Protein 2LV5 (pdb70)

Nearest PDB structures (foldseek):
  2lv5-assembly1_A  TM=8.540E-01  e=2.352E-18  Pseudomonas aeruginosa PAO1
  3u58-assembly4_D  TM=3.804E-01  e=7.235E+00  Tetrahymena thermophila
  2lv5-assembly1_A  TM=8.568E-01  e=4.673E-18  Pseudomonas aeruginosa PAO1
  3tr5-assembly1_B  TM=3.108E-01  e=8.267E+00  Coxiella burnetii
  2lv5-assembly1_A  TM=8.728E-01  e=1.788E-17  Pseudomonas aeruginosa PAO1

Foldseek 3Di:
DDDDDPPPCVLLVCLVPPWDFDFLVVCVVQLVVQLEKEAEPVDDRSRLLVCVQVVVVPVVVCCPVVVRIGTCHPVNSVCCNPQVVTWTWDAHPRGIYIYRPNVVPVVD

Structure (mmCIF, N/CA/C/O backbone):
data_2LV5
#
_entry.id   2LV5
#
loop_
_atom_site.group_PDB
_atom_site.id
_atom_site.type_symbol
_atom_site.label_atom_id
_atom_site.label_alt_id
_atom_site.label_comp_id
_atom_site.label_asym_id
_atom_site.label_entity_id
_atom_site.label_seq_id
_atom_site.pdbx_PDB_ins_code
_atom_site.Cartn_x
_atom_site.Cartn_y
_atom_site.Cartn_z
_atom_site.occupancy
_atom_site.B_iso_or_equiv
_atom_site.auth_seq_id
_atom_site.auth_comp_id
_atom_site.auth_asym_id
_atom_site.auth_atom_id
_atom_site.pdbx_PDB_model_num
ATOM 1 N N . GLY A 1 1 ? -27.354 15.755 -14.659 1.00 0.00 1 GLY A N 1
ATOM 2 C CA . GLY A 1 1 ? -27.159 14.769 -15.747 1.00 0.00 1 GLY A CA 1
ATOM 3 C C . GLY A 1 1 ? -25.723 14.723 -16.250 1.00 0.00 1 GLY A C 1
ATOM 4 O O . GLY A 1 1 ? -25.489 14.642 -17.464 1.00 0.00 1 GLY A O 1
ATOM 10 N N . SER A 1 2 ? -24.754 14.770 -15.316 1.00 0.00 2 SER A N 1
ATOM 11 C CA . SER A 1 2 ? -23.317 14.700 -15.643 1.00 0.00 2 SER A CA 1
ATOM 12 C C . SER A 1 2 ? -22.940 13.271 -16.069 1.00 0.00 2 SER A C 1
ATOM 13 O O . SER A 1 2 ? -23.093 12.326 -15.280 1.00 0.00 2 SER A O 1
ATOM 21 N N . HIS A 1 3 ? -22.472 13.126 -17.323 1.00 0.00 3 HIS A N 1
ATOM 22 C CA . HIS A 1 3 ? -22.109 11.825 -17.909 1.00 0.00 3 HIS A CA 1
ATOM 23 C C . HIS A 1 3 ? -20.927 11.202 -17.143 1.00 0.00 3 HIS A C 1
ATOM 24 O O . HIS A 1 3 ? -19.821 11.763 -17.124 1.00 0.00 3 HIS A O 1
ATOM 38 N N . MET A 1 4 ? -21.211 10.064 -16.482 1.00 0.00 4 MET A N 1
ATOM 39 C CA . MET A 1 4 ? -20.232 9.284 -15.713 1.00 0.00 4 MET A CA 1
ATOM 40 C C . MET A 1 4 ? -19.110 8.790 -16.642 1.00 0.00 4 MET A C 1
ATOM 41 O O . MET A 1 4 ? -19.362 7.975 -17.545 1.00 0.00 4 MET A O 1
ATOM 55 N N . THR A 1 5 ? -17.897 9.332 -16.449 1.00 0.00 5 THR A N 1
ATOM 56 C CA . THR A 1 5 ? -16.698 8.882 -17.160 1.00 0.00 5 THR A CA 1
ATOM 57 C C . THR A 1 5 ? -16.389 7.424 -16.761 1.00 0.00 5 THR A C 1
ATOM 58 O O . THR A 1 5 ? -15.935 7.155 -15.643 1.00 0.00 5 THR A O 1
ATOM 69 N N . GLU A 1 6 ? -16.715 6.498 -17.678 1.00 0.00 6 GLU A N 1
ATOM 70 C CA . GLU A 1 6 ? -16.661 5.041 -17.449 1.00 0.00 6 GLU A CA 1
ATOM 71 C C . GLU A 1 6 ? -15.200 4.528 -17.405 1.00 0.00 6 GLU A C 1
ATOM 72 O O . GLU A 1 6 ? -14.680 3.941 -18.357 1.00 0.00 6 GLU A O 1
ATOM 84 N N . GLN A 1 7 ? -14.545 4.795 -16.269 1.00 0.00 7 GLN A N 1
ATOM 85 C CA . GLN A 1 7 ? -13.136 4.429 -16.017 1.00 0.00 7 GLN A CA 1
ATOM 86 C C . GLN A 1 7 ? -13.040 3.035 -15.363 1.00 0.00 7 GLN A C 1
ATOM 87 O O . GLN A 1 7 ? -11.946 2.470 -15.241 1.00 0.00 7 GLN A O 1
ATOM 101 N N . THR A 1 8 ? -14.198 2.510 -14.929 1.00 0.00 8 THR A N 1
ATOM 102 C CA . THR A 1 8 ? -14.330 1.146 -14.403 1.00 0.00 8 THR A CA 1
ATOM 103 C C . THR A 1 8 ? -14.181 0.105 -15.535 1.00 0.00 8 THR A C 1
ATOM 104 O O . THR A 1 8 ? -14.541 0.367 -16.695 1.00 0.00 8 THR A O 1
ATOM 115 N N . SER A 1 9 ? -13.682 -1.087 -15.168 1.00 0.00 9 SER A N 1
ATOM 116 C CA . SER A 1 9 ? -13.437 -2.199 -16.104 1.00 0.00 9 SER A CA 1
ATOM 117 C C . SER A 1 9 ? -14.683 -3.120 -16.186 1.00 0.00 9 SER A C 1
ATOM 118 O O . SER A 1 9 ? -14.581 -4.356 -16.232 1.00 0.00 9 SER A O 1
ATOM 126 N N . THR A 1 10 ? -15.869 -2.481 -16.253 1.00 0.00 10 THR A N 1
ATOM 127 C CA . THR A 1 10 ? -17.165 -3.167 -16.378 1.00 0.00 10 THR A CA 1
ATOM 128 C C . THR A 1 10 ? -17.305 -3.861 -17.755 1.00 0.00 10 THR A C 1
ATOM 129 O O . THR A 1 10 ? -18.034 -4.851 -17.890 1.00 0.00 10 THR A O 1
ATOM 140 N N . LEU A 1 11 ? -16.585 -3.324 -18.766 1.00 0.00 11 LEU A N 1
ATOM 141 C CA . LEU A 1 11 ? -16.576 -3.860 -20.141 1.00 0.00 11 LEU A CA 1
ATOM 142 C C . LEU A 1 11 ? -15.914 -5.254 -20.145 1.00 0.00 11 LEU A C 1
ATOM 143 O O . LEU A 1 11 ? -16.390 -6.168 -20.817 1.00 0.00 11 LEU A O 1
ATOM 159 N N . TYR A 1 12 ? -14.815 -5.387 -19.384 1.00 0.00 12 TYR A N 1
ATOM 160 C CA . TYR A 1 12 ? -14.102 -6.670 -19.185 1.00 0.00 12 TYR A CA 1
ATOM 161 C C . TYR A 1 12 ? -15.036 -7.716 -18.544 1.00 0.00 12 TYR A C 1
ATOM 162 O O . TYR A 1 12 ? -15.117 -8.864 -19.000 1.00 0.00 12 TYR A O 1
ATOM 180 N N . ALA A 1 13 ? -15.748 -7.275 -17.496 1.00 0.00 13 ALA A N 1
ATOM 181 C CA . ALA A 1 13 ? -16.693 -8.114 -16.735 1.00 0.00 13 ALA A CA 1
ATOM 182 C C . ALA A 1 13 ? -17.907 -8.532 -17.595 1.00 0.00 13 ALA A C 1
ATOM 183 O O . ALA A 1 13 ? -18.522 -9.565 -17.342 1.00 0.00 13 ALA A O 1
ATOM 190 N N . LYS A 1 14 ? -18.247 -7.696 -18.590 1.00 0.00 14 LYS A N 1
ATOM 191 C CA . LYS A 1 14 ? -19.352 -7.952 -19.538 1.00 0.00 14 LYS A CA 1
ATOM 192 C C . LYS A 1 14 ? -18.931 -8.975 -20.614 1.00 0.00 14 LYS A C 1
ATOM 193 O O . LYS A 1 14 ? -19.606 -9.987 -20.828 1.00 0.00 14 LYS A O 1
ATOM 212 N N . LEU A 1 15 ? -17.782 -8.685 -21.252 1.00 0.00 15 LEU A N 1
ATOM 213 C CA . LEU A 1 15 ? -17.275 -9.413 -22.432 1.00 0.00 15 LEU A CA 1
ATOM 214 C C . LEU A 1 15 ? -16.936 -10.864 -22.043 1.00 0.00 15 LEU A C 1
ATOM 215 O O . LEU A 1 15 ? -17.391 -11.819 -22.685 1.00 0.00 15 LEU A O 1
ATOM 231 N N . LEU A 1 16 ? -16.142 -11.010 -20.969 1.00 0.00 16 LEU A N 1
ATOM 232 C CA . LEU A 1 16 ? -15.718 -12.330 -20.456 1.00 0.00 16 LEU A CA 1
ATOM 233 C C . LEU A 1 16 ? -16.747 -12.882 -19.444 1.00 0.00 16 LEU A C 1
ATOM 234 O O . LEU A 1 16 ? -16.588 -14.000 -18.935 1.00 0.00 16 LEU A O 1
ATOM 250 N N . GLY A 1 17 ? -17.805 -12.094 -19.167 1.00 0.00 17 GLY A N 1
ATOM 251 C CA . GLY A 1 17 ? -18.910 -12.532 -18.315 1.00 0.00 17 GLY A CA 1
ATOM 252 C C . GLY A 1 17 ? -19.835 -13.487 -19.051 1.00 0.00 17 GLY A C 1
ATOM 253 O O . GLY A 1 17 ? -19.997 -14.643 -18.640 1.00 0.00 17 GLY A O 1
ATOM 257 N N . GLU A 1 18 ? -20.396 -13.010 -20.177 1.00 0.00 18 GLU A N 1
ATOM 258 C CA . GLU A 1 18 ? -21.340 -13.780 -21.012 1.00 0.00 18 GLU A CA 1
ATOM 259 C C . GLU A 1 18 ? -21.579 -13.062 -22.356 1.00 0.00 18 GLU A C 1
ATOM 260 O O . GLU A 1 18 ? -21.118 -11.932 -22.561 1.00 0.00 18 GLU A O 1
ATOM 272 N N . THR A 1 19 ? -22.299 -13.741 -23.267 1.00 0.00 19 THR A N 1
ATOM 273 C CA . THR A 1 19 ? -22.808 -13.134 -24.510 1.00 0.00 19 THR A CA 1
ATOM 274 C C . THR A 1 19 ? -24.134 -12.391 -24.220 1.00 0.00 19 THR A C 1
ATOM 275 O O . THR A 1 19 ? -24.756 -12.618 -23.173 1.00 0.00 19 THR A O 1
ATOM 286 N N . ALA A 1 20 ? -24.545 -11.487 -25.127 1.00 0.00 20 ALA A N 1
ATOM 287 C CA . ALA A 1 20 ? -25.814 -10.728 -25.004 1.00 0.00 20 ALA A CA 1
ATOM 288 C C . ALA A 1 20 ? -26.661 -10.907 -26.271 1.00 0.00 20 ALA A C 1
ATOM 289 O O . ALA A 1 20 ? -26.116 -11.046 -27.359 1.00 0.00 20 ALA A O 1
ATOM 296 N N . VAL A 1 21 ? -27.999 -10.910 -26.110 1.00 0.00 21 VAL A N 1
ATOM 297 C CA . VAL A 1 21 ? -28.962 -11.088 -27.223 1.00 0.00 21 VAL A CA 1
ATOM 298 C C . VAL A 1 21 ? -29.815 -9.810 -27.361 1.00 0.00 21 VAL A C 1
ATOM 299 O O . VAL A 1 21 ? -30.405 -9.351 -26.381 1.00 0.00 21 VAL A O 1
ATOM 312 N N . ILE A 1 22 ? -29.886 -9.255 -28.575 1.00 0.00 22 ILE A N 1
ATOM 313 C CA . ILE A 1 22 ? -30.573 -7.975 -28.842 1.00 0.00 22 ILE A CA 1
ATOM 314 C C . ILE A 1 22 ? -31.186 -8.007 -30.262 1.00 0.00 22 ILE A C 1
ATOM 315 O O . ILE A 1 22 ? -30.879 -8.905 -31.052 1.00 0.00 22 ILE A O 1
ATOM 331 N N . SER A 1 23 ? -32.069 -7.043 -30.572 1.00 0.00 23 SER A N 1
ATOM 332 C CA . SER A 1 23 ? -32.603 -6.859 -31.930 1.00 0.00 23 SER A CA 1
ATOM 333 C C . SER A 1 23 ? -31.564 -6.163 -32.820 1.00 0.00 23 SER A C 1
ATOM 334 O O . SER A 1 23 ? -30.788 -5.314 -32.350 1.00 0.00 23 SER A O 1
ATOM 342 N N . TRP A 1 24 ? -31.573 -6.536 -34.105 1.00 0.00 24 TRP A N 1
ATOM 343 C CA . TRP A 1 24 ? -30.720 -5.939 -35.140 1.00 0.00 24 TRP A CA 1
ATOM 344 C C . TRP A 1 24 ? -31.013 -4.426 -35.335 1.00 0.00 24 TRP A C 1
ATOM 345 O O . TRP A 1 24 ? -30.098 -3.644 -35.613 1.00 0.00 24 TRP A O 1
ATOM 366 N N . ALA A 1 25 ? -32.289 -4.031 -35.188 1.00 0.00 25 ALA A N 1
ATOM 367 C CA . ALA A 1 25 ? -32.732 -2.640 -35.444 1.00 0.00 25 ALA A CA 1
ATOM 368 C C . ALA A 1 25 ? -32.185 -1.647 -34.390 1.00 0.00 25 ALA A C 1
ATOM 369 O O . ALA A 1 25 ? -32.185 -0.431 -34.607 1.00 0.00 25 ALA A O 1
ATOM 376 N N . GLU A 1 26 ? -31.709 -2.184 -33.260 1.00 0.00 26 GLU A N 1
ATOM 377 C CA . GLU A 1 26 ? -31.034 -1.391 -32.211 1.00 0.00 26 GLU A CA 1
ATOM 378 C C . GLU A 1 26 ? -29.577 -1.076 -32.622 1.00 0.00 26 GLU A C 1
ATOM 379 O O . GLU A 1 26 ? -28.963 -0.127 -32.123 1.00 0.00 26 GLU A O 1
ATOM 391 N N . LEU A 1 27 ? -29.046 -1.900 -33.547 1.00 0.00 27 LEU A N 1
ATOM 392 C CA . LEU A 1 27 ? -27.646 -1.853 -34.015 1.00 0.00 27 LEU A CA 1
ATOM 393 C C . LEU A 1 27 ? -27.501 -1.067 -35.337 1.00 0.00 27 LEU A C 1
ATOM 394 O O . LEU A 1 27 ? -26.414 -1.058 -35.942 1.00 0.00 27 LEU A O 1
ATOM 410 N N . GLN A 1 28 ? -28.593 -0.400 -35.765 1.00 0.00 28 GLN A N 1
ATOM 411 C CA . GLN A 1 28 ? -28.602 0.447 -36.980 1.00 0.00 28 GLN A CA 1
ATOM 412 C C . GLN A 1 28 ? -27.560 1.610 -36.918 1.00 0.00 28 GLN A C 1
ATOM 413 O O . GLN A 1 28 ? -26.804 1.766 -37.883 1.00 0.00 28 GLN A O 1
ATOM 427 N N . PRO A 1 29 ? -27.459 2.426 -35.795 1.00 0.00 29 PRO A N 1
ATOM 428 C CA . PRO A 1 29 ? -26.422 3.496 -35.688 1.00 0.00 29 PRO A CA 1
ATOM 429 C C . PRO A 1 29 ? -24.979 2.928 -35.605 1.00 0.00 29 PRO A C 1
ATOM 430 O O . PRO A 1 29 ? -24.011 3.633 -35.897 1.00 0.00 29 PRO A O 1
ATOM 441 N N . PHE A 1 30 ? -24.857 1.641 -35.224 1.00 0.00 30 PHE A N 1
ATOM 442 C CA . PHE A 1 30 ? -23.556 0.971 -35.049 1.00 0.00 30 PHE A CA 1
ATOM 443 C C . PHE A 1 30 ? -22.942 0.577 -36.405 1.00 0.00 30 PHE A C 1
ATOM 444 O O . PHE A 1 30 ? -21.768 0.863 -36.648 1.00 0.00 30 PHE A O 1
ATOM 461 N N . PHE A 1 31 ? -23.729 -0.062 -37.303 1.00 0.00 31 PHE A N 1
ATOM 462 C CA . PHE A 1 31 ? -23.199 -0.468 -38.636 1.00 0.00 31 PHE A CA 1
ATOM 463 C C . PHE A 1 31 ? -23.143 0.733 -39.600 1.00 0.00 31 PHE A C 1
ATOM 464 O O . PHE A 1 31 ? -22.349 0.730 -40.548 1.00 0.00 31 PHE A O 1
ATOM 481 N N . ALA A 1 32 ? -24.012 1.742 -39.351 1.00 0.00 32 ALA A N 1
ATOM 482 C CA . ALA A 1 32 ? -24.084 2.976 -40.163 1.00 0.00 32 ALA A CA 1
ATOM 483 C C . ALA A 1 32 ? -22.733 3.717 -40.175 1.00 0.00 32 ALA A C 1
ATOM 484 O O . ALA A 1 32 ? -22.247 4.132 -41.230 1.00 0.00 32 ALA A O 1
ATOM 491 N N . ARG A 1 33 ? -22.130 3.851 -38.983 1.00 0.00 33 ARG A N 1
ATOM 492 C CA . ARG A 1 33 ? -20.793 4.464 -38.819 1.00 0.00 33 ARG A CA 1
ATOM 493 C C . ARG A 1 33 ? -19.665 3.439 -39.090 1.00 0.00 33 ARG A C 1
ATOM 494 O O . ARG A 1 33 ? -18.495 3.815 -39.249 1.00 0.00 33 ARG A O 1
ATOM 515 N N . GLY A 1 34 ? -20.034 2.142 -39.129 1.00 0.00 34 GLY A N 1
ATOM 516 C CA . GLY A 1 34 ? -19.093 1.050 -39.404 1.00 0.00 34 GLY A CA 1
ATOM 517 C C . GLY A 1 34 ? -18.395 0.515 -38.158 1.00 0.00 34 GLY A C 1
ATOM 518 O O . GLY A 1 34 ? -17.384 -0.184 -38.265 1.00 0.00 34 GLY A O 1
ATOM 522 N N . ALA A 1 35 ? -18.961 0.809 -36.976 1.00 0.00 35 ALA A N 1
ATOM 523 C CA . ALA A 1 35 ? -18.457 0.317 -35.673 1.00 0.00 35 ALA A CA 1
ATOM 524 C C . ALA A 1 35 ? -19.136 -1.018 -35.294 1.00 0.00 35 ALA A C 1
ATOM 525 O O . ALA A 1 35 ? -19.386 -1.297 -34.112 1.00 0.00 35 ALA A O 1
ATOM 532 N N . LEU A 1 36 ? -19.402 -1.851 -36.311 1.00 0.00 36 LEU A N 1
ATOM 533 C CA . LEU A 1 36 ? -20.060 -3.146 -36.135 1.00 0.00 36 LEU A CA 1
ATOM 534 C C . LEU A 1 36 ? -19.284 -4.201 -36.950 1.00 0.00 36 LEU A C 1
ATOM 535 O O . LEU A 1 36 ? -19.110 -4.050 -38.161 1.00 0.00 36 LEU A O 1
ATOM 551 N N . LEU A 1 37 ? -18.803 -5.237 -36.254 1.00 0.00 37 LEU A N 1
ATOM 552 C CA . LEU A 1 37 ? -18.058 -6.362 -36.847 1.00 0.00 37 LEU A CA 1
ATOM 553 C C . LEU A 1 37 ? -18.974 -7.603 -36.889 1.00 0.00 37 LEU A C 1
ATOM 554 O O . LEU A 1 37 ? -19.654 -7.907 -35.915 1.00 0.00 37 LEU A O 1
ATOM 570 N N . GLN A 1 38 ? -19.014 -8.278 -38.041 1.00 0.00 38 GLN A N 1
ATOM 571 C CA . GLN A 1 38 ? -19.753 -9.537 -38.227 1.00 0.00 38 GLN A CA 1
ATOM 572 C C . GLN A 1 38 ? -18.823 -10.725 -37.947 1.00 0.00 38 GLN A C 1
ATOM 573 O O . GLN A 1 38 ? -17.706 -10.765 -38.454 1.00 0.00 38 GLN A O 1
ATOM 587 N N . VAL A 1 39 ? -19.288 -11.684 -37.134 1.00 0.00 39 VAL A N 1
ATOM 588 C CA . VAL A 1 39 ? -18.609 -12.977 -36.943 1.00 0.00 39 VAL A CA 1
ATOM 589 C C . VAL A 1 39 ? -19.506 -14.111 -37.481 1.00 0.00 39 VAL A C 1
ATOM 590 O O . VAL A 1 39 ? -20.741 -14.047 -37.394 1.00 0.00 39 VAL A O 1
ATOM 603 N N . ASP A 1 40 ? -18.851 -15.125 -38.062 1.00 0.00 40 ASP A N 1
ATOM 604 C CA . ASP A 1 40 ? -19.494 -16.297 -38.681 1.00 0.00 40 ASP A CA 1
ATOM 605 C C . ASP A 1 40 ? -20.115 -17.218 -37.604 1.00 0.00 40 ASP A C 1
ATOM 606 O O . ASP A 1 40 ? -19.692 -17.202 -36.438 1.00 0.00 40 ASP A O 1
ATOM 615 N N . ALA A 1 41 ? -21.098 -18.039 -38.023 1.00 0.00 41 ALA A N 1
ATOM 616 C CA . ALA A 1 41 ? -21.778 -19.019 -37.150 1.00 0.00 41 ALA A CA 1
ATOM 617 C C . ALA A 1 41 ? -20.821 -20.139 -36.683 1.00 0.00 41 ALA A C 1
ATOM 618 O O . ALA A 1 41 ? -21.075 -20.796 -35.670 1.00 0.00 41 ALA A O 1
ATOM 625 N N . ALA A 1 42 ? -19.733 -20.354 -37.447 1.00 0.00 42 ALA A N 1
ATOM 626 C CA . ALA A 1 42 ? -18.706 -21.361 -37.139 1.00 0.00 42 ALA A CA 1
ATOM 627 C C . ALA A 1 42 ? -17.882 -20.954 -35.902 1.00 0.00 42 ALA A C 1
ATOM 628 O O . ALA A 1 42 ? -17.538 -21.801 -35.067 1.00 0.00 42 ALA A O 1
ATOM 635 N N . LEU A 1 43 ? -17.576 -19.650 -35.797 1.00 0.00 43 LEU A N 1
ATOM 636 C CA . LEU A 1 43 ? -16.758 -19.096 -34.696 1.00 0.00 43 LEU A CA 1
ATOM 637 C C . LEU A 1 43 ? -17.654 -18.726 -33.498 1.00 0.00 43 LEU A C 1
ATOM 638 O O . LEU A 1 43 ? -18.866 -18.974 -33.517 1.00 0.00 43 LEU A O 1
ATOM 654 N N . ASP A 1 44 ? -17.054 -18.107 -32.471 1.00 0.00 44 ASP A N 1
ATOM 655 C CA . ASP A 1 44 ? -17.779 -17.673 -31.264 1.00 0.00 44 ASP A CA 1
ATOM 656 C C . ASP A 1 44 ? -17.513 -16.176 -31.025 1.00 0.00 44 ASP A C 1
ATOM 657 O O . ASP A 1 44 ? -16.543 -15.613 -31.550 1.00 0.00 44 ASP A O 1
ATOM 666 N N . LEU A 1 45 ? -18.383 -15.548 -30.229 1.00 0.00 45 LEU A N 1
ATOM 667 C CA . LEU A 1 45 ? -18.298 -14.123 -29.892 1.00 0.00 45 LEU A CA 1
ATOM 668 C C . LEU A 1 45 ? -17.132 -13.817 -28.943 1.00 0.00 45 LEU A C 1
ATOM 669 O O . LEU A 1 45 ? -16.437 -12.833 -29.150 1.00 0.00 45 LEU A O 1
ATOM 685 N N . VAL A 1 46 ? -16.913 -14.663 -27.919 1.00 0.00 46 VAL A N 1
ATOM 686 C CA . VAL A 1 46 ? -15.894 -14.394 -26.878 1.00 0.00 46 VAL A CA 1
ATOM 687 C C . VAL A 1 46 ? -14.461 -14.403 -27.469 1.00 0.00 46 VAL A C 1
ATOM 688 O O . VAL A 1 46 ? -13.625 -13.601 -27.069 1.00 0.00 46 VAL A O 1
ATOM 701 N N . GLU A 1 47 ? -14.226 -15.275 -28.472 1.00 0.00 47 GLU A N 1
ATOM 702 C CA . GLU A 1 47 ? -12.886 -15.476 -29.072 1.00 0.00 47 GLU A CA 1
ATOM 703 C C . GLU A 1 47 ? -12.531 -14.363 -30.079 1.00 0.00 47 GLU A C 1
ATOM 704 O O . GLU A 1 47 ? -11.351 -14.020 -30.235 1.00 0.00 47 GLU A O 1
ATOM 716 N N . VAL A 1 48 ? -13.544 -13.809 -30.769 1.00 0.00 48 VAL A N 1
ATOM 717 C CA . VAL A 1 48 ? -13.338 -12.664 -31.684 1.00 0.00 48 VAL A CA 1
ATOM 718 C C . VAL A 1 48 ? -13.295 -11.344 -30.895 1.00 0.00 48 VAL A C 1
ATOM 719 O O . VAL A 1 48 ? -12.557 -10.426 -31.254 1.00 0.00 48 VAL A O 1
ATOM 732 N N . ALA A 1 49 ? -14.064 -11.281 -29.792 1.00 0.00 49 ALA A N 1
ATOM 733 C CA . ALA A 1 49 ? -14.189 -10.070 -28.962 1.00 0.00 49 ALA A CA 1
ATOM 734 C C . ALA A 1 49 ? -12.933 -9.858 -28.102 1.00 0.00 49 ALA A C 1
ATOM 735 O O . ALA A 1 49 ? -12.510 -8.719 -27.901 1.00 0.00 49 ALA A O 1
ATOM 742 N N . GLU A 1 50 ? -12.338 -10.972 -27.606 1.00 0.00 50 GLU A N 1
ATOM 743 C CA . GLU A 1 50 ? -11.069 -10.931 -26.842 1.00 0.00 50 GLU A CA 1
ATOM 744 C C . GLU A 1 50 ? -9.909 -10.527 -27.767 1.00 0.00 50 GLU A C 1
ATOM 745 O O . GLU A 1 50 ? -8.942 -9.915 -27.323 1.00 0.00 50 GLU A O 1
ATOM 757 N N . ALA A 1 51 ? -10.021 -10.896 -29.051 1.00 0.00 51 ALA A N 1
ATOM 758 C CA . ALA A 1 51 ? -9.021 -10.572 -30.071 1.00 0.00 51 ALA A CA 1
ATOM 759 C C . ALA A 1 51 ? -9.041 -9.067 -30.390 1.00 0.00 51 ALA A C 1
ATOM 760 O O . ALA A 1 51 ? -7.996 -8.432 -30.514 1.00 0.00 51 ALA A O 1
ATOM 767 N N . LEU A 1 52 ? -10.257 -8.515 -30.500 1.00 0.00 52 LEU A N 1
ATOM 768 C CA . LEU A 1 52 ? -10.480 -7.101 -30.848 1.00 0.00 52 LEU A CA 1
ATOM 769 C C . LEU A 1 52 ? -10.302 -6.171 -29.622 1.00 0.00 52 LEU A C 1
ATOM 770 O O . LEU A 1 52 ? -10.058 -4.973 -29.791 1.00 0.00 52 LEU A O 1
ATOM 786 N N . ALA A 1 53 ? -10.444 -6.725 -28.400 1.00 0.00 53 ALA A N 1
ATOM 787 C CA . ALA A 1 53 ? -10.162 -5.994 -27.137 1.00 0.00 53 ALA A CA 1
ATOM 788 C C . ALA A 1 53 ? -8.661 -6.031 -26.811 1.00 0.00 53 ALA A C 1
ATOM 789 O O . ALA A 1 53 ? -8.060 -5.015 -26.437 1.00 0.00 53 ALA A O 1
ATOM 796 N N . GLY A 1 54 ? -8.070 -7.220 -26.987 1.00 0.00 54 GLY A N 1
ATOM 797 C CA . GLY A 1 54 ? -6.670 -7.478 -26.647 1.00 0.00 54 GLY A CA 1
ATOM 798 C C . GLY A 1 54 ? -5.706 -7.158 -27.778 1.00 0.00 54 GLY A C 1
ATOM 799 O O . GLY A 1 54 ? -4.495 -7.346 -27.616 1.00 0.00 54 GLY A O 1
ATOM 803 N N . ASP A 1 55 ? -6.258 -6.722 -28.940 1.00 0.00 55 ASP A N 1
ATOM 804 C CA . ASP A 1 55 ? -5.481 -6.298 -30.133 1.00 0.00 55 ASP A CA 1
ATOM 805 C C . ASP A 1 55 ? -4.691 -7.494 -30.750 1.00 0.00 55 ASP A C 1
ATOM 806 O O . ASP A 1 55 ? -3.736 -7.308 -31.501 1.00 0.00 55 ASP A O 1
ATOM 815 N N . ASP A 1 56 ? -5.142 -8.733 -30.442 1.00 0.00 56 ASP A N 1
ATOM 816 C CA . ASP A 1 56 ? -4.515 -9.992 -30.910 1.00 0.00 56 ASP A CA 1
ATOM 817 C C . ASP A 1 56 ? -4.581 -10.086 -32.441 1.00 0.00 56 ASP A C 1
ATOM 818 O O . ASP A 1 56 ? -5.569 -10.563 -33.000 1.00 0.00 56 ASP A O 1
ATOM 827 N N . ARG A 1 57 ? -3.505 -9.624 -33.099 1.00 0.00 57 ARG A N 1
ATOM 828 C CA . ARG A 1 57 ? -3.501 -9.338 -34.544 1.00 0.00 57 ARG A CA 1
ATOM 829 C C . ARG A 1 57 ? -3.555 -10.619 -35.386 1.00 0.00 57 ARG A C 1
ATOM 830 O O . ARG A 1 57 ? -4.248 -10.653 -36.397 1.00 0.00 57 ARG A O 1
ATOM 851 N N . GLU A 1 58 ? -2.812 -11.661 -34.976 1.00 0.00 58 GLU A N 1
ATOM 852 C CA . GLU A 1 58 ? -2.793 -12.953 -35.703 1.00 0.00 58 GLU A CA 1
ATOM 853 C C . GLU A 1 58 ? -4.169 -13.640 -35.634 1.00 0.00 58 GLU A C 1
ATOM 854 O O . GLU A 1 58 ? -4.571 -14.308 -36.580 1.00 0.00 58 GLU A O 1
ATOM 866 N N . LYS A 1 59 ? -4.867 -13.435 -34.506 1.00 0.00 59 LYS A N 1
ATOM 867 C CA . LYS A 1 59 ? -6.209 -13.992 -34.258 1.00 0.00 59 LYS A CA 1
ATOM 868 C C . LYS A 1 59 ? -7.243 -13.330 -35.195 1.00 0.00 59 LYS A C 1
ATOM 869 O O . LYS A 1 59 ? -7.978 -14.017 -35.923 1.00 0.00 59 LYS A O 1
ATOM 888 N N . VAL A 1 60 ? -7.246 -11.985 -35.172 1.00 0.00 60 VAL A N 1
ATOM 889 C CA . VAL A 1 60 ? -8.152 -11.144 -35.968 1.00 0.00 60 VAL A CA 1
ATOM 890 C C . VAL A 1 60 ? -7.926 -11.353 -37.483 1.00 0.00 60 VAL A C 1
ATOM 891 O O . VAL A 1 60 ? -8.848 -11.732 -38.204 1.00 0.00 60 VAL A O 1
ATOM 904 N N . ALA A 1 61 ? -6.673 -11.133 -37.922 1.00 0.00 61 ALA A N 1
ATOM 905 C CA . ALA A 1 61 ? -6.280 -11.126 -39.351 1.00 0.00 61 ALA A CA 1
ATOM 906 C C . ALA A 1 61 ? -6.418 -12.512 -40.004 1.00 0.00 61 ALA A C 1
ATOM 907 O O . ALA A 1 61 ? -6.617 -12.609 -41.223 1.00 0.00 61 ALA A O 1
ATOM 914 N N . ALA A 1 62 ? -6.317 -13.577 -39.182 1.00 0.00 62 ALA A N 1
ATOM 915 C CA . ALA A 1 62 ? -6.567 -14.958 -39.632 1.00 0.00 62 ALA A CA 1
ATOM 916 C C . ALA A 1 62 ? -8.024 -15.109 -40.089 1.00 0.00 62 ALA A C 1
ATOM 917 O O . ALA A 1 62 ? -8.302 -15.695 -41.137 1.00 0.00 62 ALA A O 1
ATOM 924 N N . TRP A 1 63 ? -8.936 -14.542 -39.289 1.00 0.00 63 TRP A N 1
ATOM 925 C CA . TRP A 1 63 ? -10.380 -14.587 -39.547 1.00 0.00 63 TRP A CA 1
ATOM 926 C C . TRP A 1 63 ? -10.814 -13.541 -40.590 1.00 0.00 63 TRP A C 1
ATOM 927 O O . TRP A 1 63 ? -11.833 -13.734 -41.249 1.00 0.00 63 TRP A O 1
ATOM 948 N N . LEU A 1 64 ? -10.044 -12.446 -40.741 1.00 0.00 64 LEU A N 1
ATOM 949 C CA . LEU A 1 64 ? -10.307 -11.436 -41.789 1.00 0.00 64 LEU A CA 1
ATOM 950 C C . LEU A 1 64 ? -10.070 -12.051 -43.181 1.00 0.00 64 LEU A C 1
ATOM 951 O O . LEU A 1 64 ? -10.929 -11.961 -44.066 1.00 0.00 64 LEU A O 1
ATOM 967 N N . SER A 1 65 ? -8.904 -12.700 -43.336 1.00 0.00 65 SER A N 1
ATOM 968 C CA . SER A 1 65 ? -8.516 -13.388 -44.582 1.00 0.00 65 SER A CA 1
ATOM 969 C C . SER A 1 65 ? -9.281 -14.717 -44.741 1.00 0.00 65 SER A C 1
ATOM 970 O O . SER A 1 65 ? -9.529 -15.171 -45.860 1.00 0.00 65 SER A O 1
ATOM 978 N N . GLY A 1 66 ? -9.655 -15.323 -43.602 1.00 0.00 66 GLY A N 1
ATOM 979 C CA . GLY A 1 66 ? -10.411 -16.578 -43.585 1.00 0.00 66 GLY A CA 1
ATOM 980 C C . GLY A 1 66 ? -11.914 -16.377 -43.751 1.00 0.00 66 GLY A C 1
ATOM 981 O O . GLY A 1 66 ? -12.651 -17.355 -43.923 1.00 0.00 66 GLY A O 1
ATOM 985 N N . GLY A 1 67 ? -12.368 -15.108 -43.669 1.00 0.00 67 GLY A N 1
ATOM 986 C CA . GLY A 1 67 ? -13.775 -14.751 -43.888 1.00 0.00 67 GLY A CA 1
ATOM 987 C C . GLY A 1 67 ? -14.690 -15.075 -42.707 1.00 0.00 67 GLY A C 1
ATOM 988 O O . GLY A 1 67 ? -15.912 -15.051 -42.856 1.00 0.00 67 GLY A O 1
ATOM 992 N N . GLY A 1 68 ? -14.097 -15.386 -41.536 1.00 0.00 68 GLY A N 1
ATOM 993 C CA . GLY A 1 68 ? -14.857 -15.643 -40.318 1.00 0.00 68 GLY A CA 1
ATOM 994 C C . GLY A 1 68 ? -15.202 -14.361 -39.570 1.00 0.00 68 GLY A C 1
ATOM 995 O O . GLY A 1 68 ? -16.176 -14.315 -38.823 1.00 0.00 68 GLY A O 1
ATOM 999 N N . LEU A 1 69 ? -14.384 -13.321 -39.767 1.00 0.00 69 LEU A N 1
ATOM 1000 C CA . LEU A 1 69 ? -14.591 -11.992 -39.175 1.00 0.00 69 LEU A CA 1
ATOM 1001 C C . LEU A 1 69 ? -14.577 -10.959 -40.305 1.00 0.00 69 LEU A C 1
ATOM 1002 O O . LEU A 1 69 ? -13.700 -10.991 -41.171 1.00 0.00 69 LEU A O 1
ATOM 1018 N N . SER A 1 70 ? -15.572 -10.074 -40.288 1.00 0.00 70 SER A N 1
ATOM 1019 C CA . SER A 1 70 ? -15.799 -9.039 -41.307 1.00 0.00 70 SER A CA 1
ATOM 1020 C C . SER A 1 70 ? -16.435 -7.816 -40.629 1.00 0.00 70 SER A C 1
ATOM 1021 O O . SER A 1 70 ? -16.611 -7.817 -39.413 1.00 0.00 70 SER A O 1
ATOM 1029 N N . LYS A 1 71 ? -16.785 -6.781 -41.410 1.00 0.00 71 LYS A N 1
ATOM 1030 C CA . LYS A 1 71 ? -17.536 -5.606 -40.907 1.00 0.00 71 LYS A CA 1
ATOM 1031 C C . LYS A 1 71 ? -18.910 -5.558 -41.594 1.00 0.00 71 LYS A C 1
ATOM 1032 O O . LYS A 1 71 ? -19.066 -6.016 -42.736 1.00 0.00 71 LYS A O 1
ATOM 1051 N N . VAL A 1 72 ? -19.901 -5.001 -40.890 1.00 0.00 72 VAL A N 1
ATOM 1052 C CA . VAL A 1 72 ? -21.304 -5.008 -41.328 1.00 0.00 72 VAL A CA 1
ATOM 1053 C C . VAL A 1 72 ? -21.599 -3.784 -42.213 1.00 0.00 72 VAL A C 1
ATOM 1054 O O . VAL A 1 72 ? -21.661 -2.646 -41.726 1.00 0.00 72 VAL A O 1
ATOM 1067 N N . GLY A 1 73 ? -21.722 -4.039 -43.524 1.00 0.00 73 GLY A N 1
ATOM 1068 C CA . GLY A 1 73 ? -22.196 -3.048 -44.492 1.00 0.00 73 GLY A CA 1
ATOM 1069 C C . GLY A 1 73 ? -23.627 -3.336 -44.900 1.00 0.00 73 GLY A C 1
ATOM 1070 O O . GLY A 1 73 ? -24.359 -3.950 -44.126 1.00 0.00 73 GLY A O 1
ATOM 1074 N N . GLU A 1 74 ? -24.024 -2.919 -46.119 1.00 0.00 74 GLU A N 1
ATOM 1075 C CA . GLU A 1 74 ? -25.410 -3.085 -46.612 1.00 0.00 74 GLU A CA 1
ATOM 1076 C C . GLU A 1 74 ? -25.753 -4.559 -46.903 1.00 0.00 74 GLU A C 1
ATOM 1077 O O . GLU A 1 74 ? -26.911 -4.969 -46.748 1.00 0.00 74 GLU A O 1
ATOM 1089 N N . ASP A 1 75 ? -24.747 -5.337 -47.340 1.00 0.00 75 ASP A N 1
ATOM 1090 C CA . ASP A 1 75 ? -24.918 -6.769 -47.665 1.00 0.00 75 ASP A CA 1
ATOM 1091 C C . ASP A 1 75 ? -25.260 -7.561 -46.392 1.00 0.00 75 ASP A C 1
ATOM 1092 O O . ASP A 1 75 ? -26.247 -8.299 -46.355 1.00 0.00 75 ASP A O 1
ATOM 1101 N N . ALA A 1 76 ? -24.450 -7.359 -45.346 1.00 0.00 76 ALA A N 1
ATOM 1102 C CA . ALA A 1 76 ? -24.661 -7.993 -44.031 1.00 0.00 76 ALA A CA 1
ATOM 1103 C C . ALA A 1 76 ? -25.889 -7.396 -43.322 1.00 0.00 76 ALA A C 1
ATOM 1104 O O . ALA A 1 76 ? -26.543 -8.082 -42.539 1.00 0.00 76 ALA A O 1
ATOM 1111 N N . ALA A 1 77 ? -26.191 -6.116 -43.611 1.00 0.00 77 ALA A N 1
ATOM 1112 C CA . ALA A 1 77 ? -27.331 -5.405 -43.008 1.00 0.00 77 ALA A CA 1
ATOM 1113 C C . ALA A 1 77 ? -28.662 -6.078 -43.346 1.00 0.00 77 ALA A C 1
ATOM 1114 O O . ALA A 1 77 ? -29.400 -6.497 -42.451 1.00 0.00 77 ALA A O 1
ATOM 1121 N N . LYS A 1 78 ? -28.930 -6.196 -44.656 1.00 0.00 78 LYS A N 1
ATOM 1122 C CA . LYS A 1 78 ? -30.174 -6.796 -45.176 1.00 0.00 78 LYS A CA 1
ATOM 1123 C C . LYS A 1 78 ? -30.211 -8.302 -44.878 1.00 0.00 78 LYS A C 1
ATOM 1124 O O . LYS A 1 78 ? -31.287 -8.895 -44.771 1.00 0.00 78 LYS A O 1
ATOM 1143 N N . ASP A 1 79 ? -29.010 -8.903 -44.742 1.00 0.00 79 ASP A N 1
ATOM 1144 C CA . ASP A 1 79 ? -28.851 -10.327 -44.424 1.00 0.00 79 ASP A CA 1
ATOM 1145 C C . ASP A 1 79 ? -29.428 -10.632 -43.037 1.00 0.00 79 ASP A C 1
ATOM 1146 O O . ASP A 1 79 ? -30.362 -11.418 -42.922 1.00 0.00 79 ASP A O 1
ATOM 1155 N N . PHE A 1 80 ? -28.881 -9.949 -42.011 1.00 0.00 80 PHE A N 1
ATOM 1156 C CA . PHE A 1 80 ? -29.299 -10.121 -40.600 1.00 0.00 80 PHE A CA 1
ATOM 1157 C C . PHE A 1 80 ? -30.749 -9.684 -40.395 1.00 0.00 80 PHE A C 1
ATOM 1158 O O . PHE A 1 80 ? -31.499 -10.365 -39.692 1.00 0.00 80 PHE A O 1
ATOM 1175 N N . LEU A 1 81 ? -31.115 -8.561 -41.038 1.00 0.00 81 LEU A N 1
ATOM 1176 C CA . LEU A 1 81 ? -32.480 -7.993 -41.009 1.00 0.00 81 LEU A CA 1
ATOM 1177 C C . LEU A 1 81 ? -33.524 -9.072 -41.388 1.00 0.00 81 LEU A C 1
ATOM 1178 O O . LEU A 1 81 ? -34.482 -9.314 -40.650 1.00 0.00 81 LEU A O 1
ATOM 1194 N N . GLU A 1 82 ? -33.297 -9.723 -42.532 1.00 0.00 82 GLU A N 1
ATOM 1195 C CA . GLU A 1 82 ? -34.226 -10.723 -43.088 1.00 0.00 82 GLU A CA 1
ATOM 1196 C C . GLU A 1 82 ? -33.941 -12.139 -42.551 1.00 0.00 82 GLU A C 1
ATOM 1197 O O . GLU A 1 82 ? -34.723 -13.064 -42.806 1.00 0.00 82 GLU A O 1
ATOM 1209 N N . ARG A 1 83 ? -32.827 -12.309 -41.815 1.00 0.00 83 ARG A N 1
ATOM 1210 C CA . ARG A 1 83 ? -32.457 -13.602 -41.216 1.00 0.00 83 ARG A CA 1
ATOM 1211 C C . ARG A 1 83 ? -33.290 -13.847 -39.947 1.00 0.00 83 ARG A C 1
ATOM 1212 O O . ARG A 1 83 ? -34.310 -14.543 -40.003 1.00 0.00 83 ARG A O 1
ATOM 1233 N N . ASP A 1 84 ? -32.856 -13.277 -38.807 1.00 0.00 84 ASP A N 1
ATOM 1234 C CA . ASP A 1 84 ? -33.510 -13.497 -37.507 1.00 0.00 84 ASP A CA 1
ATOM 1235 C C . ASP A 1 84 ? -34.708 -12.516 -37.243 1.00 0.00 84 ASP A C 1
ATOM 1236 O O . ASP A 1 84 ? -35.845 -13.006 -37.186 1.00 0.00 84 ASP A O 1
ATOM 1245 N N . PRO A 1 85 ? -34.553 -11.130 -37.079 1.00 0.00 85 PRO A N 1
ATOM 1246 C CA . PRO A 1 85 ? -33.267 -10.349 -37.047 1.00 0.00 85 PRO A CA 1
ATOM 1247 C C . PRO A 1 85 ? -32.563 -10.310 -35.654 1.00 0.00 85 PRO A C 1
ATOM 1248 O O . PRO A 1 85 ? -31.432 -9.832 -35.540 1.00 0.00 85 PRO A O 1
ATOM 1259 N N . THR A 1 86 ? -33.278 -10.791 -34.629 1.00 0.00 86 THR A N 1
ATOM 1260 C CA . THR A 1 86 ? -32.768 -10.976 -33.249 1.00 0.00 86 THR A CA 1
ATOM 1261 C C . THR A 1 86 ? -31.485 -11.829 -33.225 1.00 0.00 86 THR A C 1
ATOM 1262 O O . THR A 1 86 ? -31.530 -13.006 -33.552 1.00 0.00 86 THR A O 1
ATOM 1273 N N . LEU A 1 87 ? -30.371 -11.244 -32.801 1.00 0.00 87 LEU A N 1
ATOM 1274 C CA . LEU A 1 87 ? -29.040 -11.859 -32.915 1.00 0.00 87 LEU A CA 1
ATOM 1275 C C . LEU A 1 87 ? -28.215 -11.564 -31.661 1.00 0.00 87 LEU A C 1
ATOM 1276 O O . LEU A 1 87 ? -28.592 -10.725 -30.835 1.00 0.00 87 LEU A O 1
ATOM 1292 N N . TRP A 1 88 ? -27.087 -12.254 -31.525 1.00 0.00 88 TRP A N 1
ATOM 1293 C CA . TRP A 1 88 ? -26.227 -12.140 -30.346 1.00 0.00 88 TRP A CA 1
ATOM 1294 C C . TRP A 1 88 ? -25.177 -11.030 -30.560 1.00 0.00 88 TRP A C 1
ATOM 1295 O O . TRP A 1 88 ? -24.266 -11.198 -31.368 1.00 0.00 88 TRP A O 1
ATOM 1316 N N . ALA A 1 89 ? -25.311 -9.904 -29.840 1.00 0.00 89 ALA A N 1
ATOM 1317 C CA . ALA A 1 89 ? -24.370 -8.767 -29.925 1.00 0.00 89 ALA A CA 1
ATOM 1318 C C . ALA A 1 89 ? -23.595 -8.606 -28.605 1.00 0.00 89 ALA A C 1
ATOM 1319 O O . ALA A 1 89 ? -24.203 -8.470 -27.547 1.00 0.00 89 ALA A O 1
ATOM 1326 N N . VAL A 1 90 ? -22.253 -8.617 -28.681 1.00 0.00 90 VAL A N 1
ATOM 1327 C CA . VAL A 1 90 ? -21.360 -8.370 -27.532 1.00 0.00 90 VAL A CA 1
ATOM 1328 C C . VAL A 1 90 ? -20.549 -7.105 -27.815 1.00 0.00 90 VAL A C 1
ATOM 1329 O O . VAL A 1 90 ? -19.802 -7.042 -28.804 1.00 0.00 90 VAL A O 1
ATOM 1342 N N . VAL A 1 91 ? -20.725 -6.097 -26.955 1.00 0.00 91 VAL A N 1
ATOM 1343 C CA . VAL A 1 91 ? -20.038 -4.810 -27.078 1.00 0.00 91 VAL A CA 1
ATOM 1344 C C . VAL A 1 91 ? -18.603 -4.939 -26.540 1.00 0.00 91 VAL A C 1
ATOM 1345 O O . VAL A 1 91 ? -18.392 -5.239 -25.360 1.00 0.00 91 VAL A O 1
ATOM 1358 N N . VAL A 1 92 ? -17.634 -4.773 -27.447 1.00 0.00 92 VAL A N 1
ATOM 1359 C CA . VAL A 1 92 ? -16.199 -4.674 -27.125 1.00 0.00 92 VAL A CA 1
ATOM 1360 C C . VAL A 1 92 ? -15.880 -3.175 -26.874 1.00 0.00 92 VAL A C 1
ATOM 1361 O O . VAL A 1 92 ? -16.691 -2.308 -27.236 1.00 0.00 92 VAL A O 1
ATOM 1374 N N . ALA A 1 93 ? -14.714 -2.874 -26.261 1.00 0.00 93 ALA A N 1
ATOM 1375 C CA . ALA A 1 93 ? -14.323 -1.489 -25.894 1.00 0.00 93 ALA A CA 1
ATOM 1376 C C . ALA A 1 93 ? -14.345 -0.494 -27.110 1.00 0.00 93 ALA A C 1
ATOM 1377 O O . ALA A 1 93 ? -14.961 0.568 -26.987 1.00 0.00 93 ALA A O 1
ATOM 1384 N N . PRO A 1 94 ? -13.700 -0.799 -28.304 1.00 0.00 94 PRO A N 1
ATOM 1385 C CA . PRO A 1 94 ? -13.803 0.091 -29.491 1.00 0.00 94 PRO A CA 1
ATOM 1386 C C . PRO A 1 94 ? -15.179 0.004 -30.218 1.00 0.00 94 PRO A C 1
ATOM 1387 O O . PRO A 1 94 ? -15.768 1.031 -30.562 1.00 0.00 94 PRO A O 1
ATOM 1398 N N . TRP A 1 95 ? -15.687 -1.225 -30.422 1.00 0.00 95 TRP A N 1
ATOM 1399 C CA . TRP A 1 95 ? -16.866 -1.491 -31.292 1.00 0.00 95 TRP A CA 1
ATOM 1400 C C . TRP A 1 95 ? -17.660 -2.709 -30.795 1.00 0.00 95 TRP A C 1
ATOM 1401 O O . TRP A 1 95 ? -17.209 -3.416 -29.916 1.00 0.00 95 TRP A O 1
ATOM 1422 N N . VAL A 1 96 ? -18.832 -2.958 -31.397 1.00 0.00 96 VAL A N 1
ATOM 1423 C CA . VAL A 1 96 ? -19.671 -4.143 -31.080 1.00 0.00 96 VAL A CA 1
ATOM 1424 C C . VAL A 1 96 ? -19.491 -5.221 -32.176 1.00 0.00 96 VAL A C 1
ATOM 1425 O O . VAL A 1 96 ? -19.251 -4.887 -33.339 1.00 0.00 96 VAL A O 1
ATOM 1438 N N . VAL A 1 97 ? -19.565 -6.511 -31.783 1.00 0.00 97 VAL A N 1
ATOM 1439 C CA . VAL A 1 97 ? -19.494 -7.669 -32.708 1.00 0.00 97 VAL A CA 1
ATOM 1440 C C . VAL A 1 97 ? -20.796 -8.486 -32.595 1.00 0.00 97 VAL A C 1
ATOM 1441 O O . VAL A 1 97 ? -21.338 -8.625 -31.495 1.00 0.00 97 VAL A O 1
ATOM 1454 N N . ILE A 1 98 ? -21.290 -9.034 -33.727 1.00 0.00 98 ILE A N 1
ATOM 1455 C CA . ILE A 1 98 ? -22.569 -9.779 -33.779 1.00 0.00 98 ILE A CA 1
ATOM 1456 C C . ILE A 1 98 ? -22.415 -11.139 -34.463 1.00 0.00 98 ILE A C 1
ATOM 1457 O O . ILE A 1 98 ? -21.703 -11.275 -35.462 1.00 0.00 98 ILE A O 1
ATOM 1473 N N . GLN A 1 99 ? -23.119 -12.125 -33.910 1.00 0.00 99 GLN A N 1
ATOM 1474 C CA . GLN A 1 99 ? -23.294 -13.449 -34.500 1.00 0.00 99 GLN A CA 1
ATOM 1475 C C . GLN A 1 99 ? -24.798 -13.685 -34.680 1.00 0.00 99 GLN A C 1
ATOM 1476 O O . GLN A 1 99 ? -25.599 -13.235 -33.854 1.00 0.00 99 GLN A O 1
ATOM 1490 N N . GLU A 1 100 ? -25.157 -14.372 -35.768 1.00 0.00 100 GLU A N 1
ATOM 1491 C CA . GLU A 1 100 ? -26.538 -14.778 -36.056 1.00 0.00 100 GLU A CA 1
ATOM 1492 C C . GLU A 1 100 ? -27.057 -15.729 -34.955 1.00 0.00 100 GLU A C 1
ATOM 1493 O O . GLU A 1 100 ? -26.299 -16.577 -34.448 1.00 0.00 100 GLU A O 1
ATOM 1505 N N . ARG A 1 101 ? -28.326 -15.544 -34.556 1.00 0.00 101 ARG A N 1
ATOM 1506 C CA . ARG A 1 101 ? -28.964 -16.398 -33.540 1.00 0.00 101 ARG A CA 1
ATOM 1507 C C . ARG A 1 101 ? -29.265 -17.761 -34.186 1.00 0.00 101 ARG A C 1
ATOM 1508 O O . ARG A 1 101 ? -28.906 -18.804 -33.640 1.00 0.00 101 ARG A O 1
ATOM 1529 N N . ALA A 1 102 ? -29.951 -17.709 -35.345 1.00 0.00 102 ALA A N 1
ATOM 1530 C CA . ALA A 1 102 ? -30.304 -18.899 -36.140 1.00 0.00 102 ALA A CA 1
ATOM 1531 C C . ALA A 1 102 ? -29.058 -19.698 -36.553 1.00 0.00 102 ALA A C 1
ATOM 1532 O O . ALA A 1 102 ? -28.356 -19.337 -37.500 1.00 0.00 102 ALA A O 1
ATOM 1539 N N . GLU A 1 103 ? -28.766 -20.743 -35.779 1.00 0.00 103 GLU A N 1
ATOM 1540 C CA . GLU A 1 103 ? -27.749 -21.742 -36.111 1.00 0.00 103 GLU A CA 1
ATOM 1541 C C . GLU A 1 103 ? -28.451 -22.879 -36.863 1.00 0.00 103 GLU A C 1
ATOM 1542 O O . GLU A 1 103 ? -29.159 -23.689 -36.252 1.00 0.00 103 GLU A O 1
ATOM 1554 N N . LYS A 1 104 ? -28.293 -22.897 -38.192 1.00 0.00 104 LYS A N 1
ATOM 1555 C CA . LYS A 1 104 ? -28.975 -23.861 -39.076 1.00 0.00 104 LYS A CA 1
ATOM 1556 C C . LYS A 1 104 ? -28.493 -25.310 -38.821 1.00 0.00 104 LYS A C 1
ATOM 1557 O O . LYS A 1 104 ? -29.223 -26.273 -39.082 1.00 0.00 104 LYS A O 1
ATOM 1576 N N . ALA A 1 105 ? -27.264 -25.439 -38.307 1.00 0.00 105 ALA A N 1
ATOM 1577 C CA . ALA A 1 105 ? -26.647 -26.725 -37.961 1.00 0.00 105 ALA A CA 1
ATOM 1578 C C . ALA A 1 105 ? -26.173 -26.685 -36.499 1.00 0.00 105 ALA A C 1
ATOM 1579 O O . ALA A 1 105 ? -25.232 -25.951 -36.166 1.00 0.00 105 ALA A O 1
ATOM 1586 N N . THR A 1 106 ? -26.857 -27.450 -35.629 1.00 0.00 106 THR A N 1
ATOM 1587 C CA . THR A 1 106 ? -26.527 -27.569 -34.199 1.00 0.00 106 THR A CA 1
ATOM 1588 C C . THR A 1 106 ? -26.516 -29.065 -33.822 1.00 0.00 106 THR A C 1
ATOM 1589 O O . THR A 1 106 ? -27.527 -29.626 -33.376 1.00 0.00 106 THR A O 1
ATOM 1600 N N . LEU A 1 107 ? -25.381 -29.724 -34.105 1.00 0.00 107 LEU A N 1
ATOM 1601 C CA . LEU A 1 107 ? -25.176 -31.153 -33.825 1.00 0.00 107 LEU A CA 1
ATOM 1602 C C . LEU A 1 107 ? -24.233 -31.313 -32.623 1.00 0.00 107 LEU A C 1
ATOM 1603 O O . LEU A 1 107 ? -23.030 -31.027 -32.720 1.00 0.00 107 LEU A O 1
ATOM 1619 N N . HIS A 1 108 ? -24.804 -31.734 -31.490 1.00 0.00 108 HIS A N 1
ATOM 1620 C CA . HIS A 1 108 ? -24.060 -32.035 -30.259 1.00 0.00 108 HIS A CA 1
ATOM 1621 C C . HIS A 1 108 ? -24.662 -33.322 -29.642 1.00 0.00 108 HIS A C 1
ATOM 1622 O O . HIS A 1 108 ? -25.743 -33.250 -29.025 1.00 0.00 108 HIS A O 1
ATOM 1637 N N . GLY A 1 1 ? 0.478 1.826 -0.187 1.00 0.00 1 GLY A N 2
ATOM 1638 C CA . GLY A 1 1 ? 1.580 0.846 -0.095 1.00 0.00 1 GLY A CA 2
ATOM 1639 C C . GLY A 1 1 ? 1.725 0.047 -1.380 1.00 0.00 1 GLY A C 2
ATOM 1640 O O . GLY A 1 1 ? 0.938 0.234 -2.323 1.00 0.00 1 GLY A O 2
ATOM 1646 N N . SER A 1 2 ? 2.741 -0.834 -1.433 1.00 0.00 2 SER A N 2
ATOM 1647 C CA . SER A 1 2 ? 2.944 -1.763 -2.559 1.00 0.00 2 SER A CA 2
ATOM 1648 C C . SER A 1 2 ? 1.995 -2.968 -2.399 1.00 0.00 2 SER A C 2
ATOM 1649 O O . SER A 1 2 ? 2.326 -3.954 -1.736 1.00 0.00 2 SER A O 2
ATOM 1657 N N . HIS A 1 3 ? 0.783 -2.841 -2.972 1.00 0.00 3 HIS A N 2
ATOM 1658 C CA . HIS A 1 3 ? -0.308 -3.828 -2.813 1.00 0.00 3 HIS A CA 2
ATOM 1659 C C . HIS A 1 3 ? -0.366 -4.812 -3.993 1.00 0.00 3 HIS A C 2
ATOM 1660 O O . HIS A 1 3 ? 0.278 -4.615 -5.028 1.00 0.00 3 HIS A O 2
ATOM 1674 N N . MET A 1 4 ? -1.165 -5.877 -3.799 1.00 0.00 4 MET A N 2
ATOM 1675 C CA . MET A 1 4 ? -1.396 -6.955 -4.784 1.00 0.00 4 MET A CA 2
ATOM 1676 C C . MET A 1 4 ? -2.731 -6.729 -5.532 1.00 0.00 4 MET A C 2
ATOM 1677 O O . MET A 1 4 ? -3.265 -7.647 -6.165 1.00 0.00 4 MET A O 2
ATOM 1691 N N . THR A 1 5 ? -3.238 -5.484 -5.471 1.00 0.00 5 THR A N 2
ATOM 1692 C CA . THR A 1 5 ? -4.538 -5.096 -6.030 1.00 0.00 5 THR A CA 2
ATOM 1693 C C . THR A 1 5 ? -4.495 -5.058 -7.573 1.00 0.00 5 THR A C 2
ATOM 1694 O O . THR A 1 5 ? -3.522 -4.570 -8.154 1.00 0.00 5 THR A O 2
ATOM 1705 N N . GLU A 1 6 ? -5.544 -5.592 -8.208 1.00 0.00 6 GLU A N 2
ATOM 1706 C CA . GLU A 1 6 ? -5.761 -5.500 -9.661 1.00 0.00 6 GLU A CA 2
ATOM 1707 C C . GLU A 1 6 ? -7.227 -5.848 -9.944 1.00 0.00 6 GLU A C 2
ATOM 1708 O O . GLU A 1 6 ? -7.565 -6.980 -10.331 1.00 0.00 6 GLU A O 2
ATOM 1720 N N . GLN A 1 7 ? -8.099 -4.882 -9.651 1.00 0.00 7 GLN A N 2
ATOM 1721 C CA . GLN A 1 7 ? -9.540 -4.996 -9.881 1.00 0.00 7 GLN A CA 2
ATOM 1722 C C . GLN A 1 7 ? -9.825 -4.842 -11.387 1.00 0.00 7 GLN A C 2
ATOM 1723 O O . GLN A 1 7 ? -9.419 -3.848 -12.013 1.00 0.00 7 GLN A O 2
ATOM 1737 N N . THR A 1 8 ? -10.489 -5.859 -11.959 1.00 0.00 8 THR A N 2
ATOM 1738 C CA . THR A 1 8 ? -10.870 -5.892 -13.370 1.00 0.00 8 THR A CA 2
ATOM 1739 C C . THR A 1 8 ? -11.844 -4.742 -13.700 1.00 0.00 8 THR A C 2
ATOM 1740 O O . THR A 1 8 ? -12.911 -4.627 -13.077 1.00 0.00 8 THR A O 2
ATOM 1751 N N . SER A 1 9 ? -11.439 -3.877 -14.648 1.00 0.00 9 SER A N 2
ATOM 1752 C CA . SER A 1 9 ? -12.246 -2.730 -15.087 1.00 0.00 9 SER A CA 2
ATOM 1753 C C . SER A 1 9 ? -13.589 -3.195 -15.684 1.00 0.00 9 SER A C 2
ATOM 1754 O O . SER A 1 9 ? -13.684 -4.321 -16.199 1.00 0.00 9 SER A O 2
ATOM 1762 N N . THR A 1 10 ? -14.604 -2.309 -15.622 1.00 0.00 10 THR A N 2
ATOM 1763 C CA . THR A 1 10 ? -16.000 -2.639 -15.975 1.00 0.00 10 THR A CA 2
ATOM 1764 C C . THR A 1 10 ? -16.107 -3.261 -17.383 1.00 0.00 10 THR A C 2
ATOM 1765 O O . THR A 1 10 ? -16.738 -4.298 -17.534 1.00 0.00 10 THR A O 2
ATOM 1776 N N . LEU A 1 11 ? -15.422 -2.651 -18.382 1.00 0.00 11 LEU A N 2
ATOM 1777 C CA . LEU A 1 11 ? -15.441 -3.128 -19.790 1.00 0.00 11 LEU A CA 2
ATOM 1778 C C . LEU A 1 11 ? -14.945 -4.588 -19.871 1.00 0.00 11 LEU A C 2
ATOM 1779 O O . LEU A 1 11 ? -15.554 -5.421 -20.551 1.00 0.00 11 LEU A O 2
ATOM 1795 N N . TYR A 1 12 ? -13.839 -4.878 -19.162 1.00 0.00 12 TYR A N 2
ATOM 1796 C CA . TYR A 1 12 ? -13.219 -6.218 -19.150 1.00 0.00 12 TYR A CA 2
ATOM 1797 C C . TYR A 1 12 ? -14.150 -7.243 -18.479 1.00 0.00 12 TYR A C 2
ATOM 1798 O O . TYR A 1 12 ? -14.231 -8.386 -18.911 1.00 0.00 12 TYR A O 2
ATOM 1816 N N . ALA A 1 13 ? -14.880 -6.795 -17.450 1.00 0.00 13 ALA A N 2
ATOM 1817 C CA . ALA A 1 13 ? -15.851 -7.635 -16.726 1.00 0.00 13 ALA A CA 2
ATOM 1818 C C . ALA A 1 13 ? -17.114 -7.897 -17.583 1.00 0.00 13 ALA A C 2
ATOM 1819 O O . ALA A 1 13 ? -17.743 -8.957 -17.470 1.00 0.00 13 ALA A O 2
ATOM 1826 N N . LYS A 1 14 ? -17.475 -6.917 -18.441 1.00 0.00 14 LYS A N 2
ATOM 1827 C CA . LYS A 1 14 ? -18.596 -7.046 -19.409 1.00 0.00 14 LYS A CA 2
ATOM 1828 C C . LYS A 1 14 ? -18.199 -7.991 -20.556 1.00 0.00 14 LYS A C 2
ATOM 1829 O O . LYS A 1 14 ? -19.046 -8.682 -21.131 1.00 0.00 14 LYS A O 2
ATOM 1848 N N . LEU A 1 15 ? -16.893 -7.998 -20.864 1.00 0.00 15 LEU A N 2
ATOM 1849 C CA . LEU A 1 15 ? -16.285 -8.869 -21.884 1.00 0.00 15 LEU A CA 2
ATOM 1850 C C . LEU A 1 15 ? -16.308 -10.329 -21.376 1.00 0.00 15 LEU A C 2
ATOM 1851 O O . LEU A 1 15 ? -16.533 -11.265 -22.146 1.00 0.00 15 LEU A O 2
ATOM 1867 N N . LEU A 1 16 ? -16.077 -10.487 -20.058 1.00 0.00 16 LEU A N 2
ATOM 1868 C CA . LEU A 1 16 ? -16.138 -11.789 -19.367 1.00 0.00 16 LEU A CA 2
ATOM 1869 C C . LEU A 1 16 ? -17.602 -12.220 -19.094 1.00 0.00 16 LEU A C 2
ATOM 1870 O O . LEU A 1 16 ? -17.853 -13.371 -18.700 1.00 0.00 16 LEU A O 2
ATOM 1886 N N . GLY A 1 17 ? -18.551 -11.284 -19.306 1.00 0.00 17 GLY A N 2
ATOM 1887 C CA . GLY A 1 17 ? -19.985 -11.578 -19.231 1.00 0.00 17 GLY A CA 2
ATOM 1888 C C . GLY A 1 17 ? -20.484 -12.355 -20.452 1.00 0.00 17 GLY A C 2
ATOM 1889 O O . GLY A 1 17 ? -19.767 -12.475 -21.455 1.00 0.00 17 GLY A O 2
ATOM 1893 N N . GLU A 1 18 ? -21.721 -12.873 -20.365 1.00 0.00 18 GLU A N 2
ATOM 1894 C CA . GLU A 1 18 ? -22.326 -13.731 -21.410 1.00 0.00 18 GLU A CA 2
ATOM 1895 C C . GLU A 1 18 ? -22.687 -12.932 -22.679 1.00 0.00 18 GLU A C 2
ATOM 1896 O O . GLU A 1 18 ? -22.728 -11.689 -22.671 1.00 0.00 18 GLU A O 2
ATOM 1908 N N . THR A 1 19 ? -22.952 -13.679 -23.765 1.00 0.00 19 THR A N 2
ATOM 1909 C CA . THR A 1 19 ? -23.339 -13.117 -25.063 1.00 0.00 19 THR A CA 2
ATOM 1910 C C . THR A 1 19 ? -24.732 -12.457 -24.970 1.00 0.00 19 THR A C 2
ATOM 1911 O O . THR A 1 19 ? -25.739 -13.145 -24.767 1.00 0.00 19 THR A O 2
ATOM 1922 N N . ALA A 1 20 ? -24.771 -11.124 -25.118 1.00 0.00 20 ALA A N 2
ATOM 1923 C CA . ALA A 1 20 ? -25.990 -10.325 -24.915 1.00 0.00 20 ALA A CA 2
ATOM 1924 C C . ALA A 1 20 ? -26.859 -10.337 -26.182 1.00 0.00 20 ALA A C 2
ATOM 1925 O O . ALA A 1 20 ? -26.383 -9.997 -27.266 1.00 0.00 20 ALA A O 2
ATOM 1932 N N . VAL A 1 21 ? -28.124 -10.762 -26.035 1.00 0.00 21 VAL A N 2
ATOM 1933 C CA . VAL A 1 21 ? -29.088 -10.818 -27.142 1.00 0.00 21 VAL A CA 2
ATOM 1934 C C . VAL A 1 21 ? -29.786 -9.453 -27.262 1.00 0.00 21 VAL A C 2
ATOM 1935 O O . VAL A 1 21 ? -30.302 -8.930 -26.265 1.00 0.00 21 VAL A O 2
ATOM 1948 N N . ILE A 1 22 ? -29.816 -8.894 -28.475 1.00 0.00 22 ILE A N 2
ATOM 1949 C CA . ILE A 1 22 ? -30.378 -7.559 -28.743 1.00 0.00 22 ILE A CA 2
ATOM 1950 C C . ILE A 1 22 ? -31.213 -7.583 -30.046 1.00 0.00 22 ILE A C 2
ATOM 1951 O O . ILE A 1 22 ? -31.122 -8.533 -30.841 1.00 0.00 22 ILE A O 2
ATOM 1967 N N . SER A 1 23 ? -32.051 -6.552 -30.238 1.00 0.00 23 SER A N 2
ATOM 1968 C CA . SER A 1 23 ? -32.757 -6.312 -31.498 1.00 0.00 23 SER A CA 2
ATOM 1969 C C . SER A 1 23 ? -31.779 -5.751 -32.544 1.00 0.00 23 SER A C 2
ATOM 1970 O O . SER A 1 23 ? -30.943 -4.899 -32.214 1.00 0.00 23 SER A O 2
ATOM 1978 N N . TRP A 1 24 ? -31.887 -6.231 -33.794 1.00 0.00 24 TRP A N 2
ATOM 1979 C CA . TRP A 1 24 ? -31.049 -5.752 -34.908 1.00 0.00 24 TRP A CA 2
ATOM 1980 C C . TRP A 1 24 ? -31.233 -4.231 -35.157 1.00 0.00 24 TRP A C 2
ATOM 1981 O O . TRP A 1 24 ? -30.272 -3.536 -35.500 1.00 0.00 24 TRP A O 2
ATOM 2002 N N . ALA A 1 25 ? -32.474 -3.739 -35.009 1.00 0.00 25 ALA A N 2
ATOM 2003 C CA . ALA A 1 25 ? -32.830 -2.338 -35.333 1.00 0.00 25 ALA A CA 2
ATOM 2004 C C . ALA A 1 25 ? -32.062 -1.327 -34.454 1.00 0.00 25 ALA A C 2
ATOM 2005 O O . ALA A 1 25 ? -31.775 -0.200 -34.881 1.00 0.00 25 ALA A O 2
ATOM 2012 N N . GLU A 1 26 ? -31.691 -1.770 -33.242 1.00 0.00 26 GLU A N 2
ATOM 2013 C CA . GLU A 1 26 ? -30.842 -0.996 -32.311 1.00 0.00 26 GLU A CA 2
ATOM 2014 C C . GLU A 1 26 ? -29.402 -0.858 -32.851 1.00 0.00 26 GLU A C 2
ATOM 2015 O O . GLU A 1 26 ? -28.705 0.117 -32.566 1.00 0.00 26 GLU A O 2
ATOM 2027 N N . LEU A 1 27 ? -28.984 -1.865 -33.627 1.00 0.00 27 LEU A N 2
ATOM 2028 C CA . LEU A 1 27 ? -27.630 -1.976 -34.200 1.00 0.00 27 LEU A CA 2
ATOM 2029 C C . LEU A 1 27 ? -27.504 -1.289 -35.570 1.00 0.00 27 LEU A C 2
ATOM 2030 O O . LEU A 1 27 ? -26.403 -1.240 -36.122 1.00 0.00 27 LEU A O 2
ATOM 2046 N N . GLN A 1 28 ? -28.619 -0.780 -36.123 1.00 0.00 28 GLN A N 2
ATOM 2047 C CA . GLN A 1 28 ? -28.609 -0.077 -37.428 1.00 0.00 28 GLN A CA 2
ATOM 2048 C C . GLN A 1 28 ? -27.706 1.201 -37.441 1.00 0.00 28 GLN A C 2
ATOM 2049 O O . GLN A 1 28 ? -26.961 1.383 -38.407 1.00 0.00 28 GLN A O 2
ATOM 2063 N N . PRO A 1 29 ? -27.722 2.110 -36.398 1.00 0.00 29 PRO A N 2
ATOM 2064 C CA . PRO A 1 29 ? -26.753 3.239 -36.334 1.00 0.00 29 PRO A CA 2
ATOM 2065 C C . PRO A 1 29 ? -25.293 2.742 -36.191 1.00 0.00 29 PRO A C 2
ATOM 2066 O O . PRO A 1 29 ? -24.367 3.355 -36.735 1.00 0.00 29 PRO A O 2
ATOM 2077 N N . PHE A 1 30 ? -25.116 1.592 -35.503 1.00 0.00 30 PHE A N 2
ATOM 2078 C CA . PHE A 1 30 ? -23.797 0.970 -35.282 1.00 0.00 30 PHE A CA 2
ATOM 2079 C C . PHE A 1 30 ? -23.227 0.420 -36.603 1.00 0.00 30 PHE A C 2
ATOM 2080 O O . PHE A 1 30 ? -22.035 0.537 -36.858 1.00 0.00 30 PHE A O 2
ATOM 2097 N N . PHE A 1 31 ? -24.090 -0.178 -37.443 1.00 0.00 31 PHE A N 2
ATOM 2098 C CA . PHE A 1 31 ? -23.675 -0.697 -38.764 1.00 0.00 31 PHE A CA 2
ATOM 2099 C C . PHE A 1 31 ? -23.365 0.483 -39.712 1.00 0.00 31 PHE A C 2
ATOM 2100 O O . PHE A 1 31 ? -22.398 0.426 -40.475 1.00 0.00 31 PHE A O 2
ATOM 2117 N N . ALA A 1 32 ? -24.193 1.546 -39.630 1.00 0.00 32 ALA A N 2
ATOM 2118 C CA . ALA A 1 32 ? -24.124 2.716 -40.541 1.00 0.00 32 ALA A CA 2
ATOM 2119 C C . ALA A 1 32 ? -22.752 3.416 -40.482 1.00 0.00 32 ALA A C 2
ATOM 2120 O O . ALA A 1 32 ? -22.213 3.841 -41.508 1.00 0.00 32 ALA A O 2
ATOM 2127 N N . ARG A 1 33 ? -22.208 3.520 -39.262 1.00 0.00 33 ARG A N 2
ATOM 2128 C CA . ARG A 1 33 ? -20.887 4.129 -39.003 1.00 0.00 33 ARG A CA 2
ATOM 2129 C C . ARG A 1 33 ? -19.740 3.105 -39.183 1.00 0.00 33 ARG A C 2
ATOM 2130 O O . ARG A 1 33 ? -18.566 3.490 -39.258 1.00 0.00 33 ARG A O 2
ATOM 2151 N N . GLY A 1 34 ? -20.100 1.806 -39.246 1.00 0.00 34 GLY A N 2
ATOM 2152 C CA . GLY A 1 34 ? -19.132 0.716 -39.422 1.00 0.00 34 GLY A CA 2
ATOM 2153 C C . GLY A 1 34 ? -18.494 0.256 -38.112 1.00 0.00 34 GLY A C 2
ATOM 2154 O O . GLY A 1 34 ? -17.356 -0.214 -38.101 1.00 0.00 34 GLY A O 2
ATOM 2158 N N . ALA A 1 35 ? -19.236 0.407 -37.009 1.00 0.00 35 ALA A N 2
ATOM 2159 C CA . ALA A 1 35 ? -18.824 -0.070 -35.671 1.00 0.00 35 ALA A CA 2
ATOM 2160 C C . ALA A 1 35 ? -19.308 -1.514 -35.409 1.00 0.00 35 ALA A C 2
ATOM 2161 O O . ALA A 1 35 ? -19.190 -2.009 -34.283 1.00 0.00 35 ALA A O 2
ATOM 2168 N N . LEU A 1 36 ? -19.873 -2.181 -36.439 1.00 0.00 36 LEU A N 2
ATOM 2169 C CA . LEU A 1 36 ? -20.290 -3.595 -36.347 1.00 0.00 36 LEU A CA 2
ATOM 2170 C C . LEU A 1 36 ? -19.356 -4.504 -37.143 1.00 0.00 36 LEU A C 2
ATOM 2171 O O . LEU A 1 36 ? -19.057 -4.245 -38.314 1.00 0.00 36 LEU A O 2
ATOM 2187 N N . LEU A 1 37 ? -18.912 -5.574 -36.478 1.00 0.00 37 LEU A N 2
ATOM 2188 C CA . LEU A 1 37 ? -18.137 -6.670 -37.077 1.00 0.00 37 LEU A CA 2
ATOM 2189 C C . LEU A 1 37 ? -19.033 -7.926 -37.124 1.00 0.00 37 LEU A C 2
ATOM 2190 O O . LEU A 1 37 ? -19.613 -8.312 -36.117 1.00 0.00 37 LEU A O 2
ATOM 2206 N N . GLN A 1 38 ? -19.145 -8.529 -38.307 1.00 0.00 38 GLN A N 2
ATOM 2207 C CA . GLN A 1 38 ? -19.937 -9.738 -38.553 1.00 0.00 38 GLN A CA 2
ATOM 2208 C C . GLN A 1 38 ? -19.084 -10.979 -38.275 1.00 0.00 38 GLN A C 2
ATOM 2209 O O . GLN A 1 38 ? -18.151 -11.272 -39.033 1.00 0.00 38 GLN A O 2
ATOM 2223 N N . VAL A 1 39 ? -19.371 -11.678 -37.168 1.00 0.00 39 VAL A N 2
ATOM 2224 C CA . VAL A 1 39 ? -18.770 -12.994 -36.900 1.00 0.00 39 VAL A CA 2
ATOM 2225 C C . VAL A 1 39 ? -19.727 -14.103 -37.372 1.00 0.00 39 VAL A C 2
ATOM 2226 O O . VAL A 1 39 ? -20.940 -14.044 -37.143 1.00 0.00 39 VAL A O 2
ATOM 2239 N N . ASP A 1 40 ? -19.145 -15.089 -38.056 1.00 0.00 40 ASP A N 2
ATOM 2240 C CA . ASP A 1 40 ? -19.848 -16.250 -38.618 1.00 0.00 40 ASP A CA 2
ATOM 2241 C C . ASP A 1 40 ? -20.007 -17.322 -37.525 1.00 0.00 40 ASP A C 2
ATOM 2242 O O . ASP A 1 40 ? -19.202 -17.375 -36.581 1.00 0.00 40 ASP A O 2
ATOM 2251 N N . ALA A 1 41 ? -21.039 -18.172 -37.664 1.00 0.00 41 ALA A N 2
ATOM 2252 C CA . ALA A 1 41 ? -21.338 -19.258 -36.703 1.00 0.00 41 ALA A CA 2
ATOM 2253 C C . ALA A 1 41 ? -20.171 -20.278 -36.561 1.00 0.00 41 ALA A C 2
ATOM 2254 O O . ALA A 1 41 ? -20.112 -21.020 -35.572 1.00 0.00 41 ALA A O 2
ATOM 2261 N N . ALA A 1 42 ? -19.259 -20.307 -37.559 1.00 0.00 42 ALA A N 2
ATOM 2262 C CA . ALA A 1 42 ? -18.031 -21.135 -37.519 1.00 0.00 42 ALA A CA 2
ATOM 2263 C C . ALA A 1 42 ? -17.102 -20.703 -36.363 1.00 0.00 42 ALA A C 2
ATOM 2264 O O . ALA A 1 42 ? -16.444 -21.542 -35.730 1.00 0.00 42 ALA A O 2
ATOM 2271 N N . LEU A 1 43 ? -17.056 -19.382 -36.108 1.00 0.00 43 LEU A N 2
ATOM 2272 C CA . LEU A 1 43 ? -16.317 -18.794 -34.969 1.00 0.00 43 LEU A CA 2
ATOM 2273 C C . LEU A 1 43 ? -17.291 -18.577 -33.787 1.00 0.00 43 LEU A C 2
ATOM 2274 O O . LEU A 1 43 ? -18.335 -19.242 -33.718 1.00 0.00 43 LEU A O 2
ATOM 2290 N N . ASP A 1 44 ? -16.936 -17.686 -32.840 1.00 0.00 44 ASP A N 2
ATOM 2291 C CA . ASP A 1 44 ? -17.781 -17.408 -31.659 1.00 0.00 44 ASP A CA 2
ATOM 2292 C C . ASP A 1 44 ? -17.541 -15.967 -31.192 1.00 0.00 44 ASP A C 2
ATOM 2293 O O . ASP A 1 44 ? -16.472 -15.406 -31.446 1.00 0.00 44 ASP A O 2
ATOM 2302 N N . LEU A 1 45 ? -18.530 -15.383 -30.488 1.00 0.00 45 LEU A N 2
ATOM 2303 C CA . LEU A 1 45 ? -18.402 -14.042 -29.889 1.00 0.00 45 LEU A CA 2
ATOM 2304 C C . LEU A 1 45 ? -17.288 -13.993 -28.836 1.00 0.00 45 LEU A C 2
ATOM 2305 O O . LEU A 1 45 ? -16.560 -13.008 -28.777 1.00 0.00 45 LEU A O 2
ATOM 2321 N N . VAL A 1 46 ? -17.159 -15.057 -28.023 1.00 0.00 46 VAL A N 2
ATOM 2322 C CA . VAL A 1 46 ? -16.189 -15.075 -26.910 1.00 0.00 46 VAL A CA 2
ATOM 2323 C C . VAL A 1 46 ? -14.729 -15.030 -27.430 1.00 0.00 46 VAL A C 2
ATOM 2324 O O . VAL A 1 46 ? -13.901 -14.318 -26.865 1.00 0.00 46 VAL A O 2
ATOM 2337 N N . GLU A 1 47 ? -14.447 -15.747 -28.543 1.00 0.00 47 GLU A N 2
ATOM 2338 C CA . GLU A 1 47 ? -13.079 -15.852 -29.096 1.00 0.00 47 GLU A CA 2
ATOM 2339 C C . GLU A 1 47 ? -12.699 -14.586 -29.889 1.00 0.00 47 GLU A C 2
ATOM 2340 O O . GLU A 1 47 ? -11.545 -14.144 -29.832 1.00 0.00 47 GLU A O 2
ATOM 2352 N N . VAL A 1 48 ? -13.673 -13.987 -30.614 1.00 0.00 48 VAL A N 2
ATOM 2353 C CA . VAL A 1 48 ? -13.417 -12.766 -31.409 1.00 0.00 48 VAL A CA 2
ATOM 2354 C C . VAL A 1 48 ? -13.270 -11.537 -30.491 1.00 0.00 48 VAL A C 2
ATOM 2355 O O . VAL A 1 48 ? -12.387 -10.703 -30.700 1.00 0.00 48 VAL A O 2
ATOM 2368 N N . ALA A 1 49 ? -14.111 -11.479 -29.444 1.00 0.00 49 ALA A N 2
ATOM 2369 C CA . ALA A 1 49 ? -14.110 -10.380 -28.463 1.00 0.00 49 ALA A CA 2
ATOM 2370 C C . ALA A 1 49 ? -12.870 -10.451 -27.560 1.00 0.00 49 ALA A C 2
ATOM 2371 O O . ALA A 1 49 ? -12.368 -9.424 -27.102 1.00 0.00 49 ALA A O 2
ATOM 2378 N N . GLU A 1 50 ? -12.394 -11.686 -27.308 1.00 0.00 50 GLU A N 2
ATOM 2379 C CA . GLU A 1 50 ? -11.144 -11.943 -26.567 1.00 0.00 50 GLU A CA 2
ATOM 2380 C C . GLU A 1 50 ? -9.937 -11.389 -27.342 1.00 0.00 50 GLU A C 2
ATOM 2381 O O . GLU A 1 50 ? -9.049 -10.763 -26.761 1.00 0.00 50 GLU A O 2
ATOM 2393 N N . ALA A 1 51 ? -9.931 -11.644 -28.663 1.00 0.00 51 ALA A N 2
ATOM 2394 C CA . ALA A 1 51 ? -8.836 -11.238 -29.562 1.00 0.00 51 ALA A CA 2
ATOM 2395 C C . ALA A 1 51 ? -8.747 -9.702 -29.691 1.00 0.00 51 ALA A C 2
ATOM 2396 O O . ALA A 1 51 ? -7.658 -9.142 -29.843 1.00 0.00 51 ALA A O 2
ATOM 2403 N N . LEU A 1 52 ? -9.912 -9.034 -29.608 1.00 0.00 52 LEU A N 2
ATOM 2404 C CA . LEU A 1 52 ? -10.007 -7.561 -29.654 1.00 0.00 52 LEU A CA 2
ATOM 2405 C C . LEU A 1 52 ? -9.586 -6.947 -28.307 1.00 0.00 52 LEU A C 2
ATOM 2406 O O . LEU A 1 52 ? -8.801 -5.994 -28.271 1.00 0.00 52 LEU A O 2
ATOM 2422 N N . ALA A 1 53 ? -10.103 -7.529 -27.205 1.00 0.00 53 ALA A N 2
ATOM 2423 C CA . ALA A 1 53 ? -9.801 -7.077 -25.823 1.00 0.00 53 ALA A CA 2
ATOM 2424 C C . ALA A 1 53 ? -8.360 -7.447 -25.407 1.00 0.00 53 ALA A C 2
ATOM 2425 O O . ALA A 1 53 ? -7.815 -6.898 -24.440 1.00 0.00 53 ALA A O 2
ATOM 2432 N N . GLY A 1 54 ? -7.771 -8.399 -26.146 1.00 0.00 54 GLY A N 2
ATOM 2433 C CA . GLY A 1 54 ? -6.380 -8.806 -25.965 1.00 0.00 54 GLY A CA 2
ATOM 2434 C C . GLY A 1 54 ? -5.446 -8.162 -26.971 1.00 0.00 54 GLY A C 2
ATOM 2435 O O . GLY A 1 54 ? -4.251 -8.497 -27.004 1.00 0.00 54 GLY A O 2
ATOM 2439 N N . ASP A 1 55 ? -6.021 -7.278 -27.830 1.00 0.00 55 ASP A N 2
ATOM 2440 C CA . ASP A 1 55 ? -5.278 -6.401 -28.761 1.00 0.00 55 ASP A CA 2
ATOM 2441 C C . ASP A 1 55 ? -4.543 -7.208 -29.878 1.00 0.00 55 ASP A C 2
ATOM 2442 O O . ASP A 1 55 ? -3.701 -6.672 -30.611 1.00 0.00 55 ASP A O 2
ATOM 2451 N N . ASP A 1 56 ? -4.912 -8.495 -30.027 1.00 0.00 56 ASP A N 2
ATOM 2452 C CA . ASP A 1 56 ? -4.265 -9.425 -30.976 1.00 0.00 56 ASP A CA 2
ATOM 2453 C C . ASP A 1 56 ? -4.810 -9.196 -32.397 1.00 0.00 56 ASP A C 2
ATOM 2454 O O . ASP A 1 56 ? -5.900 -9.673 -32.739 1.00 0.00 56 ASP A O 2
ATOM 2463 N N . ARG A 1 57 ? -4.058 -8.428 -33.196 1.00 0.00 57 ARG A N 2
ATOM 2464 C CA . ARG A 1 57 ? -4.415 -8.117 -34.587 1.00 0.00 57 ARG A CA 2
ATOM 2465 C C . ARG A 1 57 ? -4.176 -9.315 -35.522 1.00 0.00 57 ARG A C 2
ATOM 2466 O O . ARG A 1 57 ? -4.841 -9.415 -36.546 1.00 0.00 57 ARG A O 2
ATOM 2487 N N . GLU A 1 58 ? -3.236 -10.216 -35.157 1.00 0.00 58 GLU A N 2
ATOM 2488 C CA . GLU A 1 58 ? -2.858 -11.379 -36.003 1.00 0.00 58 GLU A CA 2
ATOM 2489 C C . GLU A 1 58 ? -4.067 -12.302 -36.264 1.00 0.00 58 GLU A C 2
ATOM 2490 O O . GLU A 1 58 ? -4.339 -12.683 -37.406 1.00 0.00 58 GLU A O 2
ATOM 2502 N N . LYS A 1 59 ? -4.797 -12.600 -35.187 1.00 0.00 59 LYS A N 2
ATOM 2503 C CA . LYS A 1 59 ? -5.916 -13.547 -35.193 1.00 0.00 59 LYS A CA 2
ATOM 2504 C C . LYS A 1 59 ? -7.106 -12.994 -35.977 1.00 0.00 59 LYS A C 2
ATOM 2505 O O . LYS A 1 59 ? -7.648 -13.666 -36.863 1.00 0.00 59 LYS A O 2
ATOM 2524 N N . VAL A 1 60 ? -7.500 -11.756 -35.639 1.00 0.00 60 VAL A N 2
ATOM 2525 C CA . VAL A 1 60 ? -8.635 -11.082 -36.298 1.00 0.00 60 VAL A CA 2
ATOM 2526 C C . VAL A 1 60 ? -8.331 -10.765 -37.777 1.00 0.00 60 VAL A C 2
ATOM 2527 O O . VAL A 1 60 ? -9.240 -10.774 -38.597 1.00 0.00 60 VAL A O 2
ATOM 2540 N N . ALA A 1 61 ? -7.040 -10.520 -38.113 1.00 0.00 61 ALA A N 2
ATOM 2541 C CA . ALA A 1 61 ? -6.607 -10.277 -39.512 1.00 0.00 61 ALA A CA 2
ATOM 2542 C C . ALA A 1 61 ? -6.717 -11.566 -40.331 1.00 0.00 61 ALA A C 2
ATOM 2543 O O . ALA A 1 61 ? -7.128 -11.540 -41.491 1.00 0.00 61 ALA A O 2
ATOM 2550 N N . ALA A 1 62 ? -6.349 -12.698 -39.699 1.00 0.00 62 ALA A N 2
ATOM 2551 C CA . ALA A 1 62 ? -6.475 -14.040 -40.303 1.00 0.00 62 ALA A CA 2
ATOM 2552 C C . ALA A 1 62 ? -7.953 -14.366 -40.592 1.00 0.00 62 ALA A C 2
ATOM 2553 O O . ALA A 1 62 ? -8.293 -14.945 -41.633 1.00 0.00 62 ALA A O 2
ATOM 2560 N N . TRP A 1 63 ? -8.821 -13.950 -39.655 1.00 0.00 63 TRP A N 2
ATOM 2561 C CA . TRP A 1 63 ? -10.277 -14.115 -39.756 1.00 0.00 63 TRP A CA 2
ATOM 2562 C C . TRP A 1 63 ? -10.891 -13.191 -40.828 1.00 0.00 63 TRP A C 2
ATOM 2563 O O . TRP A 1 63 ? -11.869 -13.567 -41.485 1.00 0.00 63 TRP A O 2
ATOM 2584 N N . LEU A 1 64 ? -10.311 -11.986 -40.985 1.00 0.00 64 LEU A N 2
ATOM 2585 C CA . LEU A 1 64 ? -10.710 -11.017 -42.032 1.00 0.00 64 LEU A CA 2
ATOM 2586 C C . LEU A 1 64 ? -10.246 -11.503 -43.422 1.00 0.00 64 LEU A C 2
ATOM 2587 O O . LEU A 1 64 ? -10.924 -11.266 -44.426 1.00 0.00 64 LEU A O 2
ATOM 2603 N N . SER A 1 65 ? -9.094 -12.194 -43.460 1.00 0.00 65 SER A N 2
ATOM 2604 C CA . SER A 1 65 ? -8.491 -12.706 -44.710 1.00 0.00 65 SER A CA 2
ATOM 2605 C C . SER A 1 65 ? -9.115 -14.045 -45.148 1.00 0.00 65 SER A C 2
ATOM 2606 O O . SER A 1 65 ? -9.038 -14.414 -46.328 1.00 0.00 65 SER A O 2
ATOM 2614 N N . GLY A 1 66 ? -9.719 -14.771 -44.191 1.00 0.00 66 GLY A N 2
ATOM 2615 C CA . GLY A 1 66 ? -10.346 -16.066 -44.473 1.00 0.00 66 GLY A CA 2
ATOM 2616 C C . GLY A 1 66 ? -10.476 -16.910 -43.215 1.00 0.00 66 GLY A C 2
ATOM 2617 O O . GLY A 1 66 ? -9.730 -17.876 -43.025 1.00 0.00 66 GLY A O 2
ATOM 2621 N N . GLY A 1 67 ? -11.412 -16.520 -42.335 1.00 0.00 67 GLY A N 2
ATOM 2622 C CA . GLY A 1 67 ? -11.660 -17.240 -41.076 1.00 0.00 67 GLY A CA 2
ATOM 2623 C C . GLY A 1 67 ? -13.124 -17.248 -40.688 1.00 0.00 67 GLY A C 2
ATOM 2624 O O . GLY A 1 67 ? -13.630 -18.237 -40.147 1.00 0.00 67 GLY A O 2
ATOM 2628 N N . GLY A 1 68 ? -13.812 -16.135 -40.954 1.00 0.00 68 GLY A N 2
ATOM 2629 C CA . GLY A 1 68 ? -15.243 -16.014 -40.665 1.00 0.00 68 GLY A CA 2
ATOM 2630 C C . GLY A 1 68 ? -15.581 -14.741 -39.906 1.00 0.00 68 GLY A C 2
ATOM 2631 O O . GLY A 1 68 ? -16.527 -14.719 -39.126 1.00 0.00 68 GLY A O 2
ATOM 2635 N N . LEU A 1 69 ? -14.793 -13.681 -40.114 1.00 0.00 69 LEU A N 2
ATOM 2636 C CA . LEU A 1 69 ? -15.020 -12.373 -39.479 1.00 0.00 69 LEU A CA 2
ATOM 2637 C C . LEU A 1 69 ? -14.800 -11.286 -40.535 1.00 0.00 69 LEU A C 2
ATOM 2638 O O . LEU A 1 69 ? -13.763 -11.250 -41.190 1.00 0.00 69 LEU A O 2
ATOM 2654 N N . SER A 1 70 ? -15.818 -10.459 -40.738 1.00 0.00 70 SER A N 2
ATOM 2655 C CA . SER A 1 70 ? -15.792 -9.309 -41.653 1.00 0.00 70 SER A CA 2
ATOM 2656 C C . SER A 1 70 ? -16.520 -8.144 -40.974 1.00 0.00 70 SER A C 2
ATOM 2657 O O . SER A 1 70 ? -16.879 -8.249 -39.808 1.00 0.00 70 SER A O 2
ATOM 2665 N N . LYS A 1 71 ? -16.705 -7.027 -41.685 1.00 0.00 71 LYS A N 2
ATOM 2666 C CA . LYS A 1 71 ? -17.493 -5.882 -41.179 1.00 0.00 71 LYS A CA 2
ATOM 2667 C C . LYS A 1 71 ? -18.891 -5.883 -41.814 1.00 0.00 71 LYS A C 2
ATOM 2668 O O . LYS A 1 71 ? -19.071 -6.352 -42.950 1.00 0.00 71 LYS A O 2
ATOM 2687 N N . VAL A 1 72 ? -19.882 -5.384 -41.061 1.00 0.00 72 VAL A N 2
ATOM 2688 C CA . VAL A 1 72 ? -21.285 -5.354 -41.494 1.00 0.00 72 VAL A CA 2
ATOM 2689 C C . VAL A 1 72 ? -21.531 -4.134 -42.389 1.00 0.00 72 VAL A C 2
ATOM 2690 O O . VAL A 1 72 ? -21.699 -3.006 -41.900 1.00 0.00 72 VAL A O 2
ATOM 2703 N N . GLY A 1 73 ? -21.483 -4.371 -43.706 1.00 0.00 73 GLY A N 2
ATOM 2704 C CA . GLY A 1 73 ? -21.849 -3.360 -44.688 1.00 0.00 73 GLY A CA 2
ATOM 2705 C C . GLY A 1 73 ? -23.342 -3.360 -44.967 1.00 0.00 73 GLY A C 2
ATOM 2706 O O . GLY A 1 73 ? -24.104 -4.116 -44.345 1.00 0.00 73 GLY A O 2
ATOM 2710 N N . GLU A 1 74 ? -23.744 -2.499 -45.904 1.00 0.00 74 GLU A N 2
ATOM 2711 C CA . GLU A 1 74 ? -25.141 -2.347 -46.367 1.00 0.00 74 GLU A CA 2
ATOM 2712 C C . GLU A 1 74 ? -25.766 -3.676 -46.833 1.00 0.00 74 GLU A C 2
ATOM 2713 O O . GLU A 1 74 ? -26.957 -3.930 -46.586 1.00 0.00 74 GLU A O 2
ATOM 2725 N N . ASP A 1 75 ? -24.961 -4.506 -47.515 1.00 0.00 75 ASP A N 2
ATOM 2726 C CA . ASP A 1 75 ? -25.416 -5.805 -48.047 1.00 0.00 75 ASP A CA 2
ATOM 2727 C C . ASP A 1 75 ? -25.596 -6.819 -46.901 1.00 0.00 75 ASP A C 2
ATOM 2728 O O . ASP A 1 75 ? -26.624 -7.500 -46.817 1.00 0.00 75 ASP A O 2
ATOM 2737 N N . ALA A 1 76 ? -24.598 -6.867 -46.002 1.00 0.00 76 ALA A N 2
ATOM 2738 C CA . ALA A 1 76 ? -24.605 -7.744 -44.807 1.00 0.00 76 ALA A CA 2
ATOM 2739 C C . ALA A 1 76 ? -25.750 -7.382 -43.838 1.00 0.00 76 ALA A C 2
ATOM 2740 O O . ALA A 1 76 ? -26.270 -8.244 -43.119 1.00 0.00 76 ALA A O 2
ATOM 2747 N N . ALA A 1 77 ? -26.134 -6.099 -43.842 1.00 0.00 77 ALA A N 2
ATOM 2748 C CA . ALA A 1 77 ? -27.202 -5.562 -42.983 1.00 0.00 77 ALA A CA 2
ATOM 2749 C C . ALA A 1 77 ? -28.579 -6.145 -43.336 1.00 0.00 77 ALA A C 2
ATOM 2750 O O . ALA A 1 77 ? -29.377 -6.462 -42.442 1.00 0.00 77 ALA A O 2
ATOM 2757 N N . LYS A 1 78 ? -28.837 -6.276 -44.659 1.00 0.00 78 LYS A N 2
ATOM 2758 C CA . LYS A 1 78 ? -30.091 -6.861 -45.186 1.00 0.00 78 LYS A CA 2
ATOM 2759 C C . LYS A 1 78 ? -30.246 -8.301 -44.689 1.00 0.00 78 LYS A C 2
ATOM 2760 O O . LYS A 1 78 ? -31.332 -8.709 -44.284 1.00 0.00 78 LYS A O 2
ATOM 2779 N N . ASP A 1 79 ? -29.112 -9.038 -44.707 1.00 0.00 79 ASP A N 2
ATOM 2780 C CA . ASP A 1 79 ? -29.063 -10.468 -44.349 1.00 0.00 79 ASP A CA 2
ATOM 2781 C C . ASP A 1 79 ? -29.633 -10.703 -42.943 1.00 0.00 79 ASP A C 2
ATOM 2782 O O . ASP A 1 79 ? -30.606 -11.445 -42.780 1.00 0.00 79 ASP A O 2
ATOM 2791 N N . PHE A 1 80 ? -29.037 -10.008 -41.956 1.00 0.00 80 PHE A N 2
ATOM 2792 C CA . PHE A 1 80 ? -29.438 -10.098 -40.533 1.00 0.00 80 PHE A CA 2
ATOM 2793 C C . PHE A 1 80 ? -30.878 -9.612 -40.302 1.00 0.00 80 PHE A C 2
ATOM 2794 O O . PHE A 1 80 ? -31.621 -10.235 -39.538 1.00 0.00 80 PHE A O 2
ATOM 2811 N N . LEU A 1 81 ? -31.265 -8.526 -40.991 1.00 0.00 81 LEU A N 2
ATOM 2812 C CA . LEU A 1 81 ? -32.609 -7.917 -40.864 1.00 0.00 81 LEU A CA 2
ATOM 2813 C C . LEU A 1 81 ? -33.702 -8.917 -41.322 1.00 0.00 81 LEU A C 2
ATOM 2814 O O . LEU A 1 81 ? -34.783 -9.003 -40.730 1.00 0.00 81 LEU A O 2
ATOM 2830 N N . GLU A 1 82 ? -33.387 -9.689 -42.365 1.00 0.00 82 GLU A N 2
ATOM 2831 C CA . GLU A 1 82 ? -34.317 -10.672 -42.954 1.00 0.00 82 GLU A CA 2
ATOM 2832 C C . GLU A 1 82 ? -34.132 -12.077 -42.341 1.00 0.00 82 GLU A C 2
ATOM 2833 O O . GLU A 1 82 ? -34.931 -12.982 -42.613 1.00 0.00 82 GLU A O 2
ATOM 2845 N N . ARG A 1 83 ? -33.079 -12.260 -41.520 1.00 0.00 83 ARG A N 2
ATOM 2846 C CA . ARG A 1 83 ? -32.735 -13.571 -40.942 1.00 0.00 83 ARG A CA 2
ATOM 2847 C C . ARG A 1 83 ? -33.605 -13.897 -39.704 1.00 0.00 83 ARG A C 2
ATOM 2848 O O . ARG A 1 83 ? -34.666 -14.515 -39.855 1.00 0.00 83 ARG A O 2
ATOM 2869 N N . ASP A 1 84 ? -33.166 -13.498 -38.489 1.00 0.00 84 ASP A N 2
ATOM 2870 C CA . ASP A 1 84 ? -33.862 -13.881 -37.241 1.00 0.00 84 ASP A CA 2
ATOM 2871 C C . ASP A 1 84 ? -35.053 -12.927 -36.908 1.00 0.00 84 ASP A C 2
ATOM 2872 O O . ASP A 1 84 ? -36.134 -13.436 -36.563 1.00 0.00 84 ASP A O 2
ATOM 2881 N N . PRO A 1 85 ? -34.924 -11.533 -36.954 1.00 0.00 85 PRO A N 2
ATOM 2882 C CA . PRO A 1 85 ? -33.644 -10.752 -37.052 1.00 0.00 85 PRO A CA 2
ATOM 2883 C C . PRO A 1 85 ? -32.900 -10.603 -35.699 1.00 0.00 85 PRO A C 2
ATOM 2884 O O . PRO A 1 85 ? -31.783 -10.085 -35.656 1.00 0.00 85 PRO A O 2
ATOM 2895 N N . THR A 1 86 ? -33.584 -11.009 -34.621 1.00 0.00 86 THR A N 2
ATOM 2896 C CA . THR A 1 86 ? -33.057 -11.049 -33.243 1.00 0.00 86 THR A CA 2
ATOM 2897 C C . THR A 1 86 ? -31.736 -11.833 -33.175 1.00 0.00 86 THR A C 2
ATOM 2898 O O . THR A 1 86 ? -31.727 -13.046 -33.348 1.00 0.00 86 THR A O 2
ATOM 2909 N N . LEU A 1 87 ? -30.645 -11.128 -32.910 1.00 0.00 87 LEU A N 2
ATOM 2910 C CA . LEU A 1 87 ? -29.289 -11.694 -32.946 1.00 0.00 87 LEU A CA 2
ATOM 2911 C C . LEU A 1 87 ? -28.526 -11.259 -31.692 1.00 0.00 87 LEU A C 2
ATOM 2912 O O . LEU A 1 87 ? -29.036 -10.492 -30.871 1.00 0.00 87 LEU A O 2
ATOM 2928 N N . TRP A 1 88 ? -27.304 -11.755 -31.553 1.00 0.00 88 TRP A N 2
ATOM 2929 C CA . TRP A 1 88 ? -26.422 -11.405 -30.442 1.00 0.00 88 TRP A CA 2
ATOM 2930 C C . TRP A 1 88 ? -25.509 -10.243 -30.850 1.00 0.00 88 TRP A C 2
ATOM 2931 O O . TRP A 1 88 ? -25.221 -10.061 -32.034 1.00 0.00 88 TRP A O 2
ATOM 2952 N N . ALA A 1 89 ? -25.087 -9.462 -29.856 1.00 0.00 89 ALA A N 2
ATOM 2953 C CA . ALA A 1 89 ? -24.148 -8.355 -30.025 1.00 0.00 89 ALA A CA 2
ATOM 2954 C C . ALA A 1 89 ? -23.458 -8.094 -28.682 1.00 0.00 89 ALA A C 2
ATOM 2955 O O . ALA A 1 89 ? -24.134 -7.906 -27.661 1.00 0.00 89 ALA A O 2
ATOM 2962 N N . VAL A 1 90 ? -22.120 -8.103 -28.683 1.00 0.00 90 VAL A N 2
ATOM 2963 C CA . VAL A 1 90 ? -21.303 -7.830 -27.493 1.00 0.00 90 VAL A CA 2
ATOM 2964 C C . VAL A 1 90 ? -20.446 -6.579 -27.753 1.00 0.00 90 VAL A C 2
ATOM 2965 O O . VAL A 1 90 ? -19.701 -6.499 -28.743 1.00 0.00 90 VAL A O 2
ATOM 2978 N N . VAL A 1 91 ? -20.628 -5.570 -26.892 1.00 0.00 91 VAL A N 2
ATOM 2979 C CA . VAL A 1 91 ? -19.909 -4.295 -26.977 1.00 0.00 91 VAL A CA 2
ATOM 2980 C C . VAL A 1 91 ? -18.491 -4.441 -26.374 1.00 0.00 91 VAL A C 2
ATOM 2981 O O . VAL A 1 91 ? -18.304 -4.483 -25.152 1.00 0.00 91 VAL A O 2
ATOM 2994 N N . VAL A 1 92 ? -17.504 -4.586 -27.274 1.00 0.00 92 VAL A N 2
ATOM 2995 C CA . VAL A 1 92 ? -16.072 -4.672 -26.920 1.00 0.00 92 VAL A CA 2
ATOM 2996 C C . VAL A 1 92 ? -15.495 -3.229 -26.892 1.00 0.00 92 VAL A C 2
ATOM 2997 O O . VAL A 1 92 ? -16.158 -2.293 -27.355 1.00 0.00 92 VAL A O 2
ATOM 3010 N N . ALA A 1 93 ? -14.272 -3.056 -26.342 1.00 0.00 93 ALA A N 2
ATOM 3011 C CA . ALA A 1 93 ? -13.597 -1.738 -26.253 1.00 0.00 93 ALA A CA 2
ATOM 3012 C C . ALA A 1 93 ? -13.511 -0.979 -27.626 1.00 0.00 93 ALA A C 2
ATOM 3013 O O . ALA A 1 93 ? -13.909 0.194 -27.670 1.00 0.00 93 ALA A O 2
ATOM 3020 N N . PRO A 1 94 ? -13.008 -1.603 -28.772 1.00 0.00 94 PRO A N 2
ATOM 3021 C CA . PRO A 1 94 ? -12.941 -0.904 -30.078 1.00 0.00 94 PRO A CA 2
ATOM 3022 C C . PRO A 1 94 ? -14.335 -0.748 -30.742 1.00 0.00 94 PRO A C 2
ATOM 3023 O O . PRO A 1 94 ? -14.745 0.368 -31.077 1.00 0.00 94 PRO A O 2
ATOM 3034 N N . TRP A 1 95 ? -15.060 -1.870 -30.902 1.00 0.00 95 TRP A N 2
ATOM 3035 C CA . TRP A 1 95 ? -16.351 -1.916 -31.622 1.00 0.00 95 TRP A CA 2
ATOM 3036 C C . TRP A 1 95 ? -17.264 -3.026 -31.068 1.00 0.00 95 TRP A C 2
ATOM 3037 O O . TRP A 1 95 ? -16.830 -3.856 -30.263 1.00 0.00 95 TRP A O 2
ATOM 3058 N N . VAL A 1 96 ? -18.526 -3.024 -31.525 1.00 0.00 96 VAL A N 2
ATOM 3059 C CA . VAL A 1 96 ? -19.531 -4.045 -31.173 1.00 0.00 96 VAL A CA 2
ATOM 3060 C C . VAL A 1 96 ? -19.483 -5.166 -32.229 1.00 0.00 96 VAL A C 2
ATOM 3061 O O . VAL A 1 96 ? -19.519 -4.882 -33.430 1.00 0.00 96 VAL A O 2
ATOM 3074 N N . VAL A 1 97 ? -19.382 -6.430 -31.791 1.00 0.00 97 VAL A N 2
ATOM 3075 C CA . VAL A 1 97 ? -19.374 -7.597 -32.706 1.00 0.00 97 VAL A CA 2
ATOM 3076 C C . VAL A 1 97 ? -20.706 -8.348 -32.591 1.00 0.00 97 VAL A C 2
ATOM 3077 O O . VAL A 1 97 ? -21.164 -8.620 -31.480 1.00 0.00 97 VAL A O 2
ATOM 3090 N N . ILE A 1 98 ? -21.314 -8.693 -33.741 1.00 0.00 98 ILE A N 2
ATOM 3091 C CA . ILE A 1 98 ? -22.638 -9.335 -33.800 1.00 0.00 98 ILE A CA 2
ATOM 3092 C C . ILE A 1 98 ? -22.540 -10.770 -34.339 1.00 0.00 98 ILE A C 2
ATOM 3093 O O . ILE A 1 98 ? -21.742 -11.055 -35.236 1.00 0.00 98 ILE A O 2
ATOM 3109 N N . GLN A 1 99 ? -23.384 -11.643 -33.789 1.00 0.00 99 GLN A N 2
ATOM 3110 C CA . GLN A 1 99 ? -23.482 -13.062 -34.157 1.00 0.00 99 GLN A CA 2
ATOM 3111 C C . GLN A 1 99 ? -24.941 -13.356 -34.498 1.00 0.00 99 GLN A C 2
ATOM 3112 O O . GLN A 1 99 ? -25.833 -12.934 -33.755 1.00 0.00 99 GLN A O 2
ATOM 3126 N N . GLU A 1 100 ? -25.185 -14.066 -35.606 1.00 0.00 100 GLU A N 2
ATOM 3127 C CA . GLU A 1 100 ? -26.534 -14.528 -35.973 1.00 0.00 100 GLU A CA 2
ATOM 3128 C C . GLU A 1 100 ? -27.022 -15.552 -34.916 1.00 0.00 100 GLU A C 2
ATOM 3129 O O . GLU A 1 100 ? -26.235 -16.396 -34.470 1.00 0.00 100 GLU A O 2
ATOM 3141 N N . ARG A 1 101 ? -28.298 -15.457 -34.488 1.00 0.00 101 ARG A N 2
ATOM 3142 C CA . ARG A 1 101 ? -28.838 -16.329 -33.427 1.00 0.00 101 ARG A CA 2
ATOM 3143 C C . ARG A 1 101 ? -29.102 -17.760 -33.964 1.00 0.00 101 ARG A C 2
ATOM 3144 O O . ARG A 1 101 ? -28.437 -18.713 -33.519 1.00 0.00 101 ARG A O 2
ATOM 3165 N N . ALA A 1 102 ? -30.081 -17.898 -34.891 1.00 0.00 102 ALA A N 2
ATOM 3166 C CA . ALA A 1 102 ? -30.404 -19.194 -35.554 1.00 0.00 102 ALA A CA 2
ATOM 3167 C C . ALA A 1 102 ? -30.859 -20.268 -34.543 1.00 0.00 102 ALA A C 2
ATOM 3168 O O . ALA A 1 102 ? -30.498 -21.448 -34.668 1.00 0.00 102 ALA A O 2
ATOM 3175 N N . GLU A 1 103 ? -31.687 -19.860 -33.563 1.00 0.00 103 GLU A N 2
ATOM 3176 C CA . GLU A 1 103 ? -32.176 -20.772 -32.500 1.00 0.00 103 GLU A CA 2
ATOM 3177 C C . GLU A 1 103 ? -33.142 -21.839 -33.080 1.00 0.00 103 GLU A C 2
ATOM 3178 O O . GLU A 1 103 ? -33.337 -22.898 -32.463 1.00 0.00 103 GLU A O 2
ATOM 3190 N N . LYS A 1 104 ? -33.733 -21.530 -34.277 1.00 0.00 104 LYS A N 2
ATOM 3191 C CA . LYS A 1 104 ? -34.659 -22.422 -35.021 1.00 0.00 104 LYS A CA 2
ATOM 3192 C C . LYS A 1 104 ? -35.902 -22.740 -34.144 1.00 0.00 104 LYS A C 2
ATOM 3193 O O . LYS A 1 104 ? -36.551 -23.799 -34.255 1.00 0.00 104 LYS A O 2
ATOM 3212 N N . ALA A 1 105 ? -36.238 -21.751 -33.294 1.00 0.00 105 ALA A N 2
ATOM 3213 C CA . ALA A 1 105 ? -37.276 -21.851 -32.264 1.00 0.00 105 ALA A CA 2
ATOM 3214 C C . ALA A 1 105 ? -37.883 -20.453 -31.997 1.00 0.00 105 ALA A C 2
ATOM 3215 O O . ALA A 1 105 ? -38.190 -20.099 -30.850 1.00 0.00 105 ALA A O 2
ATOM 3222 N N . THR A 1 106 ? -38.088 -19.690 -33.098 1.00 0.00 106 THR A N 2
ATOM 3223 C CA . THR A 1 106 ? -38.687 -18.326 -33.080 1.00 0.00 106 THR A CA 2
ATOM 3224 C C . THR A 1 106 ? -40.117 -18.345 -32.486 1.00 0.00 106 THR A C 2
ATOM 3225 O O . THR A 1 106 ? -40.628 -17.317 -32.010 1.00 0.00 106 THR A O 2
ATOM 3236 N N . LEU A 1 107 ? -40.748 -19.533 -32.528 1.00 0.00 107 LEU A N 2
ATOM 3237 C CA . LEU A 1 107 ? -42.058 -19.790 -31.912 1.00 0.00 107 LEU A CA 2
ATOM 3238 C C . LEU A 1 107 ? -42.033 -19.502 -30.390 1.00 0.00 107 LEU A C 2
ATOM 3239 O O . LEU A 1 107 ? -42.982 -18.909 -29.852 1.00 0.00 107 LEU A O 2
ATOM 3255 N N . HIS A 1 108 ? -40.920 -19.909 -29.732 1.00 0.00 108 HIS A N 2
ATOM 3256 C CA . HIS A 1 108 ? -40.687 -19.736 -28.278 1.00 0.00 108 HIS A CA 2
ATOM 3257 C C . HIS A 1 108 ? -41.733 -20.521 -27.434 1.00 0.00 108 HIS A C 2
ATOM 3258 O O . HIS A 1 108 ? -41.487 -21.710 -27.142 1.00 0.00 108 HIS A O 2
ATOM 3273 N N . GLY A 1 1 ? -10.608 -12.915 7.253 1.00 0.00 1 GLY A N 3
ATOM 3274 C CA . GLY A 1 1 ? -11.114 -13.441 5.968 1.00 0.00 1 GLY A CA 3
ATOM 3275 C C . GLY A 1 1 ? -11.003 -12.402 4.857 1.00 0.00 1 GLY A C 3
ATOM 3276 O O . GLY A 1 1 ? -11.886 -11.558 4.720 1.00 0.00 1 GLY A O 3
ATOM 3282 N N . SER A 1 2 ? -9.903 -12.449 4.083 1.00 0.00 2 SER A N 3
ATOM 3283 C CA . SER A 1 2 ? -9.656 -11.540 2.943 1.00 0.00 2 SER A CA 3
ATOM 3284 C C . SER A 1 2 ? -9.835 -12.316 1.621 1.00 0.00 2 SER A C 3
ATOM 3285 O O . SER A 1 2 ? -9.158 -13.324 1.397 1.00 0.00 2 SER A O 3
ATOM 3293 N N . HIS A 1 3 ? -10.757 -11.850 0.761 1.00 0.00 3 HIS A N 3
ATOM 3294 C CA . HIS A 1 3 ? -11.112 -12.531 -0.502 1.00 0.00 3 HIS A CA 3
ATOM 3295 C C . HIS A 1 3 ? -10.420 -11.846 -1.703 1.00 0.00 3 HIS A C 3
ATOM 3296 O O . HIS A 1 3 ? -10.145 -10.640 -1.668 1.00 0.00 3 HIS A O 3
ATOM 3310 N N . MET A 1 4 ? -10.159 -12.642 -2.758 1.00 0.00 4 MET A N 3
ATOM 3311 C CA . MET A 1 4 ? -9.522 -12.175 -4.016 1.00 0.00 4 MET A CA 3
ATOM 3312 C C . MET A 1 4 ? -10.545 -11.493 -4.949 1.00 0.00 4 MET A C 3
ATOM 3313 O O . MET A 1 4 ? -11.760 -11.570 -4.716 1.00 0.00 4 MET A O 3
ATOM 3327 N N . THR A 1 5 ? -10.033 -10.838 -6.013 1.00 0.00 5 THR A N 3
ATOM 3328 C CA . THR A 1 5 ? -10.853 -10.115 -7.006 1.00 0.00 5 THR A CA 3
ATOM 3329 C C . THR A 1 5 ? -11.578 -11.102 -7.963 1.00 0.00 5 THR A C 3
ATOM 3330 O O . THR A 1 5 ? -11.152 -11.345 -9.097 1.00 0.00 5 THR A O 3
ATOM 3341 N N . GLU A 1 6 ? -12.668 -11.700 -7.457 1.00 0.00 6 GLU A N 3
ATOM 3342 C CA . GLU A 1 6 ? -13.448 -12.714 -8.180 1.00 0.00 6 GLU A CA 3
ATOM 3343 C C . GLU A 1 6 ? -14.475 -12.052 -9.114 1.00 0.00 6 GLU A C 3
ATOM 3344 O O . GLU A 1 6 ? -15.563 -11.654 -8.670 1.00 0.00 6 GLU A O 3
ATOM 3356 N N . GLN A 1 7 ? -14.063 -11.860 -10.386 1.00 0.00 7 GLN A N 3
ATOM 3357 C CA . GLN A 1 7 ? -14.934 -11.409 -11.502 1.00 0.00 7 GLN A CA 3
ATOM 3358 C C . GLN A 1 7 ? -15.656 -10.069 -11.212 1.00 0.00 7 GLN A C 3
ATOM 3359 O O . GLN A 1 7 ? -16.654 -9.741 -11.862 1.00 0.00 7 GLN A O 3
ATOM 3373 N N . THR A 1 8 ? -15.112 -9.288 -10.255 1.00 0.00 8 THR A N 3
ATOM 3374 C CA . THR A 1 8 ? -15.631 -7.957 -9.902 1.00 0.00 8 THR A CA 3
ATOM 3375 C C . THR A 1 8 ? -15.294 -6.933 -11.004 1.00 0.00 8 THR A C 3
ATOM 3376 O O . THR A 1 8 ? -15.846 -5.827 -11.032 1.00 0.00 8 THR A O 3
ATOM 3387 N N . SER A 1 9 ? -14.369 -7.321 -11.906 1.00 0.00 9 SER A N 3
ATOM 3388 C CA . SER A 1 9 ? -14.162 -6.637 -13.180 1.00 0.00 9 SER A CA 3
ATOM 3389 C C . SER A 1 9 ? -15.400 -6.903 -14.061 1.00 0.00 9 SER A C 3
ATOM 3390 O O . SER A 1 9 ? -15.490 -7.940 -14.729 1.00 0.00 9 SER A O 3
ATOM 3398 N N . THR A 1 10 ? -16.363 -5.969 -13.988 1.00 0.00 10 THR A N 3
ATOM 3399 C CA . THR A 1 10 ? -17.724 -6.140 -14.516 1.00 0.00 10 THR A CA 3
ATOM 3400 C C . THR A 1 10 ? -17.734 -6.410 -16.028 1.00 0.00 10 THR A C 3
ATOM 3401 O O . THR A 1 10 ? -18.285 -7.415 -16.464 1.00 0.00 10 THR A O 3
ATOM 3412 N N . LEU A 1 11 ? -17.070 -5.529 -16.805 1.00 0.00 11 LEU A N 3
ATOM 3413 C CA . LEU A 1 11 ? -17.048 -5.600 -18.284 1.00 0.00 11 LEU A CA 3
ATOM 3414 C C . LEU A 1 11 ? -16.375 -6.911 -18.747 1.00 0.00 11 LEU A C 3
ATOM 3415 O O . LEU A 1 11 ? -16.842 -7.557 -19.686 1.00 0.00 11 LEU A O 3
ATOM 3431 N N . TYR A 1 12 ? -15.296 -7.291 -18.044 1.00 0.00 12 TYR A N 3
ATOM 3432 C CA . TYR A 1 12 ? -14.522 -8.519 -18.321 1.00 0.00 12 TYR A CA 3
ATOM 3433 C C . TYR A 1 12 ? -15.383 -9.777 -18.070 1.00 0.00 12 TYR A C 3
ATOM 3434 O O . TYR A 1 12 ? -15.378 -10.719 -18.864 1.00 0.00 12 TYR A O 3
ATOM 3452 N N . ALA A 1 13 ? -16.146 -9.746 -16.966 1.00 0.00 13 ALA A N 3
ATOM 3453 C CA . ALA A 1 13 ? -17.042 -10.847 -16.570 1.00 0.00 13 ALA A CA 3
ATOM 3454 C C . ALA A 1 13 ? -18.222 -11.003 -17.558 1.00 0.00 13 ALA A C 3
ATOM 3455 O O . ALA A 1 13 ? -18.711 -12.113 -17.792 1.00 0.00 13 ALA A O 3
ATOM 3462 N N . LYS A 1 14 ? -18.661 -9.866 -18.127 1.00 0.00 14 LYS A N 3
ATOM 3463 C CA . LYS A 1 14 ? -19.771 -9.817 -19.100 1.00 0.00 14 LYS A CA 3
ATOM 3464 C C . LYS A 1 14 ? -19.297 -10.217 -20.505 1.00 0.00 14 LYS A C 3
ATOM 3465 O O . LYS A 1 14 ? -20.053 -10.814 -21.268 1.00 0.00 14 LYS A O 3
ATOM 3484 N N . LEU A 1 15 ? -18.037 -9.895 -20.829 1.00 0.00 15 LEU A N 3
ATOM 3485 C CA . LEU A 1 15 ? -17.454 -10.167 -22.162 1.00 0.00 15 LEU A CA 3
ATOM 3486 C C . LEU A 1 15 ? -17.266 -11.694 -22.332 1.00 0.00 15 LEU A C 3
ATOM 3487 O O . LEU A 1 15 ? -17.519 -12.251 -23.409 1.00 0.00 15 LEU A O 3
ATOM 3503 N N . LEU A 1 16 ? -16.846 -12.360 -21.238 1.00 0.00 16 LEU A N 3
ATOM 3504 C CA . LEU A 1 16 ? -16.589 -13.817 -21.211 1.00 0.00 16 LEU A CA 3
ATOM 3505 C C . LEU A 1 16 ? -17.744 -14.586 -20.530 1.00 0.00 16 LEU A C 3
ATOM 3506 O O . LEU A 1 16 ? -17.558 -15.725 -20.082 1.00 0.00 16 LEU A O 3
ATOM 3522 N N . GLY A 1 17 ? -18.956 -13.989 -20.511 1.00 0.00 17 GLY A N 3
ATOM 3523 C CA . GLY A 1 17 ? -20.110 -14.618 -19.859 1.00 0.00 17 GLY A CA 3
ATOM 3524 C C . GLY A 1 17 ? -21.446 -14.147 -20.425 1.00 0.00 17 GLY A C 3
ATOM 3525 O O . GLY A 1 17 ? -22.206 -14.937 -20.997 1.00 0.00 17 GLY A O 3
ATOM 3529 N N . GLU A 1 18 ? -21.722 -12.845 -20.270 1.00 0.00 18 GLU A N 3
ATOM 3530 C CA . GLU A 1 18 ? -23.008 -12.231 -20.654 1.00 0.00 18 GLU A CA 3
ATOM 3531 C C . GLU A 1 18 ? -23.004 -11.762 -22.129 1.00 0.00 18 GLU A C 3
ATOM 3532 O O . GLU A 1 18 ? -22.678 -10.605 -22.420 1.00 0.00 18 GLU A O 3
ATOM 3544 N N . THR A 1 19 ? -23.318 -12.684 -23.060 1.00 0.00 19 THR A N 3
ATOM 3545 C CA . THR A 1 19 ? -23.579 -12.328 -24.467 1.00 0.00 19 THR A CA 3
ATOM 3546 C C . THR A 1 19 ? -24.944 -11.618 -24.550 1.00 0.00 19 THR A C 3
ATOM 3547 O O . THR A 1 19 ? -25.981 -12.236 -24.290 1.00 0.00 19 THR A O 3
ATOM 3558 N N . ALA A 1 20 ? -24.931 -10.319 -24.900 1.00 0.00 20 ALA A N 3
ATOM 3559 C CA . ALA A 1 20 ? -26.117 -9.457 -24.781 1.00 0.00 20 ALA A CA 3
ATOM 3560 C C . ALA A 1 20 ? -27.047 -9.644 -25.989 1.00 0.00 20 ALA A C 3
ATOM 3561 O O . ALA A 1 20 ? -26.703 -9.294 -27.123 1.00 0.00 20 ALA A O 3
ATOM 3568 N N . VAL A 1 21 ? -28.232 -10.210 -25.719 1.00 0.00 21 VAL A N 3
ATOM 3569 C CA . VAL A 1 21 ? -29.264 -10.450 -26.730 1.00 0.00 21 VAL A CA 3
ATOM 3570 C C . VAL A 1 21 ? -30.027 -9.141 -26.974 1.00 0.00 21 VAL A C 3
ATOM 3571 O O . VAL A 1 21 ? -30.800 -8.695 -26.119 1.00 0.00 21 VAL A O 3
ATOM 3584 N N . ILE A 1 22 ? -29.786 -8.519 -28.133 1.00 0.00 22 ILE A N 3
ATOM 3585 C CA . ILE A 1 22 ? -30.316 -7.183 -28.447 1.00 0.00 22 ILE A CA 3
ATOM 3586 C C . ILE A 1 22 ? -31.135 -7.232 -29.754 1.00 0.00 22 ILE A C 3
ATOM 3587 O O . ILE A 1 22 ? -30.988 -8.171 -30.558 1.00 0.00 22 ILE A O 3
ATOM 3603 N N . SER A 1 23 ? -32.028 -6.245 -29.937 1.00 0.00 23 SER A N 3
ATOM 3604 C CA . SER A 1 23 ? -32.719 -6.025 -31.212 1.00 0.00 23 SER A CA 3
ATOM 3605 C C . SER A 1 23 ? -31.712 -5.567 -32.281 1.00 0.00 23 SER A C 3
ATOM 3606 O O . SER A 1 23 ? -30.858 -4.708 -32.004 1.00 0.00 23 SER A O 3
ATOM 3614 N N . TRP A 1 24 ? -31.811 -6.144 -33.488 1.00 0.00 24 TRP A N 3
ATOM 3615 C CA . TRP A 1 24 ? -30.991 -5.730 -34.638 1.00 0.00 24 TRP A CA 3
ATOM 3616 C C . TRP A 1 24 ? -31.184 -4.223 -34.951 1.00 0.00 24 TRP A C 3
ATOM 3617 O O . TRP A 1 24 ? -30.236 -3.539 -35.350 1.00 0.00 24 TRP A O 3
ATOM 3638 N N . ALA A 1 25 ? -32.419 -3.731 -34.771 1.00 0.00 25 ALA A N 3
ATOM 3639 C CA . ALA A 1 25 ? -32.796 -2.346 -35.107 1.00 0.00 25 ALA A CA 3
ATOM 3640 C C . ALA A 1 25 ? -31.972 -1.306 -34.310 1.00 0.00 25 ALA A C 3
ATOM 3641 O O . ALA A 1 25 ? -31.729 -0.196 -34.798 1.00 0.00 25 ALA A O 3
ATOM 3648 N N . GLU A 1 26 ? -31.494 -1.689 -33.111 1.00 0.00 26 GLU A N 3
ATOM 3649 C CA . GLU A 1 26 ? -30.632 -0.824 -32.272 1.00 0.00 26 GLU A CA 3
ATOM 3650 C C . GLU A 1 26 ? -29.229 -0.652 -32.908 1.00 0.00 26 GLU A C 3
ATOM 3651 O O . GLU A 1 26 ? -28.555 0.358 -32.697 1.00 0.00 26 GLU A O 3
ATOM 3663 N N . LEU A 1 27 ? -28.832 -1.652 -33.707 1.00 0.00 27 LEU A N 3
ATOM 3664 C CA . LEU A 1 27 ? -27.498 -1.743 -34.336 1.00 0.00 27 LEU A CA 3
ATOM 3665 C C . LEU A 1 27 ? -27.436 -1.021 -35.698 1.00 0.00 27 LEU A C 3
ATOM 3666 O O . LEU A 1 27 ? -26.385 -1.037 -36.359 1.00 0.00 27 LEU A O 3
ATOM 3682 N N . GLN A 1 28 ? -28.557 -0.387 -36.104 1.00 0.00 28 GLN A N 3
ATOM 3683 C CA . GLN A 1 28 ? -28.639 0.368 -37.376 1.00 0.00 28 GLN A CA 3
ATOM 3684 C C . GLN A 1 28 ? -27.617 1.551 -37.466 1.00 0.00 28 GLN A C 3
ATOM 3685 O O . GLN A 1 28 ? -26.918 1.653 -38.484 1.00 0.00 28 GLN A O 3
ATOM 3699 N N . PRO A 1 29 ? -27.463 2.442 -36.421 1.00 0.00 29 PRO A N 3
ATOM 3700 C CA . PRO A 1 29 ? -26.416 3.502 -36.447 1.00 0.00 29 PRO A CA 3
ATOM 3701 C C . PRO A 1 29 ? -24.981 2.924 -36.390 1.00 0.00 29 PRO A C 3
ATOM 3702 O O . PRO A 1 29 ? -24.036 3.546 -36.890 1.00 0.00 29 PRO A O 3
ATOM 3713 N N . PHE A 1 30 ? -24.846 1.713 -35.811 1.00 0.00 30 PHE A N 3
ATOM 3714 C CA . PHE A 1 30 ? -23.546 1.060 -35.587 1.00 0.00 30 PHE A CA 3
ATOM 3715 C C . PHE A 1 30 ? -22.954 0.506 -36.894 1.00 0.00 30 PHE A C 3
ATOM 3716 O O . PHE A 1 30 ? -21.754 0.681 -37.142 1.00 0.00 30 PHE A O 3
ATOM 3733 N N . PHE A 1 31 ? -23.776 -0.162 -37.746 1.00 0.00 31 PHE A N 3
ATOM 3734 C CA . PHE A 1 31 ? -23.275 -0.641 -39.062 1.00 0.00 31 PHE A CA 3
ATOM 3735 C C . PHE A 1 31 ? -23.094 0.544 -40.025 1.00 0.00 31 PHE A C 3
ATOM 3736 O O . PHE A 1 31 ? -22.224 0.510 -40.897 1.00 0.00 31 PHE A O 3
ATOM 3753 N N . ALA A 1 32 ? -23.922 1.590 -39.837 1.00 0.00 32 ALA A N 3
ATOM 3754 C CA . ALA A 1 32 ? -23.896 2.808 -40.673 1.00 0.00 32 ALA A CA 3
ATOM 3755 C C . ALA A 1 32 ? -22.537 3.543 -40.582 1.00 0.00 32 ALA A C 3
ATOM 3756 O O . ALA A 1 32 ? -22.017 4.031 -41.591 1.00 0.00 32 ALA A O 3
ATOM 3763 N N . ARG A 1 33 ? -21.968 3.613 -39.358 1.00 0.00 33 ARG A N 3
ATOM 3764 C CA . ARG A 1 33 ? -20.636 4.231 -39.128 1.00 0.00 33 ARG A CA 3
ATOM 3765 C C . ARG A 1 33 ? -19.489 3.229 -39.378 1.00 0.00 33 ARG A C 3
ATOM 3766 O O . ARG A 1 33 ? -18.352 3.642 -39.637 1.00 0.00 33 ARG A O 3
ATOM 3787 N N . GLY A 1 34 ? -19.803 1.919 -39.307 1.00 0.00 34 GLY A N 3
ATOM 3788 C CA . GLY A 1 34 ? -18.808 0.851 -39.510 1.00 0.00 34 GLY A CA 3
ATOM 3789 C C . GLY A 1 34 ? -18.197 0.325 -38.218 1.00 0.00 34 GLY A C 3
ATOM 3790 O O . GLY A 1 34 ? -17.130 -0.297 -38.235 1.00 0.00 34 GLY A O 3
ATOM 3794 N N . ALA A 1 35 ? -18.889 0.555 -37.096 1.00 0.00 35 ALA A N 3
ATOM 3795 C CA . ALA A 1 35 ? -18.473 0.043 -35.778 1.00 0.00 35 ALA A CA 3
ATOM 3796 C C . ALA A 1 35 ? -19.107 -1.334 -35.487 1.00 0.00 35 ALA A C 3
ATOM 3797 O O . ALA A 1 35 ? -18.965 -1.851 -34.384 1.00 0.00 35 ALA A O 3
ATOM 3804 N N . LEU A 1 36 ? -19.801 -1.924 -36.483 1.00 0.00 36 LEU A N 3
ATOM 3805 C CA . LEU A 1 36 ? -20.493 -3.217 -36.326 1.00 0.00 36 LEU A CA 3
ATOM 3806 C C . LEU A 1 36 ? -19.726 -4.303 -37.097 1.00 0.00 36 LEU A C 3
ATOM 3807 O O . LEU A 1 36 ? -19.597 -4.222 -38.326 1.00 0.00 36 LEU A O 3
ATOM 3823 N N . LEU A 1 37 ? -19.188 -5.289 -36.365 1.00 0.00 37 LEU A N 3
ATOM 3824 C CA . LEU A 1 37 ? -18.376 -6.384 -36.942 1.00 0.00 37 LEU A CA 3
ATOM 3825 C C . LEU A 1 37 ? -19.214 -7.680 -37.063 1.00 0.00 37 LEU A C 3
ATOM 3826 O O . LEU A 1 37 ? -19.844 -8.106 -36.103 1.00 0.00 37 LEU A O 3
ATOM 3842 N N . GLN A 1 38 ? -19.183 -8.284 -38.259 1.00 0.00 38 GLN A N 3
ATOM 3843 C CA . GLN A 1 38 ? -19.921 -9.507 -38.611 1.00 0.00 38 GLN A CA 3
ATOM 3844 C C . GLN A 1 38 ? -19.087 -10.751 -38.278 1.00 0.00 38 GLN A C 3
ATOM 3845 O O . GLN A 1 38 ? -17.997 -10.931 -38.831 1.00 0.00 38 GLN A O 3
ATOM 3859 N N . VAL A 1 39 ? -19.587 -11.579 -37.350 1.00 0.00 39 VAL A N 3
ATOM 3860 C CA . VAL A 1 39 ? -19.037 -12.918 -37.075 1.00 0.00 39 VAL A CA 3
ATOM 3861 C C . VAL A 1 39 ? -19.859 -13.956 -37.849 1.00 0.00 39 VAL A C 3
ATOM 3862 O O . VAL A 1 39 ? -21.095 -13.993 -37.731 1.00 0.00 39 VAL A O 3
ATOM 3875 N N . ASP A 1 40 ? -19.163 -14.757 -38.666 1.00 0.00 40 ASP A N 3
ATOM 3876 C CA . ASP A 1 40 ? -19.744 -15.924 -39.341 1.00 0.00 40 ASP A CA 3
ATOM 3877 C C . ASP A 1 40 ? -19.939 -17.047 -38.317 1.00 0.00 40 ASP A C 3
ATOM 3878 O O . ASP A 1 40 ? -19.171 -17.156 -37.350 1.00 0.00 40 ASP A O 3
ATOM 3887 N N . ALA A 1 41 ? -20.946 -17.892 -38.558 1.00 0.00 41 ALA A N 3
ATOM 3888 C CA . ALA A 1 41 ? -21.299 -19.013 -37.671 1.00 0.00 41 ALA A CA 3
ATOM 3889 C C . ALA A 1 41 ? -20.136 -20.031 -37.516 1.00 0.00 41 ALA A C 3
ATOM 3890 O O . ALA A 1 41 ? -20.143 -20.849 -36.587 1.00 0.00 41 ALA A O 3
ATOM 3897 N N . ALA A 1 42 ? -19.163 -19.988 -38.454 1.00 0.00 42 ALA A N 3
ATOM 3898 C CA . ALA A 1 42 ? -17.906 -20.755 -38.360 1.00 0.00 42 ALA A CA 3
ATOM 3899 C C . ALA A 1 42 ? -17.125 -20.406 -37.072 1.00 0.00 42 ALA A C 3
ATOM 3900 O O . ALA A 1 42 ? -16.630 -21.301 -36.367 1.00 0.00 42 ALA A O 3
ATOM 3907 N N . LEU A 1 43 ? -17.032 -19.095 -36.773 1.00 0.00 43 LEU A N 3
ATOM 3908 C CA . LEU A 1 43 ? -16.296 -18.581 -35.597 1.00 0.00 43 LEU A CA 3
ATOM 3909 C C . LEU A 1 43 ? -17.184 -18.633 -34.338 1.00 0.00 43 LEU A C 3
ATOM 3910 O O . LEU A 1 43 ? -18.244 -19.274 -34.333 1.00 0.00 43 LEU A O 3
ATOM 3926 N N . ASP A 1 44 ? -16.741 -17.945 -33.271 1.00 0.00 44 ASP A N 3
ATOM 3927 C CA . ASP A 1 44 ? -17.475 -17.898 -31.994 1.00 0.00 44 ASP A CA 3
ATOM 3928 C C . ASP A 1 44 ? -17.423 -16.469 -31.463 1.00 0.00 44 ASP A C 3
ATOM 3929 O O . ASP A 1 44 ? -16.334 -15.913 -31.331 1.00 0.00 44 ASP A O 3
ATOM 3938 N N . LEU A 1 45 ? -18.597 -15.911 -31.125 1.00 0.00 45 LEU A N 3
ATOM 3939 C CA . LEU A 1 45 ? -18.741 -14.497 -30.719 1.00 0.00 45 LEU A CA 3
ATOM 3940 C C . LEU A 1 45 ? -17.819 -14.117 -29.535 1.00 0.00 45 LEU A C 3
ATOM 3941 O O . LEU A 1 45 ? -17.193 -13.056 -29.560 1.00 0.00 45 LEU A O 3
ATOM 3957 N N . VAL A 1 46 ? -17.740 -15.005 -28.526 1.00 0.00 46 VAL A N 3
ATOM 3958 C CA . VAL A 1 46 ? -16.986 -14.741 -27.284 1.00 0.00 46 VAL A CA 3
ATOM 3959 C C . VAL A 1 46 ? -15.473 -14.646 -27.559 1.00 0.00 46 VAL A C 3
ATOM 3960 O O . VAL A 1 46 ? -14.819 -13.720 -27.075 1.00 0.00 46 VAL A O 3
ATOM 3973 N N . GLU A 1 47 ? -14.929 -15.585 -28.369 1.00 0.00 47 GLU A N 3
ATOM 3974 C CA . GLU A 1 47 ? -13.479 -15.611 -28.664 1.00 0.00 47 GLU A CA 3
ATOM 3975 C C . GLU A 1 47 ? -13.079 -14.486 -29.643 1.00 0.00 47 GLU A C 3
ATOM 3976 O O . GLU A 1 47 ? -11.937 -14.026 -29.613 1.00 0.00 47 GLU A O 3
ATOM 3988 N N . VAL A 1 48 ? -14.017 -14.052 -30.512 1.00 0.00 48 VAL A N 3
ATOM 3989 C CA . VAL A 1 48 ? -13.782 -12.917 -31.433 1.00 0.00 48 VAL A CA 3
ATOM 3990 C C . VAL A 1 48 ? -13.746 -11.593 -30.643 1.00 0.00 48 VAL A C 3
ATOM 3991 O O . VAL A 1 48 ? -12.907 -10.716 -30.895 1.00 0.00 48 VAL A O 3
ATOM 4004 N N . ALA A 1 49 ? -14.651 -11.490 -29.665 1.00 0.00 49 ALA A N 3
ATOM 4005 C CA . ALA A 1 49 ? -14.737 -10.340 -28.752 1.00 0.00 49 ALA A CA 3
ATOM 4006 C C . ALA A 1 49 ? -13.494 -10.268 -27.850 1.00 0.00 49 ALA A C 3
ATOM 4007 O O . ALA A 1 49 ? -12.950 -9.189 -27.600 1.00 0.00 49 ALA A O 3
ATOM 4014 N N . GLU A 1 50 ? -13.059 -11.449 -27.381 1.00 0.00 50 GLU A N 3
ATOM 4015 C CA . GLU A 1 50 ? -11.863 -11.622 -26.534 1.00 0.00 50 GLU A CA 3
ATOM 4016 C C . GLU A 1 50 ? -10.576 -11.346 -27.333 1.00 0.00 50 GLU A C 3
ATOM 4017 O O . GLU A 1 50 ? -9.558 -10.938 -26.768 1.00 0.00 50 GLU A O 3
ATOM 4029 N N . ALA A 1 51 ? -10.636 -11.582 -28.656 1.00 0.00 51 ALA A N 3
ATOM 4030 C CA . ALA A 1 51 ? -9.518 -11.306 -29.576 1.00 0.00 51 ALA A CA 3
ATOM 4031 C C . ALA A 1 51 ? -9.266 -9.791 -29.694 1.00 0.00 51 ALA A C 3
ATOM 4032 O O . ALA A 1 51 ? -8.124 -9.341 -29.787 1.00 0.00 51 ALA A O 3
ATOM 4039 N N . LEU A 1 52 ? -10.358 -9.014 -29.679 1.00 0.00 52 LEU A N 3
ATOM 4040 C CA . LEU A 1 52 ? -10.310 -7.542 -29.757 1.00 0.00 52 LEU A CA 3
ATOM 4041 C C . LEU A 1 52 ? -10.032 -6.925 -28.372 1.00 0.00 52 LEU A C 3
ATOM 4042 O O . LEU A 1 52 ? -9.419 -5.858 -28.273 1.00 0.00 52 LEU A O 3
ATOM 4058 N N . ALA A 1 53 ? -10.496 -7.612 -27.312 1.00 0.00 53 ALA A N 3
ATOM 4059 C CA . ALA A 1 53 ? -10.266 -7.198 -25.908 1.00 0.00 53 ALA A CA 3
ATOM 4060 C C . ALA A 1 53 ? -8.840 -7.566 -25.452 1.00 0.00 53 ALA A C 3
ATOM 4061 O O . ALA A 1 53 ? -8.271 -6.924 -24.556 1.00 0.00 53 ALA A O 3
ATOM 4068 N N . GLY A 1 54 ? -8.279 -8.607 -26.089 1.00 0.00 54 GLY A N 3
ATOM 4069 C CA . GLY A 1 54 ? -6.945 -9.125 -25.760 1.00 0.00 54 GLY A CA 3
ATOM 4070 C C . GLY A 1 54 ? -5.873 -8.697 -26.753 1.00 0.00 54 GLY A C 3
ATOM 4071 O O . GLY A 1 54 ? -4.717 -9.128 -26.628 1.00 0.00 54 GLY A O 3
ATOM 4075 N N . ASP A 1 55 ? -6.269 -7.870 -27.758 1.00 0.00 55 ASP A N 3
ATOM 4076 C CA . ASP A 1 55 ? -5.345 -7.277 -28.767 1.00 0.00 55 ASP A CA 3
ATOM 4077 C C . ASP A 1 55 ? -4.667 -8.379 -29.648 1.00 0.00 55 ASP A C 3
ATOM 4078 O O . ASP A 1 55 ? -3.579 -8.191 -30.201 1.00 0.00 55 ASP A O 3
ATOM 4087 N N . ASP A 1 56 ? -5.355 -9.530 -29.797 1.00 0.00 56 ASP A N 3
ATOM 4088 C CA . ASP A 1 56 ? -4.926 -10.638 -30.680 1.00 0.00 56 ASP A CA 3
ATOM 4089 C C . ASP A 1 56 ? -5.054 -10.207 -32.159 1.00 0.00 56 ASP A C 3
ATOM 4090 O O . ASP A 1 56 ? -6.012 -10.557 -32.858 1.00 0.00 56 ASP A O 3
ATOM 4099 N N . ARG A 1 57 ? -4.059 -9.429 -32.596 1.00 0.00 57 ARG A N 3
ATOM 4100 C CA . ARG A 1 57 ? -4.068 -8.695 -33.875 1.00 0.00 57 ARG A CA 3
ATOM 4101 C C . ARG A 1 57 ? -3.929 -9.633 -35.093 1.00 0.00 57 ARG A C 3
ATOM 4102 O O . ARG A 1 57 ? -4.589 -9.424 -36.113 1.00 0.00 57 ARG A O 3
ATOM 4123 N N . GLU A 1 58 ? -3.081 -10.669 -34.964 1.00 0.00 58 GLU A N 3
ATOM 4124 C CA . GLU A 1 58 ? -2.828 -11.655 -36.036 1.00 0.00 58 GLU A CA 3
ATOM 4125 C C . GLU A 1 58 ? -3.989 -12.658 -36.139 1.00 0.00 58 GLU A C 3
ATOM 4126 O O . GLU A 1 58 ? -4.244 -13.205 -37.212 1.00 0.00 58 GLU A O 3
ATOM 4138 N N . LYS A 1 59 ? -4.680 -12.879 -35.008 1.00 0.00 59 LYS A N 3
ATOM 4139 C CA . LYS A 1 59 ? -5.870 -13.752 -34.937 1.00 0.00 59 LYS A CA 3
ATOM 4140 C C . LYS A 1 59 ? -7.028 -13.133 -35.741 1.00 0.00 59 LYS A C 3
ATOM 4141 O O . LYS A 1 59 ? -7.636 -13.786 -36.598 1.00 0.00 59 LYS A O 3
ATOM 4160 N N . VAL A 1 60 ? -7.300 -11.853 -35.440 1.00 0.00 60 VAL A N 3
ATOM 4161 C CA . VAL A 1 60 ? -8.310 -11.047 -36.129 1.00 0.00 60 VAL A CA 3
ATOM 4162 C C . VAL A 1 60 ? -7.952 -10.879 -37.622 1.00 0.00 60 VAL A C 3
ATOM 4163 O O . VAL A 1 60 ? -8.810 -11.033 -38.494 1.00 0.00 60 VAL A O 3
ATOM 4176 N N . ALA A 1 61 ? -6.658 -10.617 -37.894 1.00 0.00 61 ALA A N 3
ATOM 4177 C CA . ALA A 1 61 ? -6.135 -10.437 -39.267 1.00 0.00 61 ALA A CA 3
ATOM 4178 C C . ALA A 1 61 ? -6.279 -11.725 -40.093 1.00 0.00 61 ALA A C 3
ATOM 4179 O O . ALA A 1 61 ? -6.513 -11.667 -41.302 1.00 0.00 61 ALA A O 3
ATOM 4186 N N . ALA A 1 62 ? -6.139 -12.888 -39.422 1.00 0.00 62 ALA A N 3
ATOM 4187 C CA . ALA A 1 62 ? -6.327 -14.214 -40.051 1.00 0.00 62 ALA A CA 3
ATOM 4188 C C . ALA A 1 62 ? -7.803 -14.445 -40.415 1.00 0.00 62 ALA A C 3
ATOM 4189 O O . ALA A 1 62 ? -8.124 -15.022 -41.462 1.00 0.00 62 ALA A O 3
ATOM 4196 N N . TRP A 1 63 ? -8.693 -13.979 -39.526 1.00 0.00 63 TRP A N 3
ATOM 4197 C CA . TRP A 1 63 ? -10.147 -14.059 -39.717 1.00 0.00 63 TRP A CA 3
ATOM 4198 C C . TRP A 1 63 ? -10.641 -13.098 -40.817 1.00 0.00 63 TRP A C 3
ATOM 4199 O O . TRP A 1 63 ? -11.657 -13.369 -41.469 1.00 0.00 63 TRP A O 3
ATOM 4220 N N . LEU A 1 64 ? -9.923 -11.981 -41.003 1.00 0.00 64 LEU A N 3
ATOM 4221 C CA . LEU A 1 64 ? -10.177 -11.018 -42.094 1.00 0.00 64 LEU A CA 3
ATOM 4222 C C . LEU A 1 64 ? -9.561 -11.522 -43.418 1.00 0.00 64 LEU A C 3
ATOM 4223 O O . LEU A 1 64 ? -10.095 -11.248 -44.501 1.00 0.00 64 LEU A O 3
ATOM 4239 N N . SER A 1 65 ? -8.446 -12.265 -43.313 1.00 0.00 65 SER A N 3
ATOM 4240 C CA . SER A 1 65 ? -7.726 -12.823 -44.479 1.00 0.00 65 SER A CA 3
ATOM 4241 C C . SER A 1 65 ? -8.498 -14.004 -45.095 1.00 0.00 65 SER A C 3
ATOM 4242 O O . SER A 1 65 ? -8.604 -14.122 -46.326 1.00 0.00 65 SER A O 3
ATOM 4250 N N . GLY A 1 66 ? -9.032 -14.868 -44.219 1.00 0.00 66 GLY A N 3
ATOM 4251 C CA . GLY A 1 66 ? -9.723 -16.085 -44.649 1.00 0.00 66 GLY A CA 3
ATOM 4252 C C . GLY A 1 66 ? -10.155 -16.945 -43.470 1.00 0.00 66 GLY A C 3
ATOM 4253 O O . GLY A 1 66 ? -9.776 -18.123 -43.371 1.00 0.00 66 GLY A O 3
ATOM 4257 N N . GLY A 1 67 ? -10.945 -16.346 -42.562 1.00 0.00 67 GLY A N 3
ATOM 4258 C CA . GLY A 1 67 ? -11.474 -17.051 -41.388 1.00 0.00 67 GLY A CA 3
ATOM 4259 C C . GLY A 1 67 ? -12.990 -16.981 -41.335 1.00 0.00 67 GLY A C 3
ATOM 4260 O O . GLY A 1 67 ? -13.679 -17.979 -41.600 1.00 0.00 67 GLY A O 3
ATOM 4264 N N . GLY A 1 68 ? -13.521 -15.792 -40.995 1.00 0.00 68 GLY A N 3
ATOM 4265 C CA . GLY A 1 68 ? -14.968 -15.580 -40.960 1.00 0.00 68 GLY A CA 3
ATOM 4266 C C . GLY A 1 68 ? -15.397 -14.269 -40.304 1.00 0.00 68 GLY A C 3
ATOM 4267 O O . GLY A 1 68 ? -16.542 -14.145 -39.875 1.00 0.00 68 GLY A O 3
ATOM 4271 N N . LEU A 1 69 ? -14.486 -13.285 -40.214 1.00 0.00 69 LEU A N 3
ATOM 4272 C CA . LEU A 1 69 ? -14.771 -11.987 -39.566 1.00 0.00 69 LEU A CA 3
ATOM 4273 C C . LEU A 1 69 ? -14.679 -10.876 -40.617 1.00 0.00 69 LEU A C 3
ATOM 4274 O O . LEU A 1 69 ? -13.699 -10.799 -41.370 1.00 0.00 69 LEU A O 3
ATOM 4290 N N . SER A 1 70 ? -15.728 -10.052 -40.685 1.00 0.00 70 SER A N 3
ATOM 4291 C CA . SER A 1 70 ? -15.861 -8.947 -41.642 1.00 0.00 70 SER A CA 3
ATOM 4292 C C . SER A 1 70 ? -16.591 -7.771 -40.972 1.00 0.00 70 SER A C 3
ATOM 4293 O O . SER A 1 70 ? -16.879 -7.820 -39.781 1.00 0.00 70 SER A O 3
ATOM 4301 N N . LYS A 1 71 ? -16.835 -6.699 -41.735 1.00 0.00 71 LYS A N 3
ATOM 4302 C CA . LYS A 1 71 ? -17.708 -5.576 -41.309 1.00 0.00 71 LYS A CA 3
ATOM 4303 C C . LYS A 1 71 ? -19.150 -5.827 -41.811 1.00 0.00 71 LYS A C 3
ATOM 4304 O O . LYS A 1 71 ? -19.375 -6.724 -42.635 1.00 0.00 71 LYS A O 3
ATOM 4323 N N . VAL A 1 72 ? -20.130 -5.064 -41.292 1.00 0.00 72 VAL A N 3
ATOM 4324 C CA . VAL A 1 72 ? -21.548 -5.188 -41.704 1.00 0.00 72 VAL A CA 3
ATOM 4325 C C . VAL A 1 72 ? -21.931 -4.045 -42.668 1.00 0.00 72 VAL A C 3
ATOM 4326 O O . VAL A 1 72 ? -22.167 -2.908 -42.239 1.00 0.00 72 VAL A O 3
ATOM 4339 N N . GLY A 1 73 ? -21.956 -4.359 -43.978 1.00 0.00 73 GLY A N 3
ATOM 4340 C CA . GLY A 1 73 ? -22.418 -3.418 -45.007 1.00 0.00 73 GLY A CA 3
ATOM 4341 C C . GLY A 1 73 ? -23.938 -3.430 -45.153 1.00 0.00 73 GLY A C 3
ATOM 4342 O O . GLY A 1 73 ? -24.638 -3.981 -44.296 1.00 0.00 73 GLY A O 3
ATOM 4346 N N . GLU A 1 74 ? -24.444 -2.840 -46.252 1.00 0.00 74 GLU A N 3
ATOM 4347 C CA . GLU A 1 74 ? -25.897 -2.726 -46.517 1.00 0.00 74 GLU A CA 3
ATOM 4348 C C . GLU A 1 74 ? -26.519 -4.100 -46.812 1.00 0.00 74 GLU A C 3
ATOM 4349 O O . GLU A 1 74 ? -27.620 -4.407 -46.342 1.00 0.00 74 GLU A O 3
ATOM 4361 N N . ASP A 1 75 ? -25.791 -4.926 -47.578 1.00 0.00 75 ASP A N 3
ATOM 4362 C CA . ASP A 1 75 ? -26.259 -6.262 -47.982 1.00 0.00 75 ASP A CA 3
ATOM 4363 C C . ASP A 1 75 ? -26.312 -7.205 -46.769 1.00 0.00 75 ASP A C 3
ATOM 4364 O O . ASP A 1 75 ? -27.272 -7.972 -46.596 1.00 0.00 75 ASP A O 3
ATOM 4373 N N . ALA A 1 76 ? -25.280 -7.097 -45.916 1.00 0.00 76 ALA A N 3
ATOM 4374 C CA . ALA A 1 76 ? -25.190 -7.860 -44.660 1.00 0.00 76 ALA A CA 3
ATOM 4375 C C . ALA A 1 76 ? -26.242 -7.384 -43.649 1.00 0.00 76 ALA A C 3
ATOM 4376 O O . ALA A 1 76 ? -26.719 -8.168 -42.827 1.00 0.00 76 ALA A O 3
ATOM 4383 N N . ALA A 1 77 ? -26.595 -6.092 -43.731 1.00 0.00 77 ALA A N 3
ATOM 4384 C CA . ALA A 1 77 ? -27.593 -5.475 -42.845 1.00 0.00 77 ALA A CA 3
ATOM 4385 C C . ALA A 1 77 ? -29.004 -6.011 -43.118 1.00 0.00 77 ALA A C 3
ATOM 4386 O O . ALA A 1 77 ? -29.744 -6.346 -42.181 1.00 0.00 77 ALA A O 3
ATOM 4393 N N . LYS A 1 78 ? -29.362 -6.089 -44.417 1.00 0.00 78 LYS A N 3
ATOM 4394 C CA . LYS A 1 78 ? -30.630 -6.703 -44.871 1.00 0.00 78 LYS A CA 3
ATOM 4395 C C . LYS A 1 78 ? -30.674 -8.167 -44.421 1.00 0.00 78 LYS A C 3
ATOM 4396 O O . LYS A 1 78 ? -31.671 -8.641 -43.880 1.00 0.00 78 LYS A O 3
ATOM 4415 N N . ASP A 1 79 ? -29.527 -8.836 -44.610 1.00 0.00 79 ASP A N 3
ATOM 4416 C CA . ASP A 1 79 ? -29.379 -10.279 -44.399 1.00 0.00 79 ASP A CA 3
ATOM 4417 C C . ASP A 1 79 ? -29.622 -10.655 -42.932 1.00 0.00 79 ASP A C 3
ATOM 4418 O O . ASP A 1 79 ? -30.409 -11.547 -42.654 1.00 0.00 79 ASP A O 3
ATOM 4427 N N . PHE A 1 80 ? -28.955 -9.933 -42.008 1.00 0.00 80 PHE A N 3
ATOM 4428 C CA . PHE A 1 80 ? -29.136 -10.105 -40.537 1.00 0.00 80 PHE A CA 3
ATOM 4429 C C . PHE A 1 80 ? -30.600 -9.863 -40.108 1.00 0.00 80 PHE A C 3
ATOM 4430 O O . PHE A 1 80 ? -31.109 -10.574 -39.238 1.00 0.00 80 PHE A O 3
ATOM 4447 N N . LEU A 1 81 ? -31.264 -8.884 -40.750 1.00 0.00 81 LEU A N 3
ATOM 4448 C CA . LEU A 1 81 ? -32.686 -8.566 -40.495 1.00 0.00 81 LEU A CA 3
ATOM 4449 C C . LEU A 1 81 ? -33.588 -9.731 -40.995 1.00 0.00 81 LEU A C 3
ATOM 4450 O O . LEU A 1 81 ? -34.681 -9.965 -40.474 1.00 0.00 81 LEU A O 3
ATOM 4466 N N . GLU A 1 82 ? -33.108 -10.470 -42.001 1.00 0.00 82 GLU A N 3
ATOM 4467 C CA . GLU A 1 82 ? -33.825 -11.625 -42.575 1.00 0.00 82 GLU A CA 3
ATOM 4468 C C . GLU A 1 82 ? -33.388 -12.967 -41.948 1.00 0.00 82 GLU A C 3
ATOM 4469 O O . GLU A 1 82 ? -34.064 -13.984 -42.161 1.00 0.00 82 GLU A O 3
ATOM 4481 N N . ARG A 1 83 ? -32.269 -12.983 -41.179 1.00 0.00 83 ARG A N 3
ATOM 4482 C CA . ARG A 1 83 ? -31.748 -14.234 -40.570 1.00 0.00 83 ARG A CA 3
ATOM 4483 C C . ARG A 1 83 ? -32.681 -14.713 -39.438 1.00 0.00 83 ARG A C 3
ATOM 4484 O O . ARG A 1 83 ? -33.604 -15.498 -39.686 1.00 0.00 83 ARG A O 3
ATOM 4505 N N . ASP A 1 84 ? -32.445 -14.247 -38.187 1.00 0.00 84 ASP A N 3
ATOM 4506 C CA . ASP A 1 84 ? -33.258 -14.662 -37.032 1.00 0.00 84 ASP A CA 3
ATOM 4507 C C . ASP A 1 84 ? -34.542 -13.787 -36.846 1.00 0.00 84 ASP A C 3
ATOM 4508 O O . ASP A 1 84 ? -35.624 -14.367 -36.694 1.00 0.00 84 ASP A O 3
ATOM 4517 N N . PRO A 1 85 ? -34.507 -12.384 -36.824 1.00 0.00 85 PRO A N 3
ATOM 4518 C CA . PRO A 1 85 ? -33.292 -11.500 -36.919 1.00 0.00 85 PRO A CA 3
ATOM 4519 C C . PRO A 1 85 ? -32.509 -11.290 -35.596 1.00 0.00 85 PRO A C 3
ATOM 4520 O O . PRO A 1 85 ? -31.381 -10.781 -35.634 1.00 0.00 85 PRO A O 3
ATOM 4531 N N . THR A 1 86 ? -33.137 -11.640 -34.463 1.00 0.00 86 THR A N 3
ATOM 4532 C CA . THR A 1 86 ? -32.560 -11.491 -33.107 1.00 0.00 86 THR A CA 3
ATOM 4533 C C . THR A 1 86 ? -31.146 -12.097 -33.031 1.00 0.00 86 THR A C 3
ATOM 4534 O O . THR A 1 86 ? -30.922 -13.216 -33.489 1.00 0.00 86 THR A O 3
ATOM 4545 N N . LEU A 1 87 ? -30.204 -11.354 -32.457 1.00 0.00 87 LEU A N 3
ATOM 4546 C CA . LEU A 1 87 ? -28.782 -11.712 -32.506 1.00 0.00 87 LEU A CA 3
ATOM 4547 C C . LEU A 1 87 ? -28.061 -11.251 -31.239 1.00 0.00 87 LEU A C 3
ATOM 4548 O O . LEU A 1 87 ? -28.530 -10.355 -30.521 1.00 0.00 87 LEU A O 3
ATOM 4564 N N . TRP A 1 88 ? -26.925 -11.891 -30.971 1.00 0.00 88 TRP A N 3
ATOM 4565 C CA . TRP A 1 88 ? -26.112 -11.628 -29.789 1.00 0.00 88 TRP A CA 3
ATOM 4566 C C . TRP A 1 88 ? -25.042 -10.590 -30.163 1.00 0.00 88 TRP A C 3
ATOM 4567 O O . TRP A 1 88 ? -24.166 -10.873 -30.990 1.00 0.00 88 TRP A O 3
ATOM 4588 N N . ALA A 1 89 ? -25.157 -9.385 -29.598 1.00 0.00 89 ALA A N 3
ATOM 4589 C CA . ALA A 1 89 ? -24.184 -8.305 -29.798 1.00 0.00 89 ALA A CA 3
ATOM 4590 C C . ALA A 1 89 ? -23.421 -8.058 -28.492 1.00 0.00 89 ALA A C 3
ATOM 4591 O O . ALA A 1 89 ? -24.035 -7.828 -27.450 1.00 0.00 89 ALA A O 3
ATOM 4598 N N . VAL A 1 90 ? -22.088 -8.114 -28.560 1.00 0.00 90 VAL A N 3
ATOM 4599 C CA . VAL A 1 90 ? -21.201 -7.796 -27.431 1.00 0.00 90 VAL A CA 3
ATOM 4600 C C . VAL A 1 90 ? -20.351 -6.579 -27.820 1.00 0.00 90 VAL A C 3
ATOM 4601 O O . VAL A 1 90 ? -19.614 -6.596 -28.815 1.00 0.00 90 VAL A O 3
ATOM 4614 N N . VAL A 1 91 ? -20.510 -5.495 -27.053 1.00 0.00 91 VAL A N 3
ATOM 4615 C CA . VAL A 1 91 ? -19.814 -4.237 -27.316 1.00 0.00 91 VAL A CA 3
ATOM 4616 C C . VAL A 1 91 ? -18.419 -4.295 -26.683 1.00 0.00 91 VAL A C 3
ATOM 4617 O O . VAL A 1 91 ? -18.284 -4.251 -25.456 1.00 0.00 91 VAL A O 3
ATOM 4630 N N . VAL A 1 92 ? -17.400 -4.449 -27.534 1.00 0.00 92 VAL A N 3
ATOM 4631 C CA . VAL A 1 92 ? -15.992 -4.481 -27.111 1.00 0.00 92 VAL A CA 3
ATOM 4632 C C . VAL A 1 92 ? -15.461 -3.024 -27.093 1.00 0.00 92 VAL A C 3
ATOM 4633 O O . VAL A 1 92 ? -16.078 -2.130 -27.692 1.00 0.00 92 VAL A O 3
ATOM 4646 N N . ALA A 1 93 ? -14.325 -2.804 -26.403 1.00 0.00 93 ALA A N 3
ATOM 4647 C CA . ALA A 1 93 ? -13.737 -1.465 -26.199 1.00 0.00 93 ALA A CA 3
ATOM 4648 C C . ALA A 1 93 ? -13.517 -0.640 -27.514 1.00 0.00 93 ALA A C 3
ATOM 4649 O O . ALA A 1 93 ? -13.862 0.550 -27.523 1.00 0.00 93 ALA A O 3
ATOM 4656 N N . PRO A 1 94 ? -12.962 -1.219 -28.653 1.00 0.00 94 PRO A N 3
ATOM 4657 C CA . PRO A 1 94 ? -12.889 -0.488 -29.946 1.00 0.00 94 PRO A CA 3
ATOM 4658 C C . PRO A 1 94 ? -14.284 -0.323 -30.611 1.00 0.00 94 PRO A C 3
ATOM 4659 O O . PRO A 1 94 ? -14.710 0.798 -30.917 1.00 0.00 94 PRO A O 3
ATOM 4670 N N . TRP A 1 95 ? -14.986 -1.459 -30.823 1.00 0.00 95 TRP A N 3
ATOM 4671 C CA . TRP A 1 95 ? -16.269 -1.508 -31.559 1.00 0.00 95 TRP A CA 3
ATOM 4672 C C . TRP A 1 95 ? -17.164 -2.665 -31.072 1.00 0.00 95 TRP A C 3
ATOM 4673 O O . TRP A 1 95 ? -16.708 -3.547 -30.336 1.00 0.00 95 TRP A O 3
ATOM 4694 N N . VAL A 1 96 ? -18.432 -2.671 -31.525 1.00 0.00 96 VAL A N 3
ATOM 4695 C CA . VAL A 1 96 ? -19.424 -3.718 -31.183 1.00 0.00 96 VAL A CA 3
ATOM 4696 C C . VAL A 1 96 ? -19.395 -4.839 -32.246 1.00 0.00 96 VAL A C 3
ATOM 4697 O O . VAL A 1 96 ? -19.244 -4.573 -33.443 1.00 0.00 96 VAL A O 3
ATOM 4710 N N . VAL A 1 97 ? -19.528 -6.090 -31.782 1.00 0.00 97 VAL A N 3
ATOM 4711 C CA . VAL A 1 97 ? -19.415 -7.306 -32.604 1.00 0.00 97 VAL A CA 3
ATOM 4712 C C . VAL A 1 97 ? -20.704 -8.135 -32.455 1.00 0.00 97 VAL A C 3
ATOM 4713 O O . VAL A 1 97 ? -21.218 -8.271 -31.345 1.00 0.00 97 VAL A O 3
ATOM 4726 N N . ILE A 1 98 ? -21.212 -8.697 -33.568 1.00 0.00 98 ILE A N 3
ATOM 4727 C CA . ILE A 1 98 ? -22.509 -9.415 -33.611 1.00 0.00 98 ILE A CA 3
ATOM 4728 C C . ILE A 1 98 ? -22.368 -10.813 -34.220 1.00 0.00 98 ILE A C 3
ATOM 4729 O O . ILE A 1 98 ? -21.423 -11.093 -34.962 1.00 0.00 98 ILE A O 3
ATOM 4745 N N . GLN A 1 99 ? -23.344 -11.662 -33.888 1.00 0.00 99 GLN A N 3
ATOM 4746 C CA . GLN A 1 99 ? -23.505 -13.013 -34.437 1.00 0.00 99 GLN A CA 3
ATOM 4747 C C . GLN A 1 99 ? -24.985 -13.409 -34.297 1.00 0.00 99 GLN A C 3
ATOM 4748 O O . GLN A 1 99 ? -25.571 -13.202 -33.220 1.00 0.00 99 GLN A O 3
ATOM 4762 N N . GLU A 1 100 ? -25.580 -13.954 -35.372 1.00 0.00 100 GLU A N 3
ATOM 4763 C CA . GLU A 1 100 ? -27.019 -14.313 -35.401 1.00 0.00 100 GLU A CA 3
ATOM 4764 C C . GLU A 1 100 ? -27.345 -15.471 -34.428 1.00 0.00 100 GLU A C 3
ATOM 4765 O O . GLU A 1 100 ? -26.489 -16.311 -34.135 1.00 0.00 100 GLU A O 3
ATOM 4777 N N . ARG A 1 101 ? -28.589 -15.478 -33.918 1.00 0.00 101 ARG A N 3
ATOM 4778 C CA . ARG A 1 101 ? -29.115 -16.577 -33.084 1.00 0.00 101 ARG A CA 3
ATOM 4779 C C . ARG A 1 101 ? -29.628 -17.726 -34.000 1.00 0.00 101 ARG A C 3
ATOM 4780 O O . ARG A 1 101 ? -29.825 -18.858 -33.544 1.00 0.00 101 ARG A O 3
ATOM 4801 N N . ALA A 1 102 ? -29.770 -17.436 -35.316 1.00 0.00 102 ALA A N 3
ATOM 4802 C CA . ALA A 1 102 ? -30.312 -18.384 -36.333 1.00 0.00 102 ALA A CA 3
ATOM 4803 C C . ALA A 1 102 ? -29.359 -19.555 -36.711 1.00 0.00 102 ALA A C 3
ATOM 4804 O O . ALA A 1 102 ? -29.458 -20.119 -37.807 1.00 0.00 102 ALA A O 3
ATOM 4811 N N . GLU A 1 103 ? -28.489 -19.943 -35.783 1.00 0.00 103 GLU A N 3
ATOM 4812 C CA . GLU A 1 103 ? -27.664 -21.156 -35.902 1.00 0.00 103 GLU A CA 3
ATOM 4813 C C . GLU A 1 103 ? -28.421 -22.345 -35.281 1.00 0.00 103 GLU A C 3
ATOM 4814 O O . GLU A 1 103 ? -28.501 -22.475 -34.050 1.00 0.00 103 GLU A O 3
ATOM 4826 N N . LYS A 1 104 ? -29.001 -23.192 -36.156 1.00 0.00 104 LYS A N 3
ATOM 4827 C CA . LYS A 1 104 ? -29.787 -24.372 -35.749 1.00 0.00 104 LYS A CA 3
ATOM 4828 C C . LYS A 1 104 ? -28.841 -25.423 -35.126 1.00 0.00 104 LYS A C 3
ATOM 4829 O O . LYS A 1 104 ? -29.139 -25.985 -34.067 1.00 0.00 104 LYS A O 3
ATOM 4848 N N . ALA A 1 105 ? -27.700 -25.665 -35.800 1.00 0.00 105 ALA A N 3
ATOM 4849 C CA . ALA A 1 105 ? -26.712 -26.672 -35.378 1.00 0.00 105 ALA A CA 3
ATOM 4850 C C . ALA A 1 105 ? -26.048 -26.257 -34.053 1.00 0.00 105 ALA A C 3
ATOM 4851 O O . ALA A 1 105 ? -25.062 -25.511 -34.033 1.00 0.00 105 ALA A O 3
ATOM 4858 N N . THR A 1 106 ? -26.643 -26.712 -32.945 1.00 0.00 106 THR A N 3
ATOM 4859 C CA . THR A 1 106 ? -26.168 -26.437 -31.579 1.00 0.00 106 THR A CA 3
ATOM 4860 C C . THR A 1 106 ? -25.848 -27.789 -30.872 1.00 0.00 106 THR A C 3
ATOM 4861 O O . THR A 1 106 ? -25.683 -27.849 -29.640 1.00 0.00 106 THR A O 3
ATOM 4872 N N . LEU A 1 107 ? -25.740 -28.865 -31.700 1.00 0.00 107 LEU A N 3
ATOM 4873 C CA . LEU A 1 107 ? -25.520 -30.258 -31.255 1.00 0.00 107 LEU A CA 3
ATOM 4874 C C . LEU A 1 107 ? -26.725 -30.737 -30.415 1.00 0.00 107 LEU A C 3
ATOM 4875 O O . LEU A 1 107 ? -26.658 -30.834 -29.181 1.00 0.00 107 LEU A O 3
ATOM 4891 N N . HIS A 1 108 ? -27.852 -30.950 -31.112 1.00 0.00 108 HIS A N 3
ATOM 4892 C CA . HIS A 1 108 ? -29.114 -31.413 -30.508 1.00 0.00 108 HIS A CA 3
ATOM 4893 C C . HIS A 1 108 ? -29.123 -32.961 -30.417 1.00 0.00 108 HIS A C 3
ATOM 4894 O O . HIS A 1 108 ? -29.117 -33.625 -31.476 1.00 0.00 108 HIS A O 3
ATOM 4909 N N . GLY A 1 1 ? -4.972 5.534 0.712 1.00 0.00 1 GLY A N 4
ATOM 4910 C CA . GLY A 1 1 ? -5.271 6.649 -0.220 1.00 0.00 1 GLY A CA 4
ATOM 4911 C C . GLY A 1 1 ? -6.230 6.226 -1.327 1.00 0.00 1 GLY A C 4
ATOM 4912 O O . GLY A 1 1 ? -7.334 5.749 -1.033 1.00 0.00 1 GLY A O 4
ATOM 4918 N N . SER A 1 2 ? -5.804 6.392 -2.594 1.00 0.00 2 SER A N 4
ATOM 4919 C CA . SER A 1 2 ? -6.593 6.011 -3.779 1.00 0.00 2 SER A CA 4
ATOM 4920 C C . SER A 1 2 ? -6.699 4.481 -3.885 1.00 0.00 2 SER A C 4
ATOM 4921 O O . SER A 1 2 ? -5.678 3.787 -3.972 1.00 0.00 2 SER A O 4
ATOM 4929 N N . HIS A 1 3 ? -7.940 3.966 -3.846 1.00 0.00 3 HIS A N 4
ATOM 4930 C CA . HIS A 1 3 ? -8.228 2.520 -3.962 1.00 0.00 3 HIS A CA 4
ATOM 4931 C C . HIS A 1 3 ? -9.293 2.308 -5.047 1.00 0.00 3 HIS A C 4
ATOM 4932 O O . HIS A 1 3 ? -10.381 2.894 -4.971 1.00 0.00 3 HIS A O 4
ATOM 4946 N N . MET A 1 4 ? -8.967 1.484 -6.060 1.00 0.00 4 MET A N 4
ATOM 4947 C CA . MET A 1 4 ? -9.889 1.152 -7.164 1.00 0.00 4 MET A CA 4
ATOM 4948 C C . MET A 1 4 ? -11.102 0.364 -6.635 1.00 0.00 4 MET A C 4
ATOM 4949 O O . MET A 1 4 ? -10.959 -0.452 -5.712 1.00 0.00 4 MET A O 4
ATOM 4963 N N . THR A 1 5 ? -12.293 0.634 -7.204 1.00 0.00 5 THR A N 4
ATOM 4964 C CA . THR A 1 5 ? -13.529 -0.069 -6.837 1.00 0.00 5 THR A CA 4
ATOM 4965 C C . THR A 1 5 ? -13.391 -1.587 -7.098 1.00 0.00 5 THR A C 4
ATOM 4966 O O . THR A 1 5 ? -12.880 -1.994 -8.150 1.00 0.00 5 THR A O 4
ATOM 4977 N N . GLU A 1 6 ? -13.824 -2.399 -6.111 1.00 0.00 6 GLU A N 4
ATOM 4978 C CA . GLU A 1 6 ? -13.805 -3.872 -6.196 1.00 0.00 6 GLU A CA 4
ATOM 4979 C C . GLU A 1 6 ? -14.583 -4.352 -7.434 1.00 0.00 6 GLU A C 4
ATOM 4980 O O . GLU A 1 6 ? -14.154 -5.272 -8.143 1.00 0.00 6 GLU A O 4
ATOM 4992 N N . GLN A 1 7 ? -15.730 -3.698 -7.683 1.00 0.00 7 GLN A N 4
ATOM 4993 C CA . GLN A 1 7 ? -16.514 -3.893 -8.901 1.00 0.00 7 GLN A CA 4
ATOM 4994 C C . GLN A 1 7 ? -15.944 -2.995 -10.011 1.00 0.00 7 GLN A C 4
ATOM 4995 O O . GLN A 1 7 ? -16.335 -1.831 -10.161 1.00 0.00 7 GLN A O 4
ATOM 5009 N N . THR A 1 8 ? -14.946 -3.534 -10.715 1.00 0.00 8 THR A N 4
ATOM 5010 C CA . THR A 1 8 ? -14.340 -2.917 -11.899 1.00 0.00 8 THR A CA 4
ATOM 5011 C C . THR A 1 8 ? -14.268 -3.975 -13.020 1.00 0.00 8 THR A C 4
ATOM 5012 O O . THR A 1 8 ? -14.472 -5.173 -12.759 1.00 0.00 8 THR A O 4
ATOM 5023 N N . SER A 1 9 ? -13.984 -3.509 -14.255 1.00 0.00 9 SER A N 4
ATOM 5024 C CA . SER A 1 9 ? -13.893 -4.355 -15.464 1.00 0.00 9 SER A CA 4
ATOM 5025 C C . SER A 1 9 ? -15.249 -5.048 -15.755 1.00 0.00 9 SER A C 4
ATOM 5026 O O . SER A 1 9 ? -15.291 -6.198 -16.194 1.00 0.00 9 SER A O 4
ATOM 5034 N N . THR A 1 10 ? -16.346 -4.305 -15.516 1.00 0.00 10 THR A N 4
ATOM 5035 C CA . THR A 1 10 ? -17.733 -4.810 -15.635 1.00 0.00 10 THR A CA 4
ATOM 5036 C C . THR A 1 10 ? -18.081 -5.188 -17.093 1.00 0.00 10 THR A C 4
ATOM 5037 O O . THR A 1 10 ? -18.774 -6.185 -17.335 1.00 0.00 10 THR A O 4
ATOM 5048 N N . LEU A 1 11 ? -17.578 -4.384 -18.051 1.00 0.00 11 LEU A N 4
ATOM 5049 C CA . LEU A 1 11 ? -17.764 -4.632 -19.498 1.00 0.00 11 LEU A CA 4
ATOM 5050 C C . LEU A 1 11 ? -17.001 -5.912 -19.894 1.00 0.00 11 LEU A C 4
ATOM 5051 O O . LEU A 1 11 ? -17.521 -6.736 -20.645 1.00 0.00 11 LEU A O 4
ATOM 5067 N N . TYR A 1 12 ? -15.774 -6.058 -19.354 1.00 0.00 12 TYR A N 4
ATOM 5068 C CA . TYR A 1 12 ? -14.891 -7.220 -19.615 1.00 0.00 12 TYR A CA 4
ATOM 5069 C C . TYR A 1 12 ? -15.504 -8.506 -19.016 1.00 0.00 12 TYR A C 4
ATOM 5070 O O . TYR A 1 12 ? -15.403 -9.591 -19.601 1.00 0.00 12 TYR A O 4
ATOM 5088 N N . ALA A 1 13 ? -16.147 -8.345 -17.848 1.00 0.00 13 ALA A N 4
ATOM 5089 C CA . ALA A 1 13 ? -16.795 -9.442 -17.114 1.00 0.00 13 ALA A CA 4
ATOM 5090 C C . ALA A 1 13 ? -18.030 -9.946 -17.877 1.00 0.00 13 ALA A C 4
ATOM 5091 O O . ALA A 1 13 ? -18.260 -11.153 -17.993 1.00 0.00 13 ALA A O 4
ATOM 5098 N N . LYS A 1 14 ? -18.811 -8.990 -18.398 1.00 0.00 14 LYS A N 4
ATOM 5099 C CA . LYS A 1 14 ? -20.015 -9.267 -19.195 1.00 0.00 14 LYS A CA 4
ATOM 5100 C C . LYS A 1 14 ? -19.626 -9.865 -20.560 1.00 0.00 14 LYS A C 4
ATOM 5101 O O . LYS A 1 14 ? -20.302 -10.755 -21.074 1.00 0.00 14 LYS A O 4
ATOM 5120 N N . LEU A 1 15 ? -18.495 -9.391 -21.104 1.00 0.00 15 LEU A N 4
ATOM 5121 C CA . LEU A 1 15 ? -17.938 -9.876 -22.381 1.00 0.00 15 LEU A CA 4
ATOM 5122 C C . LEU A 1 15 ? -17.491 -11.349 -22.251 1.00 0.00 15 LEU A C 4
ATOM 5123 O O . LEU A 1 15 ? -17.574 -12.132 -23.205 1.00 0.00 15 LEU A O 4
ATOM 5139 N N . LEU A 1 16 ? -17.042 -11.705 -21.039 1.00 0.00 16 LEU A N 4
ATOM 5140 C CA . LEU A 1 16 ? -16.583 -13.060 -20.694 1.00 0.00 16 LEU A CA 4
ATOM 5141 C C . LEU A 1 16 ? -17.725 -13.853 -19.993 1.00 0.00 16 LEU A C 4
ATOM 5142 O O . LEU A 1 16 ? -17.480 -14.824 -19.266 1.00 0.00 16 LEU A O 4
ATOM 5158 N N . GLY A 1 17 ? -18.987 -13.440 -20.232 1.00 0.00 17 GLY A N 4
ATOM 5159 C CA . GLY A 1 17 ? -20.147 -14.108 -19.636 1.00 0.00 17 GLY A CA 4
ATOM 5160 C C . GLY A 1 17 ? -21.423 -13.878 -20.432 1.00 0.00 17 GLY A C 4
ATOM 5161 O O . GLY A 1 17 ? -21.796 -14.707 -21.273 1.00 0.00 17 GLY A O 4
ATOM 5165 N N . GLU A 1 18 ? -22.072 -12.727 -20.192 1.00 0.00 18 GLU A N 4
ATOM 5166 C CA . GLU A 1 18 ? -23.388 -12.400 -20.763 1.00 0.00 18 GLU A CA 4
ATOM 5167 C C . GLU A 1 18 ? -23.256 -11.920 -22.220 1.00 0.00 18 GLU A C 4
ATOM 5168 O O . GLU A 1 18 ? -22.780 -10.805 -22.469 1.00 0.00 18 GLU A O 4
ATOM 5180 N N . THR A 1 19 ? -23.638 -12.772 -23.181 1.00 0.00 19 THR A N 4
ATOM 5181 C CA . THR A 1 19 ? -23.876 -12.330 -24.555 1.00 0.00 19 THR A CA 4
ATOM 5182 C C . THR A 1 19 ? -25.211 -11.559 -24.574 1.00 0.00 19 THR A C 4
ATOM 5183 O O . THR A 1 19 ? -26.269 -12.141 -24.298 1.00 0.00 19 THR A O 4
ATOM 5194 N N . ALA A 1 20 ? -25.157 -10.251 -24.877 1.00 0.00 20 ALA A N 4
ATOM 5195 C CA . ALA A 1 20 ? -26.313 -9.363 -24.714 1.00 0.00 20 ALA A CA 4
ATOM 5196 C C . ALA A 1 20 ? -27.247 -9.493 -25.923 1.00 0.00 20 ALA A C 4
ATOM 5197 O O . ALA A 1 20 ? -26.894 -9.106 -27.042 1.00 0.00 20 ALA A O 4
ATOM 5204 N N . VAL A 1 21 ? -28.437 -10.065 -25.679 1.00 0.00 21 VAL A N 4
ATOM 5205 C CA . VAL A 1 21 ? -29.477 -10.189 -26.702 1.00 0.00 21 VAL A CA 4
ATOM 5206 C C . VAL A 1 21 ? -30.081 -8.798 -26.921 1.00 0.00 21 VAL A C 4
ATOM 5207 O O . VAL A 1 21 ? -30.489 -8.147 -25.954 1.00 0.00 21 VAL A O 4
ATOM 5220 N N . ILE A 1 22 ? -30.112 -8.346 -28.174 1.00 0.00 22 ILE A N 4
ATOM 5221 C CA . ILE A 1 22 ? -30.548 -6.988 -28.527 1.00 0.00 22 ILE A CA 4
ATOM 5222 C C . ILE A 1 22 ? -31.342 -7.017 -29.851 1.00 0.00 22 ILE A C 4
ATOM 5223 O O . ILE A 1 22 ? -31.265 -7.994 -30.616 1.00 0.00 22 ILE A O 4
ATOM 5239 N N . SER A 1 23 ? -32.130 -5.958 -30.098 1.00 0.00 23 SER A N 4
ATOM 5240 C CA . SER A 1 23 ? -32.781 -5.742 -31.390 1.00 0.00 23 SER A CA 4
ATOM 5241 C C . SER A 1 23 ? -31.730 -5.352 -32.439 1.00 0.00 23 SER A C 4
ATOM 5242 O O . SER A 1 23 ? -30.814 -4.566 -32.142 1.00 0.00 23 SER A O 4
ATOM 5250 N N . TRP A 1 24 ? -31.866 -5.899 -33.651 1.00 0.00 24 TRP A N 4
ATOM 5251 C CA . TRP A 1 24 ? -31.015 -5.538 -34.787 1.00 0.00 24 TRP A CA 4
ATOM 5252 C C . TRP A 1 24 ? -31.110 -4.015 -35.096 1.00 0.00 24 TRP A C 4
ATOM 5253 O O . TRP A 1 24 ? -30.119 -3.383 -35.477 1.00 0.00 24 TRP A O 4
ATOM 5274 N N . ALA A 1 25 ? -32.312 -3.449 -34.924 1.00 0.00 25 ALA A N 4
ATOM 5275 C CA . ALA A 1 25 ? -32.600 -2.038 -35.261 1.00 0.00 25 ALA A CA 4
ATOM 5276 C C . ALA A 1 25 ? -31.839 -1.034 -34.356 1.00 0.00 25 ALA A C 4
ATOM 5277 O O . ALA A 1 25 ? -31.739 0.153 -34.689 1.00 0.00 25 ALA A O 4
ATOM 5284 N N . GLU A 1 26 ? -31.304 -1.516 -33.222 1.00 0.00 26 GLU A N 4
ATOM 5285 C CA . GLU A 1 26 ? -30.418 -0.711 -32.346 1.00 0.00 26 GLU A CA 4
ATOM 5286 C C . GLU A 1 26 ? -28.992 -0.608 -32.939 1.00 0.00 26 GLU A C 4
ATOM 5287 O O . GLU A 1 26 ? -28.256 0.342 -32.659 1.00 0.00 26 GLU A O 4
ATOM 5299 N N . LEU A 1 27 ? -28.633 -1.603 -33.767 1.00 0.00 27 LEU A N 4
ATOM 5300 C CA . LEU A 1 27 ? -27.281 -1.762 -34.350 1.00 0.00 27 LEU A CA 4
ATOM 5301 C C . LEU A 1 27 ? -27.136 -1.049 -35.714 1.00 0.00 27 LEU A C 4
ATOM 5302 O O . LEU A 1 27 ? -26.094 -1.181 -36.378 1.00 0.00 27 LEU A O 4
ATOM 5318 N N . GLN A 1 28 ? -28.171 -0.282 -36.115 1.00 0.00 28 GLN A N 4
ATOM 5319 C CA . GLN A 1 28 ? -28.174 0.455 -37.398 1.00 0.00 28 GLN A CA 4
ATOM 5320 C C . GLN A 1 28 ? -27.036 1.522 -37.501 1.00 0.00 28 GLN A C 4
ATOM 5321 O O . GLN A 1 28 ? -26.329 1.531 -38.517 1.00 0.00 28 GLN A O 4
ATOM 5335 N N . PRO A 1 29 ? -26.801 2.423 -36.472 1.00 0.00 29 PRO A N 4
ATOM 5336 C CA . PRO A 1 29 ? -25.674 3.396 -36.518 1.00 0.00 29 PRO A CA 4
ATOM 5337 C C . PRO A 1 29 ? -24.291 2.700 -36.487 1.00 0.00 29 PRO A C 4
ATOM 5338 O O . PRO A 1 29 ? -23.302 3.251 -36.985 1.00 0.00 29 PRO A O 4
ATOM 5349 N N . PHE A 1 30 ? -24.246 1.478 -35.919 1.00 0.00 30 PHE A N 4
ATOM 5350 C CA . PHE A 1 30 ? -23.004 0.700 -35.767 1.00 0.00 30 PHE A CA 4
ATOM 5351 C C . PHE A 1 30 ? -22.519 0.153 -37.122 1.00 0.00 30 PHE A C 4
ATOM 5352 O O . PHE A 1 30 ? -21.344 0.325 -37.469 1.00 0.00 30 PHE A O 4
ATOM 5369 N N . PHE A 1 31 ? -23.422 -0.488 -37.906 1.00 0.00 31 PHE A N 4
ATOM 5370 C CA . PHE A 1 31 ? -23.041 -1.018 -39.242 1.00 0.00 31 PHE A CA 4
ATOM 5371 C C . PHE A 1 31 ? -22.861 0.138 -40.255 1.00 0.00 31 PHE A C 4
ATOM 5372 O O . PHE A 1 31 ? -22.095 0.008 -41.215 1.00 0.00 31 PHE A O 4
ATOM 5389 N N . ALA A 1 32 ? -23.581 1.262 -40.022 1.00 0.00 32 ALA A N 4
ATOM 5390 C CA . ALA A 1 32 ? -23.569 2.445 -40.915 1.00 0.00 32 ALA A CA 4
ATOM 5391 C C . ALA A 1 32 ? -22.159 3.055 -41.048 1.00 0.00 32 ALA A C 4
ATOM 5392 O O . ALA A 1 32 ? -21.761 3.493 -42.133 1.00 0.00 32 ALA A O 4
ATOM 5399 N N . ARG A 1 33 ? -21.413 3.079 -39.932 1.00 0.00 33 ARG A N 4
ATOM 5400 C CA . ARG A 1 33 ? -20.007 3.554 -39.913 1.00 0.00 33 ARG A CA 4
ATOM 5401 C C . ARG A 1 33 ? -19.005 2.393 -40.121 1.00 0.00 33 ARG A C 4
ATOM 5402 O O . ARG A 1 33 ? -17.801 2.629 -40.290 1.00 0.00 33 ARG A O 4
ATOM 5423 N N . GLY A 1 34 ? -19.516 1.146 -40.097 1.00 0.00 34 GLY A N 4
ATOM 5424 C CA . GLY A 1 34 ? -18.687 -0.056 -40.287 1.00 0.00 34 GLY A CA 4
ATOM 5425 C C . GLY A 1 34 ? -18.050 -0.571 -38.996 1.00 0.00 34 GLY A C 4
ATOM 5426 O O . GLY A 1 34 ? -17.146 -1.416 -39.040 1.00 0.00 34 GLY A O 4
ATOM 5430 N N . ALA A 1 35 ? -18.548 -0.083 -37.840 1.00 0.00 35 ALA A N 4
ATOM 5431 C CA . ALA A 1 35 ? -18.075 -0.500 -36.495 1.00 0.00 35 ALA A CA 4
ATOM 5432 C C . ALA A 1 35 ? -18.906 -1.686 -35.954 1.00 0.00 35 ALA A C 4
ATOM 5433 O O . ALA A 1 35 ? -19.037 -1.870 -34.737 1.00 0.00 35 ALA A O 4
ATOM 5440 N N . LEU A 1 36 ? -19.464 -2.482 -36.873 1.00 0.00 36 LEU A N 4
ATOM 5441 C CA . LEU A 1 36 ? -20.171 -3.727 -36.553 1.00 0.00 36 LEU A CA 4
ATOM 5442 C C . LEU A 1 36 ? -19.448 -4.873 -37.278 1.00 0.00 36 LEU A C 4
ATOM 5443 O O . LEU A 1 36 ? -19.187 -4.772 -38.478 1.00 0.00 36 LEU A O 4
ATOM 5459 N N . LEU A 1 37 ? -19.109 -5.934 -36.541 1.00 0.00 37 LEU A N 4
ATOM 5460 C CA . LEU A 1 37 ? -18.414 -7.118 -37.080 1.00 0.00 37 LEU A CA 4
ATOM 5461 C C . LEU A 1 37 ? -19.351 -8.344 -37.013 1.00 0.00 37 LEU A C 4
ATOM 5462 O O . LEU A 1 37 ? -19.949 -8.626 -35.981 1.00 0.00 37 LEU A O 4
ATOM 5478 N N . GLN A 1 38 ? -19.495 -9.019 -38.152 1.00 0.00 38 GLN A N 4
ATOM 5479 C CA . GLN A 1 38 ? -20.214 -10.294 -38.296 1.00 0.00 38 GLN A CA 4
ATOM 5480 C C . GLN A 1 38 ? -19.236 -11.449 -38.057 1.00 0.00 38 GLN A C 4
ATOM 5481 O O . GLN A 1 38 ? -18.212 -11.543 -38.753 1.00 0.00 38 GLN A O 4
ATOM 5495 N N . VAL A 1 39 ? -19.531 -12.313 -37.070 1.00 0.00 39 VAL A N 4
ATOM 5496 C CA . VAL A 1 39 ? -18.777 -13.561 -36.864 1.00 0.00 39 VAL A CA 4
ATOM 5497 C C . VAL A 1 39 ? -19.502 -14.710 -37.588 1.00 0.00 39 VAL A C 4
ATOM 5498 O O . VAL A 1 39 ? -20.731 -14.839 -37.495 1.00 0.00 39 VAL A O 4
ATOM 5511 N N . ASP A 1 40 ? -18.735 -15.501 -38.349 1.00 0.00 40 ASP A N 4
ATOM 5512 C CA . ASP A 1 40 ? -19.268 -16.616 -39.161 1.00 0.00 40 ASP A CA 4
ATOM 5513 C C . ASP A 1 40 ? -19.431 -17.891 -38.304 1.00 0.00 40 ASP A C 4
ATOM 5514 O O . ASP A 1 40 ? -18.870 -17.991 -37.203 1.00 0.00 40 ASP A O 4
ATOM 5523 N N . ALA A 1 41 ? -20.194 -18.866 -38.842 1.00 0.00 41 ALA A N 4
ATOM 5524 C CA . ALA A 1 41 ? -20.411 -20.192 -38.225 1.00 0.00 41 ALA A CA 4
ATOM 5525 C C . ALA A 1 41 ? -19.080 -20.953 -37.999 1.00 0.00 41 ALA A C 4
ATOM 5526 O O . ALA A 1 41 ? -18.978 -21.791 -37.091 1.00 0.00 41 ALA A O 4
ATOM 5533 N N . ALA A 1 42 ? -18.073 -20.646 -38.837 1.00 0.00 42 ALA A N 4
ATOM 5534 C CA . ALA A 1 42 ? -16.720 -21.227 -38.739 1.00 0.00 42 ALA A CA 4
ATOM 5535 C C . ALA A 1 42 ? -16.009 -20.798 -37.438 1.00 0.00 42 ALA A C 4
ATOM 5536 O O . ALA A 1 42 ? -15.308 -21.603 -36.802 1.00 0.00 42 ALA A O 4
ATOM 5543 N N . LEU A 1 43 ? -16.210 -19.528 -37.053 1.00 0.00 43 LEU A N 4
ATOM 5544 C CA . LEU A 1 43 ? -15.556 -18.928 -35.871 1.00 0.00 43 LEU A CA 4
ATOM 5545 C C . LEU A 1 43 ? -16.488 -19.020 -34.642 1.00 0.00 43 LEU A C 4
ATOM 5546 O O . LEU A 1 43 ? -17.430 -19.828 -34.630 1.00 0.00 43 LEU A O 4
ATOM 5562 N N . ASP A 1 44 ? -16.206 -18.208 -33.599 1.00 0.00 44 ASP A N 4
ATOM 5563 C CA . ASP A 1 44 ? -17.052 -18.143 -32.387 1.00 0.00 44 ASP A CA 4
ATOM 5564 C C . ASP A 1 44 ? -17.002 -16.723 -31.795 1.00 0.00 44 ASP A C 4
ATOM 5565 O O . ASP A 1 44 ? -15.978 -16.042 -31.897 1.00 0.00 44 ASP A O 4
ATOM 5574 N N . LEU A 1 45 ? -18.110 -16.308 -31.150 1.00 0.00 45 LEU A N 4
ATOM 5575 C CA . LEU A 1 45 ? -18.301 -14.929 -30.659 1.00 0.00 45 LEU A CA 4
ATOM 5576 C C . LEU A 1 45 ? -17.266 -14.572 -29.554 1.00 0.00 45 LEU A C 4
ATOM 5577 O O . LEU A 1 45 ? -16.624 -13.518 -29.634 1.00 0.00 45 LEU A O 4
ATOM 5593 N N . VAL A 1 46 ? -17.102 -15.447 -28.533 1.00 0.00 46 VAL A N 4
ATOM 5594 C CA . VAL A 1 46 ? -16.298 -15.097 -27.341 1.00 0.00 46 VAL A CA 4
ATOM 5595 C C . VAL A 1 46 ? -14.805 -14.946 -27.698 1.00 0.00 46 VAL A C 4
ATOM 5596 O O . VAL A 1 46 ? -14.132 -14.102 -27.122 1.00 0.00 46 VAL A O 4
ATOM 5609 N N . GLU A 1 47 ? -14.313 -15.736 -28.684 1.00 0.00 47 GLU A N 4
ATOM 5610 C CA . GLU A 1 47 ? -12.885 -15.723 -29.078 1.00 0.00 47 GLU A CA 4
ATOM 5611 C C . GLU A 1 47 ? -12.547 -14.547 -30.021 1.00 0.00 47 GLU A C 4
ATOM 5612 O O . GLU A 1 47 ? -11.417 -14.041 -29.986 1.00 0.00 47 GLU A O 4
ATOM 5624 N N . VAL A 1 48 ? -13.516 -14.118 -30.871 1.00 0.00 48 VAL A N 4
ATOM 5625 C CA . VAL A 1 48 ? -13.303 -12.957 -31.773 1.00 0.00 48 VAL A CA 4
ATOM 5626 C C . VAL A 1 48 ? -13.357 -11.650 -30.968 1.00 0.00 48 VAL A C 4
ATOM 5627 O O . VAL A 1 48 ? -12.620 -10.701 -31.256 1.00 0.00 48 VAL A O 4
ATOM 5640 N N . ALA A 1 49 ? -14.206 -11.643 -29.929 1.00 0.00 49 ALA A N 4
ATOM 5641 C CA . ALA A 1 49 ? -14.346 -10.514 -28.998 1.00 0.00 49 ALA A CA 4
ATOM 5642 C C . ALA A 1 49 ? -13.169 -10.485 -27.996 1.00 0.00 49 ALA A C 4
ATOM 5643 O O . ALA A 1 49 ? -12.734 -9.413 -27.559 1.00 0.00 49 ALA A O 4
ATOM 5650 N N . GLU A 1 50 ? -12.671 -11.690 -27.644 1.00 0.00 50 GLU A N 4
ATOM 5651 C CA . GLU A 1 50 ? -11.460 -11.876 -26.803 1.00 0.00 50 GLU A CA 4
ATOM 5652 C C . GLU A 1 50 ? -10.223 -11.324 -27.520 1.00 0.00 50 GLU A C 4
ATOM 5653 O O . GLU A 1 50 ? -9.327 -10.765 -26.896 1.00 0.00 50 GLU A O 4
ATOM 5665 N N . ALA A 1 51 ? -10.191 -11.518 -28.843 1.00 0.00 51 ALA A N 4
ATOM 5666 C CA . ALA A 1 51 ? -9.082 -11.061 -29.688 1.00 0.00 51 ALA A CA 4
ATOM 5667 C C . ALA A 1 51 ? -9.034 -9.520 -29.784 1.00 0.00 51 ALA A C 4
ATOM 5668 O O . ALA A 1 51 ? -7.978 -8.940 -30.019 1.00 0.00 51 ALA A O 4
ATOM 5675 N N . LEU A 1 52 ? -10.193 -8.871 -29.606 1.00 0.00 52 LEU A N 4
ATOM 5676 C CA . LEU A 1 52 ? -10.316 -7.404 -29.647 1.00 0.00 52 LEU A CA 4
ATOM 5677 C C . LEU A 1 52 ? -9.928 -6.783 -28.289 1.00 0.00 52 LEU A C 4
ATOM 5678 O O . LEU A 1 52 ? -9.080 -5.887 -28.232 1.00 0.00 52 LEU A O 4
ATOM 5694 N N . ALA A 1 53 ? -10.563 -7.275 -27.206 1.00 0.00 53 ALA A N 4
ATOM 5695 C CA . ALA A 1 53 ? -10.324 -6.786 -25.823 1.00 0.00 53 ALA A CA 4
ATOM 5696 C C . ALA A 1 53 ? -8.930 -7.192 -25.307 1.00 0.00 53 ALA A C 4
ATOM 5697 O O . ALA A 1 53 ? -8.268 -6.442 -24.573 1.00 0.00 53 ALA A O 4
ATOM 5704 N N . GLY A 1 54 ? -8.510 -8.387 -25.722 1.00 0.00 54 GLY A N 4
ATOM 5705 C CA . GLY A 1 54 ? -7.202 -8.944 -25.380 1.00 0.00 54 GLY A CA 4
ATOM 5706 C C . GLY A 1 54 ? -6.098 -8.478 -26.326 1.00 0.00 54 GLY A C 4
ATOM 5707 O O . GLY A 1 54 ? -4.937 -8.856 -26.146 1.00 0.00 54 GLY A O 4
ATOM 5711 N N . ASP A 1 55 ? -6.487 -7.687 -27.360 1.00 0.00 55 ASP A N 4
ATOM 5712 C CA . ASP A 1 55 ? -5.559 -6.980 -28.285 1.00 0.00 55 ASP A CA 4
ATOM 5713 C C . ASP A 1 55 ? -4.750 -7.965 -29.176 1.00 0.00 55 ASP A C 4
ATOM 5714 O O . ASP A 1 55 ? -3.657 -7.650 -29.673 1.00 0.00 55 ASP A O 4
ATOM 5723 N N . ASP A 1 56 ? -5.325 -9.167 -29.392 1.00 0.00 56 ASP A N 4
ATOM 5724 C CA . ASP A 1 56 ? -4.802 -10.158 -30.350 1.00 0.00 56 ASP A CA 4
ATOM 5725 C C . ASP A 1 56 ? -5.182 -9.742 -31.779 1.00 0.00 56 ASP A C 4
ATOM 5726 O O . ASP A 1 56 ? -6.148 -10.251 -32.373 1.00 0.00 56 ASP A O 4
ATOM 5735 N N . ARG A 1 57 ? -4.419 -8.772 -32.296 1.00 0.00 57 ARG A N 4
ATOM 5736 C CA . ARG A 1 57 ? -4.558 -8.256 -33.662 1.00 0.00 57 ARG A CA 4
ATOM 5737 C C . ARG A 1 57 ? -4.218 -9.358 -34.680 1.00 0.00 57 ARG A C 4
ATOM 5738 O O . ARG A 1 57 ? -4.751 -9.376 -35.782 1.00 0.00 57 ARG A O 4
ATOM 5759 N N . GLU A 1 58 ? -3.315 -10.269 -34.261 1.00 0.00 58 GLU A N 4
ATOM 5760 C CA . GLU A 1 58 ? -2.872 -11.432 -35.050 1.00 0.00 58 GLU A CA 4
ATOM 5761 C C . GLU A 1 58 ? -4.056 -12.336 -35.471 1.00 0.00 58 GLU A C 4
ATOM 5762 O O . GLU A 1 58 ? -4.079 -12.855 -36.593 1.00 0.00 58 GLU A O 4
ATOM 5774 N N . LYS A 1 59 ? -5.036 -12.511 -34.563 1.00 0.00 59 LYS A N 4
ATOM 5775 C CA . LYS A 1 59 ? -6.204 -13.376 -34.805 1.00 0.00 59 LYS A CA 4
ATOM 5776 C C . LYS A 1 59 ? -7.240 -12.672 -35.697 1.00 0.00 59 LYS A C 4
ATOM 5777 O O . LYS A 1 59 ? -7.651 -13.225 -36.725 1.00 0.00 59 LYS A O 4
ATOM 5796 N N . VAL A 1 60 ? -7.630 -11.437 -35.324 1.00 0.00 60 VAL A N 4
ATOM 5797 C CA . VAL A 1 60 ? -8.685 -10.689 -36.051 1.00 0.00 60 VAL A CA 4
ATOM 5798 C C . VAL A 1 60 ? -8.240 -10.268 -37.460 1.00 0.00 60 VAL A C 4
ATOM 5799 O O . VAL A 1 60 ? -9.065 -10.220 -38.363 1.00 0.00 60 VAL A O 4
ATOM 5812 N N . ALA A 1 61 ? -6.934 -9.979 -37.644 1.00 0.00 61 ALA A N 4
ATOM 5813 C CA . ALA A 1 61 ? -6.382 -9.602 -38.967 1.00 0.00 61 ALA A CA 4
ATOM 5814 C C . ALA A 1 61 ? -6.430 -10.799 -39.924 1.00 0.00 61 ALA A C 4
ATOM 5815 O O . ALA A 1 61 ? -6.746 -10.642 -41.102 1.00 0.00 61 ALA A O 4
ATOM 5822 N N . ALA A 1 62 ? -6.139 -11.998 -39.383 1.00 0.00 62 ALA A N 4
ATOM 5823 C CA . ALA A 1 62 ? -6.209 -13.266 -40.134 1.00 0.00 62 ALA A CA 4
ATOM 5824 C C . ALA A 1 62 ? -7.658 -13.573 -40.566 1.00 0.00 62 ALA A C 4
ATOM 5825 O O . ALA A 1 62 ? -7.902 -14.060 -41.678 1.00 0.00 62 ALA A O 4
ATOM 5832 N N . TRP A 1 63 ? -8.607 -13.259 -39.670 1.00 0.00 63 TRP A N 4
ATOM 5833 C CA . TRP A 1 63 ? -10.044 -13.493 -39.888 1.00 0.00 63 TRP A CA 4
ATOM 5834 C C . TRP A 1 63 ? -10.662 -12.474 -40.876 1.00 0.00 63 TRP A C 4
ATOM 5835 O O . TRP A 1 63 ? -11.542 -12.838 -41.671 1.00 0.00 63 TRP A O 4
ATOM 5856 N N . LEU A 1 64 ? -10.189 -11.213 -40.813 1.00 0.00 64 LEU A N 4
ATOM 5857 C CA . LEU A 1 64 ? -10.615 -10.126 -41.732 1.00 0.00 64 LEU A CA 4
ATOM 5858 C C . LEU A 1 64 ? -9.968 -10.300 -43.118 1.00 0.00 64 LEU A C 4
ATOM 5859 O O . LEU A 1 64 ? -10.508 -9.830 -44.125 1.00 0.00 64 LEU A O 4
ATOM 5875 N N . SER A 1 65 ? -8.790 -10.938 -43.148 1.00 0.00 65 SER A N 4
ATOM 5876 C CA . SER A 1 65 ? -8.082 -11.269 -44.397 1.00 0.00 65 SER A CA 4
ATOM 5877 C C . SER A 1 65 ? -8.736 -12.477 -45.087 1.00 0.00 65 SER A C 4
ATOM 5878 O O . SER A 1 65 ? -8.797 -12.544 -46.317 1.00 0.00 65 SER A O 4
ATOM 5886 N N . GLY A 1 66 ? -9.208 -13.432 -44.276 1.00 0.00 66 GLY A N 4
ATOM 5887 C CA . GLY A 1 66 ? -9.850 -14.637 -44.786 1.00 0.00 66 GLY A CA 4
ATOM 5888 C C . GLY A 1 66 ? -9.935 -15.700 -43.707 1.00 0.00 66 GLY A C 4
ATOM 5889 O O . GLY A 1 66 ? -9.052 -16.566 -43.610 1.00 0.00 66 GLY A O 4
ATOM 5893 N N . GLY A 1 67 ? -10.979 -15.604 -42.867 1.00 0.00 67 GLY A N 4
ATOM 5894 C CA . GLY A 1 67 ? -11.185 -16.546 -41.762 1.00 0.00 67 GLY A CA 4
ATOM 5895 C C . GLY A 1 67 ? -12.655 -16.748 -41.437 1.00 0.00 67 GLY A C 4
ATOM 5896 O O . GLY A 1 67 ? -13.104 -17.883 -41.215 1.00 0.00 67 GLY A O 4
ATOM 5900 N N . GLY A 1 68 ? -13.405 -15.634 -41.390 1.00 0.00 68 GLY A N 4
ATOM 5901 C CA . GLY A 1 68 ? -14.843 -15.685 -41.118 1.00 0.00 68 GLY A CA 4
ATOM 5902 C C . GLY A 1 68 ? -15.386 -14.416 -40.464 1.00 0.00 68 GLY A C 4
ATOM 5903 O O . GLY A 1 68 ? -16.603 -14.241 -40.363 1.00 0.00 68 GLY A O 4
ATOM 5907 N N . LEU A 1 69 ? -14.490 -13.515 -40.028 1.00 0.00 69 LEU A N 4
ATOM 5908 C CA . LEU A 1 69 ? -14.888 -12.270 -39.351 1.00 0.00 69 LEU A CA 4
ATOM 5909 C C . LEU A 1 69 ? -14.746 -11.131 -40.364 1.00 0.00 69 LEU A C 4
ATOM 5910 O O . LEU A 1 69 ? -13.652 -10.866 -40.855 1.00 0.00 69 LEU A O 4
ATOM 5926 N N . SER A 1 70 ? -15.876 -10.509 -40.702 1.00 0.00 70 SER A N 4
ATOM 5927 C CA . SER A 1 70 ? -15.952 -9.401 -41.667 1.00 0.00 70 SER A CA 4
ATOM 5928 C C . SER A 1 70 ? -16.957 -8.376 -41.153 1.00 0.00 70 SER A C 4
ATOM 5929 O O . SER A 1 70 ? -17.819 -8.718 -40.353 1.00 0.00 70 SER A O 4
ATOM 5937 N N . LYS A 1 71 ? -16.838 -7.127 -41.607 1.00 0.00 71 LYS A N 4
ATOM 5938 C CA . LYS A 1 71 ? -17.746 -6.044 -41.192 1.00 0.00 71 LYS A CA 4
ATOM 5939 C C . LYS A 1 71 ? -19.151 -6.273 -41.773 1.00 0.00 71 LYS A C 4
ATOM 5940 O O . LYS A 1 71 ? -19.292 -6.768 -42.904 1.00 0.00 71 LYS A O 4
ATOM 5959 N N . VAL A 1 72 ? -20.176 -5.925 -40.987 1.00 0.00 72 VAL A N 4
ATOM 5960 C CA . VAL A 1 72 ? -21.570 -5.979 -41.428 1.00 0.00 72 VAL A CA 4
ATOM 5961 C C . VAL A 1 72 ? -21.827 -4.828 -42.409 1.00 0.00 72 VAL A C 4
ATOM 5962 O O . VAL A 1 72 ? -21.994 -3.670 -42.004 1.00 0.00 72 VAL A O 4
ATOM 5975 N N . GLY A 1 73 ? -21.775 -5.157 -43.705 1.00 0.00 73 GLY A N 4
ATOM 5976 C CA . GLY A 1 73 ? -22.067 -4.201 -44.761 1.00 0.00 73 GLY A CA 4
ATOM 5977 C C . GLY A 1 73 ? -23.557 -3.941 -44.912 1.00 0.00 73 GLY A C 4
ATOM 5978 O O . GLY A 1 73 ? -24.376 -4.526 -44.200 1.00 0.00 73 GLY A O 4
ATOM 5982 N N . GLU A 1 74 ? -23.893 -3.063 -45.858 1.00 0.00 74 GLU A N 4
ATOM 5983 C CA . GLU A 1 74 ? -25.280 -2.643 -46.131 1.00 0.00 74 GLU A CA 4
ATOM 5984 C C . GLU A 1 74 ? -26.164 -3.813 -46.623 1.00 0.00 74 GLU A C 4
ATOM 5985 O O . GLU A 1 74 ? -27.374 -3.829 -46.372 1.00 0.00 74 GLU A O 4
ATOM 5997 N N . ASP A 1 75 ? -25.539 -4.794 -47.306 1.00 0.00 75 ASP A N 4
ATOM 5998 C CA . ASP A 1 75 ? -26.238 -6.000 -47.805 1.00 0.00 75 ASP A CA 4
ATOM 5999 C C . ASP A 1 75 ? -26.412 -7.040 -46.681 1.00 0.00 75 ASP A C 4
ATOM 6000 O O . ASP A 1 75 ? -27.512 -7.575 -46.486 1.00 0.00 75 ASP A O 4
ATOM 6009 N N . ALA A 1 76 ? -25.318 -7.302 -45.938 1.00 0.00 76 ALA A N 4
ATOM 6010 C CA . ALA A 1 76 ? -25.317 -8.235 -44.784 1.00 0.00 76 ALA A CA 4
ATOM 6011 C C . ALA A 1 76 ? -26.270 -7.744 -43.680 1.00 0.00 76 ALA A C 4
ATOM 6012 O O . ALA A 1 76 ? -26.809 -8.536 -42.904 1.00 0.00 76 ALA A O 4
ATOM 6019 N N . ALA A 1 77 ? -26.446 -6.419 -43.634 1.00 0.00 77 ALA A N 4
ATOM 6020 C CA . ALA A 1 77 ? -27.380 -5.747 -42.730 1.00 0.00 77 ALA A CA 4
ATOM 6021 C C . ALA A 1 77 ? -28.828 -6.192 -42.976 1.00 0.00 77 ALA A C 4
ATOM 6022 O O . ALA A 1 77 ? -29.566 -6.486 -42.032 1.00 0.00 77 ALA A O 4
ATOM 6029 N N . LYS A 1 78 ? -29.211 -6.226 -44.266 1.00 0.00 78 LYS A N 4
ATOM 6030 C CA . LYS A 1 78 ? -30.552 -6.662 -44.700 1.00 0.00 78 LYS A CA 4
ATOM 6031 C C . LYS A 1 78 ? -30.760 -8.148 -44.379 1.00 0.00 78 LYS A C 4
ATOM 6032 O O . LYS A 1 78 ? -31.864 -8.561 -44.053 1.00 0.00 78 LYS A O 4
ATOM 6051 N N . ASP A 1 79 ? -29.668 -8.931 -44.468 1.00 0.00 79 ASP A N 4
ATOM 6052 C CA . ASP A 1 79 ? -29.684 -10.378 -44.184 1.00 0.00 79 ASP A CA 4
ATOM 6053 C C . ASP A 1 79 ? -30.096 -10.628 -42.723 1.00 0.00 79 ASP A C 4
ATOM 6054 O O . ASP A 1 79 ? -31.024 -11.388 -42.463 1.00 0.00 79 ASP A O 4
ATOM 6063 N N . PHE A 1 80 ? -29.394 -9.947 -41.793 1.00 0.00 80 PHE A N 4
ATOM 6064 C CA . PHE A 1 80 ? -29.688 -10.004 -40.335 1.00 0.00 80 PHE A CA 4
ATOM 6065 C C . PHE A 1 80 ? -31.077 -9.423 -40.001 1.00 0.00 80 PHE A C 4
ATOM 6066 O O . PHE A 1 80 ? -31.746 -9.908 -39.085 1.00 0.00 80 PHE A O 4
ATOM 6083 N N . LEU A 1 81 ? -31.503 -8.411 -40.771 1.00 0.00 81 LEU A N 4
ATOM 6084 C CA . LEU A 1 81 ? -32.842 -7.785 -40.647 1.00 0.00 81 LEU A CA 4
ATOM 6085 C C . LEU A 1 81 ? -33.935 -8.831 -40.991 1.00 0.00 81 LEU A C 4
ATOM 6086 O O . LEU A 1 81 ? -34.984 -8.897 -40.345 1.00 0.00 81 LEU A O 4
ATOM 6102 N N . GLU A 1 82 ? -33.647 -9.661 -41.997 1.00 0.00 82 GLU A N 4
ATOM 6103 C CA . GLU A 1 82 ? -34.558 -10.718 -42.473 1.00 0.00 82 GLU A CA 4
ATOM 6104 C C . GLU A 1 82 ? -34.307 -12.063 -41.756 1.00 0.00 82 GLU A C 4
ATOM 6105 O O . GLU A 1 82 ? -35.066 -13.017 -41.965 1.00 0.00 82 GLU A O 4
ATOM 6117 N N . ARG A 1 83 ? -33.240 -12.146 -40.936 1.00 0.00 83 ARG A N 4
ATOM 6118 C CA . ARG A 1 83 ? -32.801 -13.416 -40.327 1.00 0.00 83 ARG A CA 4
ATOM 6119 C C . ARG A 1 83 ? -33.667 -13.774 -39.107 1.00 0.00 83 ARG A C 4
ATOM 6120 O O . ARG A 1 83 ? -34.626 -14.551 -39.222 1.00 0.00 83 ARG A O 4
ATOM 6141 N N . ASP A 1 84 ? -33.302 -13.244 -37.928 1.00 0.00 84 ASP A N 4
ATOM 6142 C CA . ASP A 1 84 ? -34.014 -13.525 -36.677 1.00 0.00 84 ASP A CA 4
ATOM 6143 C C . ASP A 1 84 ? -35.231 -12.577 -36.461 1.00 0.00 84 ASP A C 4
ATOM 6144 O O . ASP A 1 84 ? -36.335 -13.087 -36.255 1.00 0.00 84 ASP A O 4
ATOM 6153 N N . PRO A 1 85 ? -35.109 -11.185 -36.492 1.00 0.00 85 PRO A N 4
ATOM 6154 C CA . PRO A 1 85 ? -33.834 -10.393 -36.562 1.00 0.00 85 PRO A CA 4
ATOM 6155 C C . PRO A 1 85 ? -33.135 -10.195 -35.189 1.00 0.00 85 PRO A C 4
ATOM 6156 O O . PRO A 1 85 ? -31.980 -9.769 -35.143 1.00 0.00 85 PRO A O 4
ATOM 6167 N N . THR A 1 86 ? -33.867 -10.477 -34.098 1.00 0.00 86 THR A N 4
ATOM 6168 C CA . THR A 1 86 ? -33.346 -10.415 -32.715 1.00 0.00 86 THR A CA 4
ATOM 6169 C C . THR A 1 86 ? -32.164 -11.388 -32.521 1.00 0.00 86 THR A C 4
ATOM 6170 O O . THR A 1 86 ? -32.348 -12.611 -32.532 1.00 0.00 86 THR A O 4
ATOM 6181 N N . LEU A 1 87 ? -30.982 -10.826 -32.308 1.00 0.00 87 LEU A N 4
ATOM 6182 C CA . LEU A 1 87 ? -29.719 -11.570 -32.306 1.00 0.00 87 LEU A CA 4
ATOM 6183 C C . LEU A 1 87 ? -28.867 -11.158 -31.102 1.00 0.00 87 LEU A C 4
ATOM 6184 O O . LEU A 1 87 ? -29.295 -10.351 -30.272 1.00 0.00 87 LEU A O 4
ATOM 6200 N N . TRP A 1 88 ? -27.663 -11.731 -31.003 1.00 0.00 88 TRP A N 4
ATOM 6201 C CA . TRP A 1 88 ? -26.720 -11.429 -29.915 1.00 0.00 88 TRP A CA 4
ATOM 6202 C C . TRP A 1 88 ? -25.697 -10.408 -30.406 1.00 0.00 88 TRP A C 4
ATOM 6203 O O . TRP A 1 88 ? -25.232 -10.498 -31.540 1.00 0.00 88 TRP A O 4
ATOM 6224 N N . ALA A 1 89 ? -25.372 -9.440 -29.545 1.00 0.00 89 ALA A N 4
ATOM 6225 C CA . ALA A 1 89 ? -24.395 -8.386 -29.830 1.00 0.00 89 ALA A CA 4
ATOM 6226 C C . ALA A 1 89 ? -23.654 -8.025 -28.542 1.00 0.00 89 ALA A C 4
ATOM 6227 O O . ALA A 1 89 ? -24.285 -7.747 -27.518 1.00 0.00 89 ALA A O 4
ATOM 6234 N N . VAL A 1 90 ? -22.318 -8.036 -28.596 1.00 0.00 90 VAL A N 4
ATOM 6235 C CA . VAL A 1 90 ? -21.463 -7.670 -27.457 1.00 0.00 90 VAL A CA 4
ATOM 6236 C C . VAL A 1 90 ? -20.620 -6.444 -27.846 1.00 0.00 90 VAL A C 4
ATOM 6237 O O . VAL A 1 90 ? -19.866 -6.472 -28.831 1.00 0.00 90 VAL A O 4
ATOM 6250 N N . VAL A 1 91 ? -20.811 -5.339 -27.107 1.00 0.00 91 VAL A N 4
ATOM 6251 C CA . VAL A 1 91 ? -20.105 -4.080 -27.369 1.00 0.00 91 VAL A CA 4
ATOM 6252 C C . VAL A 1 91 ? -18.707 -4.158 -26.744 1.00 0.00 91 VAL A C 4
ATOM 6253 O O . VAL A 1 91 ? -18.541 -3.971 -25.535 1.00 0.00 91 VAL A O 4
ATOM 6266 N N . VAL A 1 92 ? -17.723 -4.509 -27.579 1.00 0.00 92 VAL A N 4
ATOM 6267 C CA . VAL A 1 92 ? -16.311 -4.617 -27.175 1.00 0.00 92 VAL A CA 4
ATOM 6268 C C . VAL A 1 92 ? -15.670 -3.206 -27.236 1.00 0.00 92 VAL A C 4
ATOM 6269 O O . VAL A 1 92 ? -16.220 -2.305 -27.892 1.00 0.00 92 VAL A O 4
ATOM 6282 N N . ALA A 1 93 ? -14.518 -3.028 -26.552 1.00 0.00 93 ALA A N 4
ATOM 6283 C CA . ALA A 1 93 ? -13.819 -1.723 -26.427 1.00 0.00 93 ALA A CA 4
ATOM 6284 C C . ALA A 1 93 ? -13.602 -0.983 -27.793 1.00 0.00 93 ALA A C 4
ATOM 6285 O O . ALA A 1 93 ? -13.919 0.212 -27.871 1.00 0.00 93 ALA A O 4
ATOM 6292 N N . PRO A 1 94 ? -13.073 -1.649 -28.899 1.00 0.00 94 PRO A N 4
ATOM 6293 C CA . PRO A 1 94 ? -13.022 -1.006 -30.237 1.00 0.00 94 PRO A CA 4
ATOM 6294 C C . PRO A 1 94 ? -14.424 -0.897 -30.898 1.00 0.00 94 PRO A C 4
ATOM 6295 O O . PRO A 1 94 ? -14.879 0.205 -31.210 1.00 0.00 94 PRO A O 4
ATOM 6306 N N . TRP A 1 95 ? -15.099 -2.049 -31.096 1.00 0.00 95 TRP A N 4
ATOM 6307 C CA . TRP A 1 95 ? -16.395 -2.121 -31.813 1.00 0.00 95 TRP A CA 4
ATOM 6308 C C . TRP A 1 95 ? -17.257 -3.297 -31.309 1.00 0.00 95 TRP A C 4
ATOM 6309 O O . TRP A 1 95 ? -16.779 -4.154 -30.565 1.00 0.00 95 TRP A O 4
ATOM 6330 N N . VAL A 1 96 ? -18.522 -3.340 -31.766 1.00 0.00 96 VAL A N 4
ATOM 6331 C CA . VAL A 1 96 ? -19.493 -4.401 -31.413 1.00 0.00 96 VAL A CA 4
ATOM 6332 C C . VAL A 1 96 ? -19.410 -5.564 -32.436 1.00 0.00 96 VAL A C 4
ATOM 6333 O O . VAL A 1 96 ? -19.163 -5.334 -33.627 1.00 0.00 96 VAL A O 4
ATOM 6346 N N . VAL A 1 97 ? -19.582 -6.812 -31.948 1.00 0.00 97 VAL A N 4
ATOM 6347 C CA . VAL A 1 97 ? -19.633 -8.036 -32.783 1.00 0.00 97 VAL A CA 4
ATOM 6348 C C . VAL A 1 97 ? -20.975 -8.757 -32.542 1.00 0.00 97 VAL A C 4
ATOM 6349 O O . VAL A 1 97 ? -21.455 -8.802 -31.405 1.00 0.00 97 VAL A O 4
ATOM 6362 N N . ILE A 1 98 ? -21.566 -9.326 -33.617 1.00 0.00 98 ILE A N 4
ATOM 6363 C CA . ILE A 1 98 ? -22.874 -10.015 -33.564 1.00 0.00 98 ILE A CA 4
ATOM 6364 C C . ILE A 1 98 ? -22.774 -11.483 -33.995 1.00 0.00 98 ILE A C 4
ATOM 6365 O O . ILE A 1 98 ? -21.930 -11.847 -34.820 1.00 0.00 98 ILE A O 4
ATOM 6381 N N . GLN A 1 99 ? -23.699 -12.280 -33.445 1.00 0.00 99 GLN A N 4
ATOM 6382 C CA . GLN A 1 99 ? -23.866 -13.714 -33.724 1.00 0.00 99 GLN A CA 4
ATOM 6383 C C . GLN A 1 99 ? -25.375 -13.985 -33.635 1.00 0.00 99 GLN A C 4
ATOM 6384 O O . GLN A 1 99 ? -25.989 -13.660 -32.609 1.00 0.00 99 GLN A O 4
ATOM 6398 N N . GLU A 1 100 ? -25.971 -14.545 -34.702 1.00 0.00 100 GLU A N 4
ATOM 6399 C CA . GLU A 1 100 ? -27.434 -14.724 -34.782 1.00 0.00 100 GLU A CA 4
ATOM 6400 C C . GLU A 1 100 ? -27.922 -15.782 -33.760 1.00 0.00 100 GLU A C 4
ATOM 6401 O O . GLU A 1 100 ? -27.311 -16.846 -33.598 1.00 0.00 100 GLU A O 4
ATOM 6413 N N . ARG A 1 101 ? -29.006 -15.439 -33.041 1.00 0.00 101 ARG A N 4
ATOM 6414 C CA . ARG A 1 101 ? -29.638 -16.302 -32.032 1.00 0.00 101 ARG A CA 4
ATOM 6415 C C . ARG A 1 101 ? -30.167 -17.594 -32.705 1.00 0.00 101 ARG A C 4
ATOM 6416 O O . ARG A 1 101 ? -29.735 -18.700 -32.358 1.00 0.00 101 ARG A O 4
ATOM 6437 N N . ALA A 1 102 ? -31.095 -17.416 -33.673 1.00 0.00 102 ALA A N 4
ATOM 6438 C CA . ALA A 1 102 ? -31.588 -18.491 -34.568 1.00 0.00 102 ALA A CA 4
ATOM 6439 C C . ALA A 1 102 ? -32.199 -19.703 -33.833 1.00 0.00 102 ALA A C 4
ATOM 6440 O O . ALA A 1 102 ? -32.092 -20.846 -34.301 1.00 0.00 102 ALA A O 4
ATOM 6447 N N . GLU A 1 103 ? -32.903 -19.444 -32.720 1.00 0.00 103 GLU A N 4
ATOM 6448 C CA . GLU A 1 103 ? -33.656 -20.504 -32.004 1.00 0.00 103 GLU A CA 4
ATOM 6449 C C . GLU A 1 103 ? -34.906 -20.882 -32.830 1.00 0.00 103 GLU A C 4
ATOM 6450 O O . GLU A 1 103 ? -35.323 -22.040 -32.857 1.00 0.00 103 GLU A O 4
ATOM 6462 N N . LYS A 1 104 ? -35.474 -19.871 -33.532 1.00 0.00 104 LYS A N 4
ATOM 6463 C CA . LYS A 1 104 ? -36.630 -20.048 -34.453 1.00 0.00 104 LYS A CA 4
ATOM 6464 C C . LYS A 1 104 ? -36.216 -20.678 -35.804 1.00 0.00 104 LYS A C 4
ATOM 6465 O O . LYS A 1 104 ? -37.042 -20.852 -36.704 1.00 0.00 104 LYS A O 4
ATOM 6484 N N . ALA A 1 105 ? -34.921 -21.031 -35.912 1.00 0.00 105 ALA A N 4
ATOM 6485 C CA . ALA A 1 105 ? -34.385 -21.892 -36.988 1.00 0.00 105 ALA A CA 4
ATOM 6486 C C . ALA A 1 105 ? -34.256 -23.347 -36.479 1.00 0.00 105 ALA A C 4
ATOM 6487 O O . ALA A 1 105 ? -33.560 -24.169 -37.085 1.00 0.00 105 ALA A O 4
ATOM 6494 N N . THR A 1 106 ? -34.958 -23.630 -35.348 1.00 0.00 106 THR A N 4
ATOM 6495 C CA . THR A 1 106 ? -34.963 -24.923 -34.614 1.00 0.00 106 THR A CA 4
ATOM 6496 C C . THR A 1 106 ? -33.533 -25.388 -34.231 1.00 0.00 106 THR A C 4
ATOM 6497 O O . THR A 1 106 ? -33.281 -26.581 -34.030 1.00 0.00 106 THR A O 4
ATOM 6508 N N . LEU A 1 107 ? -32.619 -24.408 -34.087 1.00 0.00 107 LEU A N 4
ATOM 6509 C CA . LEU A 1 107 ? -31.228 -24.642 -33.671 1.00 0.00 107 LEU A CA 4
ATOM 6510 C C . LEU A 1 107 ? -31.190 -24.510 -32.135 1.00 0.00 107 LEU A C 4
ATOM 6511 O O . LEU A 1 107 ? -31.485 -23.435 -31.600 1.00 0.00 107 LEU A O 4
ATOM 6527 N N . HIS A 1 108 ? -30.871 -25.612 -31.439 1.00 0.00 108 HIS A N 4
ATOM 6528 C CA . HIS A 1 108 ? -30.817 -25.661 -29.967 1.00 0.00 108 HIS A CA 4
ATOM 6529 C C . HIS A 1 108 ? -29.924 -26.845 -29.542 1.00 0.00 108 HIS A C 4
ATOM 6530 O O . HIS A 1 108 ? -30.314 -28.002 -29.795 1.00 0.00 108 HIS A O 4
ATOM 6545 N N . GLY A 1 1 ? 1.721 0.426 -12.397 1.00 0.00 1 GLY A N 5
ATOM 6546 C CA . GLY A 1 1 ? 2.625 -0.081 -11.338 1.00 0.00 1 GLY A CA 5
ATOM 6547 C C . GLY A 1 1 ? 2.093 -1.357 -10.699 1.00 0.00 1 GLY A C 5
ATOM 6548 O O . GLY A 1 1 ? 0.896 -1.663 -10.821 1.00 0.00 1 GLY A O 5
ATOM 6554 N N . SER A 1 2 ? 2.984 -2.094 -10.010 1.00 0.00 2 SER A N 5
ATOM 6555 C CA . SER A 1 2 ? 2.651 -3.359 -9.323 1.00 0.00 2 SER A CA 5
ATOM 6556 C C . SER A 1 2 ? 1.762 -3.099 -8.092 1.00 0.00 2 SER A C 5
ATOM 6557 O O . SER A 1 2 ? 0.775 -3.807 -7.857 1.00 0.00 2 SER A O 5
ATOM 6565 N N . HIS A 1 3 ? 2.114 -2.051 -7.327 1.00 0.00 3 HIS A N 5
ATOM 6566 C CA . HIS A 1 3 ? 1.401 -1.669 -6.092 1.00 0.00 3 HIS A CA 5
ATOM 6567 C C . HIS A 1 3 ? 0.319 -0.606 -6.414 1.00 0.00 3 HIS A C 5
ATOM 6568 O O . HIS A 1 3 ? 0.138 0.374 -5.684 1.00 0.00 3 HIS A O 5
ATOM 6582 N N . MET A 1 4 ? -0.408 -0.840 -7.519 1.00 0.00 4 MET A N 5
ATOM 6583 C CA . MET A 1 4 ? -1.531 0.006 -7.969 1.00 0.00 4 MET A CA 5
ATOM 6584 C C . MET A 1 4 ? -2.770 -0.880 -8.184 1.00 0.00 4 MET A C 5
ATOM 6585 O O . MET A 1 4 ? -2.641 -2.049 -8.581 1.00 0.00 4 MET A O 5
ATOM 6599 N N . THR A 1 5 ? -3.962 -0.329 -7.906 1.00 0.00 5 THR A N 5
ATOM 6600 C CA . THR A 1 5 ? -5.245 -1.035 -8.053 1.00 0.00 5 THR A CA 5
ATOM 6601 C C . THR A 1 5 ? -6.338 -0.004 -8.370 1.00 0.00 5 THR A C 5
ATOM 6602 O O . THR A 1 5 ? -6.811 0.712 -7.482 1.00 0.00 5 THR A O 5
ATOM 6613 N N . GLU A 1 6 ? -6.683 0.095 -9.660 1.00 0.00 6 GLU A N 5
ATOM 6614 C CA . GLU A 1 6 ? -7.658 1.070 -10.179 1.00 0.00 6 GLU A CA 5
ATOM 6615 C C . GLU A 1 6 ? -8.995 0.368 -10.490 1.00 0.00 6 GLU A C 5
ATOM 6616 O O . GLU A 1 6 ? -9.157 -0.834 -10.235 1.00 0.00 6 GLU A O 5
ATOM 6628 N N . GLN A 1 7 ? -9.952 1.149 -11.016 1.00 0.00 7 GLN A N 5
ATOM 6629 C CA . GLN A 1 7 ? -11.280 0.658 -11.410 1.00 0.00 7 GLN A CA 5
ATOM 6630 C C . GLN A 1 7 ? -11.166 -0.394 -12.537 1.00 0.00 7 GLN A C 5
ATOM 6631 O O . GLN A 1 7 ? -10.560 -0.140 -13.589 1.00 0.00 7 GLN A O 5
ATOM 6645 N N . THR A 1 8 ? -11.712 -1.591 -12.279 1.00 0.00 8 THR A N 5
ATOM 6646 C CA . THR A 1 8 ? -11.748 -2.684 -13.257 1.00 0.00 8 THR A CA 5
ATOM 6647 C C . THR A 1 8 ? -12.679 -2.303 -14.423 1.00 0.00 8 THR A C 5
ATOM 6648 O O . THR A 1 8 ? -13.780 -1.769 -14.193 1.00 0.00 8 THR A O 5
ATOM 6659 N N . SER A 1 9 ? -12.200 -2.543 -15.662 1.00 0.00 9 SER A N 5
ATOM 6660 C CA . SER A 1 9 ? -12.944 -2.251 -16.897 1.00 0.00 9 SER A CA 5
ATOM 6661 C C . SER A 1 9 ? -14.308 -2.970 -16.892 1.00 0.00 9 SER A C 5
ATOM 6662 O O . SER A 1 9 ? -14.386 -4.187 -17.099 1.00 0.00 9 SER A O 5
ATOM 6670 N N . THR A 1 10 ? -15.368 -2.190 -16.605 1.00 0.00 10 THR A N 5
ATOM 6671 C CA . THR A 1 10 ? -16.751 -2.682 -16.540 1.00 0.00 10 THR A CA 5
ATOM 6672 C C . THR A 1 10 ? -17.255 -3.057 -17.944 1.00 0.00 10 THR A C 5
ATOM 6673 O O . THR A 1 10 ? -18.087 -3.950 -18.095 1.00 0.00 10 THR A O 5
ATOM 6684 N N . LEU A 1 11 ? -16.699 -2.387 -18.971 1.00 0.00 11 LEU A N 5
ATOM 6685 C CA . LEU A 1 11 ? -16.979 -2.700 -20.383 1.00 0.00 11 LEU A CA 5
ATOM 6686 C C . LEU A 1 11 ? -16.461 -4.120 -20.696 1.00 0.00 11 LEU A C 5
ATOM 6687 O O . LEU A 1 11 ? -17.172 -4.927 -21.310 1.00 0.00 11 LEU A O 5
ATOM 6703 N N . TYR A 1 12 ? -15.227 -4.425 -20.234 1.00 0.00 12 TYR A N 5
ATOM 6704 C CA . TYR A 1 12 ? -14.627 -5.765 -20.398 1.00 0.00 12 TYR A CA 5
ATOM 6705 C C . TYR A 1 12 ? -15.317 -6.794 -19.482 1.00 0.00 12 TYR A C 5
ATOM 6706 O O . TYR A 1 12 ? -15.323 -7.982 -19.789 1.00 0.00 12 TYR A O 5
ATOM 6724 N N . ALA A 1 13 ? -15.894 -6.335 -18.361 1.00 0.00 13 ALA A N 5
ATOM 6725 C CA . ALA A 1 13 ? -16.649 -7.209 -17.440 1.00 0.00 13 ALA A CA 5
ATOM 6726 C C . ALA A 1 13 ? -17.958 -7.700 -18.090 1.00 0.00 13 ALA A C 5
ATOM 6727 O O . ALA A 1 13 ? -18.365 -8.855 -17.906 1.00 0.00 13 ALA A O 5
ATOM 6734 N N . LYS A 1 14 ? -18.601 -6.809 -18.860 1.00 0.00 14 LYS A N 5
ATOM 6735 C CA . LYS A 1 14 ? -19.826 -7.130 -19.625 1.00 0.00 14 LYS A CA 5
ATOM 6736 C C . LYS A 1 14 ? -19.488 -7.984 -20.861 1.00 0.00 14 LYS A C 5
ATOM 6737 O O . LYS A 1 14 ? -20.297 -8.808 -21.299 1.00 0.00 14 LYS A O 5
ATOM 6756 N N . LEU A 1 15 ? -18.277 -7.769 -21.402 1.00 0.00 15 LEU A N 5
ATOM 6757 C CA . LEU A 1 15 ? -17.707 -8.575 -22.500 1.00 0.00 15 LEU A CA 5
ATOM 6758 C C . LEU A 1 15 ? -17.381 -10.002 -22.001 1.00 0.00 15 LEU A C 5
ATOM 6759 O O . LEU A 1 15 ? -17.572 -10.992 -22.718 1.00 0.00 15 LEU A O 5
ATOM 6775 N N . LEU A 1 16 ? -16.911 -10.072 -20.743 1.00 0.00 16 LEU A N 5
ATOM 6776 C CA . LEU A 1 16 ? -16.613 -11.333 -20.038 1.00 0.00 16 LEU A CA 5
ATOM 6777 C C . LEU A 1 16 ? -17.926 -12.039 -19.633 1.00 0.00 16 LEU A C 5
ATOM 6778 O O . LEU A 1 16 ? -17.963 -13.263 -19.435 1.00 0.00 16 LEU A O 5
ATOM 6794 N N . GLY A 1 17 ? -19.017 -11.243 -19.559 1.00 0.00 17 GLY A N 5
ATOM 6795 C CA . GLY A 1 17 ? -20.368 -11.743 -19.282 1.00 0.00 17 GLY A CA 5
ATOM 6796 C C . GLY A 1 17 ? -21.072 -12.344 -20.511 1.00 0.00 17 GLY A C 5
ATOM 6797 O O . GLY A 1 17 ? -22.304 -12.238 -20.637 1.00 0.00 17 GLY A O 5
ATOM 6801 N N . GLU A 1 18 ? -20.267 -12.946 -21.424 1.00 0.00 18 GLU A N 5
ATOM 6802 C CA . GLU A 1 18 ? -20.738 -13.752 -22.566 1.00 0.00 18 GLU A CA 5
ATOM 6803 C C . GLU A 1 18 ? -21.482 -12.849 -23.599 1.00 0.00 18 GLU A C 5
ATOM 6804 O O . GLU A 1 18 ? -21.026 -11.724 -23.859 1.00 0.00 18 GLU A O 5
ATOM 6816 N N . THR A 1 19 ? -22.611 -13.321 -24.183 1.00 0.00 19 THR A N 5
ATOM 6817 C CA . THR A 1 19 ? -23.306 -12.622 -25.279 1.00 0.00 19 THR A CA 5
ATOM 6818 C C . THR A 1 19 ? -24.632 -11.997 -24.807 1.00 0.00 19 THR A C 5
ATOM 6819 O O . THR A 1 19 ? -25.400 -12.634 -24.076 1.00 0.00 19 THR A O 5
ATOM 6830 N N . ALA A 1 20 ? -24.878 -10.736 -25.225 1.00 0.00 20 ALA A N 5
ATOM 6831 C CA . ALA A 1 20 ? -26.102 -9.981 -24.893 1.00 0.00 20 ALA A CA 5
ATOM 6832 C C . ALA A 1 20 ? -27.081 -10.010 -26.075 1.00 0.00 20 ALA A C 5
ATOM 6833 O O . ALA A 1 20 ? -26.718 -9.664 -27.193 1.00 0.00 20 ALA A O 5
ATOM 6840 N N . VAL A 1 21 ? -28.329 -10.409 -25.802 1.00 0.00 21 VAL A N 5
ATOM 6841 C CA . VAL A 1 21 ? -29.394 -10.493 -26.819 1.00 0.00 21 VAL A CA 5
ATOM 6842 C C . VAL A 1 21 ? -30.044 -9.106 -27.008 1.00 0.00 21 VAL A C 5
ATOM 6843 O O . VAL A 1 21 ? -30.445 -8.471 -26.026 1.00 0.00 21 VAL A O 5
ATOM 6856 N N . ILE A 1 22 ? -30.142 -8.654 -28.268 1.00 0.00 22 ILE A N 5
ATOM 6857 C CA . ILE A 1 22 ? -30.747 -7.353 -28.624 1.00 0.00 22 ILE A CA 5
ATOM 6858 C C . ILE A 1 22 ? -31.374 -7.442 -30.041 1.00 0.00 22 ILE A C 5
ATOM 6859 O O . ILE A 1 22 ? -31.087 -8.385 -30.796 1.00 0.00 22 ILE A O 5
ATOM 6875 N N . SER A 1 23 ? -32.248 -6.478 -30.390 1.00 0.00 23 SER A N 5
ATOM 6876 C CA . SER A 1 23 ? -32.799 -6.355 -31.752 1.00 0.00 23 SER A CA 5
ATOM 6877 C C . SER A 1 23 ? -31.770 -5.742 -32.716 1.00 0.00 23 SER A C 5
ATOM 6878 O O . SER A 1 23 ? -30.902 -4.961 -32.302 1.00 0.00 23 SER A O 5
ATOM 6886 N N . TRP A 1 24 ? -31.899 -6.093 -34.003 1.00 0.00 24 TRP A N 5
ATOM 6887 C CA . TRP A 1 24 ? -31.034 -5.582 -35.073 1.00 0.00 24 TRP A CA 5
ATOM 6888 C C . TRP A 1 24 ? -31.223 -4.056 -35.281 1.00 0.00 24 TRP A C 5
ATOM 6889 O O . TRP A 1 24 ? -30.258 -3.344 -35.576 1.00 0.00 24 TRP A O 5
ATOM 6910 N N . ALA A 1 25 ? -32.472 -3.577 -35.147 1.00 0.00 25 ALA A N 5
ATOM 6911 C CA . ALA A 1 25 ? -32.845 -2.181 -35.482 1.00 0.00 25 ALA A CA 5
ATOM 6912 C C . ALA A 1 25 ? -32.118 -1.144 -34.594 1.00 0.00 25 ALA A C 5
ATOM 6913 O O . ALA A 1 25 ? -31.970 0.029 -34.974 1.00 0.00 25 ALA A O 5
ATOM 6920 N N . GLU A 1 26 ? -31.631 -1.608 -33.435 1.00 0.00 26 GLU A N 5
ATOM 6921 C CA . GLU A 1 26 ? -30.833 -0.795 -32.500 1.00 0.00 26 GLU A CA 5
ATOM 6922 C C . GLU A 1 26 ? -29.389 -0.624 -33.004 1.00 0.00 26 GLU A C 5
ATOM 6923 O O . GLU A 1 26 ? -28.722 0.370 -32.712 1.00 0.00 26 GLU A O 5
ATOM 6935 N N . LEU A 1 27 ? -28.934 -1.626 -33.758 1.00 0.00 27 LEU A N 5
ATOM 6936 C CA . LEU A 1 27 ? -27.557 -1.740 -34.251 1.00 0.00 27 LEU A CA 5
ATOM 6937 C C . LEU A 1 27 ? -27.360 -1.058 -35.616 1.00 0.00 27 LEU A C 5
ATOM 6938 O O . LEU A 1 27 ? -26.229 -0.926 -36.073 1.00 0.00 27 LEU A O 5
ATOM 6954 N N . GLN A 1 28 ? -28.461 -0.620 -36.255 1.00 0.00 28 GLN A N 5
ATOM 6955 C CA . GLN A 1 28 ? -28.408 0.017 -37.594 1.00 0.00 28 GLN A CA 5
ATOM 6956 C C . GLN A 1 28 ? -27.527 1.319 -37.639 1.00 0.00 28 GLN A C 5
ATOM 6957 O O . GLN A 1 28 ? -26.784 1.494 -38.609 1.00 0.00 28 GLN A O 5
ATOM 6971 N N . PRO A 1 29 ? -27.559 2.249 -36.608 1.00 0.00 29 PRO A N 5
ATOM 6972 C CA . PRO A 1 29 ? -26.579 3.382 -36.519 1.00 0.00 29 PRO A CA 5
ATOM 6973 C C . PRO A 1 29 ? -25.107 2.900 -36.383 1.00 0.00 29 PRO A C 5
ATOM 6974 O O . PRO A 1 29 ? -24.176 3.580 -36.835 1.00 0.00 29 PRO A O 5
ATOM 6985 N N . PHE A 1 30 ? -24.920 1.711 -35.779 1.00 0.00 30 PHE A N 5
ATOM 6986 C CA . PHE A 1 30 ? -23.591 1.110 -35.559 1.00 0.00 30 PHE A CA 5
ATOM 6987 C C . PHE A 1 30 ? -23.060 0.470 -36.856 1.00 0.00 30 PHE A C 5
ATOM 6988 O O . PHE A 1 30 ? -21.858 0.483 -37.102 1.00 0.00 30 PHE A O 5
ATOM 7005 N N . PHE A 1 31 ? -23.963 -0.083 -37.693 1.00 0.00 31 PHE A N 5
ATOM 7006 C CA . PHE A 1 31 ? -23.592 -0.590 -39.036 1.00 0.00 31 PHE A CA 5
ATOM 7007 C C . PHE A 1 31 ? -23.268 0.599 -39.963 1.00 0.00 31 PHE A C 5
ATOM 7008 O O . PHE A 1 31 ? -22.364 0.502 -40.803 1.00 0.00 31 PHE A O 5
ATOM 7025 N N . ALA A 1 32 ? -24.016 1.709 -39.784 1.00 0.00 32 ALA A N 5
ATOM 7026 C CA . ALA A 1 32 ? -23.868 2.935 -40.594 1.00 0.00 32 ALA A CA 5
ATOM 7027 C C . ALA A 1 32 ? -22.431 3.487 -40.505 1.00 0.00 32 ALA A C 5
ATOM 7028 O O . ALA A 1 32 ? -21.797 3.770 -41.529 1.00 0.00 32 ALA A O 5
ATOM 7035 N N . ARG A 1 33 ? -21.922 3.597 -39.267 1.00 0.00 33 ARG A N 5
ATOM 7036 C CA . ARG A 1 33 ? -20.537 4.044 -39.002 1.00 0.00 33 ARG A CA 5
ATOM 7037 C C . ARG A 1 33 ? -19.516 2.903 -39.242 1.00 0.00 33 ARG A C 5
ATOM 7038 O O . ARG A 1 33 ? -18.330 3.167 -39.484 1.00 0.00 33 ARG A O 5
ATOM 7059 N N . GLY A 1 34 ? -19.991 1.642 -39.156 1.00 0.00 34 GLY A N 5
ATOM 7060 C CA . GLY A 1 34 ? -19.144 0.456 -39.374 1.00 0.00 34 GLY A CA 5
ATOM 7061 C C . GLY A 1 34 ? -18.599 -0.162 -38.085 1.00 0.00 34 GLY A C 5
ATOM 7062 O O . GLY A 1 34 ? -17.716 -1.023 -38.136 1.00 0.00 34 GLY A O 5
ATOM 7066 N N . ALA A 1 35 ? -19.146 0.257 -36.932 1.00 0.00 35 ALA A N 5
ATOM 7067 C CA . ALA A 1 35 ? -18.759 -0.269 -35.603 1.00 0.00 35 ALA A CA 5
ATOM 7068 C C . ALA A 1 35 ? -19.277 -1.700 -35.356 1.00 0.00 35 ALA A C 5
ATOM 7069 O O . ALA A 1 35 ? -18.955 -2.297 -34.333 1.00 0.00 35 ALA A O 5
ATOM 7076 N N . LEU A 1 36 ? -20.079 -2.238 -36.288 1.00 0.00 36 LEU A N 5
ATOM 7077 C CA . LEU A 1 36 ? -20.567 -3.620 -36.205 1.00 0.00 36 LEU A CA 5
ATOM 7078 C C . LEU A 1 36 ? -19.606 -4.553 -36.936 1.00 0.00 36 LEU A C 5
ATOM 7079 O O . LEU A 1 36 ? -19.237 -4.303 -38.087 1.00 0.00 36 LEU A O 5
ATOM 7095 N N . LEU A 1 37 ? -19.196 -5.610 -36.236 1.00 0.00 37 LEU A N 5
ATOM 7096 C CA . LEU A 1 37 ? -18.378 -6.698 -36.805 1.00 0.00 37 LEU A CA 5
ATOM 7097 C C . LEU A 1 37 ? -19.221 -7.983 -36.887 1.00 0.00 37 LEU A C 5
ATOM 7098 O O . LEU A 1 37 ? -19.722 -8.464 -35.884 1.00 0.00 37 LEU A O 5
ATOM 7114 N N . GLN A 1 38 ? -19.344 -8.522 -38.100 1.00 0.00 38 GLN A N 5
ATOM 7115 C CA . GLN A 1 38 ? -20.030 -9.790 -38.373 1.00 0.00 38 GLN A CA 5
ATOM 7116 C C . GLN A 1 38 ? -19.036 -10.932 -38.167 1.00 0.00 38 GLN A C 5
ATOM 7117 O O . GLN A 1 38 ? -18.074 -11.071 -38.923 1.00 0.00 38 GLN A O 5
ATOM 7131 N N . VAL A 1 39 ? -19.238 -11.694 -37.092 1.00 0.00 39 VAL A N 5
ATOM 7132 C CA . VAL A 1 39 ? -18.502 -12.944 -36.860 1.00 0.00 39 VAL A CA 5
ATOM 7133 C C . VAL A 1 39 ? -19.358 -14.109 -37.365 1.00 0.00 39 VAL A C 5
ATOM 7134 O O . VAL A 1 39 ? -20.506 -14.272 -36.938 1.00 0.00 39 VAL A O 5
ATOM 7147 N N . ASP A 1 40 ? -18.793 -14.892 -38.303 1.00 0.00 40 ASP A N 5
ATOM 7148 C CA . ASP A 1 40 ? -19.488 -16.029 -38.937 1.00 0.00 40 ASP A CA 5
ATOM 7149 C C . ASP A 1 40 ? -19.920 -17.064 -37.893 1.00 0.00 40 ASP A C 5
ATOM 7150 O O . ASP A 1 40 ? -19.235 -17.248 -36.883 1.00 0.00 40 ASP A O 5
ATOM 7159 N N . ALA A 1 41 ? -21.045 -17.736 -38.159 1.00 0.00 41 ALA A N 5
ATOM 7160 C CA . ALA A 1 41 ? -21.649 -18.708 -37.240 1.00 0.00 41 ALA A CA 5
ATOM 7161 C C . ALA A 1 41 ? -20.728 -19.933 -36.990 1.00 0.00 41 ALA A C 5
ATOM 7162 O O . ALA A 1 41 ? -20.846 -20.599 -35.959 1.00 0.00 41 ALA A O 5
ATOM 7169 N N . ALA A 1 42 ? -19.793 -20.206 -37.936 1.00 0.00 42 ALA A N 5
ATOM 7170 C CA . ALA A 1 42 ? -18.773 -21.280 -37.784 1.00 0.00 42 ALA A CA 5
ATOM 7171 C C . ALA A 1 42 ? -17.643 -20.854 -36.819 1.00 0.00 42 ALA A C 5
ATOM 7172 O O . ALA A 1 42 ? -16.940 -21.706 -36.256 1.00 0.00 42 ALA A O 5
ATOM 7179 N N . LEU A 1 43 ? -17.452 -19.529 -36.664 1.00 0.00 43 LEU A N 5
ATOM 7180 C CA . LEU A 1 43 ? -16.621 -18.955 -35.577 1.00 0.00 43 LEU A CA 5
ATOM 7181 C C . LEU A 1 43 ? -17.518 -18.768 -34.330 1.00 0.00 43 LEU A C 5
ATOM 7182 O O . LEU A 1 43 ? -18.653 -19.265 -34.295 1.00 0.00 43 LEU A O 5
ATOM 7198 N N . ASP A 1 44 ? -17.026 -18.054 -33.314 1.00 0.00 44 ASP A N 5
ATOM 7199 C CA . ASP A 1 44 ? -17.811 -17.749 -32.098 1.00 0.00 44 ASP A CA 5
ATOM 7200 C C . ASP A 1 44 ? -17.615 -16.276 -31.729 1.00 0.00 44 ASP A C 5
ATOM 7201 O O . ASP A 1 44 ? -16.557 -15.715 -31.989 1.00 0.00 44 ASP A O 5
ATOM 7210 N N . LEU A 1 45 ? -18.637 -15.657 -31.116 1.00 0.00 45 LEU A N 5
ATOM 7211 C CA . LEU A 1 45 ? -18.623 -14.213 -30.834 1.00 0.00 45 LEU A CA 5
ATOM 7212 C C . LEU A 1 45 ? -17.580 -13.877 -29.747 1.00 0.00 45 LEU A C 5
ATOM 7213 O O . LEU A 1 45 ? -16.712 -13.031 -29.969 1.00 0.00 45 LEU A O 5
ATOM 7229 N N . VAL A 1 46 ? -17.654 -14.555 -28.589 1.00 0.00 46 VAL A N 5
ATOM 7230 C CA . VAL A 1 46 ? -16.848 -14.167 -27.413 1.00 0.00 46 VAL A CA 5
ATOM 7231 C C . VAL A 1 46 ? -15.347 -14.504 -27.620 1.00 0.00 46 VAL A C 5
ATOM 7232 O O . VAL A 1 46 ? -14.495 -13.848 -27.020 1.00 0.00 46 VAL A O 5
ATOM 7245 N N . GLU A 1 47 ? -15.027 -15.509 -28.484 1.00 0.00 47 GLU A N 5
ATOM 7246 C CA . GLU A 1 47 ? -13.615 -15.853 -28.803 1.00 0.00 47 GLU A CA 5
ATOM 7247 C C . GLU A 1 47 ? -12.947 -14.745 -29.657 1.00 0.00 47 GLU A C 5
ATOM 7248 O O . GLU A 1 47 ? -11.799 -14.363 -29.399 1.00 0.00 47 GLU A O 5
ATOM 7260 N N . VAL A 1 48 ? -13.683 -14.217 -30.674 1.00 0.00 48 VAL A N 5
ATOM 7261 C CA . VAL A 1 48 ? -13.145 -13.180 -31.584 1.00 0.00 48 VAL A CA 5
ATOM 7262 C C . VAL A 1 48 ? -13.071 -11.837 -30.846 1.00 0.00 48 VAL A C 5
ATOM 7263 O O . VAL A 1 48 ? -12.178 -11.023 -31.089 1.00 0.00 48 VAL A O 5
ATOM 7276 N N . ALA A 1 49 ? -14.014 -11.661 -29.909 1.00 0.00 49 ALA A N 5
ATOM 7277 C CA . ALA A 1 49 ? -14.125 -10.465 -29.073 1.00 0.00 49 ALA A CA 5
ATOM 7278 C C . ALA A 1 49 ? -13.046 -10.461 -27.976 1.00 0.00 49 ALA A C 5
ATOM 7279 O O . ALA A 1 49 ? -12.631 -9.398 -27.509 1.00 0.00 49 ALA A O 5
ATOM 7286 N N . GLU A 1 50 ? -12.605 -11.671 -27.572 1.00 0.00 50 GLU A N 5
ATOM 7287 C CA . GLU A 1 50 ? -11.496 -11.852 -26.614 1.00 0.00 50 GLU A CA 5
ATOM 7288 C C . GLU A 1 50 ? -10.154 -11.516 -27.281 1.00 0.00 50 GLU A C 5
ATOM 7289 O O . GLU A 1 50 ? -9.260 -10.933 -26.647 1.00 0.00 50 GLU A O 5
ATOM 7301 N N . ALA A 1 51 ? -10.022 -11.895 -28.568 1.00 0.00 51 ALA A N 5
ATOM 7302 C CA . ALA A 1 51 ? -8.861 -11.526 -29.394 1.00 0.00 51 ALA A CA 5
ATOM 7303 C C . ALA A 1 51 ? -8.754 -9.989 -29.484 1.00 0.00 51 ALA A C 5
ATOM 7304 O O . ALA A 1 51 ? -7.694 -9.414 -29.241 1.00 0.00 51 ALA A O 5
ATOM 7311 N N . LEU A 1 52 ? -9.898 -9.341 -29.760 1.00 0.00 52 LEU A N 5
ATOM 7312 C CA . LEU A 1 52 ? -10.017 -7.868 -29.788 1.00 0.00 52 LEU A CA 5
ATOM 7313 C C . LEU A 1 52 ? -9.707 -7.240 -28.409 1.00 0.00 52 LEU A C 5
ATOM 7314 O O . LEU A 1 52 ? -9.105 -6.162 -28.335 1.00 0.00 52 LEU A O 5
ATOM 7330 N N . ALA A 1 53 ? -10.121 -7.937 -27.333 1.00 0.00 53 ALA A N 5
ATOM 7331 C CA . ALA A 1 53 ? -9.925 -7.480 -25.935 1.00 0.00 53 ALA A CA 5
ATOM 7332 C C . ALA A 1 53 ? -8.438 -7.499 -25.538 1.00 0.00 53 ALA A C 5
ATOM 7333 O O . ALA A 1 53 ? -7.973 -6.648 -24.762 1.00 0.00 53 ALA A O 5
ATOM 7340 N N . GLY A 1 54 ? -7.707 -8.478 -26.085 1.00 0.00 54 GLY A N 5
ATOM 7341 C CA . GLY A 1 54 ? -6.268 -8.609 -25.857 1.00 0.00 54 GLY A CA 5
ATOM 7342 C C . GLY A 1 54 ? -5.423 -7.837 -26.861 1.00 0.00 54 GLY A C 5
ATOM 7343 O O . GLY A 1 54 ? -4.189 -7.948 -26.841 1.00 0.00 54 GLY A O 5
ATOM 7347 N N . ASP A 1 55 ? -6.104 -7.087 -27.764 1.00 0.00 55 ASP A N 5
ATOM 7348 C CA . ASP A 1 55 ? -5.483 -6.323 -28.877 1.00 0.00 55 ASP A CA 5
ATOM 7349 C C . ASP A 1 55 ? -4.728 -7.274 -29.853 1.00 0.00 55 ASP A C 5
ATOM 7350 O O . ASP A 1 55 ? -3.849 -6.859 -30.625 1.00 0.00 55 ASP A O 5
ATOM 7359 N N . ASP A 1 56 ? -5.118 -8.560 -29.805 1.00 0.00 56 ASP A N 5
ATOM 7360 C CA . ASP A 1 56 ? -4.589 -9.623 -30.664 1.00 0.00 56 ASP A CA 5
ATOM 7361 C C . ASP A 1 56 ? -5.198 -9.479 -32.061 1.00 0.00 56 ASP A C 5
ATOM 7362 O O . ASP A 1 56 ? -6.319 -9.939 -32.307 1.00 0.00 56 ASP A O 5
ATOM 7371 N N . ARG A 1 57 ? -4.470 -8.801 -32.948 1.00 0.00 57 ARG A N 5
ATOM 7372 C CA . ARG A 1 57 ? -4.869 -8.623 -34.353 1.00 0.00 57 ARG A CA 5
ATOM 7373 C C . ARG A 1 57 ? -4.627 -9.920 -35.161 1.00 0.00 57 ARG A C 5
ATOM 7374 O O . ARG A 1 57 ? -5.129 -10.052 -36.269 1.00 0.00 57 ARG A O 5
ATOM 7395 N N . GLU A 1 58 ? -3.832 -10.857 -34.603 1.00 0.00 58 GLU A N 5
ATOM 7396 C CA . GLU A 1 58 ? -3.365 -12.060 -35.322 1.00 0.00 58 GLU A CA 5
ATOM 7397 C C . GLU A 1 58 ? -4.547 -12.973 -35.712 1.00 0.00 58 GLU A C 5
ATOM 7398 O O . GLU A 1 58 ? -4.612 -13.475 -36.842 1.00 0.00 58 GLU A O 5
ATOM 7410 N N . LYS A 1 59 ? -5.487 -13.168 -34.771 1.00 0.00 59 LYS A N 5
ATOM 7411 C CA . LYS A 1 59 ? -6.714 -13.955 -35.011 1.00 0.00 59 LYS A CA 5
ATOM 7412 C C . LYS A 1 59 ? -7.668 -13.189 -35.942 1.00 0.00 59 LYS A C 5
ATOM 7413 O O . LYS A 1 59 ? -8.131 -13.719 -36.959 1.00 0.00 59 LYS A O 5
ATOM 7432 N N . VAL A 1 60 ? -7.910 -11.922 -35.566 1.00 0.00 60 VAL A N 5
ATOM 7433 C CA . VAL A 1 60 ? -8.890 -11.032 -36.198 1.00 0.00 60 VAL A CA 5
ATOM 7434 C C . VAL A 1 60 ? -8.601 -10.844 -37.698 1.00 0.00 60 VAL A C 5
ATOM 7435 O O . VAL A 1 60 ? -9.430 -11.166 -38.532 1.00 0.00 60 VAL A O 5
ATOM 7448 N N . ALA A 1 61 ? -7.383 -10.380 -37.999 1.00 0.00 61 ALA A N 5
ATOM 7449 C CA . ALA A 1 61 ? -6.920 -10.065 -39.365 1.00 0.00 61 ALA A CA 5
ATOM 7450 C C . ALA A 1 61 ? -6.810 -11.323 -40.249 1.00 0.00 61 ALA A C 5
ATOM 7451 O O . ALA A 1 61 ? -6.910 -11.224 -41.473 1.00 0.00 61 ALA A O 5
ATOM 7458 N N . ALA A 1 62 ? -6.612 -12.503 -39.624 1.00 0.00 62 ALA A N 5
ATOM 7459 C CA . ALA A 1 62 ? -6.617 -13.797 -40.342 1.00 0.00 62 ALA A CA 5
ATOM 7460 C C . ALA A 1 62 ? -8.037 -14.112 -40.851 1.00 0.00 62 ALA A C 5
ATOM 7461 O O . ALA A 1 62 ? -8.225 -14.571 -41.986 1.00 0.00 62 ALA A O 5
ATOM 7468 N N . TRP A 1 63 ? -9.028 -13.838 -39.984 1.00 0.00 63 TRP A N 5
ATOM 7469 C CA . TRP A 1 63 ? -10.452 -14.005 -40.299 1.00 0.00 63 TRP A CA 5
ATOM 7470 C C . TRP A 1 63 ? -10.967 -12.888 -41.234 1.00 0.00 63 TRP A C 5
ATOM 7471 O O . TRP A 1 63 ? -11.906 -13.116 -42.002 1.00 0.00 63 TRP A O 5
ATOM 7492 N N . LEU A 1 64 ? -10.355 -11.687 -41.149 1.00 0.00 64 LEU A N 5
ATOM 7493 C CA . LEU A 1 64 ? -10.677 -10.534 -42.029 1.00 0.00 64 LEU A CA 5
ATOM 7494 C C . LEU A 1 64 ? -10.110 -10.764 -43.437 1.00 0.00 64 LEU A C 5
ATOM 7495 O O . LEU A 1 64 ? -10.694 -10.307 -44.426 1.00 0.00 64 LEU A O 5
ATOM 7511 N N . SER A 1 65 ? -8.967 -11.466 -43.512 1.00 0.00 65 SER A N 5
ATOM 7512 C CA . SER A 1 65 ? -8.340 -11.853 -44.786 1.00 0.00 65 SER A CA 5
ATOM 7513 C C . SER A 1 65 ? -9.172 -12.965 -45.447 1.00 0.00 65 SER A C 5
ATOM 7514 O O . SER A 1 65 ? -9.423 -12.945 -46.661 1.00 0.00 65 SER A O 5
ATOM 7522 N N . GLY A 1 66 ? -9.617 -13.922 -44.617 1.00 0.00 66 GLY A N 5
ATOM 7523 C CA . GLY A 1 66 ? -10.455 -15.025 -45.072 1.00 0.00 66 GLY A CA 5
ATOM 7524 C C . GLY A 1 66 ? -10.642 -16.058 -43.982 1.00 0.00 66 GLY A C 5
ATOM 7525 O O . GLY A 1 66 ? -9.844 -16.997 -43.869 1.00 0.00 66 GLY A O 5
ATOM 7529 N N . GLY A 1 67 ? -11.683 -15.877 -43.155 1.00 0.00 67 GLY A N 5
ATOM 7530 C CA . GLY A 1 67 ? -11.983 -16.813 -42.069 1.00 0.00 67 GLY A CA 5
ATOM 7531 C C . GLY A 1 67 ? -13.418 -16.739 -41.584 1.00 0.00 67 GLY A C 5
ATOM 7532 O O . GLY A 1 67 ? -13.923 -17.712 -41.009 1.00 0.00 67 GLY A O 5
ATOM 7536 N N . GLY A 1 68 ? -14.077 -15.581 -41.764 1.00 0.00 68 GLY A N 5
ATOM 7537 C CA . GLY A 1 68 ? -15.502 -15.449 -41.439 1.00 0.00 68 GLY A CA 5
ATOM 7538 C C . GLY A 1 68 ? -15.844 -14.202 -40.635 1.00 0.00 68 GLY A C 5
ATOM 7539 O O . GLY A 1 68 ? -17.024 -13.906 -40.437 1.00 0.00 68 GLY A O 5
ATOM 7543 N N . LEU A 1 69 ? -14.826 -13.464 -40.175 1.00 0.00 69 LEU A N 5
ATOM 7544 C CA . LEU A 1 69 ? -15.025 -12.209 -39.427 1.00 0.00 69 LEU A CA 5
ATOM 7545 C C . LEU A 1 69 ? -14.744 -11.055 -40.390 1.00 0.00 69 LEU A C 5
ATOM 7546 O O . LEU A 1 69 ? -13.702 -11.017 -41.040 1.00 0.00 69 LEU A O 5
ATOM 7562 N N . SER A 1 70 ? -15.720 -10.167 -40.511 1.00 0.00 70 SER A N 5
ATOM 7563 C CA . SER A 1 70 ? -15.681 -9.002 -41.395 1.00 0.00 70 SER A CA 5
ATOM 7564 C C . SER A 1 70 ? -16.601 -7.936 -40.804 1.00 0.00 70 SER A C 5
ATOM 7565 O O . SER A 1 70 ? -17.378 -8.224 -39.907 1.00 0.00 70 SER A O 5
ATOM 7573 N N . LYS A 1 71 ? -16.481 -6.699 -41.279 1.00 0.00 71 LYS A N 5
ATOM 7574 C CA . LYS A 1 71 ? -17.356 -5.593 -40.859 1.00 0.00 71 LYS A CA 5
ATOM 7575 C C . LYS A 1 71 ? -18.740 -5.741 -41.521 1.00 0.00 71 LYS A C 5
ATOM 7576 O O . LYS A 1 71 ? -18.860 -6.319 -42.616 1.00 0.00 71 LYS A O 5
ATOM 7595 N N . VAL A 1 72 ? -19.784 -5.235 -40.848 1.00 0.00 72 VAL A N 5
ATOM 7596 C CA . VAL A 1 72 ? -21.171 -5.325 -41.337 1.00 0.00 72 VAL A CA 5
ATOM 7597 C C . VAL A 1 72 ? -21.443 -4.209 -42.349 1.00 0.00 72 VAL A C 5
ATOM 7598 O O . VAL A 1 72 ? -21.620 -3.038 -41.980 1.00 0.00 72 VAL A O 5
ATOM 7611 N N . GLY A 1 73 ? -21.405 -4.584 -43.634 1.00 0.00 73 GLY A N 5
ATOM 7612 C CA . GLY A 1 73 ? -21.780 -3.694 -44.721 1.00 0.00 73 GLY A CA 5
ATOM 7613 C C . GLY A 1 73 ? -23.278 -3.724 -44.996 1.00 0.00 73 GLY A C 5
ATOM 7614 O O . GLY A 1 73 ? -24.059 -4.209 -44.168 1.00 0.00 73 GLY A O 5
ATOM 7618 N N . GLU A 1 74 ? -23.676 -3.217 -46.165 1.00 0.00 74 GLU A N 5
ATOM 7619 C CA . GLU A 1 74 ? -25.092 -3.103 -46.568 1.00 0.00 74 GLU A CA 5
ATOM 7620 C C . GLU A 1 74 ? -25.708 -4.491 -46.843 1.00 0.00 74 GLU A C 5
ATOM 7621 O O . GLU A 1 74 ? -26.894 -4.724 -46.575 1.00 0.00 74 GLU A O 5
ATOM 7633 N N . ASP A 1 75 ? -24.884 -5.402 -47.384 1.00 0.00 75 ASP A N 5
ATOM 7634 C CA . ASP A 1 75 ? -25.274 -6.807 -47.611 1.00 0.00 75 ASP A CA 5
ATOM 7635 C C . ASP A 1 75 ? -25.465 -7.530 -46.270 1.00 0.00 75 ASP A C 5
ATOM 7636 O O . ASP A 1 75 ? -26.507 -8.152 -46.025 1.00 0.00 75 ASP A O 5
ATOM 7645 N N . ALA A 1 76 ? -24.449 -7.399 -45.398 1.00 0.00 76 ALA A N 5
ATOM 7646 C CA . ALA A 1 76 ? -24.437 -8.011 -44.056 1.00 0.00 76 ALA A CA 5
ATOM 7647 C C . ALA A 1 76 ? -25.572 -7.460 -43.172 1.00 0.00 76 ALA A C 5
ATOM 7648 O O . ALA A 1 76 ? -26.056 -8.145 -42.259 1.00 0.00 76 ALA A O 5
ATOM 7655 N N . ALA A 1 77 ? -25.974 -6.210 -43.454 1.00 0.00 77 ALA A N 5
ATOM 7656 C CA . ALA A 1 77 ? -27.088 -5.545 -42.773 1.00 0.00 77 ALA A CA 5
ATOM 7657 C C . ALA A 1 77 ? -28.414 -6.287 -43.013 1.00 0.00 77 ALA A C 5
ATOM 7658 O O . ALA A 1 77 ? -29.107 -6.671 -42.061 1.00 0.00 77 ALA A O 5
ATOM 7665 N N . LYS A 1 78 ? -28.731 -6.504 -44.303 1.00 0.00 78 LYS A N 5
ATOM 7666 C CA . LYS A 1 78 ? -29.945 -7.230 -44.737 1.00 0.00 78 LYS A CA 5
ATOM 7667 C C . LYS A 1 78 ? -29.855 -8.722 -44.374 1.00 0.00 78 LYS A C 5
ATOM 7668 O O . LYS A 1 78 ? -30.875 -9.374 -44.169 1.00 0.00 78 LYS A O 5
ATOM 7687 N N . ASP A 1 79 ? -28.614 -9.237 -44.304 1.00 0.00 79 ASP A N 5
ATOM 7688 C CA . ASP A 1 79 ? -28.327 -10.652 -43.982 1.00 0.00 79 ASP A CA 5
ATOM 7689 C C . ASP A 1 79 ? -28.904 -11.013 -42.602 1.00 0.00 79 ASP A C 5
ATOM 7690 O O . ASP A 1 79 ? -29.725 -11.926 -42.485 1.00 0.00 79 ASP A O 5
ATOM 7699 N N . PHE A 1 80 ? -28.482 -10.246 -41.576 1.00 0.00 80 PHE A N 5
ATOM 7700 C CA . PHE A 1 80 ? -28.966 -10.402 -40.184 1.00 0.00 80 PHE A CA 5
ATOM 7701 C C . PHE A 1 80 ? -30.455 -10.042 -40.049 1.00 0.00 80 PHE A C 5
ATOM 7702 O O . PHE A 1 80 ? -31.190 -10.714 -39.321 1.00 0.00 80 PHE A O 5
ATOM 7719 N N . LEU A 1 81 ? -30.883 -9.006 -40.782 1.00 0.00 81 LEU A N 5
ATOM 7720 C CA . LEU A 1 81 ? -32.275 -8.499 -40.753 1.00 0.00 81 LEU A CA 5
ATOM 7721 C C . LEU A 1 81 ? -33.265 -9.585 -41.246 1.00 0.00 81 LEU A C 5
ATOM 7722 O O . LEU A 1 81 ? -34.378 -9.706 -40.729 1.00 0.00 81 LEU A O 5
ATOM 7738 N N . GLU A 1 82 ? -32.840 -10.388 -42.234 1.00 0.00 82 GLU A N 5
ATOM 7739 C CA . GLU A 1 82 ? -33.657 -11.495 -42.773 1.00 0.00 82 GLU A CA 5
ATOM 7740 C C . GLU A 1 82 ? -33.312 -12.838 -42.096 1.00 0.00 82 GLU A C 5
ATOM 7741 O O . GLU A 1 82 ? -34.012 -13.832 -42.323 1.00 0.00 82 GLU A O 5
ATOM 7753 N N . ARG A 1 83 ? -32.238 -12.867 -41.279 1.00 0.00 83 ARG A N 5
ATOM 7754 C CA . ARG A 1 83 ? -31.764 -14.100 -40.623 1.00 0.00 83 ARG A CA 5
ATOM 7755 C C . ARG A 1 83 ? -32.689 -14.489 -39.448 1.00 0.00 83 ARG A C 5
ATOM 7756 O O . ARG A 1 83 ? -33.637 -15.252 -39.647 1.00 0.00 83 ARG A O 5
ATOM 7777 N N . ASP A 1 84 ? -32.428 -13.966 -38.222 1.00 0.00 84 ASP A N 5
ATOM 7778 C CA . ASP A 1 84 ? -33.224 -14.333 -37.034 1.00 0.00 84 ASP A CA 5
ATOM 7779 C C . ASP A 1 84 ? -34.519 -13.461 -36.892 1.00 0.00 84 ASP A C 5
ATOM 7780 O O . ASP A 1 84 ? -35.602 -14.047 -36.792 1.00 0.00 84 ASP A O 5
ATOM 7789 N N . PRO A 1 85 ? -34.491 -12.058 -36.871 1.00 0.00 85 PRO A N 5
ATOM 7790 C CA . PRO A 1 85 ? -33.280 -11.176 -36.939 1.00 0.00 85 PRO A CA 5
ATOM 7791 C C . PRO A 1 85 ? -32.587 -10.900 -35.572 1.00 0.00 85 PRO A C 5
ATOM 7792 O O . PRO A 1 85 ? -31.456 -10.398 -35.552 1.00 0.00 85 PRO A O 5
ATOM 7803 N N . THR A 1 86 ? -33.291 -11.201 -34.465 1.00 0.00 86 THR A N 5
ATOM 7804 C CA . THR A 1 86 ? -32.800 -10.987 -33.085 1.00 0.00 86 THR A CA 5
ATOM 7805 C C . THR A 1 86 ? -31.463 -11.716 -32.859 1.00 0.00 86 THR A C 5
ATOM 7806 O O . THR A 1 86 ? -31.376 -12.935 -33.003 1.00 0.00 86 THR A O 5
ATOM 7817 N N . LEU A 1 87 ? -30.439 -10.962 -32.489 1.00 0.00 87 LEU A N 5
ATOM 7818 C CA . LEU A 1 87 ? -29.057 -11.453 -32.507 1.00 0.00 87 LEU A CA 5
ATOM 7819 C C . LEU A 1 87 ? -28.297 -10.996 -31.267 1.00 0.00 87 LEU A C 5
ATOM 7820 O O . LEU A 1 87 ? -28.737 -10.111 -30.530 1.00 0.00 87 LEU A O 5
ATOM 7836 N N . TRP A 1 88 ? -27.150 -11.622 -31.060 1.00 0.00 88 TRP A N 5
ATOM 7837 C CA . TRP A 1 88 ? -26.273 -11.345 -29.936 1.00 0.00 88 TRP A CA 5
ATOM 7838 C C . TRP A 1 88 ? -25.300 -10.226 -30.334 1.00 0.00 88 TRP A C 5
ATOM 7839 O O . TRP A 1 88 ? -24.552 -10.383 -31.293 1.00 0.00 88 TRP A O 5
ATOM 7860 N N . ALA A 1 89 ? -25.372 -9.087 -29.635 1.00 0.00 89 ALA A N 5
ATOM 7861 C CA . ALA A 1 89 ? -24.449 -7.956 -29.816 1.00 0.00 89 ALA A CA 5
ATOM 7862 C C . ALA A 1 89 ? -23.708 -7.695 -28.503 1.00 0.00 89 ALA A C 5
ATOM 7863 O O . ALA A 1 89 ? -24.343 -7.473 -27.466 1.00 0.00 89 ALA A O 5
ATOM 7870 N N . VAL A 1 90 ? -22.369 -7.742 -28.546 1.00 0.00 90 VAL A N 5
ATOM 7871 C CA . VAL A 1 90 ? -21.516 -7.533 -27.366 1.00 0.00 90 VAL A CA 5
ATOM 7872 C C . VAL A 1 90 ? -20.507 -6.432 -27.694 1.00 0.00 90 VAL A C 5
ATOM 7873 O O . VAL A 1 90 ? -19.744 -6.546 -28.665 1.00 0.00 90 VAL A O 5
ATOM 7886 N N . VAL A 1 91 ? -20.518 -5.367 -26.890 1.00 0.00 91 VAL A N 5
ATOM 7887 C CA . VAL A 1 91 ? -19.678 -4.188 -27.116 1.00 0.00 91 VAL A CA 5
ATOM 7888 C C . VAL A 1 91 ? -18.258 -4.439 -26.578 1.00 0.00 91 VAL A C 5
ATOM 7889 O O . VAL A 1 91 ? -18.054 -4.560 -25.370 1.00 0.00 91 VAL A O 5
ATOM 7902 N N . VAL A 1 92 ? -17.301 -4.574 -27.506 1.00 0.00 92 VAL A N 5
ATOM 7903 C CA . VAL A 1 92 ? -15.861 -4.647 -27.191 1.00 0.00 92 VAL A CA 5
ATOM 7904 C C . VAL A 1 92 ? -15.319 -3.195 -27.145 1.00 0.00 92 VAL A C 5
ATOM 7905 O O . VAL A 1 92 ? -15.962 -2.281 -27.686 1.00 0.00 92 VAL A O 5
ATOM 7918 N N . ALA A 1 93 ? -14.142 -2.994 -26.511 1.00 0.00 93 ALA A N 5
ATOM 7919 C CA . ALA A 1 93 ? -13.559 -1.647 -26.303 1.00 0.00 93 ALA A CA 5
ATOM 7920 C C . ALA A 1 93 ? -13.414 -0.806 -27.619 1.00 0.00 93 ALA A C 5
ATOM 7921 O O . ALA A 1 93 ? -13.800 0.372 -27.606 1.00 0.00 93 ALA A O 5
ATOM 7928 N N . PRO A 1 94 ? -12.888 -1.366 -28.787 1.00 0.00 94 PRO A N 5
ATOM 7929 C CA . PRO A 1 94 ? -12.858 -0.620 -30.067 1.00 0.00 94 PRO A CA 5
ATOM 7930 C C . PRO A 1 94 ? -14.259 -0.522 -30.729 1.00 0.00 94 PRO A C 5
ATOM 7931 O O . PRO A 1 94 ? -14.704 0.573 -31.086 1.00 0.00 94 PRO A O 5
ATOM 7942 N N . TRP A 1 95 ? -14.944 -1.676 -30.875 1.00 0.00 95 TRP A N 5
ATOM 7943 C CA . TRP A 1 95 ? -16.225 -1.777 -31.610 1.00 0.00 95 TRP A CA 5
ATOM 7944 C C . TRP A 1 95 ? -17.113 -2.901 -31.051 1.00 0.00 95 TRP A C 5
ATOM 7945 O O . TRP A 1 95 ? -16.657 -3.713 -30.256 1.00 0.00 95 TRP A O 5
ATOM 7966 N N . VAL A 1 96 ? -18.369 -2.959 -31.515 1.00 0.00 96 VAL A N 5
ATOM 7967 C CA . VAL A 1 96 ? -19.359 -3.982 -31.095 1.00 0.00 96 VAL A CA 5
ATOM 7968 C C . VAL A 1 96 ? -19.435 -5.118 -32.143 1.00 0.00 96 VAL A C 5
ATOM 7969 O O . VAL A 1 96 ? -19.599 -4.867 -33.334 1.00 0.00 96 VAL A O 5
ATOM 7982 N N . VAL A 1 97 ? -19.295 -6.372 -31.672 1.00 0.00 97 VAL A N 5
ATOM 7983 C CA . VAL A 1 97 ? -19.323 -7.583 -32.523 1.00 0.00 97 VAL A CA 5
ATOM 7984 C C . VAL A 1 97 ? -20.671 -8.301 -32.355 1.00 0.00 97 VAL A C 5
ATOM 7985 O O . VAL A 1 97 ? -21.192 -8.396 -31.237 1.00 0.00 97 VAL A O 5
ATOM 7998 N N . ILE A 1 98 ? -21.218 -8.818 -33.471 1.00 0.00 98 ILE A N 5
ATOM 7999 C CA . ILE A 1 98 ? -22.554 -9.424 -33.527 1.00 0.00 98 ILE A CA 5
ATOM 8000 C C . ILE A 1 98 ? -22.526 -10.789 -34.242 1.00 0.00 98 ILE A C 5
ATOM 8001 O O . ILE A 1 98 ? -21.724 -11.018 -35.156 1.00 0.00 98 ILE A O 5
ATOM 8017 N N . GLN A 1 99 ? -23.417 -11.680 -33.794 1.00 0.00 99 GLN A N 5
ATOM 8018 C CA . GLN A 1 99 ? -23.642 -13.005 -34.388 1.00 0.00 99 GLN A CA 5
ATOM 8019 C C . GLN A 1 99 ? -25.114 -13.367 -34.179 1.00 0.00 99 GLN A C 5
ATOM 8020 O O . GLN A 1 99 ? -25.664 -13.107 -33.100 1.00 0.00 99 GLN A O 5
ATOM 8034 N N . GLU A 1 100 ? -25.743 -13.945 -35.208 1.00 0.00 100 GLU A N 5
ATOM 8035 C CA . GLU A 1 100 ? -27.169 -14.297 -35.176 1.00 0.00 100 GLU A CA 5
ATOM 8036 C C . GLU A 1 100 ? -27.457 -15.419 -34.167 1.00 0.00 100 GLU A C 5
ATOM 8037 O O . GLU A 1 100 ? -26.594 -16.262 -33.884 1.00 0.00 100 GLU A O 5
ATOM 8049 N N . ARG A 1 101 ? -28.680 -15.401 -33.623 1.00 0.00 101 ARG A N 5
ATOM 8050 C CA . ARG A 1 101 ? -29.209 -16.504 -32.802 1.00 0.00 101 ARG A CA 5
ATOM 8051 C C . ARG A 1 101 ? -29.606 -17.696 -33.703 1.00 0.00 101 ARG A C 5
ATOM 8052 O O . ARG A 1 101 ? -29.453 -18.861 -33.308 1.00 0.00 101 ARG A O 5
ATOM 8073 N N . ALA A 1 102 ? -30.124 -17.386 -34.908 1.00 0.00 102 ALA A N 5
ATOM 8074 C CA . ALA A 1 102 ? -30.533 -18.395 -35.902 1.00 0.00 102 ALA A CA 5
ATOM 8075 C C . ALA A 1 102 ? -29.337 -19.221 -36.444 1.00 0.00 102 ALA A C 5
ATOM 8076 O O . ALA A 1 102 ? -28.744 -18.874 -37.470 1.00 0.00 102 ALA A O 5
ATOM 8083 N N . GLU A 1 103 ? -28.965 -20.294 -35.720 1.00 0.00 103 GLU A N 5
ATOM 8084 C CA . GLU A 1 103 ? -27.988 -21.299 -36.202 1.00 0.00 103 GLU A CA 5
ATOM 8085 C C . GLU A 1 103 ? -28.546 -22.727 -35.997 1.00 0.00 103 GLU A C 5
ATOM 8086 O O . GLU A 1 103 ? -28.576 -23.240 -34.875 1.00 0.00 103 GLU A O 5
ATOM 8098 N N . LYS A 1 104 ? -29.026 -23.325 -37.109 1.00 0.00 104 LYS A N 5
ATOM 8099 C CA . LYS A 1 104 ? -29.508 -24.726 -37.194 1.00 0.00 104 LYS A CA 5
ATOM 8100 C C . LYS A 1 104 ? -30.602 -25.037 -36.137 1.00 0.00 104 LYS A C 5
ATOM 8101 O O . LYS A 1 104 ? -30.788 -26.187 -35.714 1.00 0.00 104 LYS A O 5
ATOM 8120 N N . ALA A 1 105 ? -31.370 -23.987 -35.806 1.00 0.00 105 ALA A N 5
ATOM 8121 C CA . ALA A 1 105 ? -32.351 -23.976 -34.702 1.00 0.00 105 ALA A CA 5
ATOM 8122 C C . ALA A 1 105 ? -31.679 -24.366 -33.360 1.00 0.00 105 ALA A C 5
ATOM 8123 O O . ALA A 1 105 ? -31.847 -25.492 -32.872 1.00 0.00 105 ALA A O 5
ATOM 8130 N N . THR A 1 106 ? -30.879 -23.428 -32.810 1.00 0.00 106 THR A N 5
ATOM 8131 C CA . THR A 1 106 ? -30.161 -23.602 -31.526 1.00 0.00 106 THR A CA 5
ATOM 8132 C C . THR A 1 106 ? -31.140 -23.943 -30.380 1.00 0.00 106 THR A C 5
ATOM 8133 O O . THR A 1 106 ? -30.905 -24.868 -29.590 1.00 0.00 106 THR A O 5
ATOM 8144 N N . LEU A 1 107 ? -32.227 -23.162 -30.307 1.00 0.00 107 LEU A N 5
ATOM 8145 C CA . LEU A 1 107 ? -33.305 -23.366 -29.324 1.00 0.00 107 LEU A CA 5
ATOM 8146 C C . LEU A 1 107 ? -34.215 -24.526 -29.775 1.00 0.00 107 LEU A C 5
ATOM 8147 O O . LEU A 1 107 ? -34.645 -25.344 -28.955 1.00 0.00 107 LEU A O 5
ATOM 8163 N N . HIS A 1 108 ? -34.492 -24.555 -31.097 1.00 0.00 108 HIS A N 5
ATOM 8164 C CA . HIS A 1 108 ? -35.314 -25.581 -31.766 1.00 0.00 108 HIS A CA 5
ATOM 8165 C C . HIS A 1 108 ? -36.749 -25.603 -31.163 1.00 0.00 108 HIS A C 5
ATOM 8166 O O . HIS A 1 108 ? -37.118 -26.562 -30.452 1.00 0.00 108 HIS A O 5
ATOM 8181 N N . GLY A 1 1 ? -11.408 -18.727 -18.955 1.00 0.00 1 GLY A N 6
ATOM 8182 C CA . GLY A 1 1 ? -11.387 -19.146 -17.538 1.00 0.00 1 GLY A CA 6
ATOM 8183 C C . GLY A 1 1 ? -12.483 -20.161 -17.218 1.00 0.00 1 GLY A C 6
ATOM 8184 O O . GLY A 1 1 ? -13.160 -20.053 -16.191 1.00 0.00 1 GLY A O 6
ATOM 8190 N N . SER A 1 2 ? -12.654 -21.156 -18.116 1.00 0.00 2 SER A N 6
ATOM 8191 C CA . SER A 1 2 ? -13.678 -22.213 -17.974 1.00 0.00 2 SER A CA 6
ATOM 8192 C C . SER A 1 2 ? -13.174 -23.382 -17.101 1.00 0.00 2 SER A C 6
ATOM 8193 O O . SER A 1 2 ? -13.980 -24.145 -16.549 1.00 0.00 2 SER A O 6
ATOM 8201 N N . HIS A 1 3 ? -11.835 -23.532 -17.018 1.00 0.00 3 HIS A N 6
ATOM 8202 C CA . HIS A 1 3 ? -11.179 -24.593 -16.218 1.00 0.00 3 HIS A CA 6
ATOM 8203 C C . HIS A 1 3 ? -11.346 -24.310 -14.716 1.00 0.00 3 HIS A C 6
ATOM 8204 O O . HIS A 1 3 ? -11.480 -25.236 -13.907 1.00 0.00 3 HIS A O 6
ATOM 8218 N N . MET A 1 4 ? -11.341 -23.012 -14.371 1.00 0.00 4 MET A N 6
ATOM 8219 C CA . MET A 1 4 ? -11.473 -22.527 -12.996 1.00 0.00 4 MET A CA 6
ATOM 8220 C C . MET A 1 4 ? -11.928 -21.056 -13.026 1.00 0.00 4 MET A C 6
ATOM 8221 O O . MET A 1 4 ? -11.161 -20.165 -13.418 1.00 0.00 4 MET A O 6
ATOM 8235 N N . THR A 1 5 ? -13.184 -20.816 -12.616 1.00 0.00 5 THR A N 6
ATOM 8236 C CA . THR A 1 5 ? -13.783 -19.471 -12.557 1.00 0.00 5 THR A CA 6
ATOM 8237 C C . THR A 1 5 ? -13.615 -18.868 -11.133 1.00 0.00 5 THR A C 6
ATOM 8238 O O . THR A 1 5 ? -14.540 -18.261 -10.567 1.00 0.00 5 THR A O 6
ATOM 8249 N N . GLU A 1 6 ? -12.387 -19.001 -10.586 1.00 0.00 6 GLU A N 6
ATOM 8250 C CA . GLU A 1 6 ? -12.028 -18.461 -9.265 1.00 0.00 6 GLU A CA 6
ATOM 8251 C C . GLU A 1 6 ? -11.955 -16.927 -9.371 1.00 0.00 6 GLU A C 6
ATOM 8252 O O . GLU A 1 6 ? -10.925 -16.382 -9.786 1.00 0.00 6 GLU A O 6
ATOM 8264 N N . GLN A 1 7 ? -13.103 -16.279 -9.085 1.00 0.00 7 GLN A N 6
ATOM 8265 C CA . GLN A 1 7 ? -13.260 -14.814 -9.038 1.00 0.00 7 GLN A CA 6
ATOM 8266 C C . GLN A 1 7 ? -12.665 -14.126 -10.285 1.00 0.00 7 GLN A C 6
ATOM 8267 O O . GLN A 1 7 ? -11.662 -13.402 -10.205 1.00 0.00 7 GLN A O 6
ATOM 8281 N N . THR A 1 8 ? -13.274 -14.428 -11.441 1.00 0.00 8 THR A N 6
ATOM 8282 C CA . THR A 1 8 ? -12.899 -13.841 -12.740 1.00 0.00 8 THR A CA 6
ATOM 8283 C C . THR A 1 8 ? -13.333 -12.363 -12.810 1.00 0.00 8 THR A C 6
ATOM 8284 O O . THR A 1 8 ? -14.170 -11.922 -12.008 1.00 0.00 8 THR A O 6
ATOM 8295 N N . SER A 1 9 ? -12.756 -11.602 -13.764 1.00 0.00 9 SER A N 6
ATOM 8296 C CA . SER A 1 9 ? -13.057 -10.165 -13.930 1.00 0.00 9 SER A CA 6
ATOM 8297 C C . SER A 1 9 ? -14.536 -9.940 -14.314 1.00 0.00 9 SER A C 6
ATOM 8298 O O . SER A 1 9 ? -15.184 -10.833 -14.864 1.00 0.00 9 SER A O 6
ATOM 8306 N N . THR A 1 10 ? -15.032 -8.730 -14.012 1.00 0.00 10 THR A N 6
ATOM 8307 C CA . THR A 1 10 ? -16.453 -8.344 -14.152 1.00 0.00 10 THR A CA 6
ATOM 8308 C C . THR A 1 10 ? -17.022 -8.634 -15.560 1.00 0.00 10 THR A C 6
ATOM 8309 O O . THR A 1 10 ? -18.002 -9.377 -15.697 1.00 0.00 10 THR A O 6
ATOM 8320 N N . LEU A 1 11 ? -16.390 -8.060 -16.593 1.00 0.00 11 LEU A N 6
ATOM 8321 C CA . LEU A 1 11 ? -16.806 -8.272 -17.990 1.00 0.00 11 LEU A CA 6
ATOM 8322 C C . LEU A 1 11 ? -16.325 -9.641 -18.503 1.00 0.00 11 LEU A C 6
ATOM 8323 O O . LEU A 1 11 ? -16.959 -10.214 -19.368 1.00 0.00 11 LEU A O 6
ATOM 8339 N N . TYR A 1 12 ? -15.205 -10.152 -17.962 1.00 0.00 12 TYR A N 6
ATOM 8340 C CA . TYR A 1 12 ? -14.612 -11.444 -18.398 1.00 0.00 12 TYR A CA 6
ATOM 8341 C C . TYR A 1 12 ? -15.574 -12.616 -18.130 1.00 0.00 12 TYR A C 6
ATOM 8342 O O . TYR A 1 12 ? -15.738 -13.500 -18.972 1.00 0.00 12 TYR A O 6
ATOM 8360 N N . ALA A 1 13 ? -16.208 -12.585 -16.955 1.00 0.00 13 ALA A N 6
ATOM 8361 C CA . ALA A 1 13 ? -17.158 -13.620 -16.520 1.00 0.00 13 ALA A CA 6
ATOM 8362 C C . ALA A 1 13 ? -18.381 -13.683 -17.448 1.00 0.00 13 ALA A C 6
ATOM 8363 O O . ALA A 1 13 ? -18.845 -14.768 -17.826 1.00 0.00 13 ALA A O 6
ATOM 8370 N N . LYS A 1 14 ? -18.881 -12.492 -17.807 1.00 0.00 14 LYS A N 6
ATOM 8371 C CA . LYS A 1 14 ? -20.095 -12.332 -18.618 1.00 0.00 14 LYS A CA 6
ATOM 8372 C C . LYS A 1 14 ? -19.818 -12.582 -20.119 1.00 0.00 14 LYS A C 6
ATOM 8373 O O . LYS A 1 14 ? -20.571 -13.294 -20.762 1.00 0.00 14 LYS A O 6
ATOM 8392 N N . LEU A 1 15 ? -18.727 -12.004 -20.663 1.00 0.00 15 LEU A N 6
ATOM 8393 C CA . LEU A 1 15 ? -18.344 -12.172 -22.086 1.00 0.00 15 LEU A CA 6
ATOM 8394 C C . LEU A 1 15 ? -18.092 -13.660 -22.389 1.00 0.00 15 LEU A C 6
ATOM 8395 O O . LEU A 1 15 ? -18.596 -14.188 -23.381 1.00 0.00 15 LEU A O 6
ATOM 8411 N N . LEU A 1 16 ? -17.360 -14.335 -21.474 1.00 0.00 16 LEU A N 6
ATOM 8412 C CA . LEU A 1 16 ? -17.068 -15.781 -21.576 1.00 0.00 16 LEU A CA 6
ATOM 8413 C C . LEU A 1 16 ? -18.177 -16.606 -20.886 1.00 0.00 16 LEU A C 6
ATOM 8414 O O . LEU A 1 16 ? -17.901 -17.566 -20.158 1.00 0.00 16 LEU A O 6
ATOM 8430 N N . GLY A 1 17 ? -19.435 -16.232 -21.165 1.00 0.00 17 GLY A N 6
ATOM 8431 C CA . GLY A 1 17 ? -20.601 -16.953 -20.679 1.00 0.00 17 GLY A CA 6
ATOM 8432 C C . GLY A 1 17 ? -21.870 -16.421 -21.332 1.00 0.00 17 GLY A C 6
ATOM 8433 O O . GLY A 1 17 ? -22.351 -16.975 -22.325 1.00 0.00 17 GLY A O 6
ATOM 8437 N N . GLU A 1 18 ? -22.373 -15.306 -20.793 1.00 0.00 18 GLU A N 6
ATOM 8438 C CA . GLU A 1 18 ? -23.634 -14.667 -21.214 1.00 0.00 18 GLU A CA 6
ATOM 8439 C C . GLU A 1 18 ? -23.369 -13.582 -22.282 1.00 0.00 18 GLU A C 6
ATOM 8440 O O . GLU A 1 18 ? -23.020 -12.443 -21.940 1.00 0.00 18 GLU A O 6
ATOM 8452 N N . THR A 1 19 ? -23.485 -13.950 -23.568 1.00 0.00 19 THR A N 6
ATOM 8453 C CA . THR A 1 19 ? -23.456 -12.977 -24.677 1.00 0.00 19 THR A CA 6
ATOM 8454 C C . THR A 1 19 ? -24.784 -12.199 -24.693 1.00 0.00 19 THR A C 6
ATOM 8455 O O . THR A 1 19 ? -25.838 -12.791 -24.429 1.00 0.00 19 THR A O 6
ATOM 8466 N N . ALA A 1 20 ? -24.747 -10.899 -25.028 1.00 0.00 20 ALA A N 6
ATOM 8467 C CA . ALA A 1 20 ? -25.944 -10.044 -24.964 1.00 0.00 20 ALA A CA 6
ATOM 8468 C C . ALA A 1 20 ? -26.779 -10.244 -26.241 1.00 0.00 20 ALA A C 6
ATOM 8469 O O . ALA A 1 20 ? -26.361 -9.877 -27.335 1.00 0.00 20 ALA A O 6
ATOM 8476 N N . VAL A 1 21 ? -27.955 -10.864 -26.078 1.00 0.00 21 VAL A N 6
ATOM 8477 C CA . VAL A 1 21 ? -28.893 -11.131 -27.173 1.00 0.00 21 VAL A CA 6
ATOM 8478 C C . VAL A 1 21 ? -29.793 -9.897 -27.334 1.00 0.00 21 VAL A C 6
ATOM 8479 O O . VAL A 1 21 ? -30.543 -9.566 -26.410 1.00 0.00 21 VAL A O 6
ATOM 8492 N N . ILE A 1 22 ? -29.693 -9.208 -28.480 1.00 0.00 22 ILE A N 6
ATOM 8493 C CA . ILE A 1 22 ? -30.390 -7.931 -28.726 1.00 0.00 22 ILE A CA 6
ATOM 8494 C C . ILE A 1 22 ? -31.005 -7.935 -30.148 1.00 0.00 22 ILE A C 6
ATOM 8495 O O . ILE A 1 22 ? -30.672 -8.792 -30.973 1.00 0.00 22 ILE A O 6
ATOM 8511 N N . SER A 1 23 ? -31.914 -6.986 -30.415 1.00 0.00 23 SER A N 6
ATOM 8512 C CA . SER A 1 23 ? -32.520 -6.794 -31.743 1.00 0.00 23 SER A CA 6
ATOM 8513 C C . SER A 1 23 ? -31.543 -6.071 -32.694 1.00 0.00 23 SER A C 6
ATOM 8514 O O . SER A 1 23 ? -30.749 -5.226 -32.247 1.00 0.00 23 SER A O 6
ATOM 8522 N N . TRP A 1 24 ? -31.626 -6.404 -34.001 1.00 0.00 24 TRP A N 6
ATOM 8523 C CA . TRP A 1 24 ? -30.813 -5.772 -35.064 1.00 0.00 24 TRP A CA 6
ATOM 8524 C C . TRP A 1 24 ? -31.027 -4.240 -35.129 1.00 0.00 24 TRP A C 6
ATOM 8525 O O . TRP A 1 24 ? -30.100 -3.500 -35.459 1.00 0.00 24 TRP A O 6
ATOM 8546 N N . ALA A 1 25 ? -32.256 -3.785 -34.844 1.00 0.00 25 ALA A N 6
ATOM 8547 C CA . ALA A 1 25 ? -32.654 -2.376 -35.022 1.00 0.00 25 ALA A CA 6
ATOM 8548 C C . ALA A 1 25 ? -31.803 -1.423 -34.163 1.00 0.00 25 ALA A C 6
ATOM 8549 O O . ALA A 1 25 ? -31.593 -0.263 -34.527 1.00 0.00 25 ALA A O 6
ATOM 8556 N N . GLU A 1 26 ? -31.285 -1.957 -33.054 1.00 0.00 26 GLU A N 6
ATOM 8557 C CA . GLU A 1 26 ? -30.408 -1.217 -32.135 1.00 0.00 26 GLU A CA 6
ATOM 8558 C C . GLU A 1 26 ? -28.966 -1.121 -32.687 1.00 0.00 26 GLU A C 6
ATOM 8559 O O . GLU A 1 26 ? -28.204 -0.244 -32.294 1.00 0.00 26 GLU A O 6
ATOM 8571 N N . LEU A 1 27 ? -28.620 -2.044 -33.607 1.00 0.00 27 LEU A N 6
ATOM 8572 C CA . LEU A 1 27 ? -27.289 -2.130 -34.257 1.00 0.00 27 LEU A CA 6
ATOM 8573 C C . LEU A 1 27 ? -27.209 -1.299 -35.548 1.00 0.00 27 LEU A C 6
ATOM 8574 O O . LEU A 1 27 ? -26.143 -1.238 -36.170 1.00 0.00 27 LEU A O 6
ATOM 8590 N N . GLN A 1 28 ? -28.333 -0.691 -35.956 1.00 0.00 28 GLN A N 6
ATOM 8591 C CA . GLN A 1 28 ? -28.401 0.159 -37.166 1.00 0.00 28 GLN A CA 6
ATOM 8592 C C . GLN A 1 28 ? -27.480 1.417 -37.088 1.00 0.00 28 GLN A C 6
ATOM 8593 O O . GLN A 1 28 ? -26.825 1.718 -38.089 1.00 0.00 28 GLN A O 6
ATOM 8607 N N . PRO A 1 29 ? -27.395 2.185 -35.933 1.00 0.00 29 PRO A N 6
ATOM 8608 C CA . PRO A 1 29 ? -26.423 3.315 -35.797 1.00 0.00 29 PRO A CA 6
ATOM 8609 C C . PRO A 1 29 ? -24.948 2.837 -35.819 1.00 0.00 29 PRO A C 6
ATOM 8610 O O . PRO A 1 29 ? -24.045 3.603 -36.178 1.00 0.00 29 PRO A O 6
ATOM 8621 N N . PHE A 1 30 ? -24.725 1.559 -35.445 1.00 0.00 30 PHE A N 6
ATOM 8622 C CA . PHE A 1 30 ? -23.386 0.940 -35.429 1.00 0.00 30 PHE A CA 6
ATOM 8623 C C . PHE A 1 30 ? -22.964 0.587 -36.867 1.00 0.00 30 PHE A C 6
ATOM 8624 O O . PHE A 1 30 ? -21.832 0.842 -37.272 1.00 0.00 30 PHE A O 6
ATOM 8641 N N . PHE A 1 31 ? -23.907 0.002 -37.628 1.00 0.00 31 PHE A N 6
ATOM 8642 C CA . PHE A 1 31 ? -23.722 -0.331 -39.057 1.00 0.00 31 PHE A CA 6
ATOM 8643 C C . PHE A 1 31 ? -23.599 0.950 -39.908 1.00 0.00 31 PHE A C 6
ATOM 8644 O O . PHE A 1 31 ? -22.861 0.966 -40.899 1.00 0.00 31 PHE A O 6
ATOM 8661 N N . ALA A 1 32 ? -24.305 2.019 -39.490 1.00 0.00 32 ALA A N 6
ATOM 8662 C CA . ALA A 1 32 ? -24.323 3.309 -40.210 1.00 0.00 32 ALA A CA 6
ATOM 8663 C C . ALA A 1 32 ? -22.906 3.903 -40.327 1.00 0.00 32 ALA A C 6
ATOM 8664 O O . ALA A 1 32 ? -22.511 4.396 -41.388 1.00 0.00 32 ALA A O 6
ATOM 8671 N N . ARG A 1 33 ? -22.148 3.826 -39.220 1.00 0.00 33 ARG A N 6
ATOM 8672 C CA . ARG A 1 33 ? -20.732 4.255 -39.170 1.00 0.00 33 ARG A CA 6
ATOM 8673 C C . ARG A 1 33 ? -19.769 3.108 -39.557 1.00 0.00 33 ARG A C 6
ATOM 8674 O O . ARG A 1 33 ? -18.576 3.344 -39.794 1.00 0.00 33 ARG A O 6
ATOM 8695 N N . GLY A 1 34 ? -20.293 1.873 -39.622 1.00 0.00 34 GLY A N 6
ATOM 8696 C CA . GLY A 1 34 ? -19.502 0.701 -40.019 1.00 0.00 34 GLY A CA 6
ATOM 8697 C C . GLY A 1 34 ? -18.657 0.121 -38.885 1.00 0.00 34 GLY A C 6
ATOM 8698 O O . GLY A 1 34 ? -17.704 -0.624 -39.133 1.00 0.00 34 GLY A O 6
ATOM 8702 N N . ALA A 1 35 ? -19.042 0.437 -37.634 1.00 0.00 35 ALA A N 6
ATOM 8703 C CA . ALA A 1 35 ? -18.392 -0.084 -36.409 1.00 0.00 35 ALA A CA 6
ATOM 8704 C C . ALA A 1 35 ? -19.002 -1.440 -35.989 1.00 0.00 35 ALA A C 6
ATOM 8705 O O . ALA A 1 35 ? -18.852 -1.870 -34.843 1.00 0.00 35 ALA A O 6
ATOM 8712 N N . LEU A 1 36 ? -19.676 -2.109 -36.934 1.00 0.00 36 LEU A N 6
ATOM 8713 C CA . LEU A 1 36 ? -20.417 -3.346 -36.685 1.00 0.00 36 LEU A CA 6
ATOM 8714 C C . LEU A 1 36 ? -19.731 -4.498 -37.437 1.00 0.00 36 LEU A C 6
ATOM 8715 O O . LEU A 1 36 ? -19.797 -4.571 -38.664 1.00 0.00 36 LEU A O 6
ATOM 8731 N N . LEU A 1 37 ? -19.029 -5.353 -36.690 1.00 0.00 37 LEU A N 6
ATOM 8732 C CA . LEU A 1 37 ? -18.272 -6.498 -37.231 1.00 0.00 37 LEU A CA 6
ATOM 8733 C C . LEU A 1 37 ? -19.107 -7.776 -37.079 1.00 0.00 37 LEU A C 6
ATOM 8734 O O . LEU A 1 37 ? -19.620 -8.042 -36.002 1.00 0.00 37 LEU A O 6
ATOM 8750 N N . GLN A 1 38 ? -19.262 -8.543 -38.165 1.00 0.00 38 GLN A N 6
ATOM 8751 C CA . GLN A 1 38 ? -19.886 -9.876 -38.130 1.00 0.00 38 GLN A CA 6
ATOM 8752 C C . GLN A 1 38 ? -18.806 -10.952 -37.964 1.00 0.00 38 GLN A C 6
ATOM 8753 O O . GLN A 1 38 ? -17.846 -10.993 -38.735 1.00 0.00 38 GLN A O 6
ATOM 8767 N N . VAL A 1 39 ? -18.963 -11.807 -36.951 1.00 0.00 39 VAL A N 6
ATOM 8768 C CA . VAL A 1 39 ? -18.193 -13.049 -36.836 1.00 0.00 39 VAL A CA 6
ATOM 8769 C C . VAL A 1 39 ? -19.009 -14.202 -37.449 1.00 0.00 39 VAL A C 6
ATOM 8770 O O . VAL A 1 39 ? -20.249 -14.196 -37.405 1.00 0.00 39 VAL A O 6
ATOM 8783 N N . ASP A 1 40 ? -18.298 -15.175 -38.030 1.00 0.00 40 ASP A N 6
ATOM 8784 C CA . ASP A 1 40 ? -18.903 -16.332 -38.695 1.00 0.00 40 ASP A CA 6
ATOM 8785 C C . ASP A 1 40 ? -19.455 -17.321 -37.655 1.00 0.00 40 ASP A C 6
ATOM 8786 O O . ASP A 1 40 ? -18.941 -17.412 -36.535 1.00 0.00 40 ASP A O 6
ATOM 8795 N N . ALA A 1 41 ? -20.494 -18.064 -38.055 1.00 0.00 41 ALA A N 6
ATOM 8796 C CA . ALA A 1 41 ? -21.209 -19.003 -37.180 1.00 0.00 41 ALA A CA 6
ATOM 8797 C C . ALA A 1 41 ? -20.344 -20.233 -36.807 1.00 0.00 41 ALA A C 6
ATOM 8798 O O . ALA A 1 41 ? -20.570 -20.859 -35.766 1.00 0.00 41 ALA A O 6
ATOM 8805 N N . ALA A 1 42 ? -19.349 -20.566 -37.657 1.00 0.00 42 ALA A N 6
ATOM 8806 C CA . ALA A 1 42 ? -18.376 -21.649 -37.379 1.00 0.00 42 ALA A CA 6
ATOM 8807 C C . ALA A 1 42 ? -17.272 -21.175 -36.413 1.00 0.00 42 ALA A C 6
ATOM 8808 O O . ALA A 1 42 ? -16.632 -21.998 -35.746 1.00 0.00 42 ALA A O 6
ATOM 8815 N N . LEU A 1 43 ? -17.034 -19.850 -36.369 1.00 0.00 43 LEU A N 6
ATOM 8816 C CA . LEU A 1 43 ? -16.186 -19.234 -35.329 1.00 0.00 43 LEU A CA 6
ATOM 8817 C C . LEU A 1 43 ? -17.042 -18.982 -34.071 1.00 0.00 43 LEU A C 6
ATOM 8818 O O . LEU A 1 43 ? -18.215 -19.392 -34.013 1.00 0.00 43 LEU A O 6
ATOM 8834 N N . ASP A 1 44 ? -16.482 -18.284 -33.071 1.00 0.00 44 ASP A N 6
ATOM 8835 C CA . ASP A 1 44 ? -17.166 -18.087 -31.785 1.00 0.00 44 ASP A CA 6
ATOM 8836 C C . ASP A 1 44 ? -17.096 -16.615 -31.387 1.00 0.00 44 ASP A C 6
ATOM 8837 O O . ASP A 1 44 ? -16.005 -16.062 -31.275 1.00 0.00 44 ASP A O 6
ATOM 8846 N N . LEU A 1 45 ? -18.274 -16.012 -31.157 1.00 0.00 45 LEU A N 6
ATOM 8847 C CA . LEU A 1 45 ? -18.425 -14.582 -30.823 1.00 0.00 45 LEU A CA 6
ATOM 8848 C C . LEU A 1 45 ? -17.526 -14.163 -29.641 1.00 0.00 45 LEU A C 6
ATOM 8849 O O . LEU A 1 45 ? -16.922 -13.089 -29.664 1.00 0.00 45 LEU A O 6
ATOM 8865 N N . VAL A 1 46 ? -17.424 -15.053 -28.643 1.00 0.00 46 VAL A N 6
ATOM 8866 C CA . VAL A 1 46 ? -16.705 -14.790 -27.394 1.00 0.00 46 VAL A CA 6
ATOM 8867 C C . VAL A 1 46 ? -15.185 -14.666 -27.627 1.00 0.00 46 VAL A C 6
ATOM 8868 O O . VAL A 1 46 ? -14.593 -13.660 -27.249 1.00 0.00 46 VAL A O 6
ATOM 8881 N N . GLU A 1 47 ? -14.574 -15.688 -28.267 1.00 0.00 47 GLU A N 6
ATOM 8882 C CA . GLU A 1 47 ? -13.104 -15.754 -28.446 1.00 0.00 47 GLU A CA 6
ATOM 8883 C C . GLU A 1 47 ? -12.601 -14.647 -29.392 1.00 0.00 47 GLU A C 6
ATOM 8884 O O . GLU A 1 47 ? -11.479 -14.165 -29.244 1.00 0.00 47 GLU A O 6
ATOM 8896 N N . VAL A 1 48 ? -13.452 -14.259 -30.352 1.00 0.00 48 VAL A N 6
ATOM 8897 C CA . VAL A 1 48 ? -13.147 -13.211 -31.330 1.00 0.00 48 VAL A CA 6
ATOM 8898 C C . VAL A 1 48 ? -13.229 -11.822 -30.666 1.00 0.00 48 VAL A C 6
ATOM 8899 O O . VAL A 1 48 ? -12.357 -10.970 -30.873 1.00 0.00 48 VAL A O 6
ATOM 8912 N N . ALA A 1 49 ? -14.268 -11.632 -29.837 1.00 0.00 49 ALA A N 6
ATOM 8913 C CA . ALA A 1 49 ? -14.450 -10.408 -29.037 1.00 0.00 49 ALA A CA 6
ATOM 8914 C C . ALA A 1 49 ? -13.346 -10.287 -27.968 1.00 0.00 49 ALA A C 6
ATOM 8915 O O . ALA A 1 49 ? -12.954 -9.185 -27.600 1.00 0.00 49 ALA A O 6
ATOM 8922 N N . GLU A 1 50 ? -12.860 -11.448 -27.495 1.00 0.00 50 GLU A N 6
ATOM 8923 C CA . GLU A 1 50 ? -11.780 -11.540 -26.494 1.00 0.00 50 GLU A CA 6
ATOM 8924 C C . GLU A 1 50 ? -10.412 -11.270 -27.147 1.00 0.00 50 GLU A C 6
ATOM 8925 O O . GLU A 1 50 ? -9.505 -10.750 -26.499 1.00 0.00 50 GLU A O 6
ATOM 8937 N N . ALA A 1 51 ? -10.273 -11.631 -28.431 1.00 0.00 51 ALA A N 6
ATOM 8938 C CA . ALA A 1 51 ? -9.056 -11.332 -29.212 1.00 0.00 51 ALA A CA 6
ATOM 8939 C C . ALA A 1 51 ? -8.958 -9.817 -29.501 1.00 0.00 51 ALA A C 6
ATOM 8940 O O . ALA A 1 51 ? -7.870 -9.242 -29.489 1.00 0.00 51 ALA A O 6
ATOM 8947 N N . LEU A 1 52 ? -10.126 -9.184 -29.728 1.00 0.00 52 LEU A N 6
ATOM 8948 C CA . LEU A 1 52 ? -10.241 -7.731 -29.974 1.00 0.00 52 LEU A CA 6
ATOM 8949 C C . LEU A 1 52 ? -10.094 -6.930 -28.665 1.00 0.00 52 LEU A C 6
ATOM 8950 O O . LEU A 1 52 ? -9.487 -5.855 -28.661 1.00 0.00 52 LEU A O 6
ATOM 8966 N N . ALA A 1 53 ? -10.638 -7.470 -27.561 1.00 0.00 53 ALA A N 6
ATOM 8967 C CA . ALA A 1 53 ? -10.512 -6.858 -26.216 1.00 0.00 53 ALA A CA 6
ATOM 8968 C C . ALA A 1 53 ? -9.081 -7.024 -25.682 1.00 0.00 53 ALA A C 6
ATOM 8969 O O . ALA A 1 53 ? -8.537 -6.137 -25.013 1.00 0.00 53 ALA A O 6
ATOM 8976 N N . GLY A 1 54 ? -8.487 -8.181 -26.019 1.00 0.00 54 GLY A N 6
ATOM 8977 C CA . GLY A 1 54 ? -7.129 -8.541 -25.618 1.00 0.00 54 GLY A CA 6
ATOM 8978 C C . GLY A 1 54 ? -6.062 -7.989 -26.554 1.00 0.00 54 GLY A C 6
ATOM 8979 O O . GLY A 1 54 ? -4.876 -8.299 -26.385 1.00 0.00 54 GLY A O 6
ATOM 8983 N N . ASP A 1 55 ? -6.510 -7.227 -27.581 1.00 0.00 55 ASP A N 6
ATOM 8984 C CA . ASP A 1 55 ? -5.643 -6.454 -28.503 1.00 0.00 55 ASP A CA 6
ATOM 8985 C C . ASP A 1 55 ? -4.810 -7.376 -29.435 1.00 0.00 55 ASP A C 6
ATOM 8986 O O . ASP A 1 55 ? -3.920 -6.912 -30.157 1.00 0.00 55 ASP A O 6
ATOM 8995 N N . ASP A 1 56 ? -5.123 -8.689 -29.442 1.00 0.00 56 ASP A N 6
ATOM 8996 C CA . ASP A 1 56 ? -4.398 -9.661 -30.267 1.00 0.00 56 ASP A CA 6
ATOM 8997 C C . ASP A 1 56 ? -4.823 -9.522 -31.737 1.00 0.00 56 ASP A C 6
ATOM 8998 O O . ASP A 1 56 ? -5.918 -9.942 -32.136 1.00 0.00 56 ASP A O 6
ATOM 9007 N N . ARG A 1 57 ? -3.937 -8.903 -32.519 1.00 0.00 57 ARG A N 6
ATOM 9008 C CA . ARG A 1 57 ? -4.142 -8.635 -33.945 1.00 0.00 57 ARG A CA 6
ATOM 9009 C C . ARG A 1 57 ? -3.961 -9.908 -34.790 1.00 0.00 57 ARG A C 6
ATOM 9010 O O . ARG A 1 57 ? -4.497 -9.987 -35.885 1.00 0.00 57 ARG A O 6
ATOM 9031 N N . GLU A 1 58 ? -3.214 -10.895 -34.260 1.00 0.00 58 GLU A N 6
ATOM 9032 C CA . GLU A 1 58 ? -2.830 -12.121 -35.001 1.00 0.00 58 GLU A CA 6
ATOM 9033 C C . GLU A 1 58 ? -4.055 -12.989 -35.360 1.00 0.00 58 GLU A C 6
ATOM 9034 O O . GLU A 1 58 ? -4.184 -13.436 -36.507 1.00 0.00 58 GLU A O 6
ATOM 9046 N N . LYS A 1 59 ? -4.952 -13.207 -34.380 1.00 0.00 59 LYS A N 6
ATOM 9047 C CA . LYS A 1 59 ? -6.185 -14.000 -34.575 1.00 0.00 59 LYS A CA 6
ATOM 9048 C C . LYS A 1 59 ? -7.121 -13.307 -35.569 1.00 0.00 59 LYS A C 6
ATOM 9049 O O . LYS A 1 59 ? -7.535 -13.894 -36.574 1.00 0.00 59 LYS A O 6
ATOM 9068 N N . VAL A 1 60 ? -7.411 -12.035 -35.278 1.00 0.00 60 VAL A N 6
ATOM 9069 C CA . VAL A 1 60 ? -8.444 -11.271 -35.984 1.00 0.00 60 VAL A CA 6
ATOM 9070 C C . VAL A 1 60 ? -8.013 -10.887 -37.413 1.00 0.00 60 VAL A C 6
ATOM 9071 O O . VAL A 1 60 ? -8.860 -10.817 -38.296 1.00 0.00 60 VAL A O 6
ATOM 9084 N N . ALA A 1 61 ? -6.695 -10.678 -37.641 1.00 0.00 61 ALA A N 6
ATOM 9085 C CA . ALA A 1 61 ? -6.151 -10.379 -38.988 1.00 0.00 61 ALA A CA 6
ATOM 9086 C C . ALA A 1 61 ? -6.186 -11.635 -39.862 1.00 0.00 61 ALA A C 6
ATOM 9087 O O . ALA A 1 61 ? -6.403 -11.546 -41.070 1.00 0.00 61 ALA A O 6
ATOM 9094 N N . ALA A 1 62 ? -5.989 -12.809 -39.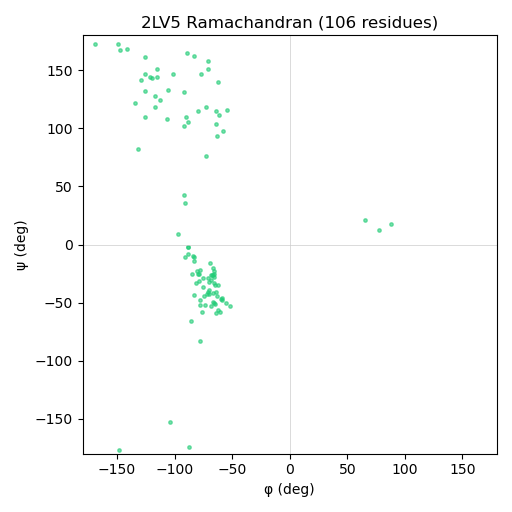231 1.00 0.00 62 ALA A N 6
ATOM 9095 C CA . ALA A 1 62 ? -6.128 -14.110 -39.909 1.00 0.00 62 ALA A CA 6
ATOM 9096 C C . ALA A 1 62 ? -7.588 -14.322 -40.351 1.00 0.00 62 ALA A C 6
ATOM 9097 O O . ALA A 1 62 ? -7.853 -14.787 -41.462 1.00 0.00 62 ALA A O 6
ATOM 9104 N N . TRP A 1 63 ? -8.523 -13.935 -39.471 1.00 0.00 63 TRP A N 6
ATOM 9105 C CA . TRP A 1 63 ? -9.965 -14.034 -39.734 1.00 0.00 63 TRP A CA 6
ATOM 9106 C C . TRP A 1 63 ? -10.450 -12.931 -40.708 1.00 0.00 63 TRP A C 6
ATOM 9107 O O . TRP A 1 63 ? -11.469 -13.111 -41.376 1.00 0.00 63 TRP A O 6
ATOM 9128 N N . LEU A 1 64 ? -9.717 -11.800 -40.784 1.00 0.00 64 LEU A N 6
ATOM 9129 C CA . LEU A 1 64 ? -10.005 -10.693 -41.741 1.00 0.00 64 LEU A CA 6
ATOM 9130 C C . LEU A 1 64 ? -9.499 -11.038 -43.156 1.00 0.00 64 LEU A C 6
ATOM 9131 O O . LEU A 1 64 ? -10.116 -10.658 -44.154 1.00 0.00 64 LEU A O 6
ATOM 9147 N N . SER A 1 65 ? -8.359 -11.735 -43.224 1.00 0.00 65 SER A N 6
ATOM 9148 C CA . SER A 1 65 ? -7.721 -12.113 -44.502 1.00 0.00 65 SER A CA 6
ATOM 9149 C C . SER A 1 65 ? -8.369 -13.380 -45.097 1.00 0.00 65 SER A C 6
ATOM 9150 O O . SER A 1 65 ? -8.264 -13.630 -46.303 1.00 0.00 65 SER A O 6
ATOM 9158 N N . GLY A 1 66 ? -9.027 -14.174 -44.236 1.00 0.00 66 GLY A N 6
ATOM 9159 C CA . GLY A 1 66 ? -9.706 -15.394 -44.659 1.00 0.00 66 GLY A CA 6
ATOM 9160 C C . GLY A 1 66 ? -9.864 -16.366 -43.500 1.00 0.00 66 GLY A C 6
ATOM 9161 O O . GLY A 1 66 ? -9.024 -17.251 -43.300 1.00 0.00 66 GLY A O 6
ATOM 9165 N N . GLY A 1 67 ? -10.930 -16.165 -42.710 1.00 0.00 67 GLY A N 6
ATOM 9166 C CA . GLY A 1 67 ? -11.204 -17.008 -41.547 1.00 0.00 67 GLY A CA 6
ATOM 9167 C C . GLY A 1 67 ? -12.656 -16.931 -41.102 1.00 0.00 67 GLY A C 6
ATOM 9168 O O . GLY A 1 67 ? -13.215 -17.923 -40.617 1.00 0.00 67 GLY A O 6
ATOM 9172 N N . GLY A 1 68 ? -13.253 -15.737 -41.231 1.00 0.00 68 GLY A N 6
ATOM 9173 C CA . GLY A 1 68 ? -14.678 -15.551 -40.960 1.00 0.00 68 GLY A CA 6
ATOM 9174 C C . GLY A 1 68 ? -14.979 -14.372 -40.041 1.00 0.00 68 GLY A C 6
ATOM 9175 O O . GLY A 1 68 ? -15.878 -14.447 -39.207 1.00 0.00 68 GLY A O 6
ATOM 9179 N N . LEU A 1 69 ? -14.222 -13.281 -40.178 1.00 0.00 69 LEU A N 6
ATOM 9180 C CA . LEU A 1 69 ? -14.507 -12.025 -39.457 1.00 0.00 69 LEU A CA 6
ATOM 9181 C C . LEU A 1 69 ? -14.494 -10.892 -40.482 1.00 0.00 69 LEU A C 6
ATOM 9182 O O . LEU A 1 69 ? -13.476 -10.648 -41.149 1.00 0.00 69 LEU A O 6
ATOM 9198 N N . SER A 1 70 ? -15.648 -10.240 -40.630 1.00 0.00 70 SER A N 6
ATOM 9199 C CA . SER A 1 70 ? -15.891 -9.206 -41.635 1.00 0.00 70 SER A CA 6
ATOM 9200 C C . SER A 1 70 ? -16.755 -8.101 -41.022 1.00 0.00 70 SER A C 6
ATOM 9201 O O . SER A 1 70 ? -17.074 -8.145 -39.837 1.00 0.00 70 SER A O 6
ATOM 9209 N N . LYS A 1 71 ? -17.140 -7.124 -41.842 1.00 0.00 71 LYS A N 6
ATOM 9210 C CA . LYS A 1 71 ? -17.943 -5.965 -41.420 1.00 0.00 71 LYS A CA 6
ATOM 9211 C C . LYS A 1 71 ? -19.307 -6.032 -42.123 1.00 0.00 71 LYS A C 6
ATOM 9212 O O . LYS A 1 71 ? -19.421 -6.574 -43.231 1.00 0.00 71 LYS A O 6
ATOM 9231 N N . VAL A 1 72 ? -20.330 -5.488 -41.463 1.00 0.00 72 VAL A N 6
ATOM 9232 C CA . VAL A 1 72 ? -21.713 -5.533 -41.937 1.00 0.00 72 VAL A CA 6
ATOM 9233 C C . VAL A 1 72 ? -21.976 -4.380 -42.929 1.00 0.00 72 VAL A C 6
ATOM 9234 O O . VAL A 1 72 ? -22.148 -3.219 -42.532 1.00 0.00 72 VAL A O 6
ATOM 9247 N N . GLY A 1 73 ? -21.915 -4.719 -44.231 1.00 0.00 73 GLY A N 6
ATOM 9248 C CA . GLY A 1 73 ? -22.363 -3.826 -45.306 1.00 0.00 73 GLY A CA 6
ATOM 9249 C C . GLY A 1 73 ? -23.873 -3.898 -45.489 1.00 0.00 73 GLY A C 6
ATOM 9250 O O . GLY A 1 73 ? -24.568 -4.454 -44.631 1.00 0.00 73 GLY A O 6
ATOM 9254 N N . GLU A 1 74 ? -24.390 -3.362 -46.609 1.00 0.00 74 GLU A N 6
ATOM 9255 C CA . GLU A 1 74 ? -25.843 -3.269 -46.829 1.00 0.00 74 GLU A CA 6
ATOM 9256 C C . GLU A 1 74 ? -26.462 -4.658 -47.087 1.00 0.00 74 GLU A C 6
ATOM 9257 O O . GLU A 1 74 ? -27.536 -4.946 -46.581 1.00 0.00 74 GLU A O 6
ATOM 9269 N N . ASP A 1 75 ? -25.771 -5.527 -47.847 1.00 0.00 75 ASP A N 6
ATOM 9270 C CA . ASP A 1 75 ? -26.265 -6.890 -48.147 1.00 0.00 75 ASP A CA 6
ATOM 9271 C C . ASP A 1 75 ? -26.417 -7.713 -46.854 1.00 0.00 75 ASP A C 6
ATOM 9272 O O . ASP A 1 75 ? -27.414 -8.423 -46.664 1.00 0.00 75 ASP A O 6
ATOM 9281 N N . ALA A 1 76 ? -25.432 -7.557 -45.959 1.00 0.00 76 ALA A N 6
ATOM 9282 C CA . ALA A 1 76 ? -25.429 -8.211 -44.643 1.00 0.00 76 ALA A CA 6
ATOM 9283 C C . ALA A 1 76 ? -26.453 -7.552 -43.700 1.00 0.00 76 ALA A C 6
ATOM 9284 O O . ALA A 1 76 ? -27.057 -8.228 -42.878 1.00 0.00 76 ALA A O 6
ATOM 9291 N N . ALA A 1 77 ? -26.658 -6.234 -43.854 1.00 0.00 77 ALA A N 6
ATOM 9292 C CA . ALA A 1 77 ? -27.576 -5.450 -43.001 1.00 0.00 77 ALA A CA 6
ATOM 9293 C C . ALA A 1 77 ? -29.038 -5.839 -43.226 1.00 0.00 77 ALA A C 6
ATOM 9294 O O . ALA A 1 77 ? -29.780 -6.102 -42.276 1.00 0.00 77 ALA A O 6
ATOM 9301 N N . LYS A 1 78 ? -29.422 -5.856 -44.507 1.00 0.00 78 LYS A N 6
ATOM 9302 C CA . LYS A 1 78 ? -30.777 -6.223 -44.952 1.00 0.00 78 LYS A CA 6
ATOM 9303 C C . LYS A 1 78 ? -31.042 -7.705 -44.652 1.00 0.00 78 LYS A C 6
ATOM 9304 O O . LYS A 1 78 ? -32.190 -8.107 -44.423 1.00 0.00 78 LYS A O 6
ATOM 9323 N N . ASP A 1 79 ? -29.951 -8.505 -44.674 1.00 0.00 79 ASP A N 6
ATOM 9324 C CA . ASP A 1 79 ? -30.001 -9.935 -44.311 1.00 0.00 79 ASP A CA 6
ATOM 9325 C C . ASP A 1 79 ? -30.419 -10.074 -42.840 1.00 0.00 79 ASP A C 6
ATOM 9326 O O . ASP A 1 79 ? -31.443 -10.672 -42.556 1.00 0.00 79 ASP A O 6
ATOM 9335 N N . PHE A 1 80 ? -29.628 -9.443 -41.939 1.00 0.00 80 PHE A N 6
ATOM 9336 C CA . PHE A 1 80 ? -29.844 -9.479 -40.467 1.00 0.00 80 PHE A CA 6
ATOM 9337 C C . PHE A 1 80 ? -31.215 -8.905 -40.056 1.00 0.00 80 PHE A C 6
ATOM 9338 O O . PHE A 1 80 ? -31.834 -9.411 -39.122 1.00 0.00 80 PHE A O 6
ATOM 9355 N N . LEU A 1 81 ? -31.672 -7.861 -40.770 1.00 0.00 81 LEU A N 6
ATOM 9356 C CA . LEU A 1 81 ? -32.964 -7.180 -40.508 1.00 0.00 81 LEU A CA 6
ATOM 9357 C C . LEU A 1 81 ? -34.134 -8.176 -40.668 1.00 0.00 81 LEU A C 6
ATOM 9358 O O . LEU A 1 81 ? -35.066 -8.207 -39.854 1.00 0.00 81 LEU A O 6
ATOM 9374 N N . GLU A 1 82 ? -34.057 -8.987 -41.721 1.00 0.00 82 GLU A N 6
ATOM 9375 C CA . GLU A 1 82 ? -35.081 -9.988 -42.053 1.00 0.00 82 GLU A CA 6
ATOM 9376 C C . GLU A 1 82 ? -34.691 -11.403 -41.571 1.00 0.00 82 GLU A C 6
ATOM 9377 O O . GLU A 1 82 ? -35.492 -12.326 -41.716 1.00 0.00 82 GLU A O 6
ATOM 9389 N N . ARG A 1 83 ? -33.464 -11.568 -41.021 1.00 0.00 83 ARG A N 6
ATOM 9390 C CA . ARG A 1 83 ? -32.935 -12.883 -40.597 1.00 0.00 83 ARG A CA 6
ATOM 9391 C C . ARG A 1 83 ? -33.732 -13.410 -39.387 1.00 0.00 83 ARG A C 6
ATOM 9392 O O . ARG A 1 83 ? -34.735 -14.103 -39.573 1.00 0.00 83 ARG A O 6
ATOM 9413 N N . ASP A 1 84 ? -33.310 -13.062 -38.157 1.00 0.00 84 ASP A N 6
ATOM 9414 C CA . ASP A 1 84 ? -34.051 -13.430 -36.939 1.00 0.00 84 ASP A CA 6
ATOM 9415 C C . ASP A 1 84 ? -35.172 -12.403 -36.616 1.00 0.00 84 ASP A C 6
ATOM 9416 O O . ASP A 1 84 ? -36.327 -12.834 -36.505 1.00 0.00 84 ASP A O 6
ATOM 9425 N N . PRO A 1 85 ? -34.927 -11.030 -36.467 1.00 0.00 85 PRO A N 6
ATOM 9426 C CA . PRO A 1 85 ? -33.588 -10.312 -36.521 1.00 0.00 85 PRO A CA 6
ATOM 9427 C C . PRO A 1 85 ? -32.749 -10.363 -35.205 1.00 0.00 85 PRO A C 6
ATOM 9428 O O . PRO A 1 85 ? -31.613 -9.895 -35.175 1.00 0.00 85 PRO A O 6
ATOM 9439 N N . THR A 1 86 ? -33.371 -10.888 -34.148 1.00 0.00 86 THR A N 6
ATOM 9440 C CA . THR A 1 86 ? -32.757 -11.152 -32.819 1.00 0.00 86 THR A CA 6
ATOM 9441 C C . THR A 1 86 ? -31.420 -11.943 -32.913 1.00 0.00 86 THR A C 6
ATOM 9442 O O . THR A 1 86 ? -31.423 -13.126 -33.245 1.00 0.00 86 THR A O 6
ATOM 9453 N N . LEU A 1 87 ? -30.296 -11.306 -32.581 1.00 0.00 87 LEU A N 6
ATOM 9454 C CA . LEU A 1 87 ? -28.957 -11.920 -32.714 1.00 0.00 87 LEU A CA 6
ATOM 9455 C C . LEU A 1 87 ? -28.091 -11.584 -31.495 1.00 0.00 87 LEU A C 6
ATOM 9456 O O . LEU A 1 87 ? -28.473 -10.772 -30.652 1.00 0.00 87 LEU A O 6
ATOM 9472 N N . TRP A 1 88 ? -26.918 -12.214 -31.416 1.00 0.00 88 TRP A N 6
ATOM 9473 C CA . TRP A 1 88 ? -25.988 -12.041 -30.290 1.00 0.00 88 TRP A CA 6
ATOM 9474 C C . TRP A 1 88 ? -24.993 -10.908 -30.603 1.00 0.00 88 TRP A C 6
ATOM 9475 O O . TRP A 1 88 ? -24.132 -11.070 -31.466 1.00 0.00 88 TRP A O 6
ATOM 9496 N N . ALA A 1 89 ? -25.115 -9.769 -29.912 1.00 0.00 89 ALA A N 6
ATOM 9497 C CA . ALA A 1 89 ? -24.232 -8.606 -30.102 1.00 0.00 89 ALA A CA 6
ATOM 9498 C C . ALA A 1 89 ? -23.513 -8.251 -28.796 1.00 0.00 89 ALA A C 6
ATOM 9499 O O . ALA A 1 89 ? -24.165 -8.002 -27.779 1.00 0.00 89 ALA A O 6
ATOM 9506 N N . VAL A 1 90 ? -22.174 -8.222 -28.826 1.00 0.00 90 VAL A N 6
ATOM 9507 C CA . VAL A 1 90 ? -21.343 -7.805 -27.688 1.00 0.00 90 VAL A CA 6
ATOM 9508 C C . VAL A 1 90 ? -20.513 -6.571 -28.090 1.00 0.00 90 VAL A C 6
ATOM 9509 O O . VAL A 1 90 ? -19.735 -6.614 -29.052 1.00 0.00 90 VAL A O 6
ATOM 9522 N N . VAL A 1 91 ? -20.723 -5.449 -27.388 1.00 0.00 91 VAL A N 6
ATOM 9523 C CA . VAL A 1 91 ? -20.017 -4.191 -27.676 1.00 0.00 91 VAL A CA 6
ATOM 9524 C C . VAL A 1 91 ? -18.637 -4.220 -27.001 1.00 0.00 91 VAL A C 6
ATOM 9525 O O . VAL A 1 91 ? -18.540 -4.077 -25.778 1.00 0.00 91 VAL A O 6
ATOM 9538 N N . VAL A 1 92 ? -17.590 -4.452 -27.810 1.00 0.00 92 VAL A N 6
ATOM 9539 C CA . VAL A 1 92 ? -16.181 -4.501 -27.359 1.00 0.00 92 VAL A CA 6
ATOM 9540 C C . VAL A 1 92 ? -15.616 -3.052 -27.341 1.00 0.00 92 VAL A C 6
ATOM 9541 O O . VAL A 1 92 ? -16.218 -2.151 -27.945 1.00 0.00 92 VAL A O 6
ATOM 9554 N N . ALA A 1 93 ? -14.469 -2.842 -26.654 1.00 0.00 93 ALA A N 6
ATOM 9555 C CA . ALA A 1 93 ? -13.839 -1.509 -26.464 1.00 0.00 93 ALA A CA 6
ATOM 9556 C C . ALA A 1 93 ? -13.636 -0.692 -27.791 1.00 0.00 93 ALA A C 6
ATOM 9557 O O . ALA A 1 93 ? -14.019 0.486 -27.824 1.00 0.00 93 ALA A O 6
ATOM 9564 N N . PRO A 1 94 ? -13.029 -1.262 -28.898 1.00 0.00 94 PRO A N 6
ATOM 9565 C CA . PRO A 1 94 ? -12.949 -0.539 -30.195 1.00 0.00 94 PRO A CA 6
ATOM 9566 C C . PRO A 1 94 ? -14.320 -0.450 -30.923 1.00 0.00 94 PRO A C 6
ATOM 9567 O O . PRO A 1 94 ? -14.760 0.641 -31.308 1.00 0.00 94 PRO A O 6
ATOM 9578 N N . TRP A 1 95 ? -14.973 -1.609 -31.121 1.00 0.00 95 TRP A N 6
ATOM 9579 C CA . TRP A 1 95 ? -16.234 -1.726 -31.882 1.00 0.00 95 TRP A CA 6
ATOM 9580 C C . TRP A 1 95 ? -17.080 -2.898 -31.364 1.00 0.00 95 TRP A C 6
ATOM 9581 O O . TRP A 1 95 ? -16.603 -3.713 -30.581 1.00 0.00 95 TRP A O 6
ATOM 9602 N N . VAL A 1 96 ? -18.320 -2.995 -31.854 1.00 0.00 96 VAL A N 6
ATOM 9603 C CA . VAL A 1 96 ? -19.242 -4.103 -31.510 1.00 0.00 96 VAL A CA 6
ATOM 9604 C C . VAL A 1 96 ? -19.068 -5.262 -32.518 1.00 0.00 96 VAL A C 6
ATOM 9605 O O . VAL A 1 96 ? -18.862 -5.029 -33.713 1.00 0.00 96 VAL A O 6
ATOM 9618 N N . VAL A 1 97 ? -19.115 -6.507 -32.012 1.00 0.00 97 VAL A N 6
ATOM 9619 C CA . VAL A 1 97 ? -19.070 -7.734 -32.831 1.00 0.00 97 VAL A CA 6
ATOM 9620 C C . VAL A 1 97 ? -20.390 -8.496 -32.629 1.00 0.00 97 VAL A C 6
ATOM 9621 O O . VAL A 1 97 ? -20.906 -8.548 -31.507 1.00 0.00 97 VAL A O 6
ATOM 9634 N N . ILE A 1 98 ? -20.928 -9.090 -33.715 1.00 0.00 98 ILE A N 6
ATOM 9635 C CA . ILE A 1 98 ? -22.258 -9.738 -33.724 1.00 0.00 98 ILE A CA 6
ATOM 9636 C C . ILE A 1 98 ? -22.195 -11.114 -34.385 1.00 0.00 98 ILE A C 6
ATOM 9637 O O . ILE A 1 98 ? -21.297 -11.388 -35.181 1.00 0.00 98 ILE A O 6
ATOM 9653 N N . GLN A 1 99 ? -23.186 -11.949 -34.068 1.00 0.00 99 GLN A N 6
ATOM 9654 C CA . GLN A 1 99 ? -23.330 -13.299 -34.622 1.00 0.00 99 GLN A CA 6
ATOM 9655 C C . GLN A 1 99 ? -24.828 -13.631 -34.665 1.00 0.00 99 GLN A C 6
ATOM 9656 O O . GLN A 1 99 ? -25.517 -13.471 -33.652 1.00 0.00 99 GLN A O 6
ATOM 9670 N N . GLU A 1 100 ? -25.319 -14.065 -35.838 1.00 0.00 100 GLU A N 6
ATOM 9671 C CA . GLU A 1 100 ? -26.735 -14.437 -36.043 1.00 0.00 100 GLU A CA 6
ATOM 9672 C C . GLU A 1 100 ? -27.148 -15.594 -35.121 1.00 0.00 100 GLU A C 6
ATOM 9673 O O . GLU A 1 100 ? -26.347 -16.495 -34.835 1.00 0.00 100 GLU A O 6
ATOM 9685 N N . ARG A 1 101 ? -28.402 -15.545 -34.654 1.00 0.00 101 ARG A N 6
ATOM 9686 C CA . ARG A 1 101 ? -28.993 -16.619 -33.848 1.00 0.00 101 ARG A CA 6
ATOM 9687 C C . ARG A 1 101 ? -29.556 -17.714 -34.774 1.00 0.00 101 ARG A C 6
ATOM 9688 O O . ARG A 1 101 ? -29.622 -18.882 -34.376 1.00 0.00 101 ARG A O 6
ATOM 9709 N N . ALA A 1 102 ? -29.987 -17.308 -35.989 1.00 0.00 102 ALA A N 6
ATOM 9710 C CA . ALA A 1 102 ? -30.500 -18.218 -37.043 1.00 0.00 102 ALA A CA 6
ATOM 9711 C C . ALA A 1 102 ? -29.522 -19.363 -37.363 1.00 0.00 102 ALA A C 6
ATOM 9712 O O . ALA A 1 102 ? -28.679 -19.260 -38.270 1.00 0.00 102 ALA A O 6
ATOM 9719 N N . GLU A 1 103 ? -29.628 -20.423 -36.548 1.00 0.00 103 GLU A N 6
ATOM 9720 C CA . GLU A 1 103 ? -28.838 -21.643 -36.677 1.00 0.00 103 GLU A CA 6
ATOM 9721 C C . GLU A 1 103 ? -29.520 -22.777 -35.877 1.00 0.00 103 GLU A C 6
ATOM 9722 O O . GLU A 1 103 ? -29.951 -22.570 -34.739 1.00 0.00 103 GLU A O 6
ATOM 9734 N N . LYS A 1 104 ? -29.624 -23.959 -36.498 1.00 0.00 104 LYS A N 6
ATOM 9735 C CA . LYS A 1 104 ? -30.229 -25.170 -35.901 1.00 0.00 104 LYS A CA 6
ATOM 9736 C C . LYS A 1 104 ? -29.106 -26.108 -35.361 1.00 0.00 104 LYS A C 6
ATOM 9737 O O . LYS A 1 104 ? -29.380 -27.142 -34.753 1.00 0.00 104 LYS A O 6
ATOM 9756 N N . ALA A 1 105 ? -27.830 -25.684 -35.519 1.00 0.00 105 ALA A N 6
ATOM 9757 C CA . ALA A 1 105 ? -26.645 -26.505 -35.160 1.00 0.00 105 ALA A CA 6
ATOM 9758 C C . ALA A 1 105 ? -26.307 -26.456 -33.650 1.00 0.00 105 ALA A C 6
ATOM 9759 O O . ALA A 1 105 ? -25.148 -26.672 -33.259 1.00 0.00 105 ALA A O 6
ATOM 9766 N N . THR A 1 106 ? -27.332 -26.230 -32.803 1.00 0.00 106 THR A N 6
ATOM 9767 C CA . THR A 1 106 ? -27.215 -26.341 -31.332 1.00 0.00 106 THR A CA 6
ATOM 9768 C C . THR A 1 106 ? -26.943 -27.813 -30.913 1.00 0.00 106 THR A C 6
ATOM 9769 O O . THR A 1 106 ? -26.435 -28.066 -29.813 1.00 0.00 106 THR A O 6
ATOM 9780 N N . LEU A 1 107 ? -27.289 -28.761 -31.841 1.00 0.00 107 LEU A N 6
ATOM 9781 C CA . LEU A 1 107 ? -27.055 -30.236 -31.746 1.00 0.00 107 LEU A CA 6
ATOM 9782 C C . LEU A 1 107 ? -27.583 -30.872 -30.440 1.00 0.00 107 LEU A C 6
ATOM 9783 O O . LEU A 1 107 ? -27.206 -31.989 -30.072 1.00 0.00 107 LEU A O 6
ATOM 9799 N N . HIS A 1 108 ? -28.540 -30.184 -29.805 1.00 0.00 108 HIS A N 6
ATOM 9800 C CA . HIS A 1 108 ? -29.163 -30.604 -28.544 1.00 0.00 108 HIS A CA 6
ATOM 9801 C C . HIS A 1 108 ? -30.697 -30.466 -28.704 1.00 0.00 108 HIS A C 6
ATOM 9802 O O . HIS A 1 108 ? -31.384 -31.492 -28.894 1.00 0.00 108 HIS A O 6
ATOM 9817 N N . GLY A 1 1 ? -6.433 -21.826 -18.693 1.00 0.00 1 GLY A N 7
ATOM 9818 C CA . GLY A 1 1 ? -6.702 -22.954 -17.780 1.00 0.00 1 GLY A CA 7
ATOM 9819 C C . GLY A 1 1 ? -6.884 -22.482 -16.348 1.00 0.00 1 GLY A C 7
ATOM 9820 O O . GLY A 1 1 ? -8.013 -22.428 -15.841 1.00 0.00 1 GLY A O 7
ATOM 9826 N N . SER A 1 2 ? -5.765 -22.129 -15.694 1.00 0.00 2 SER A N 7
ATOM 9827 C CA . SER A 1 2 ? -5.771 -21.568 -14.338 1.00 0.00 2 SER A CA 7
ATOM 9828 C C . SER A 1 2 ? -6.299 -20.116 -14.388 1.00 0.00 2 SER A C 7
ATOM 9829 O O . SER A 1 2 ? -5.661 -19.239 -14.989 1.00 0.00 2 SER A O 7
ATOM 9837 N N . HIS A 1 3 ? -7.487 -19.897 -13.793 1.00 0.00 3 HIS A N 7
ATOM 9838 C CA . HIS A 1 3 ? -8.164 -18.587 -13.777 1.00 0.00 3 HIS A CA 7
ATOM 9839 C C . HIS A 1 3 ? -7.342 -17.554 -12.989 1.00 0.00 3 HIS A C 7
ATOM 9840 O O . HIS A 1 3 ? -7.286 -17.601 -11.751 1.00 0.00 3 HIS A O 7
ATOM 9854 N N . MET A 1 4 ? -6.667 -16.662 -13.732 1.00 0.00 4 MET A N 7
ATOM 9855 C CA . MET A 1 4 ? -5.979 -15.491 -13.172 1.00 0.00 4 MET A CA 7
ATOM 9856 C C . MET A 1 4 ? -7.043 -14.531 -12.602 1.00 0.00 4 MET A C 7
ATOM 9857 O O . MET A 1 4 ? -7.822 -13.931 -13.353 1.00 0.00 4 MET A O 7
ATOM 9871 N N . THR A 1 5 ? -7.103 -14.456 -11.261 1.00 0.00 5 THR A N 7
ATOM 9872 C CA . THR A 1 5 ? -8.136 -13.708 -10.521 1.00 0.00 5 THR A CA 7
ATOM 9873 C C . THR A 1 5 ? -7.630 -12.326 -10.058 1.00 0.00 5 THR A C 7
ATOM 9874 O O . THR A 1 5 ? -8.323 -11.634 -9.303 1.00 0.00 5 THR A O 7
ATOM 9885 N N . GLU A 1 6 ? -6.429 -11.929 -10.524 1.00 0.00 6 GLU A N 7
ATOM 9886 C CA . GLU A 1 6 ? -5.824 -10.632 -10.171 1.00 0.00 6 GLU A CA 7
ATOM 9887 C C . GLU A 1 6 ? -6.655 -9.484 -10.778 1.00 0.00 6 GLU A C 7
ATOM 9888 O O . GLU A 1 6 ? -7.111 -9.589 -11.929 1.00 0.00 6 GLU A O 7
ATOM 9900 N N . GLN A 1 7 ? -6.849 -8.403 -9.994 1.00 0.00 7 GLN A N 7
ATOM 9901 C CA . GLN A 1 7 ? -7.690 -7.260 -10.383 1.00 0.00 7 GLN A CA 7
ATOM 9902 C C . GLN A 1 7 ? -7.025 -6.459 -11.518 1.00 0.00 7 GLN A C 7
ATOM 9903 O O . GLN A 1 7 ? -6.280 -5.501 -11.284 1.00 0.00 7 GLN A O 7
ATOM 9917 N N . THR A 1 8 ? -7.264 -6.928 -12.750 1.00 0.00 8 THR A N 7
ATOM 9918 C CA . THR A 1 8 ? -6.782 -6.301 -13.986 1.00 0.00 8 THR A CA 7
ATOM 9919 C C . THR A 1 8 ? -7.868 -5.359 -14.554 1.00 0.00 8 THR A C 7
ATOM 9920 O O . THR A 1 8 ? -8.875 -5.112 -13.876 1.00 0.00 8 THR A O 7
ATOM 9931 N N . SER A 1 9 ? -7.657 -4.843 -15.786 1.00 0.00 9 SER A N 7
ATOM 9932 C CA . SER A 1 9 ? -8.568 -3.874 -16.430 1.00 0.00 9 SER A CA 7
ATOM 9933 C C . SER A 1 9 ? -10.042 -4.370 -16.432 1.00 0.00 9 SER A C 7
ATOM 9934 O O . SER A 1 9 ? -10.316 -5.551 -16.704 1.00 0.00 9 SER A O 7
ATOM 9942 N N . THR A 1 10 ? -10.966 -3.444 -16.098 1.00 0.00 10 THR A N 7
ATOM 9943 C CA . THR A 1 10 ? -12.425 -3.698 -16.005 1.00 0.00 10 THR A CA 7
ATOM 9944 C C . THR A 1 10 ? -13.007 -4.190 -17.344 1.00 0.00 10 THR A C 7
ATOM 9945 O O . THR A 1 10 ? -14.032 -4.883 -17.371 1.00 0.00 10 THR A O 7
ATOM 9956 N N . LEU A 1 11 ? -12.329 -3.812 -18.445 1.00 0.00 11 LEU A N 7
ATOM 9957 C CA . LEU A 1 11 ? -12.684 -4.227 -19.806 1.00 0.00 11 LEU A CA 7
ATOM 9958 C C . LEU A 1 11 ? -12.566 -5.757 -19.938 1.00 0.00 11 LEU A C 7
ATOM 9959 O O . LEU A 1 11 ? -13.406 -6.379 -20.576 1.00 0.00 11 LEU A O 7
ATOM 9975 N N . TYR A 1 12 ? -11.518 -6.349 -19.325 1.00 0.00 12 TYR A N 7
ATOM 9976 C CA . TYR A 1 12 ? -11.313 -7.814 -19.341 1.00 0.00 12 TYR A CA 7
ATOM 9977 C C . TYR A 1 12 ? -12.423 -8.524 -18.541 1.00 0.00 12 TYR A C 7
ATOM 9978 O O . TYR A 1 12 ? -12.885 -9.600 -18.932 1.00 0.00 12 TYR A O 7
ATOM 9996 N N . ALA A 1 13 ? -12.852 -7.888 -17.436 1.00 0.00 13 ALA A N 7
ATOM 9997 C CA . ALA A 1 13 ? -13.917 -8.414 -16.566 1.00 0.00 13 ALA A CA 7
ATOM 9998 C C . ALA A 1 13 ? -15.263 -8.506 -17.319 1.00 0.00 13 ALA A C 7
ATOM 9999 O O . ALA A 1 13 ? -15.973 -9.515 -17.213 1.00 0.00 13 ALA A O 7
ATOM 10006 N N . LYS A 1 14 ? -15.592 -7.450 -18.096 1.00 0.00 14 LYS A N 7
ATOM 10007 C CA . LYS A 1 14 ? -16.831 -7.410 -18.905 1.00 0.00 14 LYS A CA 7
ATOM 10008 C C . LYS A 1 14 ? -16.676 -8.208 -20.220 1.00 0.00 14 LYS A C 7
ATOM 10009 O O . LYS A 1 14 ? -17.678 -8.595 -20.836 1.00 0.00 14 LYS A O 7
ATOM 10028 N N . LEU A 1 15 ? -15.412 -8.394 -20.672 1.00 0.00 15 LEU A N 7
ATOM 10029 C CA . LEU A 1 15 ? -15.073 -9.221 -21.864 1.00 0.00 15 LEU A CA 7
ATOM 10030 C C . LEU A 1 15 ? -15.484 -10.679 -21.576 1.00 0.00 15 LEU A C 7
ATOM 10031 O O . LEU A 1 15 ? -15.989 -11.390 -22.450 1.00 0.00 15 LEU A O 7
ATOM 10047 N N . LEU A 1 16 ? -15.300 -11.076 -20.301 1.00 0.00 16 LEU A N 7
ATOM 10048 C CA . LEU A 1 16 ? -15.727 -12.381 -19.773 1.00 0.00 16 LEU A CA 7
ATOM 10049 C C . LEU A 1 16 ? -17.235 -12.378 -19.398 1.00 0.00 16 LEU A C 7
ATOM 10050 O O . LEU A 1 16 ? -17.691 -13.252 -18.638 1.00 0.00 16 LEU A O 7
ATOM 10066 N N . GLY A 1 17 ? -17.999 -11.407 -19.946 1.00 0.00 17 GLY A N 7
ATOM 10067 C CA . GLY A 1 17 ? -19.437 -11.288 -19.710 1.00 0.00 17 GLY A CA 7
ATOM 10068 C C . GLY A 1 17 ? -20.254 -12.285 -20.529 1.00 0.00 17 GLY A C 7
ATOM 10069 O O . GLY A 1 17 ? -19.788 -13.395 -20.810 1.00 0.00 17 GLY A O 7
ATOM 10073 N N . GLU A 1 18 ? -21.476 -11.894 -20.912 1.00 0.00 18 GLU A N 7
ATOM 10074 C CA . GLU A 1 18 ? -22.417 -12.777 -21.630 1.00 0.00 18 GLU A CA 7
ATOM 10075 C C . GLU A 1 18 ? -22.883 -12.114 -22.941 1.00 0.00 18 GLU A C 7
ATOM 10076 O O . GLU A 1 18 ? -22.942 -10.879 -23.034 1.00 0.00 18 GLU A O 7
ATOM 10088 N N . THR A 1 19 ? -23.193 -12.956 -23.947 1.00 0.00 19 THR A N 7
ATOM 10089 C CA . THR A 1 19 ? -23.699 -12.509 -25.250 1.00 0.00 19 THR A CA 7
ATOM 10090 C C . THR A 1 19 ? -25.085 -11.865 -25.088 1.00 0.00 19 THR A C 7
ATOM 10091 O O . THR A 1 19 ? -26.020 -12.522 -24.602 1.00 0.00 19 THR A O 7
ATOM 10102 N N . ALA A 1 20 ? -25.214 -10.578 -25.465 1.00 0.00 20 ALA A N 7
ATOM 10103 C CA . ALA A 1 20 ? -26.472 -9.835 -25.275 1.00 0.00 20 ALA A CA 7
ATOM 10104 C C . ALA A 1 20 ? -27.417 -10.099 -26.460 1.00 0.00 20 ALA A C 7
ATOM 10105 O O . ALA A 1 20 ? -27.157 -9.667 -27.584 1.00 0.00 20 ALA A O 7
ATOM 10112 N N . VAL A 1 21 ? -28.515 -10.825 -26.188 1.00 0.00 21 VAL A N 7
ATOM 10113 C CA . VAL A 1 21 ? -29.533 -11.162 -27.194 1.00 0.00 21 VAL A CA 7
ATOM 10114 C C . VAL A 1 21 ? -30.401 -9.911 -27.438 1.00 0.00 21 VAL A C 7
ATOM 10115 O O . VAL A 1 21 ? -31.120 -9.469 -26.536 1.00 0.00 21 VAL A O 7
ATOM 10128 N N . ILE A 1 22 ? -30.306 -9.338 -28.642 1.00 0.00 22 ILE A N 7
ATOM 10129 C CA . ILE A 1 22 ? -30.913 -8.039 -28.965 1.00 0.00 22 ILE A CA 7
ATOM 10130 C C . ILE A 1 22 ? -31.541 -8.084 -30.373 1.00 0.00 22 ILE A C 7
ATOM 10131 O O . ILE A 1 22 ? -31.166 -8.929 -31.203 1.00 0.00 22 ILE A O 7
ATOM 10147 N N . SER A 1 23 ? -32.520 -7.198 -30.620 1.00 0.00 23 SER A N 7
ATOM 10148 C CA . SER A 1 23 ? -33.099 -6.996 -31.954 1.00 0.00 23 SER A CA 7
ATOM 10149 C C . SER A 1 23 ? -32.076 -6.293 -32.860 1.00 0.00 23 SER A C 7
ATOM 10150 O O . SER A 1 23 ? -31.384 -5.365 -32.414 1.00 0.00 23 SER A O 7
ATOM 10158 N N . TRP A 1 24 ? -31.988 -6.747 -34.116 1.00 0.00 24 TRP A N 7
ATOM 10159 C CA . TRP A 1 24 ? -31.070 -6.181 -35.120 1.00 0.00 24 TRP A CA 7
ATOM 10160 C C . TRP A 1 24 ? -31.316 -4.665 -35.349 1.00 0.00 24 TRP A C 7
ATOM 10161 O O . TRP A 1 24 ? -30.364 -3.911 -35.567 1.00 0.00 24 TRP A O 7
ATOM 10182 N N . ALA A 1 25 ? -32.592 -4.246 -35.305 1.00 0.00 25 ALA A N 7
ATOM 10183 C CA . ALA A 1 25 ? -33.001 -2.861 -35.645 1.00 0.00 25 ALA A CA 7
ATOM 10184 C C . ALA A 1 25 ? -32.381 -1.810 -34.691 1.00 0.00 25 ALA A C 7
ATOM 10185 O O . ALA A 1 25 ? -32.282 -0.627 -35.038 1.00 0.00 25 ALA A O 7
ATOM 10192 N N . GLU A 1 26 ? -31.938 -2.268 -33.508 1.00 0.00 26 GLU A N 7
ATOM 10193 C CA . GLU A 1 26 ? -31.250 -1.425 -32.507 1.00 0.00 26 GLU A CA 7
ATOM 10194 C C . GLU A 1 26 ? -29.801 -1.114 -32.941 1.00 0.00 26 GLU A C 7
ATOM 10195 O O . GLU A 1 26 ? -29.229 -0.090 -32.567 1.00 0.00 26 GLU A O 7
ATOM 10207 N N . LEU A 1 27 ? -29.230 -2.034 -33.729 1.00 0.00 27 LEU A N 7
ATOM 10208 C CA . LEU A 1 27 ? -27.822 -2.003 -34.171 1.00 0.00 27 LEU A CA 7
ATOM 10209 C C . LEU A 1 27 ? -27.634 -1.245 -35.497 1.00 0.00 27 LEU A C 7
ATOM 10210 O O . LEU A 1 27 ? -26.524 -1.216 -36.036 1.00 0.00 27 LEU A O 7
ATOM 10226 N N . GLN A 1 28 ? -28.719 -0.637 -36.009 1.00 0.00 28 GLN A N 7
ATOM 10227 C CA . GLN A 1 28 ? -28.689 0.195 -37.235 1.00 0.00 28 GLN A CA 7
ATOM 10228 C C . GLN A 1 28 ? -27.730 1.428 -37.113 1.00 0.00 28 GLN A C 7
ATOM 10229 O O . GLN A 1 28 ? -26.941 1.644 -38.036 1.00 0.00 28 GLN A O 7
ATOM 10243 N N . PRO A 1 29 ? -27.755 2.252 -35.986 1.00 0.00 29 PRO A N 7
ATOM 10244 C CA . PRO A 1 29 ? -26.751 3.341 -35.773 1.00 0.00 29 PRO A CA 7
ATOM 10245 C C . PRO A 1 29 ? -25.299 2.810 -35.688 1.00 0.00 29 PRO A C 7
ATOM 10246 O O . PRO A 1 29 ? -24.352 3.478 -36.124 1.00 0.00 29 PRO A O 7
ATOM 10257 N N . PHE A 1 30 ? -25.162 1.588 -35.150 1.00 0.00 30 PHE A N 7
ATOM 10258 C CA . PHE A 1 30 ? -23.861 0.938 -34.910 1.00 0.00 30 PHE A CA 7
ATOM 10259 C C . PHE A 1 30 ? -23.247 0.423 -36.228 1.00 0.00 30 PHE A C 7
ATOM 10260 O O . PHE A 1 30 ? -22.023 0.447 -36.407 1.00 0.00 30 PHE A O 7
ATOM 10277 N N . PHE A 1 31 ? -24.112 -0.036 -37.146 1.00 0.00 31 PHE A N 7
ATOM 10278 C CA . PHE A 1 31 ? -23.709 -0.434 -38.508 1.00 0.00 31 PHE A CA 7
ATOM 10279 C C . PHE A 1 31 ? -23.407 0.828 -39.355 1.00 0.00 31 PHE A C 7
ATOM 10280 O O . PHE A 1 31 ? -22.487 0.823 -40.181 1.00 0.00 31 PHE A O 7
ATOM 10297 N N . ALA A 1 32 ? -24.189 1.904 -39.117 1.00 0.00 32 ALA A N 7
ATOM 10298 C CA . ALA A 1 32 ? -24.106 3.173 -39.880 1.00 0.00 32 ALA A CA 7
ATOM 10299 C C . ALA A 1 32 ? -22.734 3.852 -39.729 1.00 0.00 32 ALA A C 7
ATOM 10300 O O . ALA A 1 32 ? -22.195 4.426 -40.681 1.00 0.00 32 ALA A O 7
ATOM 10307 N N . ARG A 1 33 ? -22.184 3.770 -38.511 1.00 0.00 33 ARG A N 7
ATOM 10308 C CA . ARG A 1 33 ? -20.864 4.339 -38.175 1.00 0.00 33 ARG A CA 7
ATOM 10309 C C . ARG A 1 33 ? -19.715 3.360 -38.516 1.00 0.00 33 ARG A C 7
ATOM 10310 O O . ARG A 1 33 ? -18.541 3.721 -38.392 1.00 0.00 33 ARG A O 7
ATOM 10331 N N . GLY A 1 34 ? -20.071 2.128 -38.939 1.00 0.00 34 GLY A N 7
ATOM 10332 C CA . GLY A 1 34 ? -19.091 1.093 -39.299 1.00 0.00 34 GLY A CA 7
ATOM 10333 C C . GLY A 1 34 ? -18.413 0.438 -38.093 1.00 0.00 34 GLY A C 7
ATOM 10334 O O . GLY A 1 34 ? -17.359 -0.188 -38.237 1.00 0.00 34 GLY A O 7
ATOM 10338 N N . ALA A 1 35 ? -19.032 0.577 -36.903 1.00 0.00 35 ALA A N 7
ATOM 10339 C CA . ALA A 1 35 ? -18.493 0.033 -35.634 1.00 0.00 35 ALA A CA 7
ATOM 10340 C C . ALA A 1 35 ? -19.067 -1.358 -35.331 1.00 0.00 35 ALA A C 7
ATOM 10341 O O . ALA A 1 35 ? -18.762 -1.935 -34.294 1.00 0.00 35 ALA A O 7
ATOM 10348 N N . LEU A 1 36 ? -19.914 -1.876 -36.226 1.00 0.00 36 LEU A N 7
ATOM 10349 C CA . LEU A 1 36 ? -20.561 -3.180 -36.049 1.00 0.00 36 LEU A CA 7
ATOM 10350 C C . LEU A 1 36 ? -19.772 -4.233 -36.840 1.00 0.00 36 LEU A C 7
ATOM 10351 O O . LEU A 1 36 ? -19.567 -4.069 -38.042 1.00 0.00 36 LEU A O 7
ATOM 10367 N N . LEU A 1 37 ? -19.290 -5.280 -36.151 1.00 0.00 37 LEU A N 7
ATOM 10368 C CA . LEU A 1 37 ? -18.457 -6.347 -36.752 1.00 0.00 37 LEU A CA 7
ATOM 10369 C C . LEU A 1 37 ? -19.296 -7.614 -36.956 1.00 0.00 37 LEU A C 7
ATOM 10370 O O . LEU A 1 37 ? -19.940 -8.078 -36.028 1.00 0.00 37 LEU A O 7
ATOM 10386 N N . GLN A 1 38 ? -19.249 -8.171 -38.169 1.00 0.00 38 GLN A N 7
ATOM 10387 C CA . GLN A 1 38 ? -19.924 -9.422 -38.533 1.00 0.00 38 GLN A CA 7
ATOM 10388 C C . GLN A 1 38 ? -19.000 -10.598 -38.207 1.00 0.00 38 GLN A C 7
ATOM 10389 O O . GLN A 1 38 ? -17.845 -10.629 -38.656 1.00 0.00 38 GLN A O 7
ATOM 10403 N N . VAL A 1 39 ? -19.506 -11.540 -37.397 1.00 0.00 39 VAL A N 7
ATOM 10404 C CA . VAL A 1 39 ? -18.827 -12.805 -37.071 1.00 0.00 39 VAL A CA 7
ATOM 10405 C C . VAL A 1 39 ? -19.715 -13.979 -37.483 1.00 0.00 39 VAL A C 7
ATOM 10406 O O . VAL A 1 39 ? -20.921 -13.991 -37.205 1.00 0.00 39 VAL A O 7
ATOM 10419 N N . ASP A 1 40 ? -19.092 -14.947 -38.172 1.00 0.00 40 ASP A N 7
ATOM 10420 C CA . ASP A 1 40 ? -19.747 -16.167 -38.645 1.00 0.00 40 ASP A CA 7
ATOM 10421 C C . ASP A 1 40 ? -20.098 -17.093 -37.462 1.00 0.00 40 ASP A C 7
ATOM 10422 O O . ASP A 1 40 ? -19.366 -17.142 -36.465 1.00 0.00 40 ASP A O 7
ATOM 10431 N N . ALA A 1 41 ? -21.202 -17.847 -37.614 1.00 0.00 41 ALA A N 7
ATOM 10432 C CA . ALA A 1 41 ? -21.757 -18.731 -36.570 1.00 0.00 41 ALA A CA 7
ATOM 10433 C C . ALA A 1 41 ? -20.811 -19.889 -36.174 1.00 0.00 41 ALA A C 7
ATOM 10434 O O . ALA A 1 41 ? -20.972 -20.476 -35.095 1.00 0.00 41 ALA A O 7
ATOM 10441 N N . ALA A 1 42 ? -19.842 -20.218 -37.051 1.00 0.00 42 ALA A N 7
ATOM 10442 C CA . ALA A 1 42 ? -18.829 -21.257 -36.775 1.00 0.00 42 ALA A CA 7
ATOM 10443 C C . ALA A 1 42 ? -17.866 -20.803 -35.663 1.00 0.00 42 ALA A C 7
ATOM 10444 O O . ALA A 1 42 ? -17.399 -21.617 -34.857 1.00 0.00 42 ALA A O 7
ATOM 10451 N N . LEU A 1 43 ? -17.593 -19.487 -35.630 1.00 0.00 43 LEU A N 7
ATOM 10452 C CA . LEU A 1 43 ? -16.698 -18.862 -34.637 1.00 0.00 43 LEU A CA 7
ATOM 10453 C C . LEU A 1 43 ? -17.457 -18.604 -33.319 1.00 0.00 43 LEU A C 7
ATOM 10454 O O . LEU A 1 43 ? -18.617 -19.005 -33.181 1.00 0.00 43 LEU A O 7
ATOM 10470 N N . ASP A 1 44 ? -16.808 -17.922 -32.366 1.00 0.00 44 ASP A N 7
ATOM 10471 C CA . ASP A 1 44 ? -17.388 -17.637 -31.034 1.00 0.00 44 ASP A CA 7
ATOM 10472 C C . ASP A 1 44 ? -17.156 -16.158 -30.674 1.00 0.00 44 ASP A C 7
ATOM 10473 O O . ASP A 1 44 ? -16.110 -15.601 -30.989 1.00 0.00 44 ASP A O 7
ATOM 10482 N N . LEU A 1 45 ? -18.141 -15.527 -30.009 1.00 0.00 45 LEU A N 7
ATOM 10483 C CA . LEU A 1 45 ? -18.103 -14.080 -29.710 1.00 0.00 45 LEU A CA 7
ATOM 10484 C C . LEU A 1 45 ? -17.090 -13.700 -28.619 1.00 0.00 45 LEU A C 7
ATOM 10485 O O . LEU A 1 45 ? -16.617 -12.565 -28.612 1.00 0.00 45 LEU A O 7
ATOM 10501 N N . VAL A 1 46 ? -16.762 -14.629 -27.713 1.00 0.00 46 VAL A N 7
ATOM 10502 C CA . VAL A 1 46 ? -15.814 -14.348 -26.612 1.00 0.00 46 VAL A CA 7
ATOM 10503 C C . VAL A 1 46 ? -14.362 -14.320 -27.145 1.00 0.00 46 VAL A C 7
ATOM 10504 O O . VAL A 1 46 ? -13.584 -13.447 -26.765 1.00 0.00 46 VAL A O 7
ATOM 10517 N N . GLU A 1 47 ? -14.031 -15.252 -28.069 1.00 0.00 47 GLU A N 7
ATOM 10518 C CA . GLU A 1 47 ? -12.669 -15.360 -28.653 1.00 0.00 47 GLU A CA 7
ATOM 10519 C C . GLU A 1 47 ? -12.384 -14.220 -29.653 1.00 0.00 47 GLU A C 7
ATOM 10520 O O . GLU A 1 47 ? -11.255 -13.716 -29.708 1.00 0.00 47 GLU A O 7
ATOM 10532 N N . VAL A 1 48 ? -13.409 -13.813 -30.441 1.00 0.00 48 VAL A N 7
ATOM 10533 C CA . VAL A 1 48 ? -13.266 -12.699 -31.402 1.00 0.00 48 VAL A CA 7
ATOM 10534 C C . VAL A 1 48 ? -13.127 -11.368 -30.640 1.00 0.00 48 VAL A C 7
ATOM 10535 O O . VAL A 1 48 ? -12.344 -10.503 -31.030 1.00 0.00 48 VAL A O 7
ATOM 10548 N N . ALA A 1 49 ? -13.873 -11.244 -29.521 1.00 0.00 49 ALA A N 7
ATOM 10549 C CA . ALA A 1 49 ? -13.850 -10.049 -28.662 1.00 0.00 49 ALA A CA 7
ATOM 10550 C C . ALA A 1 49 ? -12.520 -9.958 -27.908 1.00 0.00 49 ALA A C 7
ATOM 10551 O O . ALA A 1 49 ? -11.996 -8.872 -27.697 1.00 0.00 49 ALA A O 7
ATOM 10558 N N . GLU A 1 50 ? -11.986 -11.129 -27.519 1.00 0.00 50 GLU A N 7
ATOM 10559 C CA . GLU A 1 50 ? -10.681 -11.255 -26.841 1.00 0.00 50 GLU A CA 7
ATOM 10560 C C . GLU A 1 50 ? -9.543 -10.852 -27.788 1.00 0.00 50 GLU A C 7
ATOM 10561 O O . GLU A 1 50 ? -8.562 -10.238 -27.372 1.00 0.00 50 GLU A O 7
ATOM 10573 N N . ALA A 1 51 ? -9.704 -11.204 -29.070 1.00 0.00 51 ALA A N 7
ATOM 10574 C CA . ALA A 1 51 ? -8.733 -10.881 -30.126 1.00 0.00 51 ALA A CA 7
ATOM 10575 C C . ALA A 1 51 ? -8.716 -9.368 -30.429 1.00 0.00 51 ALA A C 7
ATOM 10576 O O . ALA A 1 51 ? -7.652 -8.761 -30.576 1.00 0.00 51 ALA A O 7
ATOM 10583 N N . LEU A 1 52 ? -9.914 -8.775 -30.502 1.00 0.00 52 LEU A N 7
ATOM 10584 C CA . LEU A 1 52 ? -10.097 -7.354 -30.858 1.00 0.00 52 LEU A CA 7
ATOM 10585 C C . LEU A 1 52 ? -9.772 -6.419 -29.673 1.00 0.00 52 LEU A C 7
ATOM 10586 O O . LEU A 1 52 ? -9.281 -5.308 -29.881 1.00 0.00 52 LEU A O 7
ATOM 10602 N N . ALA A 1 53 ? -10.056 -6.874 -28.438 1.00 0.00 53 ALA A N 7
ATOM 10603 C CA . ALA A 1 53 ? -9.776 -6.102 -27.201 1.00 0.00 53 ALA A CA 7
ATOM 10604 C C . ALA A 1 53 ? -8.319 -6.276 -26.758 1.00 0.00 53 ALA A C 7
ATOM 10605 O O . ALA A 1 53 ? -7.638 -5.307 -26.402 1.00 0.00 53 ALA A O 7
ATOM 10612 N N . GLY A 1 54 ? -7.863 -7.534 -26.800 1.00 0.00 54 GLY A N 7
ATOM 10613 C CA . GLY A 1 54 ? -6.521 -7.915 -26.344 1.00 0.00 54 GLY A CA 7
ATOM 10614 C C . GLY A 1 54 ? -5.449 -7.725 -27.408 1.00 0.00 54 GLY A C 7
ATOM 10615 O O . GLY A 1 54 ? -4.292 -8.100 -27.184 1.00 0.00 54 GLY A O 7
ATOM 10619 N N . ASP A 1 55 ? -5.863 -7.191 -28.582 1.00 0.00 55 ASP A N 7
ATOM 10620 C CA . ASP A 1 55 ? -4.967 -6.783 -29.683 1.00 0.00 55 ASP A CA 7
ATOM 10621 C C . ASP A 1 55 ? -4.380 -8.002 -30.447 1.00 0.00 55 ASP A C 7
ATOM 10622 O O . ASP A 1 55 ? -3.535 -7.829 -31.326 1.00 0.00 55 ASP A O 7
ATOM 10631 N N . ASP A 1 56 ? -4.885 -9.230 -30.156 1.00 0.00 56 ASP A N 7
ATOM 10632 C CA . ASP A 1 56 ? -4.418 -10.471 -30.820 1.00 0.00 56 ASP A CA 7
ATOM 10633 C C . ASP A 1 56 ? -4.790 -10.419 -32.315 1.00 0.00 56 ASP A C 7
ATOM 10634 O O . ASP A 1 56 ? -5.908 -10.768 -32.712 1.00 0.00 56 ASP A O 7
ATOM 10643 N N . ARG A 1 57 ? -3.830 -9.955 -33.119 1.00 0.00 57 ARG A N 7
ATOM 10644 C CA . ARG A 1 57 ? -4.002 -9.705 -34.555 1.00 0.00 57 ARG A CA 7
ATOM 10645 C C . ARG A 1 57 ? -3.911 -11.007 -35.368 1.00 0.00 57 ARG A C 7
ATOM 10646 O O . ARG A 1 57 ? -4.284 -11.021 -36.535 1.00 0.00 57 ARG A O 7
ATOM 10667 N N . GLU A 1 58 ? -3.395 -12.090 -34.747 1.00 0.00 58 GLU A N 7
ATOM 10668 C CA . GLU A 1 58 ? -3.276 -13.408 -35.402 1.00 0.00 58 GLU A CA 7
ATOM 10669 C C . GLU A 1 58 ? -4.662 -13.993 -35.695 1.00 0.00 58 GLU A C 7
ATOM 10670 O O . GLU A 1 58 ? -4.905 -14.509 -36.789 1.00 0.00 58 GLU A O 7
ATOM 10682 N N . LYS A 1 59 ? -5.562 -13.880 -34.705 1.00 0.00 59 LYS A N 7
ATOM 10683 C CA . LYS A 1 59 ? -6.961 -14.323 -34.830 1.00 0.00 59 LYS A CA 7
ATOM 10684 C C . LYS A 1 59 ? -7.722 -13.445 -35.837 1.00 0.00 59 LYS A C 7
ATOM 10685 O O . LYS A 1 59 ? -8.373 -13.960 -36.754 1.00 0.00 59 LYS A O 7
ATOM 10704 N N . VAL A 1 60 ? -7.602 -12.120 -35.649 1.00 0.00 60 VAL A N 7
ATOM 10705 C CA . VAL A 1 60 ? -8.312 -11.112 -36.444 1.00 0.00 60 VAL A CA 7
ATOM 10706 C C . VAL A 1 60 ? -7.961 -11.235 -37.939 1.00 0.00 60 VAL A C 7
ATOM 10707 O O . VAL A 1 60 ? -8.842 -11.457 -38.760 1.00 0.00 60 VAL A O 7
ATOM 10720 N N . ALA A 1 61 ? -6.657 -11.152 -38.252 1.00 0.00 61 ALA A N 7
ATOM 10721 C CA . ALA A 1 61 ? -6.137 -11.205 -39.638 1.00 0.00 61 ALA A CA 7
ATOM 10722 C C . ALA A 1 61 ? -6.447 -12.554 -40.312 1.00 0.00 61 ALA A C 7
ATOM 10723 O O . ALA A 1 61 ? -6.643 -12.602 -41.528 1.00 0.00 61 ALA A O 7
ATOM 10730 N N . ALA A 1 62 ? -6.508 -13.637 -39.508 1.00 0.00 62 ALA A N 7
ATOM 10731 C CA . ALA A 1 62 ? -6.879 -14.982 -39.996 1.00 0.00 62 ALA A CA 7
ATOM 10732 C C . ALA A 1 62 ? -8.322 -14.987 -40.528 1.00 0.00 62 ALA A C 7
ATOM 10733 O O . ALA A 1 62 ? -8.589 -15.452 -41.641 1.00 0.00 62 ALA A O 7
ATOM 10740 N N . TRP A 1 63 ? -9.238 -14.423 -39.726 1.00 0.00 63 TRP A N 7
ATOM 10741 C CA . TRP A 1 63 ? -10.678 -14.401 -40.030 1.00 0.00 63 TRP A CA 7
ATOM 10742 C C . TRP A 1 63 ? -11.033 -13.330 -41.083 1.00 0.00 63 TRP A C 7
ATOM 10743 O O . TRP A 1 63 ? -12.045 -13.462 -41.786 1.00 0.00 63 TRP A O 7
ATOM 10764 N N . LEU A 1 64 ? -10.197 -12.281 -41.176 1.00 0.00 64 LEU A N 7
ATOM 10765 C CA . LEU A 1 64 ? -10.309 -11.235 -42.215 1.00 0.00 64 LEU A CA 7
ATOM 10766 C C . LEU A 1 64 ? -9.905 -11.807 -43.590 1.00 0.00 64 LEU A C 7
ATOM 10767 O O . LEU A 1 64 ? -10.566 -11.536 -44.597 1.00 0.00 64 LEU A O 7
ATOM 10783 N N . SER A 1 65 ? -8.819 -12.598 -43.611 1.00 0.00 65 SER A N 7
ATOM 10784 C CA . SER A 1 65 ? -8.260 -13.174 -44.852 1.00 0.00 65 SER A CA 7
ATOM 10785 C C . SER A 1 65 ? -9.014 -14.448 -45.278 1.00 0.00 65 SER A C 7
ATOM 10786 O O . SER A 1 65 ? -8.945 -14.853 -46.445 1.00 0.00 65 SER A O 7
ATOM 10794 N N . GLY A 1 66 ? -9.712 -15.085 -44.324 1.00 0.00 66 GLY A N 7
ATOM 10795 C CA . GLY A 1 66 ? -10.515 -16.269 -44.614 1.00 0.00 66 GLY A CA 7
ATOM 10796 C C . GLY A 1 66 ? -10.856 -17.050 -43.354 1.00 0.00 66 GLY A C 7
ATOM 10797 O O . GLY A 1 66 ? -10.151 -18.000 -42.999 1.00 0.00 66 GLY A O 7
ATOM 10801 N N . GLY A 1 67 ? -11.924 -16.622 -42.663 1.00 0.00 67 GLY A N 7
ATOM 10802 C CA . GLY A 1 67 ? -12.424 -17.316 -41.476 1.00 0.00 67 GLY A CA 7
ATOM 10803 C C . GLY A 1 67 ? -13.870 -16.949 -41.180 1.00 0.00 67 GLY A C 7
ATOM 10804 O O . GLY A 1 67 ? -14.748 -17.823 -41.147 1.00 0.00 67 GLY A O 7
ATOM 10808 N N . GLY A 1 68 ? -14.124 -15.640 -40.960 1.00 0.00 68 GLY A N 7
ATOM 10809 C CA . GLY A 1 68 ? -15.485 -15.146 -40.736 1.00 0.00 68 GLY A CA 7
ATOM 10810 C C . GLY A 1 68 ? -15.546 -13.921 -39.833 1.00 0.00 68 GLY A C 7
ATOM 10811 O O . GLY A 1 68 ? -16.324 -13.895 -38.876 1.00 0.00 68 GLY A O 7
ATOM 10815 N N . LEU A 1 69 ? -14.728 -12.897 -40.129 1.00 0.00 69 LEU A N 7
ATOM 10816 C CA . LEU A 1 69 ? -14.756 -11.609 -39.400 1.00 0.00 69 LEU A CA 7
ATOM 10817 C C . LEU A 1 69 ? -14.493 -10.464 -40.384 1.00 0.00 69 LEU A C 7
ATOM 10818 O O . LEU A 1 69 ? -13.496 -10.475 -41.109 1.00 0.00 69 LEU A O 7
ATOM 10834 N N . SER A 1 70 ? -15.432 -9.511 -40.404 1.00 0.00 70 SER A N 7
ATOM 10835 C CA . SER A 1 70 ? -15.375 -8.266 -41.187 1.00 0.00 70 SER A CA 7
ATOM 10836 C C . SER A 1 70 ? -16.329 -7.257 -40.528 1.00 0.00 70 SER A C 7
ATOM 10837 O O . SER A 1 70 ? -16.872 -7.537 -39.462 1.00 0.00 70 SER A O 7
ATOM 10845 N N . LYS A 1 71 ? -16.503 -6.080 -41.134 1.00 0.00 71 LYS A N 7
ATOM 10846 C CA . LYS A 1 71 ? -17.523 -5.108 -40.704 1.00 0.00 71 LYS A CA 7
ATOM 10847 C C . LYS A 1 71 ? -18.849 -5.411 -41.419 1.00 0.00 71 LYS A C 7
ATOM 10848 O O . LYS A 1 71 ? -18.849 -5.948 -42.537 1.00 0.00 71 LYS A O 7
ATOM 10867 N N . VAL A 1 72 ? -19.965 -5.062 -40.770 1.00 0.00 72 VAL A N 7
ATOM 10868 C CA . VAL A 1 72 ? -21.307 -5.221 -41.336 1.00 0.00 72 VAL A CA 7
ATOM 10869 C C . VAL A 1 72 ? -21.567 -4.098 -42.347 1.00 0.00 72 VAL A C 7
ATOM 10870 O O . VAL A 1 72 ? -21.742 -2.929 -41.964 1.00 0.00 72 VAL A O 7
ATOM 10883 N N . GLY A 1 73 ? -21.527 -4.455 -43.635 1.00 0.00 73 GLY A N 7
ATOM 10884 C CA . GLY A 1 73 ? -21.838 -3.525 -44.712 1.00 0.00 73 GLY A CA 7
ATOM 10885 C C . GLY A 1 73 ? -23.332 -3.402 -44.958 1.00 0.00 73 GLY A C 7
ATOM 10886 O O . GLY A 1 73 ? -24.140 -4.029 -44.266 1.00 0.00 73 GLY A O 7
ATOM 10890 N N . GLU A 1 74 ? -23.688 -2.582 -45.955 1.00 0.00 74 GLU A N 7
ATOM 10891 C CA . GLU A 1 74 ? -25.087 -2.314 -46.350 1.00 0.00 74 GLU A CA 7
ATOM 10892 C C . GLU A 1 74 ? -25.801 -3.586 -46.865 1.00 0.00 74 GLU A C 7
ATOM 10893 O O . GLU A 1 74 ? -27.003 -3.760 -46.642 1.00 0.00 74 GLU A O 7
ATOM 10905 N N . ASP A 1 75 ? -25.048 -4.477 -47.532 1.00 0.00 75 ASP A N 7
ATOM 10906 C CA . ASP A 1 75 ? -25.568 -5.786 -47.992 1.00 0.00 75 ASP A CA 7
ATOM 10907 C C . ASP A 1 75 ? -25.834 -6.706 -46.786 1.00 0.00 75 ASP A C 7
ATOM 10908 O O . ASP A 1 75 ? -26.919 -7.292 -46.661 1.00 0.00 75 ASP A O 7
ATOM 10917 N N . ALA A 1 76 ? -24.825 -6.799 -45.898 1.00 0.00 76 ALA A N 7
ATOM 10918 C CA . ALA A 1 76 ? -24.889 -7.615 -44.664 1.00 0.00 76 ALA A CA 7
ATOM 10919 C C . ALA A 1 76 ? -25.993 -7.116 -43.713 1.00 0.00 76 ALA A C 7
ATOM 10920 O O . ALA A 1 76 ? -26.560 -7.898 -42.949 1.00 0.00 76 ALA A O 7
ATOM 10927 N N . ALA A 1 77 ? -26.284 -5.805 -43.784 1.00 0.00 77 ALA A N 7
ATOM 10928 C CA . ALA A 1 77 ? -27.333 -5.161 -42.979 1.00 0.00 77 ALA A CA 7
ATOM 10929 C C . ALA A 1 77 ? -28.719 -5.714 -43.327 1.00 0.00 77 ALA A C 7
ATOM 10930 O O . ALA A 1 77 ? -29.527 -6.019 -42.438 1.00 0.00 77 ALA A O 7
ATOM 10937 N N . LYS A 1 78 ? -28.971 -5.842 -44.640 1.00 0.00 78 LYS A N 7
ATOM 10938 C CA . LYS A 1 78 ? -30.213 -6.433 -45.158 1.00 0.00 78 LYS A CA 7
ATOM 10939 C C . LYS A 1 78 ? -30.283 -7.919 -44.806 1.00 0.00 78 LYS A C 7
ATOM 10940 O O . LYS A 1 78 ? -31.352 -8.431 -44.464 1.00 0.00 78 LYS A O 7
ATOM 10959 N N . ASP A 1 79 ? -29.115 -8.584 -44.875 1.00 0.00 79 ASP A N 7
ATOM 10960 C CA . ASP A 1 79 ? -29.005 -10.034 -44.677 1.00 0.00 79 ASP A CA 7
ATOM 10961 C C . ASP A 1 79 ? -29.453 -10.421 -43.262 1.00 0.00 79 ASP A C 7
ATOM 10962 O O . ASP A 1 79 ? -30.378 -11.212 -43.110 1.00 0.00 79 ASP A O 7
ATOM 10971 N N . PHE A 1 80 ? -28.813 -9.803 -42.249 1.00 0.00 80 PHE A N 7
ATOM 10972 C CA . PHE A 1 80 ? -29.144 -10.009 -40.811 1.00 0.00 80 PHE A CA 7
ATOM 10973 C C . PHE A 1 80 ? -30.633 -9.751 -40.514 1.00 0.00 80 PHE A C 7
ATOM 10974 O O . PHE A 1 80 ? -31.258 -10.516 -39.772 1.00 0.00 80 PHE A O 7
ATOM 10991 N N . LEU A 1 81 ? -31.189 -8.684 -41.120 1.00 0.00 81 LEU A N 7
ATOM 10992 C CA . LEU A 1 81 ? -32.617 -8.310 -40.963 1.00 0.00 81 LEU A CA 7
ATOM 10993 C C . LEU A 1 81 ? -33.542 -9.407 -41.550 1.00 0.00 81 LEU A C 7
ATOM 10994 O O . LEU A 1 81 ? -34.667 -9.578 -41.096 1.00 0.00 81 LEU A O 7
ATOM 11010 N N . GLU A 1 82 ? -33.072 -10.145 -42.554 1.00 0.00 82 GLU A N 7
ATOM 11011 C CA . GLU A 1 82 ? -33.860 -11.241 -43.163 1.00 0.00 82 GLU A CA 7
ATOM 11012 C C . GLU A 1 82 ? -33.459 -12.624 -42.611 1.00 0.00 82 GLU A C 7
ATOM 11013 O O . GLU A 1 82 ? -34.095 -13.625 -42.960 1.00 0.00 82 GLU A O 7
ATOM 11025 N N . ARG A 1 83 ? -32.387 -12.689 -41.781 1.00 0.00 83 ARG A N 7
ATOM 11026 C CA . ARG A 1 83 ? -31.934 -13.964 -41.185 1.00 0.00 83 ARG A CA 7
ATOM 11027 C C . ARG A 1 83 ? -32.845 -14.404 -40.028 1.00 0.00 83 ARG A C 7
ATOM 11028 O O . ARG A 1 83 ? -33.824 -15.125 -40.252 1.00 0.00 83 ARG A O 7
ATOM 11049 N N . ASP A 1 84 ? -32.523 -13.976 -38.795 1.00 0.00 84 ASP A N 7
ATOM 11050 C CA . ASP A 1 84 ? -33.209 -14.458 -37.587 1.00 0.00 84 ASP A CA 7
ATOM 11051 C C . ASP A 1 84 ? -34.508 -13.656 -37.251 1.00 0.00 84 ASP A C 7
ATOM 11052 O O . ASP A 1 84 ? -35.515 -14.298 -36.916 1.00 0.00 84 ASP A O 7
ATOM 11061 N N . PRO A 1 85 ? -34.575 -12.259 -37.311 1.00 0.00 85 PRO A N 7
ATOM 11062 C CA . PRO A 1 85 ? -33.430 -11.287 -37.432 1.00 0.00 85 PRO A CA 7
ATOM 11063 C C . PRO A 1 85 ? -32.623 -11.030 -36.129 1.00 0.00 85 PRO A C 7
ATOM 11064 O O . PRO A 1 85 ? -31.587 -10.350 -36.180 1.00 0.00 85 PRO A O 7
ATOM 11075 N N . THR A 1 86 ? -33.109 -11.551 -34.985 1.00 0.00 86 THR A N 7
ATOM 11076 C CA . THR A 1 86 ? -32.462 -11.367 -33.661 1.00 0.00 86 THR A CA 7
ATOM 11077 C C . THR A 1 86 ? -31.030 -11.953 -33.661 1.00 0.00 86 THR A C 7
ATOM 11078 O O . THR A 1 86 ? -30.727 -12.868 -34.422 1.00 0.00 86 THR A O 7
ATOM 11089 N N . LEU A 1 87 ? -30.146 -11.419 -32.814 1.00 0.00 87 LEU A N 7
ATOM 11090 C CA . LEU A 1 87 ? -28.726 -11.785 -32.834 1.00 0.00 87 LEU A CA 7
ATOM 11091 C C . LEU A 1 87 ? -28.051 -11.390 -31.529 1.00 0.00 87 LEU A C 7
ATOM 11092 O O . LEU A 1 87 ? -28.580 -10.588 -30.752 1.00 0.00 87 LEU A O 7
ATOM 11108 N N . TRP A 1 88 ? -26.884 -11.977 -31.294 1.00 0.00 88 TRP A N 7
ATOM 11109 C CA . TRP A 1 88 ? -26.092 -11.737 -30.097 1.00 0.00 88 TRP A CA 7
ATOM 11110 C C . TRP A 1 88 ? -25.079 -10.619 -30.380 1.00 0.00 88 TRP A C 7
ATOM 11111 O O . TRP A 1 88 ? -24.158 -10.808 -31.180 1.00 0.00 88 TRP A O 7
ATOM 11132 N N . ALA A 1 89 ? -25.292 -9.447 -29.764 1.00 0.00 89 ALA A N 7
ATOM 11133 C CA . ALA A 1 89 ? -24.384 -8.297 -29.866 1.00 0.00 89 ALA A CA 7
ATOM 11134 C C . ALA A 1 89 ? -23.574 -8.155 -28.566 1.00 0.00 89 ALA A C 7
ATOM 11135 O O . ALA A 1 89 ? -24.147 -8.025 -27.488 1.00 0.00 89 ALA A O 7
ATOM 11142 N N . VAL A 1 90 ? -22.241 -8.209 -28.680 1.00 0.00 90 VAL A N 7
ATOM 11143 C CA . VAL A 1 90 ? -21.304 -8.025 -27.556 1.00 0.00 90 VAL A CA 7
ATOM 11144 C C . VAL A 1 90 ? -20.409 -6.810 -27.861 1.00 0.00 90 VAL A C 7
ATOM 11145 O O . VAL A 1 90 ? -19.661 -6.817 -28.843 1.00 0.00 90 VAL A O 7
ATOM 11158 N N . VAL A 1 91 ? -20.491 -5.776 -27.011 1.00 0.00 91 VAL A N 7
ATOM 11159 C CA . VAL A 1 91 ? -19.733 -4.528 -27.194 1.00 0.00 91 VAL A CA 7
ATOM 11160 C C . VAL A 1 91 ? -18.301 -4.679 -26.630 1.00 0.00 91 VAL A C 7
ATOM 11161 O O . VAL A 1 91 ? -18.113 -4.886 -25.428 1.00 0.00 91 VAL A O 7
ATOM 11174 N N . VAL A 1 92 ? -17.313 -4.593 -27.527 1.00 0.00 92 VAL A N 7
ATOM 11175 C CA . VAL A 1 92 ? -15.871 -4.579 -27.192 1.00 0.00 92 VAL A CA 7
ATOM 11176 C C . VAL A 1 92 ? -15.440 -3.103 -26.932 1.00 0.00 92 VAL A C 7
ATOM 11177 O O . VAL A 1 92 ? -16.226 -2.184 -27.204 1.00 0.00 92 VAL A O 7
ATOM 11190 N N . ALA A 1 93 ? -14.212 -2.883 -26.398 1.00 0.00 93 ALA A N 7
ATOM 11191 C CA . ALA A 1 93 ? -13.703 -1.534 -26.027 1.00 0.00 93 ALA A CA 7
ATOM 11192 C C . ALA A 1 93 ? -13.853 -0.457 -27.152 1.00 0.00 93 ALA A C 7
ATOM 11193 O O . ALA A 1 93 ? -14.385 0.625 -26.868 1.00 0.00 93 ALA A O 7
ATOM 11200 N N . PRO A 1 94 ? -13.387 -0.694 -28.439 1.00 0.00 94 PRO A N 7
ATOM 11201 C CA . PRO A 1 94 ? -13.533 0.305 -29.523 1.00 0.00 94 PRO A CA 7
ATOM 11202 C C . PRO A 1 94 ? -14.902 0.216 -30.247 1.00 0.00 94 PRO A C 7
ATOM 11203 O O . PRO A 1 94 ? -15.521 1.239 -30.555 1.00 0.00 94 PRO A O 7
ATOM 11214 N N . TRP A 1 95 ? -15.380 -1.016 -30.470 1.00 0.00 95 TRP A N 7
ATOM 11215 C CA . TRP A 1 95 ? -16.502 -1.303 -31.380 1.00 0.00 95 TRP A CA 7
ATOM 11216 C C . TRP A 1 95 ? -17.371 -2.444 -30.835 1.00 0.00 95 TRP A C 7
ATOM 11217 O O . TRP A 1 95 ? -16.977 -3.130 -29.902 1.00 0.00 95 TRP A O 7
ATOM 11238 N N . VAL A 1 96 ? -18.536 -2.651 -31.454 1.00 0.00 96 VAL A N 7
ATOM 11239 C CA . VAL A 1 96 ? -19.491 -3.717 -31.080 1.00 0.00 96 VAL A CA 7
ATOM 11240 C C . VAL A 1 96 ? -19.473 -4.828 -32.149 1.00 0.00 96 VAL A C 7
ATOM 11241 O O . VAL A 1 96 ? -19.448 -4.551 -33.342 1.00 0.00 96 VAL A O 7
ATOM 11254 N N . VAL A 1 97 ? -19.470 -6.081 -31.692 1.00 0.00 97 VAL A N 7
ATOM 11255 C CA . VAL A 1 97 ? -19.390 -7.288 -32.535 1.00 0.00 97 VAL A CA 7
ATOM 11256 C C . VAL A 1 97 ? -20.710 -8.072 -32.435 1.00 0.00 97 VAL A C 7
ATOM 11257 O O . VAL A 1 97 ? -21.369 -8.024 -31.402 1.00 0.00 97 VAL A O 7
ATOM 11270 N N . ILE A 1 98 ? -21.099 -8.787 -33.511 1.00 0.00 98 ILE A N 7
ATOM 11271 C CA . ILE A 1 98 ? -22.359 -9.559 -33.568 1.00 0.00 98 ILE A CA 7
ATOM 11272 C C . ILE A 1 98 ? -22.161 -10.928 -34.229 1.00 0.00 98 ILE A C 7
ATOM 11273 O O . ILE A 1 98 ? -21.177 -11.166 -34.935 1.00 0.00 98 ILE A O 7
ATOM 11289 N N . GLN A 1 99 ? -23.139 -11.794 -33.978 1.00 0.00 99 GLN A N 7
ATOM 11290 C CA . GLN A 1 99 ? -23.277 -13.120 -34.585 1.00 0.00 99 GLN A CA 7
ATOM 11291 C C . GLN A 1 99 ? -24.765 -13.475 -34.551 1.00 0.00 99 GLN A C 7
ATOM 11292 O O . GLN A 1 99 ? -25.432 -13.182 -33.543 1.00 0.00 99 GLN A O 7
ATOM 11306 N N . GLU A 1 100 ? -25.286 -14.072 -35.640 1.00 0.00 100 GLU A N 7
ATOM 11307 C CA . GLU A 1 100 ? -26.708 -14.457 -35.743 1.00 0.00 100 GLU A CA 7
ATOM 11308 C C . GLU A 1 100 ? -27.112 -15.396 -34.583 1.00 0.00 100 GLU A C 7
ATOM 11309 O O . GLU A 1 100 ? -26.337 -16.288 -34.195 1.00 0.00 100 GLU A O 7
ATOM 11321 N N . ARG A 1 101 ? -28.309 -15.143 -34.012 1.00 0.00 101 ARG A N 7
ATOM 11322 C CA . ARG A 1 101 ? -28.843 -15.890 -32.853 1.00 0.00 101 ARG A CA 7
ATOM 11323 C C . ARG A 1 101 ? -29.024 -17.370 -33.255 1.00 0.00 101 ARG A C 7
ATOM 11324 O O . ARG A 1 101 ? -28.207 -18.206 -32.857 1.00 0.00 101 ARG A O 7
ATOM 11345 N N . ALA A 1 102 ? -30.085 -17.652 -34.058 1.00 0.00 102 ALA A N 7
ATOM 11346 C CA . ALA A 1 102 ? -30.349 -18.958 -34.727 1.00 0.00 102 ALA A CA 7
ATOM 11347 C C . ALA A 1 102 ? -29.950 -20.195 -33.878 1.00 0.00 102 ALA A C 7
ATOM 11348 O O . ALA A 1 102 ? -29.201 -21.069 -34.329 1.00 0.00 102 ALA A O 7
ATOM 11355 N N . GLU A 1 103 ? -30.464 -20.248 -32.637 1.00 0.00 103 GLU A N 7
ATOM 11356 C CA . GLU A 1 103 ? -30.071 -21.282 -31.653 1.00 0.00 103 GLU A CA 7
ATOM 11357 C C . GLU A 1 103 ? -30.766 -22.624 -31.943 1.00 0.00 103 GLU A C 7
ATOM 11358 O O . GLU A 1 103 ? -30.188 -23.686 -31.681 1.00 0.00 103 GLU A O 7
ATOM 11370 N N . LYS A 1 104 ? -31.995 -22.546 -32.501 1.00 0.00 104 LYS A N 7
ATOM 11371 C CA . LYS A 1 104 ? -32.903 -23.693 -32.680 1.00 0.00 104 LYS A CA 7
ATOM 11372 C C . LYS A 1 104 ? -33.209 -24.316 -31.301 1.00 0.00 104 LYS A C 7
ATOM 11373 O O . LYS A 1 104 ? -32.536 -25.258 -30.874 1.00 0.00 104 LYS A O 7
ATOM 11392 N N . ALA A 1 105 ? -34.180 -23.739 -30.581 1.00 0.00 105 ALA A N 7
ATOM 11393 C CA . ALA A 1 105 ? -34.626 -24.276 -29.285 1.00 0.00 105 ALA A CA 7
ATOM 11394 C C . ALA A 1 105 ? -35.869 -25.160 -29.495 1.00 0.00 105 ALA A C 7
ATOM 11395 O O . ALA A 1 105 ? -35.746 -26.382 -29.661 1.00 0.00 105 ALA A O 7
ATOM 11402 N N . THR A 1 106 ? -37.058 -24.528 -29.530 1.00 0.00 106 THR A N 7
ATOM 11403 C CA . THR A 1 106 ? -38.331 -25.209 -29.815 1.00 0.00 106 THR A CA 7
ATOM 11404 C C . THR A 1 106 ? -39.375 -24.188 -30.346 1.00 0.00 106 THR A C 7
ATOM 11405 O O . THR A 1 106 ? -40.579 -24.448 -30.361 1.00 0.00 106 THR A O 7
ATOM 11416 N N . LEU A 1 107 ? -38.883 -23.023 -30.818 1.00 0.00 107 LEU A N 7
ATOM 11417 C CA . LEU A 1 107 ? -39.709 -21.987 -31.464 1.00 0.00 107 LEU A CA 7
ATOM 11418 C C . LEU A 1 107 ? -39.099 -21.660 -32.832 1.00 0.00 107 LEU A C 7
ATOM 11419 O O . LEU A 1 107 ? -39.733 -21.853 -33.873 1.00 0.00 107 LEU A O 7
ATOM 11435 N N . HIS A 1 108 ? -37.846 -21.188 -32.814 1.00 0.00 108 HIS A N 7
ATOM 11436 C CA . HIS A 1 108 ? -37.085 -20.857 -34.027 1.00 0.00 108 HIS A CA 7
ATOM 11437 C C . HIS A 1 108 ? -35.628 -21.325 -33.828 1.00 0.00 108 HIS A C 7
ATOM 11438 O O . HIS A 1 108 ? -34.936 -20.791 -32.930 1.00 0.00 108 HIS A O 7
ATOM 11453 N N . GLY A 1 1 ? 15.272 -11.982 -17.903 1.00 0.00 1 GLY A N 8
ATOM 11454 C CA . GLY A 1 1 ? 14.554 -11.147 -16.913 1.00 0.00 1 GLY A CA 8
ATOM 11455 C C . GLY A 1 1 ? 13.287 -11.818 -16.408 1.00 0.00 1 GLY A C 8
ATOM 11456 O O . GLY A 1 1 ? 13.271 -13.038 -16.214 1.00 0.00 1 GLY A O 8
ATOM 11462 N N . SER A 1 2 ? 12.224 -11.018 -16.194 1.00 0.00 2 SER A N 8
ATOM 11463 C CA . SER A 1 2 ? 10.924 -11.507 -15.690 1.00 0.00 2 SER A CA 8
ATOM 11464 C C . SER A 1 2 ? 9.792 -10.608 -16.205 1.00 0.00 2 SER A C 8
ATOM 11465 O O . SER A 1 2 ? 9.951 -9.382 -16.281 1.00 0.00 2 SER A O 8
ATOM 11473 N N . HIS A 1 3 ? 8.658 -11.224 -16.572 1.00 0.00 3 HIS A N 8
ATOM 11474 C CA . HIS A 1 3 ? 7.455 -10.509 -17.031 1.00 0.00 3 HIS A CA 8
ATOM 11475 C C . HIS A 1 3 ? 6.258 -10.890 -16.141 1.00 0.00 3 HIS A C 8
ATOM 11476 O O . HIS A 1 3 ? 5.590 -11.906 -16.364 1.00 0.00 3 HIS A O 8
ATOM 11490 N N . MET A 1 4 ? 6.044 -10.095 -15.085 1.00 0.00 4 MET A N 8
ATOM 11491 C CA . MET A 1 4 ? 4.889 -10.221 -14.179 1.00 0.00 4 MET A CA 8
ATOM 11492 C C . MET A 1 4 ? 4.133 -8.884 -14.178 1.00 0.00 4 MET A C 8
ATOM 11493 O O . MET A 1 4 ? 4.600 -7.900 -13.599 1.00 0.00 4 MET A O 8
ATOM 11507 N N . THR A 1 5 ? 2.986 -8.841 -14.868 1.00 0.00 5 THR A N 8
ATOM 11508 C CA . THR A 1 5 ? 2.163 -7.627 -14.990 1.00 0.00 5 THR A CA 8
ATOM 11509 C C . THR A 1 5 ? 0.787 -7.856 -14.322 1.00 0.00 5 THR A C 8
ATOM 11510 O O . THR A 1 5 ? -0.177 -8.315 -14.950 1.00 0.00 5 THR A O 8
ATOM 11521 N N . GLU A 1 6 ? 0.737 -7.580 -13.007 1.00 0.00 6 GLU A N 8
ATOM 11522 C CA . GLU A 1 6 ? -0.507 -7.619 -12.219 1.00 0.00 6 GLU A CA 8
ATOM 11523 C C . GLU A 1 6 ? -1.304 -6.318 -12.425 1.00 0.00 6 GLU A C 8
ATOM 11524 O O . GLU A 1 6 ? -0.881 -5.434 -13.199 1.00 0.00 6 GLU A O 8
ATOM 11536 N N . GLN A 1 7 ? -2.455 -6.217 -11.715 1.00 0.00 7 GLN A N 8
ATOM 11537 C CA . GLN A 1 7 ? -3.409 -5.096 -11.837 1.00 0.00 7 GLN A CA 8
ATOM 11538 C C . GLN A 1 7 ? -3.943 -5.038 -13.278 1.00 0.00 7 GLN A C 8
ATOM 11539 O O . GLN A 1 7 ? -3.882 -3.994 -13.937 1.00 0.00 7 GLN A O 8
ATOM 11553 N N . THR A 1 8 ? -4.424 -6.201 -13.761 1.00 0.00 8 THR A N 8
ATOM 11554 C CA . THR A 1 8 ? -4.933 -6.370 -15.133 1.00 0.00 8 THR A CA 8
ATOM 11555 C C . THR A 1 8 ? -6.085 -5.388 -15.447 1.00 0.00 8 THR A C 8
ATOM 11556 O O . THR A 1 8 ? -6.777 -4.912 -14.534 1.00 0.00 8 THR A O 8
ATOM 11567 N N . SER A 1 9 ? -6.255 -5.091 -16.745 1.00 0.00 9 SER A N 8
ATOM 11568 C CA . SER A 1 9 ? -7.234 -4.115 -17.242 1.00 0.00 9 SER A CA 8
ATOM 11569 C C . SER A 1 9 ? -8.678 -4.497 -16.850 1.00 0.00 9 SER A C 8
ATOM 11570 O O . SER A 1 9 ? -9.205 -5.529 -17.286 1.00 0.00 9 SER A O 8
ATOM 11578 N N . THR A 1 10 ? -9.289 -3.638 -16.011 1.00 0.00 10 THR A N 8
ATOM 11579 C CA . THR A 1 10 ? -10.646 -3.825 -15.460 1.00 0.00 10 THR A CA 8
ATOM 11580 C C . THR A 1 10 ? -11.724 -3.797 -16.573 1.00 0.00 10 THR A C 8
ATOM 11581 O O . THR A 1 10 ? -12.828 -4.323 -16.396 1.00 0.00 10 THR A O 8
ATOM 11592 N N . LEU A 1 11 ? -11.393 -3.146 -17.708 1.00 0.00 11 LEU A N 8
ATOM 11593 C CA . LEU A 1 11 ? -12.216 -3.166 -18.937 1.00 0.00 11 LEU A CA 8
ATOM 11594 C C . LEU A 1 11 ? -12.495 -4.624 -19.380 1.00 0.00 11 LEU A C 8
ATOM 11595 O O . LEU A 1 11 ? -13.624 -4.960 -19.761 1.00 0.00 11 LEU A O 8
ATOM 11611 N N . TYR A 1 12 ? -11.451 -5.472 -19.335 1.00 0.00 12 TYR A N 8
ATOM 11612 C CA . TYR A 1 12 ? -11.576 -6.894 -19.700 1.00 0.00 12 TYR A CA 8
ATOM 11613 C C . TYR A 1 12 ? -12.496 -7.640 -18.719 1.00 0.00 12 TYR A C 8
ATOM 11614 O O . TYR A 1 12 ? -13.169 -8.581 -19.118 1.00 0.00 12 TYR A O 8
ATOM 11632 N N . ALA A 1 13 ? -12.526 -7.198 -17.444 1.00 0.00 13 ALA A N 8
ATOM 11633 C CA . ALA A 1 13 ? -13.414 -7.795 -16.416 1.00 0.00 13 ALA A CA 8
ATOM 11634 C C . ALA A 1 13 ? -14.901 -7.656 -16.814 1.00 0.00 13 ALA A C 8
ATOM 11635 O O . ALA A 1 13 ? -15.706 -8.550 -16.533 1.00 0.00 13 ALA A O 8
ATOM 11642 N N . LYS A 1 14 ? -15.241 -6.526 -17.474 1.00 0.00 14 LYS A N 8
ATOM 11643 C CA . LYS A 1 14 ? -16.584 -6.283 -18.051 1.00 0.00 14 LYS A CA 8
ATOM 11644 C C . LYS A 1 14 ? -16.891 -7.312 -19.161 1.00 0.00 14 LYS A C 8
ATOM 11645 O O . LYS A 1 14 ? -17.973 -7.905 -19.191 1.00 0.00 14 LYS A O 8
ATOM 11664 N N . LEU A 1 15 ? -15.911 -7.504 -20.061 1.00 0.00 15 LEU A N 8
ATOM 11665 C CA . LEU A 1 15 ? -16.025 -8.421 -21.215 1.00 0.00 15 LEU A CA 8
ATOM 11666 C C . LEU A 1 15 ? -16.096 -9.894 -20.744 1.00 0.00 15 LEU A C 8
ATOM 11667 O O . LEU A 1 15 ? -16.773 -10.729 -21.355 1.00 0.00 15 LEU A O 8
ATOM 11683 N N . LEU A 1 16 ? -15.403 -10.177 -19.630 1.00 0.00 16 LEU A N 8
ATOM 11684 C CA . LEU A 1 16 ? -15.317 -11.512 -19.035 1.00 0.00 16 LEU A CA 8
ATOM 11685 C C . LEU A 1 16 ? -16.513 -11.727 -18.098 1.00 0.00 16 LEU A C 8
ATOM 11686 O O . LEU A 1 16 ? -16.506 -11.293 -16.942 1.00 0.00 16 LEU A O 8
ATOM 11702 N N . GLY A 1 17 ? -17.568 -12.341 -18.645 1.00 0.00 17 GLY A N 8
ATOM 11703 C CA . GLY A 1 17 ? -18.770 -12.637 -17.882 1.00 0.00 17 GLY A CA 8
ATOM 11704 C C . GLY A 1 17 ? -19.759 -13.449 -18.694 1.00 0.00 17 GLY A C 8
ATOM 11705 O O . GLY A 1 17 ? -20.030 -14.618 -18.379 1.00 0.00 17 GLY A O 8
ATOM 11709 N N . GLU A 1 18 ? -20.278 -12.823 -19.765 1.00 0.00 18 GLU A N 8
ATOM 11710 C CA . GLU A 1 18 ? -21.279 -13.430 -20.662 1.00 0.00 18 GLU A CA 8
ATOM 11711 C C . GLU A 1 18 ? -21.487 -12.560 -21.915 1.00 0.00 18 GLU A C 8
ATOM 11712 O O . GLU A 1 18 ? -20.855 -11.510 -22.082 1.00 0.00 18 GLU A O 8
ATOM 11724 N N . THR A 1 19 ? -22.384 -13.028 -22.788 1.00 0.00 19 THR A N 8
ATOM 11725 C CA . THR A 1 19 ? -22.842 -12.302 -23.979 1.00 0.00 19 THR A CA 8
ATOM 11726 C C . THR A 1 19 ? -24.139 -11.536 -23.660 1.00 0.00 19 THR A C 8
ATOM 11727 O O . THR A 1 19 ? -24.696 -11.676 -22.564 1.00 0.00 19 THR A O 8
ATOM 11738 N N . ALA A 1 20 ? -24.606 -10.713 -24.615 1.00 0.00 20 ALA A N 8
ATOM 11739 C CA . ALA A 1 20 ? -25.892 -9.991 -24.504 1.00 0.00 20 ALA A CA 8
ATOM 11740 C C . ALA A 1 20 ? -26.746 -10.242 -25.758 1.00 0.00 20 ALA A C 8
ATOM 11741 O O . ALA A 1 20 ? -26.218 -10.286 -26.864 1.00 0.00 20 ALA A O 8
ATOM 11748 N N . VAL A 1 21 ? -28.062 -10.423 -25.564 1.00 0.00 21 VAL A N 8
ATOM 11749 C CA . VAL A 1 21 ? -29.037 -10.616 -26.661 1.00 0.00 21 VAL A CA 8
ATOM 11750 C C . VAL A 1 21 ? -29.743 -9.278 -26.928 1.00 0.00 21 VAL A C 8
ATOM 11751 O O . VAL A 1 21 ? -30.193 -8.628 -25.975 1.00 0.00 21 VAL A O 8
ATOM 11764 N N . ILE A 1 22 ? -29.846 -8.868 -28.204 1.00 0.00 22 ILE A N 8
ATOM 11765 C CA . ILE A 1 22 ? -30.491 -7.592 -28.572 1.00 0.00 22 ILE A CA 8
ATOM 11766 C C . ILE A 1 22 ? -31.085 -7.672 -30.001 1.00 0.00 22 ILE A C 8
ATOM 11767 O O . ILE A 1 22 ? -30.762 -8.589 -30.767 1.00 0.00 22 ILE A O 8
ATOM 11783 N N . SER A 1 23 ? -31.987 -6.729 -30.328 1.00 0.00 23 SER A N 8
ATOM 11784 C CA . SER A 1 23 ? -32.562 -6.590 -31.670 1.00 0.00 23 SER A CA 8
ATOM 11785 C C . SER A 1 23 ? -31.534 -5.992 -32.639 1.00 0.00 23 SER A C 8
ATOM 11786 O O . SER A 1 23 ? -30.701 -5.164 -32.244 1.00 0.00 23 SER A O 8
ATOM 11794 N N . TRP A 1 24 ? -31.616 -6.418 -33.908 1.00 0.00 24 TRP A N 8
ATOM 11795 C CA . TRP A 1 24 ? -30.778 -5.890 -34.993 1.00 0.00 24 TRP A CA 8
ATOM 11796 C C . TRP A 1 24 ? -31.048 -4.381 -35.225 1.00 0.00 24 TRP A C 8
ATOM 11797 O O . TRP A 1 24 ? -30.133 -3.627 -35.578 1.00 0.00 24 TRP A O 8
ATOM 11818 N N . ALA A 1 25 ? -32.308 -3.961 -35.036 1.00 0.00 25 ALA A N 8
ATOM 11819 C CA . ALA A 1 25 ? -32.749 -2.582 -35.333 1.00 0.00 25 ALA A CA 8
ATOM 11820 C C . ALA A 1 25 ? -32.085 -1.533 -34.411 1.00 0.00 25 ALA A C 8
ATOM 11821 O O . ALA A 1 25 ? -31.962 -0.356 -34.775 1.00 0.00 25 ALA A O 8
ATOM 11828 N N . GLU A 1 26 ? -31.629 -1.990 -33.238 1.00 0.00 26 GLU A N 8
ATOM 11829 C CA . GLU A 1 26 ? -30.839 -1.177 -32.290 1.00 0.00 26 GLU A CA 8
ATOM 11830 C C . GLU A 1 26 ? -29.402 -0.953 -32.800 1.00 0.00 26 GLU A C 8
ATOM 11831 O O . GLU A 1 26 ? -28.762 0.053 -32.488 1.00 0.00 26 GLU A O 8
ATOM 11843 N N . LEU A 1 27 ? -28.918 -1.920 -33.586 1.00 0.00 27 LEU A N 8
ATOM 11844 C CA . LEU A 1 27 ? -27.528 -1.981 -34.065 1.00 0.00 27 LEU A CA 8
ATOM 11845 C C . LEU A 1 27 ? -27.335 -1.265 -35.414 1.00 0.00 27 LEU A C 8
ATOM 11846 O O . LEU A 1 27 ? -26.219 -1.236 -35.935 1.00 0.00 27 LEU A O 8
ATOM 11862 N N . GLN A 1 28 ? -28.416 -0.673 -35.960 1.00 0.00 28 GLN A N 8
ATOM 11863 C CA . GLN A 1 28 ? -28.360 0.069 -37.241 1.00 0.00 28 GLN A CA 8
ATOM 11864 C C . GLN A 1 28 ? -27.397 1.305 -37.215 1.00 0.00 28 GLN A C 8
ATOM 11865 O O . GLN A 1 28 ? -26.636 1.475 -38.172 1.00 0.00 28 GLN A O 8
ATOM 11879 N N . PRO A 1 29 ? -27.368 2.186 -36.145 1.00 0.00 29 PRO A N 8
ATOM 11880 C CA . PRO A 1 29 ? -26.374 3.295 -36.075 1.00 0.00 29 PRO A CA 8
ATOM 11881 C C . PRO A 1 29 ? -24.927 2.763 -35.913 1.00 0.00 29 PRO A C 8
ATOM 11882 O O . PRO A 1 29 ? -23.969 3.382 -36.389 1.00 0.00 29 PRO A O 8
ATOM 11893 N N . PHE A 1 30 ? -24.802 1.585 -35.273 1.00 0.00 30 PHE A N 8
ATOM 11894 C CA . PHE A 1 30 ? -23.511 0.931 -35.009 1.00 0.00 30 PHE A CA 8
ATOM 11895 C C . PHE A 1 30 ? -22.937 0.298 -36.287 1.00 0.00 30 PHE A C 8
ATOM 11896 O O . PHE A 1 30 ? -21.725 0.316 -36.491 1.00 0.00 30 PHE A O 8
ATOM 11913 N N . PHE A 1 31 ? -23.807 -0.255 -37.157 1.00 0.00 31 PHE A N 8
ATOM 11914 C CA . PHE A 1 31 ? -23.370 -0.790 -38.464 1.00 0.00 31 PHE A CA 8
ATOM 11915 C C . PHE A 1 31 ? -22.953 0.383 -39.366 1.00 0.00 31 PHE A C 8
ATOM 11916 O O . PHE A 1 31 ? -21.923 0.313 -40.047 1.00 0.00 31 PHE A O 8
ATOM 11933 N N . ALA A 1 32 ? -23.768 1.458 -39.336 1.00 0.00 32 ALA A N 8
ATOM 11934 C CA . ALA A 1 32 ? -23.623 2.622 -40.230 1.00 0.00 32 ALA A CA 8
ATOM 11935 C C . ALA A 1 32 ? -22.276 3.338 -40.027 1.00 0.00 32 ALA A C 8
ATOM 11936 O O . ALA A 1 32 ? -21.654 3.779 -40.990 1.00 0.00 32 ALA A O 8
ATOM 11943 N N . ARG A 1 33 ? -21.832 3.430 -38.761 1.00 0.00 33 ARG A N 8
ATOM 11944 C CA . ARG A 1 33 ? -20.547 4.079 -38.401 1.00 0.00 33 ARG A CA 8
ATOM 11945 C C . ARG A 1 33 ? -19.337 3.140 -38.636 1.00 0.00 33 ARG A C 8
ATOM 11946 O O . ARG A 1 33 ? -18.181 3.583 -38.574 1.00 0.00 33 ARG A O 8
ATOM 11967 N N . GLY A 1 34 ? -19.620 1.847 -38.907 1.00 0.00 34 GLY A N 8
ATOM 11968 C CA . GLY A 1 34 ? -18.576 0.851 -39.173 1.00 0.00 34 GLY A CA 8
ATOM 11969 C C . GLY A 1 34 ? -18.008 0.238 -37.898 1.00 0.00 34 GLY A C 8
ATOM 11970 O O . GLY A 1 34 ? -16.795 0.021 -37.788 1.00 0.00 34 GLY A O 8
ATOM 11974 N N . ALA A 1 35 ? -18.900 -0.052 -36.938 1.00 0.00 35 ALA A N 8
ATOM 11975 C CA . ALA A 1 35 ? -18.527 -0.540 -35.590 1.00 0.00 35 ALA A CA 8
ATOM 11976 C C . ALA A 1 35 ? -19.192 -1.886 -35.254 1.00 0.00 35 ALA A C 8
ATOM 11977 O O . ALA A 1 35 ? -19.238 -2.276 -34.088 1.00 0.00 35 ALA A O 8
ATOM 11984 N N . LEU A 1 36 ? -19.715 -2.591 -36.269 1.00 0.00 36 LEU A N 8
ATOM 11985 C CA . LEU A 1 36 ? -20.253 -3.957 -36.097 1.00 0.00 36 LEU A CA 8
ATOM 11986 C C . LEU A 1 36 ? -19.333 -4.968 -36.770 1.00 0.00 36 LEU A C 8
ATOM 11987 O O . LEU A 1 36 ? -18.895 -4.761 -37.901 1.00 0.00 36 LEU A O 8
ATOM 12003 N N . LEU A 1 37 ? -19.024 -6.046 -36.039 1.00 0.00 37 LEU A N 8
ATOM 12004 C CA . LEU A 1 37 ? -18.204 -7.168 -36.538 1.00 0.00 37 LEU A CA 8
ATOM 12005 C C . LEU A 1 37 ? -19.086 -8.420 -36.663 1.00 0.00 37 LEU A C 8
ATOM 12006 O O . LEU A 1 37 ? -19.689 -8.849 -35.691 1.00 0.00 37 LEU A O 8
ATOM 12022 N N . GLN A 1 38 ? -19.119 -8.995 -37.865 1.00 0.00 38 GLN A N 8
ATOM 12023 C CA . GLN A 1 38 ? -19.944 -10.166 -38.203 1.00 0.00 38 GLN A CA 8
ATOM 12024 C C . GLN A 1 38 ? -19.163 -11.444 -37.895 1.00 0.00 38 GLN A C 8
ATOM 12025 O O . GLN A 1 38 ? -18.116 -11.693 -38.499 1.00 0.00 38 GLN A O 8
ATOM 12039 N N . VAL A 1 39 ? -19.663 -12.221 -36.932 1.00 0.00 39 VAL A N 8
ATOM 12040 C CA . VAL A 1 39 ? -19.053 -13.497 -36.524 1.00 0.00 39 VAL A CA 8
ATOM 12041 C C . VAL A 1 39 ? -19.763 -14.654 -37.245 1.00 0.00 39 VAL A C 8
ATOM 12042 O O . VAL A 1 39 ? -20.997 -14.703 -37.284 1.00 0.00 39 VAL A O 8
ATOM 12055 N N . ASP A 1 40 ? -18.964 -15.569 -37.816 1.00 0.00 40 ASP A N 8
ATOM 12056 C CA . ASP A 1 40 ? -19.467 -16.782 -38.478 1.00 0.00 40 ASP A CA 8
ATOM 12057 C C . ASP A 1 40 ? -19.850 -17.835 -37.423 1.00 0.00 40 ASP A C 8
ATOM 12058 O O . ASP A 1 40 ? -19.334 -17.809 -36.295 1.00 0.00 40 ASP A O 8
ATOM 12067 N N . ALA A 1 41 ? -20.736 -18.768 -37.817 1.00 0.00 41 ALA A N 8
ATOM 12068 C CA . ALA A 1 41 ? -21.221 -19.858 -36.951 1.00 0.00 41 ALA A CA 8
ATOM 12069 C C . ALA A 1 41 ? -20.069 -20.768 -36.460 1.00 0.00 41 ALA A C 8
ATOM 12070 O O . ALA A 1 41 ? -20.156 -21.356 -35.379 1.00 0.00 41 ALA A O 8
ATOM 12077 N N . ALA A 1 42 ? -18.991 -20.865 -37.265 1.00 0.00 42 ALA A N 8
ATOM 12078 C CA . ALA A 1 42 ? -17.796 -21.666 -36.925 1.00 0.00 42 ALA A CA 8
ATOM 12079 C C . ALA A 1 42 ? -16.989 -21.022 -35.785 1.00 0.00 42 ALA A C 8
ATOM 12080 O O . ALA A 1 42 ? -16.390 -21.729 -34.958 1.00 0.00 42 ALA A O 8
ATOM 12087 N N . LEU A 1 43 ? -16.964 -19.675 -35.752 1.00 0.00 43 LEU A N 8
ATOM 12088 C CA . LEU A 1 43 ? -16.240 -18.914 -34.710 1.00 0.00 43 LEU A CA 8
ATOM 12089 C C . LEU A 1 43 ? -17.108 -18.803 -33.444 1.00 0.00 43 LEU A C 8
ATOM 12090 O O . LEU A 1 43 ? -18.150 -19.460 -33.331 1.00 0.00 43 LEU A O 8
ATOM 12106 N N . ASP A 1 44 ? -16.664 -17.980 -32.483 1.00 0.00 44 ASP A N 8
ATOM 12107 C CA . ASP A 1 44 ? -17.421 -17.738 -31.240 1.00 0.00 44 ASP A CA 8
ATOM 12108 C C . ASP A 1 44 ? -17.409 -16.248 -30.919 1.00 0.00 44 ASP A C 8
ATOM 12109 O O . ASP A 1 44 ? -16.357 -15.614 -30.946 1.00 0.00 44 ASP A O 8
ATOM 12118 N N . LEU A 1 45 ? -18.602 -15.725 -30.597 1.00 0.00 45 LEU A N 8
ATOM 12119 C CA . LEU A 1 45 ? -18.835 -14.304 -30.291 1.00 0.00 45 LEU A CA 8
ATOM 12120 C C . LEU A 1 45 ? -17.921 -13.782 -29.156 1.00 0.00 45 LEU A C 8
ATOM 12121 O O . LEU A 1 45 ? -17.502 -12.618 -29.175 1.00 0.00 45 LEU A O 8
ATOM 12137 N N . VAL A 1 46 ? -17.620 -14.651 -28.178 1.00 0.00 46 VAL A N 8
ATOM 12138 C CA . VAL A 1 46 ? -16.800 -14.279 -27.018 1.00 0.00 46 VAL A CA 8
ATOM 12139 C C . VAL A 1 46 ? -15.308 -14.187 -27.420 1.00 0.00 46 VAL A C 8
ATOM 12140 O O . VAL A 1 46 ? -14.673 -13.155 -27.189 1.00 0.00 46 VAL A O 8
ATOM 12153 N N . GLU A 1 47 ? -14.787 -15.251 -28.084 1.00 0.00 47 GLU A N 8
ATOM 12154 C CA . GLU A 1 47 ? -13.338 -15.373 -28.404 1.00 0.00 47 GLU A CA 8
ATOM 12155 C C . GLU A 1 47 ? -12.874 -14.272 -29.369 1.00 0.00 47 GLU A C 8
ATOM 12156 O O . GLU A 1 47 ? -11.751 -13.768 -29.249 1.00 0.00 47 GLU A O 8
ATOM 12168 N N . VAL A 1 48 ? -13.753 -13.908 -30.328 1.00 0.00 48 VAL A N 8
ATOM 12169 C CA . VAL A 1 48 ? -13.459 -12.862 -31.314 1.00 0.00 48 VAL A CA 8
ATOM 12170 C C . VAL A 1 48 ? -13.418 -11.484 -30.625 1.00 0.00 48 VAL A C 8
ATOM 12171 O O . VAL A 1 48 ? -12.574 -10.657 -30.948 1.00 0.00 48 VAL A O 8
ATOM 12184 N N . ALA A 1 49 ? -14.311 -11.289 -29.630 1.00 0.00 49 ALA A N 8
ATOM 12185 C CA . ALA A 1 49 ? -14.414 -10.039 -28.857 1.00 0.00 49 ALA A CA 8
ATOM 12186 C C . ALA A 1 49 ? -13.178 -9.857 -27.952 1.00 0.00 49 ALA A C 8
ATOM 12187 O O . ALA A 1 49 ? -12.726 -8.735 -27.727 1.00 0.00 49 ALA A O 8
ATOM 12194 N N . GLU A 1 50 ? -12.649 -10.991 -27.445 1.00 0.00 50 GLU A N 8
ATOM 12195 C CA . GLU A 1 50 ? -11.421 -11.034 -26.618 1.00 0.00 50 GLU A CA 8
ATOM 12196 C C . GLU A 1 50 ? -10.171 -10.775 -27.474 1.00 0.00 50 GLU A C 8
ATOM 12197 O O . GLU A 1 50 ? -9.194 -10.192 -26.998 1.00 0.00 50 GLU A O 8
ATOM 12209 N N . ALA A 1 51 ? -10.217 -11.224 -28.741 1.00 0.00 51 ALA A N 8
ATOM 12210 C CA . ALA A 1 51 ? -9.131 -11.016 -29.717 1.00 0.00 51 ALA A CA 8
ATOM 12211 C C . ALA A 1 51 ? -9.074 -9.542 -30.169 1.00 0.00 51 ALA A C 8
ATOM 12212 O O . ALA A 1 51 ? -7.992 -8.981 -30.362 1.00 0.00 51 ALA A O 8
ATOM 12219 N N . LEU A 1 52 ? -10.263 -8.930 -30.320 1.00 0.00 52 LEU A N 8
ATOM 12220 C CA . LEU A 1 52 ? -10.415 -7.518 -30.734 1.00 0.00 52 LEU A CA 8
ATOM 12221 C C . LEU A 1 52 ? -10.037 -6.564 -29.584 1.00 0.00 52 LEU A C 8
ATOM 12222 O O . LEU A 1 52 ? -9.324 -5.582 -29.802 1.00 0.00 52 LEU A O 8
ATOM 12238 N N . ALA A 1 53 ? -10.509 -6.877 -28.359 1.00 0.00 53 ALA A N 8
ATOM 12239 C CA . ALA A 1 53 ? -10.130 -6.134 -27.125 1.00 0.00 53 ALA A CA 8
ATOM 12240 C C . ALA A 1 53 ? -8.647 -6.354 -26.782 1.00 0.00 53 ALA A C 8
ATOM 12241 O O . ALA A 1 53 ? -7.992 -5.480 -26.200 1.00 0.00 53 ALA A O 8
ATOM 12248 N N . GLY A 1 54 ? -8.151 -7.552 -27.136 1.00 0.00 54 GLY A N 8
ATOM 12249 C CA . GLY A 1 54 ? -6.743 -7.907 -26.976 1.00 0.00 54 GLY A CA 8
ATOM 12250 C C . GLY A 1 54 ? -5.849 -7.273 -28.037 1.00 0.00 54 GLY A C 8
ATOM 12251 O O . GLY A 1 54 ? -4.622 -7.257 -27.884 1.00 0.00 54 GLY A O 8
ATOM 12255 N N . ASP A 1 55 ? -6.493 -6.781 -29.126 1.00 0.00 55 ASP A N 8
ATOM 12256 C CA . ASP A 1 55 ? -5.838 -6.115 -30.283 1.00 0.00 55 ASP A CA 8
ATOM 12257 C C . ASP A 1 55 ? -4.994 -7.094 -31.120 1.00 0.00 55 ASP A C 8
ATOM 12258 O O . ASP A 1 55 ? -4.245 -6.659 -32.004 1.00 0.00 55 ASP A O 8
ATOM 12267 N N . ASP A 1 56 ? -5.155 -8.410 -30.864 1.00 0.00 56 ASP A N 8
ATOM 12268 C CA . ASP A 1 56 ? -4.365 -9.465 -31.519 1.00 0.00 56 ASP A CA 8
ATOM 12269 C C . ASP A 1 56 ? -4.733 -9.527 -33.008 1.00 0.00 56 ASP A C 8
ATOM 12270 O O . ASP A 1 56 ? -5.786 -10.056 -33.373 1.00 0.00 56 ASP A O 8
ATOM 12279 N N . ARG A 1 57 ? -3.843 -8.971 -33.844 1.00 0.00 57 ARG A N 8
ATOM 12280 C CA . ARG A 1 57 ? -4.066 -8.807 -35.286 1.00 0.00 57 ARG A CA 8
ATOM 12281 C C . ARG A 1 57 ? -4.036 -10.161 -36.026 1.00 0.00 57 ARG A C 8
ATOM 12282 O O . ARG A 1 57 ? -4.615 -10.276 -37.095 1.00 0.00 57 ARG A O 8
ATOM 12303 N N . GLU A 1 58 ? -3.359 -11.180 -35.442 1.00 0.00 58 GLU A N 8
ATOM 12304 C CA . GLU A 1 58 ? -3.189 -12.506 -36.088 1.00 0.00 58 GLU A CA 8
ATOM 12305 C C . GLU A 1 58 ? -4.524 -13.267 -36.137 1.00 0.00 58 GLU A C 8
ATOM 12306 O O . GLU A 1 58 ? -4.871 -13.846 -37.171 1.00 0.00 58 GLU A O 8
ATOM 12318 N N . LYS A 1 59 ? -5.258 -13.242 -35.006 1.00 0.00 59 LYS A N 8
ATOM 12319 C CA . LYS A 1 59 ? -6.602 -13.857 -34.875 1.00 0.00 59 LYS A CA 8
ATOM 12320 C C . LYS A 1 59 ? -7.570 -13.218 -35.868 1.00 0.00 59 LYS A C 8
ATOM 12321 O O . LYS A 1 59 ? -8.172 -13.899 -36.709 1.00 0.00 59 LYS A O 8
ATOM 12340 N N . VAL A 1 60 ? -7.645 -11.886 -35.770 1.00 0.00 60 VAL A N 8
ATOM 12341 C CA . VAL A 1 60 ? -8.593 -11.056 -36.505 1.00 0.00 60 VAL A CA 8
ATOM 12342 C C . VAL A 1 60 ? -8.370 -11.158 -38.024 1.00 0.00 60 VAL A C 8
ATOM 12343 O O . VAL A 1 60 ? -9.280 -11.522 -38.752 1.00 0.00 60 VAL A O 8
ATOM 12356 N N . ALA A 1 61 ? -7.124 -10.895 -38.467 1.00 0.00 61 ALA A N 8
ATOM 12357 C CA . ALA A 1 61 ? -6.750 -10.873 -39.901 1.00 0.00 61 ALA A CA 8
ATOM 12358 C C . ALA A 1 61 ? -6.891 -12.261 -40.556 1.00 0.00 61 ALA A C 8
ATOM 12359 O O . ALA A 1 61 ? -7.190 -12.350 -41.751 1.00 0.00 61 ALA A O 8
ATOM 12366 N N . ALA A 1 62 ? -6.683 -13.340 -39.771 1.00 0.00 62 ALA A N 8
ATOM 12367 C CA . ALA A 1 62 ? -6.878 -14.730 -40.253 1.00 0.00 62 ALA A CA 8
ATOM 12368 C C . ALA A 1 62 ? -8.360 -14.989 -40.578 1.00 0.00 62 ALA A C 8
ATOM 12369 O O . ALA A 1 62 ? -8.693 -15.646 -41.572 1.00 0.00 62 ALA A O 8
ATOM 12376 N N . TRP A 1 63 ? -9.242 -14.445 -39.723 1.00 0.00 63 TRP A N 8
ATOM 12377 C CA . TRP A 1 63 ? -10.700 -14.540 -39.892 1.00 0.00 63 TRP A CA 8
ATOM 12378 C C . TRP A 1 63 ? -11.208 -13.538 -40.947 1.00 0.00 63 TRP A C 8
ATOM 12379 O O . TRP A 1 63 ? -12.258 -13.755 -41.540 1.00 0.00 63 TRP A O 8
ATOM 12400 N N . LEU A 1 64 ? -10.465 -12.437 -41.162 1.00 0.00 64 LEU A N 8
ATOM 12401 C CA . LEU A 1 64 ? -10.754 -11.466 -42.251 1.00 0.00 64 LEU A CA 8
ATOM 12402 C C . LEU A 1 64 ? -10.399 -12.088 -43.614 1.00 0.00 64 LEU A C 8
ATOM 12403 O O . LEU A 1 64 ? -11.044 -11.791 -44.622 1.00 0.00 64 LEU A O 8
ATOM 12419 N N . SER A 1 65 ? -9.364 -12.946 -43.621 1.00 0.00 65 SER A N 8
ATOM 12420 C CA . SER A 1 65 ? -8.917 -13.670 -44.824 1.00 0.00 65 SER A CA 8
ATOM 12421 C C . SER A 1 65 ? -9.867 -14.848 -45.127 1.00 0.00 65 SER A C 8
ATOM 12422 O O . SER A 1 65 ? -10.186 -15.129 -46.295 1.00 0.00 65 SER A O 8
ATOM 12430 N N . GLY A 1 66 ? -10.304 -15.528 -44.052 1.00 0.00 66 GLY A N 8
ATOM 12431 C CA . GLY A 1 66 ? -11.239 -16.649 -44.150 1.00 0.00 66 GLY A CA 8
ATOM 12432 C C . GLY A 1 66 ? -12.687 -16.208 -44.344 1.00 0.00 66 GLY A C 8
ATOM 12433 O O . GLY A 1 66 ? -13.524 -16.999 -44.796 1.00 0.00 66 GLY A O 8
ATOM 12437 N N . GLY A 1 67 ? -12.973 -14.935 -44.009 1.00 0.00 67 GLY A N 8
ATOM 12438 C CA . GLY A 1 67 ? -14.326 -14.376 -44.110 1.00 0.00 67 GLY A CA 8
ATOM 12439 C C . GLY A 1 67 ? -15.222 -14.751 -42.935 1.00 0.00 67 GLY A C 8
ATOM 12440 O O . GLY A 1 67 ? -16.446 -14.585 -43.008 1.00 0.00 67 GLY A O 8
ATOM 12444 N N . GLY A 1 68 ? -14.610 -15.241 -41.843 1.00 0.00 68 GLY A N 8
ATOM 12445 C CA . GLY A 1 68 ? -15.340 -15.615 -40.639 1.00 0.00 68 GLY A CA 8
ATOM 12446 C C . GLY A 1 68 ? -15.706 -14.397 -39.800 1.00 0.00 68 GLY A C 8
ATOM 12447 O O . GLY A 1 68 ? -16.762 -14.361 -39.166 1.00 0.00 68 GLY A O 8
ATOM 12451 N N . LEU A 1 69 ? -14.807 -13.407 -39.795 1.00 0.00 69 LEU A N 8
ATOM 12452 C CA . LEU A 1 69 ? -14.994 -12.134 -39.092 1.00 0.00 69 LEU A CA 8
ATOM 12453 C C . LEU A 1 69 ? -14.753 -11.010 -40.098 1.00 0.00 69 LEU A C 8
ATOM 12454 O O . LEU A 1 69 ? -13.695 -10.979 -40.726 1.00 0.00 69 LEU A O 8
ATOM 12470 N N . SER A 1 70 ? -15.753 -10.139 -40.294 1.00 0.00 70 SER A N 8
ATOM 12471 C CA . SER A 1 70 ? -15.670 -8.977 -41.211 1.00 0.00 70 SER A CA 8
ATOM 12472 C C . SER A 1 70 ? -16.697 -7.915 -40.782 1.00 0.00 70 SER A C 8
ATOM 12473 O O . SER A 1 70 ? -17.757 -8.270 -40.284 1.00 0.00 70 SER A O 8
ATOM 12481 N N . LYS A 1 71 ? -16.380 -6.620 -40.984 1.00 0.00 71 LYS A N 8
ATOM 12482 C CA . LYS A 1 71 ? -17.289 -5.509 -40.615 1.00 0.00 71 LYS A CA 8
ATOM 12483 C C . LYS A 1 71 ? -18.626 -5.575 -41.390 1.00 0.00 71 LYS A C 8
ATOM 12484 O O . LYS A 1 71 ? -18.654 -5.921 -42.578 1.00 0.00 71 LYS A O 8
ATOM 12503 N N . VAL A 1 72 ? -19.725 -5.231 -40.704 1.00 0.00 72 VAL A N 8
ATOM 12504 C CA . VAL A 1 72 ? -21.078 -5.285 -41.274 1.00 0.00 72 VAL A CA 8
ATOM 12505 C C . VAL A 1 72 ? -21.358 -4.010 -42.083 1.00 0.00 72 VAL A C 8
ATOM 12506 O O . VAL A 1 72 ? -21.620 -2.945 -41.517 1.00 0.00 72 VAL A O 8
ATOM 12519 N N . GLY A 1 73 ? -21.235 -4.125 -43.411 1.00 0.00 73 GLY A N 8
ATOM 12520 C CA . GLY A 1 73 ? -21.581 -3.031 -44.323 1.00 0.00 73 GLY A CA 8
ATOM 12521 C C . GLY A 1 73 ? -23.049 -3.058 -44.712 1.00 0.00 73 GLY A C 8
ATOM 12522 O O . GLY A 1 73 ? -23.846 -3.775 -44.094 1.00 0.00 73 GLY A O 8
ATOM 12526 N N . GLU A 1 74 ? -23.406 -2.285 -45.746 1.00 0.00 74 GLU A N 8
ATOM 12527 C CA . GLU A 1 74 ? -24.806 -2.131 -46.201 1.00 0.00 74 GLU A CA 8
ATOM 12528 C C . GLU A 1 74 ? -25.380 -3.450 -46.769 1.00 0.00 74 GLU A C 8
ATOM 12529 O O . GLU A 1 74 ? -26.592 -3.675 -46.728 1.00 0.00 74 GLU A O 8
ATOM 12541 N N . ASP A 1 75 ? -24.489 -4.318 -47.275 1.00 0.00 75 ASP A N 8
ATOM 12542 C CA . ASP A 1 75 ? -24.864 -5.625 -47.850 1.00 0.00 75 ASP A CA 8
ATOM 12543 C C . ASP A 1 75 ? -25.172 -6.643 -46.737 1.00 0.00 75 ASP A C 8
ATOM 12544 O O . ASP A 1 75 ? -26.205 -7.328 -46.766 1.00 0.00 75 ASP A O 8
ATOM 12553 N N . ALA A 1 76 ? -24.256 -6.719 -45.757 1.00 0.00 76 ALA A N 8
ATOM 12554 C CA . ALA A 1 76 ? -24.390 -7.599 -44.578 1.00 0.00 76 ALA A CA 8
ATOM 12555 C C . ALA A 1 76 ? -25.558 -7.151 -43.676 1.00 0.00 76 ALA A C 8
ATOM 12556 O O . ALA A 1 76 ? -26.138 -7.958 -42.946 1.00 0.00 76 ALA A O 8
ATOM 12563 N N . ALA A 1 77 ? -25.871 -5.842 -43.732 1.00 0.00 77 ALA A N 8
ATOM 12564 C CA . ALA A 1 77 ? -27.006 -5.245 -43.006 1.00 0.00 77 ALA A CA 8
ATOM 12565 C C . ALA A 1 77 ? -28.346 -5.852 -43.447 1.00 0.00 77 ALA A C 8
ATOM 12566 O O . ALA A 1 77 ? -29.171 -6.231 -42.605 1.00 0.00 77 ALA A O 8
ATOM 12573 N N . LYS A 1 78 ? -28.536 -5.935 -44.783 1.00 0.00 78 LYS A N 8
ATOM 12574 C CA . LYS A 1 78 ? -29.723 -6.570 -45.397 1.00 0.00 78 LYS A CA 8
ATOM 12575 C C . LYS A 1 78 ? -29.801 -8.037 -44.965 1.00 0.00 78 LYS A C 8
ATOM 12576 O O . LYS A 1 78 ? -30.860 -8.531 -44.590 1.00 0.00 78 LYS A O 8
ATOM 12595 N N . ASP A 1 79 ? -28.626 -8.690 -44.990 1.00 0.00 79 ASP A N 8
ATOM 12596 C CA . ASP A 1 79 ? -28.486 -10.129 -44.737 1.00 0.00 79 ASP A CA 8
ATOM 12597 C C . ASP A 1 79 ? -29.009 -10.495 -43.342 1.00 0.00 79 ASP A C 8
ATOM 12598 O O . ASP A 1 79 ? -29.933 -11.295 -43.227 1.00 0.00 79 ASP A O 8
ATOM 12607 N N . PHE A 1 80 ? -28.441 -9.844 -42.304 1.00 0.00 80 PHE A N 8
ATOM 12608 C CA . PHE A 1 80 ? -28.865 -10.017 -40.888 1.00 0.00 80 PHE A CA 8
ATOM 12609 C C . PHE A 1 80 ? -30.366 -9.742 -40.705 1.00 0.00 80 PHE A C 8
ATOM 12610 O O . PHE A 1 80 ? -31.058 -10.527 -40.054 1.00 0.00 80 PHE A O 8
ATOM 12627 N N . LEU A 1 81 ? -30.848 -8.653 -41.330 1.00 0.00 81 LEU A N 8
ATOM 12628 C CA . LEU A 1 81 ? -32.257 -8.210 -41.252 1.00 0.00 81 LEU A CA 8
ATOM 12629 C C . LEU A 1 81 ? -33.206 -9.311 -41.798 1.00 0.00 81 LEU A C 8
ATOM 12630 O O . LEU A 1 81 ? -34.339 -9.473 -41.329 1.00 0.00 81 LEU A O 8
ATOM 12646 N N . GLU A 1 82 ? -32.711 -10.079 -42.784 1.00 0.00 82 GLU A N 8
ATOM 12647 C CA . GLU A 1 82 ? -33.472 -11.151 -43.449 1.00 0.00 82 GLU A CA 8
ATOM 12648 C C . GLU A 1 82 ? -33.129 -12.557 -42.900 1.00 0.00 82 GLU A C 8
ATOM 12649 O O . GLU A 1 82 ? -33.830 -13.524 -43.241 1.00 0.00 82 GLU A O 8
ATOM 12661 N N . ARG A 1 83 ? -32.058 -12.690 -42.068 1.00 0.00 83 ARG A N 8
ATOM 12662 C CA . ARG A 1 83 ? -31.675 -14.010 -41.500 1.00 0.00 83 ARG A CA 8
ATOM 12663 C C . ARG A 1 83 ? -32.645 -14.426 -40.376 1.00 0.00 83 ARG A C 8
ATOM 12664 O O . ARG A 1 83 ? -33.656 -15.089 -40.643 1.00 0.00 83 ARG A O 8
ATOM 12685 N N . ASP A 1 84 ? -32.345 -14.029 -39.114 1.00 0.00 84 ASP A N 8
ATOM 12686 C CA . ASP A 1 84 ? -33.148 -14.433 -37.954 1.00 0.00 84 ASP A CA 8
ATOM 12687 C C . ASP A 1 84 ? -34.383 -13.496 -37.764 1.00 0.00 84 ASP A C 8
ATOM 12688 O O . ASP A 1 84 ? -35.508 -14.013 -37.766 1.00 0.00 84 ASP A O 8
ATOM 12697 N N . PRO A 1 85 ? -34.267 -12.107 -37.609 1.00 0.00 85 PRO A N 8
ATOM 12698 C CA . PRO A 1 85 ? -33.002 -11.288 -37.597 1.00 0.00 85 PRO A CA 8
ATOM 12699 C C . PRO A 1 85 ? -32.310 -11.118 -36.215 1.00 0.00 85 PRO A C 8
ATOM 12700 O O . PRO A 1 85 ? -31.222 -10.524 -36.143 1.00 0.00 85 PRO A O 8
ATOM 12711 N N . THR A 1 86 ? -32.973 -11.594 -35.152 1.00 0.00 86 THR A N 8
ATOM 12712 C CA . THR A 1 86 ? -32.465 -11.555 -33.759 1.00 0.00 86 THR A CA 8
ATOM 12713 C C . THR A 1 86 ? -31.040 -12.148 -33.660 1.00 0.00 86 THR A C 8
ATOM 12714 O O . THR A 1 86 ? -30.723 -13.155 -34.306 1.00 0.00 86 THR A O 8
ATOM 12725 N N . LEU A 1 87 ? -30.194 -11.510 -32.850 1.00 0.00 87 LEU A N 8
ATOM 12726 C CA . LEU A 1 87 ? -28.769 -11.836 -32.768 1.00 0.00 87 LEU A CA 8
ATOM 12727 C C . LEU A 1 87 ? -28.196 -11.409 -31.411 1.00 0.00 87 LEU A C 8
ATOM 12728 O O . LEU A 1 87 ? -28.772 -10.575 -30.704 1.00 0.00 87 LEU A O 8
ATOM 12744 N N . TRP A 1 88 ? -27.067 -12.013 -31.049 1.00 0.00 88 TRP A N 8
ATOM 12745 C CA . TRP A 1 88 ? -26.352 -11.717 -29.806 1.00 0.00 88 TRP A CA 8
ATOM 12746 C C . TRP A 1 88 ? -25.243 -10.698 -30.104 1.00 0.00 88 TRP A C 8
ATOM 12747 O O . TRP A 1 88 ? -24.384 -10.948 -30.948 1.00 0.00 88 TRP A O 8
ATOM 12768 N N . ALA A 1 89 ? -25.300 -9.543 -29.425 1.00 0.00 89 ALA A N 8
ATOM 12769 C CA . ALA A 1 89 ? -24.337 -8.445 -29.605 1.00 0.00 89 ALA A CA 8
ATOM 12770 C C . ALA A 1 89 ? -23.674 -8.100 -28.263 1.00 0.00 89 ALA A C 8
ATOM 12771 O O . ALA A 1 89 ? -24.360 -7.913 -27.257 1.00 0.00 89 ALA A O 8
ATOM 12778 N N . VAL A 1 90 ? -22.339 -8.009 -28.266 1.00 0.00 90 VAL A N 8
ATOM 12779 C CA . VAL A 1 90 ? -21.537 -7.662 -27.083 1.00 0.00 90 VAL A CA 8
ATOM 12780 C C . VAL A 1 90 ? -20.802 -6.350 -27.377 1.00 0.00 90 VAL A C 8
ATOM 12781 O O . VAL A 1 90 ? -20.019 -6.265 -28.330 1.00 0.00 90 VAL A O 8
ATOM 12794 N N . VAL A 1 91 ? -21.090 -5.322 -26.568 1.00 0.00 91 VAL A N 8
ATOM 12795 C CA . VAL A 1 91 ? -20.478 -3.994 -26.716 1.00 0.00 91 VAL A CA 8
ATOM 12796 C C . VAL A 1 91 ? -19.071 -4.003 -26.082 1.00 0.00 91 VAL A C 8
ATOM 12797 O O . VAL A 1 91 ? -18.921 -3.900 -24.860 1.00 0.00 91 VAL A O 8
ATOM 12810 N N . VAL A 1 92 ? -18.059 -4.195 -26.945 1.00 0.00 92 VAL A N 8
ATOM 12811 C CA . VAL A 1 92 ? -16.626 -4.211 -26.565 1.00 0.00 92 VAL A CA 8
ATOM 12812 C C . VAL A 1 92 ? -16.090 -2.751 -26.581 1.00 0.00 92 VAL A C 8
ATOM 12813 O O . VAL A 1 92 ? -16.747 -1.871 -27.154 1.00 0.00 92 VAL A O 8
ATOM 12826 N N . ALA A 1 93 ? -14.904 -2.505 -25.960 1.00 0.00 93 ALA A N 8
ATOM 12827 C CA . ALA A 1 93 ? -14.362 -1.133 -25.760 1.00 0.00 93 ALA A CA 8
ATOM 12828 C C . ALA A 1 93 ? -14.280 -0.293 -27.071 1.00 0.00 93 ALA A C 8
ATOM 12829 O O . ALA A 1 93 ? -14.771 0.843 -27.074 1.00 0.00 93 ALA A O 8
ATOM 12836 N N . PRO A 1 94 ? -13.673 -0.804 -28.215 1.00 0.00 94 PRO A N 8
ATOM 12837 C CA . PRO A 1 94 ? -13.674 -0.054 -29.492 1.00 0.00 94 PRO A CA 8
ATOM 12838 C C . PRO A 1 94 ? -15.060 -0.051 -30.183 1.00 0.00 94 PRO A C 8
ATOM 12839 O O . PRO A 1 94 ? -15.586 1.009 -30.531 1.00 0.00 94 PRO A O 8
ATOM 12850 N N . TRP A 1 95 ? -15.653 -1.249 -30.3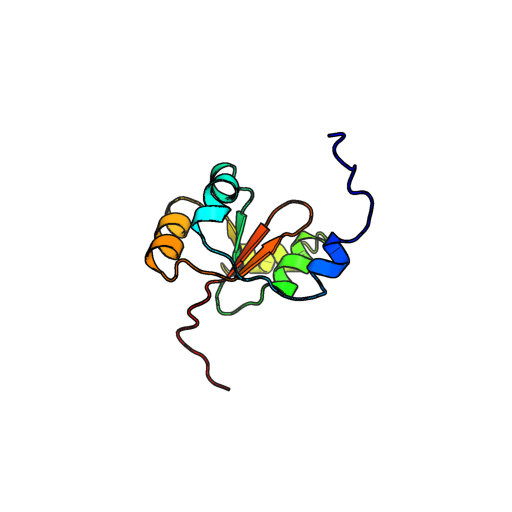26 1.00 0.00 95 TRP A N 8
ATOM 12851 C CA . TRP A 1 95 ? -16.823 -1.485 -31.193 1.00 0.00 95 TRP A CA 8
ATOM 12852 C C . TRP A 1 95 ? -17.723 -2.602 -30.636 1.00 0.00 95 TRP A C 8
ATOM 12853 O O . TRP A 1 95 ? -17.341 -3.312 -29.705 1.00 0.00 95 TRP A O 8
ATOM 12874 N N . VAL A 1 96 ? -18.907 -2.764 -31.244 1.00 0.00 96 VAL A N 8
ATOM 12875 C CA . VAL A 1 96 ? -19.877 -3.807 -30.874 1.00 0.00 96 VAL A CA 8
ATOM 12876 C C . VAL A 1 96 ? -19.708 -5.008 -31.822 1.00 0.00 96 VAL A C 8
ATOM 12877 O O . VAL A 1 96 ? -19.778 -4.857 -33.040 1.00 0.00 96 VAL A O 8
ATOM 12890 N N . VAL A 1 97 ? -19.464 -6.191 -31.260 1.00 0.00 97 VAL A N 8
ATOM 12891 C CA . VAL A 1 97 ? -19.282 -7.433 -32.037 1.00 0.00 97 VAL A CA 8
ATOM 12892 C C . VAL A 1 97 ? -20.583 -8.252 -31.984 1.00 0.00 97 VAL A C 8
ATOM 12893 O O . VAL A 1 97 ? -21.140 -8.450 -30.904 1.00 0.00 97 VAL A O 8
ATOM 12906 N N . ILE A 1 98 ? -21.064 -8.727 -33.151 1.00 0.00 98 ILE A N 8
ATOM 12907 C CA . ILE A 1 98 ? -22.377 -9.403 -33.277 1.00 0.00 98 ILE A CA 8
ATOM 12908 C C . ILE A 1 98 ? -22.242 -10.792 -33.937 1.00 0.00 98 ILE A C 8
ATOM 12909 O O . ILE A 1 98 ? -21.445 -10.981 -34.858 1.00 0.00 98 ILE A O 8
ATOM 12925 N N . GLN A 1 99 ? -23.016 -11.758 -33.437 1.00 0.00 99 GLN A N 8
ATOM 12926 C CA . GLN A 1 99 ? -23.193 -13.076 -34.067 1.00 0.00 99 GLN A CA 8
ATOM 12927 C C . GLN A 1 99 ? -24.692 -13.366 -34.155 1.00 0.00 99 GLN A C 8
ATOM 12928 O O . GLN A 1 99 ? -25.433 -13.092 -33.203 1.00 0.00 99 GLN A O 8
ATOM 12942 N N . GLU A 1 100 ? -25.125 -13.910 -35.300 1.00 0.00 100 GLU A N 8
ATOM 12943 C CA . GLU A 1 100 ? -26.530 -14.275 -35.548 1.00 0.00 100 GLU A CA 8
ATOM 12944 C C . GLU A 1 100 ? -27.024 -15.355 -34.550 1.00 0.00 100 GLU A C 8
ATOM 12945 O O . GLU A 1 100 ? -26.234 -16.174 -34.064 1.00 0.00 100 GLU A O 8
ATOM 12957 N N . ARG A 1 101 ? -28.327 -15.326 -34.227 1.00 0.00 101 ARG A N 8
ATOM 12958 C CA . ARG A 1 101 ? -28.943 -16.310 -33.317 1.00 0.00 101 ARG A CA 8
ATOM 12959 C C . ARG A 1 101 ? -29.695 -17.410 -34.110 1.00 0.00 101 ARG A C 8
ATOM 12960 O O . ARG A 1 101 ? -30.362 -18.273 -33.531 1.00 0.00 101 ARG A O 8
ATOM 12981 N N . ALA A 1 102 ? -29.563 -17.394 -35.444 1.00 0.00 102 ALA A N 8
ATOM 12982 C CA . ALA A 1 102 ? -30.111 -18.456 -36.313 1.00 0.00 102 ALA A CA 8
ATOM 12983 C C . ALA A 1 102 ? -29.247 -19.740 -36.187 1.00 0.00 102 ALA A C 8
ATOM 12984 O O . ALA A 1 102 ? -28.507 -20.106 -37.101 1.00 0.00 102 ALA A O 8
ATOM 12991 N N . GLU A 1 103 ? -29.342 -20.395 -35.011 1.00 0.00 103 GLU A N 8
ATOM 12992 C CA . GLU A 1 103 ? -28.476 -21.521 -34.643 1.00 0.00 103 GLU A CA 8
ATOM 12993 C C . GLU A 1 103 ? -29.029 -22.833 -35.221 1.00 0.00 103 GLU A C 8
ATOM 12994 O O . GLU A 1 103 ? -30.045 -23.351 -34.743 1.00 0.00 103 GLU A O 8
ATOM 13006 N N . LYS A 1 104 ? -28.371 -23.337 -36.269 1.00 0.00 104 LYS A N 8
ATOM 13007 C CA . LYS A 1 104 ? -28.637 -24.677 -36.807 1.00 0.00 104 LYS A CA 8
ATOM 13008 C C . LYS A 1 104 ? -27.798 -25.702 -36.018 1.00 0.00 104 LYS A C 8
ATOM 13009 O O . LYS A 1 104 ? -28.251 -26.827 -35.760 1.00 0.00 104 LYS A O 8
ATOM 13028 N N . ALA A 1 105 ? -26.580 -25.281 -35.628 1.00 0.00 105 ALA A N 8
ATOM 13029 C CA . ALA A 1 105 ? -25.604 -26.143 -34.943 1.00 0.00 105 ALA A CA 8
ATOM 13030 C C . ALA A 1 105 ? -26.055 -26.459 -33.500 1.00 0.00 105 ALA A C 8
ATOM 13031 O O . ALA A 1 105 ? -25.735 -25.726 -32.563 1.00 0.00 105 ALA A O 8
ATOM 13038 N N . THR A 1 106 ? -26.863 -27.525 -33.357 1.00 0.00 106 THR A N 8
ATOM 13039 C CA . THR A 1 106 ? -27.364 -28.008 -32.052 1.00 0.00 106 THR A CA 8
ATOM 13040 C C . THR A 1 106 ? -26.476 -29.147 -31.509 1.00 0.00 106 THR A C 8
ATOM 13041 O O . THR A 1 106 ? -26.420 -29.365 -30.294 1.00 0.00 106 THR A O 8
ATOM 13052 N N . LEU A 1 107 ? -25.814 -29.883 -32.441 1.00 0.00 107 LEU A N 8
ATOM 13053 C CA . LEU A 1 107 ? -24.815 -30.946 -32.130 1.00 0.00 107 LEU A CA 8
ATOM 13054 C C . LEU A 1 107 ? -25.428 -32.186 -31.422 1.00 0.00 107 LEU A C 8
ATOM 13055 O O . LEU A 1 107 ? -24.684 -33.068 -30.967 1.00 0.00 107 LEU A O 8
ATOM 13071 N N . HIS A 1 108 ? -26.773 -32.266 -31.357 1.00 0.00 108 HIS A N 8
ATOM 13072 C CA . HIS A 1 108 ? -27.483 -33.388 -30.704 1.00 0.00 108 HIS A CA 8
ATOM 13073 C C . HIS A 1 108 ? -27.672 -34.547 -31.718 1.00 0.00 108 HIS A C 8
ATOM 13074 O O . HIS A 1 108 ? -28.574 -34.447 -32.577 1.00 0.00 108 HIS A O 8
ATOM 13089 N N . GLY A 1 1 ? -2.842 -16.425 -11.326 1.00 0.00 1 GLY A N 9
ATOM 13090 C CA . GLY A 1 1 ? -2.996 -17.847 -11.725 1.00 0.00 1 GLY A CA 9
ATOM 13091 C C . GLY A 1 1 ? -3.248 -18.002 -13.219 1.00 0.00 1 GLY A C 9
ATOM 13092 O O . GLY A 1 1 ? -3.167 -17.030 -13.971 1.00 0.00 1 GLY A O 9
ATOM 13098 N N . SER A 1 2 ? -3.539 -19.234 -13.655 1.00 0.00 2 SER A N 9
ATOM 13099 C CA . SER A 1 2 ? -3.848 -19.538 -15.068 1.00 0.00 2 SER A CA 9
ATOM 13100 C C . SER A 1 2 ? -5.011 -20.546 -15.127 1.00 0.00 2 SER A C 9
ATOM 13101 O O . SER A 1 2 ? -5.371 -21.136 -14.097 1.00 0.00 2 SER A O 9
ATOM 13109 N N . HIS A 1 3 ? -5.599 -20.706 -16.344 1.00 0.00 3 HIS A N 9
ATOM 13110 C CA . HIS A 1 3 ? -6.881 -21.436 -16.575 1.00 0.00 3 HIS A CA 9
ATOM 13111 C C . HIS A 1 3 ? -8.057 -20.682 -15.880 1.00 0.00 3 HIS A C 9
ATOM 13112 O O . HIS A 1 3 ? -9.170 -21.197 -15.729 1.00 0.00 3 HIS A O 9
ATOM 13126 N N . MET A 1 4 ? -7.798 -19.410 -15.543 1.00 0.00 4 MET A N 9
ATOM 13127 C CA . MET A 1 4 ? -8.691 -18.566 -14.734 1.00 0.00 4 MET A CA 9
ATOM 13128 C C . MET A 1 4 ? -8.396 -17.093 -15.064 1.00 0.00 4 MET A C 9
ATOM 13129 O O . MET A 1 4 ? -7.221 -16.704 -15.134 1.00 0.00 4 MET A O 9
ATOM 13143 N N . THR A 1 5 ? -9.453 -16.284 -15.282 1.00 0.00 5 THR A N 9
ATOM 13144 C CA . THR A 1 5 ? -9.300 -14.827 -15.454 1.00 0.00 5 THR A CA 9
ATOM 13145 C C . THR A 1 5 ? -8.730 -14.213 -14.155 1.00 0.00 5 THR A C 9
ATOM 13146 O O . THR A 1 5 ? -9.184 -14.531 -13.049 1.00 0.00 5 THR A O 9
ATOM 13157 N N . GLU A 1 6 ? -7.690 -13.384 -14.296 1.00 0.00 6 GLU A N 9
ATOM 13158 C CA . GLU A 1 6 ? -7.015 -12.749 -13.152 1.00 0.00 6 GLU A CA 9
ATOM 13159 C C . GLU A 1 6 ? -7.606 -11.362 -12.859 1.00 0.00 6 GLU A C 9
ATOM 13160 O O . GLU A 1 6 ? -7.038 -10.605 -12.062 1.00 0.00 6 GLU A O 9
ATOM 13172 N N . GLN A 1 7 ? -8.751 -11.041 -13.526 1.00 0.00 7 GLN A N 9
ATOM 13173 C CA . GLN A 1 7 ? -9.474 -9.747 -13.390 1.00 0.00 7 GLN A CA 9
ATOM 13174 C C . GLN A 1 7 ? -8.549 -8.544 -13.725 1.00 0.00 7 GLN A C 9
ATOM 13175 O O . GLN A 1 7 ? -8.816 -7.413 -13.310 1.00 0.00 7 GLN A O 9
ATOM 13189 N N . THR A 1 8 ? -7.497 -8.827 -14.525 1.00 0.00 8 THR A N 9
ATOM 13190 C CA . THR A 1 8 ? -6.366 -7.914 -14.800 1.00 0.00 8 THR A CA 9
ATOM 13191 C C . THR A 1 8 ? -6.842 -6.565 -15.363 1.00 0.00 8 THR A C 9
ATOM 13192 O O . THR A 1 8 ? -6.346 -5.504 -14.981 1.00 0.00 8 THR A O 9
ATOM 13203 N N . SER A 1 9 ? -7.836 -6.631 -16.247 1.00 0.00 9 SER A N 9
ATOM 13204 C CA . SER A 1 9 ? -8.418 -5.453 -16.884 1.00 0.00 9 SER A CA 9
ATOM 13205 C C . SER A 1 9 ? -9.936 -5.442 -16.638 1.00 0.00 9 SER A C 9
ATOM 13206 O O . SER A 1 9 ? -10.589 -6.493 -16.702 1.00 0.00 9 SER A O 9
ATOM 13214 N N . THR A 1 10 ? -10.470 -4.246 -16.357 1.00 0.00 10 THR A N 9
ATOM 13215 C CA . THR A 1 10 ? -11.888 -4.023 -16.020 1.00 0.00 10 THR A CA 9
ATOM 13216 C C . THR A 1 10 ? -12.806 -4.356 -17.212 1.00 0.00 10 THR A C 9
ATOM 13217 O O . THR A 1 10 ? -13.805 -5.072 -17.055 1.00 0.00 10 THR A O 9
ATOM 13228 N N . LEU A 1 11 ? -12.436 -3.851 -18.407 1.00 0.00 11 LEU A N 9
ATOM 13229 C CA . LEU A 1 11 ? -13.196 -4.079 -19.653 1.00 0.00 11 LEU A CA 9
ATOM 13230 C C . LEU A 1 11 ? -13.095 -5.565 -20.064 1.00 0.00 11 LEU A C 9
ATOM 13231 O O . LEU A 1 11 ? -14.037 -6.113 -20.624 1.00 0.00 11 LEU A O 9
ATOM 13247 N N . TYR A 1 12 ? -11.948 -6.202 -19.764 1.00 0.00 12 TYR A N 9
ATOM 13248 C CA . TYR A 1 12 ? -11.719 -7.641 -20.050 1.00 0.00 12 TYR A CA 9
ATOM 13249 C C . TYR A 1 12 ? -12.703 -8.515 -19.246 1.00 0.00 12 TYR A C 9
ATOM 13250 O O . TYR A 1 12 ? -13.250 -9.493 -19.765 1.00 0.00 12 TYR A O 9
ATOM 13268 N N . ALA A 1 13 ? -12.931 -8.127 -17.982 1.00 0.00 13 ALA A N 9
ATOM 13269 C CA . ALA A 1 13 ? -13.896 -8.802 -17.092 1.00 0.00 13 ALA A CA 9
ATOM 13270 C C . ALA A 1 13 ? -15.348 -8.492 -17.531 1.00 0.00 13 ALA A C 9
ATOM 13271 O O . ALA A 1 13 ? -16.251 -9.310 -17.340 1.00 0.00 13 ALA A O 9
ATOM 13278 N N . LYS A 1 14 ? -15.549 -7.293 -18.117 1.00 0.00 14 LYS A N 9
ATOM 13279 C CA . LYS A 1 14 ? -16.841 -6.882 -18.722 1.00 0.00 14 LYS A CA 9
ATOM 13280 C C . LYS A 1 14 ? -17.105 -7.669 -20.023 1.00 0.00 14 LYS A C 9
ATOM 13281 O O . LYS A 1 14 ? -18.257 -7.958 -20.360 1.00 0.00 14 LYS A O 9
ATOM 13300 N N . LEU A 1 15 ? -16.016 -8.021 -20.735 1.00 0.00 15 LEU A N 9
ATOM 13301 C CA . LEU A 1 15 ? -16.078 -8.708 -22.037 1.00 0.00 15 LEU A CA 9
ATOM 13302 C C . LEU A 1 15 ? -16.569 -10.149 -21.820 1.00 0.00 15 LEU A C 9
ATOM 13303 O O . LEU A 1 15 ? -17.542 -10.591 -22.447 1.00 0.00 15 LEU A O 9
ATOM 13319 N N . LEU A 1 16 ? -15.875 -10.871 -20.923 1.00 0.00 16 LEU A N 9
ATOM 13320 C CA . LEU A 1 16 ? -16.281 -12.216 -20.500 1.00 0.00 16 LEU A CA 9
ATOM 13321 C C . LEU A 1 16 ? -17.384 -12.075 -19.429 1.00 0.00 16 LEU A C 9
ATOM 13322 O O . LEU A 1 16 ? -17.099 -12.063 -18.225 1.00 0.00 16 LEU A O 9
ATOM 13338 N N . GLY A 1 17 ? -18.639 -11.891 -19.896 1.00 0.00 17 GLY A N 9
ATOM 13339 C CA . GLY A 1 17 ? -19.785 -11.662 -19.011 1.00 0.00 17 GLY A CA 9
ATOM 13340 C C . GLY A 1 17 ? -21.074 -12.256 -19.564 1.00 0.00 17 GLY A C 9
ATOM 13341 O O . GLY A 1 17 ? -21.396 -13.413 -19.286 1.00 0.00 17 GLY A O 9
ATOM 13345 N N . GLU A 1 18 ? -21.807 -11.470 -20.367 1.00 0.00 18 GLU A N 9
ATOM 13346 C CA . GLU A 1 18 ? -23.107 -11.880 -20.927 1.00 0.00 18 GLU A CA 9
ATOM 13347 C C . GLU A 1 18 ? -23.218 -11.457 -22.405 1.00 0.00 18 GLU A C 9
ATOM 13348 O O . GLU A 1 18 ? -22.865 -10.328 -22.771 1.00 0.00 18 GLU A O 9
ATOM 13360 N N . THR A 1 19 ? -23.713 -12.381 -23.233 1.00 0.00 19 THR A N 9
ATOM 13361 C CA . THR A 1 19 ? -24.050 -12.123 -24.631 1.00 0.00 19 THR A CA 9
ATOM 13362 C C . THR A 1 19 ? -25.442 -11.470 -24.678 1.00 0.00 19 THR A C 9
ATOM 13363 O O . THR A 1 19 ? -26.456 -12.141 -24.452 1.00 0.00 19 THR A O 9
ATOM 13374 N N . ALA A 1 20 ? -25.486 -10.151 -24.941 1.00 0.00 20 ALA A N 9
ATOM 13375 C CA . ALA A 1 20 ? -26.744 -9.397 -24.878 1.00 0.00 20 ALA A CA 9
ATOM 13376 C C . ALA A 1 20 ? -27.498 -9.553 -26.204 1.00 0.00 20 ALA A C 9
ATOM 13377 O O . ALA A 1 20 ? -27.096 -9.011 -27.234 1.00 0.00 20 ALA A O 9
ATOM 13384 N N . VAL A 1 21 ? -28.608 -10.304 -26.148 1.00 0.00 21 VAL A N 9
ATOM 13385 C CA . VAL A 1 21 ? -29.492 -10.513 -27.298 1.00 0.00 21 VAL A CA 9
ATOM 13386 C C . VAL A 1 21 ? -30.501 -9.354 -27.362 1.00 0.00 21 VAL A C 9
ATOM 13387 O O . VAL A 1 21 ? -31.262 -9.113 -26.415 1.00 0.00 21 VAL A O 9
ATOM 13400 N N . ILE A 1 22 ? -30.473 -8.630 -28.484 1.00 0.00 22 ILE A N 9
ATOM 13401 C CA . ILE A 1 22 ? -31.198 -7.367 -28.645 1.00 0.00 22 ILE A CA 9
ATOM 13402 C C . ILE A 1 22 ? -31.672 -7.238 -30.111 1.00 0.00 22 ILE A C 9
ATOM 13403 O O . ILE A 1 22 ? -31.286 -8.047 -30.971 1.00 0.00 22 ILE A O 9
ATOM 13419 N N . SER A 1 23 ? -32.559 -6.264 -30.371 1.00 0.00 23 SER A N 9
ATOM 13420 C CA . SER A 1 23 ? -33.027 -5.930 -31.722 1.00 0.00 23 SER A CA 9
ATOM 13421 C C . SER A 1 23 ? -31.863 -5.541 -32.644 1.00 0.00 23 SER A C 9
ATOM 13422 O O . SER A 1 23 ? -30.930 -4.833 -32.228 1.00 0.00 23 SER A O 9
ATOM 13430 N N . TRP A 1 24 ? -31.935 -6.024 -33.890 1.00 0.00 24 TRP A N 9
ATOM 13431 C CA . TRP A 1 24 ? -31.009 -5.642 -34.961 1.00 0.00 24 TRP A CA 9
ATOM 13432 C C . TRP A 1 24 ? -31.067 -4.108 -35.225 1.00 0.00 24 TRP A C 9
ATOM 13433 O O . TRP A 1 24 ? -30.056 -3.497 -35.578 1.00 0.00 24 TRP A O 9
ATOM 13454 N N . ALA A 1 25 ? -32.258 -3.505 -35.053 1.00 0.00 25 ALA A N 9
ATOM 13455 C CA . ALA A 1 25 ? -32.479 -2.064 -35.320 1.00 0.00 25 ALA A CA 9
ATOM 13456 C C . ALA A 1 25 ? -31.683 -1.153 -34.358 1.00 0.00 25 ALA A C 9
ATOM 13457 O O . ALA A 1 25 ? -31.451 0.024 -34.649 1.00 0.00 25 ALA A O 9
ATOM 13464 N N . GLU A 1 26 ? -31.238 -1.711 -33.229 1.00 0.00 26 GLU A N 9
ATOM 13465 C CA . GLU A 1 26 ? -30.372 -0.998 -32.267 1.00 0.00 26 GLU A CA 9
ATOM 13466 C C . GLU A 1 26 ? -28.936 -0.857 -32.814 1.00 0.00 26 GLU A C 9
ATOM 13467 O O . GLU A 1 26 ? -28.185 0.032 -32.409 1.00 0.00 26 GLU A O 9
ATOM 13479 N N . LEU A 1 27 ? -28.588 -1.748 -33.752 1.00 0.00 27 LEU A N 9
ATOM 13480 C CA . LEU A 1 27 ? -27.248 -1.844 -34.356 1.00 0.00 27 LEU A CA 9
ATOM 13481 C C . LEU A 1 27 ? -27.126 -0.987 -35.633 1.00 0.00 27 LEU A C 9
ATOM 13482 O O . LEU A 1 27 ? -26.081 -1.015 -36.302 1.00 0.00 27 LEU A O 9
ATOM 13498 N N . GLN A 1 28 ? -28.191 -0.214 -35.950 1.00 0.00 28 GLN A N 9
ATOM 13499 C CA . GLN A 1 28 ? -28.213 0.695 -37.115 1.00 0.00 28 GLN A CA 9
ATOM 13500 C C . GLN A 1 28 ? -27.083 1.769 -37.079 1.00 0.00 28 GLN A C 9
ATOM 13501 O O . GLN A 1 28 ? -26.344 1.871 -38.063 1.00 0.00 28 GLN A O 9
ATOM 13515 N N . PRO A 1 29 ? -26.877 2.563 -35.955 1.00 0.00 29 PRO A N 9
ATOM 13516 C CA . PRO A 1 29 ? -25.796 3.588 -35.907 1.00 0.00 29 PRO A CA 9
ATOM 13517 C C . PRO A 1 29 ? -24.385 2.955 -35.949 1.00 0.00 29 PRO A C 9
ATOM 13518 O O . PRO A 1 29 ? -23.423 3.602 -36.367 1.00 0.00 29 PRO A O 9
ATOM 13529 N N . PHE A 1 30 ? -24.304 1.678 -35.533 1.00 0.00 30 PHE A N 9
ATOM 13530 C CA . PHE A 1 30 ? -23.047 0.929 -35.445 1.00 0.00 30 PHE A CA 9
ATOM 13531 C C . PHE A 1 30 ? -22.578 0.468 -36.835 1.00 0.00 30 PHE A C 9
ATOM 13532 O O . PHE A 1 30 ? -21.429 0.710 -37.206 1.00 0.00 30 PHE A O 9
ATOM 13549 N N . PHE A 1 31 ? -23.468 -0.171 -37.629 1.00 0.00 31 PHE A N 9
ATOM 13550 C CA . PHE A 1 31 ? -23.096 -0.641 -38.989 1.00 0.00 31 PHE A CA 9
ATOM 13551 C C . PHE A 1 31 ? -22.985 0.552 -39.965 1.00 0.00 31 PHE A C 9
ATOM 13552 O O . PHE A 1 31 ? -22.255 0.477 -40.953 1.00 0.00 31 PHE A O 9
ATOM 13569 N N . ALA A 1 32 ? -23.709 1.655 -39.659 1.00 0.00 32 ALA A N 9
ATOM 13570 C CA . ALA A 1 32 ? -23.673 2.905 -40.458 1.00 0.00 32 ALA A CA 9
ATOM 13571 C C . ALA A 1 32 ? -22.270 3.546 -40.458 1.00 0.00 32 ALA A C 9
ATOM 13572 O O . ALA A 1 32 ? -21.898 4.258 -41.396 1.00 0.00 32 ALA A O 9
ATOM 13579 N N . ARG A 1 33 ? -21.495 3.285 -39.391 1.00 0.00 33 ARG A N 9
ATOM 13580 C CA . ARG A 1 33 ? -20.105 3.776 -39.260 1.00 0.00 33 ARG A CA 9
ATOM 13581 C C . ARG A 1 33 ? -19.090 2.616 -39.327 1.00 0.00 33 ARG A C 9
ATOM 13582 O O . ARG A 1 33 ? -17.903 2.815 -39.061 1.00 0.00 33 ARG A O 9
ATOM 13603 N N . GLY A 1 34 ? -19.576 1.410 -39.673 1.00 0.00 34 GLY A N 9
ATOM 13604 C CA . GLY A 1 34 ? -18.720 0.227 -39.849 1.00 0.00 34 GLY A CA 9
ATOM 13605 C C . GLY A 1 34 ? -18.137 -0.338 -38.551 1.00 0.00 34 GLY A C 9
ATOM 13606 O O . GLY A 1 34 ? -17.220 -1.162 -38.588 1.00 0.00 34 GLY A O 9
ATOM 13610 N N . ALA A 1 35 ? -18.696 0.095 -37.411 1.00 0.00 35 ALA A N 9
ATOM 13611 C CA . ALA A 1 35 ? -18.283 -0.355 -36.064 1.00 0.00 35 ALA A CA 9
ATOM 13612 C C . ALA A 1 35 ? -19.079 -1.598 -35.618 1.00 0.00 35 ALA A C 9
ATOM 13613 O O . ALA A 1 35 ? -19.128 -1.918 -34.430 1.00 0.00 35 ALA A O 9
ATOM 13620 N N . LEU A 1 36 ? -19.706 -2.287 -36.579 1.00 0.00 36 LEU A N 9
ATOM 13621 C CA . LEU A 1 36 ? -20.430 -3.536 -36.344 1.00 0.00 36 LEU A CA 9
ATOM 13622 C C . LEU A 1 36 ? -19.715 -4.653 -37.108 1.00 0.00 36 LEU A C 9
ATOM 13623 O O . LEU A 1 36 ? -19.573 -4.559 -38.319 1.00 0.00 36 LEU A O 9
ATOM 13639 N N . LEU A 1 37 ? -19.223 -5.668 -36.394 1.00 0.00 37 LEU A N 9
ATOM 13640 C CA . LEU A 1 37 ? -18.525 -6.835 -36.991 1.00 0.00 37 LEU A CA 9
ATOM 13641 C C . LEU A 1 37 ? -19.451 -8.068 -36.949 1.00 0.00 37 LEU A C 9
ATOM 13642 O O . LEU A 1 37 ? -20.343 -8.139 -36.108 1.00 0.00 37 LEU A O 9
ATOM 13658 N N . GLN A 1 38 ? -19.226 -9.024 -37.865 1.00 0.00 38 GLN A N 9
ATOM 13659 C CA . GLN A 1 38 ? -20.066 -10.234 -38.034 1.00 0.00 38 GLN A CA 9
ATOM 13660 C C . GLN A 1 38 ? -19.208 -11.486 -37.836 1.00 0.00 38 GLN A C 9
ATOM 13661 O O . GLN A 1 38 ? -18.163 -11.622 -38.473 1.00 0.00 38 GLN A O 9
ATOM 13675 N N . VAL A 1 39 ? -19.665 -12.391 -36.961 1.00 0.00 39 VAL A N 9
ATOM 13676 C CA . VAL A 1 39 ? -19.027 -13.696 -36.721 1.00 0.00 39 VAL A CA 9
ATOM 13677 C C . VAL A 1 39 ? -19.742 -14.775 -37.548 1.00 0.00 39 VAL A C 9
ATOM 13678 O O . VAL A 1 39 ? -20.976 -14.834 -37.568 1.00 0.00 39 VAL A O 9
ATOM 13691 N N . ASP A 1 40 ? -18.955 -15.595 -38.246 1.00 0.00 40 ASP A N 9
ATOM 13692 C CA . ASP A 1 40 ? -19.435 -16.814 -38.910 1.00 0.00 40 ASP A CA 9
ATOM 13693 C C . ASP A 1 40 ? -19.481 -17.957 -37.879 1.00 0.00 40 ASP A C 9
ATOM 13694 O O . ASP A 1 40 ? -18.734 -17.934 -36.895 1.00 0.00 40 ASP A O 9
ATOM 13703 N N . ALA A 1 41 ? -20.335 -18.965 -38.128 1.00 0.00 41 ALA A N 9
ATOM 13704 C CA . ALA A 1 41 ? -20.533 -20.114 -37.217 1.00 0.00 41 ALA A CA 9
ATOM 13705 C C . ALA A 1 41 ? -19.227 -20.928 -36.993 1.00 0.00 41 ALA A C 9
ATOM 13706 O O . ALA A 1 41 ? -19.133 -21.700 -36.032 1.00 0.00 41 ALA A O 9
ATOM 13713 N N . ALA A 1 42 ? -18.240 -20.769 -37.906 1.00 0.00 42 ALA A N 9
ATOM 13714 C CA . ALA A 1 42 ? -16.897 -21.380 -37.769 1.00 0.00 42 ALA A CA 9
ATOM 13715 C C . ALA A 1 42 ? -16.155 -20.849 -36.523 1.00 0.00 42 ALA A C 9
ATOM 13716 O O . ALA A 1 42 ? -15.415 -21.588 -35.856 1.00 0.00 42 ALA A O 9
ATOM 13723 N N . LEU A 1 43 ? -16.360 -19.554 -36.232 1.00 0.00 43 LEU A N 9
ATOM 13724 C CA . LEU A 1 43 ? -15.740 -18.861 -35.084 1.00 0.00 43 LEU A CA 9
ATOM 13725 C C . LEU A 1 43 ? -16.755 -18.788 -33.921 1.00 0.00 43 LEU A C 9
ATOM 13726 O O . LEU A 1 43 ? -17.751 -19.527 -33.915 1.00 0.00 43 LEU A O 9
ATOM 13742 N N . ASP A 1 44 ? -16.492 -17.898 -32.944 1.00 0.00 44 ASP A N 9
ATOM 13743 C CA . ASP A 1 44 ? -17.418 -17.657 -31.815 1.00 0.00 44 ASP A CA 9
ATOM 13744 C C . ASP A 1 44 ? -17.267 -16.209 -31.314 1.00 0.00 44 ASP A C 9
ATOM 13745 O O . ASP A 1 44 ? -16.197 -15.607 -31.470 1.00 0.00 44 ASP A O 9
ATOM 13754 N N . LEU A 1 45 ? -18.351 -15.682 -30.701 1.00 0.00 45 LEU A N 9
ATOM 13755 C CA . LEU A 1 45 ? -18.411 -14.310 -30.157 1.00 0.00 45 LEU A CA 9
ATOM 13756 C C . LEU A 1 45 ? -17.259 -14.021 -29.178 1.00 0.00 45 LEU A C 9
ATOM 13757 O O . LEU A 1 45 ? -16.479 -13.112 -29.419 1.00 0.00 45 LEU A O 9
ATOM 13773 N N . VAL A 1 46 ? -17.136 -14.831 -28.106 1.00 0.00 46 VAL A N 9
ATOM 13774 C CA . VAL A 1 46 ? -16.169 -14.557 -27.017 1.00 0.00 46 VAL A CA 9
ATOM 13775 C C . VAL A 1 46 ? -14.704 -14.705 -27.508 1.00 0.00 46 VAL A C 9
ATOM 13776 O O . VAL A 1 46 ? -13.807 -14.079 -26.961 1.00 0.00 46 VAL A O 9
ATOM 13789 N N . GLU A 1 47 ? -14.485 -15.525 -28.557 1.00 0.00 47 GLU A N 9
ATOM 13790 C CA . GLU A 1 47 ? -13.141 -15.748 -29.144 1.00 0.00 47 GLU A CA 9
ATOM 13791 C C . GLU A 1 47 ? -12.666 -14.510 -29.903 1.00 0.00 47 GLU A C 9
ATOM 13792 O O . GLU A 1 47 ? -11.571 -13.994 -29.650 1.00 0.00 47 GLU A O 9
ATOM 13804 N N . VAL A 1 48 ? -13.520 -14.030 -30.828 1.00 0.00 48 VAL A N 9
ATOM 13805 C CA . VAL A 1 48 ? -13.222 -12.835 -31.629 1.00 0.00 48 VAL A CA 9
ATOM 13806 C C . VAL A 1 48 ? -13.206 -11.581 -30.735 1.00 0.00 48 VAL A C 9
ATOM 13807 O O . VAL A 1 48 ? -12.458 -10.638 -30.983 1.00 0.00 48 VAL A O 9
ATOM 13820 N N . ALA A 1 49 ? -14.020 -11.623 -29.664 1.00 0.00 49 ALA A N 9
ATOM 13821 C CA . ALA A 1 49 ? -14.217 -10.478 -28.759 1.00 0.00 49 ALA A CA 9
ATOM 13822 C C . ALA A 1 49 ? -13.032 -10.334 -27.798 1.00 0.00 49 ALA A C 9
ATOM 13823 O O . ALA A 1 49 ? -12.559 -9.231 -27.547 1.00 0.00 49 ALA A O 9
ATOM 13830 N N . GLU A 1 50 ? -12.555 -11.472 -27.266 1.00 0.00 50 GLU A N 9
ATOM 13831 C CA . GLU A 1 50 ? -11.394 -11.507 -26.350 1.00 0.00 50 GLU A CA 9
ATOM 13832 C C . GLU A 1 50 ? -10.111 -11.165 -27.120 1.00 0.00 50 GLU A C 9
ATOM 13833 O O . GLU A 1 50 ? -9.155 -10.625 -26.555 1.00 0.00 50 GLU A O 9
ATOM 13845 N N . ALA A 1 51 ? -10.111 -11.498 -28.421 1.00 0.00 51 ALA A N 9
ATOM 13846 C CA . ALA A 1 51 ? -9.027 -11.139 -29.333 1.00 0.00 51 ALA A CA 9
ATOM 13847 C C . ALA A 1 51 ? -8.940 -9.598 -29.484 1.00 0.00 51 ALA A C 9
ATOM 13848 O O . ALA A 1 51 ? -7.916 -8.993 -29.155 1.00 0.00 51 ALA A O 9
ATOM 13855 N N . LEU A 1 52 ? -10.056 -8.977 -29.908 1.00 0.00 52 LEU A N 9
ATOM 13856 C CA . LEU A 1 52 ? -10.155 -7.510 -30.135 1.00 0.00 52 LEU A CA 9
ATOM 13857 C C . LEU A 1 52 ? -9.905 -6.695 -28.835 1.00 0.00 52 LEU A C 9
ATOM 13858 O O . LEU A 1 52 ? -9.216 -5.670 -28.860 1.00 0.00 52 LEU A O 9
ATOM 13874 N N . ALA A 1 53 ? -10.471 -7.172 -27.709 1.00 0.00 53 ALA A N 9
ATOM 13875 C CA . ALA A 1 53 ? -10.317 -6.529 -26.378 1.00 0.00 53 ALA A CA 9
ATOM 13876 C C . ALA A 1 53 ? -8.938 -6.829 -25.760 1.00 0.00 53 ALA A C 9
ATOM 13877 O O . ALA A 1 53 ? -8.445 -6.069 -24.914 1.00 0.00 53 ALA A O 9
ATOM 13884 N N . GLY A 1 54 ? -8.325 -7.940 -26.203 1.00 0.00 54 GLY A N 9
ATOM 13885 C CA . GLY A 1 54 ? -7.027 -8.389 -25.692 1.00 0.00 54 GLY A CA 9
ATOM 13886 C C . GLY A 1 54 ? -5.860 -8.035 -26.604 1.00 0.00 54 GLY A C 9
ATOM 13887 O O . GLY A 1 54 ? -4.831 -8.718 -26.569 1.00 0.00 54 GLY A O 9
ATOM 13891 N N . ASP A 1 55 ? -6.061 -7.014 -27.473 1.00 0.00 55 ASP A N 9
ATOM 13892 C CA . ASP A 1 55 ? -4.984 -6.360 -28.263 1.00 0.00 55 ASP A CA 9
ATOM 13893 C C . ASP A 1 55 ? -4.401 -7.284 -29.377 1.00 0.00 55 ASP A C 9
ATOM 13894 O O . ASP A 1 55 ? -3.352 -6.992 -29.961 1.00 0.00 55 ASP A O 9
ATOM 13903 N N . ASP A 1 56 ? -5.108 -8.384 -29.690 1.00 0.00 56 ASP A N 9
ATOM 13904 C CA . ASP A 1 56 ? -4.682 -9.348 -30.727 1.00 0.00 56 ASP A CA 9
ATOM 13905 C C . ASP A 1 56 ? -4.698 -8.709 -32.119 1.00 0.00 56 ASP A C 9
ATOM 13906 O O . ASP A 1 56 ? -5.705 -8.143 -32.540 1.00 0.00 56 ASP A O 9
ATOM 13915 N N . ARG A 1 57 ? -3.545 -8.783 -32.784 1.00 0.00 57 ARG A N 9
ATOM 13916 C CA . ARG A 1 57 ? -3.382 -8.425 -34.191 1.00 0.00 57 ARG A CA 9
ATOM 13917 C C . ARG A 1 57 ? -3.641 -9.657 -35.090 1.00 0.00 57 ARG A C 9
ATOM 13918 O O . ARG A 1 57 ? -4.355 -9.567 -36.088 1.00 0.00 57 ARG A O 9
ATOM 13939 N N . GLU A 1 58 ? -3.083 -10.808 -34.675 1.00 0.00 58 GLU A N 9
ATOM 13940 C CA . GLU A 1 58 ? -2.838 -11.962 -35.566 1.00 0.00 58 GLU A CA 9
ATOM 13941 C C . GLU A 1 58 ? -4.128 -12.659 -36.048 1.00 0.00 58 GLU A C 9
ATOM 13942 O O . GLU A 1 58 ? -4.362 -12.745 -37.262 1.00 0.00 58 GLU A O 9
ATOM 13954 N N . LYS A 1 59 ? -4.962 -13.122 -35.103 1.00 0.00 59 LYS A N 9
ATOM 13955 C CA . LYS A 1 59 ? -6.178 -13.906 -35.426 1.00 0.00 59 LYS A CA 9
ATOM 13956 C C . LYS A 1 59 ? -7.206 -13.049 -36.165 1.00 0.00 59 LYS A C 9
ATOM 13957 O O . LYS A 1 59 ? -7.727 -13.467 -37.198 1.00 0.00 59 LYS A O 9
ATOM 13976 N N . VAL A 1 60 ? -7.478 -11.845 -35.633 1.00 0.00 60 VAL A N 9
ATOM 13977 C CA . VAL A 1 60 ? -8.529 -10.958 -36.169 1.00 0.00 60 VAL A CA 9
ATOM 13978 C C . VAL A 1 60 ? -8.197 -10.459 -37.587 1.00 0.00 60 VAL A C 9
ATOM 13979 O O . VAL A 1 60 ? -9.082 -10.401 -38.435 1.00 0.00 60 VAL A O 9
ATOM 13992 N N . ALA A 1 61 ? -6.912 -10.134 -37.849 1.00 0.00 61 ALA A N 9
ATOM 13993 C CA . ALA A 1 61 ? -6.458 -9.714 -39.192 1.00 0.00 61 ALA A CA 9
ATOM 13994 C C . ALA A 1 61 ? -6.580 -10.887 -40.180 1.00 0.00 61 ALA A C 9
ATOM 13995 O O . ALA A 1 61 ? -6.982 -10.707 -41.335 1.00 0.00 61 ALA A O 9
ATOM 14002 N N . ALA A 1 62 ? -6.266 -12.102 -39.689 1.00 0.00 62 ALA A N 9
ATOM 14003 C CA . ALA A 1 62 ? -6.403 -13.350 -40.463 1.00 0.00 62 ALA A CA 9
ATOM 14004 C C . ALA A 1 62 ? -7.886 -13.695 -40.723 1.00 0.00 62 ALA A C 9
ATOM 14005 O O . ALA A 1 62 ? -8.216 -14.301 -41.746 1.00 0.00 62 ALA A O 9
ATOM 14012 N N . TRP A 1 63 ? -8.770 -13.298 -39.788 1.00 0.00 63 TRP A N 9
ATOM 14013 C CA . TRP A 1 63 ? -10.221 -13.548 -39.882 1.00 0.00 63 TRP A CA 9
ATOM 14014 C C . TRP A 1 63 ? -10.899 -12.578 -40.859 1.00 0.00 63 TRP A C 9
ATOM 14015 O O . TRP A 1 63 ? -11.863 -12.953 -41.540 1.00 0.00 63 TRP A O 9
ATOM 14036 N N . LEU A 1 64 ? -10.401 -11.329 -40.901 1.00 0.00 64 LEU A N 9
ATOM 14037 C CA . LEU A 1 64 ? -10.861 -10.305 -41.864 1.00 0.00 64 LEU A CA 9
ATOM 14038 C C . LEU A 1 64 ? -10.328 -10.621 -43.274 1.00 0.00 64 LEU A C 9
ATOM 14039 O O . LEU A 1 64 ? -11.015 -10.369 -44.266 1.00 0.00 64 LEU A O 9
ATOM 14055 N N . SER A 1 65 ? -9.107 -11.180 -43.342 1.00 0.00 65 SER A N 9
ATOM 14056 C CA . SER A 1 65 ? -8.456 -11.542 -44.613 1.00 0.00 65 SER A CA 9
ATOM 14057 C C . SER A 1 65 ? -9.061 -12.827 -45.213 1.00 0.00 65 SER A C 9
ATOM 14058 O O . SER A 1 65 ? -9.185 -12.959 -46.441 1.00 0.00 65 SER A O 9
ATOM 14066 N N . GLY A 1 66 ? -9.436 -13.770 -44.339 1.00 0.00 66 GLY A N 9
ATOM 14067 C CA . GLY A 1 66 ? -9.991 -15.052 -44.771 1.00 0.00 66 GLY A CA 9
ATOM 14068 C C . GLY A 1 66 ? -10.116 -16.031 -43.613 1.00 0.00 66 GLY A C 9
ATOM 14069 O O . GLY A 1 66 ? -9.312 -16.962 -43.487 1.00 0.00 66 GLY A O 9
ATOM 14073 N N . GLY A 1 67 ? -11.108 -15.786 -42.742 1.00 0.00 67 GLY A N 9
ATOM 14074 C CA . GLY A 1 67 ? -11.393 -16.651 -41.594 1.00 0.00 67 GLY A CA 9
ATOM 14075 C C . GLY A 1 67 ? -12.885 -16.799 -41.358 1.00 0.00 67 GLY A C 9
ATOM 14076 O O . GLY A 1 67 ? -13.416 -17.916 -41.353 1.00 0.00 67 GLY A O 9
ATOM 14080 N N . GLY A 1 68 ? -13.567 -15.660 -41.168 1.00 0.00 68 GLY A N 9
ATOM 14081 C CA . GLY A 1 68 ? -15.017 -15.646 -40.955 1.00 0.00 68 GLY A CA 9
ATOM 14082 C C . GLY A 1 68 ? -15.477 -14.500 -40.063 1.00 0.00 68 GLY A C 9
ATOM 14083 O O . GLY A 1 68 ? -16.464 -14.631 -39.342 1.00 0.00 68 GLY A O 9
ATOM 14087 N N . LEU A 1 69 ? -14.753 -13.377 -40.104 1.00 0.00 69 LEU A N 9
ATOM 14088 C CA . LEU A 1 69 ? -15.078 -12.174 -39.324 1.00 0.00 69 LEU A CA 9
ATOM 14089 C C . LEU A 1 69 ? -14.862 -10.971 -40.235 1.00 0.00 69 LEU A C 9
ATOM 14090 O O . LEU A 1 69 ? -13.748 -10.743 -40.691 1.00 0.00 69 LEU A O 9
ATOM 14106 N N . SER A 1 70 ? -15.935 -10.244 -40.532 1.00 0.00 70 SER A N 9
ATOM 14107 C CA . SER A 1 70 ? -15.892 -9.032 -41.371 1.00 0.00 70 SER A CA 9
ATOM 14108 C C . SER A 1 70 ? -17.004 -8.075 -40.943 1.00 0.00 70 SER A C 9
ATOM 14109 O O . SER A 1 70 ? -18.011 -8.506 -40.372 1.00 0.00 70 SER A O 9
ATOM 14117 N N . LYS A 1 71 ? -16.804 -6.772 -41.211 1.00 0.00 71 LYS A N 9
ATOM 14118 C CA . LYS A 1 71 ? -17.786 -5.727 -40.881 1.00 0.00 71 LYS A CA 9
ATOM 14119 C C . LYS A 1 71 ? -19.125 -5.990 -41.594 1.00 0.00 71 LYS A C 9
ATOM 14120 O O . LYS A 1 71 ? -19.154 -6.537 -42.704 1.00 0.00 71 LYS A O 9
ATOM 14139 N N . VAL A 1 72 ? -20.221 -5.611 -40.944 1.00 0.00 72 VAL A N 9
ATOM 14140 C CA . VAL A 1 72 ? -21.560 -5.769 -41.487 1.00 0.00 72 VAL A CA 9
ATOM 14141 C C . VAL A 1 72 ? -21.823 -4.677 -42.537 1.00 0.00 72 VAL A C 9
ATOM 14142 O O . VAL A 1 72 ? -22.134 -3.527 -42.202 1.00 0.00 72 VAL A O 9
ATOM 14155 N N . GLY A 1 73 ? -21.609 -5.052 -43.811 1.00 0.00 73 GLY A N 9
ATOM 14156 C CA . GLY A 1 73 ? -21.955 -4.202 -44.949 1.00 0.00 73 GLY A CA 9
ATOM 14157 C C . GLY A 1 73 ? -23.457 -4.194 -45.205 1.00 0.00 73 GLY A C 9
ATOM 14158 O O . GLY A 1 73 ? -24.198 -4.861 -44.489 1.00 0.00 73 GLY A O 9
ATOM 14162 N N . GLU A 1 74 ? -23.902 -3.467 -46.242 1.00 0.00 74 GLU A N 9
ATOM 14163 C CA . GLU A 1 74 ? -25.342 -3.289 -46.554 1.00 0.00 74 GLU A CA 9
ATOM 14164 C C . GLU A 1 74 ? -26.026 -4.626 -46.933 1.00 0.00 74 GLU A C 9
ATOM 14165 O O . GLU A 1 74 ? -27.232 -4.800 -46.726 1.00 0.00 74 GLU A O 9
ATOM 14177 N N . ASP A 1 75 ? -25.236 -5.549 -47.496 1.00 0.00 75 ASP A N 9
ATOM 14178 C CA . ASP A 1 75 ? -25.698 -6.904 -47.870 1.00 0.00 75 ASP A CA 9
ATOM 14179 C C . ASP A 1 75 ? -26.007 -7.732 -46.614 1.00 0.00 75 ASP A C 9
ATOM 14180 O O . ASP A 1 75 ? -27.100 -8.299 -46.482 1.00 0.00 75 ASP A O 9
ATOM 14189 N N . ALA A 1 76 ? -25.034 -7.763 -45.692 1.00 0.00 76 ALA A N 9
ATOM 14190 C CA . ALA A 1 76 ? -25.163 -8.447 -44.393 1.00 0.00 76 ALA A CA 9
ATOM 14191 C C . ALA A 1 76 ? -26.209 -7.751 -43.503 1.00 0.00 76 ALA A C 9
ATOM 14192 O O . ALA A 1 76 ? -26.838 -8.384 -42.665 1.00 0.00 76 ALA A O 9
ATOM 14199 N N . ALA A 1 77 ? -26.380 -6.437 -43.710 1.00 0.00 77 ALA A N 9
ATOM 14200 C CA . ALA A 1 77 ? -27.331 -5.611 -42.947 1.00 0.00 77 ALA A CA 9
ATOM 14201 C C . ALA A 1 77 ? -28.780 -6.013 -43.239 1.00 0.00 77 ALA A C 9
ATOM 14202 O O . ALA A 1 77 ? -29.571 -6.249 -42.317 1.00 0.00 77 ALA A O 9
ATOM 14209 N N . LYS A 1 78 ? -29.109 -6.087 -44.544 1.00 0.00 78 LYS A N 9
ATOM 14210 C CA . LYS A 1 78 ? -30.427 -6.545 -45.014 1.00 0.00 78 LYS A CA 9
ATOM 14211 C C . LYS A 1 78 ? -30.662 -7.999 -44.596 1.00 0.00 78 LYS A C 9
ATOM 14212 O O . LYS A 1 78 ? -31.771 -8.371 -44.231 1.00 0.00 78 LYS A O 9
ATOM 14231 N N . ASP A 1 79 ? -29.580 -8.795 -44.632 1.00 0.00 79 ASP A N 9
ATOM 14232 C CA . ASP A 1 79 ? -29.617 -10.228 -44.312 1.00 0.00 79 ASP A CA 9
ATOM 14233 C C . ASP A 1 79 ? -30.072 -10.457 -42.866 1.00 0.00 79 ASP A C 9
ATOM 14234 O O . ASP A 1 79 ? -31.049 -11.159 -42.636 1.00 0.00 79 ASP A O 9
ATOM 14243 N N . PHE A 1 80 ? -29.353 -9.831 -41.913 1.00 0.00 80 PHE A N 9
ATOM 14244 C CA . PHE A 1 80 ? -29.663 -9.906 -40.464 1.00 0.00 80 PHE A CA 9
ATOM 14245 C C . PHE A 1 80 ? -31.062 -9.352 -40.151 1.00 0.00 80 PHE A C 9
ATOM 14246 O O . PHE A 1 80 ? -31.743 -9.881 -39.278 1.00 0.00 80 PHE A O 9
ATOM 14263 N N . LEU A 1 81 ? -31.482 -8.313 -40.896 1.00 0.00 81 LEU A N 9
ATOM 14264 C CA . LEU A 1 81 ? -32.825 -7.709 -40.754 1.00 0.00 81 LEU A CA 9
ATOM 14265 C C . LEU A 1 81 ? -33.904 -8.745 -41.150 1.00 0.00 81 LEU A C 9
ATOM 14266 O O . LEU A 1 81 ? -34.922 -8.897 -40.466 1.00 0.00 81 LEU A O 9
ATOM 14282 N N . GLU A 1 82 ? -33.648 -9.470 -42.245 1.00 0.00 82 GLU A N 9
ATOM 14283 C CA . GLU A 1 82 ? -34.576 -10.488 -42.781 1.00 0.00 82 GLU A CA 9
ATOM 14284 C C . GLU A 1 82 ? -34.356 -11.868 -42.136 1.00 0.00 82 GLU A C 9
ATOM 14285 O O . GLU A 1 82 ? -35.136 -12.792 -42.388 1.00 0.00 82 GLU A O 9
ATOM 14297 N N . ARG A 1 83 ? -33.287 -12.012 -41.323 1.00 0.00 83 ARG A N 9
ATOM 14298 C CA . ARG A 1 83 ? -32.916 -13.302 -40.717 1.00 0.00 83 ARG A CA 9
ATOM 14299 C C . ARG A 1 83 ? -33.861 -13.623 -39.543 1.00 0.00 83 ARG A C 9
ATOM 14300 O O . ARG A 1 83 ? -34.931 -14.201 -39.777 1.00 0.00 83 ARG A O 9
ATOM 14321 N N . ASP A 1 84 ? -33.505 -13.252 -38.303 1.00 0.00 84 ASP A N 9
ATOM 14322 C CA . ASP A 1 84 ? -34.335 -13.568 -37.124 1.00 0.00 84 ASP A CA 9
ATOM 14323 C C . ASP A 1 84 ? -35.420 -12.485 -36.836 1.00 0.00 84 ASP A C 9
ATOM 14324 O O . ASP A 1 84 ? -36.578 -12.867 -36.625 1.00 0.00 84 ASP A O 9
ATOM 14333 N N . PRO A 1 85 ? -35.122 -11.114 -36.795 1.00 0.00 85 PRO A N 9
ATOM 14334 C CA . PRO A 1 85 ? -33.754 -10.480 -36.830 1.00 0.00 85 PRO A CA 9
ATOM 14335 C C . PRO A 1 85 ? -33.001 -10.504 -35.472 1.00 0.00 85 PRO A C 9
ATOM 14336 O O . PRO A 1 85 ? -31.846 -10.079 -35.400 1.00 0.00 85 PRO A O 9
ATOM 14347 N N . THR A 1 86 ? -33.715 -10.938 -34.424 1.00 0.00 86 THR A N 9
ATOM 14348 C CA . THR A 1 86 ? -33.189 -11.224 -33.060 1.00 0.00 86 THR A CA 9
ATOM 14349 C C . THR A 1 86 ? -31.782 -11.886 -33.090 1.00 0.00 86 THR A C 9
ATOM 14350 O O . THR A 1 86 ? -31.632 -12.980 -33.624 1.00 0.00 86 THR A O 9
ATOM 14361 N N . LEU A 1 87 ? -30.771 -11.229 -32.509 1.00 0.00 87 LEU A N 9
ATOM 14362 C CA . LEU A 1 87 ? -29.373 -11.707 -32.601 1.00 0.00 87 LEU A CA 9
ATOM 14363 C C . LEU A 1 87 ? -28.562 -11.311 -31.360 1.00 0.00 87 LEU A C 9
ATOM 14364 O O . LEU A 1 87 ? -28.921 -10.380 -30.630 1.00 0.00 87 LEU A O 9
ATOM 14380 N N . TRP A 1 88 ? -27.471 -12.044 -31.143 1.00 0.00 88 TRP A N 9
ATOM 14381 C CA . TRP A 1 88 ? -26.594 -11.888 -29.979 1.00 0.00 88 TRP A CA 9
ATOM 14382 C C . TRP A 1 88 ? -25.492 -10.854 -30.279 1.00 0.00 88 TRP A C 9
ATOM 14383 O O . TRP A 1 88 ? -24.576 -11.120 -31.065 1.00 0.00 88 TRP A O 9
ATOM 14404 N N . ALA A 1 89 ? -25.624 -9.673 -29.655 1.00 0.00 89 ALA A N 9
ATOM 14405 C CA . ALA A 1 89 ? -24.690 -8.548 -29.809 1.00 0.00 89 ALA A CA 9
ATOM 14406 C C . ALA A 1 89 ? -23.819 -8.397 -28.540 1.00 0.00 89 ALA A C 9
ATOM 14407 O O . ALA A 1 89 ? -24.349 -8.281 -27.431 1.00 0.00 89 ALA A O 9
ATOM 14414 N N . VAL A 1 90 ? -22.487 -8.417 -28.713 1.00 0.00 90 VAL A N 9
ATOM 14415 C CA . VAL A 1 90 ? -21.506 -8.214 -27.623 1.00 0.00 90 VAL A CA 9
ATOM 14416 C C . VAL A 1 90 ? -20.654 -6.961 -27.929 1.00 0.00 90 VAL A C 9
ATOM 14417 O O . VAL A 1 90 ? -19.980 -6.886 -28.963 1.00 0.00 90 VAL A O 9
ATOM 14430 N N . VAL A 1 91 ? -20.729 -5.949 -27.043 1.00 0.00 91 VAL A N 9
ATOM 14431 C CA . VAL A 1 91 ? -19.937 -4.717 -27.190 1.00 0.00 91 VAL A CA 9
ATOM 14432 C C . VAL A 1 91 ? -18.510 -4.967 -26.681 1.00 0.00 91 VAL A C 9
ATOM 14433 O O . VAL A 1 91 ? -18.301 -5.229 -25.493 1.00 0.00 91 VAL A O 9
ATOM 14446 N N . VAL A 1 92 ? -17.550 -4.916 -27.613 1.00 0.00 92 VAL A N 9
ATOM 14447 C CA . VAL A 1 92 ? -16.115 -5.125 -27.342 1.00 0.00 92 VAL A CA 9
ATOM 14448 C C . VAL A 1 92 ? -15.420 -3.741 -27.238 1.00 0.00 92 VAL A C 9
ATOM 14449 O O . VAL A 1 92 ? -16.027 -2.720 -27.593 1.00 0.00 92 VAL A O 9
ATOM 14462 N N . ALA A 1 93 ? -14.155 -3.723 -26.749 1.00 0.00 93 ALA A N 9
ATOM 14463 C CA . ALA A 1 93 ? -13.362 -2.488 -26.548 1.00 0.00 93 ALA A CA 9
ATOM 14464 C C . ALA A 1 93 ? -13.315 -1.553 -27.803 1.00 0.00 93 ALA A C 9
ATOM 14465 O O . ALA A 1 93 ? -13.715 -0.386 -27.680 1.00 0.00 93 ALA A O 9
ATOM 14472 N N . PRO A 1 94 ? -12.872 -2.024 -29.040 1.00 0.00 94 PRO A N 9
ATOM 14473 C CA . PRO A 1 94 ? -12.822 -1.148 -30.238 1.00 0.00 94 PRO A CA 9
ATOM 14474 C C . PRO A 1 94 ? -14.225 -0.890 -30.849 1.00 0.00 94 PRO A C 9
ATOM 14475 O O . PRO A 1 94 ? -14.588 0.255 -31.138 1.00 0.00 94 PRO A O 9
ATOM 14486 N N . TRP A 1 95 ? -14.995 -1.974 -31.042 1.00 0.00 95 TRP A N 9
ATOM 14487 C CA . TRP A 1 95 ? -16.317 -1.948 -31.700 1.00 0.00 95 TRP A CA 9
ATOM 14488 C C . TRP A 1 95 ? -17.208 -3.085 -31.177 1.00 0.00 95 TRP A C 9
ATOM 14489 O O . TRP A 1 95 ? -16.728 -3.974 -30.473 1.00 0.00 95 TRP A O 9
ATOM 14510 N N . VAL A 1 96 ? -18.493 -3.062 -31.552 1.00 0.00 96 VAL A N 9
ATOM 14511 C CA . VAL A 1 96 ? -19.458 -4.130 -31.213 1.00 0.00 96 VAL A CA 9
ATOM 14512 C C . VAL A 1 96 ? -19.429 -5.218 -32.310 1.00 0.00 96 VAL A C 9
ATOM 14513 O O . VAL A 1 96 ? -19.255 -4.912 -33.496 1.00 0.00 96 VAL A O 9
ATOM 14526 N N . VAL A 1 97 ? -19.567 -6.487 -31.893 1.00 0.00 97 VAL A N 9
ATOM 14527 C CA . VAL A 1 97 ? -19.547 -7.668 -32.777 1.00 0.00 97 VAL A CA 9
ATOM 14528 C C . VAL A 1 97 ? -20.828 -8.496 -32.530 1.00 0.00 97 VAL A C 9
ATOM 14529 O O . VAL A 1 97 ? -21.315 -8.553 -31.402 1.00 0.00 97 VAL A O 9
ATOM 14542 N N . ILE A 1 98 ? -21.372 -9.129 -33.589 1.00 0.00 98 ILE A N 9
ATOM 14543 C CA . ILE A 1 98 ? -22.660 -9.863 -33.538 1.00 0.00 98 ILE A CA 9
ATOM 14544 C C . ILE A 1 98 ? -22.553 -11.247 -34.185 1.00 0.00 98 ILE A C 9
ATOM 14545 O O . ILE A 1 98 ? -21.603 -11.540 -34.915 1.00 0.00 98 ILE A O 9
ATOM 14561 N N . GLN A 1 99 ? -23.554 -12.077 -33.883 1.00 0.00 99 GLN A N 9
ATOM 14562 C CA . GLN A 1 99 ? -23.807 -13.358 -34.555 1.00 0.00 99 GLN A CA 9
ATOM 14563 C C . GLN A 1 99 ? -25.321 -13.636 -34.478 1.00 0.00 99 GLN A C 9
ATOM 14564 O O . GLN A 1 99 ? -25.976 -13.230 -33.500 1.00 0.00 99 GLN A O 9
ATOM 14578 N N . GLU A 1 100 ? -25.866 -14.306 -35.513 1.00 0.00 100 GLU A N 9
ATOM 14579 C CA . GLU A 1 100 ? -27.309 -14.604 -35.619 1.00 0.00 100 GLU A CA 9
ATOM 14580 C C . GLU A 1 100 ? -27.762 -15.580 -34.516 1.00 0.00 100 GLU A C 9
ATOM 14581 O O . GLU A 1 100 ? -26.947 -16.329 -33.960 1.00 0.00 100 GLU A O 9
ATOM 14593 N N . ARG A 1 101 ? -29.067 -15.552 -34.197 1.00 0.00 101 ARG A N 9
ATOM 14594 C CA . ARG A 1 101 ? -29.665 -16.498 -33.241 1.00 0.00 101 ARG A CA 9
ATOM 14595 C C . ARG A 1 101 ? -30.044 -17.815 -33.963 1.00 0.00 101 ARG A C 9
ATOM 14596 O O . ARG A 1 101 ? -30.173 -18.862 -33.318 1.00 0.00 101 ARG A O 9
ATOM 14617 N N . ALA A 1 102 ? -30.234 -17.749 -35.298 1.00 0.00 102 ALA A N 9
ATOM 14618 C CA . ALA A 1 102 ? -30.404 -18.949 -36.145 1.00 0.00 102 ALA A CA 9
ATOM 14619 C C . ALA A 1 102 ? -29.127 -19.821 -36.120 1.00 0.00 102 ALA A C 9
ATOM 14620 O O . ALA A 1 102 ? -28.295 -19.783 -37.039 1.00 0.00 102 ALA A O 9
ATOM 14627 N N . GLU A 1 103 ? -28.987 -20.583 -35.030 1.00 0.00 103 GLU A N 9
ATOM 14628 C CA . GLU A 1 103 ? -27.834 -21.432 -34.767 1.00 0.00 103 GLU A CA 9
ATOM 14629 C C . GLU A 1 103 ? -28.027 -22.760 -35.508 1.00 0.00 103 GLU A C 9
ATOM 14630 O O . GLU A 1 103 ? -28.580 -23.724 -34.968 1.00 0.00 103 GLU A O 9
ATOM 14642 N N . LYS A 1 104 ? -27.646 -22.755 -36.789 1.00 0.00 104 LYS A N 9
ATOM 14643 C CA . LYS A 1 104 ? -27.725 -23.933 -37.661 1.00 0.00 104 LYS A CA 9
ATOM 14644 C C . LYS A 1 104 ? -26.570 -24.897 -37.364 1.00 0.00 104 LYS A C 9
ATOM 14645 O O . LYS A 1 104 ? -26.683 -26.107 -37.597 1.00 0.00 104 LYS A O 9
ATOM 14664 N N . ALA A 1 105 ? -25.458 -24.334 -36.860 1.00 0.00 105 ALA A N 9
ATOM 14665 C CA . ALA A 1 105 ? -24.273 -25.101 -36.453 1.00 0.00 105 ALA A CA 9
ATOM 14666 C C . ALA A 1 105 ? -24.578 -25.979 -35.214 1.00 0.00 105 ALA A C 9
ATOM 14667 O O . ALA A 1 105 ? -24.361 -25.564 -34.069 1.00 0.00 105 ALA A O 9
ATOM 14674 N N . THR A 1 106 ? -25.147 -27.173 -35.470 1.00 0.00 106 THR A N 9
ATOM 14675 C CA . THR A 1 106 ? -25.472 -28.174 -34.432 1.00 0.00 106 THR A CA 9
ATOM 14676 C C . THR A 1 106 ? -24.273 -29.111 -34.190 1.00 0.00 106 THR A C 9
ATOM 14677 O O . THR A 1 106 ? -24.097 -29.648 -33.088 1.00 0.00 106 THR A O 9
ATOM 14688 N N . LEU A 1 107 ? -23.433 -29.263 -35.232 1.00 0.00 107 LEU A N 9
ATOM 14689 C CA . LEU A 1 107 ? -22.230 -30.123 -35.209 1.00 0.00 107 LEU A CA 9
ATOM 14690 C C . LEU A 1 107 ? -20.966 -29.311 -34.862 1.00 0.00 107 LEU A C 9
ATOM 14691 O O . LEU A 1 107 ? -19.851 -29.727 -35.199 1.00 0.00 107 LEU A O 9
ATOM 14707 N N . HIS A 1 108 ? -21.173 -28.168 -34.161 1.00 0.00 108 HIS A N 9
ATOM 14708 C CA . HIS A 1 108 ? -20.110 -27.235 -33.722 1.00 0.00 108 HIS A CA 9
ATOM 14709 C C . HIS A 1 108 ? -19.331 -26.671 -34.940 1.00 0.00 108 HIS A C 9
ATOM 14710 O O . HIS A 1 108 ? -18.205 -27.133 -35.223 1.00 0.00 108 HIS A O 9
ATOM 14725 N N . GLY A 1 1 ? -2.303 8.449 -4.054 1.00 0.00 1 GLY A N 10
ATOM 14726 C CA . GLY A 1 1 ? -1.615 7.139 -4.018 1.00 0.00 1 GLY A CA 10
ATOM 14727 C C . GLY A 1 1 ? -2.602 5.993 -3.854 1.00 0.00 1 GLY A C 10
ATOM 14728 O O . GLY A 1 1 ? -3.541 6.103 -3.050 1.00 0.00 1 GLY A O 10
ATOM 14734 N N . SER A 1 2 ? -2.385 4.899 -4.626 1.00 0.00 2 SER A N 10
ATOM 14735 C CA . SER A 1 2 ? -3.242 3.692 -4.633 1.00 0.00 2 SER A CA 10
ATOM 14736 C C . SER A 1 2 ? -4.700 4.052 -5.024 1.00 0.00 2 SER A C 10
ATOM 14737 O O . SER A 1 2 ? -5.658 3.644 -4.351 1.00 0.00 2 SER A O 10
ATOM 14745 N N . HIS A 1 3 ? -4.845 4.816 -6.138 1.00 0.00 3 HIS A N 10
ATOM 14746 C CA . HIS A 1 3 ? -6.166 5.288 -6.638 1.00 0.00 3 HIS A CA 10
ATOM 14747 C C . HIS A 1 3 ? -7.065 4.097 -7.028 1.00 0.00 3 HIS A C 10
ATOM 14748 O O . HIS A 1 3 ? -8.295 4.184 -6.960 1.00 0.00 3 HIS A O 10
ATOM 14762 N N . MET A 1 4 ? -6.406 2.993 -7.447 1.00 0.00 4 MET A N 10
ATOM 14763 C CA . MET A 1 4 ? -7.067 1.749 -7.841 1.00 0.00 4 MET A CA 10
ATOM 14764 C C . MET A 1 4 ? -7.720 1.098 -6.613 1.00 0.00 4 MET A C 10
ATOM 14765 O O . MET A 1 4 ? -7.064 0.371 -5.851 1.00 0.00 4 MET A O 10
ATOM 14779 N N . THR A 1 5 ? -8.997 1.440 -6.402 1.00 0.00 5 THR A N 10
ATOM 14780 C CA . THR A 1 5 ? -9.820 0.905 -5.313 1.00 0.00 5 THR A CA 10
ATOM 14781 C C . THR A 1 5 ? -10.756 -0.172 -5.886 1.00 0.00 5 THR A C 10
ATOM 14782 O O . THR A 1 5 ? -10.562 -1.371 -5.646 1.00 0.00 5 THR A O 10
ATOM 14793 N N . GLU A 1 6 ? -11.752 0.273 -6.675 1.00 0.00 6 GLU A N 10
ATOM 14794 C CA . GLU A 1 6 ? -12.747 -0.602 -7.328 1.00 0.00 6 GLU A CA 10
ATOM 14795 C C . GLU A 1 6 ? -13.044 -0.068 -8.740 1.00 0.00 6 GLU A C 10
ATOM 14796 O O . GLU A 1 6 ? -12.639 1.049 -9.085 1.00 0.00 6 GLU A O 10
ATOM 14808 N N . GLN A 1 7 ? -13.717 -0.906 -9.557 1.00 0.00 7 GLN A N 10
ATOM 14809 C CA . GLN A 1 7 ? -14.227 -0.542 -10.908 1.00 0.00 7 GLN A CA 10
ATOM 14810 C C . GLN A 1 7 ? -13.105 -0.182 -11.919 1.00 0.00 7 GLN A C 10
ATOM 14811 O O . GLN A 1 7 ? -13.386 0.400 -12.973 1.00 0.00 7 GLN A O 10
ATOM 14825 N N . THR A 1 8 ? -11.851 -0.559 -11.612 1.00 0.00 8 THR A N 10
ATOM 14826 C CA . THR A 1 8 ? -10.687 -0.269 -12.481 1.00 0.00 8 THR A CA 10
ATOM 14827 C C . THR A 1 8 ? -10.665 -1.191 -13.707 1.00 0.00 8 THR A C 10
ATOM 14828 O O . THR A 1 8 ? -10.165 -0.815 -14.775 1.00 0.00 8 THR A O 10
ATOM 14839 N N . SER A 1 9 ? -11.201 -2.408 -13.522 1.00 0.00 9 SER A N 10
ATOM 14840 C CA . SER A 1 9 ? -11.338 -3.410 -14.583 1.00 0.00 9 SER A CA 10
ATOM 14841 C C . SER A 1 9 ? -12.476 -3.006 -15.548 1.00 0.00 9 SER A C 10
ATOM 14842 O O . SER A 1 9 ? -13.597 -3.519 -15.462 1.00 0.00 9 SER A O 10
ATOM 14850 N N . THR A 1 10 ? -12.170 -2.044 -16.440 1.00 0.00 10 THR A N 10
ATOM 14851 C CA . THR A 1 10 ? -13.147 -1.451 -17.368 1.00 0.00 10 THR A CA 10
ATOM 14852 C C . THR A 1 10 ? -13.534 -2.448 -18.474 1.00 0.00 10 THR A C 10
ATOM 14853 O O . THR A 1 10 ? -14.702 -2.831 -18.584 1.00 0.00 10 THR A O 10
ATOM 14864 N N . LEU A 1 11 ? -12.528 -2.908 -19.245 1.00 0.00 11 LEU A N 10
ATOM 14865 C CA . LEU A 1 11 ? -12.726 -3.889 -20.331 1.00 0.00 11 LEU A CA 10
ATOM 14866 C C . LEU A 1 11 ? -13.172 -5.235 -19.744 1.00 0.00 11 LEU A C 10
ATOM 14867 O O . LEU A 1 11 ? -14.098 -5.857 -20.264 1.00 0.00 11 LEU A O 10
ATOM 14883 N N . TYR A 1 12 ? -12.495 -5.657 -18.656 1.00 0.00 12 TYR A N 10
ATOM 14884 C CA . TYR A 1 12 ? -12.725 -6.970 -18.016 1.00 0.00 12 TYR A CA 10
ATOM 14885 C C . TYR A 1 12 ? -14.200 -7.149 -17.617 1.00 0.00 12 TYR A C 10
ATOM 14886 O O . TYR A 1 12 ? -14.814 -8.153 -17.972 1.00 0.00 12 TYR A O 10
ATOM 14904 N N . ALA A 1 13 ? -14.762 -6.138 -16.931 1.00 0.00 13 ALA A N 10
ATOM 14905 C CA . ALA A 1 13 ? -16.163 -6.166 -16.465 1.00 0.00 13 ALA A CA 10
ATOM 14906 C C . ALA A 1 13 ? -17.158 -6.199 -17.643 1.00 0.00 13 ALA A C 10
ATOM 14907 O O . ALA A 1 13 ? -18.191 -6.874 -17.576 1.00 0.00 13 ALA A O 10
ATOM 14914 N N . LYS A 1 14 ? -16.825 -5.473 -18.724 1.00 0.00 14 LYS A N 10
ATOM 14915 C CA . LYS A 1 14 ? -17.652 -5.432 -19.950 1.00 0.00 14 LYS A CA 10
ATOM 14916 C C . LYS A 1 14 ? -17.531 -6.731 -20.758 1.00 0.00 14 LYS A C 10
ATOM 14917 O O . LYS A 1 14 ? -18.417 -7.059 -21.553 1.00 0.00 14 LYS A O 10
ATOM 14936 N N . LEU A 1 15 ? -16.413 -7.444 -20.568 1.00 0.00 15 LEU A N 10
ATOM 14937 C CA . LEU A 1 15 ? -16.164 -8.748 -21.207 1.00 0.00 15 LEU A CA 10
ATOM 14938 C C . LEU A 1 15 ? -16.914 -9.854 -20.424 1.00 0.00 15 LEU A C 10
ATOM 14939 O O . LEU A 1 15 ? -17.313 -10.869 -21.007 1.00 0.00 15 LEU A O 10
ATOM 14955 N N . LEU A 1 16 ? -17.098 -9.640 -19.094 1.00 0.00 16 LEU A N 10
ATOM 14956 C CA . LEU A 1 16 ? -17.829 -10.578 -18.216 1.00 0.00 16 LEU A CA 10
ATOM 14957 C C . LEU A 1 16 ? -19.311 -10.637 -18.612 1.00 0.00 16 LEU A C 10
ATOM 14958 O O . LEU A 1 16 ? -20.095 -9.733 -18.292 1.00 0.00 16 LEU A O 10
ATOM 14974 N N . GLY A 1 17 ? -19.646 -11.698 -19.345 1.00 0.00 17 GLY A N 10
ATOM 14975 C CA . GLY A 1 17 ? -20.980 -11.929 -19.871 1.00 0.00 17 GLY A CA 10
ATOM 14976 C C . GLY A 1 17 ? -20.917 -12.943 -20.994 1.00 0.00 17 GLY A C 10
ATOM 14977 O O . GLY A 1 17 ? -19.922 -12.986 -21.734 1.00 0.00 17 GLY A O 10
ATOM 14981 N N . GLU A 1 18 ? -21.951 -13.785 -21.102 1.00 0.00 18 GLU A N 10
ATOM 14982 C CA . GLU A 1 18 ? -22.023 -14.836 -22.124 1.00 0.00 18 GLU A CA 10
ATOM 14983 C C . GLU A 1 18 ? -22.275 -14.199 -23.501 1.00 0.00 18 GLU A C 10
ATOM 14984 O O . GLU A 1 18 ? -21.336 -14.032 -24.291 1.00 0.00 18 GLU A O 10
ATOM 14996 N N . THR A 1 19 ? -23.539 -13.812 -23.757 1.00 0.00 19 THR A N 10
ATOM 14997 C CA . THR A 1 19 ? -23.942 -13.034 -24.940 1.00 0.00 19 THR A CA 10
ATOM 14998 C C . THR A 1 19 ? -25.117 -12.119 -24.560 1.00 0.00 19 THR A C 10
ATOM 14999 O O . THR A 1 19 ? -25.919 -12.468 -23.688 1.00 0.00 19 THR A O 10
ATOM 15010 N N . ALA A 1 20 ? -25.197 -10.937 -25.190 1.00 0.00 20 ALA A N 10
ATOM 15011 C CA . ALA A 1 20 ? -26.311 -9.994 -24.983 1.00 0.00 20 ALA A CA 10
ATOM 15012 C C . ALA A 1 20 ? -27.227 -10.019 -26.215 1.00 0.00 20 ALA A C 10
ATOM 15013 O O . ALA A 1 20 ? -26.829 -9.597 -27.301 1.00 0.00 20 ALA A O 10
ATOM 15020 N N . VAL A 1 21 ? -28.451 -10.532 -26.035 1.00 0.00 21 VAL A N 10
ATOM 15021 C CA . VAL A 1 21 ? -29.446 -10.630 -27.113 1.00 0.00 21 VAL A CA 10
ATOM 15022 C C . VAL A 1 21 ? -30.172 -9.284 -27.245 1.00 0.00 21 VAL A C 10
ATOM 15023 O O . VAL A 1 21 ? -30.966 -8.919 -26.372 1.00 0.00 21 VAL A O 10
ATOM 15036 N N . ILE A 1 22 ? -29.878 -8.546 -28.320 1.00 0.00 22 ILE A N 10
ATOM 15037 C CA . ILE A 1 22 ? -30.461 -7.214 -28.574 1.00 0.00 22 ILE A CA 10
ATOM 15038 C C . ILE A 1 22 ? -31.198 -7.228 -29.931 1.00 0.00 22 ILE A C 10
ATOM 15039 O O . ILE A 1 22 ? -30.949 -8.108 -30.778 1.00 0.00 22 ILE A O 10
ATOM 15055 N N . SER A 1 23 ? -32.127 -6.276 -30.113 1.00 0.00 23 SER A N 10
ATOM 15056 C CA . SER A 1 23 ? -32.796 -6.041 -31.395 1.00 0.00 23 SER A CA 10
ATOM 15057 C C . SER A 1 23 ? -31.788 -5.558 -32.458 1.00 0.00 23 SER A C 10
ATOM 15058 O O . SER A 1 23 ? -30.967 -4.671 -32.180 1.00 0.00 23 SER A O 10
ATOM 15066 N N . TRP A 1 24 ? -31.866 -6.159 -33.659 1.00 0.00 24 TRP A N 10
ATOM 15067 C CA . TRP A 1 24 ? -31.020 -5.802 -34.809 1.00 0.00 24 TRP A CA 10
ATOM 15068 C C . TRP A 1 24 ? -31.156 -4.307 -35.181 1.00 0.00 24 TRP A C 10
ATOM 15069 O O . TRP A 1 24 ? -30.172 -3.656 -35.542 1.00 0.00 24 TRP A O 10
ATOM 15090 N N . ALA A 1 25 ? -32.383 -3.784 -35.097 1.00 0.00 25 ALA A N 10
ATOM 15091 C CA . ALA A 1 25 ? -32.692 -2.408 -35.523 1.00 0.00 25 ALA A CA 10
ATOM 15092 C C . ALA A 1 25 ? -32.000 -1.345 -34.639 1.00 0.00 25 ALA A C 10
ATOM 15093 O O . ALA A 1 25 ? -31.812 -0.210 -35.072 1.00 0.00 25 ALA A O 10
ATOM 15100 N N . GLU A 1 26 ? -31.579 -1.737 -33.426 1.00 0.00 26 GLU A N 10
ATOM 15101 C CA . GLU A 1 26 ? -30.788 -0.866 -32.524 1.00 0.00 26 GLU A CA 10
ATOM 15102 C C . GLU A 1 26 ? -29.321 -0.783 -32.991 1.00 0.00 26 GLU A C 10
ATOM 15103 O O . GLU A 1 26 ? -28.598 0.148 -32.645 1.00 0.00 26 GLU A O 10
ATOM 15115 N N . LEU A 1 27 ? -28.899 -1.779 -33.776 1.00 0.00 27 LEU A N 10
ATOM 15116 C CA . LEU A 1 27 ? -27.525 -1.891 -34.294 1.00 0.00 27 LEU A CA 10
ATOM 15117 C C . LEU A 1 27 ? -27.372 -1.213 -35.671 1.00 0.00 27 LEU A C 10
ATOM 15118 O O . LEU A 1 27 ? -26.270 -1.183 -36.217 1.00 0.00 27 LEU A O 10
ATOM 15134 N N . GLN A 1 28 ? -28.481 -0.661 -36.210 1.00 0.00 28 GLN A N 10
ATOM 15135 C CA . GLN A 1 28 ? -28.483 0.092 -37.490 1.00 0.00 28 GLN A CA 10
ATOM 15136 C C . GLN A 1 28 ? -27.506 1.315 -37.485 1.00 0.00 28 GLN A C 10
ATOM 15137 O O . GLN A 1 28 ? -26.743 1.458 -38.446 1.00 0.00 28 GLN A O 10
ATOM 15151 N N . PRO A 1 29 ? -27.469 2.208 -36.416 1.00 0.00 29 PRO A N 10
ATOM 15152 C CA . PRO A 1 29 ? -26.474 3.314 -36.358 1.00 0.00 29 PRO A CA 10
ATOM 15153 C C . PRO A 1 29 ? -25.026 2.782 -36.247 1.00 0.00 29 PRO A C 10
ATOM 15154 O O . PRO A 1 29 ? -24.091 3.394 -36.769 1.00 0.00 29 PRO A O 10
ATOM 15165 N N . PHE A 1 30 ? -24.872 1.611 -35.603 1.00 0.00 30 PHE A N 10
ATOM 15166 C CA . PHE A 1 30 ? -23.563 0.972 -35.390 1.00 0.00 30 PHE A CA 10
ATOM 15167 C C . PHE A 1 30 ? -23.015 0.383 -36.702 1.00 0.00 30 PHE A C 10
ATOM 15168 O O . PHE A 1 30 ? -21.816 0.455 -36.955 1.00 0.00 30 PHE A O 10
ATOM 15185 N N . PHE A 1 31 ? -23.900 -0.190 -37.537 1.00 0.00 31 PHE A N 10
ATOM 15186 C CA . PHE A 1 31 ? -23.525 -0.690 -38.876 1.00 0.00 31 PHE A CA 10
ATOM 15187 C C . PHE A 1 31 ? -23.196 0.503 -39.800 1.00 0.00 31 PHE A C 10
ATOM 15188 O O . PHE A 1 31 ? -22.233 0.449 -40.569 1.00 0.00 31 PHE A O 10
ATOM 15205 N N . ALA A 1 32 ? -23.998 1.578 -39.676 1.00 0.00 32 ALA A N 10
ATOM 15206 C CA . ALA A 1 32 ? -23.888 2.784 -40.523 1.00 0.00 32 ALA A CA 10
ATOM 15207 C C . ALA A 1 32 ? -22.544 3.513 -40.321 1.00 0.00 32 ALA A C 10
ATOM 15208 O O . ALA A 1 32 ? -21.966 4.043 -41.275 1.00 0.00 32 ALA A O 10
ATOM 15215 N N . ARG A 1 33 ? -22.064 3.540 -39.063 1.00 0.00 33 ARG A N 10
ATOM 15216 C CA . ARG A 1 33 ? -20.758 4.142 -38.719 1.00 0.00 33 ARG A CA 10
ATOM 15217 C C . ARG A 1 33 ? -19.610 3.126 -38.926 1.00 0.00 33 ARG A C 10
ATOM 15218 O O . ARG A 1 33 ? -18.453 3.524 -39.094 1.00 0.00 33 ARG A O 10
ATOM 15239 N N . GLY A 1 34 ? -19.948 1.815 -38.917 1.00 0.00 34 GLY A N 10
ATOM 15240 C CA . GLY A 1 34 ? -18.964 0.735 -39.131 1.00 0.00 34 GLY A CA 10
ATOM 15241 C C . GLY A 1 34 ? -18.481 0.075 -37.839 1.00 0.00 34 GLY A C 10
ATOM 15242 O O . GLY A 1 34 ? -17.588 -0.778 -37.875 1.00 0.00 34 GLY A O 10
ATOM 15246 N N . ALA A 1 35 ? -19.092 0.454 -36.699 1.00 0.00 35 ALA A N 10
ATOM 15247 C CA . ALA A 1 35 ? -18.738 -0.077 -35.361 1.00 0.00 35 ALA A CA 10
ATOM 15248 C C . ALA A 1 35 ? -19.218 -1.530 -35.149 1.00 0.00 35 ALA A C 10
ATOM 15249 O O . ALA A 1 35 ? -18.882 -2.134 -34.131 1.00 0.00 35 ALA A O 10
ATOM 15256 N N . LEU A 1 36 ? -20.000 -2.083 -36.103 1.00 0.00 36 LEU A N 10
ATOM 15257 C CA . LEU A 1 36 ? -20.419 -3.498 -36.057 1.00 0.00 36 LEU A CA 10
ATOM 15258 C C . LEU A 1 36 ? -19.402 -4.357 -36.794 1.00 0.00 36 LEU A C 10
ATOM 15259 O O . LEU A 1 36 ? -19.030 -4.055 -37.933 1.00 0.00 36 LEU A O 10
ATOM 15275 N N . LEU A 1 37 ? -18.955 -5.419 -36.125 1.00 0.00 37 LEU A N 10
ATOM 15276 C CA . LEU A 1 37 ? -18.128 -6.470 -36.748 1.00 0.00 37 LEU A CA 10
ATOM 15277 C C . LEU A 1 37 ? -18.995 -7.730 -36.944 1.00 0.00 37 LEU A C 10
ATOM 15278 O O . LEU A 1 37 ? -19.660 -8.168 -36.013 1.00 0.00 37 LEU A O 10
ATOM 15294 N N . GLN A 1 38 ? -18.967 -8.303 -38.157 1.00 0.00 38 GLN A N 10
ATOM 15295 C CA . GLN A 1 38 ? -19.725 -9.513 -38.509 1.00 0.00 38 GLN A CA 10
ATOM 15296 C C . GLN A 1 38 ? -18.907 -10.751 -38.138 1.00 0.00 38 GLN A C 10
ATOM 15297 O O . GLN A 1 38 ? -17.877 -11.031 -38.755 1.00 0.00 38 GLN A O 10
ATOM 15311 N N . VAL A 1 39 ? -19.357 -11.445 -37.092 1.00 0.00 39 VAL A N 10
ATOM 15312 C CA . VAL A 1 39 ? -18.836 -12.754 -36.695 1.00 0.00 39 VAL A CA 10
ATOM 15313 C C . VAL A 1 39 ? -19.732 -13.826 -37.334 1.00 0.00 39 VAL A C 10
ATOM 15314 O O . VAL A 1 39 ? -20.958 -13.781 -37.184 1.00 0.00 39 VAL A O 10
ATOM 15327 N N . ASP A 1 40 ? -19.110 -14.760 -38.065 1.00 0.00 40 ASP A N 10
ATOM 15328 C CA . ASP A 1 40 ? -19.819 -15.864 -38.739 1.00 0.00 40 ASP A CA 10
ATOM 15329 C C . ASP A 1 40 ? -20.276 -16.918 -37.703 1.00 0.00 40 ASP A C 10
ATOM 15330 O O . ASP A 1 40 ? -19.671 -17.045 -36.627 1.00 0.00 40 ASP A O 10
ATOM 15339 N N . ALA A 1 41 ? -21.321 -17.685 -38.061 1.00 0.00 41 ALA A N 10
ATOM 15340 C CA . ALA A 1 41 ? -21.847 -18.794 -37.235 1.00 0.00 41 ALA A CA 10
ATOM 15341 C C . ALA A 1 41 ? -20.819 -19.941 -37.089 1.00 0.00 41 ALA A C 10
ATOM 15342 O O . ALA A 1 41 ? -20.923 -20.769 -36.176 1.00 0.00 41 ALA A O 10
ATOM 15349 N N . ALA A 1 42 ? -19.835 -19.986 -38.005 1.00 0.00 42 ALA A N 10
ATOM 15350 C CA . ALA A 1 42 ? -18.735 -20.970 -37.974 1.00 0.00 42 ALA A CA 10
ATOM 15351 C C . ALA A 1 42 ? -17.628 -20.557 -36.982 1.00 0.00 42 ALA A C 10
ATOM 15352 O O . ALA A 1 42 ? -16.794 -21.385 -36.591 1.00 0.00 42 ALA A O 10
ATOM 15359 N N . LEU A 1 43 ? -17.607 -19.260 -36.614 1.00 0.00 43 LEU A N 10
ATOM 15360 C CA . LEU A 1 43 ? -16.682 -18.719 -35.596 1.00 0.00 43 LEU A CA 10
ATOM 15361 C C . LEU A 1 43 ? -17.345 -18.817 -34.205 1.00 0.00 43 LEU A C 10
ATOM 15362 O O . LEU A 1 43 ? -18.156 -19.727 -33.971 1.00 0.00 43 LEU A O 10
ATOM 15378 N N . ASP A 1 44 ? -16.979 -17.918 -33.274 1.00 0.00 44 ASP A N 10
ATOM 15379 C CA . ASP A 1 44 ? -17.697 -17.771 -31.999 1.00 0.00 44 ASP A CA 10
ATOM 15380 C C . ASP A 1 44 ? -17.564 -16.328 -31.545 1.00 0.00 44 ASP A C 10
ATOM 15381 O O . ASP A 1 44 ? -16.458 -15.786 -31.529 1.00 0.00 44 ASP A O 10
ATOM 15390 N N . LEU A 1 45 ? -18.699 -15.735 -31.160 1.00 0.00 45 LEU A N 10
ATOM 15391 C CA . LEU A 1 45 ? -18.799 -14.314 -30.806 1.00 0.00 45 LEU A CA 10
ATOM 15392 C C . LEU A 1 45 ? -17.787 -13.915 -29.708 1.00 0.00 45 LEU A C 10
ATOM 15393 O O . LEU A 1 45 ? -17.182 -12.845 -29.776 1.00 0.00 45 LEU A O 10
ATOM 15409 N N . VAL A 1 46 ? -17.592 -14.818 -28.735 1.00 0.00 46 VAL A N 10
ATOM 15410 C CA . VAL A 1 46 ? -16.752 -14.567 -27.555 1.00 0.00 46 VAL A CA 10
ATOM 15411 C C . VAL A 1 46 ? -15.253 -14.637 -27.901 1.00 0.00 46 VAL A C 10
ATOM 15412 O O . VAL A 1 46 ? -14.491 -13.772 -27.478 1.00 0.00 46 VAL A O 10
ATOM 15425 N N . GLU A 1 47 ? -14.836 -15.655 -28.691 1.00 0.00 47 GLU A N 10
ATOM 15426 C CA . GLU A 1 47 ? -13.404 -15.840 -29.055 1.00 0.00 47 GLU A CA 10
ATOM 15427 C C . GLU A 1 47 ? -12.906 -14.709 -29.986 1.00 0.00 47 GLU A C 10
ATOM 15428 O O . GLU A 1 47 ? -11.704 -14.423 -30.049 1.00 0.00 47 GLU A O 10
ATOM 15440 N N . VAL A 1 48 ? -13.855 -14.099 -30.721 1.00 0.00 48 VAL A N 10
ATOM 15441 C CA . VAL A 1 48 ? -13.600 -12.929 -31.566 1.00 0.00 48 VAL A CA 10
ATOM 15442 C C . VAL A 1 48 ? -13.561 -11.646 -30.707 1.00 0.00 48 VAL A C 10
ATOM 15443 O O . VAL A 1 48 ? -12.701 -10.775 -30.906 1.00 0.00 48 VAL A O 10
ATOM 15456 N N . ALA A 1 49 ? -14.489 -11.566 -29.733 1.00 0.00 49 ALA A N 10
ATOM 15457 C CA . ALA A 1 49 ? -14.629 -10.406 -28.830 1.00 0.00 49 ALA A CA 10
ATOM 15458 C C . ALA A 1 49 ? -13.376 -10.229 -27.958 1.00 0.00 49 ALA A C 10
ATOM 15459 O O . ALA A 1 49 ? -12.867 -9.116 -27.822 1.00 0.00 49 ALA A O 10
ATOM 15466 N N . GLU A 1 50 ? -12.878 -11.353 -27.404 1.00 0.00 50 GLU A N 10
ATOM 15467 C CA . GLU A 1 50 ? -11.712 -11.364 -26.499 1.00 0.00 50 GLU A CA 10
ATOM 15468 C C . GLU A 1 50 ? -10.406 -11.098 -27.273 1.00 0.00 50 GLU A C 10
ATOM 15469 O O . GLU A 1 50 ? -9.420 -10.652 -26.691 1.00 0.00 50 GLU A O 10
ATOM 15481 N N . ALA A 1 51 ? -10.402 -11.429 -28.579 1.00 0.00 51 ALA A N 10
ATOM 15482 C CA . ALA A 1 51 ? -9.272 -11.143 -29.486 1.00 0.00 51 ALA A CA 10
ATOM 15483 C C . ALA A 1 51 ? -9.135 -9.627 -29.713 1.00 0.00 51 ALA A C 10
ATOM 15484 O O . ALA A 1 51 ? -8.059 -9.051 -29.529 1.00 0.00 51 ALA A O 10
ATOM 15491 N N . LEU A 1 52 ? -10.262 -8.992 -30.071 1.00 0.00 52 LEU A N 10
ATOM 15492 C CA . LEU A 1 52 ? -10.355 -7.531 -30.287 1.00 0.00 52 LEU A CA 10
ATOM 15493 C C . LEU A 1 52 ? -10.238 -6.755 -28.951 1.00 0.00 52 LEU A C 10
ATOM 15494 O O . LEU A 1 52 ? -9.910 -5.565 -28.938 1.00 0.00 52 LEU A O 10
ATOM 15510 N N . ALA A 1 53 ? -10.525 -7.451 -27.838 1.00 0.00 53 ALA A N 10
ATOM 15511 C CA . ALA A 1 53 ? -10.330 -6.930 -26.467 1.00 0.00 53 ALA A CA 10
ATOM 15512 C C . ALA A 1 53 ? -8.871 -7.094 -26.030 1.00 0.00 53 ALA A C 10
ATOM 15513 O O . ALA A 1 53 ? -8.331 -6.275 -25.275 1.00 0.00 53 ALA A O 10
ATOM 15520 N N . GLY A 1 54 ? -8.250 -8.169 -26.528 1.00 0.00 54 GLY A N 10
ATOM 15521 C CA . GLY A 1 54 ? -6.858 -8.499 -26.234 1.00 0.00 54 GLY A CA 10
ATOM 15522 C C . GLY A 1 54 ? -5.877 -7.866 -27.210 1.00 0.00 54 GLY A C 10
ATOM 15523 O O . GLY A 1 54 ? -4.691 -8.222 -27.215 1.00 0.00 54 GLY A O 10
ATOM 15527 N N . ASP A 1 55 ? -6.403 -6.974 -28.086 1.00 0.00 55 ASP A N 10
ATOM 15528 C CA . ASP A 1 55 ? -5.609 -6.135 -29.019 1.00 0.00 55 ASP A CA 10
ATOM 15529 C C . ASP A 1 55 ? -4.892 -6.986 -30.110 1.00 0.00 55 ASP A C 10
ATOM 15530 O O . ASP A 1 55 ? -4.023 -6.497 -30.843 1.00 0.00 55 ASP A O 10
ATOM 15539 N N . ASP A 1 56 ? -5.307 -8.258 -30.225 1.00 0.00 56 ASP A N 10
ATOM 15540 C CA . ASP A 1 56 ? -4.788 -9.206 -31.222 1.00 0.00 56 ASP A CA 10
ATOM 15541 C C . ASP A 1 56 ? -5.143 -8.742 -32.639 1.00 0.00 56 ASP A C 10
ATOM 15542 O O . ASP A 1 56 ? -6.309 -8.487 -32.940 1.00 0.00 56 ASP A O 10
ATOM 15551 N N . ARG A 1 57 ? -4.109 -8.567 -33.470 1.00 0.00 57 ARG A N 10
ATOM 15552 C CA . ARG A 1 57 ? -4.262 -8.322 -34.906 1.00 0.00 57 ARG A CA 10
ATOM 15553 C C . ARG A 1 57 ? -4.242 -9.633 -35.704 1.00 0.00 57 ARG A C 10
ATOM 15554 O O . ARG A 1 57 ? -4.874 -9.711 -36.734 1.00 0.00 57 ARG A O 10
ATOM 15575 N N . GLU A 1 58 ? -3.528 -10.659 -35.203 1.00 0.00 58 GLU A N 10
ATOM 15576 C CA . GLU A 1 58 ? -3.114 -11.822 -36.025 1.00 0.00 58 GLU A CA 10
ATOM 15577 C C . GLU A 1 58 ? -4.296 -12.762 -36.343 1.00 0.00 58 GLU A C 10
ATOM 15578 O O . GLU A 1 58 ? -4.593 -13.013 -37.515 1.00 0.00 58 GLU A O 10
ATOM 15590 N N . LYS A 1 59 ? -4.968 -13.251 -35.291 1.00 0.00 59 LYS A N 10
ATOM 15591 C CA . LYS A 1 59 ? -6.089 -14.219 -35.419 1.00 0.00 59 LYS A CA 10
ATOM 15592 C C . LYS A 1 59 ? -7.315 -13.538 -36.045 1.00 0.00 59 LYS A C 10
ATOM 15593 O O . LYS A 1 59 ? -8.045 -14.134 -36.855 1.00 0.00 59 LYS A O 10
ATOM 15612 N N . VAL A 1 60 ? -7.514 -12.282 -35.638 1.00 0.00 60 VAL A N 10
ATOM 15613 C CA . VAL A 1 60 ? -8.516 -11.380 -36.209 1.00 0.00 60 VAL A CA 10
ATOM 15614 C C . VAL A 1 60 ? -8.310 -11.222 -37.732 1.00 0.00 60 VAL A C 10
ATOM 15615 O O . VAL A 1 60 ? -9.226 -11.474 -38.511 1.00 0.00 60 VAL A O 10
ATOM 15628 N N . ALA A 1 61 ? -7.075 -10.873 -38.134 1.00 0.00 61 ALA A N 10
ATOM 15629 C CA . ALA A 1 61 ? -6.715 -10.647 -39.553 1.00 0.00 61 ALA A CA 10
ATOM 15630 C C . ALA A 1 61 ? -6.778 -11.949 -40.357 1.00 0.00 61 ALA A C 10
ATOM 15631 O O . ALA A 1 61 ? -7.012 -11.918 -41.565 1.00 0.00 61 ALA A O 10
ATOM 15638 N N . ALA A 1 62 ? -6.568 -13.087 -39.668 1.00 0.00 62 ALA A N 10
ATOM 15639 C CA . ALA A 1 62 ? -6.707 -14.423 -40.262 1.00 0.00 62 ALA A CA 10
ATOM 15640 C C . ALA A 1 62 ? -8.175 -14.696 -40.635 1.00 0.00 62 ALA A C 10
ATOM 15641 O O . ALA A 1 62 ? -8.458 -15.324 -41.655 1.00 0.00 62 ALA A O 10
ATOM 15648 N N . TRP A 1 63 ? -9.100 -14.199 -39.793 1.00 0.00 63 TRP A N 10
ATOM 15649 C CA . TRP A 1 63 ? -10.548 -14.273 -40.054 1.00 0.00 63 TRP A CA 10
ATOM 15650 C C . TRP A 1 63 ? -10.982 -13.273 -41.147 1.00 0.00 63 TRP A C 10
ATOM 15651 O O . TRP A 1 63 ? -11.926 -13.552 -41.888 1.00 0.00 63 TRP A O 10
ATOM 15672 N N . LEU A 1 64 ? -10.303 -12.109 -41.222 1.00 0.00 64 LEU A N 10
ATOM 15673 C CA . LEU A 1 64 ? -10.537 -11.101 -42.290 1.00 0.00 64 LEU A CA 10
ATOM 15674 C C . LEU A 1 64 ? -10.021 -11.618 -43.650 1.00 0.00 64 LEU A C 10
ATOM 15675 O O . LEU A 1 64 ? -10.608 -11.326 -44.695 1.00 0.00 64 LEU A O 10
ATOM 15691 N N . SER A 1 65 ? -8.924 -12.386 -43.609 1.00 0.00 65 SER A N 10
ATOM 15692 C CA . SER A 1 65 ? -8.264 -12.923 -44.810 1.00 0.00 65 SER A CA 10
ATOM 15693 C C . SER A 1 65 ? -8.980 -14.195 -45.302 1.00 0.00 65 SER A C 10
ATOM 15694 O O . SER A 1 65 ? -9.077 -14.428 -46.512 1.00 0.00 65 SER A O 10
ATOM 15702 N N . GLY A 1 66 ? -9.484 -14.999 -44.349 1.00 0.00 66 GLY A N 10
ATOM 15703 C CA . GLY A 1 66 ? -10.148 -16.265 -44.662 1.00 0.00 66 GLY A CA 10
ATOM 15704 C C . GLY A 1 66 ? -10.613 -16.982 -43.406 1.00 0.00 66 GLY A C 10
ATOM 15705 O O . GLY A 1 66 ? -9.938 -17.899 -42.927 1.00 0.00 66 GLY A O 10
ATOM 15709 N N . GLY A 1 67 ? -11.755 -16.537 -42.851 1.00 0.00 67 GLY A N 10
ATOM 15710 C CA . GLY A 1 67 ? -12.328 -17.150 -41.649 1.00 0.00 67 GLY A CA 10
ATOM 15711 C C . GLY A 1 67 ? -13.811 -16.861 -41.506 1.00 0.00 67 GLY A C 10
ATOM 15712 O O . GLY A 1 67 ? -14.625 -17.786 -41.428 1.00 0.00 67 GLY A O 10
ATOM 15716 N N . GLY A 1 68 ? -14.168 -15.566 -41.461 1.00 0.00 68 GLY A N 10
ATOM 15717 C CA . GLY A 1 68 ? -15.579 -15.155 -41.384 1.00 0.00 68 GLY A CA 10
ATOM 15718 C C . GLY A 1 68 ? -15.813 -13.906 -40.543 1.00 0.00 68 GLY A C 10
ATOM 15719 O O . GLY A 1 68 ? -16.901 -13.736 -39.978 1.00 0.00 68 GLY A O 10
ATOM 15723 N N . LEU A 1 69 ? -14.801 -13.026 -40.450 1.00 0.00 69 LEU A N 10
ATOM 15724 C CA . LEU A 1 69 ? -14.901 -11.761 -39.698 1.00 0.00 69 LEU A CA 10
ATOM 15725 C C . LEU A 1 69 ? -14.593 -10.596 -40.639 1.00 0.00 69 LEU A C 10
ATOM 15726 O O . LEU A 1 69 ? -13.621 -10.643 -41.394 1.00 0.00 69 LEU A O 10
ATOM 15742 N N . SER A 1 70 ? -15.451 -9.577 -40.588 1.00 0.00 70 SER A N 10
ATOM 15743 C CA . SER A 1 70 ? -15.335 -8.327 -41.358 1.00 0.00 70 SER A CA 10
ATOM 15744 C C . SER A 1 70 ? -16.158 -7.248 -40.642 1.00 0.00 70 SER A C 10
ATOM 15745 O O . SER A 1 70 ? -16.651 -7.490 -39.545 1.00 0.00 70 SER A O 10
ATOM 15753 N N . LYS A 1 71 ? -16.278 -6.053 -41.234 1.00 0.00 71 LYS A N 10
ATOM 15754 C CA . LYS A 1 71 ? -17.245 -5.045 -40.760 1.00 0.00 71 LYS A CA 10
ATOM 15755 C C . LYS A 1 71 ? -18.600 -5.301 -41.446 1.00 0.00 71 LYS A C 10
ATOM 15756 O O . LYS A 1 71 ? -18.648 -5.831 -42.570 1.00 0.00 71 LYS A O 10
ATOM 15775 N N . VAL A 1 72 ? -19.695 -4.951 -40.762 1.00 0.00 72 VAL A N 10
ATOM 15776 C CA . VAL A 1 72 ? -21.051 -5.102 -41.305 1.00 0.00 72 VAL A CA 10
ATOM 15777 C C . VAL A 1 72 ? -21.333 -3.987 -42.324 1.00 0.00 72 VAL A C 10
ATOM 15778 O O . VAL A 1 72 ? -21.462 -2.808 -41.964 1.00 0.00 72 VAL A O 10
ATOM 15791 N N . GLY A 1 73 ? -21.319 -4.378 -43.608 1.00 0.00 73 GLY A N 10
ATOM 15792 C CA . GLY A 1 73 ? -21.781 -3.526 -44.697 1.00 0.00 73 GLY A CA 10
ATOM 15793 C C . GLY A 1 73 ? -23.268 -3.718 -44.961 1.00 0.00 73 GLY A C 10
ATOM 15794 O O . GLY A 1 73 ? -23.965 -4.348 -44.159 1.00 0.00 73 GLY A O 10
ATOM 15798 N N . GLU A 1 74 ? -23.748 -3.181 -46.093 1.00 0.00 74 GLU A N 10
ATOM 15799 C CA . GLU A 1 74 ? -25.177 -3.226 -46.471 1.00 0.00 74 GLU A CA 10
ATOM 15800 C C . GLU A 1 74 ? -25.636 -4.666 -46.791 1.00 0.00 74 GLU A C 10
ATOM 15801 O O . GLU A 1 74 ? -26.770 -5.037 -46.495 1.00 0.00 74 GLU A O 10
ATOM 15813 N N . ASP A 1 75 ? -24.725 -5.460 -47.377 1.00 0.00 75 ASP A N 10
ATOM 15814 C CA . ASP A 1 75 ? -24.946 -6.891 -47.690 1.00 0.00 75 ASP A CA 10
ATOM 15815 C C . ASP A 1 75 ? -25.152 -7.704 -46.400 1.00 0.00 75 ASP A C 10
ATOM 15816 O O . ASP A 1 75 ? -26.113 -8.479 -46.282 1.00 0.00 75 ASP A O 10
ATOM 15825 N N . ALA A 1 76 ? -24.233 -7.500 -45.444 1.00 0.00 76 ALA A N 10
ATOM 15826 C CA . ALA A 1 76 ? -24.278 -8.149 -44.121 1.00 0.00 76 ALA A CA 10
ATOM 15827 C C . ALA A 1 76 ? -25.532 -7.722 -43.351 1.00 0.00 76 ALA A C 10
ATOM 15828 O O . ALA A 1 76 ? -26.182 -8.536 -42.696 1.00 0.00 76 ALA A O 10
ATOM 15835 N N . ALA A 1 77 ? -25.870 -6.431 -43.486 1.00 0.00 77 ALA A N 10
ATOM 15836 C CA . ALA A 1 77 ? -27.028 -5.829 -42.823 1.00 0.00 77 ALA A CA 10
ATOM 15837 C C . ALA A 1 77 ? -28.343 -6.459 -43.310 1.00 0.00 77 ALA A C 10
ATOM 15838 O O . ALA A 1 77 ? -29.233 -6.714 -42.512 1.00 0.00 77 ALA A O 10
ATOM 15845 N N . LYS A 1 78 ? -28.422 -6.731 -44.629 1.00 0.00 78 LYS A N 10
ATOM 15846 C CA . LYS A 1 78 ? -29.576 -7.415 -45.260 1.00 0.00 78 LYS A CA 10
ATOM 15847 C C . LYS A 1 78 ? -29.743 -8.839 -44.702 1.00 0.00 78 LYS A C 10
ATOM 15848 O O . LYS A 1 78 ? -30.865 -9.308 -44.492 1.00 0.00 78 LYS A O 10
ATOM 15867 N N . ASP A 1 79 ? -28.606 -9.503 -44.448 1.00 0.00 79 ASP A N 10
ATOM 15868 C CA . ASP A 1 79 ? -28.569 -10.922 -44.056 1.00 0.00 79 ASP A CA 10
ATOM 15869 C C . ASP A 1 79 ? -29.088 -11.106 -42.621 1.00 0.00 79 ASP A C 10
ATOM 15870 O O . ASP A 1 79 ? -29.988 -11.919 -42.380 1.00 0.00 79 ASP A O 10
ATOM 15879 N N . PHE A 1 80 ? -28.512 -10.322 -41.692 1.00 0.00 80 PHE A N 10
ATOM 15880 C CA . PHE A 1 80 ? -28.918 -10.309 -40.267 1.00 0.00 80 PHE A CA 10
ATOM 15881 C C . PHE A 1 80 ? -30.370 -9.806 -40.087 1.00 0.00 80 PHE A C 10
ATOM 15882 O O . PHE A 1 80 ? -31.073 -10.276 -39.198 1.00 0.00 80 PHE A O 10
ATOM 15899 N N . LEU A 1 81 ? -30.807 -8.877 -40.963 1.00 0.00 81 LEU A N 10
ATOM 15900 C CA . LEU A 1 81 ? -32.178 -8.292 -40.935 1.00 0.00 81 LEU A CA 10
ATOM 15901 C C . LEU A 1 81 ? -33.230 -9.365 -41.291 1.00 0.00 81 LEU A C 10
ATOM 15902 O O . LEU A 1 81 ? -34.354 -9.346 -40.773 1.00 0.00 81 LEU A O 10
ATOM 15918 N N . GLU A 1 82 ? -32.850 -10.295 -42.171 1.00 0.00 82 GLU A N 10
ATOM 15919 C CA . GLU A 1 82 ? -33.743 -11.360 -42.648 1.00 0.00 82 GLU A CA 10
ATOM 15920 C C . GLU A 1 82 ? -33.537 -12.685 -41.902 1.00 0.00 82 GLU A C 10
ATOM 15921 O O . GLU A 1 82 ? -34.337 -13.610 -42.088 1.00 0.00 82 GLU A O 10
ATOM 15933 N N . ARG A 1 83 ? -32.481 -12.781 -41.067 1.00 0.00 83 ARG A N 10
ATOM 15934 C CA . ARG A 1 83 ? -32.110 -14.049 -40.414 1.00 0.00 83 ARG A CA 10
ATOM 15935 C C . ARG A 1 83 ? -33.125 -14.426 -39.306 1.00 0.00 83 ARG A C 10
ATOM 15936 O O . ARG A 1 83 ? -34.117 -15.109 -39.580 1.00 0.00 83 ARG A O 10
ATOM 15957 N N . ASP A 1 84 ? -32.877 -13.981 -38.058 1.00 0.00 84 ASP A N 10
ATOM 15958 C CA . ASP A 1 84 ? -33.769 -14.248 -36.919 1.00 0.00 84 ASP A CA 10
ATOM 15959 C C . ASP A 1 84 ? -34.919 -13.195 -36.784 1.00 0.00 84 ASP A C 10
ATOM 15960 O O . ASP A 1 84 ? -36.051 -13.611 -36.521 1.00 0.00 84 ASP A O 10
ATOM 15969 N N . PRO A 1 85 ? -34.703 -11.812 -36.910 1.00 0.00 85 PRO A N 10
ATOM 15970 C CA . PRO A 1 85 ? -33.379 -11.096 -37.042 1.00 0.00 85 PRO A CA 10
ATOM 15971 C C . PRO A 1 85 ? -32.618 -10.912 -35.708 1.00 0.00 85 PRO A C 10
ATOM 15972 O O . PRO A 1 85 ? -31.451 -10.496 -35.710 1.00 0.00 85 PRO A O 10
ATOM 15983 N N . THR A 1 86 ? -33.340 -11.156 -34.601 1.00 0.00 86 THR A N 10
ATOM 15984 C CA . THR A 1 86 ? -32.828 -11.134 -33.213 1.00 0.00 86 THR A CA 10
ATOM 15985 C C . THR A 1 86 ? -31.445 -11.815 -33.118 1.00 0.00 86 THR A C 10
ATOM 15986 O O . THR A 1 86 ? -31.302 -12.933 -33.578 1.00 0.00 86 THR A O 10
ATOM 15997 N N . LEU A 1 87 ? -30.438 -11.150 -32.549 1.00 0.00 87 LEU A N 10
ATOM 15998 C CA . LEU A 1 87 ? -29.055 -11.671 -32.589 1.00 0.00 87 LEU A CA 10
ATOM 15999 C C . LEU A 1 87 ? -28.264 -11.278 -31.345 1.00 0.00 87 LEU A C 10
ATOM 16000 O O . LEU A 1 87 ? -28.692 -10.437 -30.541 1.00 0.00 87 LEU A O 10
ATOM 16016 N N . TRP A 1 88 ? -27.100 -11.912 -31.212 1.00 0.00 88 TRP A N 10
ATOM 16017 C CA . TRP A 1 88 ? -26.197 -11.723 -30.087 1.00 0.00 88 TRP A CA 10
ATOM 16018 C C . TRP A 1 88 ? -25.177 -10.636 -30.436 1.00 0.00 88 TRP A C 10
ATOM 16019 O O . TRP A 1 88 ? -24.358 -10.824 -31.335 1.00 0.00 88 TRP A O 10
ATOM 16040 N N . ALA A 1 89 ? -25.249 -9.498 -29.746 1.00 0.00 89 ALA A N 10
ATOM 16041 C CA . ALA A 1 89 ? -24.269 -8.414 -29.869 1.00 0.00 89 ALA A CA 10
ATOM 16042 C C . ALA A 1 89 ? -23.603 -8.187 -28.511 1.00 0.00 89 ALA A C 10
ATOM 16043 O O . ALA A 1 89 ? -24.295 -7.910 -27.530 1.00 0.00 89 ALA A O 10
ATOM 16050 N N . VAL A 1 90 ? -22.268 -8.315 -28.450 1.00 0.00 90 VAL A N 10
ATOM 16051 C CA . VAL A 1 90 ? -21.483 -8.007 -27.239 1.00 0.00 90 VAL A CA 10
ATOM 16052 C C . VAL A 1 90 ? -20.497 -6.877 -27.572 1.00 0.00 90 VAL A C 10
ATOM 16053 O O . VAL A 1 90 ? -19.810 -6.907 -28.608 1.00 0.00 90 VAL A O 10
ATOM 16066 N N . VAL A 1 91 ? -20.476 -5.847 -26.715 1.00 0.00 91 VAL A N 10
ATOM 16067 C CA . VAL A 1 91 ? -19.674 -4.644 -26.943 1.00 0.00 91 VAL A CA 10
ATOM 16068 C C . VAL A 1 91 ? -18.262 -4.816 -26.347 1.00 0.00 91 VAL A C 10
ATOM 16069 O O . VAL A 1 91 ? -18.088 -5.111 -25.158 1.00 0.00 91 VAL A O 10
ATOM 16082 N N . VAL A 1 92 ? -17.265 -4.686 -27.231 1.00 0.00 92 VAL A N 10
ATOM 16083 C CA . VAL A 1 92 ? -15.835 -4.675 -26.883 1.00 0.00 92 VAL A CA 10
ATOM 16084 C C . VAL A 1 92 ? -15.419 -3.194 -26.632 1.00 0.00 92 VAL A C 10
ATOM 16085 O O . VAL A 1 92 ? -16.189 -2.280 -26.969 1.00 0.00 92 VAL A O 10
ATOM 16098 N N . ALA A 1 93 ? -14.222 -2.961 -26.043 1.00 0.00 93 ALA A N 10
ATOM 16099 C CA . ALA A 1 93 ? -13.731 -1.596 -25.706 1.00 0.00 93 ALA A CA 10
ATOM 16100 C C . ALA A 1 93 ? -13.793 -0.582 -26.905 1.00 0.00 93 ALA A C 10
ATOM 16101 O O . ALA A 1 93 ? -14.346 0.509 -26.722 1.00 0.00 93 ALA A O 10
ATOM 16108 N N . PRO A 1 94 ? -13.250 -0.895 -28.151 1.00 0.00 94 PRO A N 10
ATOM 16109 C CA . PRO A 1 94 ? -13.314 0.047 -29.300 1.00 0.00 94 PRO A CA 10
ATOM 16110 C C . PRO A 1 94 ? -14.686 0.020 -30.025 1.00 0.00 94 PRO A C 10
ATOM 16111 O O . PRO A 1 94 ? -15.283 1.065 -30.299 1.00 0.00 94 PRO A O 10
ATOM 16122 N N . TRP A 1 95 ? -15.185 -1.198 -30.284 1.00 0.00 95 TRP A N 10
ATOM 16123 C CA . TRP A 1 95 ? -16.335 -1.449 -31.176 1.00 0.00 95 TRP A CA 10
ATOM 16124 C C . TRP A 1 95 ? -17.169 -2.635 -30.666 1.00 0.00 95 TRP A C 10
ATOM 16125 O O . TRP A 1 95 ? -16.750 -3.341 -29.754 1.00 0.00 95 TRP A O 10
ATOM 16146 N N . VAL A 1 96 ? -18.333 -2.860 -31.288 1.00 0.00 96 VAL A N 10
ATOM 16147 C CA . VAL A 1 96 ? -19.269 -3.941 -30.911 1.00 0.00 96 VAL A CA 10
ATOM 16148 C C . VAL A 1 96 ? -19.302 -5.030 -32.000 1.00 0.00 96 VAL A C 10
ATOM 16149 O O . VAL A 1 96 ? -19.464 -4.737 -33.183 1.00 0.00 96 VAL A O 10
ATOM 16162 N N . VAL A 1 97 ? -19.131 -6.290 -31.579 1.00 0.00 97 VAL A N 10
ATOM 16163 C CA . VAL A 1 97 ? -19.173 -7.460 -32.471 1.00 0.00 97 VAL A CA 10
ATOM 16164 C C . VAL A 1 97 ? -20.553 -8.140 -32.362 1.00 0.00 97 VAL A C 10
ATOM 16165 O O . VAL A 1 97 ? -21.164 -8.154 -31.285 1.00 0.00 97 VAL A O 10
ATOM 16178 N N . ILE A 1 98 ? -21.047 -8.686 -33.488 1.00 0.00 98 ILE A N 10
ATOM 16179 C CA . ILE A 1 98 ? -22.362 -9.359 -33.569 1.00 0.00 98 ILE A CA 10
ATOM 16180 C C . ILE A 1 98 ? -22.229 -10.733 -34.228 1.00 0.00 98 ILE A C 10
ATOM 16181 O O . ILE A 1 98 ? -21.324 -10.965 -35.021 1.00 0.00 98 ILE A O 10
ATOM 16197 N N . GLN A 1 99 ? -23.154 -11.615 -33.883 1.00 0.00 99 GLN A N 10
ATOM 16198 C CA . GLN A 1 99 ? -23.295 -12.947 -34.475 1.00 0.00 99 GLN A CA 10
ATOM 16199 C C . GLN A 1 99 ? -24.782 -13.289 -34.445 1.00 0.00 99 GLN A C 10
ATOM 16200 O O . GLN A 1 99 ? -25.468 -12.961 -33.460 1.00 0.00 99 GLN A O 10
ATOM 16214 N N . GLU A 1 100 ? -25.283 -13.916 -35.520 1.00 0.00 100 GLU A N 10
ATOM 16215 C CA . GLU A 1 100 ? -26.688 -14.335 -35.606 1.00 0.00 100 GLU A CA 10
ATOM 16216 C C . GLU A 1 100 ? -27.035 -15.317 -34.470 1.00 0.00 100 GLU A C 10
ATOM 16217 O O . GLU A 1 100 ? -26.178 -16.101 -34.017 1.00 0.00 100 GLU A O 10
ATOM 16229 N N . ARG A 1 101 ? -28.293 -15.237 -34.006 1.00 0.00 101 ARG A N 10
ATOM 16230 C CA . ARG A 1 101 ? -28.802 -16.041 -32.882 1.00 0.00 101 ARG A CA 10
ATOM 16231 C C . ARG A 1 101 ? -28.771 -17.525 -33.297 1.00 0.00 101 ARG A C 10
ATOM 16232 O O . ARG A 1 101 ? -28.152 -18.348 -32.615 1.00 0.00 101 ARG A O 10
ATOM 16253 N N . ALA A 1 102 ? -29.462 -17.817 -34.426 1.00 0.00 102 ALA A N 10
ATOM 16254 C CA . ALA A 1 102 ? -29.377 -19.095 -35.175 1.00 0.00 102 ALA A CA 10
ATOM 16255 C C . ALA A 1 102 ? -29.472 -20.355 -34.283 1.00 0.00 102 ALA A C 10
ATOM 16256 O O . ALA A 1 102 ? -28.746 -21.337 -34.492 1.00 0.00 102 ALA A O 10
ATOM 16263 N N . GLU A 1 103 ? -30.391 -20.308 -33.307 1.00 0.00 103 GLU A N 10
ATOM 16264 C CA . GLU A 1 103 ? -30.621 -21.407 -32.347 1.00 0.00 103 GLU A CA 10
ATOM 16265 C C . GLU A 1 103 ? -31.078 -22.679 -33.081 1.00 0.00 103 GLU A C 10
ATOM 16266 O O . GLU A 1 103 ? -30.688 -23.790 -32.705 1.00 0.00 103 GLU A O 10
ATOM 16278 N N . LYS A 1 104 ? -31.949 -22.467 -34.104 1.00 0.00 104 LYS A N 10
ATOM 16279 C CA . LYS A 1 104 ? -32.567 -23.528 -34.940 1.00 0.00 104 LYS A CA 10
ATOM 16280 C C . LYS A 1 104 ? -33.708 -24.274 -34.185 1.00 0.00 104 LYS A C 10
ATOM 16281 O O . LYS A 1 104 ? -34.543 -24.941 -34.803 1.00 0.00 104 LYS A O 10
ATOM 16300 N N . ALA A 1 105 ? -33.779 -24.113 -32.850 1.00 0.00 105 ALA A N 10
ATOM 16301 C CA . ALA A 1 105 ? -34.892 -24.622 -32.025 1.00 0.00 105 ALA A CA 10
ATOM 16302 C C . ALA A 1 105 ? -36.084 -23.627 -32.005 1.00 0.00 105 ALA A C 10
ATOM 16303 O O . ALA A 1 105 ? -36.922 -23.670 -31.091 1.00 0.00 105 ALA A O 10
ATOM 16310 N N . THR A 1 106 ? -36.121 -22.722 -33.024 1.00 0.00 106 THR A N 10
ATOM 16311 C CA . THR A 1 106 ? -37.201 -21.725 -33.245 1.00 0.00 106 THR A CA 10
ATOM 16312 C C . THR A 1 106 ? -37.202 -20.625 -32.134 1.00 0.00 106 THR A C 10
ATOM 16313 O O . THR A 1 106 ? -38.089 -19.760 -32.076 1.00 0.00 106 THR A O 10
ATOM 16324 N N . LEU A 1 107 ? -36.150 -20.640 -31.289 1.00 0.00 107 LEU A N 10
ATOM 16325 C CA . LEU A 1 107 ? -35.987 -19.708 -30.162 1.00 0.00 107 LEU A CA 10
ATOM 16326 C C . LEU A 1 107 ? -35.094 -18.544 -30.647 1.00 0.00 107 LEU A C 10
ATOM 16327 O O . LEU A 1 107 ? -33.997 -18.777 -31.149 1.00 0.00 107 LEU A O 10
ATOM 16343 N N . HIS A 1 108 ? -35.586 -17.300 -30.517 1.00 0.00 108 HIS A N 10
ATOM 16344 C CA . HIS A 1 108 ? -34.871 -16.090 -30.972 1.00 0.00 108 HIS A CA 10
ATOM 16345 C C . HIS A 1 108 ? -34.637 -15.165 -29.751 1.00 0.00 108 HIS A C 10
ATOM 16346 O O . HIS A 1 108 ? -33.548 -15.218 -29.148 1.00 0.00 108 HIS A O 10
ATOM 16361 N N . GLY A 1 1 ? -27.364 10.838 -21.934 1.00 0.00 1 GLY A N 11
ATOM 16362 C CA . GLY A 1 1 ? -26.111 10.133 -22.283 1.00 0.00 1 GLY A CA 11
ATOM 16363 C C . GLY A 1 1 ? -26.200 8.650 -21.971 1.00 0.00 1 GLY A C 11
ATOM 16364 O O . GLY A 1 1 ? -26.869 8.261 -21.007 1.00 0.00 1 GLY A O 11
ATOM 16370 N N . SER A 1 2 ? -25.529 7.816 -22.784 1.00 0.00 2 SER A N 11
ATOM 16371 C CA . SER A 1 2 ? -25.514 6.350 -22.602 1.00 0.00 2 SER A CA 11
ATOM 16372 C C . SER A 1 2 ? -24.490 5.949 -21.516 1.00 0.00 2 SER A C 11
ATOM 16373 O O . SER A 1 2 ? -23.663 6.773 -21.086 1.00 0.00 2 SER A O 11
ATOM 16381 N N . HIS A 1 3 ? -24.559 4.672 -21.087 1.00 0.00 3 HIS A N 11
ATOM 16382 C CA . HIS A 1 3 ? -23.644 4.096 -20.089 1.00 0.00 3 HIS A CA 11
ATOM 16383 C C . HIS A 1 3 ? -22.237 3.918 -20.704 1.00 0.00 3 HIS A C 11
ATOM 16384 O O . HIS A 1 3 ? -21.948 2.932 -21.398 1.00 0.00 3 HIS A O 11
ATOM 16398 N N . MET A 1 4 ? -21.388 4.943 -20.501 1.00 0.00 4 MET A N 11
ATOM 16399 C CA . MET A 1 4 ? -19.987 4.936 -20.951 1.00 0.00 4 MET A CA 11
ATOM 16400 C C . MET A 1 4 ? -19.189 3.919 -20.112 1.00 0.00 4 MET A C 11
ATOM 16401 O O . MET A 1 4 ? -18.710 4.234 -19.017 1.00 0.00 4 MET A O 11
ATOM 16415 N N . THR A 1 5 ? -19.124 2.675 -20.615 1.00 0.00 5 THR A N 11
ATOM 16416 C CA . THR A 1 5 ? -18.432 1.570 -19.941 1.00 0.00 5 THR A CA 11
ATOM 16417 C C . THR A 1 5 ? -16.900 1.797 -19.967 1.00 0.00 5 THR A C 11
ATOM 16418 O O . THR A 1 5 ? -16.310 2.021 -21.034 1.00 0.00 5 THR A O 11
ATOM 16429 N N . GLU A 1 6 ? -16.285 1.773 -18.768 1.00 0.00 6 GLU A N 11
ATOM 16430 C CA . GLU A 1 6 ? -14.845 2.007 -18.582 1.00 0.00 6 GLU A CA 11
ATOM 16431 C C . GLU A 1 6 ? -14.077 0.694 -18.794 1.00 0.00 6 GLU A C 11
ATOM 16432 O O . GLU A 1 6 ? -14.419 -0.341 -18.198 1.00 0.00 6 GLU A O 11
ATOM 16444 N N . GLN A 1 7 ? -13.044 0.754 -19.640 1.00 0.00 7 GLN A N 11
ATOM 16445 C 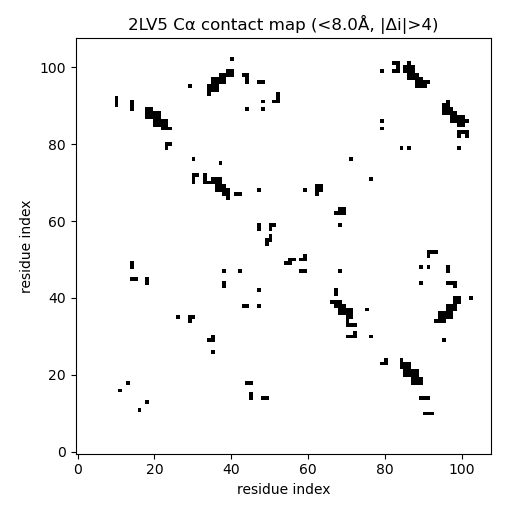CA . GLN A 1 7 ? -12.225 -0.401 -20.023 1.00 0.00 7 GLN A CA 11
ATOM 16446 C C . GLN A 1 7 ? -11.300 -0.796 -18.855 1.00 0.00 7 GLN A C 11
ATOM 16447 O O . GLN A 1 7 ? -10.182 -0.279 -18.721 1.00 0.00 7 GLN A O 11
ATOM 16461 N N . THR A 1 8 ? -11.819 -1.672 -17.979 1.00 0.00 8 THR A N 11
ATOM 16462 C CA . THR A 1 8 ? -11.144 -2.096 -16.732 1.00 0.00 8 THR A CA 11
ATOM 16463 C C . THR A 1 8 ? -11.240 -3.630 -16.560 1.00 0.00 8 THR A C 11
ATOM 16464 O O . THR A 1 8 ? -11.677 -4.338 -17.477 1.00 0.00 8 THR A O 11
ATOM 16475 N N . SER A 1 9 ? -10.835 -4.131 -15.368 1.00 0.00 9 SER A N 11
ATOM 16476 C CA . SER A 1 9 ? -10.933 -5.563 -14.989 1.00 0.00 9 SER A CA 11
ATOM 16477 C C . SER A 1 9 ? -12.386 -6.093 -15.026 1.00 0.00 9 SER A C 11
ATOM 16478 O O . SER A 1 9 ? -12.607 -7.301 -15.173 1.00 0.00 9 SER A O 11
ATOM 16486 N N . THR A 1 10 ? -13.363 -5.175 -14.894 1.00 0.00 10 THR A N 11
ATOM 16487 C CA . THR A 1 10 ? -14.801 -5.510 -14.927 1.00 0.00 10 THR A CA 11
ATOM 16488 C C . THR A 1 10 ? -15.213 -6.112 -16.289 1.00 0.00 10 THR A C 11
ATOM 16489 O O . THR A 1 10 ? -16.133 -6.932 -16.355 1.00 0.00 10 THR A O 11
ATOM 16500 N N . LEU A 1 11 ? -14.495 -5.702 -17.364 1.00 0.00 11 LEU A N 11
ATOM 16501 C CA . LEU A 1 11 ? -14.762 -6.160 -18.744 1.00 0.00 11 LEU A CA 11
ATOM 16502 C C . LEU A 1 11 ? -14.474 -7.671 -18.901 1.00 0.00 11 LEU A C 11
ATOM 16503 O O . LEU A 1 11 ? -15.052 -8.324 -19.778 1.00 0.00 11 LEU A O 11
ATOM 16519 N N . TYR A 1 12 ? -13.571 -8.220 -18.056 1.00 0.00 12 TYR A N 11
ATOM 16520 C CA . TYR A 1 12 ? -13.317 -9.672 -18.012 1.00 0.00 12 TYR A CA 11
ATOM 16521 C C . TYR A 1 12 ? -14.600 -10.407 -17.579 1.00 0.00 12 TYR A C 11
ATOM 16522 O O . TYR A 1 12 ? -15.095 -11.271 -18.293 1.00 0.00 12 TYR A O 11
ATOM 16540 N N . ALA A 1 13 ? -15.139 -10.008 -16.415 1.00 0.00 13 ALA A N 11
ATOM 16541 C CA . ALA A 1 13 ? -16.371 -10.593 -15.840 1.00 0.00 13 ALA A CA 11
ATOM 16542 C C . ALA A 1 13 ? -17.606 -10.338 -16.738 1.00 0.00 13 ALA A C 11
ATOM 16543 O O . ALA A 1 13 ? -18.569 -11.107 -16.720 1.00 0.00 13 ALA A O 11
ATOM 16550 N N . LYS A 1 14 ? -17.547 -9.241 -17.508 1.00 0.00 14 LYS A N 11
ATOM 16551 C CA . LYS A 1 14 ? -18.624 -8.801 -18.409 1.00 0.00 14 LYS A CA 11
ATOM 16552 C C . LYS A 1 14 ? -18.683 -9.683 -19.680 1.00 0.00 14 LYS A C 11
ATOM 16553 O O . LYS A 1 14 ? -19.729 -10.273 -19.982 1.00 0.00 14 LYS A O 11
ATOM 16572 N N . LEU A 1 15 ? -17.539 -9.772 -20.400 1.00 0.00 15 LEU A N 11
ATOM 16573 C CA . LEU A 1 15 ? -17.406 -10.586 -21.632 1.00 0.00 15 LEU A CA 11
ATOM 16574 C C . LEU A 1 15 ? -17.561 -12.097 -21.328 1.00 0.00 15 LEU A C 11
ATOM 16575 O O . LEU A 1 15 ? -18.239 -12.829 -22.061 1.00 0.00 15 LEU A O 11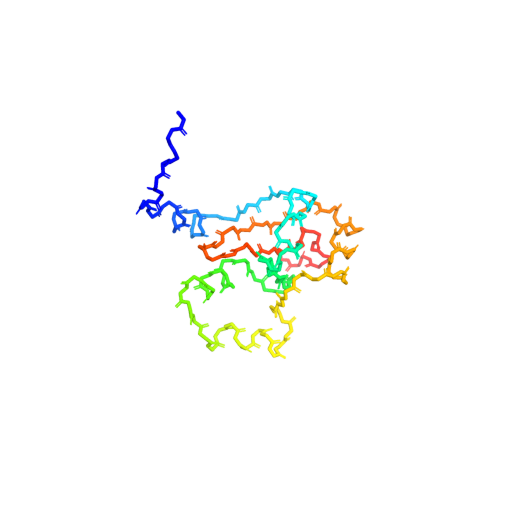
ATOM 16591 N N . LEU A 1 16 ? -16.930 -12.544 -20.224 1.00 0.00 16 LEU A N 11
ATOM 16592 C CA . LEU A 1 16 ? -17.010 -13.949 -19.750 1.00 0.00 16 LEU A CA 11
ATOM 16593 C C . LEU A 1 16 ? -18.344 -14.222 -19.024 1.00 0.00 16 LEU A C 11
ATOM 16594 O O . LEU A 1 16 ? -18.621 -15.369 -18.652 1.00 0.00 16 LEU A O 11
ATOM 16610 N N . GLY A 1 17 ? -19.160 -13.168 -18.841 1.00 0.00 17 GLY A N 11
ATOM 16611 C CA . GLY A 1 17 ? -20.509 -13.305 -18.302 1.00 0.00 17 GLY A CA 11
ATOM 16612 C C . GLY A 1 17 ? -21.428 -14.073 -19.243 1.00 0.00 17 GLY A C 11
ATOM 16613 O O . GLY A 1 17 ? -21.649 -15.278 -19.063 1.00 0.00 17 GLY A O 11
ATOM 16617 N N . GLU A 1 18 ? -21.926 -13.377 -20.277 1.00 0.00 18 GLU A N 11
ATOM 16618 C CA . GLU A 1 18 ? -22.820 -13.966 -21.290 1.00 0.00 18 GLU A CA 11
ATOM 16619 C C . GLU A 1 18 ? -22.908 -13.069 -22.539 1.00 0.00 18 GLU A C 11
ATOM 16620 O O . GLU A 1 18 ? -22.340 -11.969 -22.582 1.00 0.00 18 GLU A O 11
ATOM 16632 N N . THR A 1 19 ? -23.634 -13.568 -23.546 1.00 0.00 19 THR A N 11
ATOM 16633 C CA . THR A 1 19 ? -23.915 -12.855 -24.798 1.00 0.00 19 THR A CA 11
ATOM 16634 C C . THR A 1 19 ? -25.288 -12.166 -24.702 1.00 0.00 19 THR A C 11
ATOM 16635 O O . THR A 1 19 ? -26.272 -12.797 -24.291 1.00 0.00 19 THR A O 11
ATOM 16646 N N . ALA A 1 20 ? -25.346 -10.874 -25.073 1.00 0.00 20 ALA A N 11
ATOM 16647 C CA . ALA A 1 20 ? -26.582 -10.078 -24.996 1.00 0.00 20 ALA A CA 11
ATOM 16648 C C . ALA A 1 20 ? -27.426 -10.295 -26.268 1.00 0.00 20 ALA A C 11
ATOM 16649 O O . ALA A 1 20 ? -27.027 -9.899 -27.366 1.00 0.00 20 ALA A O 11
ATOM 16656 N N . VAL A 1 21 ? -28.588 -10.952 -26.095 1.00 0.00 21 VAL A N 11
ATOM 16657 C CA . VAL A 1 21 ? -29.542 -11.219 -27.183 1.00 0.00 21 VAL A CA 11
ATOM 16658 C C . VAL A 1 21 ? -30.387 -9.948 -27.395 1.00 0.00 21 VAL A C 11
ATOM 16659 O O . VAL A 1 21 ? -31.108 -9.533 -26.480 1.00 0.00 21 VAL A O 11
ATOM 16672 N N . ILE A 1 22 ? -30.284 -9.332 -28.579 1.00 0.00 22 ILE A N 11
ATOM 16673 C CA . ILE A 1 22 ? -30.879 -8.010 -28.851 1.00 0.00 22 ILE A CA 11
ATOM 16674 C C . ILE A 1 22 ? -31.525 -7.991 -30.251 1.00 0.00 22 ILE A C 11
ATOM 16675 O O . ILE A 1 22 ? -31.206 -8.830 -31.110 1.00 0.00 22 ILE A O 11
ATOM 16691 N N . SER A 1 23 ? -32.451 -7.041 -30.457 1.00 0.00 23 SER A N 11
ATOM 16692 C CA . SER A 1 23 ? -33.050 -6.769 -31.766 1.00 0.00 23 SER A CA 11
ATOM 16693 C C . SER A 1 23 ? -32.006 -6.131 -32.696 1.00 0.00 23 SER A C 11
ATOM 16694 O O . SER A 1 23 ? -31.275 -5.221 -32.276 1.00 0.00 23 SER A O 11
ATOM 16702 N N . TRP A 1 24 ? -31.941 -6.616 -33.947 1.00 0.00 24 TRP A N 11
ATOM 16703 C CA . TRP A 1 24 ? -30.997 -6.115 -34.965 1.00 0.00 24 TRP A CA 11
ATOM 16704 C C . TRP A 1 24 ? -31.182 -4.597 -35.227 1.00 0.00 24 TRP A C 11
ATOM 16705 O O . TRP A 1 24 ? -30.206 -3.885 -35.487 1.00 0.00 24 TRP A O 11
ATOM 16726 N N . ALA A 1 25 ? -32.434 -4.124 -35.170 1.00 0.00 25 ALA A N 11
ATOM 16727 C CA . ALA A 1 25 ? -32.777 -2.727 -35.504 1.00 0.00 25 ALA A CA 11
ATOM 16728 C C . ALA A 1 25 ? -32.099 -1.703 -34.567 1.00 0.00 25 ALA A C 11
ATOM 16729 O O . ALA A 1 25 ? -31.943 -0.538 -34.932 1.00 0.00 25 ALA A O 11
ATOM 16736 N N . GLU A 1 26 ? -31.674 -2.162 -33.380 1.00 0.00 26 GLU A N 11
ATOM 16737 C CA . GLU A 1 26 ? -30.905 -1.346 -32.421 1.00 0.00 26 GLU A CA 11
ATOM 16738 C C . GLU A 1 26 ? -29.450 -1.135 -32.885 1.00 0.00 26 GLU A C 11
ATOM 16739 O O . GLU A 1 26 ? -28.802 -0.156 -32.506 1.00 0.00 26 GLU A O 11
ATOM 16751 N N . LEU A 1 27 ? -28.961 -2.076 -33.700 1.00 0.00 27 LEU A N 11
ATOM 16752 C CA . LEU A 1 27 ? -27.584 -2.085 -34.231 1.00 0.00 27 LEU A CA 11
ATOM 16753 C C . LEU A 1 27 ? -27.493 -1.371 -35.594 1.00 0.00 27 LEU A C 11
ATOM 16754 O O . LEU A 1 27 ? -26.423 -1.354 -36.226 1.00 0.00 27 LEU A O 11
ATOM 16770 N N . GLN A 1 28 ? -28.618 -0.776 -36.038 1.00 0.00 28 GLN A N 11
ATOM 16771 C CA . GLN A 1 28 ? -28.670 0.011 -37.282 1.00 0.00 28 GLN A CA 11
ATOM 16772 C C . GLN A 1 28 ? -27.737 1.264 -37.263 1.00 0.00 28 GLN A C 11
ATOM 16773 O O . GLN A 1 28 ? -27.044 1.491 -38.258 1.00 0.00 28 GLN A O 11
ATOM 16787 N N . PRO A 1 29 ? -27.659 2.091 -36.155 1.00 0.00 29 PRO A N 11
ATOM 16788 C CA . PRO A 1 29 ? -26.653 3.188 -36.067 1.00 0.00 29 PRO A CA 11
ATOM 16789 C C . PRO A 1 29 ? -25.197 2.655 -36.025 1.00 0.00 29 PRO A C 11
ATOM 16790 O O . PRO A 1 29 ? -24.273 3.327 -36.487 1.00 0.00 29 PRO A O 11
ATOM 16801 N N . PHE A 1 30 ? -25.023 1.432 -35.487 1.00 0.00 30 PHE A N 11
ATOM 16802 C CA . PHE A 1 30 ? -23.698 0.813 -35.289 1.00 0.00 30 PHE A CA 11
ATOM 16803 C C . PHE A 1 30 ? -23.054 0.408 -36.632 1.00 0.00 30 PHE A C 11
ATOM 16804 O O . PHE A 1 30 ? -21.855 0.654 -36.835 1.00 0.00 30 PHE A O 11
ATOM 16821 N N . PHE A 1 31 ? -23.830 -0.210 -37.556 1.00 0.00 31 PHE A N 11
ATOM 16822 C CA . PHE A 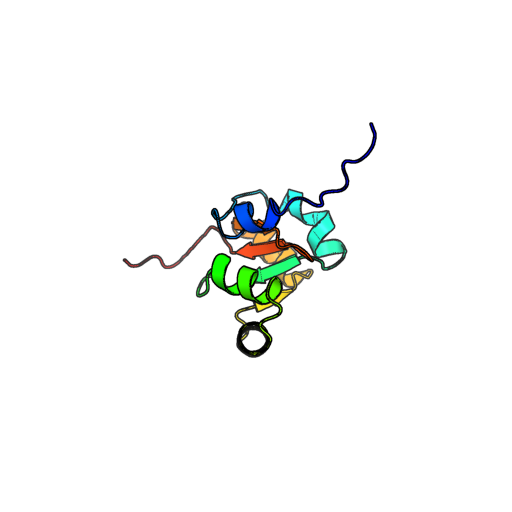1 31 ? -23.293 -0.572 -38.897 1.00 0.00 31 PHE A CA 11
ATOM 16823 C C . PHE A 1 31 ? -23.192 0.675 -39.799 1.00 0.00 31 PHE A C 11
ATOM 16824 O O . PHE A 1 31 ? -22.286 0.773 -40.632 1.00 0.00 31 PHE A O 11
ATOM 16841 N N . ALA A 1 32 ? -24.152 1.613 -39.629 1.00 0.00 32 ALA A N 11
ATOM 16842 C CA . ALA A 1 32 ? -24.267 2.823 -40.476 1.00 0.00 32 ALA A CA 11
ATOM 16843 C C . ALA A 1 32 ? -23.063 3.766 -40.285 1.00 0.00 32 ALA A C 11
ATOM 16844 O O . ALA A 1 32 ? -22.637 4.448 -41.223 1.00 0.00 32 ALA A O 11
ATOM 16851 N N . ARG A 1 33 ? -22.531 3.806 -39.050 1.00 0.00 33 ARG A N 11
ATOM 16852 C CA . ARG A 1 33 ? -21.279 4.529 -38.742 1.00 0.00 33 ARG A CA 11
ATOM 16853 C C . ARG A 1 33 ? -20.043 3.661 -39.083 1.00 0.00 33 ARG A C 11
ATOM 16854 O O . ARG A 1 33 ? -18.947 4.185 -39.320 1.00 0.00 33 ARG A O 11
ATOM 16875 N N . GLY A 1 34 ? -20.241 2.326 -39.101 1.00 0.00 34 GLY A N 11
ATOM 16876 C CA . GLY A 1 34 ? -19.200 1.360 -39.489 1.00 0.00 34 GLY A CA 11
ATOM 16877 C C . GLY A 1 34 ? -18.514 0.676 -38.305 1.00 0.00 34 GLY A C 11
ATOM 16878 O O . GLY A 1 34 ? -17.606 -0.134 -38.506 1.00 0.00 34 GLY A O 11
ATOM 16882 N N . ALA A 1 35 ? -18.993 0.951 -37.074 1.00 0.00 35 ALA A N 11
ATOM 16883 C CA . ALA A 1 35 ? -18.383 0.442 -35.812 1.00 0.00 35 ALA A CA 11
ATOM 16884 C C . ALA A 1 35 ? -18.945 -0.943 -35.417 1.00 0.00 35 ALA A C 11
ATOM 16885 O O . ALA A 1 35 ? -18.899 -1.335 -34.241 1.00 0.00 35 ALA A O 11
ATOM 16892 N N . LEU A 1 36 ? -19.457 -1.684 -36.407 1.00 0.00 36 LEU A N 11
ATOM 16893 C CA . LEU A 1 36 ? -20.042 -3.018 -36.207 1.00 0.00 36 LEU A CA 11
ATOM 16894 C C . LEU A 1 36 ? -19.175 -4.059 -36.939 1.00 0.00 36 LEU A C 11
ATOM 16895 O O . LEU A 1 36 ? -18.827 -3.868 -38.107 1.00 0.00 36 LEU A O 11
ATOM 16911 N N . LEU A 1 37 ? -18.822 -5.137 -36.228 1.00 0.00 37 LEU A N 11
ATOM 16912 C CA . LEU A 1 37 ? -18.062 -6.278 -36.769 1.00 0.00 37 LEU A CA 11
ATOM 16913 C C . LEU A 1 37 ? -18.983 -7.513 -36.813 1.00 0.00 37 LEU A C 11
ATOM 16914 O O . LEU A 1 37 ? -19.678 -7.820 -35.844 1.00 0.00 37 LEU A O 11
ATOM 16930 N N . GLN A 1 38 ? -19.000 -8.185 -37.960 1.00 0.00 38 GLN A N 11
ATOM 16931 C CA . GLN A 1 38 ? -19.697 -9.458 -38.162 1.00 0.00 38 GLN A CA 11
ATOM 16932 C C . GLN A 1 38 ? -18.757 -10.613 -37.814 1.00 0.00 38 GLN A C 11
ATOM 16933 O O . GLN A 1 38 ? -17.569 -10.556 -38.120 1.00 0.00 38 GLN A O 11
ATOM 16947 N N . VAL A 1 39 ? -19.292 -11.647 -37.157 1.00 0.00 39 VAL A N 11
ATOM 16948 C CA . VAL A 1 39 ? -18.599 -12.928 -36.979 1.00 0.00 39 VAL A CA 11
ATOM 16949 C C . VAL A 1 39 ? -19.566 -14.067 -37.330 1.00 0.00 39 VAL A C 11
ATOM 16950 O O . VAL A 1 39 ? -20.785 -13.954 -37.129 1.00 0.00 39 VAL A O 11
ATOM 16963 N N . ASP A 1 40 ? -19.005 -15.146 -37.872 1.00 0.00 40 ASP A N 11
ATOM 16964 C CA . ASP A 1 40 ? -19.750 -16.311 -38.357 1.00 0.00 40 ASP A CA 11
ATOM 16965 C C . ASP A 1 40 ? -20.141 -17.221 -37.177 1.00 0.00 40 ASP A C 11
ATOM 16966 O O . ASP A 1 40 ? -19.458 -17.228 -36.141 1.00 0.00 40 ASP A O 11
ATOM 16975 N N . ALA A 1 41 ? -21.224 -17.999 -37.359 1.00 0.00 41 ALA A N 11
ATOM 16976 C CA . ALA A 1 41 ? -21.791 -18.869 -36.313 1.00 0.00 41 ALA A CA 11
ATOM 16977 C C . ALA A 1 41 ? -20.809 -19.985 -35.882 1.00 0.00 41 ALA A C 11
ATOM 16978 O O . ALA A 1 41 ? -20.844 -20.436 -34.729 1.00 0.00 41 ALA A O 11
ATOM 16985 N N . ALA A 1 42 ? -19.924 -20.409 -36.809 1.00 0.00 42 ALA A N 11
ATOM 16986 C CA . ALA A 1 42 ? -18.932 -21.484 -36.553 1.00 0.00 42 ALA A CA 11
ATOM 16987 C C . ALA A 1 42 ? -17.849 -21.050 -35.536 1.00 0.00 42 ALA A C 11
ATOM 16988 O O . ALA A 1 42 ? -17.283 -21.890 -34.816 1.00 0.00 42 ALA A O 11
ATOM 16995 N N . LEU A 1 43 ? -17.569 -19.735 -35.488 1.00 0.00 43 LEU A N 11
ATOM 16996 C CA . LEU A 1 43 ? -16.605 -19.141 -34.534 1.00 0.00 43 LEU A CA 11
ATOM 16997 C C . LEU A 1 43 ? -17.323 -18.781 -33.212 1.00 0.00 43 LEU A C 11
ATOM 16998 O O . LEU A 1 43 ? -18.491 -19.153 -33.013 1.00 0.00 43 LEU A O 11
ATOM 17014 N N . ASP A 1 44 ? -16.634 -18.058 -32.305 1.00 0.00 44 ASP A N 11
ATOM 17015 C CA . ASP A 1 44 ? -17.174 -17.747 -30.962 1.00 0.00 44 ASP A CA 11
ATOM 17016 C C . ASP A 1 44 ? -17.026 -16.255 -30.634 1.00 0.00 44 ASP A C 11
ATOM 17017 O O . ASP A 1 44 ? -15.967 -15.678 -30.850 1.00 0.00 44 ASP A O 11
ATOM 17026 N N . LEU A 1 45 ? -18.098 -15.665 -30.069 1.00 0.00 45 LEU A N 11
ATOM 17027 C CA . LEU A 1 45 ? -18.151 -14.238 -29.703 1.00 0.00 45 LEU A CA 11
ATOM 17028 C C . LEU A 1 45 ? -17.108 -13.855 -28.643 1.00 0.00 45 LEU A C 11
ATOM 17029 O O . LEU A 1 45 ? -16.502 -12.790 -28.746 1.00 0.00 45 LEU A O 11
ATOM 17045 N N . VAL A 1 46 ? -16.899 -14.726 -27.641 1.00 0.00 46 VAL A N 11
ATOM 17046 C CA . VAL A 1 46 ? -16.031 -14.408 -26.490 1.00 0.00 46 VAL A CA 11
ATOM 17047 C C . VAL A 1 46 ? -14.558 -14.294 -26.940 1.00 0.00 46 VAL A C 11
ATOM 17048 O O . VAL A 1 46 ? -13.872 -13.343 -26.565 1.00 0.00 46 VAL A O 11
ATOM 17061 N N . GLU A 1 47 ? -14.107 -15.240 -27.801 1.00 0.00 47 GLU A N 11
ATOM 17062 C CA . GLU A 1 47 ? -12.698 -15.294 -28.252 1.00 0.00 47 GLU A CA 11
ATOM 17063 C C . GLU A 1 47 ? -12.386 -14.206 -29.303 1.00 0.00 47 GLU A C 11
ATOM 17064 O O . GLU A 1 47 ? -11.270 -13.677 -29.325 1.00 0.00 47 GLU A O 11
ATOM 17076 N N . VAL A 1 48 ? -13.363 -13.890 -30.192 1.00 0.00 48 VAL A N 11
ATOM 17077 C CA . VAL A 1 48 ? -13.168 -12.855 -31.231 1.00 0.00 48 VAL A CA 11
ATOM 17078 C C . VAL A 1 48 ? -13.169 -11.463 -30.587 1.00 0.00 48 VAL A C 11
ATOM 17079 O O . VAL A 1 48 ? -12.413 -10.582 -30.992 1.00 0.00 48 VAL A O 11
ATOM 17092 N N . ALA A 1 49 ? -13.998 -11.307 -29.536 1.00 0.00 49 ALA A N 11
ATOM 17093 C CA . ALA A 1 49 ? -14.102 -10.061 -28.769 1.00 0.00 49 ALA A CA 11
ATOM 17094 C C . ALA A 1 49 ? -12.879 -9.887 -27.859 1.00 0.00 49 ALA A C 11
ATOM 17095 O O . ALA A 1 49 ? -12.445 -8.769 -27.626 1.00 0.00 49 ALA A O 11
ATOM 17102 N N . GLU A 1 50 ? -12.335 -11.014 -27.351 1.00 0.00 50 GLU A N 11
ATOM 17103 C CA . GLU A 1 50 ? -11.120 -11.012 -26.506 1.00 0.00 50 GLU A CA 11
ATOM 17104 C C . GLU A 1 50 ? -9.872 -10.730 -27.363 1.00 0.00 50 GLU A C 11
ATOM 17105 O O . GLU A 1 50 ? -8.885 -10.181 -26.874 1.00 0.00 50 GLU A O 11
ATOM 17117 N N . ALA A 1 51 ? -9.930 -11.122 -28.650 1.00 0.00 51 ALA A N 11
ATOM 17118 C CA . ALA A 1 51 ? -8.862 -10.831 -29.619 1.00 0.00 51 ALA A CA 11
ATOM 17119 C C . ALA A 1 51 ? -8.901 -9.339 -30.024 1.00 0.00 51 ALA A C 11
ATOM 17120 O O . ALA A 1 51 ? -7.860 -8.687 -30.145 1.00 0.00 51 ALA A O 11
ATOM 17127 N N . LEU A 1 52 ? -10.124 -8.799 -30.196 1.00 0.00 52 LEU A N 11
ATOM 17128 C CA . LEU A 1 52 ? -10.348 -7.384 -30.568 1.00 0.00 52 LEU A CA 11
ATOM 17129 C C . LEU A 1 52 ? -10.186 -6.438 -29.351 1.00 0.00 52 LEU A C 11
ATOM 17130 O O . LEU A 1 52 ? -9.944 -5.240 -29.525 1.00 0.00 52 LEU A O 11
ATOM 17146 N N . ALA A 1 53 ? -10.351 -6.981 -28.128 1.00 0.00 53 ALA A N 11
ATOM 17147 C CA . ALA A 1 53 ? -10.059 -6.258 -26.863 1.00 0.00 53 ALA A CA 11
ATOM 17148 C C . ALA A 1 53 ? -8.567 -6.365 -26.505 1.00 0.00 53 ALA A C 11
ATOM 17149 O O . ALA A 1 53 ? -7.959 -5.414 -25.996 1.00 0.00 53 ALA A O 11
ATOM 17156 N N . GLY A 1 54 ? -7.996 -7.545 -26.792 1.00 0.00 54 GLY A N 11
ATOM 17157 C CA . GLY A 1 54 ? -6.613 -7.880 -26.436 1.00 0.00 54 GLY A CA 11
ATOM 17158 C C . GLY A 1 54 ? -5.612 -7.583 -27.543 1.00 0.00 54 GLY A C 11
ATOM 17159 O O . GLY A 1 54 ? -4.515 -8.158 -27.555 1.00 0.00 54 GLY A O 11
ATOM 17163 N N . ASP A 1 55 ? -6.028 -6.736 -28.515 1.00 0.00 55 ASP A N 11
ATOM 17164 C CA . ASP A 1 55 ? -5.145 -6.138 -29.547 1.00 0.00 55 ASP A CA 11
ATOM 17165 C C . ASP A 1 55 ? -4.587 -7.179 -30.562 1.00 0.00 55 ASP A C 11
ATOM 17166 O O . ASP A 1 55 ? -3.763 -6.845 -31.423 1.00 0.00 55 ASP A O 11
ATOM 17175 N N . ASP A 1 56 ? -5.092 -8.425 -30.493 1.00 0.00 56 ASP A N 11
ATOM 17176 C CA . ASP A 1 56 ? -4.643 -9.517 -31.364 1.00 0.00 56 ASP A CA 11
ATOM 17177 C C . ASP A 1 56 ? -5.172 -9.325 -32.796 1.00 0.00 56 ASP A C 11
ATOM 17178 O O . ASP A 1 56 ? -6.369 -9.496 -33.057 1.00 0.00 56 ASP A O 11
ATOM 17187 N N . ARG A 1 57 ? -4.259 -8.938 -33.694 1.00 0.00 57 ARG A N 11
ATOM 17188 C CA . ARG A 1 57 ? -4.542 -8.751 -35.125 1.00 0.00 57 ARG A CA 11
ATOM 17189 C C . ARG A 1 57 ? -4.598 -10.113 -35.840 1.00 0.00 57 ARG A C 11
ATOM 17190 O O . ARG A 1 57 ? -5.402 -10.303 -36.738 1.00 0.00 57 ARG A O 11
ATOM 17211 N N . GLU A 1 58 ? -3.753 -11.059 -35.399 1.00 0.00 58 GLU A N 11
ATOM 17212 C CA . GLU A 1 58 ? -3.423 -12.285 -36.163 1.00 0.00 58 GLU A CA 11
ATOM 17213 C C . GLU A 1 58 ? -4.638 -13.212 -36.393 1.00 0.00 58 GLU A C 11
ATOM 17214 O O . GLU A 1 58 ? -4.855 -13.659 -37.523 1.00 0.00 58 GLU A O 11
ATOM 17226 N N . LYS A 1 59 ? -5.429 -13.489 -35.335 1.00 0.00 59 LYS A N 11
ATOM 17227 C CA . LYS A 1 59 ? -6.649 -14.330 -35.462 1.00 0.00 59 LYS A CA 11
ATOM 17228 C C . LYS A 1 59 ? -7.717 -13.614 -36.294 1.00 0.00 59 LYS A C 11
ATOM 17229 O O . LYS A 1 59 ? -8.241 -14.181 -37.260 1.00 0.00 59 LYS A O 11
ATOM 17248 N N . VAL A 1 60 ? -8.027 -12.363 -35.915 1.00 0.00 60 VAL A N 11
ATOM 17249 C CA . VAL A 1 60 ? -9.159 -11.621 -36.502 1.00 0.00 60 VAL A CA 11
ATOM 17250 C C . VAL A 1 60 ? -8.931 -11.327 -37.992 1.00 0.00 60 VAL A C 11
ATOM 17251 O O . VAL A 1 60 ? -9.857 -11.431 -38.787 1.00 0.00 60 VAL A O 11
ATOM 17264 N N . ALA A 1 61 ? -7.671 -11.023 -38.363 1.00 0.00 61 ALA A N 11
ATOM 17265 C CA . ALA A 1 61 ? -7.276 -10.733 -39.757 1.00 0.00 61 ALA A CA 11
ATOM 17266 C C . ALA A 1 61 ? -7.176 -12.017 -40.588 1.00 0.00 61 ALA A C 11
ATOM 17267 O O . ALA A 1 61 ? -7.343 -11.983 -41.807 1.00 0.00 61 ALA A O 11
ATOM 17274 N N . ALA A 1 62 ? -6.902 -13.151 -39.913 1.00 0.00 62 ALA A N 11
ATOM 17275 C CA . ALA A 1 62 ? -6.966 -14.482 -40.544 1.00 0.00 62 ALA A CA 11
ATOM 17276 C C . ALA A 1 62 ? -8.421 -14.801 -40.935 1.00 0.00 62 ALA A C 11
ATOM 17277 O O . ALA A 1 62 ? -8.683 -15.362 -42.004 1.00 0.00 62 ALA A O 11
ATOM 17284 N N . TRP A 1 63 ? -9.359 -14.408 -40.053 1.00 0.00 63 TRP A N 11
ATOM 17285 C CA . TRP A 1 63 ? -10.802 -14.569 -40.277 1.00 0.00 63 TRP A CA 11
ATOM 17286 C C . TRP A 1 63 ? -11.344 -13.528 -41.291 1.00 0.00 63 TRP A C 11
ATOM 17287 O O . TRP A 1 63 ? -12.320 -13.810 -42.003 1.00 0.00 63 TRP A O 11
ATOM 17308 N N . LEU A 1 64 ? -10.706 -12.335 -41.339 1.00 0.00 64 LEU A N 11
ATOM 17309 C CA . LEU A 1 64 ? -11.031 -11.257 -42.311 1.00 0.00 64 LEU A CA 11
ATOM 17310 C C . LEU A 1 64 ? -10.613 -11.675 -43.737 1.00 0.00 64 LEU A C 11
ATOM 17311 O O . LEU A 1 64 ? -11.344 -11.447 -44.708 1.00 0.00 64 LEU A O 11
ATOM 17327 N N . SER A 1 65 ? -9.432 -12.312 -43.830 1.00 0.00 65 SER A N 11
ATOM 17328 C CA . SER A 1 65 ? -8.852 -12.782 -45.106 1.00 0.00 65 SER A CA 11
ATOM 17329 C C . SER A 1 65 ? -9.501 -14.106 -45.561 1.00 0.00 65 SER A C 11
ATOM 17330 O O . SER A 1 65 ? -9.339 -14.513 -46.715 1.00 0.00 65 SER A O 11
ATOM 17338 N N . GLY A 1 66 ? -10.216 -14.782 -44.641 1.00 0.00 66 GLY A N 11
ATOM 17339 C CA . GLY A 1 66 ? -10.947 -16.002 -44.972 1.00 0.00 66 GLY A CA 11
ATOM 17340 C C . GLY A 1 66 ? -10.994 -16.962 -43.796 1.00 0.00 66 GLY A C 11
ATOM 17341 O O . GLY A 1 66 ? -10.135 -17.841 -43.676 1.00 0.00 66 GLY A O 11
ATOM 17345 N N . GLY A 1 67 ? -11.980 -16.757 -42.903 1.00 0.00 67 GLY A N 11
ATOM 17346 C CA . GLY A 1 67 ? -12.187 -17.633 -41.740 1.00 0.00 67 GLY A CA 11
ATOM 17347 C C . GLY A 1 67 ? -13.591 -17.506 -41.164 1.00 0.00 67 GLY A C 11
ATOM 17348 O O . GLY A 1 67 ? -14.195 -18.503 -40.746 1.00 0.00 67 GLY A O 11
ATOM 17352 N N . GLY A 1 68 ? -14.097 -16.260 -41.114 1.00 0.00 68 GLY A N 11
ATOM 17353 C CA . GLY A 1 68 ? -15.491 -15.994 -40.741 1.00 0.00 68 GLY A CA 11
ATOM 17354 C C . GLY A 1 68 ? -15.660 -14.746 -39.885 1.00 0.00 68 GLY A C 11
ATOM 17355 O O . GLY A 1 68 ? -16.375 -14.771 -38.886 1.00 0.00 68 GLY A O 11
ATOM 17359 N N . LEU A 1 69 ? -14.993 -13.650 -40.264 1.00 0.00 69 LEU A N 11
ATOM 17360 C CA . LEU A 1 69 ? -15.139 -12.345 -39.580 1.00 0.00 69 LEU A CA 11
ATOM 17361 C C . LEU A 1 69 ? -15.019 -11.246 -40.642 1.00 0.00 69 LEU A C 11
ATOM 17362 O O . LEU A 1 69 ? -14.219 -11.358 -41.580 1.00 0.00 69 LEU A O 11
ATOM 17378 N N . SER A 1 70 ? -15.834 -10.206 -40.486 1.00 0.00 70 SER A N 11
ATOM 17379 C CA . SER A 1 70 ? -15.947 -9.077 -41.414 1.00 0.00 70 SER A CA 11
ATOM 17380 C C . SER A 1 70 ? -16.432 -7.855 -40.623 1.00 0.00 70 SER A C 11
ATOM 17381 O O . SER A 1 70 ? -16.660 -7.944 -39.416 1.00 0.00 70 SER A O 11
ATOM 17389 N N . LYS A 1 71 ? -16.542 -6.707 -41.288 1.00 0.00 71 LYS A N 11
ATOM 17390 C CA . LYS A 1 71 ? -17.267 -5.543 -40.754 1.00 0.00 71 LYS A CA 11
ATOM 17391 C C . LYS A 1 71 ? -18.654 -5.508 -41.416 1.00 0.00 71 LYS A C 11
ATOM 17392 O O . LYS A 1 71 ? -18.800 -5.925 -42.570 1.00 0.00 71 LYS A O 11
ATOM 17411 N N . VAL A 1 72 ? -19.673 -5.054 -40.681 1.00 0.00 72 VAL A N 11
ATOM 17412 C CA . VAL A 1 72 ? -21.058 -5.053 -41.170 1.00 0.00 72 VAL A CA 11
ATOM 17413 C C . VAL A 1 72 ? -21.292 -3.833 -42.078 1.00 0.00 72 VAL A C 11
ATOM 17414 O O . VAL A 1 72 ? -21.503 -2.712 -41.602 1.00 0.00 72 VAL A O 11
ATOM 17427 N N . GLY A 1 73 ? -21.168 -4.070 -43.398 1.00 0.00 73 GLY A N 11
ATOM 17428 C CA . GLY A 1 73 ? -21.545 -3.088 -44.418 1.00 0.00 73 GLY A CA 11
ATOM 17429 C C . GLY A 1 73 ? -23.054 -3.080 -44.660 1.00 0.00 73 GLY A C 11
ATOM 17430 O O . GLY A 1 73 ? -23.795 -3.779 -43.962 1.00 0.00 73 GLY A O 11
ATOM 17434 N N . GLU A 1 74 ? -23.505 -2.299 -45.659 1.00 0.00 74 GLU A N 11
ATOM 17435 C CA . GLU A 1 74 ? -24.940 -2.168 -45.997 1.00 0.00 74 GLU A CA 11
ATOM 17436 C C . GLU A 1 74 ? -25.558 -3.528 -46.403 1.00 0.00 74 GLU A C 11
ATOM 17437 O O . GLU A 1 74 ? -26.686 -3.844 -46.018 1.00 0.00 74 GLU A O 11
ATOM 17449 N N . ASP A 1 75 ? -24.791 -4.330 -47.157 1.00 0.00 75 ASP A N 11
ATOM 17450 C CA . ASP A 1 75 ? -25.228 -5.652 -47.645 1.00 0.00 75 ASP A CA 11
ATOM 17451 C C . ASP A 1 75 ? -25.272 -6.682 -46.497 1.00 0.00 75 ASP A C 11
ATOM 17452 O O . ASP A 1 75 ? -26.261 -7.412 -46.341 1.00 0.00 75 ASP A O 11
ATOM 17461 N N . ALA A 1 76 ? -24.199 -6.699 -45.680 1.00 0.00 76 ALA A N 11
ATOM 17462 C CA . ALA A 1 76 ? -24.086 -7.582 -44.493 1.00 0.00 76 ALA A CA 11
ATOM 17463 C C . ALA A 1 76 ? -25.161 -7.240 -43.445 1.00 0.00 76 ALA A C 11
ATOM 17464 O O . ALA A 1 76 ? -25.595 -8.101 -42.675 1.00 0.00 76 ALA A O 11
ATOM 17471 N N . ALA A 1 77 ? -25.571 -5.966 -43.437 1.00 0.00 77 ALA A N 11
ATOM 17472 C CA . ALA A 1 77 ? -26.623 -5.453 -42.555 1.00 0.00 77 ALA A CA 11
ATOM 17473 C C . ALA A 1 77 ? -27.988 -6.043 -42.910 1.00 0.00 77 ALA A C 11
ATOM 17474 O O . ALA A 1 77 ? -28.684 -6.599 -42.056 1.00 0.00 77 ALA A O 11
ATOM 17481 N N . LYS A 1 78 ? -28.347 -5.908 -44.196 1.00 0.00 78 LYS A N 11
ATOM 17482 C CA . LYS A 1 78 ? -29.613 -6.420 -44.751 1.00 0.00 78 LYS A CA 11
ATOM 17483 C C . LYS A 1 78 ? -29.637 -7.957 -44.733 1.00 0.00 78 LYS A C 11
ATOM 17484 O O . LYS A 1 78 ? -30.702 -8.564 -44.770 1.00 0.00 78 LYS A O 11
ATOM 17503 N N . ASP A 1 79 ? -28.443 -8.570 -44.650 1.00 0.00 79 ASP A N 11
ATOM 17504 C CA . ASP A 1 79 ? -28.289 -10.022 -44.488 1.00 0.00 79 ASP A CA 11
ATOM 17505 C C . ASP A 1 79 ? -28.826 -10.456 -43.115 1.00 0.00 79 ASP A C 11
ATOM 17506 O O . ASP A 1 79 ? -29.704 -11.317 -43.032 1.00 0.00 79 ASP A O 11
ATOM 17515 N N . PHE A 1 80 ? -28.299 -9.820 -42.047 1.00 0.00 80 PHE A N 11
ATOM 17516 C CA . PHE A 1 80 ? -28.761 -10.047 -40.653 1.00 0.00 80 PHE A CA 11
ATOM 17517 C C . PHE A 1 80 ? -30.237 -9.652 -40.466 1.00 0.00 80 PHE A C 11
ATOM 17518 O O . PHE A 1 80 ? -30.956 -10.301 -39.704 1.00 0.00 80 PHE A O 11
ATOM 17535 N N . LEU A 1 81 ? -30.668 -8.602 -41.186 1.00 0.00 81 LEU A N 11
ATOM 17536 C CA . LEU A 1 81 ? -32.058 -8.096 -41.144 1.00 0.00 81 LEU A CA 11
ATOM 17537 C C . LEU A 1 81 ? -33.023 -9.172 -41.690 1.00 0.00 81 LEU A C 11
ATOM 17538 O O . LEU A 1 81 ? -34.082 -9.429 -41.109 1.00 0.00 81 LEU A O 11
ATOM 17554 N N . GLU A 1 82 ? -32.628 -9.817 -42.790 1.00 0.00 82 GLU A N 11
ATOM 17555 C CA . GLU A 1 82 ? -33.431 -10.879 -43.427 1.00 0.00 82 GLU A CA 11
ATOM 17556 C C . GLU A 1 82 ? -33.172 -12.259 -42.795 1.00 0.00 82 GLU A C 11
ATOM 17557 O O . GLU A 1 82 ? -33.855 -13.229 -43.141 1.00 0.00 82 GLU A O 11
ATOM 17569 N N . ARG A 1 83 ? -32.174 -12.352 -41.888 1.00 0.00 83 ARG A N 11
ATOM 17570 C CA . ARG A 1 83 ? -31.771 -13.628 -41.281 1.00 0.00 83 ARG A CA 11
ATOM 17571 C C . ARG A 1 83 ? -32.751 -14.042 -40.161 1.00 0.00 83 ARG A C 11
ATOM 17572 O O . ARG A 1 83 ? -33.725 -14.754 -40.433 1.00 0.00 83 ARG A O 11
ATOM 17593 N N . ASP A 1 84 ? -32.500 -13.615 -38.908 1.00 0.00 84 ASP A N 11
ATOM 17594 C CA . ASP A 1 84 ? -33.336 -14.009 -37.756 1.00 0.00 84 ASP A CA 11
ATOM 17595 C C . ASP A 1 84 ? -34.560 -13.053 -37.557 1.00 0.00 84 ASP A C 11
ATOM 17596 O O . ASP A 1 84 ? -35.688 -13.563 -37.474 1.00 0.00 84 ASP A O 11
ATOM 17605 N N . PRO A 1 85 ? -34.425 -11.657 -37.453 1.00 0.00 85 PRO A N 11
ATOM 17606 C CA . PRO A 1 85 ? -33.146 -10.865 -37.420 1.00 0.00 85 PRO A CA 11
ATOM 17607 C C . PRO A 1 85 ? -32.441 -10.766 -36.028 1.00 0.00 85 PRO A C 11
ATOM 17608 O O . PRO A 1 85 ? -31.281 -10.343 -35.962 1.00 0.00 85 PRO A O 11
ATOM 17619 N N . THR A 1 86 ? -33.168 -11.111 -34.944 1.00 0.00 86 THR A N 11
ATOM 17620 C CA . THR A 1 86 ? -32.646 -11.114 -33.544 1.00 0.00 86 THR A CA 11
ATOM 17621 C C . THR A 1 86 ? -31.326 -11.911 -33.420 1.00 0.00 86 THR A C 11
ATOM 17622 O O . THR A 1 86 ? -31.218 -13.024 -33.920 1.00 0.00 86 THR A O 11
ATOM 17633 N N . LEU A 1 87 ? -30.333 -11.336 -32.735 1.00 0.00 87 LEU A N 11
ATOM 17634 C CA . LEU A 1 87 ? -28.967 -11.882 -32.730 1.00 0.00 87 LEU A CA 11
ATOM 17635 C C . LEU A 1 87 ? -28.209 -11.494 -31.461 1.00 0.00 87 LEU A C 11
ATOM 17636 O O . LEU A 1 87 ? -28.641 -10.630 -30.693 1.00 0.00 87 LEU A O 11
ATOM 17652 N N . TRP A 1 88 ? -27.061 -12.144 -31.265 1.00 0.00 88 TRP A N 11
ATOM 17653 C CA . TRP A 1 88 ? -26.210 -11.956 -30.087 1.00 0.00 88 TRP A CA 11
ATOM 17654 C C . TRP A 1 88 ? -25.161 -10.864 -30.362 1.00 0.00 88 TRP A C 11
ATOM 17655 O O . TRP A 1 88 ? -24.215 -11.086 -31.127 1.00 0.00 88 TRP A O 11
ATOM 17676 N N . ALA A 1 89 ? -25.355 -9.691 -29.746 1.00 0.00 89 ALA A N 11
ATOM 17677 C CA . ALA A 1 89 ? -24.421 -8.558 -29.840 1.00 0.00 89 ALA A CA 11
ATOM 17678 C C . ALA A 1 89 ? -23.636 -8.425 -28.524 1.00 0.00 89 ALA A C 11
ATOM 17679 O O . ALA A 1 89 ? -24.233 -8.342 -27.448 1.00 0.00 89 ALA A O 11
ATOM 17686 N N . VAL A 1 90 ? -22.295 -8.427 -28.622 1.00 0.00 90 VAL A N 11
ATOM 17687 C CA . VAL A 1 90 ? -21.391 -8.193 -27.480 1.00 0.00 90 VAL A CA 11
ATOM 17688 C C . VAL A 1 90 ? -20.563 -6.919 -27.761 1.00 0.00 90 VAL A C 11
ATOM 17689 O O . VAL A 1 90 ? -19.838 -6.831 -28.760 1.00 0.00 90 VAL A O 11
ATOM 17702 N N . VAL A 1 91 ? -20.736 -5.903 -26.896 1.00 0.00 91 VAL A N 11
ATOM 17703 C CA . VAL A 1 91 ? -20.058 -4.607 -27.043 1.00 0.00 91 VAL A CA 11
ATOM 17704 C C . VAL A 1 91 ? -18.640 -4.708 -26.457 1.00 0.00 91 VAL A C 11
ATOM 17705 O O . VAL A 1 91 ? -18.461 -4.786 -25.236 1.00 0.00 91 VAL A O 11
ATOM 17718 N N . VAL A 1 92 ? -17.654 -4.762 -27.361 1.00 0.00 92 VAL A N 11
ATOM 17719 C CA . VAL A 1 92 ? -16.219 -4.804 -27.022 1.00 0.00 92 VAL A CA 11
ATOM 17720 C C . VAL A 1 92 ? -15.736 -3.357 -26.728 1.00 0.00 92 VAL A C 11
ATOM 17721 O O . VAL A 1 92 ? -16.457 -2.386 -27.017 1.00 0.00 92 VAL A O 11
ATOM 17734 N N . ALA A 1 93 ? -14.528 -3.227 -26.153 1.00 0.00 93 ALA A N 11
ATOM 17735 C CA . ALA A 1 93 ? -13.934 -1.932 -25.767 1.00 0.00 93 ALA A CA 11
ATOM 17736 C C . ALA A 1 93 ? -13.930 -0.859 -26.920 1.00 0.00 93 ALA A C 11
ATOM 17737 O O . ALA A 1 93 ? -14.397 0.265 -26.683 1.00 0.00 93 ALA A O 11
ATOM 17744 N N . PRO A 1 94 ? -13.421 -1.156 -28.184 1.00 0.00 94 PRO A N 11
ATOM 17745 C CA . PRO A 1 94 ? -13.417 -0.167 -29.296 1.00 0.00 94 PRO A CA 11
ATOM 17746 C C . PRO A 1 94 ? -14.709 -0.176 -30.176 1.00 0.00 94 PRO A C 11
ATOM 17747 O O . PRO A 1 94 ? -15.111 0.868 -30.701 1.00 0.00 94 PRO A O 11
ATOM 17758 N N . TRP A 1 95 ? -15.319 -1.361 -30.354 1.00 0.00 95 TRP A N 11
ATOM 17759 C CA . TRP A 1 95 ? -16.476 -1.570 -31.269 1.00 0.00 95 TRP A CA 11
ATOM 17760 C C . TRP A 1 95 ? -17.365 -2.723 -30.766 1.00 0.00 95 TRP A C 11
ATOM 17761 O O . TRP A 1 95 ? -17.003 -3.397 -29.815 1.00 0.00 95 TRP A O 11
ATOM 17782 N N . VAL A 1 96 ? -18.523 -2.945 -31.414 1.00 0.00 96 VAL A N 11
ATOM 17783 C CA . VAL A 1 96 ? -19.432 -4.079 -31.089 1.00 0.00 96 VAL A CA 11
ATOM 17784 C C . VAL A 1 96 ? -19.267 -5.194 -32.152 1.00 0.00 96 VAL A C 11
ATOM 17785 O O . VAL A 1 96 ? -19.038 -4.899 -33.328 1.00 0.00 96 VAL A O 11
ATOM 17798 N N . VAL A 1 97 ? -19.343 -6.470 -31.717 1.00 0.00 97 VAL A N 11
ATOM 17799 C CA . VAL A 1 97 ? -19.296 -7.662 -32.600 1.00 0.00 97 VAL A CA 11
ATOM 17800 C C . VAL A 1 97 ? -20.607 -8.457 -32.443 1.00 0.00 97 VAL A C 11
ATOM 17801 O O . VAL A 1 97 ? -21.138 -8.557 -31.333 1.00 0.00 97 VAL A O 11
ATOM 17814 N N . ILE A 1 98 ? -21.122 -9.017 -33.557 1.00 0.00 98 ILE A N 11
ATOM 17815 C CA . ILE A 1 98 ? -22.409 -9.743 -33.587 1.00 0.00 98 ILE A CA 11
ATOM 17816 C C . ILE A 1 98 ? -22.273 -11.120 -34.250 1.00 0.00 98 ILE A C 11
ATOM 17817 O O . ILE A 1 98 ? -21.505 -11.299 -35.201 1.00 0.00 98 ILE A O 11
ATOM 17833 N N . GLN A 1 99 ? -23.051 -12.070 -33.731 1.00 0.00 99 GLN A N 11
ATOM 17834 C CA . GLN A 1 99 ? -23.239 -13.405 -34.303 1.00 0.00 99 GLN A CA 11
ATOM 17835 C C . GLN A 1 99 ? -24.749 -13.676 -34.349 1.00 0.00 99 GLN A C 11
ATOM 17836 O O . GLN A 1 99 ? -25.454 -13.406 -33.368 1.00 0.00 99 GLN A O 11
ATOM 17850 N N . GLU A 1 100 ? -25.229 -14.185 -35.490 1.00 0.00 100 GLU A N 11
ATOM 17851 C CA . GLU A 1 100 ? -26.654 -14.477 -35.720 1.00 0.00 100 GLU A CA 11
ATOM 17852 C C . GLU A 1 100 ? -27.162 -15.568 -34.761 1.00 0.00 100 GLU A C 11
ATOM 17853 O O . GLU A 1 100 ? -26.448 -16.534 -34.467 1.00 0.00 100 GLU A O 11
ATOM 17865 N N . ARG A 1 101 ? -28.388 -15.374 -34.250 1.00 0.00 101 ARG A N 11
ATOM 17866 C CA . ARG A 1 101 ? -29.052 -16.345 -33.368 1.00 0.00 101 ARG A CA 11
ATOM 17867 C C . ARG A 1 101 ? -29.727 -17.461 -34.202 1.00 0.00 101 ARG A C 11
ATOM 17868 O O . ARG A 1 101 ? -29.968 -18.561 -33.689 1.00 0.00 101 ARG A O 11
ATOM 17889 N N . ALA A 1 102 ? -30.023 -17.172 -35.487 1.00 0.00 102 ALA A N 11
ATOM 17890 C CA . ALA A 1 102 ? -30.538 -18.176 -36.439 1.00 0.00 102 ALA A CA 11
ATOM 17891 C C . ALA A 1 102 ? -29.458 -19.248 -36.733 1.00 0.00 102 ALA A C 11
ATOM 17892 O O . ALA A 1 102 ? -28.703 -19.151 -37.707 1.00 0.00 102 ALA A O 11
ATOM 17899 N N . GLU A 1 103 ? -29.356 -20.235 -35.824 1.00 0.00 103 GLU A N 11
ATOM 17900 C CA . GLU A 1 103 ? -28.413 -21.359 -35.931 1.00 0.00 103 GLU A CA 11
ATOM 17901 C C . GLU A 1 103 ? -29.210 -22.634 -36.271 1.00 0.00 103 GLU A C 11
ATOM 17902 O O . GLU A 1 103 ? -29.310 -23.571 -35.455 1.00 0.00 103 GLU A O 11
ATOM 17914 N N . LYS A 1 104 ? -29.830 -22.611 -37.470 1.00 0.00 104 LYS A N 11
ATOM 17915 C CA . LYS A 1 104 ? -30.666 -23.705 -38.005 1.00 0.00 104 LYS A CA 11
ATOM 17916 C C . LYS A 1 104 ? -31.875 -23.978 -37.077 1.00 0.00 104 LYS A C 11
ATOM 17917 O O . LYS A 1 104 ? -31.740 -24.622 -36.028 1.00 0.00 104 LYS A O 11
ATOM 17936 N N . ALA A 1 105 ? -33.048 -23.454 -37.459 1.00 0.00 105 ALA A N 11
ATOM 17937 C CA . ALA A 1 105 ? -34.311 -23.707 -36.746 1.00 0.00 105 ALA A CA 11
ATOM 17938 C C . ALA A 1 105 ? -34.997 -24.960 -37.324 1.00 0.00 105 ALA A C 11
ATOM 17939 O O . ALA A 1 105 ? -35.034 -25.137 -38.550 1.00 0.00 105 ALA A O 11
ATOM 17946 N N . THR A 1 106 ? -35.521 -25.824 -36.434 1.00 0.00 106 THR A N 11
ATOM 17947 C CA . THR A 1 106 ? -36.306 -27.015 -36.822 1.00 0.00 106 THR A CA 11
ATOM 17948 C C . THR A 1 106 ? -37.668 -26.597 -37.428 1.00 0.00 106 THR A C 11
ATOM 17949 O O . THR A 1 106 ? -38.254 -27.323 -38.237 1.00 0.00 106 THR A O 11
ATOM 17960 N N . LEU A 1 107 ? -38.152 -25.418 -37.008 1.00 0.00 107 LEU A N 11
ATOM 17961 C CA . LEU A 1 107 ? -39.326 -24.764 -37.594 1.00 0.00 107 LEU A CA 11
ATOM 17962 C C . LEU A 1 107 ? -38.830 -23.688 -38.575 1.00 0.00 107 LEU A C 11
ATOM 17963 O O . LEU A 1 107 ? -38.386 -22.613 -38.154 1.00 0.00 107 LEU A O 11
ATOM 17979 N N . HIS A 1 108 ? -38.856 -24.010 -39.876 1.00 0.00 108 HIS A N 11
ATOM 17980 C CA . HIS A 1 108 ? -38.424 -23.098 -40.951 1.00 0.00 108 HIS A CA 11
ATOM 17981 C C . HIS A 1 108 ? -39.496 -23.097 -42.071 1.00 0.00 108 HIS A C 11
ATOM 17982 O O . HIS A 1 108 ? -40.332 -22.171 -42.108 1.00 0.00 108 HIS A O 11
ATOM 17997 N N . GLY A 1 1 ? -30.918 -6.964 -20.960 1.00 0.00 1 GLY A N 12
ATOM 17998 C CA . GLY A 1 1 ? -29.669 -6.861 -20.170 1.00 0.00 1 GLY A CA 12
ATOM 17999 C C . GLY A 1 1 ? -29.740 -5.743 -19.140 1.00 0.00 1 GLY A C 12
ATOM 18000 O O . GLY A 1 1 ? -30.838 -5.294 -18.786 1.00 0.00 1 GLY A O 12
ATOM 18006 N N . SER A 1 2 ? -28.563 -5.287 -18.660 1.00 0.00 2 SER A N 12
ATOM 18007 C CA . SER A 1 2 ? -28.462 -4.219 -17.645 1.00 0.00 2 SER A CA 12
ATOM 18008 C C . SER A 1 2 ? -27.083 -3.540 -17.724 1.00 0.00 2 SER A C 12
ATOM 18009 O O . SER A 1 2 ? -26.049 -4.220 -17.815 1.00 0.00 2 SER A O 12
ATOM 18017 N N . HIS A 1 3 ? -27.094 -2.193 -17.696 1.00 0.00 3 HIS A N 12
ATOM 18018 C CA . HIS A 1 3 ? -25.885 -1.365 -17.600 1.00 0.00 3 HIS A CA 12
ATOM 18019 C C . HIS A 1 3 ? -25.576 -1.100 -16.122 1.00 0.00 3 HIS A C 12
ATOM 18020 O O . HIS A 1 3 ? -26.438 -0.615 -15.375 1.00 0.00 3 HIS A O 12
ATOM 18034 N N . MET A 1 4 ? -24.346 -1.430 -15.708 1.00 0.00 4 MET A N 12
ATOM 18035 C CA . MET A 1 4 ? -23.848 -1.117 -14.366 1.00 0.00 4 MET A CA 12
ATOM 18036 C C . MET A 1 4 ? -23.433 0.360 -14.325 1.00 0.00 4 MET A C 12
ATOM 18037 O O . MET A 1 4 ? -22.443 0.753 -14.957 1.00 0.00 4 MET A O 12
ATOM 18051 N N . THR A 1 5 ? -24.237 1.174 -13.619 1.00 0.00 5 THR A N 12
ATOM 18052 C CA . THR A 1 5 ? -24.025 2.622 -13.491 1.00 0.00 5 THR A CA 12
ATOM 18053 C C . THR A 1 5 ? -22.850 2.902 -12.526 1.00 0.00 5 THR A C 12
ATOM 18054 O O . THR A 1 5 ? -23.040 3.141 -11.324 1.00 0.00 5 THR A O 12
ATOM 18065 N N . GLU A 1 6 ? -21.634 2.804 -13.087 1.00 0.00 6 GLU A N 12
ATOM 18066 C CA . GLU A 1 6 ? -20.365 2.971 -12.362 1.00 0.00 6 GLU A CA 12
ATOM 18067 C C . GLU A 1 6 ? -19.215 3.165 -13.369 1.00 0.00 6 GLU A C 12
ATOM 18068 O O . GLU A 1 6 ? -19.362 2.862 -14.564 1.00 0.00 6 GLU A O 12
ATOM 18080 N N . GLN A 1 7 ? -18.068 3.666 -12.877 1.00 0.00 7 GLN A N 12
ATOM 18081 C CA . GLN A 1 7 ? -16.925 4.085 -13.728 1.00 0.00 7 GLN A CA 12
ATOM 18082 C C . GLN A 1 7 ? -15.889 2.953 -13.912 1.00 0.00 7 GLN A C 12
ATOM 18083 O O . GLN A 1 7 ? -14.778 3.193 -14.401 1.00 0.00 7 GLN A O 12
ATOM 18097 N N . THR A 1 8 ? -16.259 1.723 -13.528 1.00 0.00 8 THR A N 12
ATOM 18098 C CA . THR A 1 8 ? -15.368 0.548 -13.592 1.00 0.00 8 THR A CA 12
ATOM 18099 C C . THR A 1 8 ? -15.257 -0.010 -15.035 1.00 0.00 8 THR A C 12
ATOM 18100 O O . THR A 1 8 ? -15.691 0.640 -15.995 1.00 0.00 8 THR A O 12
ATOM 18111 N N . SER A 1 9 ? -14.668 -1.220 -15.183 1.00 0.00 9 SER A N 12
ATOM 18112 C CA . SER A 1 9 ? -14.556 -1.921 -16.477 1.00 0.00 9 SER A CA 12
ATOM 18113 C C . SER A 1 9 ? -15.900 -2.602 -16.843 1.00 0.00 9 SER A C 12
ATOM 18114 O O . SER A 1 9 ? -15.945 -3.802 -17.093 1.00 0.00 9 SER A O 12
ATOM 18122 N N . THR A 1 10 ? -16.976 -1.792 -16.909 1.00 0.00 10 THR A N 12
ATOM 18123 C CA . THR A 1 10 ? -18.361 -2.261 -17.114 1.00 0.00 10 THR A CA 12
ATOM 18124 C C . THR A 1 10 ? -18.531 -2.932 -18.484 1.00 0.00 10 THR A C 12
ATOM 18125 O O . THR A 1 10 ? -19.149 -3.992 -18.590 1.00 0.00 10 THR A O 12
ATOM 18136 N N . LEU A 1 11 ? -17.942 -2.309 -19.520 1.00 0.00 11 LEU A N 12
ATOM 18137 C CA . LEU A 1 11 ? -17.983 -2.804 -20.913 1.00 0.00 11 LEU A CA 12
ATOM 18138 C C . LEU A 1 11 ? -17.335 -4.195 -20.992 1.00 0.00 11 LEU A C 12
ATOM 18139 O O . LEU A 1 11 ? -17.907 -5.135 -21.560 1.00 0.00 11 LEU A O 12
ATOM 18155 N N . TYR A 1 12 ? -16.161 -4.316 -20.364 1.00 0.00 12 TYR A N 12
ATOM 18156 C CA . TYR A 1 12 ? -15.375 -5.554 -20.373 1.00 0.00 12 TYR A CA 12
ATOM 18157 C C . TYR A 1 12 ? -16.013 -6.619 -19.464 1.00 0.00 12 TYR A C 12
ATOM 18158 O O . TYR A 1 12 ? -15.889 -7.806 -19.730 1.00 0.00 12 TYR A O 12
ATOM 18176 N N . ALA A 1 13 ? -16.702 -6.176 -18.409 1.00 0.00 13 ALA A N 12
ATOM 18177 C CA . ALA A 1 13 ? -17.308 -7.074 -17.406 1.00 0.00 13 ALA A CA 12
ATOM 18178 C C . ALA A 1 13 ? -18.532 -7.815 -17.974 1.00 0.00 13 ALA A C 12
ATOM 18179 O O . ALA A 1 13 ? -18.785 -8.970 -17.625 1.00 0.00 13 ALA A O 12
ATOM 18186 N N . LYS A 1 14 ? -19.285 -7.123 -18.843 1.00 0.00 14 LYS A N 12
ATOM 18187 C CA . LYS A 1 14 ? -20.456 -7.702 -19.535 1.00 0.00 14 LYS A CA 12
ATOM 18188 C C . LYS A 1 14 ? -20.004 -8.591 -20.711 1.00 0.00 14 LYS A C 12
ATOM 18189 O O . LYS A 1 14 ? -20.642 -9.604 -21.010 1.00 0.00 14 LYS A O 12
ATOM 18208 N N . LEU A 1 15 ? -18.885 -8.195 -21.349 1.00 0.00 15 LEU A N 12
ATOM 18209 C CA . LEU A 1 15 ? -18.219 -8.971 -22.422 1.00 0.00 15 LEU A CA 12
ATOM 18210 C C . LEU A 1 15 ? -17.710 -10.312 -21.844 1.00 0.00 15 LEU A C 12
ATOM 18211 O O . LEU A 1 15 ? -17.914 -11.379 -22.427 1.00 0.00 15 LEU A O 12
ATOM 18227 N N . LEU A 1 16 ? -17.060 -10.218 -20.675 1.00 0.00 16 LEU A N 12
ATOM 18228 C CA . LEU A 1 16 ? -16.466 -11.366 -19.965 1.00 0.00 16 LEU A CA 12
ATOM 18229 C C . LEU A 1 16 ? -17.585 -12.185 -19.290 1.00 0.00 16 LEU A C 12
ATOM 18230 O O . LEU A 1 16 ? -17.439 -13.390 -19.067 1.00 0.00 16 LEU A O 12
ATOM 18246 N N . GLY A 1 17 ? -18.703 -11.500 -18.983 1.00 0.00 17 GLY A N 12
ATOM 18247 C CA . GLY A 1 17 ? -19.877 -12.131 -18.391 1.00 0.00 17 GLY A CA 12
ATOM 18248 C C . GLY A 1 17 ? -20.569 -13.087 -19.356 1.00 0.00 17 GLY A C 12
ATOM 18249 O O . GLY A 1 17 ? -20.237 -14.277 -19.396 1.00 0.00 17 GLY A O 12
ATOM 18253 N N . GLU A 1 18 ? -21.511 -12.563 -20.163 1.00 0.00 18 GLU A N 12
ATOM 18254 C CA . GLU A 1 18 ? -22.318 -13.376 -21.106 1.00 0.00 18 GLU A CA 12
ATOM 18255 C C . GLU A 1 18 ? -22.525 -12.628 -22.435 1.00 0.00 18 GLU A C 12
ATOM 18256 O O . GLU A 1 18 ? -22.521 -11.392 -22.470 1.00 0.00 18 GLU A O 12
ATOM 18268 N N . THR A 1 19 ? -22.706 -13.398 -23.522 1.00 0.00 19 THR A N 12
ATOM 18269 C CA . THR A 1 19 ? -23.007 -12.856 -24.854 1.00 0.00 19 THR A CA 12
ATOM 18270 C C . THR A 1 19 ? -24.475 -12.378 -24.899 1.00 0.00 19 THR A C 12
ATOM 18271 O O . THR A 1 19 ? -25.402 -13.187 -24.734 1.00 0.00 19 THR A O 12
ATOM 18282 N N . ALA A 1 20 ? -24.677 -11.064 -25.100 1.00 0.00 20 ALA A N 12
ATOM 18283 C CA . ALA A 1 20 ? -26.005 -10.431 -25.031 1.00 0.00 20 ALA A CA 12
ATOM 18284 C C . ALA A 1 20 ? -26.743 -10.553 -26.372 1.00 0.00 20 ALA A C 12
ATOM 18285 O O . ALA A 1 20 ? -26.146 -10.373 -27.432 1.00 0.00 20 ALA A O 12
ATOM 18292 N N . VAL A 1 21 ? -28.043 -10.887 -26.301 1.00 0.00 21 VAL A N 12
ATOM 18293 C CA . VAL A 1 21 ? -28.952 -10.879 -27.459 1.00 0.00 21 VAL A CA 12
ATOM 18294 C C . VAL A 1 21 ? -29.809 -9.599 -27.406 1.00 0.00 21 VAL A C 12
ATOM 18295 O O . VAL A 1 21 ? -30.265 -9.189 -26.332 1.00 0.00 21 VAL A O 12
ATOM 18308 N N . ILE A 1 22 ? -30.006 -8.974 -28.569 1.00 0.00 22 ILE A N 12
ATOM 18309 C CA . ILE A 1 22 ? -30.680 -7.679 -28.696 1.00 0.00 22 ILE A CA 12
ATOM 18310 C C . ILE A 1 22 ? -31.422 -7.630 -30.054 1.00 0.00 22 ILE A C 12
ATOM 18311 O O . ILE A 1 22 ? -31.158 -8.461 -30.941 1.00 0.00 22 ILE A O 12
ATOM 18327 N N . SER A 1 23 ? -32.377 -6.698 -30.196 1.00 0.00 23 SER A N 12
ATOM 18328 C CA . SER A 1 23 ? -33.035 -6.414 -31.480 1.00 0.00 23 SER A CA 12
ATOM 18329 C C . SER A 1 23 ? -32.005 -5.862 -32.486 1.00 0.00 23 SER A C 12
ATOM 18330 O O . SER A 1 23 ? -31.189 -4.998 -32.127 1.00 0.00 23 SER A O 12
ATOM 18338 N N . TRP A 1 24 ? -32.036 -6.368 -33.727 1.00 0.00 24 TRP A N 12
ATOM 18339 C CA . TRP A 1 24 ? -31.139 -5.901 -34.801 1.00 0.00 24 TRP A CA 12
ATOM 18340 C C . TRP A 1 24 ? -31.355 -4.395 -35.108 1.00 0.00 24 TRP A C 12
ATOM 18341 O O . TRP A 1 24 ? -30.408 -3.685 -35.471 1.00 0.00 24 TRP A O 12
ATOM 18362 N N . ALA A 1 25 ? -32.602 -3.921 -34.964 1.00 0.00 25 ALA A N 12
ATOM 18363 C CA . ALA A 1 25 ? -32.967 -2.515 -35.237 1.00 0.00 25 ALA A CA 12
ATOM 18364 C C . ALA A 1 25 ? -32.237 -1.520 -34.301 1.00 0.00 25 ALA A C 12
ATOM 18365 O O . ALA A 1 25 ? -32.170 -0.317 -34.587 1.00 0.00 25 ALA A O 12
ATOM 18372 N N . GLU A 1 26 ? -31.669 -2.027 -33.195 1.00 0.00 26 GLU A N 12
ATOM 18373 C CA . GLU A 1 26 ? -30.830 -1.224 -32.285 1.00 0.00 26 GLU A CA 12
ATOM 18374 C C . GLU A 1 26 ? -29.407 -1.033 -32.860 1.00 0.00 26 GLU A C 12
ATOM 18375 O O . GLU A 1 26 ? -28.719 -0.065 -32.528 1.00 0.00 26 GLU A O 12
ATOM 18387 N N . LEU A 1 27 ? -28.986 -1.975 -33.725 1.00 0.00 27 LEU A N 12
ATOM 18388 C CA . LEU A 1 27 ? -27.637 -1.991 -34.343 1.00 0.00 27 LEU A CA 12
ATOM 18389 C C . LEU A 1 27 ? -27.612 -1.299 -35.723 1.00 0.00 27 LEU A C 12
ATOM 18390 O O . LEU A 1 27 ? -26.579 -1.325 -36.419 1.00 0.00 27 LEU A O 12
ATOM 18406 N N . GLN A 1 28 ? -28.744 -0.664 -36.096 1.00 0.00 28 GLN A N 12
ATOM 18407 C CA . GLN A 1 28 ? -28.847 0.165 -37.320 1.00 0.00 28 GLN A CA 12
ATOM 18408 C C . GLN A 1 28 ? -27.791 1.323 -37.329 1.00 0.00 28 GLN A C 12
ATOM 18409 O O . GLN A 1 28 ? -27.052 1.448 -38.308 1.00 0.00 28 GLN A O 12
ATOM 18423 N N . PRO A 1 29 ? -27.640 2.155 -36.225 1.00 0.00 29 PRO A N 12
ATOM 18424 C CA . PRO A 1 29 ? -26.590 3.208 -36.171 1.00 0.00 29 PRO A CA 12
ATOM 18425 C C . PRO A 1 29 ? -25.154 2.634 -36.076 1.00 0.00 29 PRO A C 12
ATOM 18426 O O . PRO A 1 29 ? -24.192 3.324 -36.419 1.00 0.00 29 PRO A O 12
ATOM 18437 N N . PHE A 1 30 ? -25.027 1.369 -35.619 1.00 0.00 30 PHE A N 12
ATOM 18438 C CA . PHE A 1 30 ? -23.720 0.697 -35.432 1.00 0.00 30 PHE A CA 12
ATOM 18439 C C . PHE A 1 30 ? -23.098 0.270 -36.774 1.00 0.00 30 PHE A C 12
ATOM 18440 O O . PHE A 1 30 ? -21.876 0.385 -36.951 1.00 0.00 30 PHE A O 12
ATOM 18457 N N . PHE A 1 31 ? -23.911 -0.247 -37.722 1.00 0.00 31 PHE A N 12
ATOM 18458 C CA . PHE A 1 31 ? -23.396 -0.556 -39.081 1.00 0.00 31 PHE A CA 12
ATOM 18459 C C . PHE A 1 31 ? -23.330 0.727 -39.937 1.00 0.00 31 PHE A C 12
ATOM 18460 O O . PHE A 1 31 ? -22.488 0.836 -40.834 1.00 0.00 31 PHE A O 12
ATOM 18477 N N . ALA A 1 32 ? -24.226 1.698 -39.642 1.00 0.00 32 ALA A N 12
ATOM 18478 C CA . ALA A 1 32 ? -24.297 2.988 -40.374 1.00 0.00 32 ALA A CA 12
ATOM 18479 C C . ALA A 1 32 ? -23.033 3.843 -40.148 1.00 0.00 32 ALA A C 12
ATOM 18480 O O . ALA A 1 32 ? -22.587 4.565 -41.046 1.00 0.00 32 ALA A O 12
ATOM 18487 N N . ARG A 1 33 ? -22.472 3.755 -38.925 1.00 0.00 33 ARG A N 12
ATOM 18488 C CA . ARG A 1 33 ? -21.193 4.413 -38.581 1.00 0.00 33 ARG A CA 12
ATOM 18489 C C . ARG A 1 33 ? -19.996 3.590 -39.102 1.00 0.00 33 ARG A C 12
ATOM 18490 O O . ARG A 1 33 ? -18.878 4.109 -39.200 1.00 0.00 33 ARG A O 12
ATOM 18511 N N . GLY A 1 34 ? -20.249 2.308 -39.436 1.00 0.00 34 GLY A N 12
ATOM 18512 C CA . GLY A 1 34 ? -19.223 1.411 -39.976 1.00 0.00 34 GLY A CA 12
ATOM 18513 C C . GLY A 1 34 ? -18.321 0.798 -38.910 1.00 0.00 34 GLY A C 12
ATOM 18514 O O . GLY A 1 34 ? -17.178 0.429 -39.199 1.00 0.00 34 GLY A O 12
ATOM 18518 N N . ALA A 1 35 ? -18.844 0.666 -37.682 1.00 0.00 35 ALA A N 12
ATOM 18519 C CA . ALA A 1 35 ? -18.097 0.105 -36.531 1.00 0.00 35 ALA A CA 12
ATOM 18520 C C . ALA A 1 35 ? -18.702 -1.243 -36.094 1.00 0.00 35 ALA A C 12
ATOM 18521 O O . ALA A 1 35 ? -18.543 -1.665 -34.948 1.00 0.00 35 ALA A O 12
ATOM 18528 N N . LEU A 1 36 ? -19.382 -1.922 -37.031 1.00 0.00 36 LEU A N 12
ATOM 18529 C CA . LEU A 1 36 ? -20.020 -3.227 -36.778 1.00 0.00 36 LEU A CA 12
ATOM 18530 C C . LEU A 1 36 ? -19.251 -4.320 -37.548 1.00 0.00 36 LEU A C 12
ATOM 18531 O O . LEU A 1 36 ? -18.872 -4.119 -38.704 1.00 0.00 36 LEU A O 12
ATOM 18547 N N . LEU A 1 37 ? -19.007 -5.456 -36.877 1.00 0.00 37 LEU A N 12
ATOM 18548 C CA . LEU A 1 37 ? -18.270 -6.610 -37.427 1.00 0.00 37 LEU A CA 12
ATOM 18549 C C . LEU A 1 37 ? -19.209 -7.837 -37.489 1.00 0.00 37 LEU A C 12
ATOM 18550 O O . LEU A 1 37 ? -19.842 -8.195 -36.502 1.00 0.00 37 LEU A O 12
ATOM 18566 N N . GLN A 1 38 ? -19.295 -8.443 -38.674 1.00 0.00 38 GLN A N 12
ATOM 18567 C CA . GLN A 1 38 ? -20.013 -9.698 -38.921 1.00 0.00 38 GLN A CA 12
ATOM 18568 C C . GLN A 1 38 ? -19.070 -10.873 -38.661 1.00 0.00 38 GLN A C 12
ATOM 18569 O O . GLN A 1 38 ? -18.045 -11.004 -39.338 1.00 0.00 38 GLN A O 12
ATOM 18583 N N . VAL A 1 39 ? -19.396 -11.701 -37.659 1.00 0.00 39 VAL A N 12
ATOM 18584 C CA . VAL A 1 39 ? -18.695 -12.974 -37.432 1.00 0.00 39 VAL A CA 12
ATOM 18585 C C . VAL A 1 39 ? -19.585 -14.124 -37.916 1.00 0.00 39 VAL A C 12
ATOM 18586 O O . VAL A 1 39 ? -20.819 -14.013 -37.907 1.00 0.00 39 VAL A O 12
ATOM 18599 N N . ASP A 1 40 ? -18.953 -15.213 -38.369 1.00 0.00 40 ASP A N 12
ATOM 18600 C CA . ASP A 1 40 ? -19.662 -16.423 -38.796 1.00 0.00 40 ASP A CA 12
ATOM 18601 C C . ASP A 1 40 ? -20.009 -17.270 -37.558 1.00 0.00 40 ASP A C 12
ATOM 18602 O O . ASP A 1 40 ? -19.301 -17.211 -36.542 1.00 0.00 40 ASP A O 12
ATOM 18611 N N . ALA A 1 41 ? -21.088 -18.067 -37.661 1.00 0.00 41 ALA A N 12
ATOM 18612 C CA . ALA A 1 41 ? -21.569 -18.928 -36.563 1.00 0.00 41 ALA A CA 12
ATOM 18613 C C . ALA A 1 41 ? -20.540 -20.024 -36.199 1.00 0.00 41 ALA A C 12
ATOM 18614 O O . ALA A 1 41 ? -20.577 -20.584 -35.097 1.00 0.00 41 ALA A O 12
ATOM 18621 N N . ALA A 1 42 ? -19.628 -20.311 -37.142 1.00 0.00 42 ALA A N 12
ATOM 18622 C CA . ALA A 1 42 ? -18.541 -21.288 -36.966 1.00 0.00 42 ALA A CA 12
ATOM 18623 C C . ALA A 1 42 ? -17.490 -20.814 -35.932 1.00 0.00 42 ALA A C 12
ATOM 18624 O O . ALA A 1 42 ? -16.785 -21.636 -35.319 1.00 0.00 42 ALA A O 12
ATOM 18631 N N . LEU A 1 43 ? -17.376 -19.487 -35.767 1.00 0.00 43 LEU A N 12
ATOM 18632 C CA . LEU A 1 43 ? -16.505 -18.868 -34.748 1.00 0.00 43 LEU A CA 12
ATOM 18633 C C . LEU A 1 43 ? -17.334 -18.519 -33.498 1.00 0.00 43 LEU A C 12
ATOM 18634 O O . LEU A 1 43 ? -18.570 -18.581 -33.524 1.00 0.00 43 LEU A O 12
ATOM 18650 N N . ASP A 1 44 ? -16.653 -18.143 -32.400 1.00 0.00 44 ASP A N 12
ATOM 18651 C CA . ASP A 1 44 ? -17.328 -17.805 -31.123 1.00 0.00 44 ASP A CA 12
ATOM 18652 C C . ASP A 1 44 ? -17.196 -16.307 -30.827 1.00 0.00 44 ASP A C 12
ATOM 18653 O O . ASP A 1 44 ? -16.109 -15.738 -30.967 1.00 0.00 44 ASP A O 12
ATOM 18662 N N . LEU A 1 45 ? -18.315 -15.696 -30.393 1.00 0.00 45 LEU A N 12
ATOM 18663 C CA . LEU A 1 45 ? -18.382 -14.276 -30.006 1.00 0.00 45 LEU A CA 12
ATOM 18664 C C . LEU A 1 45 ? -17.403 -13.965 -28.869 1.00 0.00 45 LEU A C 12
ATOM 18665 O O . LEU A 1 45 ? -16.751 -12.931 -28.886 1.00 0.00 45 LEU A O 12
ATOM 18681 N N . VAL A 1 46 ? -17.304 -14.899 -27.907 1.00 0.00 46 VAL A N 12
ATOM 18682 C CA . VAL A 1 46 ? -16.418 -14.767 -26.737 1.00 0.00 46 VAL A CA 12
ATOM 18683 C C . VAL A 1 46 ? -14.933 -14.677 -27.178 1.00 0.00 46 VAL A C 12
ATOM 18684 O O . VAL A 1 46 ? -14.176 -13.844 -26.676 1.00 0.00 46 VAL A O 12
ATOM 18697 N N . GLU A 1 47 ? -14.569 -15.504 -28.169 1.00 0.00 47 GLU A N 12
ATOM 18698 C CA . GLU A 1 47 ? -13.175 -15.660 -28.642 1.00 0.00 47 GLU A CA 12
ATOM 18699 C C . GLU A 1 47 ? -12.739 -14.483 -29.506 1.00 0.00 47 GLU A C 12
ATOM 18700 O O . GLU A 1 47 ? -11.640 -13.954 -29.329 1.00 0.00 47 GLU A O 12
ATOM 18712 N N . VAL A 1 48 ? -13.614 -14.089 -30.451 1.00 0.00 48 VAL A N 12
ATOM 18713 C CA . VAL A 1 48 ? -13.347 -12.944 -31.335 1.00 0.00 48 VAL A CA 12
ATOM 18714 C C . VAL A 1 48 ? -13.323 -11.638 -30.521 1.00 0.00 48 VAL A C 12
ATOM 18715 O O . VAL A 1 48 ? -12.569 -10.722 -30.835 1.00 0.00 48 VAL A O 12
ATOM 18728 N N . ALA A 1 49 ? -14.124 -11.600 -29.433 1.00 0.00 49 ALA A N 12
ATOM 18729 C CA . ALA A 1 49 ? -14.229 -10.404 -28.569 1.00 0.00 49 ALA A CA 12
ATOM 18730 C C . ALA A 1 49 ? -13.018 -10.306 -27.634 1.00 0.00 49 ALA A C 12
ATOM 18731 O O . ALA A 1 49 ? -12.530 -9.212 -27.354 1.00 0.00 49 ALA A O 12
ATOM 18738 N N . GLU A 1 50 ? -12.542 -11.472 -27.162 1.00 0.00 50 GLU A N 12
ATOM 18739 C CA . GLU A 1 50 ? -11.364 -11.573 -26.285 1.00 0.00 50 GLU A CA 12
ATOM 18740 C C . GLU A 1 50 ? -10.077 -11.312 -27.085 1.00 0.00 50 GLU A C 12
ATOM 18741 O O . GLU A 1 50 ? -9.106 -10.787 -26.543 1.00 0.00 50 GLU A O 12
ATOM 18753 N N . ALA A 1 51 ? -10.083 -11.687 -28.378 1.00 0.00 51 ALA A N 12
ATOM 18754 C CA . ALA A 1 51 ? -8.947 -11.444 -29.286 1.00 0.00 51 ALA A CA 12
ATOM 18755 C C . ALA A 1 51 ? -8.750 -9.930 -29.499 1.00 0.00 51 ALA A C 12
ATOM 18756 O O . ALA A 1 51 ? -7.626 -9.433 -29.522 1.00 0.00 51 ALA A O 12
ATOM 18763 N N . LEU A 1 52 ? -9.876 -9.210 -29.616 1.00 0.00 52 LEU A N 12
ATOM 18764 C CA . LEU A 1 52 ? -9.890 -7.741 -29.743 1.00 0.00 52 LEU A CA 12
ATOM 18765 C C . LEU A 1 52 ? -9.499 -7.074 -28.407 1.00 0.00 52 LEU A C 12
ATOM 18766 O O . LEU A 1 52 ? -8.627 -6.202 -28.373 1.00 0.00 52 LEU A O 12
ATOM 18782 N N . ALA A 1 53 ? -10.139 -7.523 -27.307 1.00 0.00 53 ALA A N 12
ATOM 18783 C CA . ALA A 1 53 ? -9.922 -6.971 -25.942 1.00 0.00 53 ALA A CA 12
ATOM 18784 C C . ALA A 1 53 ? -8.527 -7.323 -25.387 1.00 0.00 53 ALA A C 12
ATOM 18785 O O . ALA A 1 53 ? -8.002 -6.635 -24.503 1.00 0.00 53 ALA A O 12
ATOM 18792 N N . GLY A 1 54 ? -7.947 -8.401 -25.923 1.00 0.00 54 GLY A N 12
ATOM 18793 C CA . GLY A 1 54 ? -6.601 -8.853 -25.560 1.00 0.00 54 GLY A CA 12
ATOM 18794 C C . GLY A 1 54 ? -5.525 -8.296 -26.487 1.00 0.00 54 GLY A C 12
ATOM 18795 O O . GLY A 1 54 ? -4.343 -8.630 -26.332 1.00 0.00 54 GLY A O 12
ATOM 18799 N N . ASP A 1 55 ? -5.964 -7.481 -27.476 1.00 0.00 55 ASP A N 12
ATOM 18800 C CA . ASP A 1 55 ? -5.091 -6.723 -28.408 1.00 0.00 55 ASP A CA 12
ATOM 18801 C C . ASP A 1 55 ? -4.346 -7.655 -29.404 1.00 0.00 55 ASP A C 12
ATOM 18802 O O . ASP A 1 55 ? -3.326 -7.285 -30.002 1.00 0.00 55 ASP A O 12
ATOM 18811 N N . ASP A 1 56 ? -4.891 -8.868 -29.595 1.00 0.00 56 ASP A N 12
ATOM 18812 C CA . ASP A 1 56 ? -4.382 -9.844 -30.577 1.00 0.00 56 ASP A CA 12
ATOM 18813 C C . ASP A 1 56 ? -4.911 -9.465 -31.972 1.00 0.00 56 ASP A C 12
ATOM 18814 O O . ASP A 1 56 ? -6.041 -9.806 -32.330 1.00 0.00 56 ASP A O 12
ATOM 18823 N N . ARG A 1 57 ? -4.084 -8.736 -32.732 1.00 0.00 57 ARG A N 12
ATOM 18824 C CA . ARG A 1 57 ? -4.387 -8.351 -34.115 1.00 0.00 57 ARG A CA 12
ATOM 18825 C C . ARG A 1 57 ? -4.266 -9.566 -35.062 1.00 0.00 57 ARG A C 12
ATOM 18826 O O . ARG A 1 57 ? -5.054 -9.688 -35.985 1.00 0.00 57 ARG A O 12
ATOM 18847 N N . GLU A 1 58 ? -3.292 -10.469 -34.796 1.00 0.00 58 GLU A N 12
ATOM 18848 C CA . GLU A 1 58 ? -2.938 -11.596 -35.708 1.00 0.00 58 GLU A CA 12
ATOM 18849 C C . GLU A 1 58 ? -4.115 -12.571 -35.926 1.00 0.00 58 GLU A C 12
ATOM 18850 O O . GLU A 1 58 ? -4.378 -13.004 -37.056 1.00 0.00 58 GLU A O 12
ATOM 18862 N N . LYS A 1 59 ? -4.816 -12.877 -34.838 1.00 0.00 59 LYS A N 12
ATOM 18863 C CA . LYS A 1 59 ? -5.938 -13.830 -34.837 1.00 0.00 59 LYS A CA 12
ATOM 18864 C C . LYS A 1 59 ? -7.142 -13.258 -35.593 1.00 0.00 59 LYS A C 12
ATOM 18865 O O . LYS A 1 59 ? -7.746 -13.924 -36.446 1.00 0.00 59 LYS A O 12
ATOM 18884 N N . VAL A 1 60 ? -7.449 -11.997 -35.273 1.00 0.00 60 VAL A N 12
ATOM 18885 C CA . VAL A 1 60 ? -8.518 -11.226 -35.909 1.00 0.00 60 VAL A CA 12
ATOM 18886 C C . VAL A 1 60 ? -8.234 -11.024 -37.418 1.00 0.00 60 VAL A C 12
ATOM 18887 O O . VAL A 1 60 ? -9.115 -11.206 -38.249 1.00 0.00 60 VAL A O 12
ATOM 18900 N N . ALA A 1 61 ? -6.966 -10.732 -37.741 1.00 0.00 61 ALA A N 12
ATOM 18901 C CA . ALA A 1 61 ? -6.502 -10.439 -39.115 1.00 0.00 61 ALA A CA 12
ATOM 18902 C C . ALA A 1 61 ? -6.571 -11.689 -39.997 1.00 0.00 61 ALA A C 12
ATOM 18903 O O . ALA A 1 61 ? -6.808 -11.595 -41.202 1.00 0.00 61 ALA A O 12
ATOM 18910 N N . ALA A 1 62 ? -6.360 -12.861 -39.376 1.00 0.00 62 ALA A N 12
ATOM 18911 C CA . ALA A 1 62 ? -6.501 -14.162 -40.048 1.00 0.00 62 ALA A CA 12
ATOM 18912 C C . ALA A 1 62 ? -7.977 -14.426 -40.410 1.00 0.00 62 ALA A C 12
ATOM 18913 O O . ALA A 1 62 ? -8.286 -14.969 -41.482 1.00 0.00 62 ALA A O 12
ATOM 18920 N N . TRP A 1 63 ? -8.883 -14.016 -39.504 1.00 0.00 63 TRP A N 12
ATOM 18921 C CA . TRP A 1 63 ? -10.336 -14.133 -39.704 1.00 0.00 63 TRP A CA 12
ATOM 18922 C C . TRP A 1 63 ? -10.861 -13.098 -40.726 1.00 0.00 63 TRP A C 12
ATOM 18923 O O . TRP A 1 63 ? -11.860 -13.355 -41.414 1.00 0.00 63 TRP A O 12
ATOM 18944 N N . LEU A 1 64 ? -10.178 -11.943 -40.825 1.00 0.00 64 LEU A N 12
ATOM 18945 C CA . LEU A 1 64 ? -10.475 -10.903 -41.839 1.00 0.00 64 LEU A CA 12
ATOM 18946 C C . LEU A 1 64 ? -9.933 -11.317 -43.222 1.00 0.00 64 LEU A C 12
ATOM 18947 O O . LEU A 1 64 ? -10.539 -11.000 -44.255 1.00 0.00 64 LEU A O 12
ATOM 18963 N N . SER A 1 65 ? -8.789 -12.025 -43.226 1.00 0.00 65 SER A N 12
ATOM 18964 C CA . SER A 1 65 ? -8.103 -12.452 -44.463 1.00 0.00 65 SER A CA 12
ATOM 18965 C C . SER A 1 65 ? -8.849 -13.614 -45.139 1.00 0.00 65 SER A C 12
ATOM 18966 O O . SER A 1 65 ? -8.954 -13.663 -46.371 1.00 0.00 65 SER A O 12
ATOM 18974 N N . GLY A 1 66 ? -9.350 -14.540 -44.317 1.00 0.00 66 GLY A N 12
ATOM 18975 C CA . GLY A 1 66 ? -10.079 -15.699 -44.812 1.00 0.00 66 GLY A CA 12
ATOM 18976 C C . GLY A 1 66 ? -10.418 -16.670 -43.697 1.00 0.00 66 GLY A C 12
ATOM 18977 O O . GLY A 1 66 ? -9.984 -17.829 -43.711 1.00 0.00 66 GLY A O 12
ATOM 18981 N N . GLY A 1 67 ? -11.178 -16.179 -42.706 1.00 0.00 67 GLY A N 12
ATOM 18982 C CA . GLY A 1 67 ? -11.659 -17.004 -41.596 1.00 0.00 67 GLY A CA 12
ATOM 18983 C C . GLY A 1 67 ? -13.171 -16.944 -41.490 1.00 0.00 67 GLY A C 12
ATOM 18984 O O . GLY A 1 67 ? -13.866 -17.914 -41.816 1.00 0.00 67 GLY A O 12
ATOM 18988 N N . GLY A 1 68 ? -13.684 -15.787 -41.045 1.00 0.00 68 GLY A N 12
ATOM 18989 C CA . GLY A 1 68 ? -15.122 -15.567 -40.920 1.00 0.00 68 GLY A CA 12
ATOM 18990 C C . GLY A 1 68 ? -15.442 -14.346 -40.072 1.00 0.00 68 GLY A C 12
ATOM 18991 O O . GLY A 1 68 ? -16.281 -14.409 -39.175 1.00 0.00 68 GLY A O 12
ATOM 18995 N N . LEU A 1 69 ? -14.756 -13.229 -40.356 1.00 0.00 69 LEU A N 12
ATOM 18996 C CA . LEU A 1 69 ? -14.955 -11.954 -39.644 1.00 0.00 69 LEU A CA 12
ATOM 18997 C C . LEU A 1 69 ? -14.652 -10.799 -40.613 1.00 0.00 69 LEU A C 12
ATOM 18998 O O . LEU A 1 69 ? -13.549 -10.706 -41.136 1.00 0.00 69 LEU A O 12
ATOM 19014 N N . SER A 1 70 ? -15.663 -9.967 -40.890 1.00 0.00 70 SER A N 12
ATOM 19015 C CA . SER A 1 70 ? -15.565 -8.799 -41.795 1.00 0.00 70 SER A CA 12
ATOM 19016 C C . SER A 1 70 ? -16.498 -7.687 -41.286 1.00 0.00 70 SER A C 12
ATOM 19017 O O . SER A 1 70 ? -17.138 -7.860 -40.262 1.00 0.00 70 SER A O 12
ATOM 19025 N N . LYS A 1 71 ? -16.547 -6.541 -41.978 1.00 0.00 71 LYS A N 12
ATOM 19026 C CA . LYS A 1 71 ? -17.408 -5.397 -41.589 1.00 0.00 71 LYS A CA 12
ATOM 19027 C C . LYS A 1 71 ? -18.858 -5.612 -42.082 1.00 0.00 71 LYS A C 12
ATOM 19028 O O . LYS A 1 71 ? -19.084 -6.272 -43.105 1.00 0.00 71 LYS A O 12
ATOM 19047 N N . VAL A 1 72 ? -19.840 -5.063 -41.336 1.00 0.00 72 VAL A N 12
ATOM 19048 C CA . VAL A 1 72 ? -21.263 -5.097 -41.721 1.00 0.00 72 VAL A CA 12
ATOM 19049 C C . VAL A 1 72 ? -21.593 -3.849 -42.558 1.00 0.00 72 VAL A C 12
ATOM 19050 O O . VAL A 1 72 ? -21.642 -2.729 -42.029 1.00 0.00 72 VAL A O 12
ATOM 19063 N N . GLY A 1 73 ? -21.753 -4.050 -43.877 1.00 0.00 73 GLY A N 12
ATOM 19064 C CA . GLY A 1 73 ? -22.239 -2.999 -44.774 1.00 0.00 73 GLY A CA 12
ATOM 19065 C C . GLY A 1 73 ? -23.760 -2.953 -44.805 1.00 0.00 73 GLY A C 12
ATOM 19066 O O . GLY A 1 73 ? -24.424 -3.600 -43.988 1.00 0.00 73 GLY A O 12
ATOM 19070 N N . GLU A 1 74 ? -24.304 -2.194 -45.763 1.00 0.00 74 GLU A N 12
ATOM 19071 C CA . GLU A 1 74 ? -25.764 -2.032 -45.954 1.00 0.00 74 GLU A CA 12
ATOM 19072 C C . GLU A 1 74 ? -26.430 -3.338 -46.443 1.00 0.00 74 GLU A C 12
ATOM 19073 O O . GLU A 1 74 ? -27.587 -3.617 -46.104 1.00 0.00 74 GLU A O 12
ATOM 19085 N N . ASP A 1 75 ? -25.693 -4.126 -47.249 1.00 0.00 75 ASP A N 12
ATOM 19086 C CA . ASP A 1 75 ? -26.173 -5.433 -47.753 1.00 0.00 75 ASP A CA 12
ATOM 19087 C C . ASP A 1 75 ? -26.084 -6.501 -46.655 1.00 0.00 75 ASP A C 12
ATOM 19088 O O . ASP A 1 75 ? -27.038 -7.262 -46.432 1.00 0.00 75 ASP A O 12
ATOM 19097 N N . ALA A 1 76 ? -24.931 -6.524 -45.960 1.00 0.00 76 ALA A N 12
ATOM 19098 C CA . ALA A 1 76 ? -24.683 -7.422 -44.809 1.00 0.00 76 ALA A CA 12
ATOM 19099 C C . ALA A 1 76 ? -25.669 -7.132 -43.663 1.00 0.00 76 ALA A C 12
ATOM 19100 O O . ALA A 1 76 ? -25.988 -8.013 -42.857 1.00 0.00 76 ALA A O 12
ATOM 19107 N N . ALA A 1 77 ? -26.123 -5.875 -43.601 1.00 0.00 77 ALA A N 12
ATOM 19108 C CA . ALA A 1 77 ? -27.147 -5.425 -42.650 1.00 0.00 77 ALA A CA 12
ATOM 19109 C C . ALA A 1 77 ? -28.475 -6.154 -42.865 1.00 0.00 77 ALA A C 12
ATOM 19110 O O . ALA A 1 77 ? -29.092 -6.652 -41.915 1.00 0.00 77 ALA A O 12
ATOM 19117 N N . LYS A 1 78 ? -28.893 -6.207 -44.142 1.00 0.00 78 LYS A N 12
ATOM 19118 C CA . LYS A 1 78 ? -30.143 -6.862 -44.554 1.00 0.00 78 LYS A CA 12
ATOM 19119 C C . LYS A 1 78 ? -30.080 -8.372 -44.287 1.00 0.00 78 LYS A C 12
ATOM 19120 O O . LYS A 1 78 ? -31.090 -8.980 -43.962 1.00 0.00 78 LYS A O 12
ATOM 19139 N N . ASP A 1 79 ? -28.866 -8.949 -44.392 1.00 0.00 79 ASP A N 12
ATOM 19140 C CA . ASP A 1 79 ? -28.618 -10.387 -44.167 1.00 0.00 79 ASP A CA 12
ATOM 19141 C C . ASP A 1 79 ? -29.113 -10.833 -42.771 1.00 0.00 79 ASP A C 12
ATOM 19142 O O . ASP A 1 79 ? -29.923 -11.766 -42.651 1.00 0.00 79 ASP A O 12
ATOM 19151 N N . PHE A 1 80 ? -28.631 -10.120 -41.741 1.00 0.00 80 PHE A N 12
ATOM 19152 C CA . PHE A 1 80 ? -29.058 -10.312 -40.332 1.00 0.00 80 PHE A CA 12
ATOM 19153 C C . PHE A 1 80 ? -30.520 -9.880 -40.101 1.00 0.00 80 PHE A C 12
ATOM 19154 O O . PHE A 1 80 ? -31.220 -10.479 -39.279 1.00 0.00 80 PHE A O 12
ATOM 19171 N N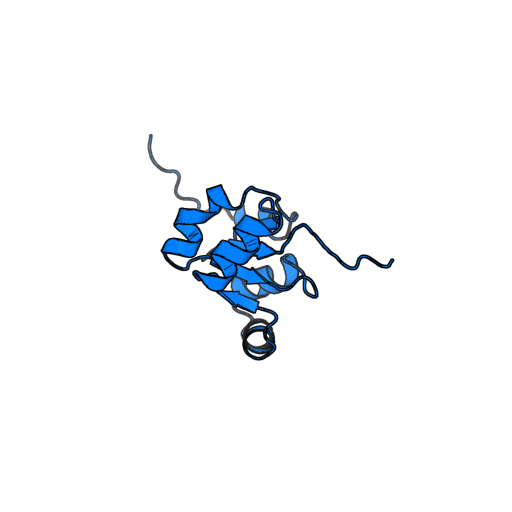 . LEU A 1 81 ? -30.964 -8.849 -40.840 1.00 0.00 81 LEU A N 12
ATOM 19172 C CA . LEU A 1 81 ? -32.352 -8.335 -40.782 1.00 0.00 81 LEU A CA 12
ATOM 19173 C C . LEU A 1 81 ? -33.354 -9.431 -41.244 1.00 0.00 81 LEU A C 12
ATOM 19174 O O . LEU A 1 81 ? -34.479 -9.516 -40.748 1.00 0.00 81 LEU A O 12
ATOM 19190 N N . GLU A 1 82 ? -32.902 -10.292 -42.168 1.00 0.00 82 GLU A N 12
ATOM 19191 C CA . GLU A 1 82 ? -33.716 -11.386 -42.737 1.00 0.00 82 GLU A CA 12
ATOM 19192 C C . GLU A 1 82 ? -33.677 -12.658 -41.870 1.00 0.00 82 GLU A C 12
ATOM 19193 O O . GLU A 1 82 ? -34.482 -13.573 -42.096 1.00 0.00 82 GLU A O 12
ATOM 19205 N N . ARG A 1 83 ? -32.759 -12.722 -40.878 1.00 0.00 83 ARG A N 12
ATOM 19206 C CA . ARG A 1 83 ? -32.593 -13.925 -40.030 1.00 0.00 83 ARG A CA 12
ATOM 19207 C C . ARG A 1 83 ? -33.731 -14.050 -38.992 1.00 0.00 83 ARG A C 12
ATOM 19208 O O . ARG A 1 83 ? -34.788 -14.609 -39.300 1.00 0.00 83 ARG A O 12
ATOM 19229 N N . ASP A 1 84 ? -33.517 -13.521 -37.769 1.00 0.00 84 ASP A N 12
ATOM 19230 C CA . ASP A 1 84 ? -34.500 -13.589 -36.676 1.00 0.00 84 ASP A CA 12
ATOM 19231 C C . ASP A 1 84 ? -35.488 -12.389 -36.664 1.00 0.00 84 ASP A C 12
ATOM 19232 O O . ASP A 1 84 ? -36.689 -12.627 -36.462 1.00 0.00 84 ASP A O 12
ATOM 19241 N N . PRO A 1 85 ? -35.055 -11.057 -36.833 1.00 0.00 85 PRO A N 12
ATOM 19242 C CA . PRO A 1 85 ? -33.625 -10.560 -36.936 1.00 0.00 85 PRO A CA 12
ATOM 19243 C C . PRO A 1 85 ? -32.847 -10.451 -35.586 1.00 0.00 85 PRO A C 12
ATOM 19244 O O . PRO A 1 85 ? -31.648 -10.146 -35.586 1.00 0.00 85 PRO A O 12
ATOM 19255 N N . THR A 1 86 ? -33.574 -10.632 -34.479 1.00 0.00 86 THR A N 12
ATOM 19256 C CA . THR A 1 86 ? -33.045 -10.673 -33.089 1.00 0.00 86 THR A CA 12
ATOM 19257 C C . THR A 1 86 ? -31.756 -11.533 -32.978 1.00 0.00 86 THR A C 12
ATOM 19258 O O . THR A 1 86 ? -31.810 -12.745 -33.128 1.00 0.00 86 THR A O 12
ATOM 19269 N N . LEU A 1 87 ? -30.619 -10.900 -32.692 1.00 0.00 87 LEU A N 12
ATOM 19270 C CA . LEU A 1 87 ? -29.295 -11.551 -32.814 1.00 0.00 87 LEU A CA 12
ATOM 19271 C C . LEU A 1 87 ? -28.391 -11.218 -31.618 1.00 0.00 87 LEU A C 12
ATOM 19272 O O . LEU A 1 87 ? -28.661 -10.291 -30.851 1.00 0.00 87 LEU A O 12
ATOM 19288 N N . TRP A 1 88 ? -27.306 -11.977 -31.501 1.00 0.00 88 TRP A N 12
ATOM 19289 C CA . TRP A 1 88 ? -26.350 -11.867 -30.399 1.00 0.00 88 TRP A CA 12
ATOM 19290 C C . TRP A 1 88 ? -25.253 -10.835 -30.735 1.00 0.00 88 TRP A C 12
ATOM 19291 O O . TRP A 1 88 ? -24.400 -11.081 -31.589 1.00 0.00 88 TRP A O 12
ATOM 19312 N N . ALA A 1 89 ? -25.304 -9.684 -30.048 1.00 0.00 89 ALA A N 12
ATOM 19313 C CA . ALA A 1 89 ? -24.336 -8.589 -30.210 1.00 0.00 89 ALA A CA 12
ATOM 19314 C C . ALA A 1 89 ? -23.453 -8.470 -28.952 1.00 0.00 89 ALA A C 12
ATOM 19315 O O . ALA A 1 89 ? -23.972 -8.372 -27.837 1.00 0.00 89 ALA A O 12
ATOM 19322 N N . VAL A 1 90 ? -22.123 -8.484 -29.149 1.00 0.00 90 VAL A N 12
ATOM 19323 C CA . VAL A 1 90 ? -21.137 -8.244 -28.076 1.00 0.00 90 VAL A CA 12
ATOM 19324 C C . VAL A 1 90 ? -20.317 -6.987 -28.434 1.00 0.00 90 VAL A C 12
ATOM 19325 O O . VAL A 1 90 ? -19.635 -6.939 -29.462 1.00 0.00 90 VAL A O 12
ATOM 19338 N N . VAL A 1 91 ? -20.426 -5.950 -27.592 1.00 0.00 91 VAL A N 12
ATOM 19339 C CA . VAL A 1 91 ? -19.723 -4.679 -27.809 1.00 0.00 91 VAL A CA 12
ATOM 19340 C C . VAL A 1 91 ? -18.342 -4.761 -27.149 1.00 0.00 91 VAL A C 12
ATOM 19341 O O . VAL A 1 91 ? -18.242 -4.955 -25.936 1.00 0.00 91 VAL A O 12
ATOM 19354 N N . VAL A 1 92 ? -17.294 -4.668 -27.974 1.00 0.00 92 VAL A N 12
ATOM 19355 C CA . VAL A 1 92 ? -15.893 -4.635 -27.516 1.00 0.00 92 VAL A CA 12
ATOM 19356 C C . VAL A 1 92 ? -15.426 -3.157 -27.472 1.00 0.00 92 VAL A C 12
ATOM 19357 O O . VAL A 1 92 ? -16.081 -2.282 -28.058 1.00 0.00 92 VAL A O 12
ATOM 19370 N N . ALA A 1 93 ? -14.299 -2.897 -26.771 1.00 0.00 93 ALA A N 12
ATOM 19371 C CA . ALA A 1 93 ? -13.742 -1.540 -26.564 1.00 0.00 93 ALA A CA 12
ATOM 19372 C C . ALA A 1 93 ? -13.552 -0.715 -27.886 1.00 0.00 93 ALA A C 12
ATOM 19373 O O . ALA A 1 93 ? -13.937 0.462 -27.904 1.00 0.00 93 ALA A O 12
ATOM 19380 N N . PRO A 1 94 ? -12.968 -1.285 -29.017 1.00 0.00 94 PRO A N 12
ATOM 19381 C CA . PRO A 1 94 ? -12.898 -0.561 -30.309 1.00 0.00 94 PRO A CA 12
ATOM 19382 C C . PRO A 1 94 ? -14.253 -0.552 -31.072 1.00 0.00 94 PRO A C 12
ATOM 19383 O O . PRO A 1 94 ? -14.742 0.513 -31.465 1.00 0.00 94 PRO A O 12
ATOM 19394 N N . TRP A 1 95 ? -14.852 -1.747 -31.258 1.00 0.00 95 TRP A N 12
ATOM 19395 C CA . TRP A 1 95 ? -16.060 -1.936 -32.093 1.00 0.00 95 TRP A CA 12
ATOM 19396 C C . TRP A 1 95 ? -16.921 -3.110 -31.589 1.00 0.00 95 TRP A C 12
ATOM 19397 O O . TRP A 1 95 ? -16.484 -3.881 -30.736 1.00 0.00 95 TRP A O 12
ATOM 19418 N N . VAL A 1 96 ? -18.125 -3.254 -32.164 1.00 0.00 96 VAL A N 12
ATOM 19419 C CA . VAL A 1 96 ? -19.097 -4.317 -31.804 1.00 0.00 96 VAL A CA 12
ATOM 19420 C C . VAL A 1 96 ? -19.066 -5.449 -32.863 1.00 0.00 96 VAL A C 12
ATOM 19421 O O . VAL A 1 96 ? -18.848 -5.185 -34.048 1.00 0.00 96 VAL A O 12
ATOM 19434 N N . VAL A 1 97 ? -19.254 -6.706 -32.406 1.00 0.00 97 VAL A N 12
ATOM 19435 C CA . VAL A 1 97 ? -19.287 -7.922 -33.254 1.00 0.00 97 VAL A CA 12
ATOM 19436 C C . VAL A 1 97 ? -20.652 -8.633 -33.065 1.00 0.00 97 VAL A C 12
ATOM 19437 O O . VAL A 1 97 ? -21.208 -8.605 -31.963 1.00 0.00 97 VAL A O 12
ATOM 19450 N N . ILE A 1 98 ? -21.188 -9.270 -34.137 1.00 0.00 98 ILE A N 12
ATOM 19451 C CA . ILE A 1 98 ? -22.530 -9.914 -34.113 1.00 0.00 98 ILE A CA 12
ATOM 19452 C C . ILE A 1 98 ? -22.544 -11.297 -34.794 1.00 0.00 98 ILE A C 12
ATOM 19453 O O . ILE A 1 98 ? -21.845 -11.534 -35.785 1.00 0.00 98 ILE A O 12
ATOM 19469 N N . GLN A 1 99 ? -23.371 -12.188 -34.224 1.00 0.00 99 GLN A N 12
ATOM 19470 C CA . GLN A 1 99 ? -23.779 -13.477 -34.815 1.00 0.00 99 GLN A CA 12
ATOM 19471 C C . GLN A 1 99 ? -25.316 -13.560 -34.752 1.00 0.00 99 GLN A C 12
ATOM 19472 O O . GLN A 1 99 ? -25.931 -12.939 -33.879 1.00 0.00 99 GLN A O 12
ATOM 19486 N N . GLU A 1 100 ? -25.915 -14.341 -35.660 1.00 0.00 100 GLU A N 12
ATOM 19487 C CA . GLU A 1 100 ? -27.364 -14.617 -35.670 1.00 0.00 100 GLU A CA 12
ATOM 19488 C C . GLU A 1 100 ? -27.763 -15.479 -34.448 1.00 0.00 100 GLU A C 12
ATOM 19489 O O . GLU A 1 100 ? -26.934 -16.225 -33.913 1.00 0.00 100 GLU A O 12
ATOM 19501 N N . ARG A 1 101 ? -29.033 -15.372 -34.020 1.00 0.00 101 ARG A N 12
ATOM 19502 C CA . ARG A 1 101 ? -29.618 -16.305 -33.030 1.00 0.00 101 ARG A CA 12
ATOM 19503 C C . ARG A 1 101 ? -30.046 -17.606 -33.746 1.00 0.00 101 ARG A C 12
ATOM 19504 O O . ARG A 1 101 ? -29.924 -18.705 -33.179 1.00 0.00 101 ARG A O 12
ATOM 19525 N N . ALA A 1 102 ? -30.562 -17.457 -34.982 1.00 0.00 102 ALA A N 12
ATOM 19526 C CA . ALA A 1 102 ? -30.903 -18.586 -35.868 1.00 0.00 102 ALA A CA 12
ATOM 19527 C C . ALA A 1 102 ? -29.675 -19.494 -36.102 1.00 0.00 102 ALA A C 12
ATOM 19528 O O . ALA A 1 102 ? -28.855 -19.236 -36.993 1.00 0.00 102 ALA A O 12
ATOM 19535 N N . GLU A 1 103 ? -29.527 -20.506 -35.231 1.00 0.00 103 GLU A N 12
ATOM 19536 C CA . GLU A 1 103 ? -28.451 -21.499 -35.314 1.00 0.00 103 GLU A CA 12
ATOM 19537 C C . GLU A 1 103 ? -28.705 -22.464 -36.494 1.00 0.00 103 GLU A C 12
ATOM 19538 O O . GLU A 1 103 ? -29.259 -23.559 -36.323 1.00 0.00 103 GLU A O 12
ATOM 19550 N N . LYS A 1 104 ? -28.365 -22.004 -37.704 1.00 0.00 104 LYS A N 12
ATOM 19551 C CA . LYS A 1 104 ? -28.454 -22.810 -38.931 1.00 0.00 104 LYS A CA 12
ATOM 19552 C C . LYS A 1 104 ? -27.107 -23.499 -39.169 1.00 0.00 104 LYS A C 12
ATOM 19553 O O . LYS A 1 104 ? -27.051 -24.710 -39.426 1.00 0.00 104 LYS A O 12
ATOM 19572 N N . ALA A 1 105 ? -26.020 -22.717 -39.066 1.00 0.00 105 ALA A N 12
ATOM 19573 C CA . ALA A 1 105 ? -24.655 -23.250 -39.098 1.00 0.00 105 ALA A CA 12
ATOM 19574 C C . ALA A 1 105 ? -24.311 -23.776 -37.693 1.00 0.00 105 ALA A C 12
ATOM 19575 O O . ALA A 1 105 ? -23.751 -23.058 -36.861 1.00 0.00 105 ALA A O 12
ATOM 19582 N N . THR A 1 106 ? -24.739 -25.019 -37.433 1.00 0.00 106 THR A N 12
ATOM 19583 C CA . THR A 1 106 ? -24.608 -25.680 -36.129 1.00 0.00 106 THR A CA 12
ATOM 19584 C C . THR A 1 106 ? -23.198 -26.281 -35.963 1.00 0.00 106 THR A C 12
ATOM 19585 O O . THR A 1 106 ? -22.623 -26.258 -34.862 1.00 0.00 106 THR A O 12
ATOM 19596 N N . LEU A 1 107 ? -22.665 -26.810 -37.097 1.00 0.00 107 LEU A N 12
ATOM 19597 C CA . LEU A 1 107 ? -21.381 -27.546 -37.185 1.00 0.00 107 LEU A CA 12
ATOM 19598 C C . LEU A 1 107 ? -21.417 -28.866 -36.377 1.00 0.00 107 LEU A C 12
ATOM 19599 O O . LEU A 1 107 ? -22.204 -29.025 -35.434 1.00 0.00 107 LEU A O 12
ATOM 19615 N N . HIS A 1 108 ? -20.531 -29.805 -36.736 1.00 0.00 108 HIS A N 12
ATOM 19616 C CA . HIS A 1 108 ? -20.531 -31.177 -36.188 1.00 0.00 108 HIS A CA 12
ATOM 19617 C C . HIS A 1 108 ? -19.075 -31.706 -36.117 1.00 0.00 108 HIS A C 12
ATOM 19618 O O . HIS A 1 108 ? -18.613 -32.395 -37.051 1.00 0.00 108 HIS A O 12
ATOM 19633 N N . GLY A 1 1 ? -20.580 -0.640 -11.182 1.00 0.00 1 GLY A N 13
ATOM 19634 C CA . GLY A 1 1 ? -19.594 -1.466 -11.915 1.00 0.00 1 GLY A CA 13
ATOM 19635 C C . GLY A 1 1 ? -18.419 -1.921 -11.049 1.00 0.00 1 GLY A C 13
ATOM 19636 O O . GLY A 1 1 ? -17.541 -2.642 -11.543 1.00 0.00 1 GLY A O 13
ATOM 19642 N N . SER A 1 2 ? -18.423 -1.497 -9.756 1.00 0.00 2 SER A N 13
ATOM 19643 C CA . SER A 1 2 ? -17.377 -1.804 -8.746 1.00 0.00 2 SER A CA 13
ATOM 19644 C C . SER A 1 2 ? -15.938 -1.565 -9.268 1.00 0.00 2 SER A C 13
ATOM 19645 O O . SER A 1 2 ? -15.248 -2.512 -9.679 1.00 0.00 2 SER A O 13
ATOM 19653 N N . HIS A 1 3 ? -15.509 -0.286 -9.277 1.00 0.00 3 HIS A N 13
ATOM 19654 C CA . HIS A 1 3 ? -14.170 0.103 -9.760 1.00 0.00 3 HIS A CA 13
ATOM 19655 C C . HIS A 1 3 ? -13.194 0.270 -8.581 1.00 0.00 3 HIS A C 13
ATOM 19656 O O . HIS A 1 3 ? -13.592 0.694 -7.485 1.00 0.00 3 HIS A O 13
ATOM 19670 N N . MET A 1 4 ? -11.922 -0.076 -8.832 1.00 0.00 4 MET A N 13
ATOM 19671 C CA . MET A 1 4 ? -10.802 0.113 -7.886 1.00 0.00 4 MET A CA 13
ATOM 19672 C C . MET A 1 4 ? -9.472 -0.003 -8.651 1.00 0.00 4 MET A C 13
ATOM 19673 O O . MET A 1 4 ? -9.472 -0.171 -9.880 1.00 0.00 4 MET A O 13
ATOM 19687 N N . THR A 1 5 ? -8.341 0.124 -7.933 1.00 0.00 5 THR A N 13
ATOM 19688 C CA . THR A 1 5 ? -7.005 -0.036 -8.529 1.00 0.00 5 THR A CA 13
ATOM 19689 C C . THR A 1 5 ? -6.756 -1.517 -8.878 1.00 0.00 5 THR A C 13
ATOM 19690 O O . THR A 1 5 ? -6.453 -2.327 -7.999 1.00 0.00 5 THR A O 13
ATOM 19701 N N . GLU A 1 6 ? -6.956 -1.863 -10.160 1.00 0.00 6 GLU A N 13
ATOM 19702 C CA . GLU A 1 6 ? -6.707 -3.215 -10.692 1.00 0.00 6 GLU A CA 13
ATOM 19703 C C . GLU A 1 6 ? -5.847 -3.133 -11.968 1.00 0.00 6 GLU A C 13
ATOM 19704 O O . GLU A 1 6 ? -5.807 -2.102 -12.649 1.00 0.00 6 GLU A O 13
ATOM 19716 N N . GLN A 1 7 ? -5.123 -4.220 -12.248 1.00 0.00 7 GLN A N 13
ATOM 19717 C CA . GLN A 1 7 ? -4.237 -4.346 -13.425 1.00 0.00 7 GLN A CA 13
ATOM 19718 C C . GLN A 1 7 ? -4.860 -5.281 -14.480 1.00 0.00 7 GLN A C 13
ATOM 19719 O O . GLN A 1 7 ? -4.322 -5.428 -15.585 1.00 0.00 7 GLN A O 13
ATOM 19733 N N . THR A 1 8 ? -5.989 -5.920 -14.119 1.00 0.00 8 THR A N 13
ATOM 19734 C CA . THR A 1 8 ? -6.721 -6.834 -15.010 1.00 0.00 8 THR A CA 13
ATOM 19735 C C . THR A 1 8 ? -7.468 -6.030 -16.098 1.00 0.00 8 THR A C 13
ATOM 19736 O O . THR A 1 8 ? -7.893 -4.898 -15.851 1.00 0.00 8 THR A O 13
ATOM 19747 N N . SER A 1 9 ? -7.583 -6.610 -17.303 1.00 0.00 9 SER A N 13
ATOM 19748 C CA . SER A 1 9 ? -8.368 -6.032 -18.400 1.00 0.00 9 SER A CA 13
ATOM 19749 C C . SER A 1 9 ? -9.847 -5.889 -17.970 1.00 0.00 9 SER A C 13
ATOM 19750 O O . SER A 1 9 ? -10.536 -6.898 -17.738 1.00 0.00 9 SER A O 13
ATOM 19758 N N . THR A 1 10 ? -10.299 -4.626 -17.820 1.00 0.00 10 THR A N 13
ATOM 19759 C CA . THR A 1 10 ? -11.663 -4.297 -17.377 1.00 0.00 10 THR A CA 13
ATOM 19760 C C . THR A 1 10 ? -12.708 -4.773 -18.410 1.00 0.00 10 THR A C 13
ATOM 19761 O O . THR A 1 10 ? -13.798 -5.215 -18.033 1.00 0.00 10 THR A O 13
ATOM 19772 N N . LEU A 1 11 ? -12.356 -4.699 -19.714 1.00 0.00 11 LEU A N 13
ATOM 19773 C CA . LEU A 1 11 ? -13.250 -5.142 -20.802 1.00 0.00 11 LEU A CA 13
ATOM 19774 C C . LEU A 1 11 ? -13.348 -6.677 -20.805 1.00 0.00 11 LEU A C 13
ATOM 19775 O O . LEU A 1 11 ? -14.393 -7.216 -21.137 1.00 0.00 11 LEU A O 13
ATOM 19791 N N . TYR A 1 12 ? -12.257 -7.369 -20.430 1.00 0.00 12 TYR A N 13
ATOM 19792 C CA . TYR A 1 12 ? -12.257 -8.847 -20.338 1.00 0.00 12 TYR A CA 13
ATOM 19793 C C . TYR A 1 12 ? -13.215 -9.306 -19.213 1.00 0.00 12 TYR A C 13
ATOM 19794 O O . TYR A 1 12 ? -13.899 -10.330 -19.340 1.00 0.00 12 TYR A O 13
ATOM 19812 N N . ALA A 1 13 ? -13.249 -8.518 -18.124 1.00 0.00 13 ALA A N 13
ATOM 19813 C CA . ALA A 1 13 ? -14.171 -8.730 -16.989 1.00 0.00 13 ALA A CA 13
ATOM 19814 C C . ALA A 1 13 ? -15.628 -8.350 -17.366 1.00 0.00 13 ALA A C 13
ATOM 19815 O O . ALA A 1 13 ? -16.588 -8.938 -16.859 1.00 0.00 13 ALA A O 13
ATOM 19822 N N . LYS A 1 14 ? -15.753 -7.351 -18.260 1.00 0.00 14 LYS A N 13
ATOM 19823 C CA . LYS A 1 14 ? -17.044 -6.901 -18.832 1.00 0.00 14 LYS A CA 13
ATOM 19824 C C . LYS A 1 14 ? -17.591 -7.954 -19.818 1.00 0.00 14 LYS A C 13
ATOM 19825 O O . LYS A 1 14 ? -18.807 -8.152 -19.926 1.00 0.00 14 LYS A O 13
ATOM 19844 N N . LEU A 1 15 ? -16.659 -8.616 -20.529 1.00 0.00 15 LEU A N 13
ATOM 19845 C CA . LEU A 1 15 ? -16.975 -9.631 -21.537 1.00 0.00 15 LEU A CA 13
ATOM 19846 C C . LEU A 1 15 ? -17.526 -10.877 -20.828 1.00 0.00 15 LEU A C 13
ATOM 19847 O O . LEU A 1 15 ? -18.645 -11.314 -21.131 1.00 0.00 15 LEU A O 13
ATOM 19863 N N . LEU A 1 16 ? -16.730 -11.391 -19.851 1.00 0.00 16 LEU A N 13
ATOM 19864 C CA . LEU A 1 16 ? -17.100 -12.509 -18.950 1.00 0.00 16 LEU A CA 13
ATOM 19865 C C . LEU A 1 16 ? -17.450 -13.780 -19.775 1.00 0.00 16 LEU A C 13
ATOM 19866 O O . LEU A 1 16 ? -16.614 -14.668 -19.965 1.00 0.00 16 LEU A O 13
ATOM 19882 N N . GLY A 1 17 ? -18.688 -13.807 -20.266 1.00 0.00 17 GLY A N 13
ATOM 19883 C CA . GLY A 1 17 ? -19.200 -14.842 -21.158 1.00 0.00 17 GLY A CA 13
ATOM 19884 C C . GLY A 1 17 ? -20.652 -14.538 -21.496 1.00 0.00 17 GLY A C 13
ATOM 19885 O O . GLY A 1 17 ? -21.451 -15.436 -21.786 1.00 0.00 17 GLY A O 13
ATOM 19889 N N . GLU A 1 18 ? -20.971 -13.230 -21.471 1.00 0.00 18 GLU A N 13
ATOM 19890 C CA . GLU A 1 18 ? -22.338 -12.710 -21.496 1.00 0.00 18 GLU A CA 13
ATOM 19891 C C . GLU A 1 18 ? -22.664 -12.157 -22.889 1.00 0.00 18 GLU A C 13
ATOM 19892 O O . GLU A 1 18 ? -22.429 -10.977 -23.177 1.00 0.00 18 GLU A O 13
ATOM 19904 N N . THR A 1 19 ? -23.142 -13.043 -23.778 1.00 0.00 19 THR A N 13
ATOM 19905 C CA . THR A 1 19 ? -23.641 -12.651 -25.100 1.00 0.00 19 THR A CA 13
ATOM 19906 C C . THR A 1 19 ? -25.066 -12.083 -24.959 1.00 0.00 19 THR A C 13
ATOM 19907 O O . THR A 1 19 ? -26.027 -12.832 -24.725 1.00 0.00 19 THR A O 13
ATOM 19918 N N . ALA A 1 20 ? -25.179 -10.747 -25.081 1.00 0.00 20 ALA A N 13
ATOM 19919 C CA . ALA A 1 20 ? -26.430 -10.017 -24.837 1.00 0.00 20 ALA A CA 13
ATOM 19920 C C . ALA A 1 20 ? -27.317 -10.072 -26.088 1.00 0.00 20 ALA A C 13
ATOM 19921 O O . ALA A 1 20 ? -26.965 -9.524 -27.139 1.00 0.00 20 ALA A O 13
ATOM 19928 N N . VAL A 1 21 ? -28.464 -10.763 -25.959 1.00 0.00 21 VAL A N 13
ATOM 19929 C CA . VAL A 1 21 ? -29.411 -10.954 -27.064 1.00 0.00 21 VAL A CA 13
ATOM 19930 C C . VAL A 1 21 ? -30.227 -9.663 -27.233 1.00 0.00 21 VAL A C 13
ATOM 19931 O O . VAL A 1 21 ? -31.022 -9.306 -26.355 1.00 0.00 21 VAL A O 13
ATOM 19944 N N . ILE A 1 22 ? -30.006 -8.962 -28.349 1.00 0.00 22 ILE A N 13
ATOM 19945 C CA . ILE A 1 22 ? -30.597 -7.637 -28.600 1.00 0.00 22 ILE A CA 13
ATOM 19946 C C . ILE A 1 22 ? -31.343 -7.640 -29.954 1.00 0.00 22 ILE A C 13
ATOM 19947 O O . ILE A 1 22 ? -31.065 -8.481 -30.829 1.00 0.00 22 ILE A O 13
ATOM 19963 N N . SER A 1 23 ? -32.305 -6.712 -30.105 1.00 0.00 23 SER A N 13
ATOM 19964 C CA . SER A 1 23 ? -32.983 -6.458 -31.384 1.00 0.00 23 SER A CA 13
ATOM 19965 C C . SER A 1 23 ? -31.974 -5.927 -32.424 1.00 0.00 23 SER A C 13
ATOM 19966 O O . SER A 1 23 ? -31.130 -5.082 -32.098 1.00 0.00 23 SER A O 13
ATOM 19974 N N . TRP A 1 24 ? -32.063 -6.436 -33.659 1.00 0.00 24 TRP A N 13
ATOM 19975 C CA . TRP A 1 24 ? -31.164 -6.036 -34.754 1.00 0.00 24 TRP A CA 13
ATOM 19976 C C . TRP A 1 24 ? -31.273 -4.518 -35.070 1.00 0.00 24 TRP A C 13
ATOM 19977 O O . TRP A 1 24 ? -30.265 -3.869 -35.360 1.00 0.00 24 TRP A O 13
ATOM 19998 N N . ALA A 1 25 ? -32.499 -3.980 -35.009 1.00 0.00 25 ALA A N 13
ATOM 19999 C CA . ALA A 1 25 ? -32.791 -2.581 -35.403 1.00 0.00 25 ALA A CA 13
ATOM 20000 C C . ALA A 1 25 ? -32.101 -1.545 -34.481 1.00 0.00 25 ALA A C 13
ATOM 20001 O O . ALA A 1 25 ? -31.982 -0.367 -34.838 1.00 0.00 25 ALA A O 13
ATOM 20008 N N . GLU A 1 26 ? -31.638 -2.001 -33.304 1.00 0.00 26 GLU A N 13
ATOM 20009 C CA . GLU A 1 26 ? -30.841 -1.172 -32.371 1.00 0.00 26 GLU A CA 13
ATOM 20010 C C . GLU A 1 26 ? -29.418 -0.930 -32.923 1.00 0.00 26 GLU A C 13
ATOM 20011 O O . GLU A 1 26 ? -28.774 0.076 -32.612 1.00 0.00 26 GLU A O 13
ATOM 20023 N N . LEU A 1 27 ? -28.953 -1.883 -33.748 1.00 0.00 27 LEU A N 13
ATOM 20024 C CA . LEU A 1 27 ? -27.579 -1.931 -34.291 1.00 0.00 27 LEU A CA 13
ATOM 20025 C C . LEU A 1 27 ? -27.448 -1.195 -35.644 1.00 0.00 27 LEU A C 13
ATOM 20026 O O . LEU A 1 27 ? -26.356 -1.173 -36.241 1.00 0.00 27 LEU A O 13
ATOM 20042 N N . GLN A 1 28 ? -28.558 -0.588 -36.109 1.00 0.00 28 GLN A N 13
ATOM 20043 C CA . GLN A 1 28 ? -28.599 0.193 -37.366 1.00 0.00 28 GLN A CA 13
ATOM 20044 C C . GLN A 1 28 ? -27.606 1.406 -37.369 1.00 0.00 28 GLN A C 13
ATOM 20045 O O . GLN A 1 28 ? -26.875 1.564 -38.353 1.00 0.00 28 GLN A O 13
ATOM 20059 N N . PRO A 1 29 ? -27.529 2.275 -36.286 1.00 0.00 29 PRO A N 13
ATOM 20060 C CA . PRO A 1 29 ? -26.514 3.367 -36.222 1.00 0.00 29 PRO A CA 13
ATOM 20061 C C . PRO A 1 29 ? -25.060 2.832 -36.151 1.00 0.00 29 PRO A C 13
ATOM 20062 O O . PRO A 1 29 ? -24.122 3.479 -36.636 1.00 0.00 29 PRO A O 13
ATOM 20073 N N . PHE A 1 30 ? -24.903 1.629 -35.571 1.00 0.00 30 PHE A N 13
ATOM 20074 C CA . PHE A 1 30 ? -23.588 1.016 -35.313 1.00 0.00 30 PHE A CA 13
ATOM 20075 C C . PHE A 1 30 ? -22.934 0.485 -36.609 1.00 0.00 30 PHE A C 13
ATOM 20076 O O . PHE A 1 30 ? -21.735 0.706 -36.829 1.00 0.00 30 PHE A O 13
ATOM 20093 N N . PHE A 1 31 ? -23.707 -0.214 -37.477 1.00 0.00 31 PHE A N 13
ATOM 20094 C CA . PHE A 1 31 ? -23.162 -0.707 -38.771 1.00 0.00 31 PHE A CA 13
ATOM 20095 C C . PHE A 1 31 ? -23.016 0.460 -39.773 1.00 0.00 31 PHE A C 13
ATOM 20096 O O . PHE A 1 31 ? -22.173 0.406 -40.674 1.00 0.00 31 PHE A O 13
ATOM 20113 N N . ALA A 1 32 ? -23.853 1.507 -39.592 1.00 0.00 32 ALA A N 13
ATOM 20114 C CA . ALA A 1 32 ? -23.882 2.704 -40.465 1.00 0.00 32 ALA A CA 13
ATOM 20115 C C . ALA A 1 32 ? -22.516 3.423 -40.505 1.00 0.00 32 ALA A C 13
ATOM 20116 O O . ALA A 1 32 ? -22.116 3.966 -41.542 1.00 0.00 32 ALA A O 13
ATOM 20123 N N . ARG A 1 33 ? -21.820 3.429 -39.353 1.00 0.00 33 ARG A N 13
ATOM 20124 C CA . ARG A 1 33 ? -20.449 3.981 -39.237 1.00 0.00 33 ARG A CA 13
ATOM 20125 C C . ARG A 1 33 ? -19.374 2.877 -39.372 1.00 0.00 33 ARG A C 13
ATOM 20126 O O . ARG A 1 33 ? -18.182 3.182 -39.509 1.00 0.00 33 ARG A O 13
ATOM 20147 N N . GLY A 1 34 ? -19.811 1.607 -39.305 1.00 0.00 34 GLY A N 13
ATOM 20148 C CA . GLY A 1 34 ? -18.918 0.447 -39.458 1.00 0.00 34 GLY A CA 13
ATOM 20149 C C . GLY A 1 34 ? -18.281 -0.017 -38.148 1.00 0.00 34 GLY A C 13
ATOM 20150 O O . GLY A 1 34 ? -17.294 -0.758 -38.167 1.00 0.00 34 GLY A O 13
ATOM 20154 N N . ALA A 1 35 ? -18.863 0.406 -37.011 1.00 0.00 35 ALA A N 13
ATOM 20155 C CA . ALA A 1 35 ? -18.422 -0.022 -35.663 1.00 0.00 35 ALA A CA 13
ATOM 20156 C C . ALA A 1 35 ? -19.041 -1.379 -35.276 1.00 0.00 35 ALA A C 13
ATOM 20157 O O . ALA A 1 35 ? -18.768 -1.897 -34.198 1.00 0.00 35 ALA A O 13
ATOM 20164 N N . LEU A 1 36 ? -19.901 -1.925 -36.149 1.00 0.00 36 LEU A N 13
ATOM 20165 C CA . LEU A 1 36 ? -20.529 -3.235 -35.947 1.00 0.00 36 LEU A CA 13
ATOM 20166 C C . LEU A 1 36 ? -19.706 -4.289 -36.707 1.00 0.00 36 LEU A C 13
ATOM 20167 O O . LEU A 1 36 ? -19.582 -4.210 -37.933 1.00 0.00 36 LEU A O 13
ATOM 20183 N N . LEU A 1 37 ? -19.107 -5.234 -35.969 1.00 0.00 37 LEU A N 13
ATOM 20184 C CA . LEU A 1 37 ? -18.256 -6.304 -36.543 1.00 0.00 37 LEU A CA 13
ATOM 20185 C C . LEU A 1 37 ? -19.092 -7.589 -36.724 1.00 0.00 37 LEU A C 13
ATOM 20186 O O . LEU A 1 37 ? -19.734 -8.048 -35.784 1.00 0.00 37 LEU A O 13
ATOM 20202 N N . GLN A 1 38 ? -19.066 -8.153 -37.943 1.00 0.00 38 GLN A N 13
ATOM 20203 C CA . GLN A 1 38 ? -19.807 -9.372 -38.302 1.00 0.00 38 GLN A CA 13
ATOM 20204 C C . GLN A 1 38 ? -18.963 -10.625 -38.023 1.00 0.00 38 GLN A C 13
ATOM 20205 O O . GLN A 1 38 ? -17.823 -10.726 -38.487 1.00 0.00 38 GLN A O 13
ATOM 20219 N N . VAL A 1 39 ? -19.531 -11.566 -37.251 1.00 0.00 39 VAL A N 13
ATOM 20220 C CA . VAL A 1 39 ? -18.956 -12.909 -37.068 1.00 0.00 39 VAL A CA 13
ATOM 20221 C C . VAL A 1 39 ? -19.765 -13.907 -37.909 1.00 0.00 39 VAL A C 13
ATOM 20222 O O . VAL A 1 39 ? -21.000 -13.847 -37.943 1.00 0.00 39 VAL A O 13
ATOM 20235 N N . ASP A 1 40 ? -19.046 -14.794 -38.596 1.00 0.00 40 ASP A N 13
ATOM 20236 C CA . ASP A 1 40 ? -19.625 -15.895 -39.372 1.00 0.00 40 ASP A CA 13
ATOM 20237 C C . ASP A 1 40 ? -19.942 -17.058 -38.415 1.00 0.00 40 ASP A C 13
ATOM 20238 O O . ASP A 1 40 ? -19.258 -17.228 -37.396 1.00 0.00 40 ASP A O 13
ATOM 20247 N N . ALA A 1 41 ? -20.951 -17.865 -38.772 1.00 0.00 41 ALA A N 13
ATOM 20248 C CA . ALA A 1 41 ? -21.440 -18.987 -37.945 1.00 0.00 41 ALA A CA 13
ATOM 20249 C C . ALA A 1 41 ? -20.359 -20.076 -37.699 1.00 0.00 41 ALA A C 13
ATOM 20250 O O . ALA A 1 41 ? -20.509 -20.903 -36.792 1.00 0.00 41 ALA A O 13
ATOM 20257 N N . ALA A 1 42 ? -19.298 -20.082 -38.536 1.00 0.00 42 ALA A N 13
ATOM 20258 C CA . ALA A 1 42 ? -18.128 -20.973 -38.361 1.00 0.00 42 ALA A CA 13
ATOM 20259 C C . ALA A 1 42 ? -17.364 -20.675 -37.049 1.00 0.00 42 ALA A C 13
ATOM 20260 O O . ALA A 1 42 ? -16.821 -21.588 -36.408 1.00 0.00 42 ALA A O 13
ATOM 20267 N N . LEU A 1 43 ? -17.317 -19.385 -36.670 1.00 0.00 43 LEU A N 13
ATOM 20268 C CA . LEU A 1 43 ? -16.642 -18.929 -35.435 1.00 0.00 43 LEU A CA 13
ATOM 20269 C C . LEU A 1 43 ? -17.675 -18.718 -34.317 1.00 0.00 43 LEU A C 13
ATOM 20270 O O . LEU A 1 43 ? -18.842 -19.106 -34.446 1.00 0.00 43 LEU A O 13
ATOM 20286 N N . ASP A 1 44 ? -17.231 -18.083 -33.219 1.00 0.00 44 ASP A N 13
ATOM 20287 C CA . ASP A 1 44 ? -18.098 -17.732 -32.086 1.00 0.00 44 ASP A CA 13
ATOM 20288 C C . ASP A 1 44 ? -17.788 -16.298 -31.626 1.00 0.00 44 ASP A C 13
ATOM 20289 O O . ASP A 1 44 ? -16.682 -15.791 -31.859 1.00 0.00 44 ASP A O 13
ATOM 20298 N N . LEU A 1 45 ? -18.777 -15.663 -30.967 1.00 0.00 45 LEU A N 13
ATOM 20299 C CA . LEU A 1 45 ? -18.725 -14.236 -30.606 1.00 0.00 45 LEU A CA 13
ATOM 20300 C C . LEU A 1 45 ? -17.585 -13.948 -29.595 1.00 0.00 45 LEU A C 13
ATOM 20301 O O . LEU A 1 45 ? -16.759 -13.074 -29.839 1.00 0.00 45 LEU A O 13
ATOM 20317 N N . VAL A 1 46 ? -17.544 -14.699 -28.474 1.00 0.00 46 VAL A N 13
ATOM 20318 C CA . VAL A 1 46 ? -16.625 -14.393 -27.349 1.00 0.00 46 VAL A CA 13
ATOM 20319 C C . VAL A 1 46 ? -15.138 -14.582 -27.768 1.00 0.00 46 VAL A C 13
ATOM 20320 O O . VAL A 1 46 ? -14.242 -13.934 -27.219 1.00 0.00 46 VAL A O 13
ATOM 20333 N N . GLU A 1 47 ? -14.916 -15.460 -28.767 1.00 0.00 47 GLU A N 13
ATOM 20334 C CA . GLU A 1 47 ? -13.580 -15.755 -29.328 1.00 0.00 47 GLU A CA 13
ATOM 20335 C C . GLU A 1 47 ? -12.993 -14.517 -30.009 1.00 0.00 47 GLU A C 13
ATOM 20336 O O . GLU A 1 47 ? -11.888 -14.061 -29.682 1.00 0.00 47 GLU A O 13
ATOM 20348 N N . VAL A 1 48 ? -13.768 -13.977 -30.964 1.00 0.00 48 VAL A N 13
ATOM 20349 C CA . VAL A 1 48 ? -13.371 -12.802 -31.743 1.00 0.00 48 VAL A CA 13
ATOM 20350 C C . VAL A 1 48 ? -13.385 -11.543 -30.854 1.00 0.00 48 VAL A C 13
ATOM 20351 O O . VAL A 1 48 ? -12.586 -10.633 -31.045 1.00 0.00 48 VAL A O 13
ATOM 20364 N N . ALA A 1 49 ? -14.293 -11.544 -29.851 1.00 0.00 49 ALA A N 13
ATOM 20365 C CA . ALA A 1 49 ? -14.506 -10.394 -28.945 1.00 0.00 49 ALA A CA 13
ATOM 20366 C C . ALA A 1 49 ? -13.296 -10.218 -28.019 1.00 0.00 49 ALA A C 13
ATOM 20367 O O . ALA A 1 49 ? -12.908 -9.096 -27.695 1.00 0.00 49 ALA A O 13
ATOM 20374 N N . GLU A 1 50 ? -12.712 -11.356 -27.614 1.00 0.00 50 GLU A N 13
ATOM 20375 C CA . GLU A 1 50 ? -11.482 -11.402 -26.808 1.00 0.00 50 GLU A CA 13
ATOM 20376 C C . GLU A 1 50 ? -10.284 -10.903 -27.627 1.00 0.00 50 GLU A C 13
ATOM 20377 O O . GLU A 1 50 ? -9.440 -10.158 -27.123 1.00 0.00 50 GLU A O 13
ATOM 20389 N N . ALA A 1 51 ? -10.226 -11.346 -28.893 1.00 0.00 51 ALA A N 13
ATOM 20390 C CA . ALA A 1 51 ? -9.155 -10.970 -29.827 1.00 0.00 51 ALA A CA 13
ATOM 20391 C C . ALA A 1 51 ? -9.194 -9.456 -30.158 1.00 0.00 51 ALA A C 13
ATOM 20392 O O . ALA A 1 51 ? -8.152 -8.822 -30.340 1.00 0.00 51 ALA A O 13
ATOM 20399 N N . LEU A 1 52 ? -10.414 -8.891 -30.206 1.00 0.00 52 LEU A N 13
ATOM 20400 C CA . LEU A 1 52 ? -10.643 -7.452 -30.459 1.00 0.00 52 LEU A CA 13
ATOM 20401 C C . LEU A 1 52 ? -10.488 -6.627 -29.158 1.00 0.00 52 LEU A C 13
ATOM 20402 O O . LEU A 1 52 ? -10.263 -5.415 -29.215 1.00 0.00 52 LEU A O 13
ATOM 20418 N N . ALA A 1 53 ? -10.624 -7.293 -27.994 1.00 0.00 53 ALA A N 13
ATOM 20419 C CA . ALA A 1 53 ? -10.403 -6.672 -26.664 1.00 0.00 53 ALA A CA 13
ATOM 20420 C C . ALA A 1 53 ? -8.904 -6.615 -26.325 1.00 0.00 53 ALA A C 13
ATOM 20421 O O . ALA A 1 53 ? -8.425 -5.646 -25.735 1.00 0.00 53 ALA A O 13
ATOM 20428 N N . GLY A 1 54 ? -8.183 -7.669 -26.728 1.00 0.00 54 GLY A N 13
ATOM 20429 C CA . GLY A 1 54 ? -6.771 -7.851 -26.380 1.00 0.00 54 GLY A CA 13
ATOM 20430 C C . GLY A 1 54 ? -5.812 -7.312 -27.434 1.00 0.00 54 GLY A C 13
ATOM 20431 O O . GLY A 1 54 ? -4.590 -7.393 -27.247 1.00 0.00 54 GLY A O 13
ATOM 20435 N N . ASP A 1 55 ? -6.375 -6.763 -28.540 1.00 0.00 55 ASP A N 13
ATOM 20436 C CA . ASP A 1 55 ? -5.606 -6.262 -29.718 1.00 0.00 55 ASP A CA 13
ATOM 20437 C C . ASP A 1 55 ? -4.751 -7.393 -30.329 1.00 0.00 55 ASP A C 13
ATOM 20438 O O . ASP A 1 55 ? -3.638 -7.167 -30.830 1.00 0.00 55 ASP A O 13
ATOM 20447 N N . ASP A 1 56 ? -5.299 -8.611 -30.258 1.00 0.00 56 ASP A N 13
ATOM 20448 C CA . ASP A 1 56 ? -4.681 -9.830 -30.783 1.00 0.00 56 ASP A CA 13
ATOM 20449 C C . ASP A 1 56 ? -4.768 -9.803 -32.323 1.00 0.00 56 ASP A C 13
ATOM 20450 O O . ASP A 1 56 ? -5.739 -10.282 -32.927 1.00 0.00 56 ASP A O 13
ATOM 20459 N N . ARG A 1 57 ? -3.736 -9.187 -32.925 1.00 0.00 57 ARG A N 13
ATOM 20460 C CA . ARG A 1 57 ? -3.713 -8.806 -34.343 1.00 0.00 57 ARG A CA 13
ATOM 20461 C C . ARG A 1 57 ? -3.689 -10.036 -35.258 1.00 0.00 57 ARG A C 13
ATOM 20462 O O . ARG A 1 57 ? -4.434 -10.100 -36.230 1.00 0.00 57 ARG A O 13
ATOM 20483 N N . GLU A 1 58 ? -2.827 -10.997 -34.920 1.00 0.00 58 GLU A N 13
ATOM 20484 C CA . GLU A 1 58 ? -2.642 -12.238 -35.699 1.00 0.00 58 GLU A CA 13
ATOM 20485 C C . GLU A 1 58 ? -3.931 -13.095 -35.763 1.00 0.00 58 GLU A C 13
ATOM 20486 O O . GLU A 1 58 ? -4.197 -13.749 -36.779 1.00 0.00 58 GLU A O 13
ATOM 20498 N N . LYS A 1 59 ? -4.721 -13.063 -34.676 1.00 0.00 59 LYS A N 13
ATOM 20499 C CA . LYS A 1 59 ? -5.960 -13.855 -34.546 1.00 0.00 59 LYS A CA 13
ATOM 20500 C C . LYS A 1 59 ? -7.049 -13.299 -35.466 1.00 0.00 59 LYS A C 13
ATOM 20501 O O . LYS A 1 59 ? -7.647 -14.029 -36.267 1.00 0.00 59 LYS A O 13
ATOM 20520 N N . VAL A 1 60 ? -7.290 -11.982 -35.333 1.00 0.00 60 VAL A N 13
ATOM 20521 C CA . VAL A 1 60 ? -8.305 -11.282 -36.128 1.00 0.00 60 VAL A CA 13
ATOM 20522 C C . VAL A 1 60 ? -7.899 -11.224 -37.612 1.00 0.00 60 VAL A C 13
ATOM 20523 O O . VAL A 1 60 ? -8.755 -11.291 -38.477 1.00 0.00 60 VAL A O 13
ATOM 20536 N N . ALA A 1 61 ? -6.573 -11.151 -37.885 1.00 0.00 61 ALA A N 13
ATOM 20537 C CA . ALA A 1 61 ? -6.028 -11.124 -39.262 1.00 0.00 61 ALA A CA 13
ATOM 20538 C C . ALA A 1 61 ? -6.255 -12.474 -39.953 1.00 0.00 61 ALA A C 13
ATOM 20539 O O . ALA A 1 61 ? -6.551 -12.523 -41.145 1.00 0.00 61 ALA A O 13
ATOM 20546 N N . ALA A 1 62 ? -6.123 -13.568 -39.174 1.00 0.00 62 ALA A N 13
ATOM 20547 C CA . ALA A 1 62 ? -6.393 -14.936 -39.651 1.00 0.00 62 ALA A CA 13
ATOM 20548 C C . ALA A 1 62 ? -7.861 -15.077 -40.088 1.00 0.00 62 ALA A C 13
ATOM 20549 O O . ALA A 1 62 ? -8.161 -15.570 -41.181 1.00 0.00 62 ALA A O 13
ATOM 20556 N N . TRP A 1 63 ? -8.761 -14.590 -39.227 1.00 0.00 63 TRP A N 13
ATOM 20557 C CA . TRP A 1 63 ? -10.213 -14.667 -39.441 1.00 0.00 63 TRP A CA 13
ATOM 20558 C C . TRP A 1 63 ? -10.706 -13.654 -40.496 1.00 0.00 63 TRP A C 13
ATOM 20559 O O . TRP A 1 63 ? -11.722 -13.893 -41.154 1.00 0.00 63 TRP A O 13
ATOM 20580 N N . LEU A 1 64 ? -9.978 -12.539 -40.671 1.00 0.00 64 LEU A N 13
ATOM 20581 C CA . LEU A 1 64 ? -10.274 -11.545 -41.726 1.00 0.00 64 LEU A CA 13
ATOM 20582 C C . LEU A 1 64 ? -9.872 -12.109 -43.106 1.00 0.00 64 LEU A C 13
ATOM 20583 O O . LEU A 1 64 ? -10.633 -11.989 -44.073 1.00 0.00 64 LEU A O 13
ATOM 20599 N N . SER A 1 65 ? -8.690 -12.755 -43.163 1.00 0.00 65 SER A N 13
ATOM 20600 C CA . SER A 1 65 ? -8.179 -13.410 -44.387 1.00 0.00 65 SER A CA 13
ATOM 20601 C C . SER A 1 65 ? -9.077 -14.603 -44.784 1.00 0.00 65 SER A C 13
ATOM 20602 O O . SER A 1 65 ? -9.294 -14.865 -45.975 1.00 0.00 65 SER A O 13
ATOM 20610 N N . GLY A 1 66 ? -9.600 -15.308 -43.763 1.00 0.00 66 GLY A N 13
ATOM 20611 C CA . GLY A 1 66 ? -10.492 -16.454 -43.969 1.00 0.00 66 GLY A CA 13
ATOM 20612 C C . GLY A 1 66 ? -11.948 -16.051 -44.198 1.00 0.00 66 GLY A C 13
ATOM 20613 O O . GLY A 1 66 ? -12.776 -16.897 -44.560 1.00 0.00 66 GLY A O 13
ATOM 20617 N N . GLY A 1 67 ? -12.261 -14.756 -43.960 1.00 0.00 67 GLY A N 13
ATOM 20618 C CA . GLY A 1 67 ? -13.615 -14.216 -44.164 1.00 0.00 67 GLY A CA 13
ATOM 20619 C C . GLY A 1 67 ? -14.607 -14.635 -43.080 1.00 0.00 67 GLY A C 13
ATOM 20620 O O . GLY A 1 67 ? -15.821 -14.453 -43.238 1.00 0.00 67 GLY A O 13
ATOM 20624 N N . GLY A 1 68 ? -14.084 -15.195 -41.971 1.00 0.00 68 GLY A N 13
ATOM 20625 C CA . GLY A 1 68 ? -14.903 -15.612 -40.837 1.00 0.00 68 GLY A CA 13
ATOM 20626 C C . GLY A 1 68 ? -15.263 -14.437 -39.933 1.00 0.00 68 GLY A C 13
ATOM 20627 O O . GLY A 1 68 ? -16.239 -14.487 -39.191 1.00 0.00 68 GLY A O 13
ATOM 20631 N N . LEU A 1 69 ? -14.441 -13.384 -39.985 1.00 0.00 69 LEU A N 13
ATOM 20632 C CA . LEU A 1 69 ? -14.654 -12.139 -39.241 1.00 0.00 69 LEU A CA 13
ATOM 20633 C C . LEU A 1 69 ? -14.460 -10.971 -40.215 1.00 0.00 69 LEU A C 13
ATOM 20634 O O . LEU A 1 69 ? -13.551 -11.004 -41.053 1.00 0.00 69 LEU A O 13
ATOM 20650 N N . SER A 1 70 ? -15.337 -9.975 -40.110 1.00 0.00 70 SER A N 13
ATOM 20651 C CA . SER A 1 70 ? -15.344 -8.779 -40.963 1.00 0.00 70 SER A CA 13
ATOM 20652 C C . SER A 1 70 ? -16.200 -7.702 -40.272 1.00 0.00 70 SER A C 13
ATOM 20653 O O . SER A 1 70 ? -16.602 -7.875 -39.120 1.00 0.00 70 SER A O 13
ATOM 20661 N N . LYS A 1 71 ? -16.434 -6.578 -40.959 1.00 0.00 71 LYS A N 13
ATOM 20662 C CA . LYS A 1 71 ? -17.411 -5.558 -40.533 1.00 0.00 71 LYS A CA 13
ATOM 20663 C C . LYS A 1 71 ? -18.730 -5.779 -41.291 1.00 0.00 71 LYS A C 13
ATOM 20664 O O . LYS A 1 71 ? -18.727 -6.306 -42.415 1.00 0.00 71 LYS A O 13
ATOM 20683 N N . VAL A 1 72 ? -19.849 -5.387 -40.662 1.00 0.00 72 VAL A N 13
ATOM 20684 C CA . VAL A 1 72 ? -21.196 -5.550 -41.237 1.00 0.00 72 VAL A CA 13
ATOM 20685 C C . VAL A 1 72 ? -21.425 -4.518 -42.351 1.00 0.00 72 VAL A C 13
ATOM 20686 O O . VAL A 1 72 ? -21.555 -3.314 -42.078 1.00 0.00 72 VAL A O 13
ATOM 20699 N N . GLY A 1 73 ? -21.423 -5.001 -43.603 1.00 0.00 73 GLY A N 13
ATOM 20700 C CA . GLY A 1 73 ? -21.828 -4.189 -44.747 1.00 0.00 73 GLY A CA 13
ATOM 20701 C C . GLY A 1 73 ? -23.341 -3.990 -44.785 1.00 0.00 73 GLY A C 13
ATOM 20702 O O . GLY A 1 73 ? -24.070 -4.592 -43.989 1.00 0.00 73 GLY A O 13
ATOM 20706 N N . GLU A 1 74 ? -23.816 -3.149 -45.708 1.00 0.00 74 GLU A N 13
ATOM 20707 C CA . GLU A 1 74 ? -25.254 -2.863 -45.855 1.00 0.00 74 GLU A CA 13
ATOM 20708 C C . GLU A 1 74 ? -25.997 -4.071 -46.451 1.00 0.00 74 GLU A C 13
ATOM 20709 O O . GLU A 1 74 ? -27.171 -4.289 -46.160 1.00 0.00 74 GLU A O 13
ATOM 20721 N N . ASP A 1 75 ? -25.282 -4.849 -47.277 1.00 0.00 75 ASP A N 13
ATOM 20722 C CA . ASP A 1 75 ? -25.785 -6.108 -47.858 1.00 0.00 75 ASP A CA 13
ATOM 20723 C C . ASP A 1 75 ? -25.889 -7.189 -46.766 1.00 0.00 75 ASP A C 13
ATOM 20724 O O . ASP A 1 75 ? -26.872 -7.942 -46.698 1.00 0.00 75 ASP A O 13
ATOM 20733 N N . ALA A 1 76 ? -24.857 -7.231 -45.897 1.00 0.00 76 ALA A N 13
ATOM 20734 C CA . ALA A 1 76 ? -24.817 -8.125 -44.724 1.00 0.00 76 ALA A CA 13
ATOM 20735 C C . ALA A 1 76 ? -25.879 -7.713 -43.688 1.00 0.00 76 ALA A C 13
ATOM 20736 O O . ALA A 1 76 ? -26.408 -8.552 -42.961 1.00 0.00 76 ALA A O 13
ATOM 20743 N N . ALA A 1 77 ? -26.187 -6.408 -43.647 1.00 0.00 77 ALA A N 13
ATOM 20744 C CA . ALA A 1 77 ? -27.210 -5.844 -42.750 1.00 0.00 77 ALA A CA 13
ATOM 20745 C C . ALA A 1 77 ? -28.615 -6.314 -43.147 1.00 0.00 77 ALA A C 13
ATOM 20746 O O . ALA A 1 77 ? -29.453 -6.601 -42.283 1.00 0.00 77 ALA A O 13
ATOM 20753 N N . LYS A 1 78 ? -28.852 -6.383 -44.473 1.00 0.00 78 LYS A N 13
ATOM 20754 C CA . LYS A 1 78 ? -30.096 -6.934 -45.049 1.00 0.00 78 LYS A CA 13
ATOM 20755 C C . LYS A 1 78 ? -30.240 -8.408 -44.670 1.00 0.00 78 LYS A C 13
ATOM 20756 O O . LYS A 1 78 ? -31.331 -8.864 -44.330 1.00 0.00 78 LYS A O 13
ATOM 20775 N N . ASP A 1 79 ? -29.103 -9.128 -44.718 1.00 0.00 79 ASP A N 13
ATOM 20776 C CA . ASP A 1 79 ? -29.042 -10.560 -44.379 1.00 0.00 79 ASP A CA 13
ATOM 20777 C C . ASP A 1 79 ? -29.528 -10.787 -42.937 1.00 0.00 79 ASP A C 13
ATOM 20778 O O . ASP A 1 79 ? -30.515 -11.495 -42.725 1.00 0.00 79 ASP A O 13
ATOM 20787 N N . PHE A 1 80 ? -28.862 -10.107 -41.977 1.00 0.00 80 PHE A N 13
ATOM 20788 C CA . PHE A 1 80 ? -29.202 -10.158 -40.527 1.00 0.00 80 PHE A CA 13
ATOM 20789 C C . PHE A 1 80 ? -30.670 -9.767 -40.254 1.00 0.00 80 PHE A C 13
ATOM 20790 O O . PHE A 1 80 ? -31.328 -10.390 -39.420 1.00 0.00 80 PHE A O 13
ATOM 20807 N N . LEU A 1 81 ? -31.171 -8.762 -40.988 1.00 0.00 81 LEU A N 13
ATOM 20808 C CA . LEU A 1 81 ? -32.559 -8.262 -40.852 1.00 0.00 81 LEU A CA 13
ATOM 20809 C C . LEU A 1 81 ? -33.570 -9.353 -41.282 1.00 0.00 81 LEU A C 13
ATOM 20810 O O . LEU A 1 81 ? -34.665 -9.478 -40.714 1.00 0.00 81 LEU A O 13
ATOM 20826 N N . GLU A 1 82 ? -33.183 -10.159 -42.272 1.00 0.00 82 GLU A N 13
ATOM 20827 C CA . GLU A 1 82 ? -34.034 -11.228 -42.816 1.00 0.00 82 GLU A CA 13
ATOM 20828 C C . GLU A 1 82 ? -33.719 -12.600 -42.175 1.00 0.00 82 GLU A C 13
ATOM 20829 O O . GLU A 1 82 ? -34.422 -13.578 -42.456 1.00 0.00 82 GLU A O 13
ATOM 20841 N N . ARG A 1 83 ? -32.648 -12.676 -41.342 1.00 0.00 83 ARG A N 13
ATOM 20842 C CA . ARG A 1 83 ? -32.242 -13.940 -40.678 1.00 0.00 83 ARG A CA 13
ATOM 20843 C C . ARG A 1 83 ? -33.242 -14.332 -39.556 1.00 0.00 83 ARG A C 13
ATOM 20844 O O . ARG A 1 83 ? -34.240 -15.010 -39.824 1.00 0.00 83 ARG A O 13
ATOM 20865 N N . ASP A 1 84 ? -32.972 -13.904 -38.300 1.00 0.00 84 ASP A N 13
ATOM 20866 C CA . ASP A 1 84 ? -33.820 -14.243 -37.140 1.00 0.00 84 ASP A CA 13
ATOM 20867 C C . ASP A 1 84 ? -34.989 -13.232 -36.910 1.00 0.00 84 ASP A C 13
ATOM 20868 O O . ASP A 1 84 ? -36.124 -13.686 -36.719 1.00 0.00 84 ASP A O 13
ATOM 20877 N N . PRO A 1 85 ? -34.786 -11.847 -36.919 1.00 0.00 85 PRO A N 13
ATOM 20878 C CA . PRO A 1 85 ? -33.486 -11.117 -37.131 1.00 0.00 85 PRO A CA 13
ATOM 20879 C C . PRO A 1 85 ? -32.600 -10.977 -35.868 1.00 0.00 85 PRO A C 13
ATOM 20880 O O . PRO A 1 85 ? -31.407 -10.664 -35.976 1.00 0.00 85 PRO A O 13
ATOM 20891 N N . THR A 1 86 ? -33.229 -11.168 -34.700 1.00 0.00 86 THR A N 13
ATOM 20892 C CA . THR A 1 86 ? -32.613 -11.009 -33.372 1.00 0.00 86 THR A CA 13
ATOM 20893 C C . THR A 1 86 ? -31.306 -11.824 -33.252 1.00 0.00 86 THR A C 13
ATOM 20894 O O . THR A 1 86 ? -31.224 -12.953 -33.728 1.00 0.00 86 THR A O 13
ATOM 20905 N N . LEU A 1 87 ? -30.298 -11.233 -32.610 1.00 0.00 87 LEU A N 13
ATOM 20906 C CA . LEU A 1 87 ? -28.927 -11.759 -32.600 1.00 0.00 87 LEU A CA 13
ATOM 20907 C C . LEU A 1 87 ? -28.201 -11.277 -31.346 1.00 0.00 87 LEU A C 13
ATOM 20908 O O . LEU A 1 87 ? -28.751 -10.501 -30.556 1.00 0.00 87 LEU A O 13
ATOM 20924 N N . TRP A 1 88 ? -26.963 -11.735 -31.169 1.00 0.00 88 TRP A N 13
ATOM 20925 C CA . TRP A 1 88 ? -26.191 -11.479 -29.948 1.00 0.00 88 TRP A CA 13
ATOM 20926 C C . TRP A 1 88 ? -25.163 -10.389 -30.242 1.00 0.00 88 TRP A C 13
ATOM 20927 O O . TRP A 1 88 ? -24.325 -10.562 -31.128 1.00 0.00 88 TRP A O 13
ATOM 20948 N N . ALA A 1 89 ? -25.258 -9.266 -29.522 1.00 0.00 89 ALA A N 13
ATOM 20949 C CA . ALA A 1 89 ? -24.333 -8.133 -29.657 1.00 0.00 89 ALA A CA 13
ATOM 20950 C C . ALA A 1 89 ? -23.665 -7.849 -28.307 1.00 0.00 89 ALA A C 13
ATOM 20951 O O . ALA A 1 89 ? -24.355 -7.641 -27.305 1.00 0.00 89 ALA A O 13
ATOM 20958 N N . VAL A 1 90 ? -22.322 -7.873 -28.283 1.00 0.00 90 VAL A N 13
ATOM 20959 C CA . VAL A 1 90 ? -21.524 -7.483 -27.105 1.00 0.00 90 VAL A CA 13
ATOM 20960 C C . VAL A 1 90 ? -20.637 -6.288 -27.485 1.00 0.00 90 VAL A C 13
ATOM 20961 O O . VAL A 1 90 ? -20.014 -6.273 -28.558 1.00 0.00 90 VAL A O 13
ATOM 20974 N N . VAL A 1 91 ? -20.635 -5.254 -26.637 1.00 0.00 91 VAL A N 13
ATOM 20975 C CA . VAL A 1 91 ? -19.798 -4.072 -26.849 1.00 0.00 91 VAL A CA 13
ATOM 20976 C C . VAL A 1 91 ? -18.372 -4.335 -26.324 1.00 0.00 91 VAL A C 13
ATOM 20977 O O . VAL A 1 91 ? -18.147 -4.574 -25.129 1.00 0.00 91 VAL A O 13
ATOM 20990 N N . VAL A 1 92 ? -17.429 -4.369 -27.266 1.00 0.00 92 VAL A N 13
ATOM 20991 C CA . VAL A 1 92 ? -15.995 -4.480 -26.991 1.00 0.00 92 VAL A CA 13
ATOM 20992 C C . VAL A 1 92 ? -15.406 -3.045 -26.951 1.00 0.00 92 VAL A C 13
ATOM 20993 O O . VAL A 1 92 ? -16.005 -2.114 -27.509 1.00 0.00 92 VAL A O 13
ATOM 21006 N N . ALA A 1 93 ? -14.248 -2.875 -26.285 1.00 0.00 93 ALA A N 13
ATOM 21007 C CA . ALA A 1 93 ? -13.654 -1.550 -25.989 1.00 0.00 93 ALA A CA 13
ATOM 21008 C C . ALA A 1 93 ? -13.482 -0.620 -27.234 1.00 0.00 93 ALA A C 13
ATOM 21009 O O . ALA A 1 93 ? -13.785 0.577 -27.119 1.00 0.00 93 ALA A O 13
ATOM 21016 N N . PRO A 1 94 ? -12.978 -1.112 -28.437 1.00 0.00 94 PRO A N 13
ATOM 21017 C CA . PRO A 1 94 ? -12.965 -0.286 -29.668 1.00 0.00 94 PRO A CA 13
ATOM 21018 C C . PRO A 1 94 ? -14.385 -0.133 -30.264 1.00 0.00 94 PRO A C 13
ATOM 21019 O O . PRO A 1 94 ? -14.860 0.985 -30.493 1.00 0.00 94 PRO A O 13
ATOM 21030 N N . TRP A 1 95 ? -15.062 -1.278 -30.461 1.00 0.00 95 TRP A N 13
ATOM 21031 C CA . TRP A 1 95 ? -16.315 -1.373 -31.242 1.00 0.00 95 TRP A CA 13
ATOM 21032 C C . TRP A 1 95 ? -17.223 -2.511 -30.731 1.00 0.00 95 TRP A C 13
ATOM 21033 O O . TRP A 1 95 ? -16.777 -3.374 -29.982 1.00 0.00 95 TRP A O 13
ATOM 21054 N N . VAL A 1 96 ? -18.484 -2.527 -31.200 1.00 0.00 96 VAL A N 13
ATOM 21055 C CA . VAL A 1 96 ? -19.472 -3.579 -30.859 1.00 0.00 96 VAL A CA 13
ATOM 21056 C C . VAL A 1 96 ? -19.427 -4.705 -31.922 1.00 0.00 96 VAL A C 13
ATOM 21057 O O . VAL A 1 96 ? -19.295 -4.436 -33.115 1.00 0.00 96 VAL A O 13
ATOM 21070 N N . VAL A 1 97 ? -19.516 -5.969 -31.468 1.00 0.00 97 VAL A N 13
ATOM 21071 C CA . VAL A 1 97 ? -19.375 -7.173 -32.321 1.00 0.00 97 VAL A CA 13
ATOM 21072 C C . VAL A 1 97 ? -20.625 -8.071 -32.169 1.00 0.00 97 VAL A C 13
ATOM 21073 O O . VAL A 1 97 ? -21.187 -8.161 -31.070 1.00 0.00 97 VAL A O 13
ATOM 21086 N N . ILE A 1 98 ? -21.041 -8.743 -33.269 1.00 0.00 98 ILE A N 13
ATOM 21087 C CA . ILE A 1 98 ? -22.290 -9.537 -33.325 1.00 0.00 98 ILE A CA 13
ATOM 21088 C C . ILE A 1 98 ? -22.072 -10.933 -33.936 1.00 0.00 98 ILE A C 13
ATOM 21089 O O . ILE A 1 98 ? -21.329 -11.091 -34.902 1.00 0.00 98 ILE A O 13
ATOM 21105 N N . GLN A 1 99 ? -22.745 -11.929 -33.351 1.00 0.00 99 GLN A N 13
ATOM 21106 C CA . GLN A 1 99 ? -22.930 -13.263 -33.943 1.00 0.00 99 GLN A CA 13
ATOM 21107 C C . GLN A 1 99 ? -24.442 -13.485 -34.120 1.00 0.00 99 GLN A C 13
ATOM 21108 O O . GLN A 1 99 ? -25.233 -13.142 -33.225 1.00 0.00 99 GLN A O 13
ATOM 21122 N N . GLU A 1 100 ? -24.823 -14.037 -35.282 1.00 0.00 100 GLU A N 13
ATOM 21123 C CA . GLU A 1 100 ? -26.225 -14.323 -35.635 1.00 0.00 100 GLU A CA 13
ATOM 21124 C C . GLU A 1 100 ? -26.808 -15.425 -34.733 1.00 0.00 100 GLU A C 13
ATOM 21125 O O . GLU A 1 100 ? -26.133 -16.417 -34.425 1.00 0.00 100 GLU A O 13
ATOM 21137 N N . ARG A 1 101 ? -28.049 -15.209 -34.275 1.00 0.00 101 ARG A N 13
ATOM 21138 C CA . ARG A 1 101 ? -28.806 -16.218 -33.525 1.00 0.00 101 ARG A CA 13
ATOM 21139 C C . ARG A 1 101 ? -29.420 -17.228 -34.511 1.00 0.00 101 ARG A C 13
ATOM 21140 O O . ARG A 1 101 ? -29.581 -18.408 -34.181 1.00 0.00 101 ARG A O 13
ATOM 21161 N N . ALA A 1 102 ? -29.778 -16.752 -35.719 1.00 0.00 102 ALA A N 13
ATOM 21162 C CA . ALA A 1 102 ? -30.152 -17.634 -36.846 1.00 0.00 102 ALA A CA 13
ATOM 21163 C C . ALA A 1 102 ? -28.915 -18.403 -37.372 1.00 0.00 102 ALA A C 13
ATOM 21164 O O . ALA A 1 102 ? -28.346 -18.065 -38.411 1.00 0.00 102 ALA A O 13
ATOM 21171 N N . GLU A 1 103 ? -28.515 -19.425 -36.596 1.00 0.00 103 GLU A N 13
ATOM 21172 C CA . GLU A 1 103 ? -27.384 -20.337 -36.895 1.00 0.00 103 GLU A CA 13
ATOM 21173 C C . GLU A 1 103 ? -27.933 -21.665 -37.478 1.00 0.00 103 GLU A C 13
ATOM 21174 O O . GLU A 1 103 ? -27.308 -22.729 -37.374 1.00 0.00 103 GLU A O 13
ATOM 21186 N N . LYS A 1 104 ? -29.113 -21.564 -38.102 1.00 0.00 104 LYS A N 13
ATOM 21187 C CA . LYS A 1 104 ? -29.913 -22.712 -38.587 1.00 0.00 104 LYS A CA 13
ATOM 21188 C C . LYS A 1 104 ? -30.668 -22.331 -39.877 1.00 0.00 104 LYS A C 13
ATOM 21189 O O . LYS A 1 104 ? -31.600 -23.027 -40.299 1.00 0.00 104 LYS A O 13
ATOM 21208 N N . ALA A 1 105 ? -30.229 -21.225 -40.498 1.00 0.00 105 ALA A N 13
ATOM 21209 C CA . ALA A 1 105 ? -30.851 -20.655 -41.707 1.00 0.00 105 ALA A CA 13
ATOM 21210 C C . ALA A 1 105 ? -30.380 -21.400 -42.981 1.00 0.00 105 ALA A C 13
ATOM 21211 O O . ALA A 1 105 ? -29.599 -22.360 -42.901 1.00 0.00 105 ALA A O 13
ATOM 21218 N N . THR A 1 106 ? -30.872 -20.958 -44.150 1.00 0.00 106 THR A N 13
ATOM 21219 C CA . THR A 1 106 ? -30.538 -21.568 -45.451 1.00 0.00 106 THR A CA 13
ATOM 21220 C C . THR A 1 106 ? -29.065 -21.292 -45.824 1.00 0.00 106 THR A C 13
ATOM 21221 O O . THR A 1 106 ? -28.407 -22.126 -46.450 1.00 0.00 106 THR A O 13
ATOM 21232 N N . LEU A 1 107 ? -28.564 -20.108 -45.420 1.00 0.00 107 LEU A N 13
ATOM 21233 C CA . LEU A 1 107 ? -27.155 -19.718 -45.630 1.00 0.00 107 LEU A CA 13
ATOM 21234 C C . LEU A 1 107 ? -26.294 -20.463 -44.590 1.00 0.00 107 LEU A C 13
ATOM 21235 O O . LEU A 1 107 ? -25.466 -21.316 -44.940 1.00 0.00 107 LEU A O 13
ATOM 21251 N N . HIS A 1 108 ? -26.529 -20.142 -43.312 1.00 0.00 108 HIS A N 13
ATOM 21252 C CA . HIS A 1 108 ? -25.864 -20.783 -42.163 1.00 0.00 108 HIS A CA 13
ATOM 21253 C C . HIS A 1 108 ? -26.918 -21.062 -41.067 1.00 0.00 108 HIS A C 13
ATOM 21254 O O . HIS A 1 108 ? -27.417 -20.090 -40.461 1.00 0.00 108 HIS A O 13
ATOM 21269 N N . GLY A 1 1 ? -18.923 -19.375 -16.102 1.00 0.00 1 GLY A N 14
ATOM 21270 C CA . GLY A 1 1 ? -19.476 -18.275 -15.284 1.00 0.00 1 GLY A CA 14
ATOM 21271 C C . GLY A 1 1 ? -18.670 -16.992 -15.440 1.00 0.00 1 GLY A C 14
ATOM 21272 O O . GLY A 1 1 ? -17.433 -17.032 -15.491 1.00 0.00 1 GLY A O 14
ATOM 21278 N N . SER A 1 2 ? -19.378 -15.856 -15.536 1.00 0.00 2 SER A N 14
ATOM 21279 C CA . SER A 1 2 ? -18.775 -14.525 -15.708 1.00 0.00 2 SER A CA 14
ATOM 21280 C C . SER A 1 2 ? -18.279 -13.975 -14.360 1.00 0.00 2 SER A C 14
ATOM 21281 O O . SER A 1 2 ? -19.028 -13.984 -13.376 1.00 0.00 2 SER A O 14
ATOM 21289 N N . HIS A 1 3 ? -17.019 -13.503 -14.323 1.00 0.00 3 HIS A N 14
ATOM 21290 C CA . HIS A 1 3 ? -16.420 -12.908 -13.111 1.00 0.00 3 HIS A CA 14
ATOM 21291 C C . HIS A 1 3 ? -16.870 -11.442 -12.981 1.00 0.00 3 HIS A C 14
ATOM 21292 O O . HIS A 1 3 ? -16.109 -10.502 -13.224 1.00 0.00 3 HIS A O 14
ATOM 21306 N N . MET A 1 4 ? -18.152 -11.292 -12.608 1.00 0.00 4 MET A N 14
ATOM 21307 C CA . MET A 1 4 ? -18.852 -9.997 -12.528 1.00 0.00 4 MET A CA 14
ATOM 21308 C C . MET A 1 4 ? -18.871 -9.468 -11.078 1.00 0.00 4 MET A C 14
ATOM 21309 O O . MET A 1 4 ? -19.041 -8.266 -10.845 1.00 0.00 4 MET A O 14
ATOM 21323 N N . THR A 1 5 ? -18.703 -10.390 -10.117 1.00 0.00 5 THR A N 14
ATOM 21324 C CA . THR A 1 5 ? -18.614 -10.078 -8.677 1.00 0.00 5 THR A CA 14
ATOM 21325 C C . THR A 1 5 ? -17.143 -9.758 -8.282 1.00 0.00 5 THR A C 14
ATOM 21326 O O . THR A 1 5 ? -16.861 -9.332 -7.158 1.00 0.00 5 THR A O 14
ATOM 21337 N N . GLU A 1 6 ? -16.214 -9.954 -9.238 1.00 0.00 6 GLU A N 14
ATOM 21338 C CA . GLU A 1 6 ? -14.785 -9.642 -9.061 1.00 0.00 6 GLU A CA 14
ATOM 21339 C C . GLU A 1 6 ? -14.502 -8.137 -9.237 1.00 0.00 6 GLU A C 14
ATOM 21340 O O . GLU A 1 6 ? -15.206 -7.444 -9.984 1.00 0.00 6 GLU A O 14
ATOM 21352 N N . GLN A 1 7 ? -13.459 -7.647 -8.533 1.00 0.00 7 GLN A N 14
ATOM 21353 C CA . GLN A 1 7 ? -12.969 -6.262 -8.666 1.00 0.00 7 GLN A CA 14
ATOM 21354 C C . GLN A 1 7 ? -12.279 -6.089 -10.039 1.00 0.00 7 GLN A C 14
ATOM 21355 O O . GLN A 1 7 ? -11.087 -6.385 -10.189 1.00 0.00 7 GLN A O 14
ATOM 21369 N N . THR A 1 8 ? -13.071 -5.674 -11.042 1.00 0.00 8 THR A N 14
ATOM 21370 C CA . THR A 1 8 ? -12.609 -5.509 -12.430 1.00 0.00 8 THR A CA 14
ATOM 21371 C C . THR A 1 8 ? -13.548 -4.546 -13.192 1.00 0.00 8 THR A C 14
ATOM 21372 O O . THR A 1 8 ? -14.604 -4.152 -12.666 1.00 0.00 8 THR A O 14
ATOM 21383 N N . SER A 1 9 ? -13.139 -4.165 -14.423 1.00 0.00 9 SER A N 14
ATOM 21384 C CA . SER A 1 9 ? -13.947 -3.323 -15.335 1.00 0.00 9 SER A CA 14
ATOM 21385 C C . SER A 1 9 ? -15.282 -4.020 -15.663 1.00 0.00 9 SER A C 14
ATOM 21386 O O . SER A 1 9 ? -15.314 -5.244 -15.802 1.00 0.00 9 SER A O 14
ATOM 21394 N N . THR A 1 10 ? -16.371 -3.232 -15.785 1.00 0.00 10 THR A N 14
ATOM 21395 C CA . THR A 1 10 ? -17.717 -3.754 -16.110 1.00 0.00 10 THR A CA 14
ATOM 21396 C C . THR A 1 10 ? -17.752 -4.320 -17.547 1.00 0.00 10 THR A C 14
ATOM 21397 O O . THR A 1 10 ? -18.501 -5.265 -17.831 1.00 0.00 10 THR A O 14
ATOM 21408 N N . LEU A 1 11 ? -16.914 -3.738 -18.436 1.00 0.00 11 LEU A N 14
ATOM 21409 C CA . LEU A 1 11 ? -16.748 -4.210 -19.828 1.00 0.00 11 LEU A CA 14
ATOM 21410 C C . LEU A 1 11 ? -16.124 -5.615 -19.809 1.00 0.00 11 LEU A C 14
ATOM 21411 O O . LEU A 1 11 ? -16.610 -6.513 -20.486 1.00 0.00 11 LEU A O 14
ATOM 21427 N N . TYR A 1 12 ? -15.074 -5.780 -18.987 1.00 0.00 12 TYR A N 14
ATOM 21428 C CA . TYR A 1 12 ? -14.309 -7.040 -18.889 1.00 0.00 12 TYR A CA 14
ATOM 21429 C C . TYR A 1 12 ? -15.151 -8.135 -18.208 1.00 0.00 12 TYR A C 14
ATOM 21430 O O . TYR A 1 12 ? -15.146 -9.287 -18.637 1.00 0.00 12 TYR A O 14
ATOM 21448 N N . ALA A 1 13 ? -15.864 -7.730 -17.151 1.00 0.00 13 ALA A N 14
ATOM 21449 C CA . ALA A 1 13 ? -16.678 -8.624 -16.309 1.00 0.00 13 ALA A CA 14
ATOM 21450 C C . ALA A 1 13 ? -17.816 -9.267 -17.118 1.00 0.00 13 ALA A C 14
ATOM 21451 O O . ALA A 1 13 ? -18.166 -10.438 -16.916 1.00 0.00 13 ALA A O 14
ATOM 21458 N N . LYS A 1 14 ? -18.385 -8.459 -18.030 1.00 0.00 14 LYS A N 14
ATOM 21459 C CA . LYS A 1 14 ? -19.431 -8.897 -18.960 1.00 0.00 14 LYS A CA 14
ATOM 21460 C C . LYS A 1 14 ? -18.822 -9.747 -20.087 1.00 0.00 14 LYS A C 14
ATOM 21461 O O . LYS A 1 14 ? -19.198 -10.896 -20.271 1.00 0.00 14 LYS A O 14
ATOM 21480 N N . LEU A 1 15 ? -17.840 -9.163 -20.799 1.00 0.00 15 LEU A N 14
ATOM 21481 C CA . LEU A 1 15 ? -17.232 -9.755 -22.016 1.00 0.00 15 LEU A CA 14
ATOM 21482 C C . LEU A 1 15 ? -16.668 -11.166 -21.742 1.00 0.00 15 LEU A C 14
ATOM 21483 O O . LEU A 1 15 ? -16.667 -12.031 -22.620 1.00 0.00 15 LEU A O 14
ATOM 21499 N N . LEU A 1 16 ? -16.192 -11.369 -20.506 1.00 0.00 16 LEU A N 14
ATOM 21500 C CA . LEU A 1 16 ? -15.801 -12.685 -19.996 1.00 0.00 16 LEU A CA 14
ATOM 21501 C C . LEU A 1 16 ? -17.071 -13.519 -19.709 1.00 0.00 16 LEU A C 14
ATOM 21502 O O . LEU A 1 16 ? -17.612 -13.484 -18.603 1.00 0.00 16 LEU A O 14
ATOM 21518 N N . GLY A 1 17 ? -17.591 -14.185 -20.756 1.00 0.00 17 GLY A N 14
ATOM 21519 C CA . GLY A 1 17 ? -18.712 -15.128 -20.624 1.00 0.00 17 GLY A CA 14
ATOM 21520 C C . GLY A 1 17 ? -20.079 -14.537 -20.988 1.00 0.00 17 GLY A C 14
ATOM 21521 O O . GLY A 1 17 ? -20.769 -15.064 -21.871 1.00 0.00 17 GLY A O 14
ATOM 21525 N N . GLU A 1 18 ? -20.460 -13.440 -20.308 1.00 0.00 18 GLU A N 14
ATOM 21526 C CA . GLU A 1 18 ? -21.815 -12.842 -20.406 1.00 0.00 18 GLU A CA 14
ATOM 21527 C C . GLU A 1 18 ? -22.033 -12.200 -21.792 1.00 0.00 18 GLU A C 14
ATOM 21528 O O . GLU A 1 18 ? -21.570 -11.082 -22.063 1.00 0.00 18 GLU A O 14
ATOM 21540 N N . THR A 1 19 ? -22.700 -12.950 -22.684 1.00 0.00 19 THR A N 14
ATOM 21541 C CA . THR A 1 19 ? -23.110 -12.454 -24.000 1.00 0.00 19 THR A CA 14
ATOM 21542 C C . THR A 1 19 ? -24.489 -11.775 -23.888 1.00 0.00 19 THR A C 14
ATOM 21543 O O . THR A 1 19 ? -25.320 -12.174 -23.060 1.00 0.00 19 THR A O 14
ATOM 21554 N N . ALA A 1 20 ? -24.719 -10.757 -24.729 1.00 0.00 20 ALA A N 14
ATOM 21555 C CA . ALA A 1 20 ? -25.976 -10.000 -24.775 1.00 0.00 20 ALA A CA 14
ATOM 21556 C C . ALA A 1 20 ? -26.660 -10.223 -26.121 1.00 0.00 20 ALA A C 14
ATOM 21557 O O . ALA A 1 20 ? -25.997 -10.307 -27.151 1.00 0.00 20 ALA A O 14
ATOM 21564 N N . VAL A 1 21 ? -27.984 -10.353 -26.082 1.00 0.00 21 VAL A N 14
ATOM 21565 C CA . VAL A 1 21 ? -28.849 -10.350 -27.267 1.00 0.00 21 VAL A CA 14
ATOM 21566 C C . VAL A 1 21 ? -29.605 -9.008 -27.324 1.00 0.00 21 VAL A C 14
ATOM 21567 O O . VAL A 1 21 ? -29.901 -8.407 -26.277 1.00 0.00 21 VAL A O 14
ATOM 21580 N N . ILE A 1 22 ? -29.886 -8.536 -28.544 1.00 0.00 22 ILE A N 14
ATOM 21581 C CA . ILE A 1 22 ? -30.590 -7.273 -28.782 1.00 0.00 22 ILE A CA 14
ATOM 21582 C C . ILE A 1 22 ? -31.339 -7.349 -30.132 1.00 0.00 22 ILE A C 14
ATOM 21583 O O . ILE A 1 22 ? -31.138 -8.295 -30.915 1.00 0.00 22 ILE A O 14
ATOM 21599 N N . SER A 1 23 ? -32.234 -6.377 -30.371 1.00 0.00 23 SER A N 14
ATOM 21600 C CA . SER A 1 23 ? -32.882 -6.181 -31.672 1.00 0.00 23 SER A CA 14
ATOM 21601 C C . SER A 1 23 ? -31.856 -5.677 -32.709 1.00 0.00 23 SER A C 14
ATOM 21602 O O . SER A 1 23 ? -31.014 -4.824 -32.387 1.00 0.00 23 SER A O 14
ATOM 21610 N N . TRP A 1 24 ? -31.943 -6.203 -33.942 1.00 0.00 24 TRP A N 14
ATOM 21611 C CA . TRP A 1 24 ? -31.056 -5.813 -35.050 1.00 0.00 24 TRP A CA 14
ATOM 21612 C C . TRP A 1 24 ? -31.176 -4.305 -35.390 1.00 0.00 24 TRP A C 14
ATOM 21613 O O . TRP A 1 24 ? -30.179 -3.662 -35.734 1.00 0.00 24 TRP A O 14
ATOM 21634 N N . ALA A 1 25 ? -32.397 -3.761 -35.294 1.00 0.00 25 ALA A N 14
ATOM 21635 C CA . ALA A 1 25 ? -32.683 -2.361 -35.686 1.00 0.00 25 ALA A CA 14
ATOM 21636 C C . ALA A 1 25 ? -31.923 -1.330 -34.814 1.00 0.00 25 ALA A C 14
ATOM 21637 O O . ALA A 1 25 ? -31.783 -0.166 -35.202 1.00 0.00 25 ALA A O 14
ATOM 21644 N N . GLU A 1 26 ? -31.409 -1.777 -33.655 1.00 0.00 26 GLU A N 14
ATOM 21645 C CA . GLU A 1 26 ? -30.573 -0.944 -32.762 1.00 0.00 26 GLU A CA 14
ATOM 21646 C C . GLU A 1 26 ? -29.139 -0.803 -33.314 1.00 0.00 26 GLU A C 14
ATOM 21647 O O . GLU A 1 26 ? -28.448 0.174 -33.029 1.00 0.00 26 GLU A O 14
ATOM 21659 N N . LEU A 1 27 ? -28.720 -1.789 -34.115 1.00 0.00 27 LEU A N 14
ATOM 21660 C CA . LEU A 1 27 ? -27.353 -1.889 -34.670 1.00 0.00 27 LEU A CA 14
ATOM 21661 C C . LEU A 1 27 ? -27.214 -1.184 -36.035 1.00 0.00 27 LEU A C 14
ATOM 21662 O O . LEU A 1 27 ? -26.142 -1.225 -36.638 1.00 0.00 27 LEU A O 14
ATOM 21678 N N . GLN A 1 28 ? -28.305 -0.551 -36.512 1.00 0.00 28 GLN A N 14
ATOM 21679 C CA . GLN A 1 28 ? -28.299 0.243 -37.767 1.00 0.00 28 GLN A CA 14
ATOM 21680 C C . GLN A 1 28 ? -27.269 1.424 -37.725 1.00 0.00 28 GLN A C 14
ATOM 21681 O O . GLN A 1 28 ? -26.499 1.572 -38.679 1.00 0.00 28 GLN A O 14
ATOM 21695 N N . PRO A 1 29 ? -27.221 2.293 -36.640 1.00 0.00 29 PRO A N 14
ATOM 21696 C CA . PRO A 1 29 ? -26.201 3.376 -36.537 1.00 0.00 29 PRO A CA 14
ATOM 21697 C C . PRO A 1 29 ? -24.767 2.818 -36.390 1.00 0.00 29 PRO A C 14
ATOM 21698 O O . PRO A 1 29 ? -23.798 3.454 -36.810 1.00 0.00 29 PRO A O 14
ATOM 21709 N N . PHE A 1 30 ? -24.666 1.608 -35.815 1.00 0.00 30 PHE A N 14
ATOM 21710 C CA . PHE A 1 30 ? -23.384 0.923 -35.574 1.00 0.00 30 PHE A CA 14
ATOM 21711 C C . PHE A 1 30 ? -22.827 0.319 -36.884 1.00 0.00 30 PHE A C 14
ATOM 21712 O O . PHE A 1 30 ? -21.607 0.272 -37.084 1.00 0.00 30 PHE A O 14
ATOM 21729 N N . PHE A 1 31 ? -23.733 -0.140 -37.772 1.00 0.00 31 PHE A N 14
ATOM 21730 C CA . PHE A 1 31 ? -23.360 -0.659 -39.106 1.00 0.00 31 PHE A CA 14
ATOM 21731 C C . PHE A 1 31 ? -22.996 0.507 -40.047 1.00 0.00 31 PHE A C 14
ATOM 21732 O O . PHE A 1 31 ? -22.043 0.406 -40.827 1.00 0.00 31 PHE A O 14
ATOM 21749 N N . ALA A 1 32 ? -23.750 1.615 -39.935 1.00 0.00 32 ALA A N 14
ATOM 21750 C CA . ALA A 1 32 ? -23.592 2.796 -40.812 1.00 0.00 32 ALA A CA 14
ATOM 21751 C C . ALA A 1 32 ? -22.217 3.474 -40.620 1.00 0.00 32 ALA A C 14
ATOM 21752 O O . ALA A 1 32 ? -21.639 4.006 -41.575 1.00 0.00 32 ALA A O 14
ATOM 21759 N N . ARG A 1 33 ? -21.707 3.440 -39.372 1.00 0.00 33 ARG A N 14
ATOM 21760 C CA . ARG A 1 33 ? -20.375 3.987 -39.027 1.00 0.00 33 ARG A CA 14
ATOM 21761 C C . ARG A 1 33 ? -19.247 2.961 -39.304 1.00 0.00 33 ARG A C 14
ATOM 21762 O O . ARG A 1 33 ? -18.066 3.329 -39.346 1.00 0.00 33 ARG A O 14
ATOM 21783 N N . GLY A 1 34 ? -19.629 1.679 -39.487 1.00 0.00 34 GLY A N 14
ATOM 21784 C CA . GLY A 1 34 ? -18.674 0.598 -39.783 1.00 0.00 34 GLY A CA 14
ATOM 21785 C C . GLY A 1 34 ? -17.972 0.039 -38.545 1.00 0.00 34 GLY A C 14
ATOM 21786 O O . GLY A 1 34 ? -16.915 -0.594 -38.653 1.00 0.00 34 GLY A O 14
ATOM 21790 N N . ALA A 1 35 ? -18.584 0.247 -37.368 1.00 0.00 35 ALA A N 14
ATOM 21791 C CA . ALA A 1 35 ? -18.054 -0.234 -36.073 1.00 0.00 35 ALA A CA 14
ATOM 21792 C C . ALA A 1 35 ? -18.747 -1.543 -35.640 1.00 0.00 35 ALA A C 14
ATOM 21793 O O . ALA A 1 35 ? -18.637 -1.959 -34.486 1.00 0.00 35 ALA A O 14
ATOM 21800 N N . LEU A 1 36 ? -19.452 -2.179 -36.579 1.00 0.00 36 LEU A N 14
ATOM 21801 C CA . LEU A 1 36 ? -20.236 -3.396 -36.326 1.00 0.00 36 LEU A CA 14
ATOM 21802 C C . LEU A 1 36 ? -19.563 -4.571 -37.052 1.00 0.00 36 LEU A C 14
ATOM 21803 O O . LEU A 1 36 ? -19.379 -4.512 -38.270 1.00 0.00 36 LEU A O 14
ATOM 21819 N N . LEU A 1 37 ? -19.149 -5.606 -36.298 1.00 0.00 37 LEU A N 14
ATOM 21820 C CA . LEU A 1 37 ? -18.415 -6.779 -36.854 1.00 0.00 37 LEU A CA 14
ATOM 21821 C C . LEU A 1 37 ? -19.284 -8.055 -36.799 1.00 0.00 37 LEU A C 14
ATOM 21822 O O . LEU A 1 37 ? -19.810 -8.390 -35.763 1.00 0.00 37 LEU A O 14
ATOM 21838 N N . GLN A 1 38 ? -19.405 -8.740 -37.941 1.00 0.00 38 GLN A N 14
ATOM 21839 C CA . GLN A 1 38 ? -20.169 -10.002 -38.110 1.00 0.00 38 GLN A CA 14
ATOM 21840 C C . GLN A 1 38 ? -19.273 -11.222 -37.852 1.00 0.00 38 GLN A C 14
ATOM 21841 O O . GLN A 1 38 ? -18.207 -11.339 -38.459 1.00 0.00 38 GLN A O 14
ATOM 21855 N N . VAL A 1 39 ? -19.729 -12.133 -36.982 1.00 0.00 39 VAL A N 14
ATOM 21856 C CA . VAL A 1 39 ? -19.084 -13.443 -36.758 1.00 0.00 39 VAL A CA 14
ATOM 21857 C C . VAL A 1 39 ? -19.831 -14.508 -37.579 1.00 0.00 39 VAL A C 14
ATOM 21858 O O . VAL A 1 39 ? -21.058 -14.445 -37.697 1.00 0.00 39 VAL A O 14
ATOM 21871 N N . ASP A 1 40 ? -19.096 -15.476 -38.137 1.00 0.00 40 ASP A N 14
ATOM 21872 C CA . ASP A 1 40 ? -19.687 -16.654 -38.790 1.00 0.00 40 ASP A CA 14
ATOM 21873 C C . ASP A 1 40 ? -19.931 -17.746 -37.733 1.00 0.00 40 ASP A C 14
ATOM 21874 O O . ASP A 1 40 ? -19.224 -17.798 -36.719 1.00 0.00 40 ASP A O 14
ATOM 21883 N N . ALA A 1 41 ? -20.918 -18.623 -37.985 1.00 0.00 41 ALA A N 14
ATOM 21884 C CA . ALA A 1 41 ? -21.302 -19.697 -37.052 1.00 0.00 41 ALA A CA 14
ATOM 21885 C C . ALA A 1 41 ? -20.153 -20.714 -36.814 1.00 0.00 41 ALA A C 14
ATOM 21886 O O . ALA A 1 41 ? -20.160 -21.428 -35.807 1.00 0.00 41 ALA A O 14
ATOM 21893 N N . ALA A 1 42 ? -19.172 -20.769 -37.746 1.00 0.00 42 ALA A N 14
ATOM 21894 C CA . ALA A 1 42 ? -17.961 -21.613 -37.602 1.00 0.00 42 ALA A CA 14
ATOM 21895 C C . ALA A 1 42 ? -17.069 -21.097 -36.454 1.00 0.00 42 ALA A C 14
ATOM 21896 O O . ALA A 1 42 ? -16.517 -21.887 -35.670 1.00 0.00 42 ALA A O 14
ATOM 21903 N N . LEU A 1 43 ? -16.936 -19.756 -36.372 1.00 0.00 43 LEU A N 14
ATOM 21904 C CA . LEU A 1 43 ? -16.230 -19.072 -35.263 1.00 0.00 43 LEU A CA 14
ATOM 21905 C C . LEU A 1 43 ? -17.200 -18.928 -34.070 1.00 0.00 43 LEU A C 14
ATOM 21906 O O . LEU A 1 43 ? -18.249 -19.590 -34.033 1.00 0.00 43 LEU A O 14
ATOM 21922 N N . ASP A 1 44 ? -16.861 -18.066 -33.099 1.00 0.00 44 ASP A N 14
ATOM 21923 C CA . ASP A 1 44 ? -17.741 -17.800 -31.947 1.00 0.00 44 ASP A CA 14
ATOM 21924 C C . ASP A 1 44 ? -17.601 -16.330 -31.519 1.00 0.00 44 ASP A C 14
ATOM 21925 O O . ASP A 1 44 ? -16.522 -15.737 -31.652 1.00 0.00 44 ASP A O 14
ATOM 21934 N N . LEU A 1 45 ? -18.711 -15.783 -30.992 1.00 0.00 45 LEU A N 14
ATOM 21935 C CA . LEU A 1 45 ? -18.852 -14.370 -30.592 1.00 0.00 45 LEU A CA 14
ATOM 21936 C C . LEU A 1 45 ? -17.753 -13.949 -29.592 1.00 0.00 45 LEU A C 14
ATOM 21937 O O . LEU A 1 45 ? -17.043 -12.973 -29.832 1.00 0.00 45 LEU A O 14
ATOM 21953 N N . VAL A 1 46 ? -17.614 -14.700 -28.484 1.00 0.00 46 VAL A N 14
ATOM 21954 C CA . VAL A 1 46 ? -16.711 -14.320 -27.377 1.00 0.00 46 VAL A CA 14
ATOM 21955 C C . VAL A 1 46 ? -15.224 -14.542 -27.760 1.00 0.00 46 VAL A C 14
ATOM 21956 O O . VAL A 1 46 ? -14.351 -13.880 -27.215 1.00 0.00 46 VAL A O 14
ATOM 21969 N N . GLU A 1 47 ? -14.953 -15.472 -28.704 1.00 0.00 47 GLU A N 14
ATOM 21970 C CA . GLU A 1 47 ? -13.570 -15.808 -29.138 1.00 0.00 47 GLU A CA 14
ATOM 21971 C C . GLU A 1 47 ? -12.945 -14.649 -29.927 1.00 0.00 47 GLU A C 14
ATOM 21972 O O . GLU A 1 47 ? -11.820 -14.212 -29.633 1.00 0.00 47 GLU A O 14
ATOM 21984 N N . VAL A 1 48 ? -13.700 -14.161 -30.930 1.00 0.00 48 VAL A N 14
ATOM 21985 C CA . VAL A 1 48 ? -13.278 -13.023 -31.763 1.00 0.00 48 VAL A CA 14
ATOM 21986 C C . VAL A 1 48 ? -13.227 -11.735 -30.909 1.00 0.00 48 VAL A C 14
ATOM 21987 O O . VAL A 1 48 ? -12.407 -10.841 -31.143 1.00 0.00 48 VAL A O 14
ATOM 22000 N N . ALA A 1 49 ? -14.103 -11.698 -29.886 1.00 0.00 49 ALA A N 14
ATOM 22001 C CA . ALA A 1 49 ? -14.253 -10.545 -28.982 1.00 0.00 49 ALA A CA 14
ATOM 22002 C C . ALA A 1 49 ? -13.120 -10.511 -27.936 1.00 0.00 49 ALA A C 14
ATOM 22003 O O . ALA A 1 49 ? -12.697 -9.439 -27.498 1.00 0.00 49 ALA A O 14
ATOM 22010 N N . GLU A 1 50 ? -12.640 -11.708 -27.555 1.00 0.00 50 GLU A N 14
ATOM 22011 C CA . GLU A 1 50 ? -11.521 -11.878 -26.608 1.00 0.00 50 GLU A CA 14
ATOM 22012 C C . GLU A 1 50 ? -10.207 -11.464 -27.279 1.00 0.00 50 GLU A C 14
ATOM 22013 O O . GLU A 1 50 ? -9.323 -10.882 -26.639 1.00 0.00 50 GLU A O 14
ATOM 22025 N N . ALA A 1 51 ? -10.102 -11.779 -28.580 1.00 0.00 51 ALA A N 14
ATOM 22026 C CA . ALA A 1 51 ? -8.942 -11.416 -29.401 1.00 0.00 51 ALA A CA 14
ATOM 22027 C C . ALA A 1 51 ? -8.847 -9.879 -29.547 1.00 0.00 51 ALA A C 14
ATOM 22028 O O . ALA A 1 51 ? -7.764 -9.311 -29.466 1.00 0.00 51 ALA A O 14
ATOM 22035 N N . LEU A 1 52 ? -10.006 -9.216 -29.720 1.00 0.00 52 LEU A N 14
ATOM 22036 C CA . LEU A 1 52 ? -10.097 -7.737 -29.738 1.00 0.00 52 LEU A CA 14
ATOM 22037 C C . LEU A 1 52 ? -9.768 -7.141 -28.350 1.00 0.00 52 LEU A C 14
ATOM 22038 O O . LEU A 1 52 ? -9.117 -6.095 -28.258 1.00 0.00 52 LEU A O 14
ATOM 22054 N N . ALA A 1 53 ? -10.220 -7.826 -27.284 1.00 0.00 53 ALA A N 14
ATOM 22055 C CA . ALA A 1 53 ? -9.966 -7.417 -25.883 1.00 0.00 53 ALA A CA 14
ATOM 22056 C C . ALA A 1 53 ? -8.476 -7.559 -25.511 1.00 0.00 53 ALA A C 14
ATOM 22057 O O . ALA A 1 53 ? -7.947 -6.793 -24.698 1.00 0.00 53 ALA A O 14
ATOM 22064 N N . GLY A 1 54 ? -7.815 -8.553 -26.122 1.00 0.00 54 GLY A N 14
ATOM 22065 C CA . GLY A 1 54 ? -6.408 -8.850 -25.848 1.00 0.00 54 GLY A CA 14
ATOM 22066 C C . GLY A 1 54 ? -5.451 -8.153 -26.808 1.00 0.00 54 GLY A C 14
ATOM 22067 O O . GLY A 1 54 ? -4.240 -8.410 -26.765 1.00 0.00 54 GLY A O 14
ATOM 22071 N N . ASP A 1 55 ? -6.022 -7.312 -27.710 1.00 0.00 55 ASP A N 14
ATOM 22072 C CA . ASP A 1 55 ? -5.275 -6.560 -28.750 1.00 0.00 55 ASP A CA 14
ATOM 22073 C C . ASP A 1 55 ? -4.618 -7.524 -29.784 1.00 0.00 55 ASP A C 14
ATOM 22074 O O . ASP A 1 55 ? -3.750 -7.134 -30.578 1.00 0.00 55 ASP A O 14
ATOM 22083 N N . ASP A 1 56 ? -5.076 -8.790 -29.765 1.00 0.00 56 ASP A N 14
ATOM 22084 C CA . ASP A 1 56 ? -4.595 -9.844 -30.661 1.00 0.00 56 ASP A CA 14
ATOM 22085 C C . ASP A 1 56 ? -5.066 -9.548 -32.095 1.00 0.00 56 ASP A C 14
ATOM 22086 O O . ASP A 1 56 ? -6.197 -9.875 -32.483 1.00 0.00 56 ASP A O 14
ATOM 22095 N N . ARG A 1 57 ? -4.186 -8.877 -32.836 1.00 0.00 57 ARG A N 14
ATOM 22096 C CA . ARG A 1 57 ? -4.428 -8.444 -34.209 1.00 0.00 57 ARG A CA 14
ATOM 22097 C C . ARG A 1 57 ? -4.319 -9.618 -35.200 1.00 0.00 57 ARG A C 14
ATOM 22098 O O . ARG A 1 57 ? -4.954 -9.586 -36.251 1.00 0.00 57 ARG A O 14
ATOM 22119 N N . GLU A 1 58 ? -3.537 -10.661 -34.838 1.00 0.00 58 GLU A N 14
ATOM 22120 C CA . GLU A 1 58 ? -3.211 -11.763 -35.765 1.00 0.00 58 GLU A CA 14
ATOM 22121 C C . GLU A 1 58 ? -4.455 -12.599 -36.143 1.00 0.00 58 GLU A C 14
ATOM 22122 O O . GLU A 1 58 ? -4.639 -12.906 -37.319 1.00 0.00 58 GLU A O 14
ATOM 22134 N N . LYS A 1 59 ? -5.309 -12.962 -35.154 1.00 0.00 59 LYS A N 14
ATOM 22135 C CA . LYS A 1 59 ? -6.546 -13.731 -35.430 1.00 0.00 59 LYS A CA 14
ATOM 22136 C C . LYS A 1 59 ? -7.585 -12.847 -36.129 1.00 0.00 59 LYS A C 14
ATOM 22137 O O . LYS A 1 59 ? -8.075 -13.215 -37.194 1.00 0.00 59 LYS A O 14
ATOM 22156 N N . VAL A 1 60 ? -7.892 -11.677 -35.538 1.00 0.00 60 VAL A N 14
ATOM 22157 C CA . VAL A 1 60 ? -9.000 -10.819 -36.012 1.00 0.00 60 VAL A CA 14
ATOM 22158 C C . VAL A 1 60 ? -8.769 -10.309 -37.449 1.00 0.00 60 VAL A C 14
ATOM 22159 O O . VAL A 1 60 ? -9.689 -10.325 -38.257 1.00 0.00 60 VAL A O 14
ATOM 22172 N N . ALA A 1 61 ? -7.521 -9.913 -37.774 1.00 0.00 61 ALA A N 14
ATOM 22173 C CA . ALA A 1 61 ? -7.178 -9.359 -39.103 1.00 0.00 61 ALA A CA 14
ATOM 22174 C C . ALA A 1 61 ? -7.095 -10.476 -40.156 1.00 0.00 61 ALA A C 14
ATOM 22175 O O . ALA A 1 61 ? -7.409 -10.248 -41.326 1.00 0.00 61 ALA A O 14
ATOM 22182 N N . ALA A 1 62 ? -6.684 -11.687 -39.730 1.00 0.00 62 ALA A N 14
ATOM 22183 C CA . ALA A 1 62 ? -6.660 -12.881 -40.608 1.00 0.00 62 ALA A CA 14
ATOM 22184 C C . ALA A 1 62 ? -8.087 -13.367 -40.894 1.00 0.00 62 ALA A C 14
ATOM 22185 O O . ALA A 1 62 ? -8.372 -13.881 -41.977 1.00 0.00 62 ALA A O 14
ATOM 22192 N N . TRP A 1 63 ? -8.974 -13.179 -39.902 1.00 0.00 63 TRP A N 14
ATOM 22193 C CA . TRP A 1 63 ? -10.408 -13.476 -40.018 1.00 0.00 63 TRP A CA 14
ATOM 22194 C C . TRP A 1 63 ? -11.094 -12.425 -40.929 1.00 0.00 63 TRP A C 14
ATOM 22195 O O . TRP A 1 63 ? -12.040 -12.752 -41.645 1.00 0.00 63 TRP A O 14
ATOM 22216 N N . LEU A 1 64 ? -10.587 -11.169 -40.887 1.00 0.00 64 LEU A N 14
ATOM 22217 C CA . LEU A 1 64 ? -11.015 -10.058 -41.788 1.00 0.00 64 LEU A CA 14
ATOM 22218 C C . LEU A 1 64 ? -10.440 -10.232 -43.212 1.00 0.00 64 LEU A C 14
ATOM 22219 O O . LEU A 1 64 ? -11.008 -9.714 -44.177 1.00 0.00 64 LEU A O 14
ATOM 22235 N N . SER A 1 65 ? -9.299 -10.920 -43.328 1.00 0.00 65 SER A N 14
ATOM 22236 C CA . SER A 1 65 ? -8.690 -11.250 -44.633 1.00 0.00 65 SER A CA 14
ATOM 22237 C C . SER A 1 65 ? -9.349 -12.507 -45.234 1.00 0.00 65 SER A C 14
ATOM 22238 O O . SER A 1 65 ? -9.362 -12.692 -46.457 1.00 0.00 65 SER A O 14
ATOM 22246 N N . GLY A 1 66 ? -9.900 -13.364 -44.357 1.00 0.00 66 GLY A N 14
ATOM 22247 C CA . GLY A 1 66 ? -10.584 -14.582 -44.779 1.00 0.00 66 GLY A CA 14
ATOM 22248 C C . GLY A 1 66 ? -10.557 -15.645 -43.693 1.00 0.00 66 GLY A C 14
ATOM 22249 O O . GLY A 1 66 ? -9.606 -16.434 -43.607 1.00 0.00 66 GLY A O 14
ATOM 22253 N N . GLY A 1 67 ? -11.596 -15.642 -42.840 1.00 0.00 67 GLY A N 14
ATOM 22254 C CA . GLY A 1 67 ? -11.752 -16.655 -41.793 1.00 0.00 67 GLY A CA 14
ATOM 22255 C C . GLY A 1 67 ? -13.198 -16.808 -41.336 1.00 0.00 67 GLY A C 14
ATOM 22256 O O . GLY A 1 67 ? -13.641 -17.919 -41.012 1.00 0.00 67 GLY A O 14
ATOM 22260 N N . GLY A 1 68 ? -13.932 -15.679 -41.301 1.00 0.00 68 GLY A N 14
ATOM 22261 C CA . GLY A 1 68 ? -15.359 -15.686 -40.942 1.00 0.00 68 GLY A CA 14
ATOM 22262 C C . GLY A 1 68 ? -15.808 -14.452 -40.159 1.00 0.00 68 GLY A C 14
ATOM 22263 O O . GLY A 1 68 ? -16.957 -14.387 -39.707 1.00 0.00 68 GLY A O 14
ATOM 22267 N N . LEU A 1 69 ? -14.906 -13.472 -39.990 1.00 0.00 69 LEU A N 14
ATOM 22268 C CA . LEU A 1 69 ? -15.206 -12.211 -39.287 1.00 0.00 69 LEU A CA 14
ATOM 22269 C C . LEU A 1 69 ? -15.109 -11.073 -40.317 1.00 0.00 69 LEU A C 14
ATOM 22270 O O . LEU A 1 69 ? -14.052 -10.852 -40.908 1.00 0.00 69 LEU A O 14
ATOM 22286 N N . SER A 1 70 ? -16.234 -10.393 -40.565 1.00 0.00 70 SER A N 14
ATOM 22287 C CA . SER A 1 70 ? -16.346 -9.347 -41.599 1.00 0.00 70 SER A CA 14
ATOM 22288 C C . SER A 1 70 ? -17.171 -8.174 -41.068 1.00 0.00 70 SER A C 14
ATOM 22289 O O . SER A 1 70 ? -18.187 -8.401 -40.439 1.00 0.00 70 SER A O 14
ATOM 22297 N N . LYS A 1 71 ? -16.711 -6.937 -41.299 1.00 0.00 71 LYS A N 14
ATOM 22298 C CA . LYS A 1 71 ? -17.528 -5.721 -41.075 1.00 0.00 71 LYS A CA 14
ATOM 22299 C C . LYS A 1 71 ? -18.925 -5.876 -41.732 1.00 0.00 71 LYS A C 14
ATOM 22300 O O . LYS A 1 71 ? -19.036 -6.375 -42.868 1.00 0.00 71 LYS A O 14
ATOM 22319 N N . VAL A 1 72 ? -19.975 -5.493 -40.993 1.00 0.00 72 VAL A N 14
ATOM 22320 C CA . VAL A 1 72 ? -21.366 -5.642 -41.448 1.00 0.00 72 VAL A CA 14
ATOM 22321 C C . VAL A 1 72 ? -21.675 -4.546 -42.471 1.00 0.00 72 VAL A C 14
ATOM 22322 O O . VAL A 1 72 ? -21.973 -3.410 -42.101 1.00 0.00 72 VAL A O 14
ATOM 22335 N N . GLY A 1 73 ? -21.500 -4.886 -43.760 1.00 0.00 73 GLY A N 14
ATOM 22336 C CA . GLY A 1 73 ? -21.849 -3.991 -44.860 1.00 0.00 73 GLY A CA 14
ATOM 22337 C C . GLY A 1 73 ? -23.349 -3.958 -45.132 1.00 0.00 73 GLY A C 14
ATOM 22338 O O . GLY A 1 73 ? -24.136 -4.479 -44.342 1.00 0.00 73 GLY A O 14
ATOM 22342 N N . GLU A 1 74 ? -23.743 -3.350 -46.256 1.00 0.00 74 GLU A N 14
ATOM 22343 C CA . GLU A 1 74 ? -25.161 -3.146 -46.613 1.00 0.00 74 GLU A CA 14
ATOM 22344 C C . GLU A 1 74 ? -25.864 -4.477 -46.958 1.00 0.00 74 GLU A C 14
ATOM 22345 O O . GLU A 1 74 ? -27.044 -4.657 -46.649 1.00 0.00 74 GLU A O 14
ATOM 22357 N N . ASP A 1 75 ? -25.126 -5.401 -47.599 1.00 0.00 75 ASP A N 14
ATOM 22358 C CA . ASP A 1 75 ? -25.650 -6.741 -47.949 1.00 0.00 75 ASP A CA 14
ATOM 22359 C C . ASP A 1 75 ? -25.761 -7.612 -46.687 1.00 0.00 75 ASP A C 14
ATOM 22360 O O . ASP A 1 75 ? -26.745 -8.343 -46.504 1.00 0.00 75 ASP A O 14
ATOM 22369 N N . ALA A 1 76 ? -24.741 -7.501 -45.818 1.00 0.00 76 ALA A N 14
ATOM 22370 C CA . ALA A 1 76 ? -24.701 -8.191 -44.512 1.00 0.00 76 ALA A CA 14
ATOM 22371 C C . ALA A 1 76 ? -25.788 -7.645 -43.566 1.00 0.00 76 ALA A C 14
ATOM 22372 O O . ALA A 1 76 ? -26.292 -8.366 -42.705 1.00 0.00 76 ALA A O 14
ATOM 22379 N N . ALA A 1 77 ? -26.136 -6.363 -43.748 1.00 0.00 77 ALA A N 14
ATOM 22380 C CA . ALA A 1 77 ? -27.196 -5.698 -42.976 1.00 0.00 77 ALA A CA 14
ATOM 22381 C C . ALA A 1 77 ? -28.579 -6.236 -43.377 1.00 0.00 77 ALA A C 14
ATOM 22382 O O . ALA A 1 77 ? -29.427 -6.511 -42.512 1.00 0.00 77 ALA A O 14
ATOM 22389 N N . LYS A 1 78 ? -28.789 -6.380 -44.705 1.00 0.00 78 LYS A N 14
ATOM 22390 C CA . LYS A 1 78 ? -30.012 -6.993 -45.270 1.00 0.00 78 LYS A CA 14
ATOM 22391 C C . LYS A 1 78 ? -30.147 -8.444 -44.796 1.00 0.00 78 LYS A C 14
ATOM 22392 O O . LYS A 1 78 ? -31.248 -8.911 -44.521 1.00 0.00 78 LYS A O 14
ATOM 22411 N N . ASP A 1 79 ? -28.996 -9.132 -44.683 1.00 0.00 79 ASP A N 14
ATOM 22412 C CA . ASP A 1 79 ? -28.929 -10.528 -44.215 1.00 0.00 79 ASP A CA 14
ATOM 22413 C C . ASP A 1 79 ? -29.496 -10.644 -42.792 1.00 0.00 79 ASP A C 14
ATOM 22414 O O . ASP A 1 79 ? -30.384 -11.450 -42.539 1.00 0.00 79 ASP A O 14
ATOM 22423 N N . PHE A 1 80 ? -28.957 -9.813 -41.887 1.00 0.00 80 PHE A N 14
ATOM 22424 C CA . PHE A 1 80 ? -29.321 -9.810 -40.452 1.00 0.00 80 PHE A CA 14
ATOM 22425 C C . PHE A 1 80 ? -30.783 -9.399 -40.194 1.00 0.00 80 PHE A C 14
ATOM 22426 O O . PHE A 1 80 ? -31.406 -9.919 -39.262 1.00 0.00 80 PHE A O 14
ATOM 22443 N N . LEU A 1 81 ? -31.327 -8.481 -41.011 1.00 0.00 81 LEU A N 14
ATOM 22444 C CA . LEU A 1 81 ? -32.748 -8.058 -40.891 1.00 0.00 81 LEU A CA 14
ATOM 22445 C C . LEU A 1 81 ? -33.673 -9.229 -41.291 1.00 0.00 81 LEU A C 14
ATOM 22446 O O . LEU A 1 81 ? -34.790 -9.357 -40.789 1.00 0.00 81 LEU A O 14
ATOM 22462 N N . GLU A 1 82 ? -33.176 -10.094 -42.177 1.00 0.00 82 GLU A N 14
ATOM 22463 C CA . GLU A 1 82 ? -33.909 -11.289 -42.643 1.00 0.00 82 GLU A CA 14
ATOM 22464 C C . GLU A 1 82 ? -33.479 -12.569 -41.876 1.00 0.00 82 GLU A C 14
ATOM 22465 O O . GLU A 1 82 ? -34.095 -13.627 -42.052 1.00 0.00 82 GLU A O 14
ATOM 22477 N N . ARG A 1 83 ? -32.423 -12.464 -41.039 1.00 0.00 83 ARG A N 14
ATOM 22478 C CA . ARG A 1 83 ? -31.827 -13.623 -40.329 1.00 0.00 83 ARG A CA 14
ATOM 22479 C C . ARG A 1 83 ? -32.729 -14.066 -39.156 1.00 0.00 83 ARG A C 14
ATOM 22480 O O . ARG A 1 83 ? -33.574 -14.942 -39.349 1.00 0.00 83 ARG A O 14
ATOM 22501 N N . ASP A 1 84 ? -32.533 -13.493 -37.946 1.00 0.00 84 ASP A N 14
ATOM 22502 C CA . ASP A 1 84 ? -33.351 -13.821 -36.766 1.00 0.00 84 ASP A CA 14
ATOM 22503 C C . ASP A 1 84 ? -34.639 -12.943 -36.654 1.00 0.00 84 ASP A C 14
ATOM 22504 O O . ASP A 1 84 ? -35.727 -13.524 -36.544 1.00 0.00 84 ASP A O 14
ATOM 22513 N N . PRO A 1 85 ? -34.603 -11.538 -36.649 1.00 0.00 85 PRO A N 14
ATOM 22514 C CA . PRO A 1 85 ? -33.389 -10.652 -36.570 1.00 0.00 85 PRO A CA 14
ATOM 22515 C C . PRO A 1 85 ? -32.826 -10.466 -35.126 1.00 0.00 85 PRO A C 14
ATOM 22516 O O . PRO A 1 85 ? -31.841 -9.759 -34.935 1.00 0.00 85 PRO A O 14
ATOM 22527 N N . THR A 1 86 ? -33.490 -11.086 -34.136 1.00 0.00 86 THR A N 14
ATOM 22528 C CA . THR A 1 86 ? -33.051 -11.138 -32.716 1.00 0.00 86 THR A CA 14
ATOM 22529 C C . THR A 1 86 ? -31.669 -11.843 -32.578 1.00 0.00 86 THR A C 14
ATOM 22530 O O . THR A 1 86 ? -31.605 -13.072 -32.591 1.00 0.00 86 THR A O 14
ATOM 22541 N N . LEU A 1 87 ? -30.577 -11.066 -32.445 1.00 0.00 87 LEU A N 14
ATOM 22542 C CA . LEU A 1 87 ? -29.188 -11.606 -32.539 1.00 0.00 87 LEU A CA 14
ATOM 22543 C C . LEU A 1 87 ? -28.320 -11.171 -31.338 1.00 0.00 87 LEU A C 14
ATOM 22544 O O . LEU A 1 87 ? -28.650 -10.218 -30.634 1.00 0.00 87 LEU A O 14
ATOM 22560 N N . TRP A 1 88 ? -27.175 -11.853 -31.160 1.00 0.00 88 TRP A N 14
ATOM 22561 C CA . TRP A 1 88 ? -26.253 -11.630 -30.032 1.00 0.00 88 TRP A CA 14
ATOM 22562 C C . TRP A 1 88 ? -25.239 -10.515 -30.341 1.00 0.00 88 TRP A C 14
ATOM 22563 O O . TRP A 1 88 ? -24.301 -10.717 -31.109 1.00 0.00 88 TRP A O 14
ATOM 22584 N N . ALA A 1 89 ? -25.452 -9.340 -29.721 1.00 0.00 89 ALA A N 14
ATOM 22585 C CA . ALA A 1 89 ? -24.555 -8.180 -29.835 1.00 0.00 89 ALA A CA 14
ATOM 22586 C C . ALA A 1 89 ? -23.886 -7.883 -28.481 1.00 0.00 89 ALA A C 14
ATOM 22587 O O . ALA A 1 89 ? -24.578 -7.630 -27.491 1.00 0.00 89 ALA A O 14
ATOM 22594 N N . VAL A 1 90 ? -22.543 -7.908 -28.448 1.00 0.00 90 VAL A N 14
ATOM 22595 C CA . VAL A 1 90 ? -21.752 -7.455 -27.287 1.00 0.00 90 VAL A CA 14
ATOM 22596 C C . VAL A 1 90 ? -20.822 -6.335 -27.750 1.00 0.00 90 VAL A C 14
ATOM 22597 O O . VAL A 1 90 ? -20.056 -6.511 -28.706 1.00 0.00 90 VAL A O 14
ATOM 22610 N N . VAL A 1 91 ? -20.907 -5.184 -27.079 1.00 0.00 91 VAL A N 14
ATOM 22611 C CA . VAL A 1 91 ? -20.001 -4.061 -27.324 1.00 0.00 91 VAL A CA 14
ATOM 22612 C C . VAL A 1 91 ? -18.643 -4.371 -26.662 1.00 0.00 91 VAL A C 14
ATOM 22613 O O . VAL A 1 91 ? -18.545 -4.420 -25.435 1.00 0.00 91 VAL A O 14
ATOM 22626 N N . VAL A 1 92 ? -17.630 -4.650 -27.493 1.00 0.00 92 VAL A N 14
ATOM 22627 C CA . VAL A 1 92 ? -16.250 -4.937 -27.043 1.00 0.00 92 VAL A CA 14
ATOM 22628 C C . VAL A 1 92 ? -15.474 -3.601 -26.927 1.00 0.00 92 VAL A C 14
ATOM 22629 O O . VAL A 1 92 ? -15.916 -2.584 -27.479 1.00 0.00 92 VAL A O 14
ATOM 22642 N N . ALA A 1 93 ? -14.326 -3.616 -26.213 1.00 0.00 93 ALA A N 14
ATOM 22643 C CA . ALA A 1 93 ? -13.512 -2.411 -25.926 1.00 0.00 93 ALA A CA 14
ATOM 22644 C C . ALA A 1 93 ? -13.185 -1.537 -27.190 1.00 0.00 93 ALA A C 14
ATOM 22645 O O . ALA A 1 93 ? -13.301 -0.306 -27.101 1.00 0.00 93 ALA A O 14
ATOM 22652 N N . PRO A 1 94 ? -12.748 -2.122 -28.380 1.00 0.00 94 PRO A N 14
ATOM 22653 C CA . PRO A 1 94 ? -12.644 -1.338 -29.644 1.00 0.00 94 PRO A CA 14
ATOM 22654 C C . PRO A 1 94 ? -14.035 -0.960 -30.219 1.00 0.00 94 PRO A C 14
ATOM 22655 O O . PRO A 1 94 ? -14.378 0.222 -30.319 1.00 0.00 94 PRO A O 14
ATOM 22666 N N . TRP A 1 95 ? -14.831 -1.990 -30.572 1.00 0.00 95 TRP A N 14
ATOM 22667 C CA . TRP A 1 95 ? -16.121 -1.825 -31.277 1.00 0.00 95 TRP A CA 14
ATOM 22668 C C . TRP A 1 95 ? -17.116 -2.939 -30.899 1.00 0.00 95 TRP A C 14
ATOM 22669 O O . TRP A 1 95 ? -16.741 -3.916 -30.247 1.00 0.00 95 TRP A O 14
ATOM 22690 N N . VAL A 1 96 ? -18.374 -2.789 -31.352 1.00 0.00 96 VAL A N 14
ATOM 22691 C CA . VAL A 1 96 ? -19.452 -3.774 -31.116 1.00 0.00 96 VAL A CA 14
ATOM 22692 C C . VAL A 1 96 ? -19.365 -4.918 -32.150 1.00 0.00 96 VAL A C 14
ATOM 22693 O O . VAL A 1 96 ? -19.206 -4.678 -33.354 1.00 0.00 96 VAL A O 14
ATOM 22706 N N . VAL A 1 97 ? -19.442 -6.160 -31.650 1.00 0.00 97 VAL A N 14
ATOM 22707 C CA . VAL A 1 97 ? -19.369 -7.388 -32.459 1.00 0.00 97 VAL A CA 14
ATOM 22708 C C . VAL A 1 97 ? -20.655 -8.209 -32.251 1.00 0.00 97 VAL A C 14
ATOM 22709 O O . VAL A 1 97 ? -21.179 -8.287 -31.130 1.00 0.00 97 VAL A O 14
ATOM 22722 N N . ILE A 1 98 ? -21.147 -8.828 -33.340 1.00 0.00 98 ILE A N 14
ATOM 22723 C CA . ILE A 1 98 ? -22.452 -9.498 -33.394 1.00 0.00 98 ILE A CA 14
ATOM 22724 C C . ILE A 1 98 ? -22.337 -10.867 -34.078 1.00 0.00 98 ILE A C 14
ATOM 22725 O O . ILE A 1 98 ? -21.506 -11.073 -34.963 1.00 0.00 98 ILE A O 14
ATOM 22741 N N . GLN A 1 99 ? -23.197 -11.779 -33.644 1.00 0.00 99 GLN A N 14
ATOM 22742 C CA . GLN A 1 99 ? -23.332 -13.139 -34.185 1.00 0.00 99 GLN A CA 14
ATOM 22743 C C . GLN A 1 99 ? -24.831 -13.475 -34.222 1.00 0.00 99 GLN A C 14
ATOM 22744 O O . GLN A 1 99 ? -25.605 -12.895 -33.443 1.00 0.00 99 GLN A O 14
ATOM 22758 N N . GLU A 1 100 ? -25.251 -14.398 -35.110 1.00 0.00 100 GLU A N 14
ATOM 22759 C CA . GLU A 1 100 ? -26.654 -14.834 -35.157 1.00 0.00 100 GLU A CA 14
ATOM 22760 C C . GLU A 1 100 ? -26.981 -15.670 -33.900 1.00 0.00 100 GLU A C 14
ATOM 22761 O O . GLU A 1 100 ? -26.137 -16.443 -33.418 1.00 0.00 100 GLU A O 14
ATOM 22773 N N . ARG A 1 101 ? -28.187 -15.469 -33.354 1.00 0.00 101 ARG A N 14
ATOM 22774 C CA . ARG A 1 101 ? -28.721 -16.287 -32.251 1.00 0.00 101 ARG A CA 14
ATOM 22775 C C . ARG A 1 101 ? -29.115 -17.675 -32.805 1.00 0.00 101 ARG A C 14
ATOM 22776 O O . ARG A 1 101 ? -28.938 -18.693 -32.121 1.00 0.00 101 ARG A O 14
ATOM 22797 N N . ALA A 1 102 ? -29.640 -17.678 -34.049 1.00 0.00 102 ALA A N 14
ATOM 22798 C CA . ALA A 1 102 ? -30.098 -18.900 -34.764 1.00 0.00 102 ALA A CA 14
ATOM 22799 C C . ALA A 1 102 ? -31.411 -19.424 -34.142 1.00 0.00 102 ALA A C 14
ATOM 22800 O O . ALA A 1 102 ? -31.737 -20.613 -34.214 1.00 0.00 102 ALA A O 14
ATOM 22807 N N . GLU A 1 103 ? -32.170 -18.465 -33.593 1.00 0.00 103 GLU A N 14
ATOM 22808 C CA . GLU A 1 103 ? -33.497 -18.678 -33.001 1.00 0.00 103 GLU A CA 14
ATOM 22809 C C . GLU A 1 103 ? -34.494 -19.063 -34.107 1.00 0.00 103 GLU A C 14
ATOM 22810 O O . GLU A 1 103 ? -35.253 -20.024 -33.977 1.00 0.00 103 GLU A O 14
ATOM 22822 N N . LYS A 1 104 ? -34.462 -18.268 -35.193 1.00 0.00 104 LYS A N 14
ATOM 22823 C CA . LYS A 1 104 ? -35.299 -18.466 -36.392 1.00 0.00 104 LYS A CA 14
ATOM 22824 C C . LYS A 1 104 ? -34.890 -19.767 -37.115 1.00 0.00 104 LYS A C 14
ATOM 22825 O O . LYS A 1 104 ? -35.748 -20.510 -37.617 1.00 0.00 104 LYS A O 14
ATOM 22844 N N . ALA A 1 105 ? -33.571 -20.017 -37.155 1.00 0.00 105 ALA A N 14
ATOM 22845 C CA . ALA A 1 105 ? -32.994 -21.226 -37.762 1.00 0.00 105 ALA A CA 14
ATOM 22846 C C . ALA A 1 105 ? -33.421 -22.475 -36.963 1.00 0.00 105 ALA A C 14
ATOM 22847 O O . ALA A 1 105 ? -32.956 -22.688 -35.843 1.00 0.00 105 ALA A O 14
ATOM 22854 N N . THR A 1 106 ? -34.315 -23.290 -37.557 1.00 0.00 106 THR A N 14
ATOM 22855 C CA . THR A 1 106 ? -34.909 -24.475 -36.902 1.00 0.00 106 THR A CA 14
ATOM 22856 C C . THR A 1 106 ? -33.953 -25.707 -36.930 1.00 0.00 106 THR A C 14
ATOM 22857 O O . THR A 1 106 ? -34.370 -26.826 -36.595 1.00 0.00 106 THR A O 14
ATOM 22868 N N . LEU A 1 107 ? -32.688 -25.481 -37.349 1.00 0.00 107 LEU A N 14
ATOM 22869 C CA . LEU A 1 107 ? -31.620 -26.498 -37.336 1.00 0.00 107 LEU A CA 14
ATOM 22870 C C . LEU A 1 107 ? -31.328 -26.974 -35.896 1.00 0.00 107 LEU A C 14
ATOM 22871 O O . LEU A 1 107 ? -30.645 -26.274 -35.132 1.00 0.00 107 LEU A O 14
ATOM 22887 N N . HIS A 1 108 ? -31.884 -28.144 -35.538 1.00 0.00 108 HIS A N 14
ATOM 22888 C CA . HIS A 1 108 ? -31.681 -28.785 -34.229 1.00 0.00 108 HIS A CA 14
ATOM 22889 C C . HIS A 1 108 ? -32.196 -30.245 -34.317 1.00 0.00 108 HIS A C 14
ATOM 22890 O O . HIS A 1 108 ? -31.371 -31.175 -34.461 1.00 0.00 108 HIS A O 14
ATOM 22905 N N . GLY A 1 1 ? 13.991 -12.892 -14.185 1.00 0.00 1 GLY A N 15
ATOM 22906 C CA . GLY A 1 1 ? 13.701 -13.962 -13.208 1.00 0.00 1 GLY A CA 15
ATOM 22907 C C . GLY A 1 1 ? 12.296 -13.841 -12.624 1.00 0.00 1 GLY A C 15
ATOM 22908 O O . GLY A 1 1 ? 11.843 -12.725 -12.333 1.00 0.00 1 GLY A O 15
ATOM 22914 N N . SER A 1 2 ? 11.605 -14.999 -12.493 1.00 0.00 2 SER A N 15
ATOM 22915 C CA . SER A 1 2 ? 10.288 -15.131 -11.823 1.00 0.00 2 SER A CA 15
ATOM 22916 C C . SER A 1 2 ? 9.190 -14.294 -12.521 1.00 0.00 2 SER A C 15
ATOM 22917 O O . SER A 1 2 ? 8.289 -13.763 -11.858 1.00 0.00 2 SER A O 15
ATOM 22925 N N . HIS A 1 3 ? 9.274 -14.216 -13.868 1.00 0.00 3 HIS A N 15
ATOM 22926 C CA . HIS A 1 3 ? 8.337 -13.425 -14.703 1.00 0.00 3 HIS A CA 15
ATOM 22927 C C . HIS A 1 3 ? 6.873 -13.883 -14.477 1.00 0.00 3 HIS A C 15
ATOM 22928 O O . HIS A 1 3 ? 6.520 -15.035 -14.740 1.00 0.00 3 HIS A O 15
ATOM 22942 N N . MET A 1 4 ? 6.045 -12.971 -13.944 1.00 0.00 4 MET A N 15
ATOM 22943 C CA . MET A 1 4 ? 4.661 -13.268 -13.526 1.00 0.00 4 MET A CA 15
ATOM 22944 C C . MET A 1 4 ? 3.693 -12.254 -14.154 1.00 0.00 4 MET A C 15
ATOM 22945 O O . MET A 1 4 ? 3.989 -11.054 -14.194 1.00 0.00 4 MET A O 15
ATOM 22959 N N . THR A 1 5 ? 2.546 -12.748 -14.651 1.00 0.00 5 THR A N 15
ATOM 22960 C CA . THR A 1 5 ? 1.465 -11.911 -15.196 1.00 0.00 5 THR A CA 15
ATOM 22961 C C . THR A 1 5 ? 0.232 -11.988 -14.276 1.00 0.00 5 THR A C 15
ATOM 22962 O O . THR A 1 5 ? -0.236 -13.088 -13.932 1.00 0.00 5 THR A O 15
ATOM 22973 N N . GLU A 1 6 ? -0.255 -10.820 -13.827 1.00 0.00 6 GLU A N 15
ATOM 22974 C CA . GLU A 1 6 ? -1.557 -10.711 -13.159 1.00 0.00 6 GLU A CA 15
ATOM 22975 C C . GLU A 1 6 ? -2.617 -10.434 -14.232 1.00 0.00 6 GLU A C 15
ATOM 22976 O O . GLU A 1 6 ? -2.439 -9.548 -15.082 1.00 0.00 6 GLU A O 15
ATOM 22988 N N . GLN A 1 7 ? -3.719 -11.191 -14.197 1.00 0.00 7 GLN A N 15
ATOM 22989 C CA . GLN A 1 7 ? -4.873 -10.968 -15.075 1.00 0.00 7 GLN A CA 15
ATOM 22990 C C . GLN A 1 7 ? -5.758 -9.866 -14.456 1.00 0.00 7 GLN A C 15
ATOM 22991 O O . GLN A 1 7 ? -6.934 -10.075 -14.146 1.00 0.00 7 GLN A O 15
ATOM 23005 N N . THR A 1 8 ? -5.139 -8.688 -14.253 1.00 0.00 8 THR A N 15
ATOM 23006 C CA . THR A 1 8 ? -5.761 -7.526 -13.591 1.00 0.00 8 THR A CA 15
ATOM 23007 C C . THR A 1 8 ? -6.438 -6.592 -14.618 1.00 0.00 8 THR A C 15
ATOM 23008 O O . THR A 1 8 ? -6.919 -5.509 -14.262 1.00 0.00 8 THR A O 15
ATOM 23019 N N . SER A 1 9 ? -6.477 -7.030 -15.891 1.00 0.00 9 SER A N 15
ATOM 23020 C CA . SER A 1 9 ? -7.189 -6.319 -16.960 1.00 0.00 9 SER A CA 15
ATOM 23021 C C . SER A 1 9 ? -8.699 -6.294 -16.645 1.00 0.00 9 SER A C 15
ATOM 23022 O O . SER A 1 9 ? -9.380 -7.322 -16.746 1.00 0.00 9 SER A O 15
ATOM 23030 N N . THR A 1 10 ? -9.185 -5.117 -16.205 1.00 0.00 10 THR A N 15
ATOM 23031 C CA . THR A 1 10 ? -10.611 -4.871 -15.935 1.00 0.00 10 THR A CA 15
ATOM 23032 C C . THR A 1 10 ? -11.439 -5.034 -17.232 1.00 0.00 10 THR A C 15
ATOM 23033 O O . THR A 1 10 ? -12.603 -5.428 -17.182 1.00 0.00 10 THR A O 15
ATOM 23044 N N . LEU A 1 11 ? -10.795 -4.760 -18.391 1.00 0.00 11 LEU A N 15
ATOM 23045 C CA . LEU A 1 11 ? -11.422 -4.889 -19.719 1.00 0.00 11 LEU A CA 15
ATOM 23046 C C . LEU A 1 11 ? -11.714 -6.376 -20.005 1.00 0.00 11 LEU A C 15
ATOM 23047 O O . LEU A 1 11 ? -12.804 -6.720 -20.468 1.00 0.00 11 LEU A O 15
ATOM 23063 N N . TYR A 1 12 ? -10.733 -7.240 -19.706 1.00 0.00 12 TYR A N 15
ATOM 23064 C CA . TYR A 1 12 ? -10.889 -8.704 -19.806 1.00 0.00 12 TYR A CA 15
ATOM 23065 C C . TYR A 1 12 ? -12.010 -9.190 -18.857 1.00 0.00 12 TYR A C 15
ATOM 23066 O O . TYR A 1 12 ? -12.877 -9.976 -19.250 1.00 0.00 12 TYR A O 15
ATOM 23084 N N . ALA A 1 13 ? -11.978 -8.674 -17.619 1.00 0.00 13 ALA A N 15
ATOM 23085 C CA . ALA A 1 13 ? -12.890 -9.090 -16.539 1.00 0.00 13 ALA A CA 15
ATOM 23086 C C . ALA A 1 13 ? -14.366 -8.753 -16.844 1.00 0.00 13 ALA A C 15
ATOM 23087 O O . ALA A 1 13 ? -15.266 -9.532 -16.511 1.00 0.00 13 ALA A O 15
ATOM 23094 N N . LYS A 1 14 ? -14.606 -7.584 -17.468 1.00 0.00 14 LYS A N 15
ATOM 23095 C CA . LYS A 1 14 ? -15.971 -7.115 -17.785 1.00 0.00 14 LYS A CA 15
ATOM 23096 C C . LYS A 1 14 ? -16.509 -7.761 -19.076 1.00 0.00 14 LYS A C 15
ATOM 23097 O O . LYS A 1 14 ? -17.690 -8.110 -19.153 1.00 0.00 14 LYS A O 15
ATOM 23116 N N . LEU A 1 15 ? -15.627 -7.907 -20.082 1.00 0.00 15 LEU A N 15
ATOM 23117 C CA . LEU A 1 15 ? -16.011 -8.338 -21.438 1.00 0.00 15 LEU A CA 15
ATOM 23118 C C . LEU A 1 15 ? -16.298 -9.843 -21.446 1.00 0.00 15 LEU A C 15
ATOM 23119 O O . LEU A 1 15 ? -17.377 -10.279 -21.880 1.00 0.00 15 LEU A O 15
ATOM 23135 N N . LEU A 1 16 ? -15.317 -10.626 -20.966 1.00 0.00 16 LEU A N 15
ATOM 23136 C CA . LEU A 1 16 ? -15.428 -12.085 -20.895 1.00 0.00 16 LEU A CA 15
ATOM 23137 C C . LEU A 1 16 ? -16.356 -12.459 -19.720 1.00 0.00 16 LEU A C 15
ATOM 23138 O O . LEU A 1 16 ? -15.908 -12.687 -18.589 1.00 0.00 16 LEU A O 15
ATOM 23154 N N . GLY A 1 17 ? -17.669 -12.454 -20.014 1.00 0.00 17 GLY A N 15
ATOM 23155 C CA . GLY A 1 17 ? -18.703 -12.673 -19.011 1.00 0.00 17 GLY A CA 15
ATOM 23156 C C . GLY A 1 17 ? -19.951 -13.294 -19.613 1.00 0.00 17 GLY A C 15
ATOM 23157 O O . GLY A 1 17 ? -20.264 -14.460 -19.344 1.00 0.00 17 GLY A O 15
ATOM 23161 N N . GLU A 1 18 ? -20.643 -12.524 -20.470 1.00 0.00 18 GLU A N 15
ATOM 23162 C CA . GLU A 1 18 ? -21.943 -12.929 -21.041 1.00 0.00 18 GLU A CA 15
ATOM 23163 C C . GLU A 1 18 ? -22.136 -12.327 -22.451 1.00 0.00 18 GLU A C 15
ATOM 23164 O O . GLU A 1 18 ? -21.725 -11.193 -22.702 1.00 0.00 18 GLU A O 15
ATOM 23176 N N . THR A 1 19 ? -22.776 -13.096 -23.356 1.00 0.00 19 THR A N 15
ATOM 23177 C CA . THR A 1 19 ? -23.206 -12.609 -24.679 1.00 0.00 19 THR A CA 15
ATOM 23178 C C . THR A 1 19 ? -24.611 -11.980 -24.552 1.00 0.00 19 THR A C 15
ATOM 23179 O O . THR A 1 19 ? -25.539 -12.623 -24.053 1.00 0.00 19 THR A O 15
ATOM 23190 N N . ALA A 1 20 ? -24.748 -10.711 -24.970 1.00 0.00 20 ALA A N 15
ATOM 23191 C CA . ALA A 1 20 ? -25.993 -9.941 -24.815 1.00 0.00 20 ALA A CA 15
ATOM 23192 C C . ALA A 1 20 ? -26.907 -10.120 -26.041 1.00 0.00 20 ALA A C 15
ATOM 23193 O O . ALA A 1 20 ? -26.547 -9.717 -27.154 1.00 0.00 20 ALA A O 15
ATOM 23200 N N . VAL A 1 21 ? -28.084 -10.740 -25.830 1.00 0.00 21 VAL A N 15
ATOM 23201 C CA . VAL A 1 21 ? -29.123 -10.850 -26.867 1.00 0.00 21 VAL A CA 15
ATOM 23202 C C . VAL A 1 21 ? -29.756 -9.458 -27.088 1.00 0.00 21 VAL A C 15
ATOM 23203 O O . VAL A 1 21 ? -30.106 -8.771 -26.123 1.00 0.00 21 VAL A O 15
ATOM 23216 N N . ILE A 1 22 ? -29.886 -9.049 -28.353 1.00 0.00 22 ILE A N 15
ATOM 23217 C CA . ILE A 1 22 ? -30.405 -7.721 -28.727 1.00 0.00 22 ILE A CA 15
ATOM 23218 C C . ILE A 1 22 ? -31.247 -7.832 -30.017 1.00 0.00 22 ILE A C 15
ATOM 23219 O O . ILE A 1 22 ? -31.164 -8.833 -30.742 1.00 0.00 22 ILE A O 15
ATOM 23235 N N . SER A 1 23 ? -32.067 -6.812 -30.287 1.00 0.00 23 SER A N 15
ATOM 23236 C CA . SER A 1 23 ? -32.799 -6.682 -31.550 1.00 0.00 23 SER A CA 15
ATOM 23237 C C . SER A 1 23 ? -31.884 -6.041 -32.618 1.00 0.00 23 SER A C 15
ATOM 23238 O O . SER A 1 23 ? -31.069 -5.166 -32.296 1.00 0.00 23 SER A O 15
ATOM 23246 N N . TRP A 1 24 ? -32.021 -6.484 -33.874 1.00 0.00 24 TRP A N 15
ATOM 23247 C CA . TRP A 1 24 ? -31.153 -6.042 -34.986 1.00 0.00 24 TRP A CA 15
ATOM 23248 C C . TRP A 1 24 ? -31.334 -4.539 -35.313 1.00 0.00 24 TRP A C 15
ATOM 23249 O O . TRP A 1 24 ? -30.362 -3.848 -35.634 1.00 0.00 24 TRP A O 15
ATOM 23270 N N . ALA A 1 25 ? -32.576 -4.046 -35.232 1.00 0.00 25 ALA A N 15
ATOM 23271 C CA . ALA A 1 25 ? -32.911 -2.654 -35.606 1.00 0.00 25 ALA A CA 15
ATOM 23272 C C . ALA A 1 25 ? -32.311 -1.629 -34.615 1.00 0.00 25 ALA A C 15
ATOM 23273 O O . ALA A 1 25 ? -32.216 -0.433 -34.919 1.00 0.00 25 ALA A O 15
ATOM 23280 N N . GLU A 1 26 ? -31.893 -2.116 -33.433 1.00 0.00 26 GLU A N 15
ATOM 23281 C CA . GLU A 1 26 ? -31.142 -1.309 -32.447 1.00 0.00 26 GLU A CA 15
ATOM 23282 C C . GLU A 1 26 ? -29.701 -1.036 -32.930 1.00 0.00 26 GLU A C 15
ATOM 23283 O O . GLU A 1 26 ? -29.057 -0.075 -32.502 1.00 0.00 26 GLU A O 15
ATOM 23295 N N . LEU A 1 27 ? -29.223 -1.904 -33.834 1.00 0.00 27 LEU A N 15
ATOM 23296 C CA . LEU A 1 27 ? -27.857 -1.869 -34.383 1.00 0.00 27 LEU A CA 15
ATOM 23297 C C . LEU A 1 27 ? -27.787 -1.125 -35.730 1.00 0.00 27 LEU A C 15
ATOM 23298 O O . LEU A 1 27 ? -26.722 -1.101 -36.369 1.00 0.00 27 LEU A O 15
ATOM 23314 N N . GLN A 1 28 ? -28.913 -0.512 -36.158 1.00 0.00 28 GLN A N 15
ATOM 23315 C CA . GLN A 1 28 ? -28.941 0.338 -37.374 1.00 0.00 28 GLN A CA 15
ATOM 23316 C C . GLN A 1 28 ? -27.944 1.539 -37.287 1.00 0.00 28 GLN A C 15
ATOM 23317 O O . GLN A 1 28 ? -27.202 1.760 -38.249 1.00 0.00 28 GLN A O 15
ATOM 23331 N N . PRO A 1 29 ? -27.875 2.327 -36.145 1.00 0.00 29 PRO A N 15
ATOM 23332 C CA . PRO A 1 29 ? -26.836 3.381 -35.974 1.00 0.00 29 PRO A CA 15
ATOM 23333 C C . PRO A 1 29 ? -25.398 2.807 -35.969 1.00 0.00 29 PRO A C 15
ATOM 23334 O O . PRO A 1 29 ? -24.472 3.447 -36.472 1.00 0.00 29 PRO A O 15
ATOM 23345 N N . PHE A 1 30 ? -25.247 1.579 -35.428 1.00 0.00 30 PHE A N 15
ATOM 23346 C CA . PHE A 1 30 ? -23.938 0.929 -35.234 1.00 0.00 30 PHE A CA 15
ATOM 23347 C C . PHE A 1 30 ? -23.305 0.508 -36.570 1.00 0.00 30 PHE A C 15
ATOM 23348 O O . PHE A 1 30 ? -22.098 0.698 -36.765 1.00 0.00 30 PHE A O 15
ATOM 23365 N N . PHE A 1 31 ? -24.104 -0.053 -37.504 1.00 0.00 31 PHE A N 15
ATOM 23366 C CA . PHE A 1 31 ? -23.578 -0.412 -38.842 1.00 0.00 31 PHE A CA 15
ATOM 23367 C C . PHE A 1 31 ? -23.416 0.858 -39.699 1.00 0.00 31 PHE A C 15
ATOM 23368 O O . PHE A 1 31 ? -22.510 0.935 -40.536 1.00 0.00 31 PHE A O 15
ATOM 23385 N N . ALA A 1 32 ? -24.289 1.861 -39.448 1.00 0.00 32 ALA A N 15
ATOM 23386 C CA . ALA A 1 32 ? -24.261 3.165 -40.153 1.00 0.00 32 ALA A CA 15
ATOM 23387 C C . ALA A 1 32 ? -22.968 3.957 -39.846 1.00 0.00 32 ALA A C 15
ATOM 23388 O O . ALA A 1 32 ? -22.513 4.748 -40.675 1.00 0.00 32 ALA A O 15
ATOM 23395 N N . ARG A 1 33 ? -22.388 3.742 -38.644 1.00 0.00 33 ARG A N 15
ATOM 23396 C CA . ARG A 1 33 ? -21.096 4.366 -38.245 1.00 0.00 33 ARG A CA 15
ATOM 23397 C C . ARG A 1 33 ? -19.910 3.387 -38.404 1.00 0.00 33 ARG A C 15
ATOM 23398 O O . ARG A 1 33 ? -18.762 3.741 -38.096 1.00 0.00 33 ARG A O 15
ATOM 23419 N N . GLY A 1 34 ? -20.204 2.160 -38.871 1.00 0.00 34 GLY A N 15
ATOM 23420 C CA . GLY A 1 34 ? -19.177 1.142 -39.132 1.00 0.00 34 GLY A CA 15
ATOM 23421 C C . GLY A 1 34 ? -18.601 0.491 -37.877 1.00 0.00 34 GLY A C 15
ATOM 23422 O O . GLY A 1 34 ? -17.580 -0.203 -37.948 1.00 0.00 34 GLY A O 15
ATOM 23426 N N . ALA A 1 35 ? -19.273 0.696 -36.731 1.00 0.00 35 ALA A N 15
ATOM 23427 C CA . ALA A 1 35 ? -18.866 0.111 -35.437 1.00 0.00 35 ALA A CA 15
ATOM 23428 C C . ALA A 1 35 ? -19.384 -1.330 -35.277 1.00 0.00 35 ALA A C 15
ATOM 23429 O O . ALA A 1 35 ? -19.138 -1.966 -34.257 1.00 0.00 35 ALA A O 15
ATOM 23436 N N . LEU A 1 36 ? -20.111 -1.829 -36.283 1.00 0.00 36 LEU A N 15
ATOM 23437 C CA . LEU A 1 36 ? -20.740 -3.156 -36.237 1.00 0.00 36 LEU A CA 15
ATOM 23438 C C . LEU A 1 36 ? -19.913 -4.145 -37.080 1.00 0.00 36 LEU A C 15
ATOM 23439 O O . LEU A 1 36 ? -19.675 -3.902 -38.268 1.00 0.00 36 LEU A O 15
ATOM 23455 N N . LEU A 1 37 ? -19.446 -5.231 -36.445 1.00 0.00 37 LEU A N 15
ATOM 23456 C CA . LEU A 1 37 ? -18.636 -6.291 -37.092 1.00 0.00 37 LEU A CA 15
ATOM 23457 C C . LEU A 1 37 ? -19.461 -7.599 -37.174 1.00 0.00 37 LEU A C 15
ATOM 23458 O O . LEU A 1 37 ? -20.120 -7.980 -36.216 1.00 0.00 37 LEU A O 15
ATOM 23474 N N . GLN A 1 38 ? -19.405 -8.252 -38.339 1.00 0.00 38 GLN A N 15
ATOM 23475 C CA . GLN A 1 38 ? -20.081 -9.528 -38.624 1.00 0.00 38 GLN A CA 15
ATOM 23476 C C . GLN A 1 38 ? -19.164 -10.678 -38.226 1.00 0.00 38 GLN A C 15
ATOM 23477 O O . GLN A 1 38 ? -17.991 -10.669 -38.588 1.00 0.00 38 GLN A O 15
ATOM 23491 N N . VAL A 1 39 ? -19.699 -11.673 -37.502 1.00 0.00 39 VAL A N 15
ATOM 23492 C CA . VAL A 1 39 ? -18.994 -12.947 -37.273 1.00 0.00 39 VAL A CA 15
ATOM 23493 C C . VAL A 1 39 ? -19.942 -14.117 -37.589 1.00 0.00 39 VAL A C 15
ATOM 23494 O O . VAL A 1 39 ? -21.152 -14.030 -37.352 1.00 0.00 39 VAL A O 15
ATOM 23507 N N . ASP A 1 40 ? -19.380 -15.187 -38.176 1.00 0.00 40 ASP A N 15
ATOM 23508 C CA . ASP A 1 40 ? -20.136 -16.395 -38.565 1.00 0.00 40 ASP A CA 15
ATOM 23509 C C . ASP A 1 40 ? -20.401 -17.292 -37.335 1.00 0.00 40 ASP A C 15
ATOM 23510 O O . ASP A 1 40 ? -19.646 -17.241 -36.352 1.00 0.00 40 ASP A O 15
ATOM 23519 N N . ALA A 1 41 ? -21.461 -18.129 -37.415 1.00 0.00 41 ALA A N 15
ATOM 23520 C CA . ALA A 1 41 ? -21.888 -19.016 -36.310 1.00 0.00 41 ALA A CA 15
ATOM 23521 C C . ALA A 1 41 ? -20.823 -20.073 -35.955 1.00 0.00 41 ALA A C 15
ATOM 23522 O O . ALA A 1 41 ? -20.769 -20.533 -34.809 1.00 0.00 41 ALA A O 15
ATOM 23529 N N . ALA A 1 42 ? -19.982 -20.450 -36.942 1.00 0.00 42 ALA A N 15
ATOM 23530 C CA . ALA A 1 42 ? -18.880 -21.420 -36.738 1.00 0.00 42 ALA A CA 15
ATOM 23531 C C . ALA A 1 42 ? -17.798 -20.861 -35.789 1.00 0.00 42 ALA A C 15
ATOM 23532 O O . ALA A 1 42 ? -17.115 -21.623 -35.089 1.00 0.00 42 ALA A O 15
ATOM 23539 N N . LEU A 1 43 ? -17.644 -19.526 -35.787 1.00 0.00 43 LEU A N 15
ATOM 23540 C CA . LEU A 1 43 ? -16.803 -18.817 -34.803 1.00 0.00 43 LEU A CA 15
ATOM 23541 C C . LEU A 1 43 ? -17.644 -18.459 -33.566 1.00 0.00 43 LEU A C 15
ATOM 23542 O O . LEU A 1 43 ? -18.830 -18.801 -33.493 1.00 0.00 43 LEU A O 15
ATOM 23558 N N . ASP A 1 44 ? -17.034 -17.766 -32.601 1.00 0.00 44 ASP A N 15
ATOM 23559 C CA . ASP A 1 44 ? -17.671 -17.492 -31.301 1.00 0.00 44 ASP A CA 15
ATOM 23560 C C . ASP A 1 44 ? -17.406 -16.048 -30.856 1.00 0.00 44 ASP A C 15
ATOM 23561 O O . ASP A 1 44 ? -16.304 -15.538 -31.009 1.00 0.00 44 ASP A O 15
ATOM 23570 N N . LEU A 1 45 ? -18.440 -15.413 -30.286 1.00 0.00 45 LEU A N 15
ATOM 23571 C CA . LEU A 1 45 ? -18.387 -14.013 -29.831 1.00 0.00 45 LEU A CA 15
ATOM 23572 C C . LEU A 1 45 ? -17.358 -13.808 -28.702 1.00 0.00 45 LEU A C 15
ATOM 23573 O O . LEU A 1 45 ? -16.676 -12.783 -28.670 1.00 0.00 45 LEU A O 15
ATOM 23589 N N . VAL A 1 46 ? -17.255 -14.801 -27.803 1.00 0.00 46 VAL A N 15
ATOM 23590 C CA . VAL A 1 46 ? -16.363 -14.741 -26.628 1.00 0.00 46 VAL A CA 15
ATOM 23591 C C . VAL A 1 46 ? -14.878 -14.696 -27.077 1.00 0.00 46 VAL A C 15
ATOM 23592 O O . VAL A 1 46 ? -14.101 -13.875 -26.581 1.00 0.00 46 VAL A O 15
ATOM 23605 N N . GLU A 1 47 ? -14.518 -15.542 -28.070 1.00 0.00 47 GLU A N 15
ATOM 23606 C CA . GLU A 1 47 ? -13.121 -15.645 -28.559 1.00 0.00 47 GLU A CA 15
ATOM 23607 C C . GLU A 1 47 ? -12.740 -14.445 -29.469 1.00 0.00 47 GLU A C 15
ATOM 23608 O O . GLU A 1 47 ? -11.616 -13.944 -29.383 1.00 0.00 47 GLU A O 15
ATOM 23620 N N . VAL A 1 48 ? -13.683 -13.988 -30.338 1.00 0.00 48 VAL A N 15
ATOM 23621 C CA . VAL A 1 48 ? -13.405 -12.902 -31.308 1.00 0.00 48 VAL A CA 15
ATOM 23622 C C . VAL A 1 48 ? -13.267 -11.555 -30.588 1.00 0.00 48 VAL A C 15
ATOM 23623 O O . VAL A 1 48 ? -12.424 -10.732 -30.946 1.00 0.00 48 VAL A O 15
ATOM 23636 N N . ALA A 1 49 ? -14.080 -11.376 -29.537 1.00 0.00 49 ALA A N 15
ATOM 23637 C CA . ALA A 1 49 ? -14.103 -10.147 -28.742 1.00 0.00 49 ALA A CA 15
ATOM 23638 C C . ALA A 1 49 ? -12.861 -10.062 -27.837 1.00 0.00 49 ALA A C 15
ATOM 23639 O O . ALA A 1 49 ? -12.313 -8.981 -27.632 1.00 0.00 49 ALA A O 15
ATOM 23646 N N . GLU A 1 50 ? -12.435 -11.224 -27.294 1.00 0.00 50 GLU A N 15
ATOM 23647 C CA . GLU A 1 50 ? -11.189 -11.341 -26.498 1.00 0.00 50 GLU A CA 15
ATOM 23648 C C . GLU A 1 50 ? -9.950 -11.022 -27.358 1.00 0.00 50 GLU A C 15
ATOM 23649 O O . GLU A 1 50 ? -8.998 -10.391 -26.883 1.00 0.00 50 GLU A O 15
ATOM 23661 N N . ALA A 1 51 ? -9.982 -11.468 -28.627 1.00 0.00 51 ALA A N 15
ATOM 23662 C CA . ALA A 1 51 ? -8.896 -11.228 -29.599 1.00 0.00 51 ALA A CA 15
ATOM 23663 C C . ALA A 1 51 ? -8.704 -9.715 -29.859 1.00 0.00 51 ALA A C 15
ATOM 23664 O O . ALA A 1 51 ? -7.578 -9.232 -29.987 1.00 0.00 51 ALA A O 15
ATOM 23671 N N . LEU A 1 52 ? -9.830 -8.989 -29.921 1.00 0.00 52 LEU A N 15
ATOM 23672 C CA . LEU A 1 52 ? -9.858 -7.524 -30.105 1.00 0.00 52 LEU A CA 15
ATOM 23673 C C . LEU A 1 52 ? -9.504 -6.797 -28.784 1.00 0.00 52 LEU A C 15
ATOM 23674 O O . LEU A 1 52 ? -8.910 -5.717 -28.805 1.00 0.00 52 LEU A O 15
ATOM 23690 N N . ALA A 1 53 ? -9.876 -7.417 -27.643 1.00 0.00 53 ALA A N 15
ATOM 23691 C CA . ALA A 1 53 ? -9.636 -6.867 -26.284 1.00 0.00 53 ALA A CA 15
ATOM 23692 C C . ALA A 1 53 ? -8.139 -6.897 -25.925 1.00 0.00 53 ALA A C 15
ATOM 23693 O O . ALA A 1 53 ? -7.616 -5.972 -25.280 1.00 0.00 53 ALA A O 15
ATOM 23700 N N . GLY A 1 54 ? -7.469 -7.977 -26.354 1.00 0.00 54 GLY A N 15
ATOM 23701 C CA . GLY A 1 54 ? -6.021 -8.143 -26.181 1.00 0.00 54 GLY A CA 15
ATOM 23702 C C . GLY A 1 54 ? -5.219 -7.592 -27.361 1.00 0.00 54 GLY A C 15
ATOM 23703 O O . GLY A 1 54 ? -3.976 -7.612 -27.336 1.00 0.00 54 GLY A O 15
ATOM 23707 N N . ASP A 1 55 ? -5.955 -7.144 -28.411 1.00 0.00 55 ASP A N 15
ATOM 23708 C CA . ASP A 1 55 ? -5.397 -6.516 -29.632 1.00 0.00 55 ASP A CA 15
ATOM 23709 C C . ASP A 1 55 ? -4.454 -7.491 -30.388 1.00 0.00 55 ASP A C 15
ATOM 23710 O O . ASP A 1 55 ? -3.477 -7.088 -31.039 1.00 0.00 55 ASP A O 15
ATOM 23719 N N . ASP A 1 56 ? -4.771 -8.792 -30.291 1.00 0.00 56 ASP A N 15
ATOM 23720 C CA . ASP A 1 56 ? -4.029 -9.859 -30.984 1.00 0.00 56 ASP A CA 15
ATOM 23721 C C . ASP A 1 56 ? -4.333 -9.767 -32.482 1.00 0.00 56 ASP A C 15
ATOM 23722 O O . ASP A 1 56 ? -5.451 -10.070 -32.910 1.00 0.00 56 ASP A O 15
ATOM 23731 N N . ARG A 1 57 ? -3.333 -9.350 -33.265 1.00 0.00 57 ARG A N 15
ATOM 23732 C CA . ARG A 1 57 ? -3.528 -8.983 -34.678 1.00 0.00 57 ARG A CA 15
ATOM 23733 C C . ARG A 1 57 ? -3.768 -10.214 -35.558 1.00 0.00 57 ARG A C 15
ATOM 23734 O O . ARG A 1 57 ? -4.729 -10.243 -36.314 1.00 0.00 57 ARG A O 15
ATOM 23755 N N . G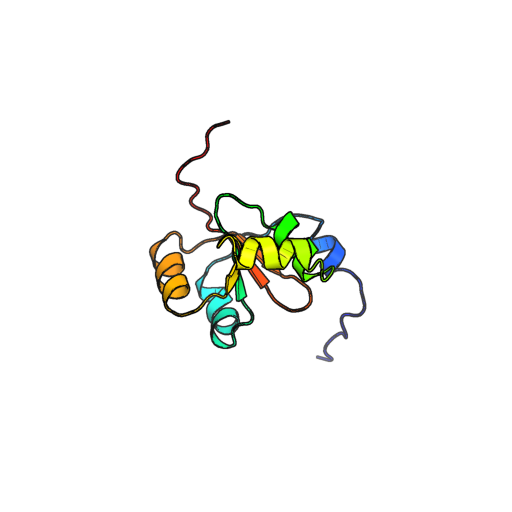LU A 1 58 ? -2.891 -11.221 -35.424 1.00 0.00 58 GLU A N 15
ATOM 23756 C CA . GLU A 1 58 ? -2.859 -12.405 -36.315 1.00 0.00 58 GLU A CA 15
ATOM 23757 C C . GLU A 1 58 ? -4.183 -13.207 -36.270 1.00 0.00 58 GLU A C 15
ATOM 23758 O O . GLU A 1 58 ? -4.611 -13.765 -37.285 1.00 0.00 58 GLU A O 15
ATOM 23770 N N . LYS A 1 59 ? -4.821 -13.230 -35.084 1.00 0.00 59 LYS A N 15
ATOM 23771 C CA . LYS A 1 59 ? -6.105 -13.919 -34.855 1.00 0.00 59 LYS A CA 15
ATOM 23772 C C . LYS A 1 59 ? -7.220 -13.252 -35.680 1.00 0.00 59 LYS A C 15
ATOM 23773 O O . LYS A 1 59 ? -7.898 -13.899 -36.494 1.00 0.00 59 LYS A O 15
ATOM 23792 N N . VAL A 1 60 ? -7.363 -11.937 -35.453 1.00 0.00 60 VAL A N 15
ATOM 23793 C CA . VAL A 1 60 ? -8.372 -11.096 -36.091 1.00 0.00 60 VAL A CA 15
ATOM 23794 C C . VAL A 1 60 ? -8.149 -11.034 -37.617 1.00 0.00 60 VAL A C 15
ATOM 23795 O O . VAL A 1 60 ? -9.090 -11.153 -38.384 1.00 0.00 60 VAL A O 15
ATOM 23808 N N . ALA A 1 61 ? -6.871 -10.929 -38.018 1.00 0.00 61 ALA A N 15
ATOM 23809 C CA . ALA A 1 61 ? -6.451 -10.741 -39.422 1.00 0.00 61 ALA A CA 15
ATOM 23810 C C . ALA A 1 61 ? -6.684 -12.010 -40.249 1.00 0.00 61 ALA A C 15
ATOM 23811 O O . ALA A 1 61 ? -6.957 -11.931 -41.449 1.00 0.00 61 ALA A O 15
ATOM 23818 N N . ALA A 1 62 ? -6.574 -13.179 -39.593 1.00 0.00 62 ALA A N 15
ATOM 23819 C CA . ALA A 1 62 ? -6.885 -14.478 -40.216 1.00 0.00 62 ALA A CA 15
ATOM 23820 C C . ALA A 1 62 ? -8.389 -14.583 -40.503 1.00 0.00 62 ALA A C 15
ATOM 23821 O O . ALA A 1 62 ? -8.809 -15.013 -41.587 1.00 0.00 62 ALA A O 15
ATOM 23828 N N . TRP A 1 63 ? -9.190 -14.161 -39.511 1.00 0.00 63 TRP A N 15
ATOM 23829 C CA . TRP A 1 63 ? -10.656 -14.161 -39.600 1.00 0.00 63 TRP A CA 15
ATOM 23830 C C . TRP A 1 63 ? -11.172 -13.123 -40.620 1.00 0.00 63 TRP A C 15
ATOM 23831 O O . TRP A 1 63 ? -12.176 -13.370 -41.304 1.00 0.00 63 TRP A O 15
ATOM 23852 N N . LEU A 1 64 ? -10.462 -11.988 -40.725 1.00 0.00 64 LEU A N 15
ATOM 23853 C CA . LEU A 1 64 ? -10.755 -10.925 -41.706 1.00 0.00 64 LEU A CA 15
ATOM 23854 C C . LEU A 1 64 ? -10.363 -11.378 -43.128 1.00 0.00 64 LEU A C 15
ATOM 23855 O O . LEU A 1 64 ? -11.043 -11.042 -44.105 1.00 0.00 64 LEU A O 15
ATOM 23871 N N . SER A 1 65 ? -9.254 -12.132 -43.216 1.00 0.00 65 SER A N 15
ATOM 23872 C CA . SER A 1 65 ? -8.732 -12.675 -44.491 1.00 0.00 65 SER A CA 15
ATOM 23873 C C . SER A 1 65 ? -9.713 -13.692 -45.108 1.00 0.00 65 SER A C 15
ATOM 23874 O O . SER A 1 65 ? -9.937 -13.697 -46.329 1.00 0.00 65 SER A O 15
ATOM 23882 N N . GLY A 1 66 ? -10.284 -14.556 -44.252 1.00 0.00 66 GLY A N 15
ATOM 23883 C CA . GLY A 1 66 ? -11.258 -15.552 -44.697 1.00 0.00 66 GLY A CA 15
ATOM 23884 C C . GLY A 1 66 ? -11.545 -16.615 -43.646 1.00 0.00 66 GLY A C 15
ATOM 23885 O O . GLY A 1 66 ? -11.623 -17.812 -43.963 1.00 0.00 66 GLY A O 15
ATOM 23889 N N . GLY A 1 67 ? -11.706 -16.177 -42.389 1.00 0.00 67 GLY A N 15
ATOM 23890 C CA . GLY A 1 67 ? -12.017 -17.088 -41.278 1.00 0.00 67 GLY A CA 15
ATOM 23891 C C . GLY A 1 67 ? -13.482 -17.043 -40.869 1.00 0.00 67 GLY A C 15
ATOM 23892 O O . GLY A 1 67 ? -14.008 -18.021 -40.328 1.00 0.00 67 GLY A O 15
ATOM 23896 N N . GLY A 1 68 ? -14.129 -15.889 -41.103 1.00 0.00 68 GLY A N 15
ATOM 23897 C CA . GLY A 1 68 ? -15.565 -15.709 -40.839 1.00 0.00 68 GLY A CA 15
ATOM 23898 C C . GLY A 1 68 ? -15.877 -14.411 -40.100 1.00 0.00 68 GLY A C 15
ATOM 23899 O O . GLY A 1 68 ? -16.854 -14.342 -39.355 1.00 0.00 68 GLY A O 15
ATOM 23903 N N . LEU A 1 69 ? -15.047 -13.378 -40.312 1.00 0.00 69 LEU A N 15
ATOM 23904 C CA . LEU A 1 69 ? -15.196 -12.058 -39.665 1.00 0.00 69 LEU A CA 15
ATOM 23905 C C . LEU A 1 69 ? -15.053 -10.978 -40.749 1.00 0.00 69 LEU A C 15
ATOM 23906 O O . LEU A 1 69 ? -14.048 -10.937 -41.465 1.00 0.00 69 LEU A O 15
ATOM 23922 N N . SER A 1 70 ? -16.089 -10.157 -40.903 1.00 0.00 70 SER A N 15
ATOM 23923 C CA . SER A 1 70 ? -16.111 -9.017 -41.830 1.00 0.00 70 SER A CA 15
ATOM 23924 C C . SER A 1 70 ? -16.829 -7.836 -41.144 1.00 0.00 70 SER A C 15
ATOM 23925 O O . SER A 1 70 ? -17.180 -7.930 -39.970 1.00 0.00 70 SER A O 15
ATOM 23933 N N . LYS A 1 71 ? -17.029 -6.721 -41.864 1.00 0.00 71 LYS A N 15
ATOM 23934 C CA . LYS A 1 71 ? -17.666 -5.501 -41.307 1.00 0.00 71 LYS A CA 15
ATOM 23935 C C . LYS A 1 71 ? -19.073 -5.314 -41.908 1.00 0.00 71 LYS A C 15
ATOM 23936 O O . LYS A 1 71 ? -19.282 -5.535 -43.107 1.00 0.00 71 LYS A O 15
ATOM 23955 N N . VAL A 1 72 ? -20.041 -4.939 -41.052 1.00 0.00 72 VAL A N 15
ATOM 23956 C CA . VAL A 1 72 ? -21.458 -4.846 -41.430 1.00 0.00 72 VAL A CA 15
ATOM 23957 C C . VAL A 1 72 ? -21.748 -3.529 -42.174 1.00 0.00 72 VAL A C 15
ATOM 23958 O O . VAL A 1 72 ? -21.850 -2.458 -41.562 1.00 0.00 72 VAL A O 15
ATOM 23971 N N . GLY A 1 73 ? -21.823 -3.631 -43.511 1.00 0.00 73 GLY A N 15
ATOM 23972 C CA . GLY A 1 73 ? -22.257 -2.531 -44.372 1.00 0.00 73 GLY A CA 15
ATOM 23973 C C . GLY A 1 73 ? -23.692 -2.720 -44.827 1.00 0.00 73 GLY A C 15
ATOM 23974 O O . GLY A 1 73 ? -24.512 -3.243 -44.071 1.00 0.00 73 GLY A O 15
ATOM 23978 N N . GLU A 1 74 ? -23.985 -2.304 -46.071 1.00 0.00 74 GLU A N 15
ATOM 23979 C CA . GLU A 1 74 ? -25.335 -2.395 -46.672 1.00 0.00 74 GLU A CA 15
ATOM 23980 C C . GLU A 1 74 ? -25.720 -3.858 -46.989 1.00 0.00 74 GLU A C 15
ATOM 23981 O O . GLU A 1 74 ? -26.880 -4.257 -46.827 1.00 0.00 74 GLU A O 15
ATOM 23993 N N . ASP A 1 75 ? -24.732 -4.651 -47.432 1.00 0.00 75 ASP A N 15
ATOM 23994 C CA . ASP A 1 75 ? -24.942 -6.067 -47.814 1.00 0.00 75 ASP A CA 15
ATOM 23995 C C . ASP A 1 75 ? -25.187 -6.934 -46.571 1.00 0.00 75 ASP A C 15
ATOM 23996 O O . ASP A 1 75 ? -26.091 -7.777 -46.550 1.00 0.00 75 ASP A O 15
ATOM 24005 N N . ALA A 1 76 ? -24.374 -6.701 -45.536 1.00 0.00 76 ALA A N 15
ATOM 24006 C CA . ALA A 1 76 ? -24.495 -7.398 -44.246 1.00 0.00 76 ALA A CA 15
ATOM 24007 C C . ALA A 1 76 ? -25.726 -6.903 -43.464 1.00 0.00 76 ALA A C 15
ATOM 24008 O O . ALA A 1 76 ? -26.264 -7.628 -42.613 1.00 0.00 76 ALA A O 15
ATOM 24015 N N . ALA A 1 77 ? -26.143 -5.647 -43.733 1.00 0.00 77 ALA A N 15
ATOM 24016 C CA . ALA A 1 77 ? -27.408 -5.102 -43.205 1.00 0.00 77 ALA A CA 15
ATOM 24017 C C . ALA A 1 77 ? -28.598 -5.945 -43.684 1.00 0.00 77 ALA A C 15
ATOM 24018 O O . ALA A 1 77 ? -29.492 -6.264 -42.903 1.00 0.00 77 ALA A O 15
ATOM 24025 N N . LYS A 1 78 ? -28.577 -6.298 -44.984 1.00 0.00 78 LYS A N 15
ATOM 24026 C CA . LYS A 1 78 ? -29.563 -7.210 -45.592 1.00 0.00 78 LYS A CA 15
ATOM 24027 C C . LYS A 1 78 ? -29.452 -8.613 -44.981 1.00 0.00 78 LYS A C 15
ATOM 24028 O O . LYS A 1 78 ? -30.466 -9.240 -44.675 1.00 0.00 78 LYS A O 15
ATOM 24047 N N . ASP A 1 79 ? -28.198 -9.071 -44.788 1.00 0.00 79 ASP A N 15
ATOM 24048 C CA . ASP A 1 79 ? -27.903 -10.440 -44.316 1.00 0.00 79 ASP A CA 15
ATOM 24049 C C . ASP A 1 79 ? -28.595 -10.729 -42.978 1.00 0.00 79 ASP A C 15
ATOM 24050 O O . ASP A 1 79 ? -29.421 -11.635 -42.891 1.00 0.00 79 ASP A O 15
ATOM 24059 N N . PHE A 1 80 ? -28.282 -9.902 -41.969 1.00 0.00 80 PHE A N 15
ATOM 24060 C CA . PHE A 1 80 ? -28.786 -10.075 -40.593 1.00 0.00 80 PHE A CA 15
ATOM 24061 C C . PHE A 1 80 ? -30.279 -9.735 -40.460 1.00 0.00 80 PHE A C 15
ATOM 24062 O O . PHE A 1 80 ? -30.970 -10.376 -39.672 1.00 0.00 80 PHE A O 15
ATOM 24079 N N . LEU A 1 81 ? -30.774 -8.766 -41.251 1.00 0.00 81 LEU A N 15
ATOM 24080 C CA . LEU A 1 81 ? -32.207 -8.370 -41.227 1.00 0.00 81 LEU A CA 15
ATOM 24081 C C . LEU A 1 81 ? -33.080 -9.551 -41.705 1.00 0.00 81 LEU A C 15
ATOM 24082 O O . LEU A 1 81 ? -34.150 -9.831 -41.158 1.00 0.00 81 LEU A O 15
ATOM 24098 N N . GLU A 1 82 ? -32.575 -10.244 -42.726 1.00 0.00 82 GLU A N 15
ATOM 24099 C CA . GLU A 1 82 ? -33.251 -11.391 -43.351 1.00 0.00 82 GLU A CA 15
ATOM 24100 C C . GLU A 1 82 ? -32.790 -12.729 -42.729 1.00 0.00 82 GLU A C 15
ATOM 24101 O O . GLU A 1 82 ? -33.315 -13.791 -43.088 1.00 0.00 82 GLU A O 15
ATOM 24113 N N . ARG A 1 83 ? -31.790 -12.673 -41.814 1.00 0.00 83 ARG A N 15
ATOM 24114 C CA . ARG A 1 83 ? -31.257 -13.875 -41.143 1.00 0.00 83 ARG A CA 15
ATOM 24115 C C . ARG A 1 83 ? -32.238 -14.356 -40.052 1.00 0.00 83 ARG A C 15
ATOM 24116 O O . ARG A 1 83 ? -33.136 -15.153 -40.342 1.00 0.00 83 ARG A O 15
ATOM 24137 N N . ASP A 1 84 ? -32.085 -13.865 -38.800 1.00 0.00 84 ASP A N 15
ATOM 24138 C CA . ASP A 1 84 ? -32.954 -14.266 -37.683 1.00 0.00 84 ASP A CA 15
ATOM 24139 C C . ASP A 1 84 ? -34.254 -13.389 -37.593 1.00 0.00 84 ASP A C 15
ATOM 24140 O O . ASP A 1 84 ? -35.347 -13.965 -37.657 1.00 0.00 84 ASP A O 15
ATOM 24149 N N . PRO A 1 85 ? -34.223 -11.992 -37.465 1.00 0.00 85 PRO A N 15
ATOM 24150 C CA . PRO A 1 85 ? -33.013 -11.104 -37.427 1.00 0.00 85 PRO A CA 15
ATOM 24151 C C . PRO A 1 85 ? -32.353 -10.899 -36.033 1.00 0.00 85 PRO A C 15
ATOM 24152 O O . PRO A 1 85 ? -31.214 -10.420 -35.969 1.00 0.00 85 PRO A O 15
ATOM 24163 N N . THR A 1 86 ? -33.085 -11.223 -34.948 1.00 0.00 86 THR A N 15
ATOM 24164 C CA . THR A 1 86 ? -32.605 -11.067 -33.550 1.00 0.00 86 THR A CA 15
ATOM 24165 C C . THR A 1 86 ? -31.254 -11.787 -33.355 1.00 0.00 86 THR A C 15
ATOM 24166 O O . THR A 1 86 ? -31.055 -12.877 -33.879 1.00 0.00 86 THR A O 15
ATOM 24177 N N . LEU A 1 87 ? -30.331 -11.175 -32.617 1.00 0.00 87 LEU A N 15
ATOM 24178 C CA . LEU A 1 87 ? -28.927 -11.606 -32.625 1.00 0.00 87 LEU A CA 15
ATOM 24179 C C . LEU A 1 87 ? -28.210 -11.195 -31.342 1.00 0.00 87 LEU A C 15
ATOM 24180 O O . LEU A 1 87 ? -28.631 -10.276 -30.649 1.00 0.00 87 LEU A O 15
ATOM 24196 N N . TRP A 1 88 ? -27.127 -11.900 -31.035 1.00 0.00 88 TRP A N 15
ATOM 24197 C CA . TRP A 1 88 ? -26.304 -11.637 -29.859 1.00 0.00 88 TRP A CA 15
ATOM 24198 C C . TRP A 1 88 ? -25.208 -10.620 -30.238 1.00 0.00 88 TRP A C 15
ATOM 24199 O O . TRP A 1 88 ? -24.329 -10.930 -31.054 1.00 0.00 88 TRP A O 15
ATOM 24220 N N . ALA A 1 89 ? -25.292 -9.407 -29.681 1.00 0.00 89 ALA A N 15
ATOM 24221 C CA . ALA A 1 89 ? -24.292 -8.348 -29.885 1.00 0.00 89 ALA A CA 15
ATOM 24222 C C . ALA A 1 89 ? -23.429 -8.210 -28.618 1.00 0.00 89 ALA A C 15
ATOM 24223 O O . ALA A 1 89 ? -23.964 -8.072 -27.513 1.00 0.00 89 ALA A O 15
ATOM 24230 N N . VAL A 1 90 ? -22.096 -8.257 -28.787 1.00 0.00 90 VAL A N 15
ATOM 24231 C CA . VAL A 1 90 ? -21.124 -8.077 -27.692 1.00 0.00 90 VAL A CA 15
ATOM 24232 C C . VAL A 1 90 ? -20.286 -6.813 -27.977 1.00 0.00 90 VAL A C 15
ATOM 24233 O O . VAL A 1 90 ? -19.606 -6.708 -29.008 1.00 0.00 90 VAL A O 15
ATOM 24246 N N . VAL A 1 91 ? -20.394 -5.826 -27.072 1.00 0.00 91 VAL A N 15
ATOM 24247 C CA . VAL A 1 91 ? -19.723 -4.526 -27.219 1.00 0.00 91 VAL A CA 15
ATOM 24248 C C . VAL A 1 91 ? -18.274 -4.622 -26.696 1.00 0.00 91 VAL A C 15
ATOM 24249 O O . VAL A 1 91 ? -18.012 -4.652 -25.488 1.00 0.00 91 VAL A O 15
ATOM 24262 N N . VAL A 1 92 ? -17.342 -4.744 -27.652 1.00 0.00 92 VAL A N 15
ATOM 24263 C CA . VAL A 1 92 ? -15.895 -4.823 -27.382 1.00 0.00 92 VAL A CA 15
ATOM 24264 C C . VAL A 1 92 ? -15.347 -3.385 -27.214 1.00 0.00 92 VAL A C 15
ATOM 24265 O O . VAL A 1 92 ? -16.018 -2.416 -27.604 1.00 0.00 92 VAL A O 15
ATOM 24278 N N . ALA A 1 93 ? -14.138 -3.252 -26.626 1.00 0.00 93 ALA A N 15
ATOM 24279 C CA . ALA A 1 93 ? -13.497 -1.940 -26.392 1.00 0.00 93 ALA A CA 15
ATOM 24280 C C . ALA A 1 93 ? -13.412 -1.062 -27.689 1.00 0.00 93 ALA A C 15
ATOM 24281 O O . ALA A 1 93 ? -13.791 0.112 -27.630 1.00 0.00 93 ALA A O 15
ATOM 24288 N N . PRO A 1 94 ? -12.925 -1.591 -28.884 1.00 0.00 94 PRO A N 15
ATOM 24289 C CA . PRO A 1 94 ? -12.998 -0.840 -30.168 1.00 0.00 94 PRO A CA 15
ATOM 24290 C C . PRO A 1 94 ? -14.448 -0.729 -30.715 1.00 0.00 94 PRO A C 15
ATOM 24291 O O . PRO A 1 94 ? -15.018 0.369 -30.787 1.00 0.00 94 PRO A O 15
ATOM 24302 N N . TRP A 1 95 ? -15.056 -1.886 -31.041 1.00 0.00 95 TRP A N 15
ATOM 24303 C CA . TRP A 1 95 ? -16.358 -1.961 -31.749 1.00 0.00 95 TRP A CA 15
ATOM 24304 C C . TRP A 1 95 ? -17.225 -3.115 -31.219 1.00 0.00 95 TRP A C 15
ATOM 24305 O O . TRP A 1 95 ? -16.745 -3.947 -30.475 1.00 0.00 95 TRP A O 15
ATOM 24326 N N . VAL A 1 96 ? -18.498 -3.161 -31.641 1.00 0.00 96 VAL A N 15
ATOM 24327 C CA . VAL A 1 96 ? -19.457 -4.222 -31.251 1.00 0.00 96 VAL A CA 15
ATOM 24328 C C . VAL A 1 96 ? -19.538 -5.298 -32.367 1.00 0.00 96 VAL A C 15
ATOM 24329 O O . VAL A 1 96 ? -19.787 -4.976 -33.528 1.00 0.00 96 VAL A O 15
ATOM 24342 N N . VAL A 1 97 ? -19.299 -6.574 -31.992 1.00 0.00 97 VAL A N 15
ATOM 24343 C CA . VAL A 1 97 ? -19.358 -7.735 -32.910 1.00 0.00 97 VAL A CA 15
ATOM 24344 C C . VAL A 1 97 ? -20.681 -8.492 -32.686 1.00 0.00 97 VAL A C 15
ATOM 24345 O O . VAL A 1 97 ? -21.135 -8.618 -31.547 1.00 0.00 97 VAL A O 15
ATOM 24358 N N . ILE A 1 98 ? -21.286 -9.001 -33.777 1.00 0.00 98 ILE A N 15
ATOM 24359 C CA . ILE A 1 98 ? -22.626 -9.625 -33.754 1.00 0.00 98 ILE A CA 15
ATOM 24360 C C . ILE A 1 98 ? -22.628 -10.998 -34.435 1.00 0.00 98 ILE A C 15
ATOM 24361 O O . ILE A 1 98 ? -21.867 -11.249 -35.374 1.00 0.00 98 ILE A O 15
ATOM 24377 N N . GLN A 1 99 ? -23.517 -11.856 -33.935 1.00 0.00 99 GLN A N 15
ATOM 24378 C CA . GLN A 1 99 ? -23.789 -13.193 -34.467 1.00 0.00 99 GLN A CA 15
ATOM 24379 C C . GLN A 1 99 ? -25.271 -13.488 -34.235 1.00 0.00 99 GLN A C 15
ATOM 24380 O O . GLN A 1 99 ? -25.770 -13.242 -33.133 1.00 0.00 99 GLN A O 15
ATOM 24394 N N . GLU A 1 100 ? -25.962 -13.996 -35.265 1.00 0.00 100 GLU A N 15
ATOM 24395 C CA . GLU A 1 100 ? -27.411 -14.279 -35.208 1.00 0.00 100 GLU A CA 15
ATOM 24396 C C . GLU A 1 100 ? -27.776 -15.279 -34.088 1.00 0.00 100 GLU A C 15
ATOM 24397 O O . GLU A 1 100 ? -26.981 -16.162 -33.730 1.00 0.00 100 GLU A O 15
ATOM 24409 N N . ARG A 1 101 ? -28.993 -15.100 -33.541 1.00 0.00 101 ARG A N 15
ATOM 24410 C CA . ARG A 1 101 ? -29.569 -15.983 -32.509 1.00 0.00 101 ARG A CA 15
ATOM 24411 C C . ARG A 1 101 ? -29.813 -17.388 -33.102 1.00 0.00 101 ARG A C 15
ATOM 24412 O O . ARG A 1 101 ? -29.738 -18.393 -32.386 1.00 0.00 101 ARG A O 15
ATOM 24433 N N . ALA A 1 102 ? -30.091 -17.438 -34.421 1.00 0.00 102 ALA A N 15
ATOM 24434 C CA . ALA A 1 102 ? -30.211 -18.693 -35.180 1.00 0.00 102 ALA A CA 15
ATOM 24435 C C . ALA A 1 102 ? -28.819 -19.339 -35.354 1.00 0.00 102 ALA A C 15
ATOM 24436 O O . ALA A 1 102 ? -28.171 -19.199 -36.397 1.00 0.00 102 ALA A O 15
ATOM 24443 N N . GLU A 1 103 ? -28.368 -20.035 -34.299 1.00 0.00 103 GLU A N 15
ATOM 24444 C CA . GLU A 1 103 ? -27.041 -20.690 -34.216 1.00 0.00 103 GLU A CA 15
ATOM 24445 C C . GLU A 1 103 ? -27.044 -22.095 -34.879 1.00 0.00 103 GLU A C 15
ATOM 24446 O O . GLU A 1 103 ? -26.398 -23.035 -34.388 1.00 0.00 103 GLU A O 15
ATOM 24458 N N . LYS A 1 104 ? -27.749 -22.219 -36.013 1.00 0.00 104 LYS A N 15
ATOM 24459 C CA . LYS A 1 104 ? -27.780 -23.460 -36.800 1.00 0.00 104 LYS A CA 15
ATOM 24460 C C . LYS A 1 104 ? -27.905 -23.098 -38.291 1.00 0.00 104 LYS A C 15
ATOM 24461 O O . LYS A 1 104 ? -27.014 -23.407 -39.067 1.00 0.00 104 LYS A O 15
ATOM 24480 N N . ALA A 1 105 ? -28.998 -22.387 -38.660 1.00 0.00 105 ALA A N 15
ATOM 24481 C CA . ALA A 1 105 ? -29.361 -22.091 -40.086 1.00 0.00 105 ALA A CA 15
ATOM 24482 C C . ALA A 1 105 ? -28.226 -21.401 -40.893 1.00 0.00 105 ALA A C 15
ATOM 24483 O O . ALA A 1 105 ? -28.249 -21.408 -42.127 1.00 0.00 105 ALA A O 15
ATOM 24490 N N . THR A 1 106 ? -27.246 -20.820 -40.177 1.00 0.00 106 THR A N 15
ATOM 24491 C CA . THR A 1 106 ? -26.094 -20.099 -40.755 1.00 0.00 106 THR A CA 15
ATOM 24492 C C . THR A 1 106 ? -25.172 -21.019 -41.597 1.00 0.00 106 THR A C 15
ATOM 24493 O O . THR A 1 106 ? -24.533 -20.552 -42.545 1.00 0.00 106 THR A O 15
ATOM 24504 N N . LEU A 1 107 ? -25.116 -22.324 -41.242 1.00 0.00 107 LEU A N 15
ATOM 24505 C CA . LEU A 1 107 ? -24.232 -23.306 -41.928 1.00 0.00 107 LEU A CA 15
ATOM 24506 C C . LEU A 1 107 ? -24.634 -23.521 -43.408 1.00 0.00 107 LEU A C 15
ATOM 24507 O O . LEU A 1 107 ? -23.814 -23.974 -44.224 1.00 0.00 107 LEU A O 15
ATOM 24523 N N . HIS A 1 108 ? -25.899 -23.200 -43.730 1.00 0.00 108 HIS A N 15
ATOM 24524 C CA . HIS A 1 108 ? -26.434 -23.274 -45.098 1.00 0.00 108 HIS A CA 15
ATOM 24525 C C . HIS A 1 108 ? -26.490 -21.846 -45.693 1.00 0.00 108 HIS A C 15
ATOM 24526 O O . HIS A 1 108 ? -25.811 -21.582 -46.709 1.00 0.00 108 HIS A O 15
ATOM 24541 N N . GLY A 1 1 ? -18.647 -14.258 -12.857 1.00 0.00 1 GLY A N 16
ATOM 24542 C CA . GLY A 1 1 ? -19.036 -13.001 -13.540 1.00 0.00 1 GLY A CA 16
ATOM 24543 C C . GLY A 1 1 ? -18.958 -11.790 -12.623 1.00 0.00 1 GLY A C 16
ATOM 24544 O O . GLY A 1 1 ? -18.506 -11.898 -11.470 1.00 0.00 1 GLY A O 16
ATOM 24550 N N . SER A 1 2 ? -19.413 -10.636 -13.146 1.00 0.00 2 SER A N 16
ATOM 24551 C CA . SER A 1 2 ? -19.371 -9.327 -12.460 1.00 0.00 2 SER A CA 16
ATOM 24552 C C . SER A 1 2 ? -20.234 -9.339 -11.181 1.00 0.00 2 SER A C 16
ATOM 24553 O O . SER A 1 2 ? -21.466 -9.443 -11.266 1.00 0.00 2 SER A O 16
ATOM 24561 N N . HIS A 1 3 ? -19.585 -9.249 -10.012 1.00 0.00 3 HIS A N 16
ATOM 24562 C CA . HIS A 1 3 ? -20.278 -9.257 -8.712 1.00 0.00 3 HIS A CA 16
ATOM 24563 C C . HIS A 1 3 ? -21.068 -7.954 -8.500 1.00 0.00 3 HIS A C 16
ATOM 24564 O O . HIS A 1 3 ? -22.238 -7.985 -8.102 1.00 0.00 3 HIS A O 16
ATOM 24578 N N . MET A 1 4 ? -20.421 -6.819 -8.807 1.00 0.00 4 MET A N 16
ATOM 24579 C CA . MET A 1 4 ? -20.988 -5.476 -8.584 1.00 0.00 4 MET A CA 16
ATOM 24580 C C . MET A 1 4 ? -20.361 -4.458 -9.558 1.00 0.00 4 MET A C 16
ATOM 24581 O O . MET A 1 4 ? -19.624 -4.836 -10.485 1.00 0.00 4 MET A O 16
ATOM 24595 N N . THR A 1 5 ? -20.698 -3.173 -9.346 1.00 0.00 5 THR A N 16
ATOM 24596 C CA . THR A 1 5 ? -20.102 -2.032 -10.053 1.00 0.00 5 THR A CA 16
ATOM 24597 C C . THR A 1 5 ? -18.586 -1.934 -9.755 1.00 0.00 5 THR A C 16
ATOM 24598 O O . THR A 1 5 ? -18.183 -1.443 -8.697 1.00 0.00 5 THR A O 16
ATOM 24609 N N . GLU A 1 6 ? -17.758 -2.464 -10.675 1.00 0.00 6 GLU A N 16
ATOM 24610 C CA . GLU A 1 6 ? -16.285 -2.419 -10.557 1.00 0.00 6 GLU A CA 16
ATOM 24611 C C . GLU A 1 6 ? -15.727 -1.259 -11.402 1.00 0.00 6 GLU A C 16
ATOM 24612 O O . GLU A 1 6 ? -16.117 -1.085 -12.557 1.00 0.00 6 GLU A O 16
ATOM 24624 N N . GLN A 1 7 ? -14.801 -0.491 -10.810 1.00 0.00 7 GLN A N 16
ATOM 24625 C CA . GLN A 1 7 ? -14.216 0.711 -11.424 1.00 0.00 7 GLN A CA 16
ATOM 24626 C C . GLN A 1 7 ? -13.030 0.351 -12.337 1.00 0.00 7 GLN A C 16
ATOM 24627 O O . GLN A 1 7 ? -12.870 0.936 -13.414 1.00 0.00 7 GLN A O 16
ATOM 24641 N N . THR A 1 8 ? -12.217 -0.635 -11.900 1.00 0.00 8 THR A N 16
ATOM 24642 C CA . THR A 1 8 ? -10.972 -1.033 -12.592 1.00 0.00 8 THR A CA 16
ATOM 24643 C C . THR A 1 8 ? -11.241 -1.675 -13.974 1.00 0.00 8 THR A C 16
ATOM 24644 O O . THR A 1 8 ? -10.422 -1.534 -14.894 1.00 0.00 8 THR A O 16
ATOM 24655 N N . SER A 1 9 ? -12.386 -2.372 -14.112 1.00 0.00 9 SER A N 16
ATOM 24656 C CA . SER A 1 9 ? -12.783 -3.019 -15.376 1.00 0.00 9 SER A CA 16
ATOM 24657 C C . SER A 1 9 ? -14.316 -2.971 -15.539 1.00 0.00 9 SER A C 16
ATOM 24658 O O . SER A 1 9 ? -15.028 -3.849 -15.048 1.00 0.00 9 SER A O 16
ATOM 24666 N N . THR A 1 10 ? -14.812 -1.893 -16.173 1.00 0.00 10 THR A N 16
ATOM 24667 C CA . THR A 1 10 ? -16.247 -1.704 -16.465 1.00 0.00 10 THR A CA 16
ATOM 24668 C C . THR A 1 10 ? -16.660 -2.487 -17.731 1.00 0.00 10 THR A C 16
ATOM 24669 O O . THR A 1 10 ? -17.586 -3.305 -17.692 1.00 0.00 10 THR A O 16
ATOM 24680 N N . LEU A 1 11 ? -15.950 -2.234 -18.849 1.00 0.00 11 LEU A N 16
ATOM 24681 C CA . LEU A 1 11 ? -16.266 -2.835 -20.166 1.00 0.00 11 LEU A CA 16
ATOM 24682 C C . LEU A 1 11 ? -15.895 -4.325 -20.162 1.00 0.00 11 LEU A C 16
ATOM 24683 O O . LEU A 1 11 ? -16.626 -5.160 -20.708 1.00 0.00 11 LEU A O 16
ATOM 24699 N N . TYR A 1 12 ? -14.751 -4.642 -19.542 1.00 0.00 12 TYR A N 16
ATOM 24700 C CA . TYR A 1 12 ? -14.272 -6.027 -19.386 1.00 0.00 12 TYR A CA 16
ATOM 24701 C C . TYR A 1 12 ? -15.308 -6.855 -18.600 1.00 0.00 12 TYR A C 16
ATOM 24702 O O . TYR A 1 12 ? -15.464 -8.047 -18.841 1.00 0.00 12 TYR A O 16
ATOM 24720 N N . ALA A 1 13 ? -16.028 -6.184 -17.681 1.00 0.00 13 ALA A N 16
ATOM 24721 C CA . ALA A 1 13 ? -17.116 -6.797 -16.897 1.00 0.00 13 ALA A CA 16
ATOM 24722 C C . ALA A 1 13 ? -18.355 -7.105 -17.777 1.00 0.00 13 ALA A C 16
ATOM 24723 O O . ALA A 1 13 ? -19.090 -8.068 -17.515 1.00 0.00 13 ALA A O 16
ATOM 24730 N N . LYS A 1 14 ? -18.573 -6.276 -18.820 1.00 0.00 14 LYS A N 16
ATOM 24731 C CA . LYS A 1 14 ? -19.684 -6.458 -19.790 1.00 0.00 14 LYS A CA 16
ATOM 24732 C C . LYS A 1 14 ? -19.430 -7.691 -20.677 1.00 0.00 14 LYS A C 16
ATOM 24733 O O . LYS A 1 14 ? -20.358 -8.454 -20.975 1.00 0.00 14 LYS A O 16
ATOM 24752 N N . LEU A 1 15 ? -18.157 -7.867 -21.085 1.00 0.00 15 LEU A N 16
ATOM 24753 C CA . LEU A 1 15 ? -17.730 -8.984 -21.949 1.00 0.00 15 LEU A CA 16
ATOM 24754 C C . LEU A 1 15 ? -17.640 -10.298 -21.137 1.00 0.00 15 LEU A C 16
ATOM 24755 O O . LEU A 1 15 ? -18.072 -11.358 -21.605 1.00 0.00 15 LEU A O 16
ATOM 24771 N N . LEU A 1 16 ? -17.077 -10.206 -19.914 1.00 0.00 16 LEU A N 16
ATOM 24772 C CA . LEU A 1 16 ? -16.924 -11.357 -19.006 1.00 0.00 16 LEU A CA 16
ATOM 24773 C C . LEU A 1 16 ? -18.271 -11.653 -18.324 1.00 0.00 16 LEU A C 16
ATOM 24774 O O . LEU A 1 16 ? -18.598 -11.077 -17.274 1.00 0.00 16 LEU A O 16
ATOM 24790 N N . GLY A 1 17 ? -19.064 -12.501 -18.993 1.00 0.00 17 GLY A N 16
ATOM 24791 C CA . GLY A 1 17 ? -20.371 -12.919 -18.509 1.00 0.00 17 GLY A CA 16
ATOM 24792 C C . GLY A 1 17 ? -21.077 -13.778 -19.545 1.00 0.00 17 GLY A C 16
ATOM 24793 O O . GLY A 1 17 ? -20.732 -14.951 -19.715 1.00 0.00 17 GLY A O 16
ATOM 24797 N N . GLU A 1 18 ? -22.044 -13.180 -20.269 1.00 0.00 18 GLU A N 16
ATOM 24798 C CA . GLU A 1 18 ? -22.820 -13.859 -21.334 1.00 0.00 18 GLU A CA 16
ATOM 24799 C C . GLU A 1 18 ? -22.914 -12.967 -22.585 1.00 0.00 18 GLU A C 16
ATOM 24800 O O . GLU A 1 18 ? -22.550 -11.785 -22.557 1.00 0.00 18 GLU A O 16
ATOM 24812 N N . THR A 1 19 ? -23.410 -13.564 -23.678 1.00 0.00 19 THR A N 16
ATOM 24813 C CA . THR A 1 19 ? -23.683 -12.864 -24.938 1.00 0.00 19 THR A CA 16
ATOM 24814 C C . THR A 1 19 ? -25.066 -12.184 -24.846 1.00 0.00 19 THR A C 16
ATOM 24815 O O . THR A 1 19 ? -26.049 -12.827 -24.457 1.00 0.00 19 THR A O 16
ATOM 24826 N N . ALA A 1 20 ? -25.136 -10.883 -25.179 1.00 0.00 20 ALA A N 16
ATOM 24827 C CA . ALA A 1 20 ? -26.368 -10.087 -25.031 1.00 0.00 20 ALA A CA 16
ATOM 24828 C C . ALA A 1 20 ? -27.275 -10.247 -26.263 1.00 0.00 20 ALA A C 16
ATOM 24829 O O . ALA A 1 20 ? -26.920 -9.829 -27.368 1.00 0.00 20 ALA A O 16
ATOM 24836 N N . VAL A 1 21 ? -28.444 -10.868 -26.058 1.00 0.00 21 VAL A N 16
ATOM 24837 C CA . VAL A 1 21 ? -29.468 -11.018 -27.099 1.00 0.00 21 VAL A CA 16
ATOM 24838 C C . VAL A 1 21 ? -30.190 -9.665 -27.280 1.00 0.00 21 VAL A C 16
ATOM 24839 O O . VAL A 1 21 ? -30.686 -9.090 -26.300 1.00 0.00 21 VAL A O 16
ATOM 24852 N N . ILE A 1 22 ? -30.243 -9.166 -28.522 1.00 0.00 22 ILE A N 16
ATOM 24853 C CA . ILE A 1 22 ? -30.798 -7.834 -28.831 1.00 0.00 22 ILE A CA 16
ATOM 24854 C C . ILE A 1 22 ? -31.487 -7.838 -30.217 1.00 0.00 22 ILE A C 16
ATOM 24855 O O . ILE A 1 22 ? -31.251 -8.737 -31.043 1.00 0.00 22 ILE A O 16
ATOM 24871 N N . SER A 1 23 ? -32.369 -6.845 -30.442 1.00 0.00 23 SER A N 16
ATOM 24872 C CA . SER A 1 23 ? -32.936 -6.555 -31.761 1.00 0.00 23 SER A CA 16
ATOM 24873 C C . SER A 1 23 ? -31.856 -5.966 -32.685 1.00 0.00 23 SER A C 16
ATOM 24874 O O . SER A 1 23 ? -31.053 -5.123 -32.252 1.00 0.00 23 SER A O 16
ATOM 24882 N N . TRP A 1 24 ? -31.842 -6.419 -33.944 1.00 0.00 24 TRP A N 16
ATOM 24883 C CA . TRP A 1 24 ? -30.923 -5.912 -34.971 1.00 0.00 24 TRP A CA 16
ATOM 24884 C C . TRP A 1 24 ? -31.116 -4.393 -35.222 1.00 0.00 24 TRP A C 16
ATOM 24885 O O . TRP A 1 24 ? -30.144 -3.673 -35.462 1.00 0.00 24 TRP A O 16
ATOM 24906 N N . ALA A 1 25 ? -32.376 -3.933 -35.185 1.00 0.00 25 ALA A N 16
ATOM 24907 C CA . ALA A 1 25 ? -32.737 -2.539 -35.537 1.00 0.00 25 ALA A CA 16
ATOM 24908 C C . ALA A 1 25 ? -32.114 -1.508 -34.575 1.00 0.00 25 ALA A C 16
ATOM 24909 O O . ALA A 1 25 ? -32.000 -0.329 -34.916 1.00 0.00 25 ALA A O 16
ATOM 24916 N N . GLU A 1 26 ? -31.702 -1.975 -33.388 1.00 0.00 26 GLU A N 16
ATOM 24917 C CA . GLU A 1 26 ? -31.000 -1.148 -32.378 1.00 0.00 26 GLU A CA 16
ATOM 24918 C C . GLU A 1 26 ? -29.524 -0.923 -32.767 1.00 0.00 26 GLU A C 16
ATOM 24919 O O . GLU A 1 26 ? -28.891 0.043 -32.331 1.00 0.00 26 GLU A O 16
ATOM 24931 N N . LEU A 1 27 ? -28.999 -1.833 -33.598 1.00 0.00 27 LEU A N 16
ATOM 24932 C CA . LEU A 1 27 ? -27.587 -1.858 -34.023 1.00 0.00 27 LEU A CA 16
ATOM 24933 C C . LEU A 1 27 ? -27.340 -1.068 -35.330 1.00 0.00 27 LEU A C 16
ATOM 24934 O O . LEU A 1 27 ? -26.209 -1.051 -35.835 1.00 0.00 27 LEU A O 16
ATOM 24950 N N . GLN A 1 28 ? -28.389 -0.398 -35.852 1.00 0.00 28 GLN A N 16
ATOM 24951 C CA . GLN A 1 28 ? -28.303 0.410 -37.097 1.00 0.00 28 GLN A CA 16
ATOM 24952 C C . GLN A 1 28 ? -27.211 1.537 -37.054 1.00 0.00 28 GLN A C 16
ATOM 24953 O O . GLN A 1 28 ? -26.449 1.647 -38.020 1.00 0.00 28 GLN A O 16
ATOM 24967 N N . PRO A 1 29 ? -27.076 2.380 -35.951 1.00 0.00 29 PRO A N 16
ATOM 24968 C CA . PRO A 1 29 ? -25.995 3.406 -35.863 1.00 0.00 29 PRO A CA 16
ATOM 24969 C C . PRO A 1 29 ? -24.585 2.775 -35.844 1.00 0.00 29 PRO A C 16
ATOM 24970 O O . PRO A 1 29 ? -23.622 3.368 -36.344 1.00 0.00 29 PRO A O 16
ATOM 24981 N N . PHE A 1 30 ? -24.495 1.546 -35.309 1.00 0.00 30 PHE A N 16
ATOM 24982 C CA . PHE A 1 30 ? -23.228 0.814 -35.171 1.00 0.00 30 PHE A CA 16
ATOM 24983 C C . PHE A 1 30 ? -22.794 0.225 -36.526 1.00 0.00 30 PHE A C 16
ATOM 24984 O O . PHE A 1 30 ? -21.604 0.197 -36.835 1.00 0.00 30 PHE A O 16
ATOM 25001 N N . PHE A 1 31 ? -23.766 -0.233 -37.341 1.00 0.00 31 PHE A N 16
ATOM 25002 C CA . PHE A 1 31 ? -23.493 -0.709 -38.715 1.00 0.00 31 PHE A CA 16
ATOM 25003 C C . PHE A 1 31 ? -23.144 0.490 -39.627 1.00 0.00 31 PHE A C 16
ATOM 25004 O O . PHE A 1 31 ? -22.294 0.370 -40.515 1.00 0.00 31 PHE A O 16
ATOM 25021 N N . ALA A 1 32 ? -23.800 1.643 -39.381 1.00 0.00 32 ALA A N 16
ATOM 25022 C CA . ALA A 1 32 ? -23.622 2.871 -40.185 1.00 0.00 32 ALA A CA 16
ATOM 25023 C C . ALA A 1 32 ? -22.168 3.394 -40.123 1.00 0.00 32 ALA A C 16
ATOM 25024 O O . ALA A 1 32 ? -21.656 3.946 -41.101 1.00 0.00 32 ALA A O 16
ATOM 25031 N N . ARG A 1 33 ? -21.518 3.205 -38.962 1.00 0.00 33 ARG A N 16
ATOM 25032 C CA . ARG A 1 33 ? -20.087 3.550 -38.764 1.00 0.00 33 ARG A CA 16
ATOM 25033 C C . ARG A 1 33 ? -19.166 2.339 -39.033 1.00 0.00 33 ARG A C 16
ATOM 25034 O O . ARG A 1 33 ? -17.930 2.464 -38.988 1.00 0.00 33 ARG A O 16
ATOM 25055 N N . GLY A 1 34 ? -19.783 1.173 -39.313 1.00 0.00 34 GLY A N 16
ATOM 25056 C CA . GLY A 1 34 ? -19.058 -0.067 -39.627 1.00 0.00 34 GLY A CA 16
ATOM 25057 C C . GLY A 1 34 ? -18.399 -0.715 -38.414 1.00 0.00 34 GLY A C 16
ATOM 25058 O O . GLY A 1 34 ? -17.492 -1.545 -38.554 1.00 0.00 34 GLY A O 16
ATOM 25062 N N . ALA A 1 35 ? -18.877 -0.331 -37.217 1.00 0.00 35 ALA A N 16
ATOM 25063 C CA . ALA A 1 35 ? -18.392 -0.851 -35.927 1.00 0.00 35 ALA A CA 16
ATOM 25064 C C . ALA A 1 35 ? -19.021 -2.220 -35.587 1.00 0.00 35 ALA A C 16
ATOM 25065 O O . ALA A 1 35 ? -18.799 -2.744 -34.498 1.00 0.00 35 ALA A O 16
ATOM 25072 N N . LEU A 1 36 ? -19.827 -2.773 -36.507 1.00 0.00 36 LEU A N 16
ATOM 25073 C CA . LEU A 1 36 ? -20.395 -4.117 -36.358 1.00 0.00 36 LEU A CA 16
ATOM 25074 C C . LEU A 1 36 ? -19.520 -5.140 -37.072 1.00 0.00 36 LEU A C 16
ATOM 25075 O O . LEU A 1 36 ? -19.347 -5.087 -38.291 1.00 0.00 36 LEU A O 16
ATOM 25091 N N . LEU A 1 37 ? -18.946 -6.045 -36.276 1.00 0.00 37 LEU A N 16
ATOM 25092 C CA . LEU A 1 37 ? -18.083 -7.131 -36.756 1.00 0.00 37 LEU A CA 16
ATOM 25093 C C . LEU A 1 37 ? -18.881 -8.441 -36.738 1.00 0.00 37 LEU A C 16
ATOM 25094 O O . LEU A 1 37 ? -19.338 -8.869 -35.687 1.00 0.00 37 LEU A O 16
ATOM 25110 N N . GLN A 1 38 ? -19.029 -9.065 -37.908 1.00 0.00 38 GLN A N 16
ATOM 25111 C CA . GLN A 1 38 ? -19.839 -10.277 -38.088 1.00 0.00 38 GLN A CA 16
ATOM 25112 C C . GLN A 1 38 ? -18.971 -11.514 -37.880 1.00 0.00 38 GLN A C 16
ATOM 25113 O O . GLN A 1 38 ? -17.916 -11.653 -38.506 1.00 0.00 38 GLN A O 16
ATOM 25127 N N . VAL A 1 39 ? -19.421 -12.393 -36.985 1.00 0.00 39 VAL A N 16
ATOM 25128 C CA . VAL A 1 39 ? -18.780 -13.683 -36.731 1.00 0.00 39 VAL A CA 16
ATOM 25129 C C . VAL A 1 39 ? -19.496 -14.759 -37.553 1.00 0.00 39 VAL A C 16
ATOM 25130 O O . VAL A 1 39 ? -20.731 -14.780 -37.624 1.00 0.00 39 VAL A O 16
ATOM 25143 N N . ASP A 1 40 ? -18.712 -15.633 -38.180 1.00 0.00 40 ASP A N 16
ATOM 25144 C CA . ASP A 1 40 ? -19.225 -16.817 -38.874 1.00 0.00 40 ASP A CA 16
ATOM 25145 C C . ASP A 1 40 ? -19.481 -17.923 -37.837 1.00 0.00 40 ASP A C 16
ATOM 25146 O O . ASP A 1 40 ? -18.845 -17.938 -36.769 1.00 0.00 40 ASP A O 16
ATOM 25155 N N . ALA A 1 41 ? -20.393 -18.852 -38.167 1.00 0.00 41 ALA A N 16
ATOM 25156 C CA . ALA A 1 41 ? -20.811 -19.939 -37.262 1.00 0.00 41 ALA A CA 16
ATOM 25157 C C . ALA A 1 41 ? -19.624 -20.839 -36.846 1.00 0.00 41 ALA A C 16
ATOM 25158 O O . ALA A 1 41 ? -19.639 -21.431 -35.762 1.00 0.00 41 ALA A O 16
ATOM 25165 N N . ALA A 1 42 ? -18.589 -20.912 -37.708 1.00 0.00 42 ALA A N 16
ATOM 25166 C CA . ALA A 1 42 ? -17.394 -21.745 -37.468 1.00 0.00 42 ALA A CA 16
ATOM 25167 C C . ALA A 1 42 ? -16.502 -21.195 -36.329 1.00 0.00 42 ALA A C 16
ATOM 25168 O O . ALA A 1 42 ? -15.750 -21.955 -35.710 1.00 0.00 42 ALA A O 16
ATOM 25175 N N . LEU A 1 43 ? -16.576 -19.873 -36.071 1.00 0.00 43 LEU A N 16
ATOM 25176 C CA . LEU A 1 43 ? -15.851 -19.224 -34.947 1.00 0.00 43 LEU A CA 16
ATOM 25177 C C . LEU A 1 43 ? -16.774 -19.117 -33.714 1.00 0.00 43 LEU A C 16
ATOM 25178 O O . LEU A 1 43 ? -17.830 -19.761 -33.662 1.00 0.00 43 LEU A O 16
ATOM 25194 N N . ASP A 1 44 ? -16.366 -18.300 -32.722 1.00 0.00 44 ASP A N 16
ATOM 25195 C CA . ASP A 1 44 ? -17.177 -18.019 -31.522 1.00 0.00 44 ASP A CA 16
ATOM 25196 C C . ASP A 1 44 ? -17.213 -16.497 -31.281 1.00 0.00 44 ASP A C 16
ATOM 25197 O O . ASP A 1 44 ? -16.265 -15.793 -31.624 1.00 0.00 44 ASP A O 16
ATOM 25206 N N . LEU A 1 45 ? -18.307 -16.006 -30.675 1.00 0.00 45 LEU A N 16
ATOM 25207 C CA . LEU A 1 45 ? -18.552 -14.566 -30.494 1.00 0.00 45 LEU A CA 16
ATOM 25208 C C . LEU A 1 45 ? -17.617 -13.934 -29.433 1.00 0.00 45 LEU A C 16
ATOM 25209 O O . LEU A 1 45 ? -17.042 -12.869 -29.682 1.00 0.00 45 LEU A O 16
ATOM 25225 N N . VAL A 1 46 ? -17.475 -14.572 -28.252 1.00 0.00 46 VAL A N 16
ATOM 25226 C CA . VAL A 1 46 ? -16.694 -13.980 -27.142 1.00 0.00 46 VAL A CA 16
ATOM 25227 C C . VAL A 1 46 ? -15.172 -14.105 -27.399 1.00 0.00 46 VAL A C 16
ATOM 25228 O O . VAL A 1 46 ? -14.404 -13.270 -26.919 1.00 0.00 46 VAL A O 16
ATOM 25241 N N . GLU A 1 47 ? -14.744 -15.134 -28.180 1.00 0.00 47 GLU A N 16
ATOM 25242 C CA . GLU A 1 47 ? -13.307 -15.355 -28.477 1.00 0.00 47 GLU A CA 16
ATOM 25243 C C . GLU A 1 47 ? -12.764 -14.271 -29.432 1.00 0.00 47 GLU A C 16
ATOM 25244 O O . GLU A 1 47 ? -11.636 -13.796 -29.261 1.00 0.00 47 GLU A O 16
ATOM 25256 N N . VAL A 1 48 ? -13.581 -13.891 -30.441 1.00 0.00 48 VAL A N 16
ATOM 25257 C CA . VAL A 1 48 ? -13.194 -12.873 -31.429 1.00 0.00 48 VAL A CA 16
ATOM 25258 C C . VAL A 1 48 ? -13.253 -11.481 -30.784 1.00 0.00 48 VAL A C 16
ATOM 25259 O O . VAL A 1 48 ? -12.427 -10.620 -31.073 1.00 0.00 48 VAL A O 16
ATOM 25272 N N . ALA A 1 49 ? -14.225 -11.308 -29.869 1.00 0.00 49 ALA A N 16
ATOM 25273 C CA . ALA A 1 49 ? -14.390 -10.086 -29.075 1.00 0.00 49 ALA A CA 16
ATOM 25274 C C . ALA A 1 49 ? -13.198 -9.906 -28.116 1.00 0.00 49 ALA A C 16
ATOM 25275 O O . ALA A 1 49 ? -12.777 -8.785 -27.845 1.00 0.00 49 ALA A O 16
ATOM 25282 N N . GLU A 1 50 ? -12.662 -11.040 -27.631 1.00 0.00 50 GLU A N 16
ATOM 25283 C CA . GLU A 1 50 ? -11.461 -11.079 -26.771 1.00 0.00 50 GLU A CA 16
ATOM 25284 C C . GLU A 1 50 ? -10.193 -10.754 -27.585 1.00 0.00 50 GLU A C 16
ATOM 25285 O O . GLU A 1 50 ? -9.262 -10.123 -27.072 1.00 0.00 50 GLU A O 16
ATOM 25297 N N . ALA A 1 51 ? -10.173 -11.189 -28.856 1.00 0.00 51 ALA A N 16
ATOM 25298 C CA . ALA A 1 51 ? -9.076 -10.881 -29.793 1.00 0.00 51 ALA A CA 16
ATOM 25299 C C . ALA A 1 51 ? -9.096 -9.389 -30.189 1.00 0.00 51 ALA A C 16
ATOM 25300 O O . ALA A 1 51 ? -8.058 -8.798 -30.469 1.00 0.00 51 ALA A O 16
ATOM 25307 N N . LEU A 1 52 ? -10.301 -8.797 -30.209 1.00 0.00 52 LEU A N 16
ATOM 25308 C CA . LEU A 1 52 ? -10.502 -7.377 -30.554 1.00 0.00 52 LEU A CA 16
ATOM 25309 C C . LEU A 1 52 ? -10.380 -6.472 -29.305 1.00 0.00 52 LEU A C 16
ATOM 25310 O O . LEU A 1 52 ? -10.132 -5.270 -29.431 1.00 0.00 52 LEU A O 16
ATOM 25326 N N . ALA A 1 53 ? -10.573 -7.055 -28.107 1.00 0.00 53 ALA A N 16
ATOM 25327 C CA . ALA A 1 53 ? -10.362 -6.353 -26.816 1.00 0.00 53 ALA A CA 16
ATOM 25328 C C . ALA A 1 53 ? -8.876 -6.366 -26.430 1.00 0.00 53 ALA A C 16
ATOM 25329 O O . ALA A 1 53 ? -8.358 -5.404 -25.848 1.00 0.00 53 ALA A O 16
ATOM 25336 N N . GLY A 1 54 ? -8.217 -7.487 -26.752 1.00 0.00 54 GLY A N 16
ATOM 25337 C CA . GLY A 1 54 ? -6.796 -7.700 -26.446 1.00 0.00 54 GLY A CA 16
ATOM 25338 C C . GLY A 1 54 ? -5.866 -7.239 -27.560 1.00 0.00 54 GLY A C 16
ATOM 25339 O O . GLY A 1 54 ? -4.634 -7.285 -27.396 1.00 0.00 54 GLY A O 16
ATOM 25343 N N . ASP A 1 55 ? -6.471 -6.813 -28.698 1.00 0.00 55 ASP A N 16
ATOM 25344 C CA . ASP A 1 55 ? -5.761 -6.330 -29.901 1.00 0.00 55 ASP A CA 16
ATOM 25345 C C . ASP A 1 55 ? -4.808 -7.409 -30.460 1.00 0.00 55 ASP A C 16
ATOM 25346 O O . ASP A 1 55 ? -3.707 -7.102 -30.931 1.00 0.00 55 ASP A O 16
ATOM 25355 N N . ASP A 1 56 ? -5.259 -8.683 -30.376 1.00 0.00 56 ASP A N 16
ATOM 25356 C CA . ASP A 1 56 ? -4.545 -9.852 -30.926 1.00 0.00 56 ASP A CA 16
ATOM 25357 C C . ASP A 1 56 ? -4.569 -9.773 -32.465 1.00 0.00 56 ASP A C 16
ATOM 25358 O O . ASP A 1 56 ? -5.418 -10.390 -33.116 1.00 0.00 56 ASP A O 16
ATOM 25367 N N . ARG A 1 57 ? -3.622 -9.005 -33.020 1.00 0.00 57 ARG A N 16
ATOM 25368 C CA . ARG A 1 57 ? -3.600 -8.635 -34.445 1.00 0.00 57 ARG A CA 16
ATOM 25369 C C . ARG A 1 57 ? -3.470 -9.858 -35.368 1.00 0.00 57 ARG A C 16
ATOM 25370 O O . ARG A 1 57 ? -3.995 -9.851 -36.480 1.00 0.00 57 ARG A O 16
ATOM 25391 N N . GLU A 1 58 ? -2.771 -10.896 -34.884 1.00 0.00 58 GLU A N 16
ATOM 25392 C CA . GLU A 1 58 ? -2.516 -12.126 -35.658 1.00 0.00 58 GLU A CA 16
ATOM 25393 C C . GLU A 1 58 ? -3.811 -12.938 -35.842 1.00 0.00 58 GLU A C 16
ATOM 25394 O O . GLU A 1 58 ? -4.098 -13.406 -36.944 1.00 0.00 58 GLU A O 16
ATOM 25406 N N . LYS A 1 59 ? -4.596 -13.066 -34.755 1.00 0.00 59 LYS A N 16
ATOM 25407 C CA . LYS A 1 59 ? -5.867 -13.831 -34.757 1.00 0.00 59 LYS A CA 16
ATOM 25408 C C . LYS A 1 59 ? -6.933 -13.095 -35.581 1.00 0.00 59 LYS A C 16
ATOM 25409 O O . LYS A 1 59 ? -7.654 -13.711 -36.370 1.00 0.00 59 LYS A O 16
ATOM 25428 N N . VAL A 1 60 ? -6.997 -11.765 -35.388 1.00 0.00 60 VAL A N 16
ATOM 25429 C CA . VAL A 1 60 ? -7.920 -10.879 -36.102 1.00 0.00 60 VAL A CA 16
ATOM 25430 C C . VAL A 1 60 ? -7.661 -10.933 -37.622 1.00 0.00 60 VAL A C 16
ATOM 25431 O O . VAL A 1 60 ? -8.581 -11.178 -38.397 1.00 0.00 60 VAL A O 16
ATOM 25444 N N . ALA A 1 61 ? -6.384 -10.769 -38.012 1.00 0.00 61 ALA A N 16
ATOM 25445 C CA . ALA A 1 61 ? -5.962 -10.776 -39.430 1.00 0.00 61 ALA A CA 16
ATOM 25446 C C . ALA A 1 61 ? -6.202 -12.152 -40.080 1.00 0.00 61 ALA A C 16
ATOM 25447 O O . ALA A 1 61 ? -6.575 -12.226 -41.252 1.00 0.00 61 ALA A O 16
ATOM 25454 N N . ALA A 1 62 ? -6.006 -13.226 -39.291 1.00 0.00 62 ALA A N 16
ATOM 25455 C CA . ALA A 1 62 ? -6.231 -14.613 -39.751 1.00 0.00 62 ALA A CA 16
ATOM 25456 C C . ALA A 1 62 ? -7.715 -14.853 -40.088 1.00 0.00 62 ALA A C 16
ATOM 25457 O O . ALA A 1 62 ? -8.045 -15.459 -41.115 1.00 0.00 62 ALA A O 16
ATOM 25464 N N . TRP A 1 63 ? -8.592 -14.348 -39.212 1.00 0.00 63 TRP A N 16
ATOM 25465 C CA . TRP A 1 63 ? -10.048 -14.521 -39.331 1.00 0.00 63 TRP A CA 16
ATOM 25466 C C . TRP A 1 63 ? -10.659 -13.579 -40.391 1.00 0.00 63 TRP A C 16
ATOM 25467 O O . TRP A 1 63 ? -11.627 -13.951 -41.060 1.00 0.00 63 TRP A O 16
ATOM 25488 N N . LEU A 1 64 ? -10.075 -12.377 -40.544 1.00 0.00 64 LEU A N 16
ATOM 25489 C CA . LEU A 1 64 ? -10.483 -11.400 -41.579 1.00 0.00 64 LEU A CA 16
ATOM 25490 C C . LEU A 1 64 ? -10.157 -11.942 -42.985 1.00 0.00 64 LEU A C 16
ATOM 25491 O O . LEU A 1 64 ? -11.009 -11.912 -43.879 1.00 0.00 64 LEU A O 16
ATOM 25507 N N . SER A 1 65 ? -8.927 -12.460 -43.151 1.00 0.00 65 SER A N 16
ATOM 25508 C CA . SER A 1 65 ? -8.458 -13.052 -44.421 1.00 0.00 65 SER A CA 16
ATOM 25509 C C . SER A 1 65 ? -9.211 -14.362 -44.727 1.00 0.00 65 SER A C 16
ATOM 25510 O O . SER A 1 65 ? -9.497 -14.668 -45.891 1.00 0.00 65 SER A O 16
ATOM 25518 N N . GLY A 1 66 ? -9.537 -15.120 -43.662 1.00 0.00 66 GLY A N 16
ATOM 25519 C CA . GLY A 1 66 ? -10.308 -16.365 -43.789 1.00 0.00 66 GLY A CA 16
ATOM 25520 C C . GLY A 1 66 ? -11.796 -16.126 -44.033 1.00 0.00 66 GLY A C 16
ATOM 25521 O O . GLY A 1 66 ? -12.531 -17.067 -44.355 1.00 0.00 66 GLY A O 16
ATOM 25525 N N . GLY A 1 67 ? -12.247 -14.866 -43.842 1.00 0.00 67 GLY A N 16
ATOM 25526 C CA . GLY A 1 67 ? -13.644 -14.479 -44.062 1.00 0.00 67 GLY A CA 16
ATOM 25527 C C . GLY A 1 67 ? -14.574 -14.890 -42.924 1.00 0.00 67 GLY A C 16
ATOM 25528 O O . GLY A 1 67 ? -15.788 -14.657 -43.003 1.00 0.00 67 GLY A O 16
ATOM 25532 N N . GLY A 1 68 ? -13.994 -15.479 -41.856 1.00 0.00 68 GLY A N 16
ATOM 25533 C CA . GLY A 1 68 ? -14.754 -15.920 -40.692 1.00 0.00 68 GLY A CA 16
ATOM 25534 C C . GLY A 1 68 ? -15.158 -14.755 -39.810 1.00 0.00 68 GLY A C 16
ATOM 25535 O O . GLY A 1 68 ? -16.099 -14.852 -39.027 1.00 0.00 68 GLY A O 16
ATOM 25539 N N . LEU A 1 69 ? -14.418 -13.650 -39.926 1.00 0.00 69 LEU A N 16
ATOM 25540 C CA . LEU A 1 69 ? -14.737 -12.393 -39.252 1.00 0.00 69 LEU A CA 16
ATOM 25541 C C . LEU A 1 69 ? -14.737 -11.296 -40.331 1.00 0.00 69 LEU A C 16
ATOM 25542 O O . LEU A 1 69 ? -13.806 -11.212 -41.135 1.00 0.00 69 LEU A O 16
ATOM 25558 N N . SER A 1 70 ? -15.792 -10.472 -40.336 1.00 0.00 70 SER A N 16
ATOM 25559 C CA . SER A 1 70 ? -16.050 -9.464 -41.382 1.00 0.00 70 SER A CA 16
ATOM 25560 C C . SER A 1 70 ? -16.597 -8.175 -40.742 1.00 0.00 70 SER A C 16
ATOM 25561 O O . SER A 1 70 ? -16.865 -8.145 -39.543 1.00 0.00 70 SER A O 16
ATOM 25569 N N . LYS A 1 71 ? -16.727 -7.110 -41.545 1.00 0.00 71 LYS A N 16
ATOM 25570 C CA . LYS A 1 71 ? -17.478 -5.898 -41.173 1.00 0.00 71 LYS A CA 16
ATOM 25571 C C . LYS A 1 71 ? -18.855 -5.956 -41.856 1.00 0.00 71 LYS A C 16
ATOM 25572 O O . LYS A 1 71 ? -18.979 -6.485 -42.968 1.00 0.00 71 LYS A O 16
ATOM 25591 N N . VAL A 1 72 ? -19.878 -5.425 -41.178 1.00 0.00 72 VAL A N 16
ATOM 25592 C CA . VAL A 1 72 ? -21.273 -5.466 -41.652 1.00 0.00 72 VAL A CA 16
ATOM 25593 C C . VAL A 1 72 ? -21.575 -4.224 -42.508 1.00 0.00 72 VAL A C 16
ATOM 25594 O O . VAL A 1 72 ? -21.675 -3.100 -41.991 1.00 0.00 72 VAL A O 16
ATOM 25607 N N . GLY A 1 73 ? -21.667 -4.446 -43.828 1.00 0.00 73 GLY A N 16
ATOM 25608 C CA . GLY A 1 73 ? -22.051 -3.408 -44.785 1.00 0.00 73 GLY A CA 16
ATOM 25609 C C . GLY A 1 73 ? -23.556 -3.307 -44.968 1.00 0.00 73 GLY A C 16
ATOM 25610 O O . GLY A 1 73 ? -24.311 -3.885 -44.182 1.00 0.00 73 GLY A O 16
ATOM 25614 N N . GLU A 1 74 ? -23.995 -2.569 -46.008 1.00 0.00 74 GLU A N 16
ATOM 25615 C CA . GLU A 1 74 ? -25.429 -2.329 -46.276 1.00 0.00 74 GLU A CA 16
ATOM 25616 C C . GLU A 1 74 ? -26.165 -3.630 -46.645 1.00 0.00 74 GLU A C 16
ATOM 25617 O O . GLU A 1 74 ? -27.286 -3.854 -46.192 1.00 0.00 74 GLU A O 16
ATOM 25629 N N . ASP A 1 75 ? -25.519 -4.480 -47.460 1.00 0.00 75 ASP A N 16
ATOM 25630 C CA . ASP A 1 75 ? -26.108 -5.762 -47.903 1.00 0.00 75 ASP A CA 16
ATOM 25631 C C . ASP A 1 75 ? -26.167 -6.759 -46.732 1.00 0.00 75 ASP A C 16
ATOM 25632 O O . ASP A 1 75 ? -27.190 -7.418 -46.515 1.00 0.00 75 ASP A O 16
ATOM 25641 N N . ALA A 1 76 ? -25.065 -6.826 -45.965 1.00 0.00 76 ALA A N 16
ATOM 25642 C CA . ALA A 1 76 ? -24.969 -7.667 -44.756 1.00 0.00 76 ALA A CA 16
ATOM 25643 C C . ALA A 1 76 ? -25.983 -7.214 -43.686 1.00 0.00 76 ALA A C 16
ATOM 25644 O O . ALA A 1 76 ? -26.471 -8.023 -42.895 1.00 0.00 76 ALA A O 16
ATOM 25651 N N . ALA A 1 77 ? -26.295 -5.909 -43.700 1.00 0.00 77 ALA A N 16
ATOM 25652 C CA . ALA A 1 77 ? -27.296 -5.305 -42.807 1.00 0.00 77 ALA A CA 16
ATOM 25653 C C . ALA A 1 77 ? -28.712 -5.792 -43.138 1.00 0.00 77 ALA A C 16
ATOM 25654 O O . ALA A 1 77 ? -29.498 -6.112 -42.237 1.00 0.00 77 ALA A O 16
ATOM 25661 N N . LYS A 1 78 ? -29.017 -5.820 -44.447 1.00 0.00 78 LYS A N 16
ATOM 25662 C CA . LYS A 1 78 ? -30.303 -6.319 -44.978 1.00 0.00 78 LYS A CA 16
ATOM 25663 C C . LYS A 1 78 ? -30.470 -7.798 -44.643 1.00 0.00 78 LYS A C 16
ATOM 25664 O O . LYS A 1 78 ? -31.586 -8.257 -44.387 1.00 0.00 78 LYS A O 16
ATOM 25683 N N . ASP A 1 79 ? -29.331 -8.525 -44.629 1.00 0.00 79 ASP A N 16
ATOM 25684 C CA . ASP A 1 79 ? -29.308 -9.956 -44.295 1.00 0.00 79 ASP A CA 16
ATOM 25685 C C . ASP A 1 79 ? -29.785 -10.177 -42.856 1.00 0.00 79 ASP A C 16
ATOM 25686 O O . ASP A 1 79 ? -30.746 -10.907 -42.631 1.00 0.00 79 ASP A O 16
ATOM 25695 N N . PHE A 1 80 ? -29.103 -9.518 -41.900 1.00 0.00 80 PHE A N 16
ATOM 25696 C CA . PHE A 1 80 ? -29.434 -9.606 -40.457 1.00 0.00 80 PHE A CA 16
ATOM 25697 C C . PHE A 1 80 ? -30.889 -9.175 -40.175 1.00 0.00 80 PHE A C 16
ATOM 25698 O O . PHE A 1 80 ? -31.568 -9.798 -39.360 1.00 0.00 80 PHE A O 16
ATOM 25715 N N . LEU A 1 81 ? -31.349 -8.126 -40.877 1.00 0.00 81 LEU A N 16
ATOM 25716 C CA . LEU A 1 81 ? -32.740 -7.618 -40.776 1.00 0.00 81 LEU A CA 16
ATOM 25717 C C . LEU A 1 81 ? -33.756 -8.720 -41.184 1.00 0.00 81 LEU A C 16
ATOM 25718 O O . LEU A 1 81 ? -34.794 -8.900 -40.541 1.00 0.00 81 LEU A O 16
ATOM 25734 N N . GLU A 1 82 ? -33.422 -9.464 -42.242 1.00 0.00 82 GLU A N 16
ATOM 25735 C CA . GLU A 1 82 ? -34.277 -10.540 -42.792 1.00 0.00 82 GLU A CA 16
ATOM 25736 C C . GLU A 1 82 ? -33.934 -11.917 -42.186 1.00 0.00 82 GLU A C 16
ATOM 25737 O O . GLU A 1 82 ? -34.617 -12.903 -42.489 1.00 0.00 82 GLU A O 16
ATOM 25749 N N . ARG A 1 83 ? -32.869 -11.990 -41.357 1.00 0.00 83 ARG A N 16
ATOM 25750 C CA . ARG A 1 83 ? -32.405 -13.264 -40.768 1.00 0.00 83 ARG A CA 16
ATOM 25751 C C . ARG A 1 83 ? -33.373 -13.719 -39.647 1.00 0.00 83 ARG A C 16
ATOM 25752 O O . ARG A 1 83 ? -34.381 -14.367 -39.946 1.00 0.00 83 ARG A O 16
ATOM 25773 N N . ASP A 1 84 ? -33.101 -13.352 -38.378 1.00 0.00 84 ASP A N 16
ATOM 25774 C CA . ASP A 1 84 ? -33.963 -13.731 -37.237 1.00 0.00 84 ASP A CA 16
ATOM 25775 C C . ASP A 1 84 ? -35.126 -12.722 -36.998 1.00 0.00 84 ASP A C 16
ATOM 25776 O O . ASP A 1 84 ? -36.277 -13.169 -36.937 1.00 0.00 84 ASP A O 16
ATOM 25785 N N . PRO A 1 85 ? -34.909 -11.341 -36.865 1.00 0.00 85 PRO A N 16
ATOM 25786 C CA . PRO A 1 85 ? -33.583 -10.621 -36.891 1.00 0.00 85 PRO A CA 16
ATOM 25787 C C . PRO A 1 85 ? -32.826 -10.597 -35.530 1.00 0.00 85 PRO A C 16
ATOM 25788 O O . PRO A 1 85 ? -31.699 -10.098 -35.446 1.00 0.00 85 PRO A O 16
ATOM 25799 N N . THR A 1 86 ? -33.504 -11.093 -34.489 1.00 0.00 86 THR A N 16
ATOM 25800 C CA . THR A 1 86 ? -32.964 -11.289 -33.124 1.00 0.00 86 THR A CA 16
ATOM 25801 C C . THR A 1 86 ? -31.592 -12.023 -33.128 1.00 0.00 86 THR A C 16
ATOM 25802 O O . THR A 1 86 ? -31.519 -13.209 -33.447 1.00 0.00 86 THR A O 16
ATOM 25813 N N . LEU A 1 87 ? -30.531 -11.315 -32.743 1.00 0.00 87 LEU A N 16
ATOM 25814 C CA . LEU A 1 87 ? -29.149 -11.830 -32.811 1.00 0.00 87 LEU A CA 16
ATOM 25815 C C . LEU A 1 87 ? -28.405 -11.521 -31.511 1.00 0.00 87 LEU A C 16
ATOM 25816 O O . LEU A 1 87 ? -28.940 -10.868 -30.610 1.00 0.00 87 LEU A O 16
ATOM 25832 N N . TRP A 1 88 ? -27.168 -12.009 -31.418 1.00 0.00 88 TRP A N 16
ATOM 25833 C CA . TRP A 1 88 ? -26.274 -11.713 -30.297 1.00 0.00 88 TRP A CA 16
ATOM 25834 C C . TRP A 1 88 ? -25.363 -10.534 -30.663 1.00 0.00 88 TRP A C 16
ATOM 25835 O O . TRP A 1 88 ? -24.875 -10.445 -31.793 1.00 0.00 88 TRP A O 16
ATOM 25856 N N . ALA A 1 89 ? -25.148 -9.643 -29.693 1.00 0.00 89 ALA A N 16
ATOM 25857 C CA . ALA A 1 89 ? -24.279 -8.474 -29.823 1.00 0.00 89 ALA A CA 16
ATOM 25858 C C . ALA A 1 89 ? -23.547 -8.255 -28.496 1.00 0.00 89 ALA A C 16
ATOM 25859 O O . ALA A 1 89 ? -24.189 -8.148 -27.447 1.00 0.00 89 ALA A O 16
ATOM 25866 N N . VAL A 1 90 ? -22.210 -8.216 -28.539 1.00 0.00 90 VAL A N 16
ATOM 25867 C CA . VAL A 1 90 ? -21.361 -7.930 -27.370 1.00 0.00 90 VAL A CA 16
ATOM 25868 C C . VAL A 1 90 ? -20.558 -6.645 -27.638 1.00 0.00 90 VAL A C 16
ATOM 25869 O O . VAL A 1 90 ? -19.822 -6.546 -28.633 1.00 0.00 90 VAL A O 16
ATOM 25882 N N . VAL A 1 91 ? -20.772 -5.634 -26.786 1.00 0.00 91 VAL A N 16
ATOM 25883 C CA . VAL A 1 91 ? -20.079 -4.346 -26.889 1.00 0.00 91 VAL A CA 16
ATOM 25884 C C . VAL A 1 91 ? -18.638 -4.476 -26.348 1.00 0.00 91 VAL A C 16
ATOM 25885 O O . VAL A 1 91 ? -18.407 -4.736 -25.160 1.00 0.00 91 VAL A O 16
ATOM 25898 N N . VAL A 1 92 ? -17.683 -4.384 -27.277 1.00 0.00 92 VAL A N 16
ATOM 25899 C CA . VAL A 1 92 ? -16.242 -4.351 -26.981 1.00 0.00 92 VAL A CA 16
ATOM 25900 C C . VAL A 1 92 ? -15.798 -2.867 -26.908 1.00 0.00 92 VAL A C 16
ATOM 25901 O O . VAL A 1 92 ? -16.514 -1.984 -27.402 1.00 0.00 92 VAL A O 16
ATOM 25914 N N . ALA A 1 93 ? -14.630 -2.610 -26.285 1.00 0.00 93 ALA A N 16
ATOM 25915 C CA . ALA A 1 93 ? -14.130 -1.244 -26.001 1.00 0.00 93 ALA A CA 16
ATOM 25916 C C . ALA A 1 93 ? -14.161 -0.274 -27.232 1.00 0.00 93 ALA A C 16
ATOM 25917 O O . ALA A 1 93 ? -14.640 0.857 -27.077 1.00 0.00 93 ALA A O 16
ATOM 25924 N N . PRO A 1 94 ? -13.668 -0.667 -28.472 1.00 0.00 94 PRO A N 16
ATOM 25925 C CA . PRO A 1 94 ? -13.770 0.205 -29.661 1.00 0.00 94 PRO A CA 16
ATOM 25926 C C . PRO A 1 94 ? -15.114 0.061 -30.433 1.00 0.00 94 PRO A C 16
ATOM 25927 O O . PRO A 1 94 ? -15.667 1.056 -30.919 1.00 0.00 94 PRO A O 16
ATOM 25938 N N . TRP A 1 95 ? -15.636 -1.177 -30.525 1.00 0.00 95 TRP A N 16
ATOM 25939 C CA . TRP A 1 95 ? -16.766 -1.511 -31.426 1.00 0.00 95 TRP A CA 16
ATOM 25940 C C . TRP A 1 95 ? -17.631 -2.658 -30.866 1.00 0.00 95 TRP A C 16
ATOM 25941 O O . TRP A 1 95 ? -17.232 -3.333 -29.924 1.00 0.00 95 TRP A O 16
ATOM 25962 N N . VAL A 1 96 ? -18.799 -2.898 -31.497 1.00 0.00 96 VAL A N 16
ATOM 25963 C CA . VAL A 1 96 ? -19.743 -3.967 -31.086 1.00 0.00 96 VAL A CA 16
ATOM 25964 C C . VAL A 1 96 ? -19.624 -5.154 -32.057 1.00 0.00 96 VAL A C 16
ATOM 25965 O O . VAL A 1 96 ? -19.836 -5.002 -33.257 1.00 0.00 96 VAL A O 16
ATOM 25978 N N . VAL A 1 97 ? -19.282 -6.332 -31.535 1.00 0.00 97 VAL A N 16
ATOM 25979 C CA . VAL A 1 97 ? -19.140 -7.557 -32.342 1.00 0.00 97 VAL A CA 16
ATOM 25980 C C . VAL A 1 97 ? -20.433 -8.381 -32.252 1.00 0.00 97 VAL A C 16
ATOM 25981 O O . VAL A 1 97 ? -20.887 -8.705 -31.155 1.00 0.00 97 VAL A O 16
ATOM 25994 N N . ILE A 1 98 ? -21.023 -8.712 -33.413 1.00 0.00 98 ILE A N 16
ATOM 25995 C CA . ILE A 1 98 ? -22.318 -9.416 -33.503 1.00 0.00 98 ILE A CA 16
ATOM 25996 C C . ILE A 1 98 ? -22.192 -10.773 -34.215 1.00 0.00 98 ILE A C 16
ATOM 25997 O O . ILE A 1 98 ? -21.185 -11.062 -34.866 1.00 0.00 98 ILE A O 16
ATOM 26013 N N . GLN A 1 99 ? -23.254 -11.573 -34.091 1.00 0.00 99 GLN A N 16
ATOM 26014 C CA . GLN A 1 99 ? -23.398 -12.866 -34.769 1.00 0.00 99 GLN A CA 16
ATOM 26015 C C . GLN A 1 99 ? -24.891 -13.220 -34.779 1.00 0.00 99 GLN A C 16
ATOM 26016 O O . GLN A 1 99 ? -25.563 -13.046 -33.751 1.00 0.00 99 GLN A O 16
ATOM 26030 N N . GLU A 1 100 ? -25.412 -13.690 -35.933 1.00 0.00 100 GLU A N 16
ATOM 26031 C CA . GLU A 1 100 ? -26.816 -14.127 -36.044 1.00 0.00 100 GLU A CA 16
ATOM 26032 C C . GLU A 1 100 ? -27.071 -15.348 -35.129 1.00 0.00 100 GLU A C 16
ATOM 26033 O O . GLU A 1 100 ? -26.293 -16.309 -35.131 1.00 0.00 100 GLU A O 16
ATOM 26045 N N . ARG A 1 101 ? -28.162 -15.272 -34.345 1.00 0.00 101 ARG A N 16
ATOM 26046 C CA . ARG A 1 101 ? -28.515 -16.277 -33.323 1.00 0.00 101 ARG A CA 16
ATOM 26047 C C . ARG A 1 101 ? -28.975 -17.600 -33.974 1.00 0.00 101 ARG A C 16
ATOM 26048 O O . ARG A 1 101 ? -28.677 -18.687 -33.449 1.00 0.00 101 ARG A O 16
ATOM 26069 N N . ALA A 1 102 ? -29.713 -17.490 -35.106 1.00 0.00 102 ALA A N 16
ATOM 26070 C CA . ALA A 1 102 ? -30.327 -18.648 -35.807 1.00 0.00 102 ALA A CA 16
ATOM 26071 C C . ALA A 1 102 ? -31.397 -19.314 -34.905 1.00 0.00 102 ALA A C 16
ATOM 26072 O O . ALA A 1 102 ? -31.596 -20.536 -34.937 1.00 0.00 102 ALA A O 16
ATOM 26079 N N . GLU A 1 103 ? -32.121 -18.445 -34.160 1.00 0.00 103 GLU A N 16
ATOM 26080 C CA . GLU A 1 103 ? -33.151 -18.824 -33.167 1.00 0.00 103 GLU A CA 16
ATOM 26081 C C . GLU A 1 103 ? -34.259 -19.636 -33.851 1.00 0.00 103 GLU A C 16
ATOM 26082 O O . GLU A 1 103 ? -34.655 -20.705 -33.377 1.00 0.00 103 GLU A O 16
ATOM 26094 N N . LYS A 1 104 ? -34.718 -19.102 -34.983 1.00 0.00 104 LYS A N 16
ATOM 26095 C CA . LYS A 1 104 ? -35.817 -19.686 -35.770 1.00 0.00 104 LYS A CA 16
ATOM 26096 C C . LYS A 1 104 ? -35.420 -21.050 -36.379 1.00 0.00 104 LYS A C 16
ATOM 26097 O O . LYS A 1 104 ? -36.268 -21.942 -36.535 1.00 0.00 104 LYS A O 16
ATOM 26116 N N . ALA A 1 105 ? -34.117 -21.168 -36.739 1.00 0.00 105 ALA A N 16
ATOM 26117 C CA . ALA A 1 105 ? -33.480 -22.394 -37.290 1.00 0.00 105 ALA A CA 16
ATOM 26118 C C . ALA A 1 105 ? -33.957 -22.780 -38.713 1.00 0.00 105 ALA A C 16
ATOM 26119 O O . ALA A 1 105 ? -33.312 -23.620 -39.355 1.00 0.00 105 ALA A O 16
ATOM 26126 N N . THR A 1 106 ? -35.085 -22.181 -39.183 1.00 0.00 106 THR A N 16
ATOM 26127 C CA . THR A 1 106 ? -35.753 -22.505 -40.471 1.00 0.00 106 THR A CA 16
ATOM 26128 C C . THR A 1 106 ? -36.361 -23.953 -40.458 1.00 0.00 106 THR A C 16
ATOM 26129 O O . THR A 1 106 ? -36.905 -24.434 -41.463 1.00 0.00 106 THR A O 16
ATOM 26140 N N . LEU A 1 107 ? -36.319 -24.617 -39.278 1.00 0.00 107 LEU A N 16
ATOM 26141 C CA . LEU A 1 107 ? -36.814 -25.994 -39.099 1.00 0.00 107 LEU A CA 16
ATOM 26142 C C . LEU A 1 107 ? -38.304 -25.918 -38.705 1.00 0.00 107 LEU A C 16
ATOM 26143 O O . LEU A 1 107 ? -38.638 -25.382 -37.643 1.00 0.00 107 LEU A O 16
ATOM 26159 N N . HIS A 1 108 ? -39.180 -26.456 -39.565 1.00 0.00 108 HIS A N 16
ATOM 26160 C CA . HIS A 1 108 ? -40.637 -26.463 -39.358 1.00 0.00 108 HIS A CA 16
ATOM 26161 C C . HIS A 1 108 ? -41.184 -27.915 -39.484 1.00 0.00 108 HIS A C 16
ATOM 26162 O O . HIS A 1 108 ? -41.676 -28.464 -38.474 1.00 0.00 108 HIS A O 16
ATOM 26177 N N . GLY A 1 1 ? -10.767 19.833 -4.797 1.00 0.00 1 GLY A N 17
ATOM 26178 C CA . GLY A 1 1 ? -12.059 19.132 -4.654 1.00 0.00 1 GLY A CA 17
ATOM 26179 C C . GLY A 1 1 ? -11.875 17.659 -4.319 1.00 0.00 1 GLY A C 17
ATOM 26180 O O . GLY A 1 1 ? -11.360 17.334 -3.246 1.00 0.00 1 GLY A O 17
ATOM 26186 N N . SER A 1 2 ? -12.273 16.771 -5.249 1.00 0.00 2 SER A N 17
ATOM 26187 C CA . SER A 1 2 ? -12.231 15.310 -5.056 1.00 0.00 2 SER A CA 17
ATOM 26188 C C . SER A 1 2 ? -12.211 14.601 -6.418 1.00 0.00 2 SER A C 17
ATOM 26189 O O . SER A 1 2 ? -12.797 15.100 -7.387 1.00 0.00 2 SER A O 17
ATOM 26197 N N . HIS A 1 3 ? -11.547 13.431 -6.475 1.00 0.00 3 HIS A N 17
ATOM 26198 C CA . HIS A 1 3 ? -11.478 12.607 -7.701 1.00 0.00 3 HIS A CA 17
ATOM 26199 C C . HIS A 1 3 ? -12.749 11.749 -7.862 1.00 0.00 3 HIS A C 17
ATOM 26200 O O . HIS A 1 3 ? -13.593 11.681 -6.955 1.00 0.00 3 HIS A O 17
ATOM 26214 N N . MET A 1 4 ? -12.852 11.090 -9.024 1.00 0.00 4 MET A N 17
ATOM 26215 C CA . MET A 1 4 ? -13.934 10.149 -9.344 1.00 0.00 4 MET A CA 17
ATOM 26216 C C . MET A 1 4 ? -13.362 9.063 -10.276 1.00 0.00 4 MET A C 17
ATOM 26217 O O . MET A 1 4 ? -13.248 9.266 -11.492 1.00 0.00 4 MET A O 17
ATOM 26231 N N . THR A 1 5 ? -12.927 7.944 -9.681 1.00 0.00 5 THR A N 17
ATOM 26232 C CA . THR A 1 5 ? -12.359 6.806 -10.415 1.00 0.00 5 THR A CA 17
ATOM 26233 C C . THR A 1 5 ? -13.476 5.812 -10.774 1.00 0.00 5 THR A C 17
ATOM 26234 O O . THR A 1 5 ? -13.979 5.100 -9.902 1.00 0.00 5 THR A O 17
ATOM 26245 N N . GLU A 1 6 ? -13.884 5.812 -12.055 1.00 0.00 6 GLU A N 17
ATOM 26246 C CA . GLU A 1 6 ? -14.925 4.909 -12.596 1.00 0.00 6 GLU A CA 17
ATOM 26247 C C . GLU A 1 6 ? -14.413 4.215 -13.867 1.00 0.00 6 GLU A C 17
ATOM 26248 O O . GLU A 1 6 ? -13.247 4.385 -14.243 1.00 0.00 6 GLU A O 17
ATOM 26260 N N . GLN A 1 7 ? -15.306 3.405 -14.486 1.00 0.00 7 GLN A N 17
ATOM 26261 C CA . GLN A 1 7 ? -15.074 2.622 -15.738 1.00 0.00 7 GLN A CA 17
ATOM 26262 C C . GLN A 1 7 ? -13.781 1.764 -15.717 1.00 0.00 7 GLN A C 17
ATOM 26263 O O . GLN A 1 7 ? -13.285 1.345 -16.774 1.00 0.00 7 GLN A O 17
ATOM 26277 N N . THR A 1 8 ? -13.298 1.447 -14.505 1.00 0.00 8 THR A N 17
ATOM 26278 C CA . THR A 1 8 ? -12.034 0.729 -14.297 1.00 0.00 8 THR A CA 17
ATOM 26279 C C . THR A 1 8 ? -12.162 -0.746 -14.736 1.00 0.00 8 THR A C 17
ATOM 26280 O O . THR A 1 8 ? -12.651 -1.597 -13.972 1.00 0.00 8 THR A O 17
ATOM 26291 N N . SER A 1 9 ? -11.793 -0.990 -16.019 1.00 0.00 9 SER A N 17
ATOM 26292 C CA . SER A 1 9 ? -11.806 -2.321 -16.663 1.00 0.00 9 SER A CA 17
ATOM 26293 C C . SER A 1 9 ? -13.248 -2.890 -16.743 1.00 0.00 9 SER A C 17
ATOM 26294 O O . SER A 1 9 ? -13.449 -4.110 -16.823 1.00 0.00 9 SER A O 17
ATOM 26302 N N . THR A 1 10 ? -14.246 -1.975 -16.783 1.00 0.00 10 THR A N 17
ATOM 26303 C CA . THR A 1 10 ? -15.678 -2.338 -16.839 1.00 0.00 10 THR A CA 17
ATOM 26304 C C . THR A 1 10 ? -16.022 -3.036 -18.172 1.00 0.00 10 THR A C 17
ATOM 26305 O O . THR A 1 10 ? -16.912 -3.886 -18.218 1.00 0.00 10 THR A O 17
ATOM 26316 N N . LEU A 1 11 ? -15.280 -2.671 -19.237 1.00 0.00 11 LEU A N 17
ATOM 26317 C CA . LEU A 1 11 ? -15.437 -3.239 -20.588 1.00 0.00 11 LEU A CA 17
ATOM 26318 C C . LEU A 1 11 ? -15.024 -4.720 -20.565 1.00 0.00 11 LEU A C 17
ATOM 26319 O O . LEU A 1 11 ? -15.722 -5.574 -21.112 1.00 0.00 11 LEU A O 17
ATOM 26335 N N . TYR A 1 12 ? -13.888 -4.994 -19.902 1.00 0.00 12 TYR A N 17
ATOM 26336 C CA . TYR A 1 12 ? -13.326 -6.350 -19.773 1.00 0.00 12 TYR A CA 17
ATOM 26337 C C . TYR A 1 12 ? -14.257 -7.226 -18.914 1.00 0.00 12 TYR A C 17
ATOM 26338 O O . TYR A 1 12 ? -14.494 -8.387 -19.234 1.00 0.00 12 TYR A O 17
ATOM 26356 N N . ALA A 1 13 ? -14.793 -6.635 -17.835 1.00 0.00 13 ALA A N 17
ATOM 26357 C CA . ALA A 1 13 ? -15.693 -7.331 -16.896 1.00 0.00 13 ALA A CA 17
ATOM 26358 C C . ALA A 1 13 ? -17.064 -7.641 -17.536 1.00 0.00 13 ALA A C 17
ATOM 26359 O O . ALA A 1 13 ? -17.698 -8.650 -17.205 1.00 0.00 13 ALA A O 17
ATOM 26366 N N . LYS A 1 14 ? -17.514 -6.760 -18.448 1.00 0.00 14 LYS A N 17
ATOM 26367 C CA . LYS A 1 14 ? -18.822 -6.890 -19.123 1.00 0.00 14 LYS A CA 17
ATOM 26368 C C . LYS A 1 14 ? -18.746 -7.901 -20.283 1.00 0.00 14 LYS A C 17
ATOM 26369 O O . LYS A 1 14 ? -19.658 -8.714 -20.474 1.00 0.00 14 LYS A O 17
ATOM 26388 N N . LEU A 1 15 ? -17.640 -7.840 -21.040 1.00 0.00 15 LEU A N 17
ATOM 26389 C CA . LEU A 1 15 ? -17.409 -8.702 -22.214 1.00 0.00 15 LEU A CA 17
ATOM 26390 C C . LEU A 1 15 ? -17.140 -10.135 -21.723 1.00 0.00 15 LEU A C 17
ATOM 26391 O O . LEU A 1 15 ? -17.835 -11.089 -22.106 1.00 0.00 15 LEU A O 17
ATOM 26407 N N . LEU A 1 16 ? -16.132 -10.255 -20.844 1.00 0.00 16 LEU A N 17
ATOM 26408 C CA . LEU A 1 16 ? -15.778 -11.518 -20.196 1.00 0.00 16 LEU A CA 17
ATOM 26409 C C . LEU A 1 16 ? -16.671 -11.691 -18.962 1.00 0.00 16 LEU A C 17
ATOM 26410 O O . LEU A 1 16 ? -16.345 -11.233 -17.861 1.00 0.00 16 LEU A O 17
ATOM 26426 N N . GLY A 1 17 ? -17.845 -12.286 -19.200 1.00 0.00 17 GLY A N 17
ATOM 26427 C CA . GLY A 1 17 ? -18.835 -12.528 -18.168 1.00 0.00 17 GLY A CA 17
ATOM 26428 C C . GLY A 1 17 ? -20.084 -13.138 -18.768 1.00 0.00 17 GLY A C 17
ATOM 26429 O O . GLY A 1 17 ? -20.449 -14.272 -18.445 1.00 0.00 17 GLY A O 17
ATOM 26433 N N . GLU A 1 18 ? -20.713 -12.391 -19.694 1.00 0.00 18 GLU A N 17
ATOM 26434 C CA . GLU A 1 18 ? -21.942 -12.823 -20.382 1.00 0.00 18 GLU A CA 17
ATOM 26435 C C . GLU A 1 18 ? -22.092 -12.077 -21.717 1.00 0.00 18 GLU A C 17
ATOM 26436 O O . GLU A 1 18 ? -21.994 -10.845 -21.763 1.00 0.00 18 GLU A O 17
ATOM 26448 N N . THR A 1 19 ? -22.320 -12.845 -22.795 1.00 0.00 19 THR A N 17
ATOM 26449 C CA . THR A 1 19 ? -22.666 -12.312 -24.118 1.00 0.00 19 THR A CA 17
ATOM 26450 C C . THR A 1 19 ? -24.177 -12.024 -24.180 1.00 0.00 19 THR A C 17
ATOM 26451 O O . THR A 1 19 ? -24.981 -12.871 -23.774 1.00 0.00 19 THR A O 17
ATOM 26462 N N . ALA A 1 20 ? -24.553 -10.838 -24.685 1.00 0.00 20 ALA A N 17
ATOM 26463 C CA . ALA A 1 20 ? -25.949 -10.372 -24.710 1.00 0.00 20 ALA A CA 17
ATOM 26464 C C . ALA A 1 20 ? -26.552 -10.525 -26.115 1.00 0.00 20 ALA A C 17
ATOM 26465 O O . ALA A 1 20 ? -25.948 -10.094 -27.093 1.00 0.00 20 ALA A O 17
ATOM 26472 N N . VAL A 1 21 ? -27.732 -11.163 -26.204 1.00 0.00 21 VAL A N 17
ATOM 26473 C CA . VAL A 1 21 ? -28.525 -11.218 -27.441 1.00 0.00 21 VAL A CA 17
ATOM 26474 C C . VAL A 1 21 ? -29.527 -10.040 -27.429 1.00 0.00 21 VAL A C 17
ATOM 26475 O O . VAL A 1 21 ? -30.244 -9.833 -26.443 1.00 0.00 21 VAL A O 17
ATOM 26488 N N . ILE A 1 22 ? -29.536 -9.250 -28.504 1.00 0.00 22 ILE A N 17
ATOM 26489 C CA . ILE A 1 22 ? -30.329 -8.016 -28.602 1.00 0.00 22 ILE A CA 17
ATOM 26490 C C . ILE A 1 22 ? -30.890 -7.895 -30.035 1.00 0.00 22 ILE A C 17
ATOM 26491 O O . ILE A 1 22 ? -30.411 -8.580 -30.951 1.00 0.00 22 ILE A O 17
ATOM 26507 N N . SER A 1 23 ? -31.920 -7.052 -30.219 1.00 0.00 23 SER A N 17
ATOM 26508 C CA . SER A 1 23 ? -32.510 -6.788 -31.540 1.00 0.00 23 SER A CA 17
ATOM 26509 C C . SER A 1 23 ? -31.515 -6.043 -32.452 1.00 0.00 23 SER A C 17
ATOM 26510 O O . SER A 1 23 ? -30.773 -5.161 -31.995 1.00 0.00 23 SER A O 17
ATOM 26518 N N . TRP A 1 24 ? -31.526 -6.421 -33.739 1.00 0.00 24 TRP A N 17
ATOM 26519 C CA . TRP A 1 24 ? -30.714 -5.795 -34.800 1.00 0.00 24 TRP A CA 17
ATOM 26520 C C . TRP A 1 24 ? -31.021 -4.285 -34.935 1.00 0.00 24 TRP A C 17
ATOM 26521 O O . TRP A 1 24 ? -30.139 -3.487 -35.277 1.00 0.00 24 TRP A O 17
ATOM 26542 N N . ALA A 1 25 ? -32.278 -3.916 -34.660 1.00 0.00 25 ALA A N 17
ATOM 26543 C CA . ALA A 1 25 ? -32.767 -2.536 -34.810 1.00 0.00 25 ALA A CA 17
ATOM 26544 C C . ALA A 1 25 ? -32.107 -1.551 -33.816 1.00 0.00 25 ALA A C 17
ATOM 26545 O O . ALA A 1 25 ? -32.143 -0.337 -34.029 1.00 0.00 25 ALA A O 17
ATOM 26552 N N . GLU A 1 26 ? -31.486 -2.082 -32.758 1.00 0.00 26 GLU A N 17
ATOM 26553 C CA . GLU A 1 26 ? -30.696 -1.277 -31.798 1.00 0.00 26 GLU A CA 17
ATOM 26554 C C . GLU A 1 26 ? -29.302 -0.956 -32.377 1.00 0.00 26 GLU A C 17
ATOM 26555 O O . GLU A 1 26 ? -28.677 0.049 -32.027 1.00 0.00 26 GLU A O 17
ATOM 26567 N N . LEU A 1 27 ? -28.844 -1.839 -33.274 1.00 0.00 27 LEU A N 17
ATOM 26568 C CA . LEU A 1 27 ? -27.490 -1.823 -33.848 1.00 0.00 27 LEU A CA 17
ATOM 26569 C C . LEU A 1 27 ? -27.440 -1.118 -35.217 1.00 0.00 27 LEU A C 17
ATOM 26570 O O . LEU A 1 27 ? -26.381 -1.093 -35.852 1.00 0.00 27 LEU A O 17
ATOM 26586 N N . GLN A 1 28 ? -28.577 -0.540 -35.659 1.00 0.00 28 GLN A N 17
ATOM 26587 C CA . GLN A 1 28 ? -28.657 0.206 -36.941 1.00 0.00 28 GLN A CA 17
ATOM 26588 C C . GLN A 1 28 ? -27.653 1.408 -37.011 1.00 0.00 28 GLN A C 17
ATOM 26589 O O . GLN A 1 28 ? -26.976 1.547 -38.031 1.00 0.00 28 GLN A O 17
ATOM 26603 N N . PRO A 1 29 ? -27.514 2.296 -35.946 1.00 0.00 29 PRO A N 17
ATOM 26604 C CA . PRO A 1 29 ? -26.498 3.390 -35.959 1.00 0.00 29 PRO A CA 17
ATOM 26605 C C . PRO A 1 29 ? -25.048 2.843 -35.965 1.00 0.00 29 PRO A C 17
ATOM 26606 O O . PRO A 1 29 ? -24.140 3.463 -36.535 1.00 0.00 29 PRO A O 17
ATOM 26617 N N . PHE A 1 30 ? -24.864 1.657 -35.348 1.00 0.00 30 PHE A N 17
ATOM 26618 C CA . PHE A 1 30 ? -23.559 0.984 -35.237 1.00 0.00 30 PHE A CA 17
ATOM 26619 C C . PHE A 1 30 ? -23.134 0.373 -36.586 1.00 0.00 30 PHE A C 17
ATOM 26620 O O . PHE A 1 30 ? -21.946 0.325 -36.896 1.00 0.00 30 PHE A O 17
ATOM 26637 N N . PHE A 1 31 ? -24.108 -0.100 -37.386 1.00 0.00 31 PHE A N 17
ATOM 26638 C CA . PHE A 1 31 ? -23.844 -0.589 -38.756 1.00 0.00 31 PHE A CA 17
ATOM 26639 C C . PHE A 1 31 ? -23.581 0.612 -39.692 1.00 0.00 31 PHE A C 17
ATOM 26640 O O . PHE A 1 31 ? -22.735 0.529 -40.592 1.00 0.00 31 PHE A O 17
ATOM 26657 N N . ALA A 1 32 ? -24.316 1.719 -39.454 1.00 0.00 32 ALA A N 17
ATOM 26658 C CA . ALA A 1 32 ? -24.245 2.935 -40.289 1.00 0.00 32 ALA A CA 17
ATOM 26659 C C . ALA A 1 32 ? -22.830 3.550 -40.267 1.00 0.00 32 ALA A C 17
ATOM 26660 O O . ALA A 1 32 ? -22.326 4.012 -41.295 1.00 0.00 32 ALA A O 17
ATOM 26667 N N . ARG A 1 33 ? -22.195 3.524 -39.085 1.00 0.00 33 ARG A N 17
ATOM 26668 C CA . ARG A 1 33 ? -20.801 3.994 -38.907 1.00 0.00 33 ARG A CA 17
ATOM 26669 C C . ARG A 1 33 ? -19.773 2.893 -39.284 1.00 0.00 33 ARG A C 17
ATOM 26670 O O . ARG A 1 33 ? -18.575 3.176 -39.426 1.00 0.00 33 ARG A O 17
ATOM 26691 N N . GLY A 1 34 ? -20.262 1.645 -39.438 1.00 0.00 34 GLY A N 17
ATOM 26692 C CA . GLY A 1 34 ? -19.422 0.494 -39.804 1.00 0.00 34 GLY A CA 17
ATOM 26693 C C . GLY A 1 34 ? -18.653 -0.096 -38.625 1.00 0.00 34 GLY A C 17
ATOM 26694 O O . GLY A 1 34 ? -17.611 -0.732 -38.812 1.00 0.00 34 GLY A O 17
ATOM 26698 N N . ALA A 1 35 ? -19.180 0.117 -37.409 1.00 0.00 35 ALA A N 17
ATOM 26699 C CA . ALA A 1 35 ? -18.601 -0.419 -36.159 1.00 0.00 35 ALA A CA 17
ATOM 26700 C C . ALA A 1 35 ? -19.204 -1.793 -35.791 1.00 0.00 35 ALA A C 17
ATOM 26701 O O . ALA A 1 35 ? -19.027 -2.261 -34.669 1.00 0.00 35 ALA A O 17
ATOM 26708 N N . LEU A 1 36 ? -19.936 -2.420 -36.728 1.00 0.00 36 LEU A N 17
ATOM 26709 C CA . LEU A 1 36 ? -20.440 -3.795 -36.558 1.00 0.00 36 LEU A CA 17
ATOM 26710 C C . LEU A 1 36 ? -19.564 -4.780 -37.328 1.00 0.00 36 LEU A C 17
ATOM 26711 O O . LEU A 1 36 ? -19.357 -4.628 -38.536 1.00 0.00 36 LEU A O 17
ATOM 26727 N N . LEU A 1 37 ? -19.034 -5.768 -36.600 1.00 0.00 37 LEU A N 17
ATOM 26728 C CA . LEU A 1 37 ? -18.225 -6.864 -37.161 1.00 0.00 37 LEU A CA 17
ATOM 26729 C C . LEU A 1 37 ? -19.048 -8.160 -37.138 1.00 0.00 37 LEU A C 17
ATOM 26730 O O . LEU A 1 37 ? -19.442 -8.629 -36.077 1.00 0.00 37 LEU A O 17
ATOM 26746 N N . GLN A 1 38 ? -19.262 -8.732 -38.323 1.00 0.00 38 GLN A N 17
ATOM 26747 C CA . GLN A 1 38 ? -20.042 -9.957 -38.531 1.00 0.00 38 GLN A CA 17
ATOM 26748 C C . GLN A 1 38 ? -19.141 -11.179 -38.328 1.00 0.00 38 GLN A C 17
ATOM 26749 O O . GLN A 1 38 ? -18.161 -11.380 -39.061 1.00 0.00 38 GLN A O 17
ATOM 26763 N N . VAL A 1 39 ? -19.477 -11.964 -37.306 1.00 0.00 39 VAL A N 17
ATOM 26764 C CA . VAL A 1 39 ? -18.805 -13.221 -36.975 1.00 0.00 39 VAL A CA 17
ATOM 26765 C C . VAL A 1 39 ? -19.615 -14.372 -37.568 1.00 0.00 39 VAL A C 17
ATOM 26766 O O . VAL A 1 39 ? -20.833 -14.452 -37.349 1.00 0.00 39 VAL A O 17
ATOM 26779 N N . ASP A 1 40 ? -18.941 -15.250 -38.316 1.00 0.00 40 ASP A N 17
ATOM 26780 C CA . ASP A 1 40 ? -19.563 -16.429 -38.924 1.00 0.00 40 ASP A CA 17
ATOM 26781 C C . ASP A 1 40 ? -19.908 -17.459 -37.836 1.00 0.00 40 ASP A C 17
ATOM 26782 O O . ASP A 1 40 ? -19.233 -17.519 -36.800 1.00 0.00 40 ASP A O 17
ATOM 26791 N N . ALA A 1 41 ? -20.950 -18.267 -38.092 1.00 0.00 41 ALA A N 17
ATOM 26792 C CA . ALA A 1 41 ? -21.426 -19.313 -37.161 1.00 0.00 41 ALA A CA 17
ATOM 26793 C C . ALA A 1 41 ? -20.354 -20.403 -36.901 1.00 0.00 41 ALA A C 17
ATOM 26794 O O . ALA A 1 41 ? -20.457 -21.156 -35.928 1.00 0.00 41 ALA A O 17
ATOM 26801 N N . ALA A 1 42 ? -19.346 -20.496 -37.794 1.00 0.00 42 ALA A N 17
ATOM 26802 C CA . ALA A 1 42 ? -18.183 -21.394 -37.619 1.00 0.00 42 ALA A CA 17
ATOM 26803 C C . ALA A 1 42 ? -17.267 -20.907 -36.476 1.00 0.00 42 ALA A C 17
ATOM 26804 O O . ALA A 1 42 ? -16.603 -21.714 -35.816 1.00 0.00 42 ALA A O 17
ATOM 26811 N N . LEU A 1 43 ? -17.224 -19.581 -36.268 1.00 0.00 43 LEU A N 17
ATOM 26812 C CA . LEU A 1 43 ? -16.442 -18.955 -35.180 1.00 0.00 43 LEU A CA 17
ATOM 26813 C C . LEU A 1 43 ? -17.343 -18.724 -33.955 1.00 0.00 43 LEU A C 17
ATOM 26814 O O . LEU A 1 43 ? -18.548 -19.000 -33.994 1.00 0.00 43 LEU A O 17
ATOM 26830 N N . ASP A 1 44 ? -16.752 -18.198 -32.877 1.00 0.00 44 ASP A N 17
ATOM 26831 C CA . ASP A 1 44 ? -17.460 -17.912 -31.614 1.00 0.00 44 ASP A CA 17
ATOM 26832 C C . ASP A 1 44 ? -17.370 -16.414 -31.287 1.00 0.00 44 ASP A C 17
ATOM 26833 O O . ASP A 1 44 ? -16.352 -15.777 -31.556 1.00 0.00 44 ASP A O 17
ATOM 26842 N N . LEU A 1 45 ? -18.447 -15.877 -30.690 1.00 0.00 45 LEU A N 17
ATOM 26843 C CA . LEU A 1 45 ? -18.561 -14.446 -30.364 1.00 0.00 45 LEU A CA 17
ATOM 26844 C C . LEU A 1 45 ? -17.604 -14.040 -29.219 1.00 0.00 45 LEU A C 17
ATOM 26845 O O . LEU A 1 45 ? -17.085 -12.916 -29.207 1.00 0.00 45 LEU A O 17
ATOM 26861 N N . VAL A 1 46 ? -17.367 -14.963 -28.270 1.00 0.00 46 VAL A N 17
ATOM 26862 C CA . VAL A 1 46 ? -16.568 -14.672 -27.065 1.00 0.00 46 VAL A CA 17
ATOM 26863 C C . VAL A 1 46 ? -15.072 -14.572 -27.434 1.00 0.00 46 VAL A C 17
ATOM 26864 O O . VAL A 1 46 ? -14.391 -13.635 -27.013 1.00 0.00 46 VAL A O 17
ATOM 26877 N N . GLU A 1 47 ? -14.590 -15.532 -28.260 1.00 0.00 47 GLU A N 17
ATOM 26878 C CA . GLU A 1 47 ? -13.163 -15.627 -28.635 1.00 0.00 47 GLU A CA 17
ATOM 26879 C C . GLU A 1 47 ? -12.720 -14.424 -29.501 1.00 0.00 47 GLU A C 17
ATOM 26880 O O . GLU A 1 47 ? -11.630 -13.885 -29.299 1.00 0.00 47 GLU A O 17
ATOM 26892 N N . VAL A 1 48 ? -13.581 -14.003 -30.451 1.00 0.00 48 VAL A N 17
ATOM 26893 C CA . VAL A 1 48 ? -13.266 -12.898 -31.378 1.00 0.00 48 VAL A CA 17
ATOM 26894 C C . VAL A 1 48 ? -13.218 -11.549 -30.623 1.00 0.00 48 VAL A C 17
ATOM 26895 O O . VAL A 1 48 ? -12.339 -10.723 -30.867 1.00 0.00 48 VAL A O 17
ATOM 26908 N N . ALA A 1 49 ? -14.154 -11.376 -29.671 1.00 0.00 49 ALA A N 17
ATOM 26909 C CA . ALA A 1 49 ? -14.332 -10.123 -28.922 1.00 0.00 49 ALA A CA 17
ATOM 26910 C C . ALA A 1 49 ? -13.238 -9.954 -27.857 1.00 0.00 49 ALA A C 17
ATOM 26911 O O . ALA A 1 49 ? -12.748 -8.846 -27.636 1.00 0.00 49 ALA A O 17
ATOM 26918 N N . GLU A 1 50 ? -12.875 -11.073 -27.204 1.00 0.00 50 GLU A N 17
ATOM 26919 C CA . GLU A 1 50 ? -11.776 -11.122 -26.214 1.00 0.00 50 GLU A CA 17
ATOM 26920 C C . GLU A 1 50 ? -10.427 -10.824 -26.888 1.00 0.00 50 GLU A C 17
ATOM 26921 O O . GLU A 1 50 ? -9.566 -10.158 -26.300 1.00 0.00 50 GLU A O 17
ATOM 26933 N N . ALA A 1 51 ? -10.262 -11.325 -28.128 1.00 0.00 51 ALA A N 17
ATOM 26934 C CA . ALA A 1 51 ? -9.071 -11.055 -28.949 1.00 0.00 51 ALA A CA 17
ATOM 26935 C C . ALA A 1 51 ? -8.936 -9.541 -29.220 1.00 0.00 51 ALA A C 17
ATOM 26936 O O . ALA A 1 51 ? -7.864 -8.971 -29.080 1.00 0.00 51 ALA A O 17
ATOM 26943 N N . LEU A 1 52 ? -10.065 -8.896 -29.545 1.00 0.00 52 LEU A N 17
ATOM 26944 C CA . LEU A 1 52 ? -10.127 -7.442 -29.811 1.00 0.00 52 LEU A CA 17
ATOM 26945 C C . LEU A 1 52 ? -9.986 -6.614 -28.513 1.00 0.00 52 LEU A C 17
ATOM 26946 O O . LEU A 1 52 ? -9.520 -5.469 -28.553 1.00 0.00 52 LEU A O 17
ATOM 26962 N N . ALA A 1 53 ? -10.390 -7.212 -27.375 1.00 0.00 53 ALA A N 17
ATOM 26963 C CA . ALA A 1 53 ? -10.281 -6.585 -26.038 1.00 0.00 53 ALA A CA 17
ATOM 26964 C C . ALA A 1 53 ? -8.824 -6.589 -25.548 1.00 0.00 53 ALA A C 17
ATOM 26965 O O . ALA A 1 53 ? -8.368 -5.637 -24.907 1.00 0.00 53 ALA A O 17
ATOM 26972 N N . GLY A 1 54 ? -8.111 -7.682 -25.863 1.00 0.00 54 GLY A N 17
ATOM 26973 C CA . GLY A 1 54 ? -6.705 -7.851 -25.488 1.00 0.00 54 GLY A CA 17
ATOM 26974 C C . GLY A 1 54 ? -5.739 -7.456 -26.601 1.00 0.00 54 GLY A C 17
ATOM 26975 O O . GLY A 1 54 ? -4.533 -7.676 -26.474 1.00 0.00 54 GLY A O 17
ATOM 26979 N N . ASP A 1 55 ? -6.290 -6.919 -27.713 1.00 0.00 55 ASP A N 17
ATOM 26980 C CA . ASP A 1 55 ? -5.522 -6.431 -28.890 1.00 0.00 55 ASP A CA 17
ATOM 26981 C C . ASP A 1 55 ? -4.748 -7.584 -29.606 1.00 0.00 55 ASP A C 17
ATOM 26982 O O . ASP A 1 55 ? -3.809 -7.356 -30.383 1.00 0.00 55 ASP A O 17
ATOM 26991 N N . ASP A 1 56 ? -5.177 -8.833 -29.347 1.00 0.00 56 ASP A N 17
ATOM 26992 C CA . ASP A 1 56 ? -4.703 -10.008 -30.087 1.00 0.00 56 ASP A CA 17
ATOM 26993 C C . ASP A 1 56 ? -5.254 -9.928 -31.518 1.00 0.00 56 ASP A C 17
ATOM 26994 O O . ASP A 1 56 ? -6.415 -10.270 -31.785 1.00 0.00 56 ASP A O 17
ATOM 27003 N N . ARG A 1 57 ? -4.412 -9.417 -32.406 1.00 0.00 57 ARG A N 17
ATOM 27004 C CA . ARG A 1 57 ? -4.750 -9.166 -33.799 1.00 0.00 57 ARG A CA 17
ATOM 27005 C C . ARG A 1 57 ? -4.508 -10.397 -34.680 1.00 0.00 57 ARG A C 17
ATOM 27006 O O . ARG A 1 57 ? -5.133 -10.511 -35.718 1.00 0.00 57 ARG A O 17
ATOM 27027 N N . GLU A 1 58 ? -3.638 -11.333 -34.246 1.00 0.00 58 GLU A N 17
ATOM 27028 C CA . GLU A 1 58 ? -3.232 -12.497 -35.081 1.00 0.00 58 GLU A CA 17
ATOM 27029 C C . GLU A 1 58 ? -4.396 -13.487 -35.309 1.00 0.00 58 GLU A C 17
ATOM 27030 O O . GLU A 1 58 ? -4.472 -14.108 -36.379 1.00 0.00 58 GLU A O 17
ATOM 27042 N N . LYS A 1 59 ? -5.302 -13.624 -34.313 1.00 0.00 59 LYS A N 17
ATOM 27043 C CA . LYS A 1 59 ? -6.524 -14.448 -34.471 1.00 0.00 59 LYS A CA 17
ATOM 27044 C C . LYS A 1 59 ? -7.486 -13.791 -35.474 1.00 0.00 59 LYS A C 17
ATOM 27045 O O . LYS A 1 59 ? -7.854 -14.399 -36.492 1.00 0.00 59 LYS A O 17
ATOM 27064 N N . VAL A 1 60 ? -7.854 -12.528 -35.184 1.00 0.00 60 VAL A N 17
ATOM 27065 C CA . VAL A 1 60 ? -8.903 -11.806 -35.933 1.00 0.00 60 VAL A CA 17
ATOM 27066 C C . VAL A 1 60 ? -8.465 -11.435 -37.357 1.00 0.00 60 VAL A C 17
ATOM 27067 O O . VAL A 1 60 ? -9.306 -11.355 -38.240 1.00 0.00 60 VAL A O 17
ATOM 27080 N N . ALA A 1 61 ? -7.150 -11.247 -37.569 1.00 0.00 61 ALA A N 17
ATOM 27081 C CA . ALA A 1 61 ? -6.581 -10.864 -38.883 1.00 0.00 61 ALA A CA 17
ATOM 27082 C C . ALA A 1 61 ? -6.641 -12.041 -39.863 1.00 0.00 61 ALA A C 17
ATOM 27083 O O . ALA A 1 61 ? -6.848 -11.844 -41.063 1.00 0.00 61 ALA A O 17
ATOM 27090 N N . ALA A 1 62 ? -6.452 -13.262 -39.329 1.00 0.00 62 ALA A N 17
ATOM 27091 C CA . ALA A 1 62 ? -6.572 -14.509 -40.107 1.00 0.00 62 ALA A CA 17
ATOM 27092 C C . ALA A 1 62 ? -8.023 -14.701 -40.579 1.00 0.00 62 ALA A C 17
ATOM 27093 O O . ALA A 1 62 ? -8.274 -15.138 -41.708 1.00 0.00 62 ALA A O 17
ATOM 27100 N N . TRP A 1 63 ? -8.966 -14.340 -39.692 1.00 0.00 63 TRP A N 17
ATOM 27101 C CA . TRP A 1 63 ? -10.407 -14.419 -39.960 1.00 0.00 63 TRP A CA 17
ATOM 27102 C C . TRP A 1 63 ? -10.876 -13.312 -40.930 1.00 0.00 63 TRP A C 17
ATOM 27103 O O . TRP A 1 63 ? -11.782 -13.548 -41.738 1.00 0.00 63 TRP A O 17
ATOM 27124 N N . LEU A 1 64 ? -10.257 -12.117 -40.835 1.00 0.00 64 LEU A N 17
ATOM 27125 C CA . LEU A 1 64 ? -10.547 -10.968 -41.726 1.00 0.00 64 LEU A CA 17
ATOM 27126 C C . LEU A 1 64 ? -10.054 -11.252 -43.155 1.00 0.00 64 LEU A C 17
ATOM 27127 O O . LEU A 1 64 ? -10.758 -10.982 -44.134 1.00 0.00 64 LEU A O 17
ATOM 27143 N N . SER A 1 65 ? -8.840 -11.816 -43.247 1.00 0.00 65 SER A N 17
ATOM 27144 C CA . SER A 1 65 ? -8.177 -12.105 -44.528 1.00 0.00 65 SER A CA 17
ATOM 27145 C C . SER A 1 65 ? -8.816 -13.333 -45.208 1.00 0.00 65 SER A C 17
ATOM 27146 O O . SER A 1 65 ? -8.774 -13.459 -46.436 1.00 0.00 65 SER A O 17
ATOM 27154 N N . GLY A 1 66 ? -9.415 -14.223 -44.395 1.00 0.00 66 GLY A N 17
ATOM 27155 C CA . GLY A 1 66 ? -10.118 -15.398 -44.904 1.00 0.00 66 GLY A CA 17
ATOM 27156 C C . GLY A 1 66 ? -10.304 -16.456 -43.827 1.00 0.00 66 GLY A C 17
ATOM 27157 O O . GLY A 1 66 ? -9.501 -17.394 -43.726 1.00 0.00 66 GLY A O 17
ATOM 27161 N N . GLY A 1 67 ? -11.356 -16.299 -43.007 1.00 0.00 67 GLY A N 17
ATOM 27162 C CA . GLY A 1 67 ? -11.659 -17.261 -41.940 1.00 0.00 67 GLY A CA 17
ATOM 27163 C C . GLY A 1 67 ? -13.114 -17.228 -41.503 1.00 0.00 67 GLY A C 17
ATOM 27164 O O . GLY A 1 67 ? -13.683 -18.266 -41.144 1.00 0.00 67 GLY A O 17
ATOM 27168 N N . GLY A 1 68 ? -13.710 -16.024 -41.499 1.00 0.00 68 GLY A N 17
ATOM 27169 C CA . GLY A 1 68 ? -15.137 -15.863 -41.197 1.00 0.00 68 GLY A CA 17
ATOM 27170 C C . GLY A 1 68 ? -15.447 -14.610 -40.392 1.00 0.00 68 GLY A C 17
ATOM 27171 O O . GLY A 1 68 ? -16.387 -14.603 -39.596 1.00 0.00 68 GLY A O 17
ATOM 27175 N N . LEU A 1 69 ? -14.663 -13.542 -40.586 1.00 0.00 69 LEU A N 17
ATOM 27176 C CA . LEU A 1 69 ? -14.890 -12.253 -39.909 1.00 0.00 69 LEU A CA 17
ATOM 27177 C C . LEU A 1 69 ? -14.817 -11.144 -40.959 1.00 0.00 69 LEU A C 17
ATOM 27178 O O . LEU A 1 69 ? -13.811 -11.005 -41.654 1.00 0.00 69 LEU A O 17
ATOM 27194 N N . SER A 1 70 ? -15.913 -10.399 -41.097 1.00 0.00 70 SER A N 17
ATOM 27195 C CA . SER A 1 70 ? -16.049 -9.306 -42.067 1.00 0.00 70 SER A CA 17
ATOM 27196 C C . SER A 1 70 ? -16.920 -8.211 -41.459 1.00 0.00 70 SER A C 17
ATOM 27197 O O . SER A 1 70 ? -17.761 -8.508 -40.631 1.00 0.00 70 SER A O 17
ATOM 27205 N N . LYS A 1 71 ? -16.712 -6.948 -41.857 1.00 0.00 71 LYS A N 17
ATOM 27206 C CA . LYS A 1 71 ? -17.554 -5.826 -41.390 1.00 0.00 71 LYS A CA 17
ATOM 27207 C C . LYS A 1 71 ? -18.942 -5.889 -42.062 1.00 0.00 71 LYS A C 17
ATOM 27208 O O . LYS A 1 71 ? -19.088 -6.462 -43.151 1.00 0.00 71 LYS A O 17
ATOM 27227 N N . VAL A 1 72 ? -19.954 -5.316 -41.399 1.00 0.00 72 VAL A N 17
ATOM 27228 C CA . VAL A 1 72 ? -21.336 -5.295 -41.905 1.00 0.00 72 VAL A CA 17
ATOM 27229 C C . VAL A 1 72 ? -21.514 -4.138 -42.899 1.00 0.00 72 VAL A C 17
ATOM 27230 O O . VAL A 1 72 ? -21.427 -2.958 -42.524 1.00 0.00 72 VAL A O 17
ATOM 27243 N N . GLY A 1 73 ? -21.702 -4.502 -44.175 1.00 0.00 73 GLY A N 17
ATOM 27244 C CA . GLY A 1 73 ? -22.032 -3.547 -45.226 1.00 0.00 73 GLY A CA 17
ATOM 27245 C C . GLY A 1 73 ? -23.521 -3.235 -45.262 1.00 0.00 73 GLY A C 17
ATOM 27246 O O . GLY A 1 73 ? -24.306 -3.805 -44.483 1.00 0.00 73 GLY A O 17
ATOM 27250 N N . GLU A 1 74 ? -23.924 -2.340 -46.179 1.00 0.00 74 GLU A N 17
ATOM 27251 C CA . GLU A 1 74 ? -25.328 -1.920 -46.302 1.00 0.00 74 GLU A CA 17
ATOM 27252 C C . GLU A 1 74 ? -26.214 -3.059 -46.815 1.00 0.00 74 GLU A C 17
ATOM 27253 O O . GLU A 1 74 ? -27.354 -3.178 -46.393 1.00 0.00 74 GLU A O 17
ATOM 27265 N N . ASP A 1 75 ? -25.662 -3.908 -47.696 1.00 0.00 75 ASP A N 17
ATOM 27266 C CA . ASP A 1 75 ? -26.362 -5.107 -48.200 1.00 0.00 75 ASP A CA 17
ATOM 27267 C C . ASP A 1 75 ? -26.502 -6.165 -47.085 1.00 0.00 75 ASP A C 17
ATOM 27268 O O . ASP A 1 75 ? -27.541 -6.833 -46.969 1.00 0.00 75 ASP A O 17
ATOM 27277 N N . ALA A 1 76 ? -25.447 -6.282 -46.254 1.00 0.00 76 ALA A N 17
ATOM 27278 C CA . ALA A 1 76 ? -25.414 -7.198 -45.091 1.00 0.00 76 ALA A CA 17
ATOM 27279 C C . ALA A 1 76 ? -26.502 -6.842 -44.057 1.00 0.00 76 ALA A C 17
ATOM 27280 O O . ALA A 1 76 ? -26.961 -7.710 -43.315 1.00 0.00 76 ALA A O 17
ATOM 27287 N N . ALA A 1 77 ? -26.890 -5.555 -44.014 1.00 0.00 77 ALA A N 17
ATOM 27288 C CA . ALA A 1 77 ? -27.993 -5.071 -43.161 1.00 0.00 77 ALA A CA 17
ATOM 27289 C C . ALA A 1 77 ? -29.334 -5.741 -43.512 1.00 0.00 77 ALA A C 17
ATOM 27290 O O . ALA A 1 77 ? -30.115 -6.090 -42.619 1.00 0.00 77 ALA A O 17
ATOM 27297 N N . LYS A 1 78 ? -29.585 -5.905 -44.826 1.00 0.00 78 LYS A N 17
ATOM 27298 C CA . LYS A 1 78 ? -30.818 -6.552 -45.344 1.00 0.00 78 LYS A CA 17
ATOM 27299 C C . LYS A 1 78 ? -30.826 -8.047 -44.994 1.00 0.00 78 LYS A C 17
ATOM 27300 O O . LYS A 1 78 ? -31.889 -8.632 -44.738 1.00 0.00 78 LYS A O 17
ATOM 27319 N N . ASP A 1 79 ? -29.620 -8.645 -45.006 1.00 0.00 79 ASP A N 17
ATOM 27320 C CA . ASP A 1 79 ? -29.410 -10.059 -44.650 1.00 0.00 79 ASP A CA 17
ATOM 27321 C C . ASP A 1 79 ? -29.769 -10.286 -43.174 1.00 0.00 79 ASP A C 17
ATOM 27322 O O . ASP A 1 79 ? -30.632 -11.106 -42.870 1.00 0.00 79 ASP A O 17
ATOM 27331 N N . PHE A 1 80 ? -29.104 -9.516 -42.285 1.00 0.00 80 PHE A N 17
ATOM 27332 C CA . PHE A 1 80 ? -29.319 -9.560 -40.812 1.00 0.00 80 PHE A CA 17
ATOM 27333 C C . PHE A 1 80 ? -30.788 -9.346 -40.427 1.00 0.00 80 PHE A C 17
ATOM 27334 O O . PHE A 1 80 ? -31.308 -10.055 -39.560 1.00 0.00 80 PHE A O 17
ATOM 27351 N N . LEU A 1 81 ? -31.440 -8.380 -41.090 1.00 0.00 81 LEU A N 17
ATOM 27352 C CA . LEU A 1 81 ? -32.878 -8.083 -40.884 1.00 0.00 81 LEU A CA 17
ATOM 27353 C C . LEU A 1 81 ? -33.768 -9.311 -41.228 1.00 0.00 81 LEU A C 17
ATOM 27354 O O . LEU A 1 81 ? -34.873 -9.452 -40.700 1.00 0.00 81 LEU A O 17
ATOM 27370 N N . GLU A 1 82 ? -33.291 -10.163 -42.147 1.00 0.00 82 GLU A N 17
ATOM 27371 C CA . GLU A 1 82 ? -33.996 -11.399 -42.552 1.00 0.00 82 GLU A CA 17
ATOM 27372 C C . GLU A 1 82 ? -33.420 -12.686 -41.923 1.00 0.00 82 GLU A C 17
ATOM 27373 O O . GLU A 1 82 ? -34.000 -13.760 -42.141 1.00 0.00 82 GLU A O 17
ATOM 27385 N N . ARG A 1 83 ? -32.279 -12.609 -41.182 1.00 0.00 83 ARG A N 17
ATOM 27386 C CA . ARG A 1 83 ? -31.684 -13.815 -40.537 1.00 0.00 83 ARG A CA 17
ATOM 27387 C C . ARG A 1 83 ? -32.630 -14.357 -39.445 1.00 0.00 83 ARG A C 17
ATOM 27388 O O . ARG A 1 83 ? -33.491 -15.201 -39.728 1.00 0.00 83 ARG A O 17
ATOM 27409 N N . ASP A 1 84 ? -32.465 -13.878 -38.195 1.00 0.00 84 ASP A N 17
ATOM 27410 C CA . ASP A 1 84 ? -33.311 -14.286 -37.063 1.00 0.00 84 ASP A CA 17
ATOM 27411 C C . ASP A 1 84 ? -34.592 -13.408 -36.898 1.00 0.00 84 ASP A C 17
ATOM 27412 O O . ASP A 1 84 ? -35.669 -13.990 -36.710 1.00 0.00 84 ASP A O 17
ATOM 27421 N N . PRO A 1 85 ? -34.559 -12.002 -36.955 1.00 0.00 85 PRO A N 17
ATOM 27422 C CA . PRO A 1 85 ? -33.360 -11.114 -37.206 1.00 0.00 85 PRO A CA 17
ATOM 27423 C C . PRO A 1 85 ? -32.424 -10.862 -35.993 1.00 0.00 85 PRO A C 17
ATOM 27424 O O . PRO A 1 85 ? -31.306 -10.350 -36.170 1.00 0.00 85 PRO A O 17
ATOM 27435 N N . THR A 1 86 ? -32.915 -11.179 -34.787 1.00 0.00 86 THR A N 17
ATOM 27436 C CA . THR A 1 86 ? -32.189 -10.978 -33.507 1.00 0.00 86 THR A CA 17
ATOM 27437 C C . THR A 1 86 ? -30.775 -11.631 -33.529 1.00 0.00 86 THR A C 17
ATOM 27438 O O . THR A 1 86 ? -30.550 -12.619 -34.226 1.00 0.00 86 THR A O 17
ATOM 27449 N N . LEU A 1 87 ? -29.823 -11.065 -32.772 1.00 0.00 87 LEU A N 17
ATOM 27450 C CA . LEU A 1 87 ? -28.408 -11.473 -32.846 1.00 0.00 87 LEU A CA 17
ATOM 27451 C C . LEU A 1 87 ? -27.663 -11.147 -31.552 1.00 0.00 87 LEU A C 17
ATOM 27452 O O . LEU A 1 87 ? -28.038 -10.242 -30.812 1.00 0.00 87 LEU A O 17
ATOM 27468 N N . TRP A 1 88 ? -26.587 -11.887 -31.313 1.00 0.00 88 TRP A N 17
ATOM 27469 C CA . TRP A 1 88 ? -25.758 -11.766 -30.117 1.00 0.00 88 TRP A CA 17
ATOM 27470 C C . TRP A 1 88 ? -24.707 -10.677 -30.351 1.00 0.00 88 TRP A C 17
ATOM 27471 O O . TRP A 1 88 ? -23.802 -10.844 -31.174 1.00 0.00 88 TRP A O 17
ATOM 27492 N N . ALA A 1 89 ? -24.875 -9.547 -29.655 1.00 0.00 89 ALA A N 17
ATOM 27493 C CA . ALA A 1 89 ? -24.020 -8.366 -29.788 1.00 0.00 89 ALA A CA 17
ATOM 27494 C C . ALA A 1 89 ? -23.294 -8.077 -28.466 1.00 0.00 89 ALA A C 17
ATOM 27495 O O . ALA A 1 89 ? -23.936 -7.939 -27.415 1.00 0.00 89 ALA A O 17
ATOM 27502 N N . VAL A 1 90 ? -21.956 -8.002 -28.527 1.00 0.00 90 VAL A N 17
ATOM 27503 C CA . VAL A 1 90 ? -21.102 -7.570 -27.406 1.00 0.00 90 VAL A CA 17
ATOM 27504 C C . VAL A 1 90 ? -20.319 -6.315 -27.822 1.00 0.00 90 VAL A C 17
ATOM 27505 O O . VAL A 1 90 ? -19.612 -6.311 -28.840 1.00 0.00 90 VAL A O 17
ATOM 27518 N N . VAL A 1 91 ? -20.491 -5.230 -27.056 1.00 0.00 91 VAL A N 17
ATOM 27519 C CA . VAL A 1 91 ? -19.733 -3.996 -27.260 1.00 0.00 91 VAL A CA 17
ATOM 27520 C C . VAL A 1 91 ? -18.301 -4.177 -26.712 1.00 0.00 91 VAL A C 17
ATOM 27521 O O . VAL A 1 91 ? -18.093 -4.464 -25.527 1.00 0.00 91 VAL A O 17
ATOM 27534 N N . VAL A 1 92 ? -17.328 -4.100 -27.622 1.00 0.00 92 VAL A N 17
ATOM 27535 C CA . VAL A 1 92 ? -15.896 -4.095 -27.289 1.00 0.00 92 VAL A CA 17
ATOM 27536 C C . VAL A 1 92 ? -15.409 -2.632 -27.385 1.00 0.00 92 VAL A C 17
ATOM 27537 O O . VAL A 1 92 ? -16.082 -1.804 -28.016 1.00 0.00 92 VAL A O 17
ATOM 27550 N N . ALA A 1 93 ? -14.256 -2.319 -26.762 1.00 0.00 93 ALA A N 17
ATOM 27551 C CA . ALA A 1 93 ? -13.705 -0.941 -26.707 1.00 0.00 93 ALA A CA 17
ATOM 27552 C C . ALA A 1 93 ? -13.540 -0.277 -28.118 1.00 0.00 93 ALA A C 17
ATOM 27553 O O . ALA A 1 93 ? -13.970 0.872 -28.281 1.00 0.00 93 ALA A O 17
ATOM 27560 N N . PRO A 1 94 ? -12.940 -0.962 -29.172 1.00 0.00 94 PRO A N 17
ATOM 27561 C CA . PRO A 1 94 ? -12.885 -0.389 -30.543 1.00 0.00 94 PRO A CA 17
ATOM 27562 C C . PRO A 1 94 ? -14.290 -0.290 -31.203 1.00 0.00 94 PRO A C 17
ATOM 27563 O O . PRO A 1 94 ? -14.724 0.800 -31.596 1.00 0.00 94 PRO A O 17
ATOM 27574 N N . TRP A 1 95 ? -14.997 -1.434 -31.290 1.00 0.00 95 TRP A N 17
ATOM 27575 C CA . TRP A 1 95 ? -16.289 -1.544 -32.002 1.00 0.00 95 TRP A CA 17
ATOM 27576 C C . TRP A 1 95 ? -17.186 -2.632 -31.379 1.00 0.00 95 TRP A C 17
ATOM 27577 O O . TRP A 1 95 ? -16.740 -3.404 -30.526 1.00 0.00 95 TRP A O 17
ATOM 27598 N N . VAL A 1 96 ? -18.447 -2.696 -31.840 1.00 0.00 96 VAL A N 17
ATOM 27599 C CA . VAL A 1 96 ? -19.415 -3.727 -31.410 1.00 0.00 96 VAL A CA 17
ATOM 27600 C C . VAL A 1 96 ? -19.310 -4.952 -32.335 1.00 0.00 96 VAL A C 17
ATOM 27601 O O . VAL A 1 96 ? -19.389 -4.831 -33.561 1.00 0.00 96 VAL A O 17
ATOM 27614 N N . VAL A 1 97 ? -19.128 -6.125 -31.733 1.00 0.00 97 VAL A N 17
ATOM 27615 C CA . VAL A 1 97 ? -18.974 -7.401 -32.444 1.00 0.00 97 VAL A CA 17
ATOM 27616 C C . VAL A 1 97 ? -20.279 -8.208 -32.333 1.00 0.00 97 VAL A C 17
ATOM 27617 O O . VAL A 1 97 ? -20.823 -8.348 -31.237 1.00 0.00 97 VAL A O 17
ATOM 27630 N N . ILE A 1 98 ? -20.770 -8.740 -33.471 1.00 0.00 98 ILE A N 17
ATOM 27631 C CA . ILE A 1 98 ? -22.096 -9.395 -33.567 1.00 0.00 98 ILE A CA 17
ATOM 27632 C C . ILE A 1 98 ? -22.014 -10.754 -34.292 1.00 0.00 98 ILE A C 17
ATOM 27633 O O . ILE A 1 98 ? -21.089 -11.007 -35.058 1.00 0.00 98 ILE A O 17
ATOM 27649 N N . GLN A 1 99 ? -23.016 -11.600 -34.031 1.00 0.00 99 GLN A N 17
ATOM 27650 C CA . GLN A 1 99 ? -23.211 -12.912 -34.679 1.00 0.00 99 GLN A CA 17
ATOM 27651 C C . GLN A 1 99 ? -24.696 -13.267 -34.543 1.00 0.00 99 GLN A C 17
ATOM 27652 O O . GLN A 1 99 ? -25.238 -13.114 -33.452 1.00 0.00 99 GLN A O 17
ATOM 27666 N N . GLU A 1 100 ? -25.350 -13.736 -35.625 1.00 0.00 100 GLU A N 17
ATOM 27667 C CA . GLU A 1 100 ? -26.817 -13.941 -35.632 1.00 0.00 100 GLU A CA 17
ATOM 27668 C C . GLU A 1 100 ? -27.246 -15.056 -34.651 1.00 0.00 100 GLU A C 17
ATOM 27669 O O . GLU A 1 100 ? -26.520 -16.038 -34.438 1.00 0.00 100 GLU A O 17
ATOM 27681 N N . ARG A 1 101 ? -28.426 -14.852 -34.029 1.00 0.00 101 ARG A N 17
ATOM 27682 C CA . ARG A 1 101 ? -29.108 -15.875 -33.206 1.00 0.00 101 ARG A CA 17
ATOM 27683 C C . ARG A 1 101 ? -29.680 -16.989 -34.120 1.00 0.00 101 ARG A C 17
ATOM 27684 O O . ARG A 1 101 ? -29.917 -18.108 -33.662 1.00 0.00 101 ARG A O 17
ATOM 27705 N N . ALA A 1 102 ? -29.861 -16.682 -35.420 1.00 0.00 102 ALA A N 17
ATOM 27706 C CA . ALA A 1 102 ? -30.283 -17.669 -36.431 1.00 0.00 102 ALA A CA 17
ATOM 27707 C C . ALA A 1 102 ? -29.149 -18.665 -36.732 1.00 0.00 102 ALA A C 17
ATOM 27708 O O . ALA A 1 102 ? -28.407 -18.508 -37.705 1.00 0.00 102 ALA A O 17
ATOM 27715 N N . GLU A 1 103 ? -29.006 -19.674 -35.865 1.00 0.00 103 GLU A N 17
ATOM 27716 C CA . GLU A 1 103 ? -28.046 -20.773 -36.077 1.00 0.00 103 GLU A CA 17
ATOM 27717 C C . GLU A 1 103 ? -28.577 -21.735 -37.167 1.00 0.00 103 GLU A C 17
ATOM 27718 O O . GLU A 1 103 ? -27.833 -22.554 -37.723 1.00 0.00 103 GLU A O 17
ATOM 27730 N N . LYS A 1 104 ? -29.886 -21.606 -37.466 1.00 0.00 104 LYS A N 17
ATOM 27731 C CA . LYS A 1 104 ? -30.532 -22.270 -38.610 1.00 0.00 104 LYS A CA 17
ATOM 27732 C C . LYS A 1 104 ? -29.960 -21.742 -39.945 1.00 0.00 104 LYS A C 17
ATOM 27733 O O . LYS A 1 104 ? -29.895 -22.482 -40.929 1.00 0.00 104 LYS A O 17
ATOM 27752 N N . ALA A 1 105 ? -29.557 -20.450 -39.954 1.00 0.00 105 ALA A N 17
ATOM 27753 C CA . ALA A 1 105 ? -29.001 -19.785 -41.145 1.00 0.00 105 ALA A CA 17
ATOM 27754 C C . ALA A 1 105 ? -27.632 -20.386 -41.517 1.00 0.00 105 ALA A C 17
ATOM 27755 O O . ALA A 1 105 ? -26.599 -20.041 -40.930 1.00 0.00 105 ALA A O 17
ATOM 27762 N N . THR A 1 106 ? -27.663 -21.323 -42.480 1.00 0.00 106 THR A N 17
ATOM 27763 C CA . THR A 1 106 ? -26.468 -21.989 -43.025 1.00 0.00 106 THR A CA 17
ATOM 27764 C C . THR A 1 106 ? -25.879 -21.182 -44.206 1.00 0.00 106 THR A C 17
ATOM 27765 O O . THR A 1 106 ? -24.997 -21.670 -44.914 1.00 0.00 106 THR A O 17
ATOM 27776 N N . LEU A 1 107 ? -26.387 -19.948 -44.416 1.00 0.00 107 LEU A N 17
ATOM 27777 C CA . LEU A 1 107 ? -25.916 -19.045 -45.479 1.00 0.00 107 LEU A CA 17
ATOM 27778 C C . LEU A 1 107 ? -24.604 -18.364 -45.026 1.00 0.00 107 LEU A C 17
ATOM 27779 O O . LEU A 1 107 ? -24.606 -17.225 -44.545 1.00 0.00 107 LEU A O 17
ATOM 27795 N N . HIS A 1 108 ? -23.497 -19.119 -45.128 1.00 0.00 108 HIS A N 17
ATOM 27796 C CA . HIS A 1 108 ? -22.161 -18.668 -44.706 1.00 0.00 108 HIS A CA 17
ATOM 27797 C C . HIS A 1 108 ? -21.517 -17.831 -45.834 1.00 0.00 108 HIS A C 17
ATOM 27798 O O . HIS A 1 108 ? -21.496 -16.586 -45.736 1.00 0.00 108 HIS A O 17
ATOM 27813 N N . GLY A 1 1 ? -10.288 -17.455 -8.981 1.00 0.00 1 GLY A N 18
ATOM 27814 C CA . GLY A 1 1 ? -10.263 -17.557 -7.508 1.00 0.00 1 GLY A CA 18
ATOM 27815 C C . GLY A 1 1 ? -10.610 -16.241 -6.828 1.00 0.00 1 GLY A C 18
ATOM 27816 O O . GLY A 1 1 ? -10.191 -15.176 -7.294 1.00 0.00 1 GLY A O 18
ATOM 27822 N N . SER A 1 2 ? -11.366 -16.327 -5.714 1.00 0.00 2 SER A N 18
ATOM 27823 C CA . SER A 1 2 ? -11.776 -15.156 -4.906 1.00 0.00 2 SER A CA 18
ATOM 27824 C C . SER A 1 2 ? -10.555 -14.471 -4.261 1.00 0.00 2 SER A C 18
ATOM 27825 O O . SER A 1 2 ? -10.505 -13.241 -4.129 1.00 0.00 2 SER A O 18
ATOM 27833 N N . HIS A 1 3 ? -9.571 -15.304 -3.877 1.00 0.00 3 HIS A N 18
ATOM 27834 C CA . HIS A 1 3 ? -8.367 -14.874 -3.151 1.00 0.00 3 HIS A CA 18
ATOM 27835 C C . HIS A 1 3 ? -7.336 -14.246 -4.121 1.00 0.00 3 HIS A C 18
ATOM 27836 O O . HIS A 1 3 ? -6.446 -13.502 -3.691 1.00 0.00 3 HIS A O 18
ATOM 27850 N N . MET A 1 4 ? -7.450 -14.561 -5.437 1.00 0.00 4 MET A N 18
ATOM 27851 C CA . MET A 1 4 ? -6.638 -13.899 -6.487 1.00 0.00 4 MET A CA 18
ATOM 27852 C C . MET A 1 4 ? -7.283 -12.571 -6.905 1.00 0.00 4 MET A C 18
ATOM 27853 O O . MET A 1 4 ? -8.511 -12.443 -6.938 1.00 0.00 4 MET A O 18
ATOM 27867 N N . THR A 1 5 ? -6.422 -11.604 -7.246 1.00 0.00 5 THR A N 18
ATOM 27868 C CA . THR A 1 5 ? -6.822 -10.270 -7.726 1.00 0.00 5 THR A CA 18
ATOM 27869 C C . THR A 1 5 ? -6.812 -10.199 -9.273 1.00 0.00 5 THR A C 18
ATOM 27870 O O . THR A 1 5 ? -6.948 -9.120 -9.856 1.00 0.00 5 THR A O 18
ATOM 27881 N N . GLU A 1 6 ? -6.655 -11.369 -9.917 1.00 0.00 6 GLU A N 18
ATOM 27882 C CA . GLU A 1 6 ? -6.498 -11.490 -11.380 1.00 0.00 6 GLU A CA 18
ATOM 27883 C C . GLU A 1 6 ? -7.791 -11.994 -12.033 1.00 0.00 6 GLU A C 18
ATOM 27884 O O . GLU A 1 6 ? -8.461 -12.866 -11.471 1.00 0.00 6 GLU A O 18
ATOM 27896 N N . GLN A 1 7 ? -8.126 -11.419 -13.210 1.00 0.00 7 GLN A N 18
ATOM 27897 C CA . GLN A 1 7 ? -9.243 -11.873 -14.080 1.00 0.00 7 GLN A CA 18
ATOM 27898 C C . GLN A 1 7 ? -10.607 -11.906 -13.345 1.00 0.00 7 GLN A C 18
ATOM 27899 O O . GLN A 1 7 ? -11.460 -12.755 -13.626 1.00 0.00 7 GLN A O 18
ATOM 27913 N N . THR A 1 8 ? -10.799 -10.948 -12.430 1.00 0.00 8 THR A N 18
ATOM 27914 C CA . THR A 1 8 ? -12.018 -10.828 -11.615 1.00 0.00 8 THR A CA 18
ATOM 27915 C C . THR A 1 8 ? -12.543 -9.372 -11.679 1.00 0.00 8 THR A C 18
ATOM 27916 O O . THR A 1 8 ? -12.147 -8.501 -10.891 1.00 0.00 8 THR A O 18
ATOM 27927 N N . SER A 1 9 ? -13.409 -9.113 -12.684 1.00 0.00 9 SER A N 18
ATOM 27928 C CA . SER A 1 9 ? -13.961 -7.770 -12.960 1.00 0.00 9 SER A CA 18
ATOM 27929 C C . SER A 1 9 ? -15.280 -7.877 -13.761 1.00 0.00 9 SER A C 18
ATOM 27930 O O . SER A 1 9 ? -15.630 -8.958 -14.264 1.00 0.00 9 SER A O 18
ATOM 27938 N N . THR A 1 10 ? -15.984 -6.731 -13.890 1.00 0.00 10 THR A N 18
ATOM 27939 C CA . THR A 1 10 ? -17.318 -6.644 -14.515 1.00 0.00 10 THR A CA 18
ATOM 27940 C C . THR A 1 10 ? -17.284 -7.053 -16.010 1.00 0.00 10 THR A C 18
ATOM 27941 O O . THR A 1 10 ? -17.961 -8.011 -16.405 1.00 0.00 10 THR A O 18
ATOM 27952 N N . LEU A 1 11 ? -16.455 -6.355 -16.824 1.00 0.00 11 LEU A N 18
ATOM 27953 C CA . LEU A 1 11 ? -16.384 -6.609 -18.283 1.00 0.00 11 LEU A CA 18
ATOM 27954 C C . LEU A 1 11 ? -15.783 -7.996 -18.583 1.00 0.00 11 LEU A C 18
ATOM 27955 O O . LEU A 1 11 ? -16.033 -8.563 -19.651 1.00 0.00 11 LEU A O 18
ATOM 27971 N N . TYR A 1 12 ? -15.001 -8.547 -17.635 1.00 0.00 12 TYR A N 18
ATOM 27972 C CA . TYR A 1 12 ? -14.440 -9.901 -17.777 1.00 0.00 12 TYR A CA 18
ATOM 27973 C C . TYR A 1 12 ? -15.577 -10.943 -17.863 1.00 0.00 12 TYR A C 18
ATOM 27974 O O . TYR A 1 12 ? -15.574 -11.807 -18.738 1.00 0.00 12 TYR A O 18
ATOM 27992 N N . ALA A 1 13 ? -16.551 -10.826 -16.950 1.00 0.00 13 ALA A N 18
ATOM 27993 C CA . ALA A 1 13 ? -17.715 -11.731 -16.895 1.00 0.00 13 ALA A CA 18
ATOM 27994 C C . ALA A 1 13 ? -18.700 -11.456 -18.053 1.00 0.00 13 ALA A C 18
ATOM 27995 O O . ALA A 1 13 ? -19.330 -12.382 -18.586 1.00 0.00 13 ALA A O 18
ATOM 28002 N N . LYS A 1 14 ? -18.818 -10.167 -18.429 1.00 0.00 14 LYS A N 18
ATOM 28003 C CA . LYS A 1 14 ? -19.775 -9.695 -19.453 1.00 0.00 14 LYS A CA 18
ATOM 28004 C C . LYS A 1 14 ? -19.358 -10.147 -20.869 1.00 0.00 14 LYS A C 18
ATOM 28005 O O . LYS A 1 14 ? -20.125 -10.822 -21.564 1.00 0.00 14 LYS A O 18
ATOM 28024 N N . LEU A 1 15 ? -18.137 -9.770 -21.268 1.00 0.00 15 LEU A N 18
ATOM 28025 C CA . LEU A 1 15 ? -17.614 -10.031 -22.622 1.00 0.00 15 LEU A CA 18
ATOM 28026 C C . LEU A 1 15 ? -17.265 -11.521 -22.774 1.00 0.00 15 LEU A C 18
ATOM 28027 O O . LEU A 1 15 ? -17.637 -12.166 -23.763 1.00 0.00 15 LEU A O 18
ATOM 28043 N N . LEU A 1 16 ? -16.550 -12.058 -21.766 1.00 0.00 16 LEU A N 18
ATOM 28044 C CA . LEU A 1 16 ? -16.128 -13.462 -21.743 1.00 0.00 16 LEU A CA 18
ATOM 28045 C C . LEU A 1 16 ? -17.129 -14.275 -20.908 1.00 0.00 16 LEU A C 18
ATOM 28046 O O . LEU A 1 16 ? -16.945 -14.460 -19.696 1.00 0.00 16 LEU A O 18
ATOM 28062 N N . GLY A 1 17 ? -18.232 -14.682 -21.558 1.00 0.00 17 GLY A N 18
ATOM 28063 C CA . GLY A 1 17 ? -19.242 -15.520 -20.922 1.00 0.00 17 GLY A CA 18
ATOM 28064 C C . GLY A 1 17 ? -20.599 -15.414 -21.610 1.00 0.00 17 GLY A C 18
ATOM 28065 O O . GLY A 1 17 ? -20.823 -16.045 -22.650 1.00 0.00 17 GLY A O 18
ATOM 28069 N N . GLU A 1 18 ? -21.493 -14.592 -21.030 1.00 0.00 18 GLU A N 18
ATOM 28070 C CA . GLU A 1 18 ? -22.886 -14.447 -21.491 1.00 0.00 18 GLU A CA 18
ATOM 28071 C C . GLU A 1 18 ? -22.981 -13.400 -22.614 1.00 0.00 18 GLU A C 18
ATOM 28072 O O . GLU A 1 18 ? -22.650 -12.228 -22.405 1.00 0.00 18 GLU A O 18
ATOM 28084 N N . THR A 1 19 ? -23.426 -13.843 -23.801 1.00 0.00 19 THR A N 18
ATOM 28085 C CA . THR A 1 19 ? -23.675 -12.966 -24.955 1.00 0.00 19 THR A CA 18
ATOM 28086 C C . THR A 1 19 ? -25.068 -12.320 -24.825 1.00 0.00 19 THR A C 18
ATOM 28087 O O . THR A 1 19 ? -26.050 -13.013 -24.527 1.00 0.00 19 THR A O 18
ATOM 28098 N N . ALA A 1 20 ? -25.147 -10.997 -25.061 1.00 0.00 20 ALA A N 18
ATOM 28099 C CA . ALA A 1 20 ? -26.380 -10.214 -24.865 1.00 0.00 20 ALA A CA 18
ATOM 28100 C C . ALA A 1 20 ? -27.276 -10.294 -26.108 1.00 0.00 20 ALA A C 18
ATOM 28101 O O . ALA A 1 20 ? -26.874 -9.864 -27.190 1.00 0.00 20 ALA A O 18
ATOM 28108 N N . VAL A 1 21 ? -28.487 -10.849 -25.939 1.00 0.00 21 VAL A N 18
ATOM 28109 C CA . VAL A 1 21 ? -29.489 -10.925 -27.012 1.00 0.00 21 VAL A CA 18
ATOM 28110 C C . VAL A 1 21 ? -30.081 -9.524 -27.253 1.00 0.00 21 VAL A C 18
ATOM 28111 O O . VAL A 1 21 ? -30.483 -8.838 -26.308 1.00 0.00 21 VAL A O 18
ATOM 28124 N N . ILE A 1 22 ? -30.103 -9.114 -28.523 1.00 0.00 22 ILE A N 18
ATOM 28125 C CA . ILE A 1 22 ? -30.549 -7.780 -28.945 1.00 0.00 22 ILE A CA 18
ATOM 28126 C C . ILE A 1 22 ? -31.333 -7.885 -30.272 1.00 0.00 22 ILE A C 18
ATOM 28127 O O . ILE A 1 22 ? -31.252 -8.901 -30.983 1.00 0.00 22 ILE A O 18
ATOM 28143 N N . SER A 1 23 ? -32.106 -6.834 -30.580 1.00 0.00 23 SER A N 18
ATOM 28144 C CA . SER A 1 23 ? -32.754 -6.666 -31.886 1.00 0.00 23 SER A CA 18
ATOM 28145 C C . SER A 1 23 ? -31.737 -6.092 -32.888 1.00 0.00 23 SER A C 18
ATOM 28146 O O . SER A 1 23 ? -30.897 -5.260 -32.517 1.00 0.00 23 SER A O 18
ATOM 28154 N N . TRP A 1 24 ? -31.814 -6.541 -34.144 1.00 0.00 24 TRP A N 18
ATOM 28155 C CA . TRP A 1 24 ? -30.928 -6.055 -35.217 1.00 0.00 24 TRP A CA 18
ATOM 28156 C C . TRP A 1 24 ? -31.097 -4.528 -35.445 1.00 0.00 24 TRP A C 18
ATOM 28157 O O . TRP A 1 24 ? -30.120 -3.817 -35.705 1.00 0.00 24 TRP A O 18
ATOM 28178 N N . ALA A 1 25 ? -32.345 -4.049 -35.344 1.00 0.00 25 ALA A N 18
ATOM 28179 C CA . ALA A 1 25 ? -32.696 -2.638 -35.615 1.00 0.00 25 ALA A CA 18
ATOM 28180 C C . ALA A 1 25 ? -32.068 -1.663 -34.586 1.00 0.00 25 ALA A C 18
ATOM 28181 O O . ALA A 1 25 ? -31.994 -0.450 -34.822 1.00 0.00 25 ALA A O 18
ATOM 28188 N N . GLU A 1 26 ? -31.605 -2.210 -33.456 1.00 0.00 26 GLU A N 18
ATOM 28189 C CA . GLU A 1 26 ? -30.874 -1.455 -32.418 1.00 0.00 26 GLU A CA 18
ATOM 28190 C C . GLU A 1 26 ? -29.384 -1.243 -32.790 1.00 0.00 26 GLU A C 18
ATOM 28191 O O . GLU A 1 26 ? -28.703 -0.405 -32.194 1.00 0.00 26 GLU A O 18
ATOM 28203 N N . LEU A 1 27 ? -28.903 -2.027 -33.771 1.00 0.00 27 LEU A N 18
ATOM 28204 C CA . LEU A 1 27 ? -27.488 -2.048 -34.216 1.00 0.00 27 LEU A CA 18
ATOM 28205 C C . LEU A 1 27 ? -27.259 -1.212 -35.484 1.00 0.00 27 LEU A C 18
ATOM 28206 O O . LEU A 1 27 ? -26.116 -1.084 -35.941 1.00 0.00 27 LEU A O 18
ATOM 28222 N N . GLN A 1 28 ? -28.350 -0.658 -36.040 1.00 0.00 28 GLN A N 18
ATOM 28223 C CA . GLN A 1 28 ? -28.296 0.185 -37.255 1.00 0.00 28 GLN A CA 18
ATOM 28224 C C . GLN A 1 28 ? -27.373 1.440 -37.098 1.00 0.00 28 GLN A C 18
ATOM 28225 O O . GLN A 1 28 ? -26.635 1.734 -38.036 1.00 0.00 28 GLN A O 18
ATOM 28239 N N . PRO A 1 29 ? -27.379 2.212 -35.937 1.00 0.00 29 PRO A N 18
ATOM 28240 C CA . PRO A 1 29 ? -26.432 3.358 -35.739 1.00 0.00 29 PRO A CA 18
ATOM 28241 C C . PRO A 1 29 ? -24.942 2.917 -35.666 1.00 0.00 29 PRO A C 18
ATOM 28242 O O . PRO A 1 29 ? -24.043 3.680 -36.046 1.00 0.00 29 PRO A O 18
ATOM 28253 N N . PHE A 1 30 ? -24.702 1.679 -35.193 1.00 0.00 30 PHE A N 18
ATOM 28254 C CA . PHE A 1 30 ? -23.344 1.100 -35.072 1.00 0.00 30 PHE A CA 18
ATOM 28255 C C . PHE A 1 30 ? -22.823 0.690 -36.460 1.00 0.00 30 PHE A C 18
ATOM 28256 O O . PHE A 1 30 ? -21.665 0.935 -36.805 1.00 0.00 30 PHE A O 18
ATOM 28273 N N . PHE A 1 31 ? -23.714 0.071 -37.246 1.00 0.00 31 PHE A N 18
ATOM 28274 C CA . PHE A 1 31 ? -23.460 -0.298 -38.652 1.00 0.00 31 PHE A CA 18
ATOM 28275 C C . PHE A 1 31 ? -23.278 0.966 -39.526 1.00 0.00 31 PHE A C 18
ATOM 28276 O O . PHE A 1 31 ? -22.460 0.977 -40.456 1.00 0.00 31 PHE A O 18
ATOM 28293 N N . ALA A 1 32 ? -24.035 2.025 -39.190 1.00 0.00 32 ALA A N 18
ATOM 28294 C CA . ALA A 1 32 ? -24.032 3.303 -39.932 1.00 0.00 32 ALA A CA 18
ATOM 28295 C C . ALA A 1 32 ? -22.660 4.000 -39.860 1.00 0.00 32 ALA A C 18
ATOM 28296 O O . ALA A 1 32 ? -22.235 4.663 -40.818 1.00 0.00 32 ALA A O 18
ATOM 28303 N N . ARG A 1 33 ? -21.973 3.844 -38.711 1.00 0.00 33 ARG A N 18
ATOM 28304 C CA . ARG A 1 33 ? -20.621 4.408 -38.501 1.00 0.00 33 ARG A CA 18
ATOM 28305 C C . ARG A 1 33 ? -19.519 3.358 -38.794 1.00 0.00 33 ARG A C 18
ATOM 28306 O O . ARG A 1 33 ? -18.323 3.688 -38.803 1.00 0.00 33 ARG A O 18
ATOM 28327 N N . GLY A 1 34 ? -19.938 2.101 -39.043 1.00 0.00 34 GLY A N 18
ATOM 28328 C CA . GLY A 1 34 ? -19.023 1.020 -39.446 1.00 0.00 34 GLY A CA 18
ATOM 28329 C C . GLY A 1 34 ? -18.350 0.297 -38.286 1.00 0.00 34 GLY A C 18
ATOM 28330 O O . GLY A 1 34 ? -17.425 -0.495 -38.498 1.00 0.00 34 GLY A O 18
ATOM 28334 N N . ALA A 1 35 ? -18.846 0.538 -37.064 1.00 0.00 35 ALA A N 18
ATOM 28335 C CA . ALA A 1 35 ? -18.310 -0.067 -35.824 1.00 0.00 35 ALA A CA 18
ATOM 28336 C C . ALA A 1 35 ? -19.062 -1.360 -35.451 1.00 0.00 35 ALA A C 18
ATOM 28337 O O . ALA A 1 35 ? -19.107 -1.738 -34.278 1.00 0.00 35 ALA A O 18
ATOM 28344 N N . LEU A 1 36 ? -19.630 -2.038 -36.449 1.00 0.00 36 LEU A N 18
ATOM 28345 C CA . LEU A 1 36 ? -20.392 -3.273 -36.247 1.00 0.00 36 LEU A CA 18
ATOM 28346 C C . LEU A 1 36 ? -19.713 -4.392 -37.041 1.00 0.00 36 LEU A C 18
ATOM 28347 O O . LEU A 1 36 ? -19.673 -4.333 -38.272 1.00 0.00 36 LEU A O 18
ATOM 28363 N N . LEU A 1 37 ? -19.132 -5.378 -36.342 1.00 0.00 37 LEU A N 18
ATOM 28364 C CA . LEU A 1 37 ? -18.392 -6.489 -36.978 1.00 0.00 37 LEU A CA 18
ATOM 28365 C C . LEU A 1 37 ? -19.254 -7.766 -36.964 1.00 0.00 37 LEU A C 18
ATOM 28366 O O . LEU A 1 37 ? -19.838 -8.115 -35.939 1.00 0.00 37 LEU A O 18
ATOM 28382 N N . GLN A 1 38 ? -19.313 -8.442 -38.116 1.00 0.00 38 GLN A N 18
ATOM 28383 C CA . GLN A 1 38 ? -20.001 -9.721 -38.290 1.00 0.00 38 GLN A CA 18
ATOM 28384 C C . GLN A 1 38 ? -19.062 -10.877 -37.930 1.00 0.00 38 GLN A C 18
ATOM 28385 O O . GLN A 1 38 ? -18.070 -11.134 -38.620 1.00 0.00 38 GLN A O 18
ATOM 28399 N N . VAL A 1 39 ? -19.379 -11.528 -36.813 1.00 0.00 39 VAL A N 18
ATOM 28400 C CA . VAL A 1 39 ? -18.822 -12.821 -36.428 1.00 0.00 39 VAL A CA 18
ATOM 28401 C C . VAL A 1 39 ? -19.777 -13.901 -36.955 1.00 0.00 39 VAL A C 18
ATOM 28402 O O . VAL A 1 39 ? -20.977 -13.876 -36.655 1.00 0.00 39 VAL A O 18
ATOM 28415 N N . ASP A 1 40 ? -19.244 -14.810 -37.782 1.00 0.00 40 ASP A N 18
ATOM 28416 C CA . ASP A 1 40 ? -20.027 -15.919 -38.367 1.00 0.00 40 ASP A CA 18
ATOM 28417 C C . ASP A 1 40 ? -20.352 -16.960 -37.273 1.00 0.00 40 ASP A C 18
ATOM 28418 O O . ASP A 1 40 ? -19.662 -17.024 -36.247 1.00 0.00 40 ASP A O 18
ATOM 28427 N N . ALA A 1 41 ? -21.389 -17.778 -37.511 1.00 0.00 41 ALA A N 18
ATOM 28428 C CA . ALA A 1 41 ? -21.800 -18.858 -36.588 1.00 0.00 41 ALA A CA 18
ATOM 28429 C C . ALA A 1 41 ? -20.709 -19.957 -36.490 1.00 0.00 41 ALA A C 18
ATOM 28430 O O . ALA A 1 41 ? -20.692 -20.748 -35.538 1.00 0.00 41 ALA A O 18
ATOM 28437 N N . ALA A 1 42 ? -19.814 -19.999 -37.501 1.00 0.00 42 ALA A N 18
ATOM 28438 C CA . ALA A 1 42 ? -18.615 -20.868 -37.506 1.00 0.00 42 ALA A CA 18
ATOM 28439 C C . ALA A 1 42 ? -17.602 -20.444 -36.420 1.00 0.00 42 ALA A C 18
ATOM 28440 O O . ALA A 1 42 ? -16.841 -21.277 -35.905 1.00 0.00 42 ALA A O 18
ATOM 28447 N N . LEU A 1 43 ? -17.579 -19.132 -36.118 1.00 0.00 43 LEU A N 18
ATOM 28448 C CA . LEU A 1 43 ? -16.750 -18.551 -35.037 1.00 0.00 43 LEU A CA 18
ATOM 28449 C C . LEU A 1 43 ? -17.613 -18.374 -33.769 1.00 0.00 43 LEU A C 18
ATOM 28450 O O . LEU A 1 43 ? -18.724 -18.920 -33.691 1.00 0.00 43 LEU A O 18
ATOM 28466 N N . ASP A 1 44 ? -17.104 -17.612 -32.780 1.00 0.00 44 ASP A N 18
ATOM 28467 C CA . ASP A 1 44 ? -17.844 -17.352 -31.531 1.00 0.00 44 ASP A CA 18
ATOM 28468 C C . ASP A 1 44 ? -17.530 -15.939 -31.024 1.00 0.00 44 ASP A C 18
ATOM 28469 O O . ASP A 1 44 ? -16.385 -15.495 -31.105 1.00 0.00 44 ASP A O 18
ATOM 28478 N N . LEU A 1 45 ? -18.555 -15.256 -30.487 1.00 0.00 45 LEU A N 18
ATOM 28479 C CA . LEU A 1 45 ? -18.428 -13.880 -29.977 1.00 0.00 45 LEU A CA 18
ATOM 28480 C C . LEU A 1 45 ? -17.339 -13.744 -28.904 1.00 0.00 45 LEU A C 18
ATOM 28481 O O . LEU A 1 45 ? -16.502 -12.866 -29.010 1.00 0.00 45 LEU A O 18
ATOM 28497 N N . VAL A 1 46 ? -17.349 -14.638 -27.903 1.00 0.00 46 VAL A N 18
ATOM 28498 C CA . VAL A 1 46 ? -16.432 -14.560 -26.746 1.00 0.00 46 VAL A CA 18
ATOM 28499 C C . VAL A 1 46 ? -14.944 -14.579 -27.192 1.00 0.00 46 VAL A C 18
ATOM 28500 O O . VAL A 1 46 ? -14.155 -13.751 -26.736 1.00 0.00 46 VAL A O 18
ATOM 28513 N N . GLU A 1 47 ? -14.594 -15.475 -28.135 1.00 0.00 47 GLU A N 18
ATOM 28514 C CA . GLU A 1 47 ? -13.189 -15.664 -28.570 1.00 0.00 47 GLU A CA 18
ATOM 28515 C C . GLU A 1 47 ? -12.718 -14.565 -29.559 1.00 0.00 47 GLU A C 18
ATOM 28516 O O . GLU A 1 47 ? -11.547 -14.161 -29.522 1.00 0.00 47 GLU A O 18
ATOM 28528 N N . VAL A 1 48 ? -13.629 -14.090 -30.436 1.00 0.00 48 VAL A N 18
ATOM 28529 C CA . VAL A 1 48 ? -13.298 -13.043 -31.435 1.00 0.00 48 VAL A CA 18
ATOM 28530 C C . VAL A 1 48 ? -13.204 -11.672 -30.744 1.00 0.00 48 VAL A C 18
ATOM 28531 O O . VAL A 1 48 ? -12.268 -10.902 -30.984 1.00 0.00 48 VAL A O 18
ATOM 28544 N N . ALA A 1 49 ? -14.181 -11.408 -29.859 1.00 0.00 49 ALA A N 18
ATOM 28545 C CA . ALA A 1 49 ? -14.235 -10.188 -29.030 1.00 0.00 49 ALA A CA 18
ATOM 28546 C C . ALA A 1 49 ? -13.013 -10.101 -28.101 1.00 0.00 49 ALA A C 18
ATOM 28547 O O . ALA A 1 49 ? -12.496 -9.015 -27.845 1.00 0.00 49 ALA A O 18
ATOM 28554 N N . GLU A 1 50 ? -12.576 -11.273 -27.597 1.00 0.00 50 GLU A N 18
ATOM 28555 C CA . GLU A 1 50 ? -11.360 -11.400 -26.772 1.00 0.00 50 GLU A CA 18
ATOM 28556 C C . GLU A 1 50 ? -10.123 -10.930 -27.553 1.00 0.00 50 GLU A C 18
ATOM 28557 O O . GLU A 1 50 ? -9.280 -10.209 -27.017 1.00 0.00 50 GLU A O 18
ATOM 28569 N N . ALA A 1 51 ? -10.038 -11.369 -28.822 1.00 0.00 51 ALA A N 18
ATOM 28570 C CA . ALA A 1 51 ? -8.917 -11.043 -29.725 1.00 0.00 51 ALA A CA 18
ATOM 28571 C C . ALA A 1 51 ? -8.833 -9.522 -29.997 1.00 0.00 51 ALA A C 18
ATOM 28572 O O . ALA A 1 51 ? -7.743 -8.969 -30.148 1.00 0.00 51 ALA A O 18
ATOM 28579 N N . LEU A 1 52 ? -10.003 -8.866 -30.038 1.00 0.00 52 LEU A N 18
ATOM 28580 C CA . LEU A 1 52 ? -10.127 -7.412 -30.276 1.00 0.00 52 LEU A CA 18
ATOM 28581 C C . LEU A 1 52 ? -9.860 -6.613 -28.985 1.00 0.00 52 LEU A C 18
ATOM 28582 O O . LEU A 1 52 ? -9.322 -5.501 -29.034 1.00 0.00 52 LEU A O 18
ATOM 28598 N N . ALA A 1 53 ? -10.239 -7.201 -27.833 1.00 0.00 53 ALA A N 18
ATOM 28599 C CA . ALA A 1 53 ? -10.001 -6.608 -26.495 1.00 0.00 53 ALA A CA 18
ATOM 28600 C C . ALA A 1 53 ? -8.532 -6.785 -26.078 1.00 0.00 53 ALA A C 18
ATOM 28601 O O . ALA A 1 53 ? -7.995 -6.005 -25.284 1.00 0.00 53 ALA A O 18
ATOM 28608 N N . GLY A 1 54 ? -7.907 -7.836 -26.621 1.00 0.00 54 GLY A N 18
ATOM 28609 C CA . GLY A 1 54 ? -6.500 -8.133 -26.388 1.00 0.00 54 GLY A CA 18
ATOM 28610 C C . GLY A 1 54 ? -5.593 -7.482 -27.424 1.00 0.00 54 GLY A C 18
ATOM 28611 O O . GLY A 1 54 ? -4.375 -7.392 -27.207 1.00 0.00 54 GLY A O 18
ATOM 28615 N N . ASP A 1 55 ? -6.204 -7.056 -28.562 1.00 0.00 55 ASP A N 18
ATOM 28616 C CA . ASP A 1 55 ? -5.508 -6.402 -29.699 1.00 0.00 55 ASP A CA 18
ATOM 28617 C C . ASP A 1 55 ? -4.579 -7.417 -30.435 1.00 0.00 55 ASP A C 18
ATOM 28618 O O . ASP A 1 55 ? -3.612 -7.045 -31.113 1.00 0.00 55 ASP A O 18
ATOM 28627 N N . ASP A 1 56 ? -4.916 -8.722 -30.321 1.00 0.00 56 ASP A N 18
ATOM 28628 C CA . ASP A 1 56 ? -4.165 -9.798 -30.997 1.00 0.00 56 ASP A CA 18
ATOM 28629 C C . ASP A 1 56 ? -4.391 -9.698 -32.515 1.00 0.00 56 ASP A C 18
ATOM 28630 O O . ASP A 1 56 ? -5.491 -9.962 -33.008 1.00 0.00 56 ASP A O 18
ATOM 28639 N N . ARG A 1 57 ? -3.326 -9.321 -33.227 1.00 0.00 57 ARG A N 18
ATOM 28640 C CA . ARG A 1 57 ? -3.356 -9.034 -34.667 1.00 0.00 57 ARG A CA 18
ATOM 28641 C C . ARG A 1 57 ? -3.536 -10.320 -35.499 1.00 0.00 57 ARG A C 18
ATOM 28642 O O . ARG A 1 57 ? -4.138 -10.284 -36.571 1.00 0.00 57 ARG A O 18
ATOM 28663 N N . GLU A 1 58 ? -3.030 -11.452 -34.977 1.00 0.00 58 GLU A N 18
ATOM 28664 C CA . GLU A 1 58 ? -2.954 -12.723 -35.730 1.00 0.00 58 GLU A CA 18
ATOM 28665 C C . GLU A 1 58 ? -4.346 -13.370 -35.864 1.00 0.00 58 GLU A C 18
ATOM 28666 O O . GLU A 1 58 ? -4.751 -13.756 -36.966 1.00 0.00 58 GLU A O 18
ATOM 28678 N N . LYS A 1 59 ? -5.069 -13.456 -34.724 1.00 0.00 59 LYS A N 18
ATOM 28679 C CA . LYS A 1 59 ? -6.417 -14.059 -34.658 1.00 0.00 59 LYS A CA 18
ATOM 28680 C C . LYS A 1 59 ? -7.396 -13.298 -35.562 1.00 0.00 59 LYS A C 18
ATOM 28681 O O . LYS A 1 59 ? -8.071 -13.895 -36.413 1.00 0.00 59 LYS A O 18
ATOM 28700 N N . VAL A 1 60 ? -7.435 -11.966 -35.373 1.00 0.00 60 VAL A N 18
ATOM 28701 C CA . VAL A 1 60 ? -8.393 -11.097 -36.064 1.00 0.00 60 VAL A CA 18
ATOM 28702 C C . VAL A 1 60 ? -8.128 -11.072 -37.584 1.00 0.00 60 VAL A C 18
ATOM 28703 O O . VAL A 1 60 ? -9.064 -11.193 -38.358 1.00 0.00 60 VAL A O 18
ATOM 28716 N N . ALA A 1 61 ? -6.839 -10.990 -37.989 1.00 0.00 61 ALA A N 18
ATOM 28717 C CA . ALA A 1 61 ? -6.441 -10.869 -39.415 1.00 0.00 61 ALA A CA 18
ATOM 28718 C C . ALA A 1 61 ? -6.742 -12.157 -40.193 1.00 0.00 61 ALA A C 18
ATOM 28719 O O . ALA A 1 61 ? -7.097 -12.108 -41.378 1.00 0.00 61 ALA A O 18
ATOM 28726 N N . ALA A 1 62 ? -6.592 -13.301 -39.509 1.00 0.00 62 ALA A N 18
ATOM 28727 C CA . ALA A 1 62 ? -6.900 -14.620 -40.080 1.00 0.00 62 ALA A CA 18
ATOM 28728 C C . ALA A 1 62 ? -8.395 -14.707 -40.439 1.00 0.00 62 ALA A C 18
ATOM 28729 O O . ALA A 1 62 ? -8.766 -15.110 -41.551 1.00 0.00 62 ALA A O 18
ATOM 28736 N N . TRP A 1 63 ? -9.236 -14.269 -39.493 1.00 0.00 63 TRP A N 18
ATOM 28737 C CA . TRP A 1 63 ? -10.695 -14.284 -39.644 1.00 0.00 63 TRP A CA 18
ATOM 28738 C C . TRP A 1 63 ? -11.196 -13.176 -40.600 1.00 0.00 63 TRP A C 18
ATOM 28739 O O . TRP A 1 63 ? -12.186 -13.382 -41.306 1.00 0.00 63 TRP A O 18
ATOM 28760 N N . LEU A 1 64 ? -10.496 -12.021 -40.620 1.00 0.00 64 LEU A N 18
ATOM 28761 C CA . LEU A 1 64 ? -10.861 -10.856 -41.461 1.00 0.00 64 LEU A CA 18
ATOM 28762 C C . LEU A 1 64 ? -10.620 -11.164 -42.944 1.00 0.00 64 LEU A C 18
ATOM 28763 O O . LEU A 1 64 ? -11.484 -10.895 -43.789 1.00 0.00 64 LEU A O 18
ATOM 28779 N N . SER A 1 65 ? -9.447 -11.748 -43.240 1.00 0.00 65 SER A N 18
ATOM 28780 C CA . SER A 1 65 ? -9.052 -12.076 -44.619 1.00 0.00 65 SER A CA 18
ATOM 28781 C C . SER A 1 65 ? -9.932 -13.206 -45.185 1.00 0.00 65 SER A C 18
ATOM 28782 O O . SER A 1 65 ? -10.403 -13.125 -46.328 1.00 0.00 65 SER A O 18
ATOM 28790 N N . GLY A 1 66 ? -10.187 -14.233 -44.355 1.00 0.00 66 GLY A N 18
ATOM 28791 C CA . GLY A 1 66 ? -11.016 -15.363 -44.768 1.00 0.00 66 GLY A CA 18
ATOM 28792 C C . GLY A 1 66 ? -11.129 -16.431 -43.685 1.00 0.00 66 GLY A C 18
ATOM 28793 O O . GLY A 1 66 ? -10.493 -17.491 -43.773 1.00 0.00 66 GLY A O 18
ATOM 28797 N N . GLY A 1 67 ? -11.931 -16.138 -42.645 1.00 0.00 67 GLY A N 18
ATOM 28798 C CA . GLY A 1 67 ? -12.196 -17.094 -41.553 1.00 0.00 67 GLY A CA 18
ATOM 28799 C C . GLY A 1 67 ? -13.645 -17.063 -41.086 1.00 0.00 67 GLY A C 18
ATOM 28800 O O . GLY A 1 67 ? -14.192 -18.082 -40.643 1.00 0.00 67 GLY A O 18
ATOM 28804 N N . GLY A 1 68 ? -14.264 -15.874 -41.181 1.00 0.00 68 GLY A N 18
ATOM 28805 C CA . GLY A 1 68 ? -15.672 -15.687 -40.818 1.00 0.00 68 GLY A CA 18
ATOM 28806 C C . GLY A 1 68 ? -15.965 -14.335 -40.167 1.00 0.00 68 GLY A C 18
ATOM 28807 O O . GLY A 1 68 ? -17.059 -14.129 -39.630 1.00 0.00 68 GLY A O 18
ATOM 28811 N N . LEU A 1 69 ? -14.993 -13.408 -40.212 1.00 0.00 69 LEU A N 18
ATOM 28812 C CA . LEU A 1 69 ? -15.114 -12.073 -39.600 1.00 0.00 69 LEU A CA 18
ATOM 28813 C C . LEU A 1 69 ? -14.985 -11.011 -40.703 1.00 0.00 69 LEU A C 18
ATOM 28814 O O . LEU A 1 69 ? -14.049 -11.043 -41.503 1.00 0.00 69 LEU A O 18
ATOM 28830 N N . SER A 1 70 ? -15.967 -10.116 -40.757 1.00 0.00 70 SER A N 18
ATOM 28831 C CA . SER A 1 70 ? -16.011 -8.966 -41.681 1.00 0.00 70 SER A CA 18
ATOM 28832 C C . SER A 1 70 ? -16.765 -7.831 -40.997 1.00 0.00 70 SER A C 18
ATOM 28833 O O . SER A 1 70 ? -17.305 -8.032 -39.916 1.00 0.00 70 SER A O 18
ATOM 28841 N N . LYS A 1 71 ? -16.782 -6.630 -41.589 1.00 0.00 71 LYS A N 18
ATOM 28842 C CA . LYS A 1 71 ? -17.635 -5.539 -41.087 1.00 0.00 71 LYS A CA 18
ATOM 28843 C C . LYS A 1 71 ? -18.999 -5.614 -41.794 1.00 0.00 71 LYS A C 18
ATOM 28844 O O . LYS A 1 71 ? -19.084 -6.018 -42.969 1.00 0.00 71 LYS A O 18
ATOM 28863 N N . VAL A 1 72 ? -20.058 -5.254 -41.064 1.00 0.00 72 VAL A N 18
ATOM 28864 C CA . VAL A 1 72 ? -21.435 -5.308 -41.565 1.00 0.00 72 VAL A CA 18
ATOM 28865 C C . VAL A 1 72 ? -21.703 -4.093 -42.466 1.00 0.00 72 VAL A C 18
ATOM 28866 O O . VAL A 1 72 ? -21.984 -3.000 -41.971 1.00 0.00 72 VAL A O 18
ATOM 28879 N N . GLY A 1 73 ? -21.534 -4.284 -43.783 1.00 0.00 73 GLY A N 18
ATOM 28880 C CA . GLY A 1 73 ? -21.878 -3.259 -44.773 1.00 0.00 73 GLY A CA 18
ATOM 28881 C C . GLY A 1 73 ? -23.378 -3.224 -45.056 1.00 0.00 73 GLY A C 18
ATOM 28882 O O . GLY A 1 73 ? -24.147 -3.956 -44.426 1.00 0.00 73 GLY A O 18
ATOM 28886 N N . GLU A 1 74 ? -23.793 -2.370 -46.006 1.00 0.00 74 GLU A N 18
ATOM 28887 C CA . GLU A 1 74 ? -25.214 -2.210 -46.399 1.00 0.00 74 GLU A CA 18
ATOM 28888 C C . GLU A 1 74 ? -25.813 -3.525 -46.950 1.00 0.00 74 GLU A C 18
ATOM 28889 O O . GLU A 1 74 ? -27.009 -3.799 -46.784 1.00 0.00 74 GLU A O 18
ATOM 28901 N N . ASP A 1 75 ? -24.955 -4.328 -47.596 1.00 0.00 75 ASP A N 18
ATOM 28902 C CA . ASP A 1 75 ? -25.325 -5.635 -48.164 1.00 0.00 75 ASP A CA 18
ATOM 28903 C C . ASP A 1 75 ? -25.548 -6.672 -47.042 1.00 0.00 75 ASP A C 18
ATOM 28904 O O . ASP A 1 75 ? -26.560 -7.390 -47.034 1.00 0.00 75 ASP A O 18
ATOM 28913 N N . ALA A 1 76 ? -24.597 -6.703 -46.090 1.00 0.00 76 ALA A N 18
ATOM 28914 C CA . ALA A 1 76 ? -24.630 -7.587 -44.903 1.00 0.00 76 ALA A CA 18
ATOM 28915 C C . ALA A 1 76 ? -25.760 -7.182 -43.933 1.00 0.00 76 ALA A C 18
ATOM 28916 O O . ALA A 1 76 ? -26.245 -8.001 -43.146 1.00 0.00 76 ALA A O 18
ATOM 28923 N N . ALA A 1 77 ? -26.135 -5.892 -43.978 1.00 0.00 77 ALA A N 18
ATOM 28924 C CA . ALA A 1 77 ? -27.235 -5.333 -43.171 1.00 0.00 77 ALA A CA 18
ATOM 28925 C C . ALA A 1 77 ? -28.578 -5.999 -43.510 1.00 0.00 77 ALA A C 18
ATOM 28926 O O . ALA A 1 77 ? -29.424 -6.206 -42.631 1.00 0.00 77 ALA A O 18
ATOM 28933 N N . LYS A 1 78 ? -28.757 -6.315 -44.809 1.00 0.00 78 LYS A N 18
ATOM 28934 C CA . LYS A 1 78 ? -29.940 -7.044 -45.295 1.00 0.00 78 LYS A CA 18
ATOM 28935 C C . LYS A 1 78 ? -29.971 -8.462 -44.703 1.00 0.00 78 LYS A C 18
ATOM 28936 O O . LYS A 1 78 ? -31.023 -8.950 -44.291 1.00 0.00 78 LYS A O 18
ATOM 28955 N N . ASP A 1 79 ? -28.773 -9.080 -44.650 1.00 0.00 79 ASP A N 18
ATOM 28956 C CA . ASP A 1 79 ? -28.586 -10.488 -44.253 1.00 0.00 79 ASP A CA 18
ATOM 28957 C C . ASP A 1 79 ? -29.157 -10.746 -42.854 1.00 0.00 79 ASP A C 18
ATOM 28958 O O . ASP A 1 79 ? -30.047 -11.576 -42.695 1.00 0.00 79 ASP A O 18
ATOM 28967 N N . PHE A 1 80 ? -28.666 -9.975 -41.871 1.00 0.00 80 PHE A N 18
ATOM 28968 C CA . PHE A 1 80 ? -29.088 -10.085 -40.450 1.00 0.00 80 PHE A CA 18
ATOM 28969 C C . PHE A 1 80 ? -30.594 -9.849 -40.268 1.00 0.00 80 PHE A C 18
ATOM 28970 O O . PHE A 1 80 ? -31.240 -10.570 -39.506 1.00 0.00 80 PHE A O 18
ATOM 28987 N N . LEU A 1 81 ? -31.139 -8.856 -40.989 1.00 0.00 81 LEU A N 18
ATOM 28988 C CA . LEU A 1 81 ? -32.586 -8.539 -40.964 1.00 0.00 81 LEU A CA 18
ATOM 28989 C C . LEU A 1 81 ? -33.415 -9.747 -41.485 1.00 0.00 81 LEU A C 18
ATOM 28990 O O . LEU A 1 81 ? -34.540 -9.993 -41.043 1.00 0.00 81 LEU A O 18
ATOM 29006 N N . GLU A 1 82 ? -32.824 -10.503 -42.414 1.00 0.00 82 GLU A N 18
ATOM 29007 C CA . GLU A 1 82 ? -33.468 -11.663 -43.059 1.00 0.00 82 GLU A CA 18
ATOM 29008 C C . GLU A 1 82 ? -33.038 -13.008 -42.423 1.00 0.00 82 GLU A C 18
ATOM 29009 O O . GLU A 1 82 ? -33.556 -14.062 -42.818 1.00 0.00 82 GLU A O 18
ATOM 29021 N N . ARG A 1 83 ? -32.070 -12.985 -41.470 1.00 0.00 83 ARG A N 18
ATOM 29022 C CA . ARG A 1 83 ? -31.619 -14.215 -40.773 1.00 0.00 83 ARG A CA 18
ATOM 29023 C C . ARG A 1 83 ? -32.672 -14.695 -39.753 1.00 0.00 83 ARG A C 18
ATOM 29024 O O . ARG A 1 83 ? -33.578 -15.458 -40.118 1.00 0.00 83 ARG A O 18
ATOM 29045 N N . ASP A 1 84 ? -32.577 -14.255 -38.482 1.00 0.00 84 ASP A N 18
ATOM 29046 C CA . ASP A 1 84 ? -33.523 -14.677 -37.432 1.00 0.00 84 ASP A CA 18
ATOM 29047 C C . ASP A 1 84 ? -34.805 -13.789 -37.370 1.00 0.00 84 ASP A C 18
ATOM 29048 O O . ASP A 1 84 ? -35.905 -14.362 -37.375 1.00 0.00 84 ASP A O 18
ATOM 29057 N N . PRO A 1 85 ? -34.758 -12.387 -37.334 1.00 0.00 85 PRO A N 18
ATOM 29058 C CA . PRO A 1 85 ? -33.532 -11.502 -37.426 1.00 0.00 85 PRO A CA 18
ATOM 29059 C C . PRO A 1 85 ? -32.707 -11.328 -36.118 1.00 0.00 85 PRO A C 18
ATOM 29060 O O . PRO A 1 85 ? -31.580 -10.817 -36.162 1.00 0.00 85 PRO A O 18
ATOM 29071 N N . THR A 1 86 ? -33.316 -11.698 -34.981 1.00 0.00 86 THR A N 18
ATOM 29072 C CA . THR A 1 86 ? -32.722 -11.564 -33.627 1.00 0.00 86 THR A CA 18
ATOM 29073 C C . THR A 1 86 ? -31.299 -12.178 -33.557 1.00 0.00 86 THR A C 18
ATOM 29074 O O . THR A 1 86 ? -31.010 -13.178 -34.213 1.00 0.00 86 THR A O 18
ATOM 29085 N N . LEU A 1 87 ? -30.423 -11.569 -32.758 1.00 0.00 87 LEU A N 18
ATOM 29086 C CA . LEU A 1 87 ? -29.000 -11.927 -32.717 1.00 0.00 87 LEU A CA 18
ATOM 29087 C C . LEU A 1 87 ? -28.392 -11.509 -31.384 1.00 0.00 87 LEU A C 18
ATOM 29088 O O . LEU A 1 87 ? -29.094 -11.011 -30.504 1.00 0.00 87 LEU A O 18
ATOM 29104 N N . TRP A 1 88 ? -27.086 -11.739 -31.225 1.00 0.00 88 TRP A N 18
ATOM 29105 C CA . TRP A 1 88 ? -26.362 -11.429 -29.988 1.00 0.00 88 TRP A CA 18
ATOM 29106 C C . TRP A 1 88 ? -25.318 -10.358 -30.289 1.00 0.00 88 TRP A C 18
ATOM 29107 O O . TRP A 1 88 ? -24.510 -10.528 -31.207 1.00 0.00 88 TRP A O 18
ATOM 29128 N N . ALA A 1 89 ? -25.351 -9.263 -29.530 1.00 0.00 89 ALA A N 18
ATOM 29129 C CA . ALA A 1 89 ? -24.377 -8.178 -29.632 1.00 0.00 89 ALA A CA 18
ATOM 29130 C C . ALA A 1 89 ? -23.619 -8.039 -28.307 1.00 0.00 89 ALA A C 18
ATOM 29131 O O . ALA A 1 89 ? -24.232 -7.832 -27.254 1.00 0.00 89 ALA A O 18
ATOM 29138 N N . VAL A 1 90 ? -22.283 -8.169 -28.366 1.00 0.00 90 VAL A N 18
ATOM 29139 C CA . VAL A 1 90 ? -21.387 -7.875 -27.236 1.00 0.00 90 VAL A CA 18
ATOM 29140 C C . VAL A 1 90 ? -20.444 -6.744 -27.664 1.00 0.00 90 VAL A C 18
ATOM 29141 O O . VAL A 1 90 ? -19.745 -6.835 -28.685 1.00 0.00 90 VAL A O 18
ATOM 29154 N N . VAL A 1 91 ? -20.493 -5.646 -26.905 1.00 0.00 91 VAL A N 18
ATOM 29155 C CA . VAL A 1 91 ? -19.774 -4.416 -27.225 1.00 0.00 91 VAL A CA 18
ATOM 29156 C C . VAL A 1 91 ? -18.351 -4.495 -26.650 1.00 0.00 91 VAL A C 18
ATOM 29157 O O . VAL A 1 91 ? -18.164 -4.515 -25.428 1.00 0.00 91 VAL A O 18
ATOM 29170 N N . VAL A 1 92 ? -17.365 -4.583 -27.556 1.00 0.00 92 VAL A N 18
ATOM 29171 C CA . VAL A 1 92 ? -15.931 -4.648 -27.204 1.00 0.00 92 VAL A CA 18
ATOM 29172 C C . VAL A 1 92 ? -15.385 -3.199 -27.098 1.00 0.00 92 VAL A C 18
ATOM 29173 O O . VAL A 1 92 ? -16.060 -2.247 -27.512 1.00 0.00 92 VAL A O 18
ATOM 29186 N N . ALA A 1 93 ? -14.166 -3.051 -26.557 1.00 0.00 93 ALA A N 18
ATOM 29187 C CA . ALA A 1 93 ? -13.507 -1.739 -26.362 1.00 0.00 93 ALA A CA 18
ATOM 29188 C C . ALA A 1 93 ? -13.373 -0.880 -27.674 1.00 0.00 93 ALA A C 18
ATOM 29189 O O . ALA A 1 93 ? -13.652 0.328 -27.617 1.00 0.00 93 ALA A O 18
ATOM 29196 N N . PRO A 1 94 ? -12.937 -1.449 -28.879 1.00 0.00 94 PRO A N 18
ATOM 29197 C CA . PRO A 1 94 ? -12.896 -0.673 -30.149 1.00 0.00 94 PRO A CA 18
ATOM 29198 C C . PRO A 1 94 ? -14.308 -0.494 -30.759 1.00 0.00 94 PRO A C 18
ATOM 29199 O O . PRO A 1 94 ? -14.755 0.630 -31.017 1.00 0.00 94 PRO A O 18
ATOM 29210 N N . TRP A 1 95 ? -14.997 -1.627 -30.957 1.00 0.00 95 TRP A N 18
ATOM 29211 C CA . TRP A 1 95 ? -16.301 -1.696 -31.635 1.00 0.00 95 TRP A CA 18
ATOM 29212 C C . TRP A 1 95 ? -17.154 -2.846 -31.073 1.00 0.00 95 TRP A C 18
ATOM 29213 O O . TRP A 1 95 ? -16.658 -3.668 -30.305 1.00 0.00 95 TRP A O 18
ATOM 29234 N N . VAL A 1 96 ? -18.424 -2.905 -31.495 1.00 0.00 96 VAL A N 18
ATOM 29235 C CA . VAL A 1 96 ? -19.359 -3.993 -31.130 1.00 0.00 96 VAL A CA 18
ATOM 29236 C C . VAL A 1 96 ? -19.313 -5.101 -32.197 1.00 0.00 96 VAL A C 18
ATOM 29237 O O . VAL A 1 96 ? -19.285 -4.817 -33.398 1.00 0.00 96 VAL A O 18
ATOM 29250 N N . VAL A 1 97 ? -19.276 -6.362 -31.737 1.00 0.00 97 VAL A N 18
ATOM 29251 C CA . VAL A 1 97 ? -19.313 -7.553 -32.599 1.00 0.00 97 VAL A CA 18
ATOM 29252 C C . VAL A 1 97 ? -20.633 -8.301 -32.375 1.00 0.00 97 VAL A C 18
ATOM 29253 O O . VAL A 1 97 ? -21.159 -8.337 -31.251 1.00 0.00 97 VAL A O 18
ATOM 29266 N N . ILE A 1 98 ? -21.166 -8.884 -33.459 1.00 0.00 98 ILE A N 18
ATOM 29267 C CA . ILE A 1 98 ? -22.482 -9.538 -33.476 1.00 0.00 98 ILE A CA 18
ATOM 29268 C C . ILE A 1 98 ? -22.405 -10.892 -34.184 1.00 0.00 98 ILE A C 18
ATOM 29269 O O . ILE A 1 98 ? -21.664 -11.059 -35.156 1.00 0.00 98 ILE A O 18
ATOM 29285 N N . GLN A 1 99 ? -23.163 -11.851 -33.668 1.00 0.00 99 GLN A N 18
ATOM 29286 C CA . GLN A 1 99 ? -23.329 -13.177 -34.267 1.00 0.00 99 GLN A CA 18
ATOM 29287 C C . GLN A 1 99 ? -24.823 -13.476 -34.281 1.00 0.00 99 GLN A C 18
ATOM 29288 O O . GLN A 1 99 ? -25.493 -13.325 -33.250 1.00 0.00 99 GLN A O 18
ATOM 29302 N N . GLU A 1 100 ? -25.339 -13.856 -35.453 1.00 0.00 100 GLU A N 18
ATOM 29303 C CA . GLU A 1 100 ? -26.765 -14.103 -35.645 1.00 0.00 100 GLU A CA 18
ATOM 29304 C C . GLU A 1 100 ? -27.207 -15.362 -34.881 1.00 0.00 100 GLU A C 18
ATOM 29305 O O . GLU A 1 100 ? -26.464 -16.344 -34.786 1.00 0.00 100 GLU A O 18
ATOM 29317 N N . ARG A 1 101 ? -28.399 -15.270 -34.275 1.00 0.00 101 ARG A N 18
ATOM 29318 C CA . ARG A 1 101 ? -28.975 -16.333 -33.437 1.00 0.00 101 ARG A CA 18
ATOM 29319 C C . ARG A 1 101 ? -29.535 -17.491 -34.303 1.00 0.00 101 ARG A C 18
ATOM 29320 O O . ARG A 1 101 ? -29.767 -18.597 -33.799 1.00 0.00 101 ARG A O 18
ATOM 29341 N N . ALA A 1 102 ? -29.702 -17.242 -35.618 1.00 0.00 102 ALA A N 18
ATOM 29342 C CA . ALA A 1 102 ? -30.199 -18.237 -36.595 1.00 0.00 102 ALA A CA 18
ATOM 29343 C C . ALA A 1 102 ? -29.062 -19.167 -37.098 1.00 0.00 102 ALA A C 18
ATOM 29344 O O . ALA A 1 102 ? -28.915 -19.385 -38.306 1.00 0.00 102 ALA A O 18
ATOM 29351 N N . GLU A 1 103 ? -28.306 -19.752 -36.146 1.00 0.00 103 GLU A N 18
ATOM 29352 C CA . GLU A 1 103 ? -27.154 -20.646 -36.426 1.00 0.00 103 GLU A CA 18
ATOM 29353 C C . GLU A 1 103 ? -27.541 -21.835 -37.330 1.00 0.00 103 GLU A C 18
ATOM 29354 O O . GLU A 1 103 ? -26.713 -22.348 -38.090 1.00 0.00 103 GLU A O 18
ATOM 29366 N N . LYS A 1 104 ? -28.811 -22.268 -37.216 1.00 0.00 104 LYS A N 18
ATOM 29367 C CA . LYS A 1 104 ? -29.341 -23.432 -37.943 1.00 0.00 104 LYS A CA 18
ATOM 29368 C C . LYS A 1 104 ? -29.417 -23.189 -39.465 1.00 0.00 104 LYS A C 18
ATOM 29369 O O . LYS A 1 104 ? -29.478 -24.151 -40.245 1.00 0.00 104 LYS A O 18
ATOM 29388 N N . ALA A 1 105 ? -29.436 -21.897 -39.874 1.00 0.00 105 ALA A N 18
ATOM 29389 C CA . ALA A 1 105 ? -29.527 -21.500 -41.292 1.00 0.00 105 ALA A CA 18
ATOM 29390 C C . ALA A 1 105 ? -28.266 -21.954 -42.047 1.00 0.00 105 ALA A C 18
ATOM 29391 O O . ALA A 1 105 ? -28.354 -22.803 -42.945 1.00 0.00 105 ALA A O 18
ATOM 29398 N N . THR A 1 106 ? -27.104 -21.384 -41.619 1.00 0.00 106 THR A N 18
ATOM 29399 C CA . THR A 1 106 ? -25.714 -21.725 -42.069 1.00 0.00 106 THR A CA 18
ATOM 29400 C C . THR A 1 106 ? -25.605 -22.125 -43.566 1.00 0.00 106 THR A C 18
ATOM 29401 O O . THR A 1 106 ? -24.787 -22.972 -43.953 1.00 0.00 106 THR A O 18
ATOM 29412 N N . LEU A 1 107 ? -26.407 -21.449 -44.405 1.00 0.00 107 LEU A N 18
ATOM 29413 C CA . LEU A 1 107 ? -26.547 -21.785 -45.823 1.00 0.00 107 LEU A CA 18
ATOM 29414 C C . LEU A 1 107 ? -25.381 -21.132 -46.599 1.00 0.00 107 LEU A C 18
ATOM 29415 O O . LEU A 1 107 ? -25.444 -19.948 -46.952 1.00 0.00 107 LEU A O 18
ATOM 29431 N N . HIS A 1 108 ? -24.309 -21.913 -46.802 1.00 0.00 108 HIS A N 18
ATOM 29432 C CA . HIS A 1 108 ? -23.101 -21.484 -47.520 1.00 0.00 108 HIS A CA 18
ATOM 29433 C C . HIS A 1 108 ? -22.287 -22.740 -47.922 1.00 0.00 108 HIS A C 18
ATOM 29434 O O . HIS A 1 108 ? -21.744 -23.420 -47.018 1.00 0.00 108 HIS A O 18
ATOM 29449 N N . GLY A 1 1 ? -18.226 -28.863 -19.318 1.00 0.00 1 GLY A N 19
ATOM 29450 C CA . GLY A 1 1 ? -17.716 -27.559 -18.840 1.00 0.00 1 GLY A CA 19
ATOM 29451 C C . GLY A 1 1 ? -18.474 -27.071 -17.607 1.00 0.00 1 GLY A C 19
ATOM 29452 O O . GLY A 1 1 ? -18.443 -27.750 -16.575 1.00 0.00 1 GLY A O 19
ATOM 29458 N N . SER A 1 2 ? -19.173 -25.908 -17.737 1.00 0.00 2 SER A N 19
ATOM 29459 C CA . SER A 1 2 ? -19.941 -25.241 -16.651 1.00 0.00 2 SER A CA 19
ATOM 29460 C C . SER A 1 2 ? -19.021 -24.745 -15.509 1.00 0.00 2 SER A C 19
ATOM 29461 O O . SER A 1 2 ? -18.803 -23.533 -15.359 1.00 0.00 2 SER A O 19
ATOM 29469 N N . HIS A 1 3 ? -18.479 -25.691 -14.716 1.00 0.00 3 HIS A N 19
ATOM 29470 C CA . HIS A 1 3 ? -17.510 -25.391 -13.651 1.00 0.00 3 HIS A CA 19
ATOM 29471 C C . HIS A 1 3 ? -16.154 -24.997 -14.277 1.00 0.00 3 HIS A C 19
ATOM 29472 O O . HIS A 1 3 ? -15.355 -25.861 -14.662 1.00 0.00 3 HIS A O 19
ATOM 29486 N N . MET A 1 4 ? -15.949 -23.680 -14.444 1.00 0.00 4 MET A N 19
ATOM 29487 C CA . MET A 1 4 ? -14.675 -23.123 -14.926 1.00 0.00 4 MET A CA 19
ATOM 29488 C C . MET A 1 4 ? -13.709 -22.980 -13.734 1.00 0.00 4 MET A C 19
ATOM 29489 O O . MET A 1 4 ? -14.077 -22.399 -12.712 1.00 0.00 4 MET A O 19
ATOM 29503 N N . THR A 1 5 ? -12.487 -23.521 -13.874 1.00 0.00 5 THR A N 19
ATOM 29504 C CA . THR A 1 5 ? -11.496 -23.594 -12.775 1.00 0.00 5 THR A CA 19
ATOM 29505 C C . THR A 1 5 ? -10.480 -22.428 -12.820 1.00 0.00 5 THR A C 19
ATOM 29506 O O . THR A 1 5 ? -9.581 -22.355 -11.970 1.00 0.00 5 THR A O 19
ATOM 29517 N N . GLU A 1 6 ? -10.619 -21.536 -13.818 1.00 0.00 6 GLU A N 19
ATOM 29518 C CA . GLU A 1 6 ? -9.692 -20.405 -14.016 1.00 0.00 6 GLU A CA 19
ATOM 29519 C C . GLU A 1 6 ? -9.863 -19.349 -12.903 1.00 0.00 6 GLU A C 19
ATOM 29520 O O . GLU A 1 6 ? -10.924 -18.721 -12.773 1.00 0.00 6 GLU A O 19
ATOM 29532 N N . GLN A 1 7 ? -8.785 -19.172 -12.114 1.00 0.00 7 GLN A N 19
ATOM 29533 C CA . GLN A 1 7 ? -8.734 -18.254 -10.957 1.00 0.00 7 GLN A CA 19
ATOM 29534 C C . GLN A 1 7 ? -8.368 -16.811 -11.385 1.00 0.00 7 GLN A C 19
ATOM 29535 O O . GLN A 1 7 ? -8.129 -15.946 -10.530 1.00 0.00 7 GLN A O 19
ATOM 29549 N N . THR A 1 8 ? -8.318 -16.574 -12.710 1.00 0.00 8 THR A N 19
ATOM 29550 C CA . THR A 1 8 ? -8.184 -15.228 -13.296 1.00 0.00 8 THR A CA 19
ATOM 29551 C C . THR A 1 8 ? -9.368 -14.330 -12.818 1.00 0.00 8 THR A C 19
ATOM 29552 O O . THR A 1 8 ? -10.429 -14.867 -12.455 1.00 0.00 8 THR A O 19
ATOM 29563 N N . SER A 1 9 ? -9.176 -12.989 -12.811 1.00 0.00 9 SER A N 19
ATOM 29564 C CA . SER A 1 9 ? -10.176 -12.003 -12.314 1.00 0.00 9 SER A CA 19
ATOM 29565 C C . SER A 1 9 ? -11.577 -12.216 -12.932 1.00 0.00 9 SER A C 19
ATOM 29566 O O . SER A 1 9 ? -11.709 -12.804 -14.015 1.00 0.00 9 SER A O 19
ATOM 29574 N N . THR A 1 10 ? -12.612 -11.719 -12.224 1.00 0.00 10 THR A N 19
ATOM 29575 C CA . THR A 1 10 ? -14.030 -11.858 -12.633 1.00 0.00 10 THR A CA 19
ATOM 29576 C C . THR A 1 10 ? -14.293 -11.272 -14.039 1.00 0.00 10 THR A C 19
ATOM 29577 O O . THR A 1 10 ? -15.280 -11.624 -14.677 1.00 0.00 10 THR A O 19
ATOM 29588 N N . LEU A 1 11 ? -13.411 -10.343 -14.474 1.00 0.00 11 LEU A N 19
ATOM 29589 C CA . LEU A 1 11 ? -13.411 -9.755 -15.832 1.00 0.00 11 LEU A CA 19
ATOM 29590 C C . LEU A 1 11 ? -13.348 -10.870 -16.908 1.00 0.00 11 LEU A C 19
ATOM 29591 O O . LEU A 1 11 ? -14.072 -10.814 -17.907 1.00 0.00 11 LEU A O 19
ATOM 29607 N N . TYR A 1 12 ? -12.469 -11.866 -16.680 1.00 0.00 12 TYR A N 19
ATOM 29608 C CA . TYR A 1 12 ? -12.336 -13.056 -17.552 1.00 0.00 12 TYR A CA 19
ATOM 29609 C C . TYR A 1 12 ? -13.655 -13.854 -17.576 1.00 0.00 12 TYR A C 19
ATOM 29610 O O . TYR A 1 12 ? -14.132 -14.231 -18.638 1.00 0.00 12 TYR A O 19
ATOM 29628 N N . ALA A 1 13 ? -14.234 -14.083 -16.385 1.00 0.00 13 ALA A N 19
ATOM 29629 C CA . ALA A 1 13 ? -15.523 -14.802 -16.233 1.00 0.00 13 ALA A CA 19
ATOM 29630 C C . ALA A 1 13 ? -16.692 -14.048 -16.926 1.00 0.00 13 ALA A C 19
ATOM 29631 O O . ALA A 1 13 ? -17.621 -14.668 -17.463 1.00 0.00 13 ALA A O 19
ATOM 29638 N N . LYS A 1 14 ? -16.599 -12.705 -16.914 1.00 0.00 14 LYS A N 19
ATOM 29639 C CA . LYS A 1 14 ? -17.583 -11.791 -17.527 1.00 0.00 14 LYS A CA 19
ATOM 29640 C C . LYS A 1 14 ? -17.445 -11.849 -19.058 1.00 0.00 14 LYS A C 19
ATOM 29641 O O . LYS A 1 14 ? -18.440 -11.806 -19.780 1.00 0.00 14 LYS A O 19
ATOM 29660 N N . LEU A 1 15 ? -16.192 -11.949 -19.536 1.00 0.00 15 LEU A N 19
ATOM 29661 C CA . LEU A 1 15 ? -15.879 -12.027 -20.977 1.00 0.00 15 LEU A CA 19
ATOM 29662 C C . LEU A 1 15 ? -16.401 -13.376 -21.522 1.00 0.00 15 LEU A C 19
ATOM 29663 O O . LEU A 1 15 ? -17.058 -13.420 -22.565 1.00 0.00 15 LEU A O 19
ATOM 29679 N N . LEU A 1 16 ? -16.140 -14.460 -20.758 1.00 0.00 16 LEU A N 19
ATOM 29680 C CA . LEU A 1 16 ? -16.512 -15.855 -21.120 1.00 0.00 16 LEU A CA 19
ATOM 29681 C C . LEU A 1 16 ? -18.022 -16.128 -20.939 1.00 0.00 16 LEU A C 19
ATOM 29682 O O . LEU A 1 16 ? -18.491 -17.242 -21.184 1.00 0.00 16 LEU A O 19
ATOM 29698 N N . GLY A 1 17 ? -18.765 -15.098 -20.524 1.00 0.00 17 GLY A N 19
ATOM 29699 C CA . GLY A 1 17 ? -20.221 -15.140 -20.460 1.00 0.00 17 GLY A CA 19
ATOM 29700 C C . GLY A 1 17 ? -20.801 -13.762 -20.706 1.00 0.00 17 GLY A C 19
ATOM 29701 O O . GLY A 1 17 ? -20.238 -12.993 -21.499 1.00 0.00 17 GLY A O 19
ATOM 29705 N N . GLU A 1 18 ? -21.955 -13.477 -20.079 1.00 0.00 18 GLU A N 19
ATOM 29706 C CA . GLU A 1 18 ? -22.558 -12.123 -19.991 1.00 0.00 18 GLU A CA 19
ATOM 29707 C C . GLU A 1 18 ? -22.824 -11.493 -21.390 1.00 0.00 18 GLU A C 19
ATOM 29708 O O . GLU A 1 18 ? -22.902 -10.269 -21.537 1.00 0.00 18 GLU A O 19
ATOM 29720 N N . THR A 1 19 ? -22.977 -12.363 -22.402 1.00 0.00 19 THR A N 19
ATOM 29721 C CA . THR A 1 19 ? -23.234 -11.968 -23.796 1.00 0.00 19 THR A CA 19
ATOM 29722 C C . THR A 1 19 ? -24.696 -11.517 -23.937 1.00 0.00 19 THR A C 19
ATOM 29723 O O . THR A 1 19 ? -25.603 -12.243 -23.529 1.00 0.00 19 THR A O 19
ATOM 29734 N N . ALA A 1 20 ? -24.916 -10.310 -24.475 1.00 0.00 20 ALA A N 19
ATOM 29735 C CA . ALA A 1 20 ? -26.259 -9.724 -24.608 1.00 0.00 20 ALA A CA 19
ATOM 29736 C C . ALA A 1 20 ? -26.872 -10.082 -25.972 1.00 0.00 20 ALA A C 19
ATOM 29737 O O . ALA A 1 20 ? -26.183 -10.050 -26.994 1.00 0.00 20 ALA A O 19
ATOM 29744 N N . VAL A 1 21 ? -28.163 -10.443 -25.962 1.00 0.00 21 VAL A N 19
ATOM 29745 C CA . VAL A 1 21 ? -28.968 -10.636 -27.178 1.00 0.00 21 VAL A CA 19
ATOM 29746 C C . VAL A 1 21 ? -29.960 -9.462 -27.294 1.00 0.00 21 VAL A C 19
ATOM 29747 O O . VAL A 1 21 ? -30.575 -9.052 -26.298 1.00 0.00 21 VAL A O 19
ATOM 29760 N N . ILE A 1 22 ? -30.098 -8.921 -28.511 1.00 0.00 22 ILE A N 19
ATOM 29761 C CA . ILE A 1 22 ? -30.867 -7.698 -28.778 1.00 0.00 22 ILE A CA 19
ATOM 29762 C C . ILE A 1 22 ? -31.470 -7.773 -30.200 1.00 0.00 22 ILE A C 19
ATOM 29763 O O . ILE A 1 22 ? -31.116 -8.668 -30.979 1.00 0.00 22 ILE A O 19
ATOM 29779 N N . SER A 1 23 ? -32.415 -6.872 -30.518 1.00 0.00 23 SER A N 19
ATOM 29780 C CA . SER A 1 23 ? -32.949 -6.717 -31.880 1.00 0.00 23 SER A CA 19
ATOM 29781 C C . SER A 1 23 ? -31.902 -6.057 -32.803 1.00 0.00 23 SER A C 19
ATOM 29782 O O . SER A 1 23 ? -31.138 -5.182 -32.365 1.00 0.00 23 SER A O 19
ATOM 29790 N N . TRP A 1 24 ? -31.882 -6.488 -34.076 1.00 0.00 24 TRP A N 19
ATOM 29791 C CA . TRP A 1 24 ? -30.985 -5.937 -35.111 1.00 0.00 24 TRP A CA 19
ATOM 29792 C C . TRP A 1 24 ? -31.208 -4.419 -35.324 1.00 0.00 24 TRP A C 19
ATOM 29793 O O . TRP A 1 24 ? -30.255 -3.679 -35.586 1.00 0.00 24 TRP A O 19
ATOM 29814 N N . ALA A 1 25 ? -32.471 -3.981 -35.217 1.00 0.00 25 ALA A N 19
ATOM 29815 C CA . ALA A 1 25 ? -32.884 -2.594 -35.533 1.00 0.00 25 ALA A CA 19
ATOM 29816 C C . ALA A 1 25 ? -32.171 -1.527 -34.669 1.00 0.00 25 ALA A C 19
ATOM 29817 O O . ALA A 1 25 ? -32.108 -0.348 -35.044 1.00 0.00 25 ALA A O 19
ATOM 29824 N N . GLU A 1 26 ? -31.619 -1.961 -33.529 1.00 0.00 26 GLU A N 19
ATOM 29825 C CA . GLU A 1 26 ? -30.864 -1.096 -32.603 1.00 0.00 26 GLU A CA 19
ATOM 29826 C C . GLU A 1 26 ? -29.409 -0.882 -33.090 1.00 0.00 26 GLU A C 19
ATOM 29827 O O . GLU A 1 26 ? -28.778 0.123 -32.770 1.00 0.00 26 GLU A O 19
ATOM 29839 N N . LEU A 1 27 ? -28.911 -1.849 -33.880 1.00 0.00 27 LEU A N 19
ATOM 29840 C CA . LEU A 1 27 ? -27.526 -1.878 -34.410 1.00 0.00 27 LEU A CA 19
ATOM 29841 C C . LEU A 1 27 ? -27.399 -1.175 -35.779 1.00 0.00 27 LEU A C 19
ATOM 29842 O O . LEU A 1 27 ? -26.327 -1.207 -36.402 1.00 0.00 27 LEU A O 19
ATOM 29858 N N . GLN A 1 28 ? -28.491 -0.548 -36.245 1.00 0.00 28 GLN A N 19
ATOM 29859 C CA . GLN A 1 28 ? -28.518 0.142 -37.552 1.00 0.00 28 GLN A CA 19
ATOM 29860 C C . GLN A 1 28 ? -27.592 1.403 -37.611 1.00 0.00 28 GLN A C 19
ATOM 29861 O O . GLN A 1 28 ? -26.929 1.596 -38.632 1.00 0.00 28 GLN A O 19
ATOM 29875 N N . PRO A 1 29 ? -27.501 2.284 -36.549 1.00 0.00 29 PRO A N 19
ATOM 29876 C CA . PRO A 1 29 ? -26.459 3.350 -36.510 1.00 0.00 29 PRO A CA 19
ATOM 29877 C C . PRO A 1 29 ? -25.017 2.770 -36.427 1.00 0.00 29 PRO A C 19
ATOM 29878 O O . PRO A 1 29 ? -24.068 3.386 -36.925 1.00 0.00 29 PRO A O 19
ATOM 29889 N N . PHE A 1 30 ? -24.888 1.564 -35.830 1.00 0.00 30 PHE A N 19
ATOM 29890 C CA . PHE A 1 30 ? -23.586 0.913 -35.560 1.00 0.00 30 PHE A CA 19
ATOM 29891 C C . PHE A 1 30 ? -22.934 0.363 -36.844 1.00 0.00 30 PHE A C 19
ATOM 29892 O O . PHE A 1 30 ? -21.712 0.483 -37.020 1.00 0.00 30 PHE A O 19
ATOM 29909 N N . PHE A 1 31 ? -23.737 -0.251 -37.742 1.00 0.00 31 PHE A N 19
ATOM 29910 C CA . PHE A 1 31 ? -23.211 -0.748 -39.038 1.00 0.00 31 PHE A CA 19
ATOM 29911 C C . PHE A 1 31 ? -22.992 0.433 -40.007 1.00 0.00 31 PHE A C 19
ATOM 29912 O O . PHE A 1 31 ? -22.058 0.415 -40.820 1.00 0.00 31 PHE A O 19
ATOM 29929 N N . ALA A 1 32 ? -23.875 1.454 -39.901 1.00 0.00 32 ALA A N 19
ATOM 29930 C CA . ALA A 1 32 ? -23.876 2.633 -40.794 1.00 0.00 32 ALA A CA 19
ATOM 29931 C C . ALA A 1 32 ? -22.572 3.444 -40.679 1.00 0.00 32 ALA A C 19
ATOM 29932 O O . ALA A 1 32 ? -22.077 3.983 -41.673 1.00 0.00 32 ALA A O 19
ATOM 29939 N N . ARG A 1 33 ? -22.023 3.520 -39.454 1.00 0.00 33 ARG A N 19
ATOM 29940 C CA . ARG A 1 33 ? -20.716 4.165 -39.198 1.00 0.00 33 ARG A CA 19
ATOM 29941 C C . ARG A 1 33 ? -19.540 3.208 -39.512 1.00 0.00 33 ARG A C 19
ATOM 29942 O O . ARG A 1 33 ? -18.408 3.660 -39.722 1.00 0.00 33 ARG A O 19
ATOM 29963 N N . GLY A 1 34 ? -19.826 1.893 -39.547 1.00 0.00 34 GLY A N 19
ATOM 29964 C CA . GLY A 1 34 ? -18.822 0.866 -39.876 1.00 0.00 34 GLY A CA 19
ATOM 29965 C C . GLY A 1 34 ? -18.092 0.306 -38.658 1.00 0.00 34 GLY A C 19
ATOM 29966 O O . GLY A 1 34 ? -17.019 -0.292 -38.793 1.00 0.00 34 GLY A O 19
ATOM 29970 N N . ALA A 1 35 ? -18.695 0.477 -37.469 1.00 0.00 35 ALA A N 19
ATOM 29971 C CA . ALA A 1 35 ? -18.131 0.001 -36.184 1.00 0.00 35 ALA A CA 19
ATOM 29972 C C . ALA A 1 35 ? -18.869 -1.269 -35.708 1.00 0.00 35 ALA A C 19
ATOM 29973 O O . ALA A 1 35 ? -19.046 -1.491 -34.502 1.00 0.00 35 ALA A O 19
ATOM 29980 N N . LEU A 1 36 ? -19.262 -2.113 -36.676 1.00 0.00 36 LEU A N 19
ATOM 29981 C CA . LEU A 1 36 ? -20.012 -3.351 -36.419 1.00 0.00 36 LEU A CA 19
ATOM 29982 C C . LEU A 1 36 ? -19.349 -4.502 -37.194 1.00 0.00 36 LEU A C 19
ATOM 29983 O O . LEU A 1 36 ? -19.188 -4.406 -38.410 1.00 0.00 36 LEU A O 19
ATOM 29999 N N . LEU A 1 37 ? -18.936 -5.560 -36.478 1.00 0.00 37 LEU A N 19
ATOM 30000 C CA . LEU A 1 37 ? -18.220 -6.721 -37.058 1.00 0.00 37 LEU A CA 19
ATOM 30001 C C . LEU A 1 37 ? -19.113 -7.976 -37.008 1.00 0.00 37 LEU A C 19
ATOM 30002 O O . LEU A 1 37 ? -19.713 -8.273 -35.984 1.00 0.00 37 LEU A O 19
ATOM 30018 N N . GLN A 1 38 ? -19.182 -8.687 -38.137 1.00 0.00 38 GLN A N 19
ATOM 30019 C CA . GLN A 1 38 ? -19.987 -9.911 -38.319 1.00 0.00 38 GLN A CA 19
ATOM 30020 C C . GLN A 1 38 ? -19.142 -11.160 -38.043 1.00 0.00 38 GLN A C 19
ATOM 30021 O O . GLN A 1 38 ? -18.126 -11.383 -38.711 1.00 0.00 38 GLN A O 19
ATOM 30035 N N . VAL A 1 39 ? -19.577 -11.961 -37.067 1.00 0.00 39 VAL A N 19
ATOM 30036 C CA . VAL A 1 39 ? -19.000 -13.278 -36.768 1.00 0.00 39 VAL A CA 19
ATOM 30037 C C . VAL A 1 39 ? -19.815 -14.343 -37.509 1.00 0.00 39 VAL A C 19
ATOM 30038 O O . VAL A 1 39 ? -21.046 -14.413 -37.352 1.00 0.00 39 VAL A O 19
ATOM 30051 N N . ASP A 1 40 ? -19.123 -15.134 -38.342 1.00 0.00 40 ASP A N 19
ATOM 30052 C CA . ASP A 1 40 ? -19.691 -16.343 -38.949 1.00 0.00 40 ASP A CA 19
ATOM 30053 C C . ASP A 1 40 ? -19.918 -17.374 -37.833 1.00 0.00 40 ASP A C 19
ATOM 30054 O O . ASP A 1 40 ? -19.117 -17.450 -36.894 1.00 0.00 40 ASP A O 19
ATOM 30063 N N . ALA A 1 41 ? -20.996 -18.158 -37.943 1.00 0.00 41 ALA A N 19
ATOM 30064 C CA . ALA A 1 41 ? -21.400 -19.117 -36.899 1.00 0.00 41 ALA A CA 19
ATOM 30065 C C . ALA A 1 41 ? -20.310 -20.183 -36.637 1.00 0.00 41 ALA A C 19
ATOM 30066 O O . ALA A 1 41 ? -20.234 -20.733 -35.533 1.00 0.00 41 ALA A O 19
ATOM 30073 N N . ALA A 1 42 ? -19.456 -20.443 -37.658 1.00 0.00 42 ALA A N 19
ATOM 30074 C CA . ALA A 1 42 ? -18.315 -21.387 -37.558 1.00 0.00 42 ALA A CA 19
ATOM 30075 C C . ALA A 1 42 ? -17.269 -20.921 -36.523 1.00 0.00 42 ALA A C 19
ATOM 30076 O O . ALA A 1 42 ? -16.478 -21.728 -36.018 1.00 0.00 42 ALA A O 19
ATOM 30083 N N . LEU A 1 43 ? -17.254 -19.607 -36.243 1.00 0.00 43 LEU A N 19
ATOM 30084 C CA . LEU A 1 43 ? -16.414 -19.006 -35.187 1.00 0.00 43 LEU A CA 19
ATOM 30085 C C . LEU A 1 43 ? -17.226 -18.915 -33.875 1.00 0.00 43 LEU A C 19
ATOM 30086 O O . LEU A 1 43 ? -18.314 -19.493 -33.767 1.00 0.00 43 LEU A O 19
ATOM 30102 N N . ASP A 1 44 ? -16.697 -18.186 -32.882 1.00 0.00 44 ASP A N 19
ATOM 30103 C CA . ASP A 1 44 ? -17.360 -18.012 -31.577 1.00 0.00 44 ASP A CA 19
ATOM 30104 C C . ASP A 1 44 ? -17.234 -16.554 -31.153 1.00 0.00 44 ASP A C 19
ATOM 30105 O O . ASP A 1 44 ? -16.125 -16.059 -30.984 1.00 0.00 44 ASP A O 19
ATOM 30114 N N . LEU A 1 45 ? -18.392 -15.907 -30.950 1.00 0.00 45 LEU A N 19
ATOM 30115 C CA . LEU A 1 45 ? -18.500 -14.473 -30.605 1.00 0.00 45 LEU A CA 19
ATOM 30116 C C . LEU A 1 45 ? -17.595 -14.080 -29.415 1.00 0.00 45 LEU A C 19
ATOM 30117 O O . LEU A 1 45 ? -17.001 -13.002 -29.416 1.00 0.00 45 LEU A O 19
ATOM 30133 N N . VAL A 1 46 ? -17.491 -14.992 -28.432 1.00 0.00 46 VAL A N 19
ATOM 30134 C CA . VAL A 1 46 ? -16.747 -14.757 -27.184 1.00 0.00 46 VAL A CA 19
ATOM 30135 C C . VAL A 1 46 ? -15.225 -14.676 -27.446 1.00 0.00 46 VAL A C 19
ATOM 30136 O O . VAL A 1 46 ? -14.572 -13.728 -26.999 1.00 0.00 46 VAL A O 19
ATOM 30149 N N . GLU A 1 47 ? -14.673 -15.661 -28.185 1.00 0.00 47 GLU A N 19
ATOM 30150 C CA . GLU A 1 47 ? -13.215 -15.726 -28.451 1.00 0.00 47 GLU A CA 19
ATOM 30151 C C . GLU A 1 47 ? -12.778 -14.670 -29.492 1.00 0.00 47 GLU A C 19
ATOM 30152 O O . GLU A 1 47 ? -11.625 -14.210 -29.472 1.00 0.00 47 GLU A O 19
ATOM 30164 N N . VAL A 1 48 ? -13.710 -14.305 -30.399 1.00 0.00 48 VAL A N 19
ATOM 30165 C CA . VAL A 1 48 ? -13.515 -13.207 -31.367 1.00 0.00 48 VAL A CA 19
ATOM 30166 C C . VAL A 1 48 ? -13.415 -11.866 -30.607 1.00 0.00 48 VAL A C 19
ATOM 30167 O O . VAL A 1 48 ? -12.533 -11.039 -30.876 1.00 0.00 48 VAL A O 19
ATOM 30180 N N . ALA A 1 49 ? -14.321 -11.704 -29.627 1.00 0.00 49 ALA A N 19
ATOM 30181 C CA . ALA A 1 49 ? -14.358 -10.534 -28.733 1.00 0.00 49 ALA A CA 19
ATOM 30182 C C . ALA A 1 49 ? -13.120 -10.502 -27.817 1.00 0.00 49 ALA A C 19
ATOM 30183 O O . ALA A 1 49 ? -12.608 -9.429 -27.505 1.00 0.00 49 ALA A O 19
ATOM 30190 N N . GLU A 1 50 ? -12.650 -11.701 -27.405 1.00 0.00 50 GLU A N 19
ATOM 30191 C CA . GLU A 1 50 ? -11.493 -11.859 -26.492 1.00 0.00 50 GLU A CA 19
ATOM 30192 C C . GLU A 1 50 ? -10.192 -11.446 -27.185 1.00 0.00 50 GLU A C 19
ATOM 30193 O O . GLU A 1 50 ? -9.264 -10.954 -26.539 1.00 0.00 50 GLU A O 19
ATOM 30205 N N . ALA A 1 51 ? -10.131 -11.692 -28.505 1.00 0.00 51 ALA A N 19
ATOM 30206 C CA . ALA A 1 51 ? -8.990 -11.294 -29.339 1.00 0.00 51 ALA A CA 19
ATOM 30207 C C . ALA A 1 51 ? -8.856 -9.759 -29.361 1.00 0.00 51 ALA A C 19
ATOM 30208 O O . ALA A 1 51 ? -7.792 -9.209 -29.079 1.00 0.00 51 ALA A O 19
ATOM 30215 N N . LEU A 1 52 ? -9.982 -9.089 -29.645 1.00 0.00 52 LEU A N 19
ATOM 30216 C CA . LEU A 1 52 ? -10.066 -7.615 -29.709 1.00 0.00 52 LEU A CA 19
ATOM 30217 C C . LEU A 1 52 ? -9.850 -6.975 -28.321 1.00 0.00 52 LEU A C 19
ATOM 30218 O O . LEU A 1 52 ? -9.282 -5.882 -28.210 1.00 0.00 52 LEU A O 19
ATOM 30234 N N . ALA A 1 53 ? -10.299 -7.690 -27.274 1.00 0.00 53 ALA A N 19
ATOM 30235 C CA . ALA A 1 53 ? -10.155 -7.268 -25.865 1.00 0.00 53 ALA A CA 19
ATOM 30236 C C . ALA A 1 53 ? -8.709 -7.474 -25.365 1.00 0.00 53 ALA A C 19
ATOM 30237 O O . ALA A 1 53 ? -8.213 -6.707 -24.531 1.00 0.00 53 ALA A O 19
ATOM 30244 N N . GLY A 1 54 ? -8.052 -8.516 -25.901 1.00 0.00 54 GLY A N 19
ATOM 30245 C CA . GLY A 1 54 ? -6.692 -8.903 -25.507 1.00 0.00 54 GLY A CA 19
ATOM 30246 C C . GLY A 1 54 ? -5.618 -8.375 -26.451 1.00 0.00 54 GLY A C 19
ATOM 30247 O O . GLY A 1 54 ? -4.459 -8.810 -26.374 1.00 0.00 54 GLY A O 19
ATOM 30251 N N . ASP A 1 55 ? -6.029 -7.466 -27.367 1.00 0.00 55 ASP A N 19
ATOM 30252 C CA . ASP A 1 55 ? -5.144 -6.778 -28.346 1.00 0.00 55 ASP A CA 19
ATOM 30253 C C . ASP A 1 55 ? -4.570 -7.750 -29.414 1.00 0.00 55 ASP A C 19
ATOM 30254 O O . ASP A 1 55 ? -3.710 -7.372 -30.218 1.00 0.00 55 ASP A O 19
ATOM 30263 N N . ASP A 1 56 ? -5.082 -8.991 -29.435 1.00 0.00 56 ASP A N 19
ATOM 30264 C CA . ASP A 1 56 ? -4.677 -10.024 -30.400 1.00 0.00 56 ASP A CA 19
ATOM 30265 C C . ASP A 1 56 ? -5.249 -9.672 -31.793 1.00 0.00 56 ASP A C 19
ATOM 30266 O O . ASP A 1 56 ? -6.336 -10.121 -32.184 1.00 0.00 56 ASP A O 19
ATOM 30275 N N . ARG A 1 57 ? -4.497 -8.809 -32.491 1.00 0.00 57 ARG A N 19
ATOM 30276 C CA . ARG A 1 57 ? -4.764 -8.397 -33.878 1.00 0.00 57 ARG A CA 19
ATOM 30277 C C . ARG A 1 57 ? -4.578 -9.586 -34.844 1.00 0.00 57 ARG A C 19
ATOM 30278 O O . ARG A 1 57 ? -5.223 -9.640 -35.881 1.00 0.00 57 ARG A O 19
ATOM 30299 N N . GLU A 1 58 ? -3.704 -10.539 -34.461 1.00 0.00 58 GLU A N 19
ATOM 30300 C CA . GLU A 1 58 ? -3.270 -11.647 -35.339 1.00 0.00 58 GLU A CA 19
ATOM 30301 C C . GLU A 1 58 ? -4.414 -12.649 -35.599 1.00 0.00 58 GLU A C 19
ATOM 30302 O O . GLU A 1 58 ? -4.543 -13.176 -36.711 1.00 0.00 58 GLU A O 19
ATOM 30314 N N . LYS A 1 59 ? -5.250 -12.869 -34.574 1.00 0.00 59 LYS A N 19
ATOM 30315 C CA . LYS A 1 59 ? -6.381 -13.812 -34.640 1.00 0.00 59 LYS A CA 19
ATOM 30316 C C . LYS A 1 59 ? -7.467 -13.280 -35.590 1.00 0.00 59 LYS A C 19
ATOM 30317 O O . LYS A 1 59 ? -7.911 -13.978 -36.515 1.00 0.00 59 LYS A O 19
ATOM 30336 N N . VAL A 1 60 ? -7.869 -12.023 -35.347 1.00 0.00 60 VAL A N 19
ATOM 30337 C CA . VAL A 1 60 ? -8.941 -11.363 -36.113 1.00 0.00 60 VAL A CA 19
ATOM 30338 C C . VAL A 1 60 ? -8.501 -11.012 -37.551 1.00 0.00 60 VAL A C 19
ATOM 30339 O O . VAL A 1 60 ? -9.311 -11.103 -38.469 1.00 0.00 60 VAL A O 19
ATOM 30352 N N . ALA A 1 61 ? -7.204 -10.669 -37.744 1.00 0.00 61 ALA A N 19
ATOM 30353 C CA . ALA A 1 61 ? -6.647 -10.296 -39.076 1.00 0.00 61 ALA A CA 19
ATOM 30354 C C . ALA A 1 61 ? -6.687 -11.489 -40.045 1.00 0.00 61 ALA A C 19
ATOM 30355 O O . ALA A 1 61 ? -6.841 -11.309 -41.257 1.00 0.00 61 ALA A O 19
ATOM 30362 N N . ALA A 1 62 ? -6.548 -12.708 -39.488 1.00 0.00 62 ALA A N 19
ATOM 30363 C CA . ALA A 1 62 ? -6.665 -13.964 -40.252 1.00 0.00 62 ALA A CA 19
ATOM 30364 C C . ALA A 1 62 ? -8.090 -14.126 -40.811 1.00 0.00 62 ALA A C 19
ATOM 30365 O O . ALA A 1 62 ? -8.276 -14.494 -41.976 1.00 0.00 62 ALA A O 19
ATOM 30372 N N . TRP A 1 63 ? -9.082 -13.822 -39.959 1.00 0.00 63 TRP A N 19
ATOM 30373 C CA . TRP A 1 63 ? -10.509 -13.910 -40.310 1.00 0.00 63 TRP A CA 19
ATOM 30374 C C . TRP A 1 63 ? -10.961 -12.772 -41.263 1.00 0.00 63 TRP A C 19
ATOM 30375 O O . TRP A 1 63 ? -11.877 -12.976 -42.073 1.00 0.00 63 TRP A O 19
ATOM 30396 N N . LEU A 1 64 ? -10.330 -11.582 -41.137 1.00 0.00 64 LEU A N 19
ATOM 30397 C CA . LEU A 1 64 ? -10.583 -10.413 -42.025 1.00 0.00 64 LEU A CA 19
ATOM 30398 C C . LEU A 1 64 ? -10.002 -10.666 -43.430 1.00 0.00 64 LEU A C 19
ATOM 30399 O O . LEU A 1 64 ? -10.567 -10.219 -44.435 1.00 0.00 64 LEU A O 19
ATOM 30415 N N . SER A 1 65 ? -8.870 -11.384 -43.477 1.00 0.00 65 SER A N 19
ATOM 30416 C CA . SER A 1 65 ? -8.191 -11.746 -44.734 1.00 0.00 65 SER A CA 19
ATOM 30417 C C . SER A 1 65 ? -8.943 -12.890 -45.443 1.00 0.00 65 SER A C 19
ATOM 30418 O O . SER A 1 65 ? -9.068 -12.903 -46.674 1.00 0.00 65 SER A O 19
ATOM 30426 N N . GLY A 1 66 ? -9.445 -13.837 -44.638 1.00 0.00 66 GLY A N 19
ATOM 30427 C CA . GLY A 1 66 ? -10.177 -14.995 -45.138 1.00 0.00 66 GLY A CA 19
ATOM 30428 C C . GLY A 1 66 ? -10.391 -16.027 -44.037 1.00 0.00 66 GLY A C 19
ATOM 30429 O O . GLY A 1 66 ? -9.553 -16.917 -43.849 1.00 0.00 66 GLY A O 19
ATOM 30433 N N . GLY A 1 67 ? -11.491 -15.877 -43.277 1.00 0.00 67 GLY A N 19
ATOM 30434 C CA . GLY A 1 67 ? -11.845 -16.816 -42.207 1.00 0.00 67 GLY A CA 19
ATOM 30435 C C . GLY A 1 67 ? -13.334 -16.804 -41.918 1.00 0.00 67 GLY A C 19
ATOM 30436 O O . GLY A 1 67 ? -14.019 -17.828 -42.076 1.00 0.00 67 GLY A O 19
ATOM 30440 N N . GLY A 1 68 ? -13.844 -15.636 -41.492 1.00 0.00 68 GLY A N 19
ATOM 30441 C CA . GLY A 1 68 ? -15.281 -15.470 -41.253 1.00 0.00 68 GLY A CA 19
ATOM 30442 C C . GLY A 1 68 ? -15.635 -14.289 -40.358 1.00 0.00 68 GLY A C 19
ATOM 30443 O O . GLY A 1 68 ? -16.689 -14.298 -39.720 1.00 0.00 68 GLY A O 19
ATOM 30447 N N . LEU A 1 69 ? -14.764 -13.268 -40.299 1.00 0.00 69 LEU A N 19
ATOM 30448 C CA . LEU A 1 69 ? -15.039 -12.026 -39.552 1.00 0.00 69 LEU A CA 19
ATOM 30449 C C . LEU A 1 69 ? -14.844 -10.854 -40.518 1.00 0.00 69 LEU A C 19
ATOM 30450 O O . LEU A 1 69 ? -13.742 -10.650 -41.033 1.00 0.00 69 LEU A O 19
ATOM 30466 N N . SER A 1 70 ? -15.926 -10.122 -40.788 1.00 0.00 70 SER A N 19
ATOM 30467 C CA . SER A 1 70 ? -15.941 -9.002 -41.747 1.00 0.00 70 SER A CA 19
ATOM 30468 C C . SER A 1 70 ? -16.969 -7.960 -41.291 1.00 0.00 70 SER A C 19
ATOM 30469 O O . SER A 1 70 ? -17.992 -8.325 -40.730 1.00 0.00 70 SER A O 19
ATOM 30477 N N . LYS A 1 71 ? -16.687 -6.667 -41.535 1.00 0.00 71 LYS A N 19
ATOM 30478 C CA . LYS A 1 71 ? -17.581 -5.551 -41.138 1.00 0.00 71 LYS A CA 19
ATOM 30479 C C . LYS A 1 71 ? -18.979 -5.672 -41.802 1.00 0.00 71 LYS A C 19
ATOM 30480 O O . LYS A 1 71 ? -19.117 -6.259 -42.881 1.00 0.00 71 LYS A O 19
ATOM 30499 N N . VAL A 1 72 ? -20.005 -5.125 -41.131 1.00 0.00 72 VAL A N 19
ATOM 30500 C CA . VAL A 1 72 ? -21.409 -5.214 -41.576 1.00 0.00 72 VAL A CA 19
ATOM 30501 C C . VAL A 1 72 ? -21.754 -4.000 -42.465 1.00 0.00 72 VAL A C 19
ATOM 30502 O O . VAL A 1 72 ? -21.838 -2.865 -41.974 1.00 0.00 72 VAL A O 19
ATOM 30515 N N . GLY A 1 73 ? -21.901 -4.246 -43.781 1.00 0.00 73 GLY A N 19
ATOM 30516 C CA . GLY A 1 73 ? -22.284 -3.207 -44.748 1.00 0.00 73 GLY A CA 19
ATOM 30517 C C . GLY A 1 73 ? -23.773 -3.251 -45.082 1.00 0.00 73 GLY A C 19
ATOM 30518 O O . GLY A 1 73 ? -24.554 -3.849 -44.336 1.00 0.00 73 GLY A O 19
ATOM 30522 N N . GLU A 1 74 ? -24.164 -2.609 -46.207 1.00 0.00 74 GLU A N 19
ATOM 30523 C CA . GLU A 1 74 ? -25.565 -2.579 -46.692 1.00 0.00 74 GLU A CA 19
ATOM 30524 C C . GLU A 1 74 ? -26.089 -4.002 -46.961 1.00 0.00 74 GLU A C 19
ATOM 30525 O O . GLU A 1 74 ? -27.210 -4.342 -46.581 1.00 0.00 74 GLU A O 19
ATOM 30537 N N . ASP A 1 75 ? -25.264 -4.817 -47.634 1.00 0.00 75 ASP A N 19
ATOM 30538 C CA . ASP A 1 75 ? -25.619 -6.206 -48.004 1.00 0.00 75 ASP A CA 19
ATOM 30539 C C . ASP A 1 75 ? -25.872 -7.060 -46.745 1.00 0.00 75 ASP A C 19
ATOM 30540 O O . ASP A 1 75 ? -26.920 -7.711 -46.614 1.00 0.00 75 ASP A O 19
ATOM 30549 N N . ALA A 1 76 ? -24.917 -6.987 -45.806 1.00 0.00 76 ALA A N 19
ATOM 30550 C CA . ALA A 1 76 ? -24.976 -7.700 -44.516 1.00 0.00 76 ALA A CA 19
ATOM 30551 C C . ALA A 1 76 ? -26.132 -7.185 -43.633 1.00 0.00 76 ALA A C 19
ATOM 30552 O O . ALA A 1 76 ? -26.622 -7.906 -42.762 1.00 0.00 76 ALA A O 19
ATOM 30559 N N . ALA A 1 77 ? -26.525 -5.916 -43.848 1.00 0.00 77 ALA A N 19
ATOM 30560 C CA . ALA A 1 77 ? -27.611 -5.262 -43.090 1.00 0.00 77 ALA A CA 19
ATOM 30561 C C . ALA A 1 77 ? -28.968 -5.958 -43.286 1.00 0.00 77 ALA A C 19
ATOM 30562 O O . ALA A 1 77 ? -29.641 -6.294 -42.303 1.00 0.00 77 ALA A O 19
ATOM 30569 N N . LYS A 1 78 ? -29.373 -6.155 -44.562 1.00 0.00 78 LYS A N 19
ATOM 30570 C CA . LYS A 1 78 ? -30.640 -6.849 -44.888 1.00 0.00 78 LYS A CA 19
ATOM 30571 C C . LYS A 1 78 ? -30.555 -8.331 -44.507 1.00 0.00 78 LYS A C 19
ATOM 30572 O O . LYS A 1 78 ? -31.564 -8.935 -44.142 1.00 0.00 78 LYS A O 19
ATOM 30591 N N . ASP A 1 79 ? -29.335 -8.904 -44.587 1.00 0.00 79 ASP A N 19
ATOM 30592 C CA . ASP A 1 79 ? -29.079 -10.297 -44.165 1.00 0.00 79 ASP A CA 19
ATOM 30593 C C . ASP A 1 79 ? -29.456 -10.478 -42.689 1.00 0.00 79 ASP A C 19
ATOM 30594 O O . ASP A 1 79 ? -30.266 -11.335 -42.360 1.00 0.00 79 ASP A O 19
ATOM 30603 N N . PHE A 1 80 ? -28.861 -9.633 -41.829 1.00 0.00 80 PHE A N 19
ATOM 30604 C CA . PHE A 1 80 ? -29.102 -9.634 -40.362 1.00 0.00 80 PHE A CA 19
ATOM 30605 C C . PHE A 1 80 ? -30.555 -9.300 -39.989 1.00 0.00 80 PHE A C 19
ATOM 30606 O O . PHE A 1 80 ? -31.072 -9.817 -38.993 1.00 0.00 80 PHE A O 19
ATOM 30623 N N . LEU A 1 81 ? -31.196 -8.444 -40.789 1.00 0.00 81 LEU A N 19
ATOM 30624 C CA . LEU A 1 81 ? -32.639 -8.142 -40.662 1.00 0.00 81 LEU A CA 19
ATOM 30625 C C . LEU A 1 81 ? -33.478 -9.427 -40.908 1.00 0.00 81 LEU A C 19
ATOM 30626 O O . LEU A 1 81 ? -34.514 -9.647 -40.280 1.00 0.00 81 LEU A O 19
ATOM 30642 N N . GLU A 1 82 ? -32.997 -10.269 -41.825 1.00 0.00 82 GLU A N 19
ATOM 30643 C CA . GLU A 1 82 ? -33.681 -11.504 -42.246 1.00 0.00 82 GLU A CA 19
ATOM 30644 C C . GLU A 1 82 ? -33.131 -12.759 -41.540 1.00 0.00 82 GLU A C 19
ATOM 30645 O O . GLU A 1 82 ? -33.668 -13.851 -41.771 1.00 0.00 82 GLU A O 19
ATOM 30657 N N . ARG A 1 83 ? -32.043 -12.629 -40.729 1.00 0.00 83 ARG A N 19
ATOM 30658 C CA . ARG A 1 83 ? -31.489 -13.782 -39.973 1.00 0.00 83 ARG A CA 19
ATOM 30659 C C . ARG A 1 83 ? -32.543 -14.314 -38.972 1.00 0.00 83 ARG A C 19
ATOM 30660 O O . ARG A 1 83 ? -33.339 -15.193 -39.321 1.00 0.00 83 ARG A O 19
ATOM 30681 N N . ASP A 1 84 ? -32.534 -13.797 -37.729 1.00 0.00 84 ASP A N 19
ATOM 30682 C CA . ASP A 1 84 ? -33.553 -14.102 -36.718 1.00 0.00 84 ASP A CA 19
ATOM 30683 C C . ASP A 1 84 ? -34.759 -13.112 -36.734 1.00 0.00 84 ASP A C 19
ATOM 30684 O O . ASP A 1 84 ? -35.897 -13.597 -36.754 1.00 0.00 84 ASP A O 19
ATOM 30693 N N . PRO A 1 85 ? -34.602 -11.706 -36.718 1.00 0.00 85 PRO A N 19
ATOM 30694 C CA . PRO A 1 85 ? -33.307 -10.915 -36.705 1.00 0.00 85 PRO A CA 19
ATOM 30695 C C . PRO A 1 85 ? -32.587 -10.816 -35.326 1.00 0.00 85 PRO A C 19
ATOM 30696 O O . PRO A 1 85 ? -31.438 -10.372 -35.266 1.00 0.00 85 PRO A O 19
ATOM 30707 N N . THR A 1 86 ? -33.314 -11.172 -34.252 1.00 0.00 86 THR A N 19
ATOM 30708 C CA . THR A 1 86 ? -32.810 -11.246 -32.853 1.00 0.00 86 THR A CA 19
ATOM 30709 C C . THR A 1 86 ? -31.433 -11.957 -32.753 1.00 0.00 86 THR A C 19
ATOM 30710 O O . THR A 1 86 ? -31.345 -13.168 -32.909 1.00 0.00 86 THR A O 19
ATOM 30721 N N . LEU A 1 87 ? -30.379 -11.192 -32.469 1.00 0.00 87 LEU A N 19
ATOM 30722 C CA . LEU A 1 87 ? -28.987 -11.673 -32.572 1.00 0.00 87 LEU A CA 19
ATOM 30723 C C . LEU A 1 87 ? -28.169 -11.275 -31.330 1.00 0.00 87 LEU A C 19
ATOM 30724 O O . LEU A 1 87 ? -28.541 -10.358 -30.594 1.00 0.00 87 LEU A O 19
ATOM 30740 N N . TRP A 1 88 ? -27.040 -11.963 -31.129 1.00 0.00 88 TRP A N 19
ATOM 30741 C CA . TRP A 1 88 ? -26.144 -11.733 -29.986 1.00 0.00 88 TRP A CA 19
ATOM 30742 C C . TRP A 1 88 ? -25.141 -10.622 -30.319 1.00 0.00 88 TRP A C 19
ATOM 30743 O O . TRP A 1 88 ? -24.239 -10.813 -31.136 1.00 0.00 88 TRP A O 19
ATOM 30764 N N . ALA A 1 89 ? -25.330 -9.463 -29.677 1.00 0.00 89 ALA A N 19
ATOM 30765 C CA . ALA A 1 89 ? -24.475 -8.284 -29.851 1.00 0.00 89 ALA A CA 19
ATOM 30766 C C . ALA A 1 89 ? -23.682 -8.024 -28.559 1.00 0.00 89 ALA A C 19
ATOM 30767 O O . ALA A 1 89 ? -24.276 -7.862 -27.485 1.00 0.00 89 ALA A O 19
ATOM 30774 N N . VAL A 1 90 ? -22.344 -8.008 -28.667 1.00 0.00 90 VAL A N 19
ATOM 30775 C CA . VAL A 1 90 ? -21.436 -7.634 -27.563 1.00 0.00 90 VAL A CA 19
ATOM 30776 C C . VAL A 1 90 ? -20.597 -6.410 -27.983 1.00 0.00 90 VAL A C 19
ATOM 30777 O O . VAL A 1 90 ? -19.924 -6.426 -29.019 1.00 0.00 90 VAL A O 19
ATOM 30790 N N . VAL A 1 91 ? -20.690 -5.322 -27.205 1.00 0.00 91 VAL A N 19
ATOM 30791 C CA . VAL A 1 91 ? -19.860 -4.134 -27.418 1.00 0.00 91 VAL A CA 19
ATOM 30792 C C . VAL A 1 91 ? -18.464 -4.390 -26.816 1.00 0.00 91 VAL A C 19
ATOM 30793 O O . VAL A 1 91 ? -18.314 -4.578 -25.606 1.00 0.00 91 VAL A O 19
ATOM 30806 N N . VAL A 1 92 ? -17.459 -4.480 -27.702 1.00 0.00 92 VAL A N 19
ATOM 30807 C CA . VAL A 1 92 ? -16.046 -4.672 -27.319 1.00 0.00 92 VAL A CA 19
ATOM 30808 C C . VAL A 1 92 ? -15.341 -3.290 -27.335 1.00 0.00 92 VAL A C 19
ATOM 30809 O O . VAL A 1 92 ? -15.885 -2.326 -27.898 1.00 0.00 92 VAL A O 19
ATOM 30822 N N . ALA A 1 93 ? -14.147 -3.207 -26.709 1.00 0.00 93 ALA A N 19
ATOM 30823 C CA . ALA A 1 93 ? -13.386 -1.948 -26.548 1.00 0.00 93 ALA A CA 19
ATOM 30824 C C . ALA A 1 93 ? -13.182 -1.159 -27.886 1.00 0.00 93 ALA A C 19
ATOM 30825 O O . ALA A 1 93 ? -13.522 0.028 -27.916 1.00 0.00 93 ALA A O 19
ATOM 30832 N N . PRO A 1 94 ? -12.652 -1.772 -29.022 1.00 0.00 94 PRO A N 19
ATOM 30833 C CA . PRO A 1 94 ? -12.515 -1.034 -30.308 1.00 0.00 94 PRO A CA 19
ATOM 30834 C C . PRO A 1 94 ? -13.889 -0.728 -30.970 1.00 0.00 94 PRO A C 19
ATOM 30835 O O . PRO A 1 94 ? -14.201 0.431 -31.273 1.00 0.00 94 PRO A O 19
ATOM 30846 N N . TRP A 1 95 ? -14.696 -1.785 -31.167 1.00 0.00 95 TRP A N 19
ATOM 30847 C CA . TRP A 1 95 ? -15.990 -1.717 -31.877 1.00 0.00 95 TRP A CA 19
ATOM 30848 C C . TRP A 1 95 ? -16.962 -2.787 -31.346 1.00 0.00 95 TRP A C 19
ATOM 30849 O O . TRP A 1 95 ? -16.570 -3.670 -30.575 1.00 0.00 95 TRP A O 19
ATOM 30870 N N . VAL A 1 96 ? -18.227 -2.711 -31.794 1.00 0.00 96 VAL A N 19
ATOM 30871 C CA . VAL A 1 96 ? -19.273 -3.689 -31.442 1.00 0.00 96 VAL A CA 19
ATOM 30872 C C . VAL A 1 96 ? -19.182 -4.882 -32.409 1.00 0.00 96 VAL A C 19
ATOM 30873 O O . VAL A 1 96 ? -19.008 -4.695 -33.616 1.00 0.00 96 VAL A O 19
ATOM 30886 N N . VAL A 1 97 ? -19.277 -6.099 -31.863 1.00 0.00 97 VAL A N 19
ATOM 30887 C CA . VAL A 1 97 ? -19.171 -7.358 -32.620 1.00 0.00 97 VAL A CA 19
ATOM 30888 C C . VAL A 1 97 ? -20.440 -8.192 -32.372 1.00 0.00 97 VAL A C 19
ATOM 30889 O O . VAL A 1 97 ? -20.908 -8.284 -31.233 1.00 0.00 97 VAL A O 19
ATOM 30902 N N . ILE A 1 98 ? -20.977 -8.808 -33.440 1.00 0.00 98 ILE A N 19
ATOM 30903 C CA . ILE A 1 98 ? -22.291 -9.489 -33.430 1.00 0.00 98 ILE A CA 19
ATOM 30904 C C . ILE A 1 98 ? -22.211 -10.860 -34.125 1.00 0.00 98 ILE A C 19
ATOM 30905 O O . ILE A 1 98 ? -21.313 -11.107 -34.924 1.00 0.00 98 ILE A O 19
ATOM 30921 N N . GLN A 1 99 ? -23.167 -11.735 -33.789 1.00 0.00 99 GLN A N 19
ATOM 30922 C CA . GLN A 1 99 ? -23.416 -13.014 -34.483 1.00 0.00 99 GLN A CA 19
ATOM 30923 C C . GLN A 1 99 ? -24.938 -13.241 -34.498 1.00 0.00 99 GLN A C 19
ATOM 30924 O O . GLN A 1 99 ? -25.641 -12.710 -33.627 1.00 0.00 99 GLN A O 19
ATOM 30938 N N . GLU A 1 100 ? -25.441 -14.021 -35.467 1.00 0.00 100 GLU A N 19
ATOM 30939 C CA . GLU A 1 100 ? -26.856 -14.435 -35.493 1.00 0.00 100 GLU A CA 19
ATOM 30940 C C . GLU A 1 100 ? -27.117 -15.478 -34.382 1.00 0.00 100 GLU A C 19
ATOM 30941 O O . GLU A 1 100 ? -26.222 -16.270 -34.045 1.00 0.00 100 GLU A O 19
ATOM 30953 N N . ARG A 1 101 ? -28.330 -15.448 -33.800 1.00 0.00 101 ARG A N 19
ATOM 30954 C CA . ARG A 1 101 ? -28.731 -16.388 -32.732 1.00 0.00 101 ARG A CA 19
ATOM 30955 C C . ARG A 1 101 ? -28.957 -17.796 -33.318 1.00 0.00 101 ARG A C 19
ATOM 30956 O O . ARG A 1 101 ? -28.625 -18.795 -32.676 1.00 0.00 101 ARG A O 19
ATOM 30977 N N . ALA A 1 102 ? -29.533 -17.850 -34.526 1.00 0.00 102 ALA A N 19
ATOM 30978 C CA . ALA A 1 102 ? -29.659 -19.095 -35.304 1.00 0.00 102 ALA A CA 19
ATOM 30979 C C . ALA A 1 102 ? -28.265 -19.720 -35.571 1.00 0.00 102 ALA A C 19
ATOM 30980 O O . ALA A 1 102 ? -27.580 -19.325 -36.517 1.00 0.00 102 ALA A O 19
ATOM 30987 N N . GLU A 1 103 ? -27.843 -20.655 -34.688 1.00 0.00 103 GLU A N 19
ATOM 30988 C CA . GLU A 1 103 ? -26.528 -21.321 -34.788 1.00 0.00 103 GLU A CA 19
ATOM 30989 C C . GLU A 1 103 ? -26.419 -22.146 -36.089 1.00 0.00 103 GLU A C 19
ATOM 30990 O O . GLU A 1 103 ? -26.854 -23.305 -36.151 1.00 0.00 103 GLU A O 19
ATOM 31002 N N . LYS A 1 104 ? -25.853 -21.522 -37.142 1.00 0.00 104 LYS A N 19
ATOM 31003 C CA . LYS A 1 104 ? -25.586 -22.197 -38.430 1.00 0.00 104 LYS A CA 19
ATOM 31004 C C . LYS A 1 104 ? -24.338 -23.094 -38.356 1.00 0.00 104 LYS A C 19
ATOM 31005 O O . LYS A 1 104 ? -23.920 -23.686 -39.356 1.00 0.00 104 LYS A O 19
ATOM 31024 N N . ALA A 1 105 ? -23.763 -23.185 -37.153 1.00 0.00 105 ALA A N 19
ATOM 31025 C CA . ALA A 1 105 ? -22.739 -24.165 -36.804 1.00 0.00 105 ALA A CA 19
ATOM 31026 C C . ALA A 1 105 ? -23.206 -24.951 -35.568 1.00 0.00 105 ALA A C 19
ATOM 31027 O O . ALA A 1 105 ? -22.544 -24.983 -34.529 1.00 0.00 105 ALA A O 19
ATOM 31034 N N . THR A 1 106 ? -24.393 -25.559 -35.695 1.00 0.00 106 THR A N 19
ATOM 31035 C CA . THR A 1 106 ? -24.947 -26.463 -34.671 1.00 0.00 106 THR A CA 19
ATOM 31036 C C . THR A 1 106 ? -24.326 -27.880 -34.804 1.00 0.00 106 THR A C 19
ATOM 31037 O O . THR A 1 106 ? -24.513 -28.731 -33.925 1.00 0.00 106 THR A O 19
ATOM 31048 N N . LEU A 1 107 ? -23.588 -28.114 -35.919 1.00 0.00 107 LEU A N 19
ATOM 31049 C CA . LEU A 1 107 ? -22.741 -29.311 -36.101 1.00 0.00 107 LEU A CA 19
ATOM 31050 C C . LEU A 1 107 ? -21.506 -29.232 -35.170 1.00 0.00 107 LEU A C 19
ATOM 31051 O O . LEU A 1 107 ? -21.162 -30.209 -34.492 1.00 0.00 107 LEU A O 19
ATOM 31067 N N . HIS A 1 108 ? -20.862 -28.046 -35.141 1.00 0.00 108 HIS A N 19
ATOM 31068 C CA . HIS A 1 108 ? -19.681 -27.772 -34.296 1.00 0.00 108 HIS A CA 19
ATOM 31069 C C . HIS A 1 108 ? -19.767 -26.313 -33.775 1.00 0.00 108 HIS A C 19
ATOM 31070 O O . HIS A 1 108 ? -20.220 -26.106 -32.630 1.00 0.00 108 HIS A O 19
ATOM 31085 N N . GLY A 1 1 ? -2.518 7.751 -3.271 1.00 0.00 1 GLY A N 20
ATOM 31086 C CA . GLY A 1 1 ? -2.090 6.389 -3.652 1.00 0.00 1 GLY A CA 20
ATOM 31087 C C . GLY A 1 1 ? -2.209 5.396 -2.507 1.00 0.00 1 GLY A C 20
ATOM 31088 O O . GLY A 1 1 ? -1.198 4.940 -1.957 1.00 0.00 1 GLY A O 20
ATOM 31094 N N . SER A 1 2 ? -3.457 5.058 -2.147 1.00 0.00 2 SER A N 20
ATOM 31095 C CA . SER A 1 2 ? -3.752 4.036 -1.131 1.00 0.00 2 SER A CA 20
ATOM 31096 C C . SER A 1 2 ? -3.761 2.639 -1.787 1.00 0.00 2 SER A C 20
ATOM 31097 O O . SER A 1 2 ? -4.217 2.488 -2.927 1.00 0.00 2 SER A O 20
ATOM 31105 N N . HIS A 1 3 ? -3.230 1.635 -1.071 1.00 0.00 3 HIS A N 20
ATOM 31106 C CA . HIS A 1 3 ? -3.277 0.228 -1.510 1.00 0.00 3 HIS A CA 20
ATOM 31107 C C . HIS A 1 3 ? -4.729 -0.276 -1.467 1.00 0.00 3 HIS A C 20
ATOM 31108 O O . HIS A 1 3 ? -5.313 -0.399 -0.383 1.00 0.00 3 HIS A O 20
ATOM 31122 N N . MET A 1 4 ? -5.312 -0.515 -2.656 1.00 0.00 4 MET A N 20
ATOM 31123 C CA . MET A 1 4 ? -6.729 -0.905 -2.821 1.00 0.00 4 MET A CA 20
ATOM 31124 C C . MET A 1 4 ? -6.853 -2.132 -3.752 1.00 0.00 4 MET A C 20
ATOM 31125 O O . MET A 1 4 ? -5.844 -2.719 -4.173 1.00 0.00 4 MET A O 20
ATOM 31139 N N . THR A 1 5 ? -8.107 -2.502 -4.058 1.00 0.00 5 THR A N 20
ATOM 31140 C CA . THR A 1 5 ? -8.440 -3.633 -4.933 1.00 0.00 5 THR A CA 20
ATOM 31141 C C . THR A 1 5 ? -8.110 -3.321 -6.417 1.00 0.00 5 THR A C 20
ATOM 31142 O O . THR A 1 5 ? -8.721 -2.441 -7.043 1.00 0.00 5 THR A O 20
ATOM 31153 N N . GLU A 1 6 ? -7.109 -4.034 -6.963 1.00 0.00 6 GLU A N 20
ATOM 31154 C CA . GLU A 1 6 ? -6.737 -3.950 -8.386 1.00 0.00 6 GLU A CA 20
ATOM 31155 C C . GLU A 1 6 ? -7.593 -4.948 -9.179 1.00 0.00 6 GLU A C 20
ATOM 31156 O O . GLU A 1 6 ? -7.106 -5.973 -9.670 1.00 0.00 6 GLU A O 20
ATOM 31168 N N . GLN A 1 7 ? -8.882 -4.622 -9.288 1.00 0.00 7 GLN A N 20
ATOM 31169 C CA . GLN A 1 7 ? -9.922 -5.532 -9.801 1.00 0.00 7 GLN A CA 20
ATOM 31170 C C . GLN A 1 7 ? -10.002 -5.549 -11.353 1.00 0.00 7 GLN A C 20
ATOM 31171 O O . GLN A 1 7 ? -11.087 -5.735 -11.915 1.00 0.00 7 GLN A O 20
ATOM 31185 N N . THR A 1 8 ? -8.833 -5.430 -12.025 1.00 0.00 8 THR A N 20
ATOM 31186 C CA . THR A 1 8 ? -8.719 -5.439 -13.503 1.00 0.00 8 THR A CA 20
ATOM 31187 C C . THR A 1 8 ? -9.123 -6.810 -14.110 1.00 0.00 8 THR A C 20
ATOM 31188 O O . THR A 1 8 ? -9.410 -7.763 -13.370 1.00 0.00 8 THR A O 20
ATOM 31199 N N . SER A 1 9 ? -9.120 -6.878 -15.466 1.00 0.00 9 SER A N 20
ATOM 31200 C CA . SER A 1 9 ? -9.764 -7.952 -16.265 1.00 0.00 9 SER A CA 20
ATOM 31201 C C . SER A 1 9 ? -11.307 -7.834 -16.164 1.00 0.00 9 SER A C 20
ATOM 31202 O O . SER A 1 9 ? -12.037 -8.788 -16.461 1.00 0.00 9 SER A O 20
ATOM 31210 N N . THR A 1 10 ? -11.777 -6.624 -15.784 1.00 0.00 10 THR A N 20
ATOM 31211 C CA . THR A 1 10 ? -13.197 -6.313 -15.532 1.00 0.00 10 THR A CA 20
ATOM 31212 C C . THR A 1 10 ? -14.003 -6.375 -16.852 1.00 0.00 10 THR A C 20
ATOM 31213 O O . THR A 1 10 ? -15.110 -6.919 -16.894 1.00 0.00 10 THR A O 20
ATOM 31224 N N . LEU A 1 11 ? -13.405 -5.810 -17.925 1.00 0.00 11 LEU A N 20
ATOM 31225 C CA . LEU A 1 11 ? -13.978 -5.835 -19.290 1.00 0.00 11 LEU A CA 20
ATOM 31226 C C . LEU A 1 11 ? -14.073 -7.287 -19.786 1.00 0.00 11 LEU A C 20
ATOM 31227 O O . LEU A 1 11 ? -15.063 -7.669 -20.405 1.00 0.00 11 LEU A O 20
ATOM 31243 N N . TYR A 1 12 ? -13.030 -8.085 -19.497 1.00 0.00 12 TYR A N 20
ATOM 31244 C CA . TYR A 1 12 ? -12.958 -9.494 -19.927 1.00 0.00 12 TYR A CA 20
ATOM 31245 C C . TYR A 1 12 ? -13.957 -10.365 -19.137 1.00 0.00 12 TYR A C 20
ATOM 31246 O O . TYR A 1 12 ? -14.461 -11.367 -19.656 1.00 0.00 12 TYR A O 20
ATOM 31264 N N . ALA A 1 13 ? -14.244 -9.961 -17.892 1.00 0.00 13 ALA A N 20
ATOM 31265 C CA . ALA A 1 13 ? -15.210 -10.657 -17.024 1.00 0.00 13 ALA A CA 20
ATOM 31266 C C . ALA A 1 13 ? -16.650 -10.417 -17.511 1.00 0.00 13 ALA A C 20
ATOM 31267 O O . ALA A 1 13 ? -17.490 -11.322 -17.469 1.00 0.00 13 ALA A O 20
ATOM 31274 N N . LYS A 1 14 ? -16.919 -9.177 -17.961 1.00 0.00 14 LYS A N 20
ATOM 31275 C CA . LYS A 1 14 ? -18.175 -8.818 -18.645 1.00 0.00 14 LYS A CA 20
ATOM 31276 C C . LYS A 1 14 ? -18.295 -9.591 -19.971 1.00 0.00 14 LYS A C 20
ATOM 31277 O O . LYS A 1 14 ? -19.324 -10.201 -20.259 1.00 0.00 14 LYS A O 20
ATOM 31296 N N . LEU A 1 15 ? -17.194 -9.582 -20.736 1.00 0.00 15 LEU A N 20
ATOM 31297 C CA . LEU A 1 15 ? -17.107 -10.200 -22.070 1.00 0.00 15 LEU A CA 20
ATOM 31298 C C . LEU A 1 15 ? -17.462 -11.693 -22.005 1.00 0.00 15 LEU A C 20
ATOM 31299 O O . LEU A 1 15 ? -18.237 -12.209 -22.818 1.00 0.00 15 LEU A O 20
ATOM 31315 N N . LEU A 1 16 ? -16.903 -12.360 -20.993 1.00 0.00 16 LEU A N 20
ATOM 31316 C CA . LEU A 1 16 ? -17.132 -13.781 -20.740 1.00 0.00 16 LEU A CA 20
ATOM 31317 C C . LEU A 1 16 ? -18.476 -13.933 -20.001 1.00 0.00 16 LEU A C 20
ATOM 31318 O O . LEU A 1 16 ? -18.544 -13.772 -18.780 1.00 0.00 16 LEU A O 20
ATOM 31334 N N . GLY A 1 17 ? -19.555 -14.150 -20.770 1.00 0.00 17 GLY A N 20
ATOM 31335 C CA . GLY A 1 17 ? -20.873 -14.472 -20.211 1.00 0.00 17 GLY A CA 20
ATOM 31336 C C . GLY A 1 17 ? -21.981 -13.521 -20.658 1.00 0.00 17 GLY A C 20
ATOM 31337 O O . GLY A 1 17 ? -23.070 -13.976 -21.036 1.00 0.00 17 GLY A O 20
ATOM 31341 N N . GLU A 1 18 ? -21.714 -12.195 -20.619 1.00 0.00 18 GLU A N 20
ATOM 31342 C CA . GLU A 1 18 ? -22.741 -11.178 -20.932 1.00 0.00 18 GLU A CA 20
ATOM 31343 C C . GLU A 1 18 ? -22.913 -11.056 -22.459 1.00 0.00 18 GLU A C 20
ATOM 31344 O O . GLU A 1 18 ? -22.171 -10.328 -23.126 1.00 0.00 18 GLU A O 20
ATOM 31356 N N . THR A 1 19 ? -23.856 -11.844 -22.998 1.00 0.00 19 THR A N 20
ATOM 31357 C CA . THR A 1 19 ? -24.259 -11.802 -24.411 1.00 0.00 19 THR A CA 20
ATOM 31358 C C . THR A 1 19 ? -25.628 -11.115 -24.516 1.00 0.00 19 THR A C 20
ATOM 31359 O O . THR A 1 19 ? -26.628 -11.651 -24.018 1.00 0.00 19 THR A O 20
ATOM 31370 N N . ALA A 1 20 ? -25.677 -9.924 -25.137 1.00 0.00 20 ALA A N 20
ATOM 31371 C CA . ALA A 1 20 ? -26.933 -9.155 -25.235 1.00 0.00 20 ALA A CA 20
ATOM 31372 C C . ALA A 1 20 ? -27.745 -9.643 -26.442 1.00 0.00 20 ALA A C 20
ATOM 31373 O O . ALA A 1 20 ? -27.366 -9.415 -27.592 1.00 0.00 20 ALA A O 20
ATOM 31380 N N . VAL A 1 21 ? -28.865 -10.326 -26.159 1.00 0.00 21 VAL A N 20
ATOM 31381 C CA . VAL A 1 21 ? -29.795 -10.803 -27.186 1.00 0.00 21 VAL A CA 20
ATOM 31382 C C . VAL A 1 21 ? -30.756 -9.654 -27.497 1.00 0.00 21 VAL A C 20
ATOM 31383 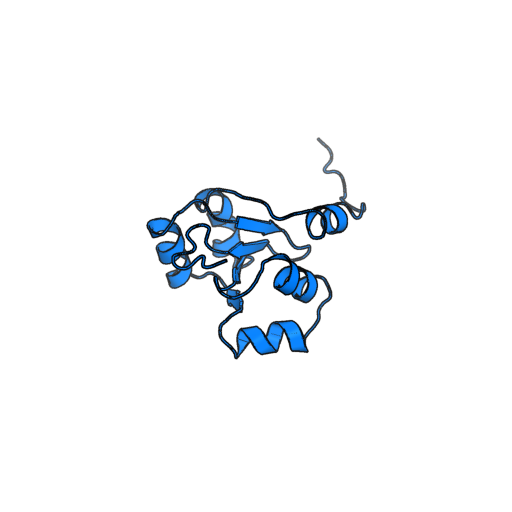O O . VAL A 1 21 ? -31.717 -9.412 -26.754 1.00 0.00 21 VAL A O 20
ATOM 31396 N N . ILE A 1 22 ? -30.459 -8.923 -28.574 1.00 0.00 22 ILE A N 20
ATOM 31397 C CA . ILE A 1 22 ? -31.141 -7.664 -28.902 1.00 0.00 22 ILE A CA 20
ATOM 31398 C C . ILE A 1 22 ? -31.658 -7.712 -30.353 1.00 0.00 22 ILE A C 20
ATOM 31399 O O . ILE A 1 22 ? -31.168 -8.510 -31.173 1.00 0.00 22 ILE A O 20
ATOM 31415 N N . SER A 1 23 ? -32.686 -6.894 -30.638 1.00 0.00 23 SER A N 20
ATOM 31416 C CA . SER A 1 23 ? -33.228 -6.717 -31.990 1.00 0.00 23 SER A CA 20
ATOM 31417 C C . SER A 1 23 ? -32.162 -6.107 -32.916 1.00 0.00 23 SER A C 20
ATOM 31418 O O . SER A 1 23 ? -31.430 -5.193 -32.511 1.00 0.00 23 SER A O 20
ATOM 31426 N N . TRP A 1 24 ? -32.085 -6.617 -34.151 1.00 0.00 24 TRP A N 20
ATOM 31427 C CA . TRP A 1 24 ? -31.124 -6.147 -35.161 1.00 0.00 24 TRP A CA 20
ATOM 31428 C C . TRP A 1 24 ? -31.309 -4.637 -35.498 1.00 0.00 24 TRP A C 20
ATOM 31429 O O . TRP A 1 24 ? -30.328 -3.938 -35.774 1.00 0.00 24 TRP A O 20
ATOM 31450 N N . ALA A 1 25 ? -32.564 -4.149 -35.493 1.00 0.00 25 ALA A N 20
ATOM 31451 C CA . ALA A 1 25 ? -32.876 -2.748 -35.879 1.00 0.00 25 ALA A CA 20
ATOM 31452 C C . ALA A 1 25 ? -32.285 -1.719 -34.882 1.00 0.00 25 ALA A C 20
ATOM 31453 O O . ALA A 1 25 ? -32.173 -0.523 -35.193 1.00 0.00 25 ALA A O 20
ATOM 31460 N N . GLU A 1 26 ? -31.890 -2.197 -33.689 1.00 0.00 26 GLU A N 20
ATOM 31461 C CA . GLU A 1 26 ? -31.157 -1.391 -32.686 1.00 0.00 26 GLU A CA 20
ATOM 31462 C C . GLU A 1 26 ? -29.669 -1.231 -33.054 1.00 0.00 26 GLU A C 20
ATOM 31463 O O . GLU A 1 26 ? -28.992 -0.324 -32.566 1.00 0.00 26 GLU A O 20
ATOM 31475 N N . LEU A 1 27 ? -29.165 -2.137 -33.896 1.00 0.00 27 LEU A N 20
ATOM 31476 C CA . LEU A 1 27 ? -27.748 -2.169 -34.320 1.00 0.00 27 LEU A CA 20
ATOM 31477 C C . LEU A 1 27 ? -27.527 -1.415 -35.646 1.00 0.00 27 LEU A C 20
ATOM 31478 O O . LEU A 1 27 ? -26.397 -1.352 -36.145 1.00 0.00 27 LEU A O 20
ATOM 31494 N N . GLN A 1 28 ? -28.615 -0.832 -36.193 1.00 0.00 28 GLN A N 20
ATOM 31495 C CA . GLN A 1 28 ? -28.562 0.039 -37.391 1.00 0.00 28 GLN A CA 20
ATOM 31496 C C . GLN A 1 28 ? -27.603 1.260 -37.206 1.00 0.00 28 GLN A C 20
ATOM 31497 O O . GLN A 1 28 ? -26.796 1.499 -38.100 1.00 0.00 28 GLN A O 20
ATOM 31511 N N . PRO A 1 29 ? -27.640 2.044 -36.050 1.00 0.00 29 PRO A N 20
ATOM 31512 C CA . PRO A 1 29 ? -26.707 3.188 -35.841 1.00 0.00 29 PRO A CA 20
ATOM 31513 C C . PRO A 1 29 ? -25.233 2.744 -35.654 1.00 0.00 29 PRO A C 20
ATOM 31514 O O . PRO A 1 29 ? -24.306 3.506 -35.961 1.00 0.00 29 PRO A O 20
ATOM 31525 N N . PHE A 1 30 ? -25.034 1.502 -35.177 1.00 0.00 30 PHE A N 20
ATOM 31526 C CA . PHE A 1 30 ? -23.695 0.921 -34.934 1.00 0.00 30 PHE A CA 20
ATOM 31527 C C . PHE A 1 30 ? -23.045 0.501 -36.261 1.00 0.00 30 PHE A C 20
ATOM 31528 O O . PHE A 1 30 ? -21.837 0.676 -36.465 1.00 0.00 30 PHE A O 20
ATOM 31545 N N . PHE A 1 31 ? -23.862 -0.065 -37.158 1.00 0.00 31 PHE A N 20
ATOM 31546 C CA . PHE A 1 31 ? -23.453 -0.363 -38.543 1.00 0.00 31 PHE A CA 20
ATOM 31547 C C . PHE A 1 31 ? -23.335 0.949 -39.366 1.00 0.00 31 PHE A C 20
ATOM 31548 O O . PHE A 1 31 ? -22.501 1.042 -40.270 1.00 0.00 31 PHE A O 20
ATOM 31565 N N . ALA A 1 32 ? -24.147 1.968 -39.010 1.00 0.00 32 ALA A N 20
ATOM 31566 C CA . ALA A 1 32 ? -24.166 3.281 -39.710 1.00 0.00 32 ALA A CA 20
ATOM 31567 C C . ALA A 1 32 ? -22.846 4.050 -39.517 1.00 0.00 32 ALA A C 20
ATOM 31568 O O . ALA A 1 32 ? -22.407 4.791 -40.404 1.00 0.00 32 ALA A O 20
ATOM 31575 N N . ARG A 1 33 ? -22.224 3.865 -38.339 1.00 0.00 33 ARG A N 20
ATOM 31576 C CA . ARG A 1 33 ? -20.919 4.479 -38.012 1.00 0.00 33 ARG A CA 20
ATOM 31577 C C . ARG A 1 33 ? -19.749 3.543 -38.376 1.00 0.00 33 ARG A C 20
ATOM 31578 O O . ARG A 1 33 ? -18.583 3.907 -38.204 1.00 0.00 33 ARG A O 20
ATOM 31599 N N . GLY A 1 34 ? -20.081 2.336 -38.877 1.00 0.00 34 GLY A N 20
ATOM 31600 C CA . GLY A 1 34 ? -19.085 1.354 -39.325 1.00 0.00 34 GLY A CA 20
ATOM 31601 C C . GLY A 1 34 ? -18.293 0.701 -38.192 1.00 0.00 34 GLY A C 20
ATOM 31602 O O . GLY A 1 34 ? -17.260 0.072 -38.433 1.00 0.00 34 GLY A O 20
ATOM 31606 N N . ALA A 1 35 ? -18.804 0.823 -36.956 1.00 0.00 35 ALA A N 20
ATOM 31607 C CA . ALA A 1 35 ? -18.159 0.276 -35.743 1.00 0.00 35 ALA A CA 20
ATOM 31608 C C . ALA A 1 35 ? -18.751 -1.095 -35.387 1.00 0.00 35 ALA A C 20
ATOM 31609 O O . ALA A 1 35 ? -18.706 -1.522 -34.232 1.00 0.00 35 ALA A O 20
ATOM 31616 N N . LEU A 1 36 ? -19.291 -1.791 -36.397 1.00 0.00 36 LEU A N 20
ATOM 31617 C CA . LEU A 1 36 ? -19.948 -3.087 -36.216 1.00 0.00 36 LEU A CA 20
ATOM 31618 C C . LEU A 1 36 ? -19.187 -4.149 -37.024 1.00 0.00 36 LEU A C 20
ATOM 31619 O O . LEU A 1 36 ? -18.969 -3.984 -38.227 1.00 0.00 36 LEU A O 20
ATOM 31635 N N . LEU A 1 37 ? -18.767 -5.215 -36.337 1.00 0.00 37 LEU A N 20
ATOM 31636 C CA . LEU A 1 37 ? -18.085 -6.374 -36.939 1.00 0.00 37 LEU A CA 20
ATOM 31637 C C . LEU A 1 37 ? -19.032 -7.593 -36.894 1.00 0.00 37 LEU A C 20
ATOM 31638 O O . LEU A 1 37 ? -19.590 -7.916 -35.846 1.00 0.00 37 LEU A O 20
ATOM 31654 N N . GLN A 1 38 ? -19.233 -8.233 -38.052 1.00 0.00 38 GLN A N 20
ATOM 31655 C CA . GLN A 1 38 ? -19.950 -9.509 -38.161 1.00 0.00 38 GLN A CA 20
ATOM 31656 C C . GLN A 1 38 ? -18.961 -10.659 -37.986 1.00 0.00 38 GLN A C 20
ATOM 31657 O O . GLN A 1 38 ? -17.965 -10.743 -38.709 1.00 0.00 38 GLN A O 20
ATOM 31671 N N . VAL A 1 39 ? -19.232 -11.517 -37.013 1.00 0.00 39 VAL A N 20
ATOM 31672 C CA . VAL A 1 39 ? -18.582 -12.816 -36.890 1.00 0.00 39 VAL A CA 20
ATOM 31673 C C . VAL A 1 39 ? -19.615 -13.900 -37.244 1.00 0.00 39 VAL A C 20
ATOM 31674 O O . VAL A 1 39 ? -20.807 -13.748 -36.955 1.00 0.00 39 VAL A O 20
ATOM 31687 N N . ASP A 1 40 ? -19.154 -14.961 -37.918 1.00 0.00 40 ASP A N 20
ATOM 31688 C CA . ASP A 1 40 ? -20.009 -16.091 -38.320 1.00 0.00 40 ASP A CA 20
ATOM 31689 C C . ASP A 1 40 ? -20.280 -16.992 -37.099 1.00 0.00 40 ASP A C 20
ATOM 31690 O O . ASP A 1 40 ? -19.440 -17.087 -36.190 1.00 0.00 40 ASP A O 20
ATOM 31699 N N . ALA A 1 41 ? -21.439 -17.664 -37.113 1.00 0.00 41 ALA A N 20
ATOM 31700 C CA . ALA A 1 41 ? -21.899 -18.548 -36.024 1.00 0.00 41 ALA A CA 20
ATOM 31701 C C . ALA A 1 41 ? -20.938 -19.743 -35.769 1.00 0.00 41 ALA A C 20
ATOM 31702 O O . ALA A 1 41 ? -20.979 -20.351 -34.687 1.00 0.00 41 ALA A O 20
ATOM 31709 N N . ALA A 1 42 ? -20.092 -20.073 -36.771 1.00 0.00 42 ALA A N 20
ATOM 31710 C CA . ALA A 1 42 ? -19.044 -21.109 -36.644 1.00 0.00 42 ALA A CA 20
ATOM 31711 C C . ALA A 1 42 ? -17.973 -20.676 -35.626 1.00 0.00 42 ALA A C 20
ATOM 31712 O O . ALA A 1 42 ? -17.536 -21.474 -34.783 1.00 0.00 42 ALA A O 20
ATOM 31719 N N . LEU A 1 43 ? -17.560 -19.397 -35.718 1.00 0.00 43 LEU A N 20
ATOM 31720 C CA . LEU A 1 43 ? -16.687 -18.756 -34.711 1.00 0.00 43 LEU A CA 20
ATOM 31721 C C . LEU A 1 43 ? -17.579 -18.231 -33.564 1.00 0.00 43 LEU A C 20
ATOM 31722 O O . LEU A 1 43 ? -18.793 -18.462 -33.574 1.00 0.00 43 LEU A O 20
ATOM 31738 N N . ASP A 1 44 ? -16.994 -17.524 -32.582 1.00 0.00 44 ASP A N 20
ATOM 31739 C CA . ASP A 1 44 ? -17.765 -17.018 -31.424 1.00 0.00 44 ASP A CA 20
ATOM 31740 C C . ASP A 1 44 ? -17.381 -15.578 -31.080 1.00 0.00 44 ASP A C 20
ATOM 31741 O O . ASP A 1 44 ? -16.254 -15.137 -31.355 1.00 0.00 44 ASP A O 20
ATOM 31750 N N . LEU A 1 45 ? -18.354 -14.874 -30.469 1.00 0.00 45 LEU A N 20
ATOM 31751 C CA . LEU A 1 45 ? -18.221 -13.485 -30.009 1.00 0.00 45 LEU A CA 20
ATOM 31752 C C . LEU A 1 45 ? -17.001 -13.303 -29.101 1.00 0.00 45 LEU A C 20
ATOM 31753 O O . LEU A 1 45 ? -16.094 -12.569 -29.448 1.00 0.00 45 LEU A O 20
ATOM 31769 N N . VAL A 1 46 ? -16.965 -14.048 -27.984 1.00 0.00 46 VAL A N 20
ATOM 31770 C CA . VAL A 1 46 ? -15.955 -13.855 -26.919 1.00 0.00 46 VAL A CA 20
ATOM 31771 C C . VAL A 1 46 ? -14.533 -14.226 -27.415 1.00 0.00 46 VAL A C 20
ATOM 31772 O O . VAL A 1 46 ? -13.535 -13.676 -26.938 1.00 0.00 46 VAL A O 20
ATOM 31785 N N . GLU A 1 47 ? -14.470 -15.143 -28.398 1.00 0.00 47 GLU A N 20
ATOM 31786 C CA . GLU A 1 47 ? -13.203 -15.601 -29.007 1.00 0.00 47 GLU A CA 20
ATOM 31787 C C . GLU A 1 47 ? -12.574 -14.495 -29.861 1.00 0.00 47 GLU A C 20
ATOM 31788 O O . GLU A 1 47 ? -11.404 -14.129 -29.663 1.00 0.00 47 GLU A O 20
ATOM 31800 N N . VAL A 1 48 ? -13.367 -13.944 -30.798 1.00 0.00 48 VAL A N 20
ATOM 31801 C CA . VAL A 1 48 ? -12.916 -12.844 -31.667 1.00 0.00 48 VAL A CA 20
ATOM 31802 C C . VAL A 1 48 ? -12.717 -11.564 -30.840 1.00 0.00 48 VAL A C 20
ATOM 31803 O O . VAL A 1 48 ? -11.841 -10.751 -31.128 1.00 0.00 48 VAL A O 20
ATOM 31816 N N . ALA A 1 49 ? -13.514 -11.445 -29.767 1.00 0.00 49 ALA A N 20
ATOM 31817 C CA . ALA A 1 49 ? -13.552 -10.256 -28.905 1.00 0.00 49 ALA A CA 20
ATOM 31818 C C . ALA A 1 49 ? -12.386 -10.233 -27.912 1.00 0.00 49 ALA A C 20
ATOM 31819 O O . ALA A 1 49 ? -11.998 -9.163 -27.453 1.00 0.00 49 ALA A O 20
ATOM 31826 N N . GLU A 1 50 ? -11.868 -11.419 -27.544 1.00 0.00 50 GLU A N 20
ATOM 31827 C CA . GLU A 1 50 ? -10.646 -11.537 -26.721 1.00 0.00 50 GLU A CA 20
ATOM 31828 C C . GLU A 1 50 ? -9.445 -11.040 -27.538 1.00 0.00 50 GLU A C 20
ATOM 31829 O O . GLU A 1 50 ? -8.570 -10.319 -27.029 1.00 0.00 50 GLU A O 20
ATOM 31841 N N . ALA A 1 51 ? -9.452 -11.410 -28.830 1.00 0.00 51 ALA A N 20
ATOM 31842 C CA . ALA A 1 51 ? -8.434 -10.988 -29.795 1.00 0.00 51 ALA A CA 20
ATOM 31843 C C . ALA A 1 51 ? -8.535 -9.469 -30.100 1.00 0.00 51 ALA A C 20
ATOM 31844 O O . ALA A 1 51 ? -7.551 -8.840 -30.469 1.00 0.00 51 ALA A O 20
ATOM 31851 N N . LEU A 1 52 ? -9.739 -8.891 -29.950 1.00 0.00 52 LEU A N 20
ATOM 31852 C CA . LEU A 1 52 ? -9.963 -7.437 -30.141 1.00 0.00 52 LEU A CA 20
ATOM 31853 C C . LEU A 1 52 ? -9.631 -6.645 -28.865 1.00 0.00 52 LEU A C 20
ATOM 31854 O O . LEU A 1 52 ? -9.093 -5.531 -28.944 1.00 0.00 52 LEU A O 20
ATOM 31870 N N . ALA A 1 53 ? -9.954 -7.233 -27.701 1.00 0.00 53 ALA A N 20
ATOM 31871 C CA . ALA A 1 53 ? -9.705 -6.618 -26.374 1.00 0.00 53 ALA A CA 20
ATOM 31872 C C . ALA A 1 53 ? -8.194 -6.499 -26.107 1.00 0.00 53 ALA A C 20
ATOM 31873 O O . ALA A 1 53 ? -7.717 -5.482 -25.584 1.00 0.00 53 ALA A O 20
ATOM 31880 N N . GLY A 1 54 ? -7.457 -7.557 -26.480 1.00 0.00 54 GLY A N 20
ATOM 31881 C CA . GLY A 1 54 ? -6.002 -7.590 -26.345 1.00 0.00 54 GLY A CA 20
ATOM 31882 C C . GLY A 1 54 ? -5.265 -7.019 -27.554 1.00 0.00 54 GLY A C 20
ATOM 31883 O O . GLY A 1 54 ? -4.029 -6.886 -27.515 1.00 0.00 54 GLY A O 20
ATOM 31887 N N . ASP A 1 55 ? -6.032 -6.706 -28.628 1.00 0.00 55 ASP A N 20
ATOM 31888 C CA . ASP A 1 55 ? -5.509 -6.190 -29.917 1.00 0.00 55 ASP A CA 20
ATOM 31889 C C . ASP A 1 55 ? -4.594 -7.244 -30.609 1.00 0.00 55 ASP A C 20
ATOM 31890 O O . ASP A 1 55 ? -3.669 -6.911 -31.368 1.00 0.00 55 ASP A O 20
ATOM 31899 N N . ASP A 1 56 ? -4.890 -8.536 -30.353 1.00 0.00 56 ASP A N 20
ATOM 31900 C CA . ASP A 1 56 ? -4.240 -9.663 -31.046 1.00 0.00 56 ASP A CA 20
ATOM 31901 C C . ASP A 1 56 ? -4.642 -9.613 -32.533 1.00 0.00 56 ASP A C 20
ATOM 31902 O O . ASP A 1 56 ? -5.713 -10.089 -32.935 1.00 0.00 56 ASP A O 20
ATOM 31911 N N . ARG A 1 57 ? -3.753 -9.011 -33.312 1.00 0.00 57 ARG A N 20
ATOM 31912 C CA . ARG A 1 57 ? -3.944 -8.735 -34.737 1.00 0.00 57 ARG A CA 20
ATOM 31913 C C . ARG A 1 57 ? -3.763 -9.997 -35.602 1.00 0.00 57 ARG A C 20
ATOM 31914 O O . ARG A 1 57 ? -4.193 -10.017 -36.749 1.00 0.00 57 ARG A O 20
ATOM 31935 N N . GLU A 1 58 ? -3.147 -11.046 -35.032 1.00 0.00 58 GLU A N 20
ATOM 31936 C CA . GLU A 1 58 ? -2.854 -12.304 -35.749 1.00 0.00 58 GLU A CA 20
ATOM 31937 C C . GLU A 1 58 ? -4.129 -13.161 -35.886 1.00 0.00 58 GLU A C 20
ATOM 31938 O O . GLU A 1 58 ? -4.415 -13.694 -36.968 1.00 0.00 58 GLU A O 20
ATOM 31950 N N . LYS A 1 59 ? -4.891 -13.268 -34.775 1.00 0.00 59 LYS A N 20
ATOM 31951 C CA . LYS A 1 59 ? -6.149 -14.049 -34.724 1.00 0.00 59 LYS A CA 20
ATOM 31952 C C . LYS A 1 59 ? -7.233 -13.411 -35.603 1.00 0.00 59 LYS A C 20
ATOM 31953 O O . LYS A 1 59 ? -7.884 -14.101 -36.403 1.00 0.00 59 LYS A O 20
ATOM 31972 N N . VAL A 1 60 ? -7.418 -12.090 -35.446 1.00 0.00 60 VAL A N 20
ATOM 31973 C CA . VAL A 1 60 ? -8.462 -11.354 -36.176 1.00 0.00 60 VAL A CA 20
ATOM 31974 C C . VAL A 1 60 ? -8.162 -11.313 -37.687 1.00 0.00 60 VAL A C 20
ATOM 31975 O O . VAL A 1 60 ? -9.081 -11.414 -38.489 1.00 0.00 60 VAL A O 20
ATOM 31988 N N . ALA A 1 61 ? -6.863 -11.203 -38.060 1.00 0.00 61 ALA A N 20
ATOM 31989 C CA . ALA A 1 61 ? -6.427 -11.174 -39.480 1.00 0.00 61 ALA A CA 20
ATOM 31990 C C . ALA A 1 61 ? -6.679 -12.525 -40.164 1.00 0.00 61 ALA A C 20
ATOM 31991 O O . ALA A 1 61 ? -7.051 -12.580 -41.346 1.00 0.00 61 ALA A O 20
ATOM 31998 N N . ALA A 1 62 ? -6.470 -13.609 -39.396 1.00 0.00 62 ALA A N 20
ATOM 31999 C CA . ALA A 1 62 ? -6.748 -14.987 -39.838 1.00 0.00 62 ALA A CA 20
ATOM 32000 C C . ALA A 1 62 ? -8.231 -15.155 -40.206 1.00 0.00 62 ALA A C 20
ATOM 32001 O O . ALA A 1 62 ? -8.573 -15.792 -41.209 1.00 0.00 62 ALA A O 20
ATOM 32008 N N . TRP A 1 63 ? -9.097 -14.562 -39.376 1.00 0.00 63 TRP A N 20
ATOM 32009 C CA . TRP A 1 63 ? -10.553 -14.635 -39.531 1.00 0.00 63 TRP A CA 20
ATOM 32010 C C . TRP A 1 63 ? -11.088 -13.635 -40.574 1.00 0.00 63 TRP A C 20
ATOM 32011 O O . TRP A 1 63 ? -12.109 -13.907 -41.216 1.00 0.00 63 TRP A O 20
ATOM 32032 N N . LEU A 1 64 ? -10.399 -12.494 -40.751 1.00 0.00 64 LEU A N 20
ATOM 32033 C CA . LEU A 1 64 ? -10.760 -11.492 -41.778 1.00 0.00 64 LEU A CA 20
ATOM 32034 C C . LEU A 1 64 ? -10.508 -12.078 -43.179 1.00 0.00 64 LEU A C 20
ATOM 32035 O O . LEU A 1 64 ? -11.411 -12.102 -44.030 1.00 0.00 64 LEU A O 20
ATOM 32051 N N . SER A 1 65 ? -9.284 -12.595 -43.379 1.00 0.00 65 SER A N 20
ATOM 32052 C CA . SER A 1 65 ? -8.855 -13.186 -44.662 1.00 0.00 65 SER A CA 20
ATOM 32053 C C . SER A 1 65 ? -9.568 -14.533 -44.913 1.00 0.00 65 SER A C 20
ATOM 32054 O O . SER A 1 65 ? -9.844 -14.898 -46.064 1.00 0.00 65 SER A O 20
ATOM 32062 N N . GLY A 1 66 ? -9.863 -15.252 -43.812 1.00 0.00 66 GLY A N 20
ATOM 32063 C CA . GLY A 1 66 ? -10.626 -16.499 -43.863 1.00 0.00 66 GLY A CA 20
ATOM 32064 C C . GLY A 1 66 ? -12.087 -16.274 -44.249 1.00 0.00 66 GLY A C 20
ATOM 32065 O O . GLY A 1 66 ? -12.685 -17.094 -44.956 1.00 0.00 66 GLY A O 20
ATOM 32069 N N . GLY A 1 67 ? -12.651 -15.148 -43.778 1.00 0.00 67 GLY A N 20
ATOM 32070 C CA . GLY A 1 67 ? -14.022 -14.742 -44.113 1.00 0.00 67 GLY A CA 20
ATOM 32071 C C . GLY A 1 67 ? -15.028 -15.009 -43.003 1.00 0.00 67 GLY A C 20
ATOM 32072 O O . GLY A 1 67 ? -16.230 -14.826 -43.211 1.00 0.00 67 GLY A O 20
ATOM 32076 N N . GLY A 1 68 ? -14.544 -15.436 -41.823 1.00 0.00 68 GLY A N 20
ATOM 32077 C CA . GLY A 1 68 ? -15.411 -15.661 -40.665 1.00 0.00 68 GLY A CA 20
ATOM 32078 C C . GLY A 1 68 ? -15.700 -14.373 -39.907 1.00 0.00 68 GLY A C 20
ATOM 32079 O O . GLY A 1 68 ? -16.743 -14.237 -39.280 1.00 0.00 68 GLY A O 20
ATOM 32083 N N . LEU A 1 69 ? -14.748 -13.435 -39.962 1.00 0.00 69 LEU A N 20
ATOM 32084 C CA . LEU A 1 69 ? -14.880 -12.096 -39.378 1.00 0.00 69 LEU A CA 20
ATOM 32085 C C . LEU A 1 69 ? -14.864 -11.077 -40.526 1.00 0.00 69 LEU A C 20
ATOM 32086 O O . LEU A 1 69 ? -14.024 -11.161 -41.426 1.00 0.00 69 LEU A O 20
ATOM 32102 N N . SER A 1 70 ? -15.812 -10.148 -40.491 1.00 0.00 70 SER A N 20
ATOM 32103 C CA . SER A 1 70 ? -16.043 -9.135 -41.533 1.00 0.00 70 SER A CA 20
ATOM 32104 C C . SER A 1 70 ? -16.691 -7.906 -40.888 1.00 0.00 70 SER A C 20
ATOM 32105 O O . SER A 1 70 ? -17.139 -7.979 -39.753 1.00 0.00 70 SER A O 20
ATOM 32113 N N . LYS A 1 71 ? -16.718 -6.778 -41.601 1.00 0.00 71 LYS A N 20
ATOM 32114 C CA . LYS A 1 71 ? -17.426 -5.566 -41.155 1.00 0.00 71 LYS A CA 20
ATOM 32115 C C . LYS A 1 71 ? -18.874 -5.612 -41.655 1.00 0.00 71 LYS A C 20
ATOM 32116 O O . LYS A 1 71 ? -19.131 -6.038 -42.794 1.00 0.00 71 LYS A O 20
ATOM 32135 N N . VAL A 1 72 ? -19.823 -5.200 -40.806 1.00 0.00 72 VAL A N 20
ATOM 32136 C CA . VAL A 1 72 ? -21.237 -5.143 -41.178 1.00 0.00 72 VAL A CA 20
ATOM 32137 C C . VAL A 1 72 ? -21.460 -3.955 -42.132 1.00 0.00 72 VAL A C 20
ATOM 32138 O O . VAL A 1 72 ? -21.538 -2.801 -41.699 1.00 0.00 72 VAL A O 20
ATOM 32151 N N . GLY A 1 73 ? -21.453 -4.257 -43.439 1.00 0.00 73 GLY A N 20
ATOM 32152 C CA . GLY A 1 73 ? -21.829 -3.293 -44.473 1.00 0.00 73 GLY A CA 20
ATOM 32153 C C . GLY A 1 73 ? -23.309 -3.407 -44.808 1.00 0.00 73 GLY A C 20
ATOM 32154 O O . GLY A 1 73 ? -24.056 -4.088 -44.087 1.00 0.00 73 GLY A O 20
ATOM 32158 N N . GLU A 1 74 ? -23.738 -2.746 -45.898 1.00 0.00 74 GLU A N 20
ATOM 32159 C CA . GLU A 1 74 ? -25.152 -2.739 -46.335 1.00 0.00 74 GLU A CA 20
ATOM 32160 C C . GLU A 1 74 ? -25.612 -4.153 -46.738 1.00 0.00 74 GLU A C 20
ATOM 32161 O O . GLU A 1 74 ? -26.772 -4.513 -46.530 1.00 0.00 74 GLU A O 20
ATOM 32173 N N . ASP A 1 75 ? -24.668 -4.943 -47.282 1.00 0.00 75 ASP A N 20
ATOM 32174 C CA . ASP A 1 75 ? -24.885 -6.364 -47.634 1.00 0.00 75 ASP A CA 20
ATOM 32175 C C . ASP A 1 75 ? -25.268 -7.192 -46.390 1.00 0.00 75 ASP A C 20
ATOM 32176 O O . ASP A 1 75 ? -26.291 -7.897 -46.382 1.00 0.00 75 ASP A O 20
ATOM 32185 N N . ALA A 1 76 ? -24.445 -7.070 -45.333 1.00 0.00 76 ALA A N 20
ATOM 32186 C CA . ALA A 1 76 ? -24.654 -7.777 -44.052 1.00 0.00 76 ALA A CA 20
ATOM 32187 C C . ALA A 1 76 ? -25.895 -7.241 -43.322 1.00 0.00 76 ALA A C 20
ATOM 32188 O O . ALA A 1 76 ? -26.549 -7.962 -42.564 1.00 0.00 76 ALA A O 20
ATOM 32195 N N . ALA A 1 77 ? -26.209 -5.964 -43.575 1.00 0.00 77 ALA A N 20
ATOM 32196 C CA . ALA A 1 77 ? -27.365 -5.284 -42.979 1.00 0.00 77 ALA A CA 20
ATOM 32197 C C . ALA A 1 77 ? -28.695 -5.887 -43.461 1.00 0.00 77 ALA A C 20
ATOM 32198 O O . ALA A 1 77 ? -29.644 -6.027 -42.673 1.00 0.00 77 ALA A O 20
ATOM 32205 N N . LYS A 1 78 ? -28.748 -6.235 -44.763 1.00 0.00 78 LYS A N 20
ATOM 32206 C CA . LYS A 1 78 ? -29.912 -6.929 -45.358 1.00 0.00 78 LYS A CA 20
ATOM 32207 C C . LYS A 1 78 ? -30.002 -8.345 -44.788 1.00 0.00 78 LYS A C 20
ATOM 32208 O O . LYS A 1 78 ? -31.091 -8.833 -44.475 1.00 0.00 78 LYS A O 20
ATOM 32227 N N . ASP A 1 79 ? -28.816 -8.984 -44.669 1.00 0.00 79 ASP A N 20
ATOM 32228 C CA . ASP A 1 79 ? -28.689 -10.384 -44.231 1.00 0.00 79 ASP A CA 20
ATOM 32229 C C . ASP A 1 79 ? -29.308 -10.588 -42.855 1.00 0.00 79 ASP A C 20
ATOM 32230 O O . ASP A 1 79 ? -30.258 -11.343 -42.725 1.00 0.00 79 ASP A O 20
ATOM 32239 N N . PHE A 1 80 ? -28.787 -9.857 -41.860 1.00 0.00 80 PHE A N 20
ATOM 32240 C CA . PHE A 1 80 ? -29.225 -9.972 -40.451 1.00 0.00 80 PHE A CA 20
ATOM 32241 C C . PHE A 1 80 ? -30.719 -9.678 -40.285 1.00 0.00 80 PHE A C 20
ATOM 32242 O O . PHE A 1 80 ? -31.406 -10.386 -39.550 1.00 0.00 80 PHE A O 20
ATOM 32259 N N . LEU A 1 81 ? -31.203 -8.649 -40.997 1.00 0.00 81 LEU A N 20
ATOM 32260 C CA . LEU A 1 81 ? -32.627 -8.247 -40.969 1.00 0.00 81 LEU A CA 20
ATOM 32261 C C . LEU A 1 81 ? -33.536 -9.389 -41.469 1.00 0.00 81 LEU A C 20
ATOM 32262 O O . LEU A 1 81 ? -34.583 -9.668 -40.889 1.00 0.00 81 LEU A O 20
ATOM 32278 N N . GLU A 1 82 ? -33.096 -10.064 -42.527 1.00 0.00 82 GLU A N 20
ATOM 32279 C CA . GLU A 1 82 ? -33.848 -11.156 -43.173 1.00 0.00 82 GLU A CA 20
ATOM 32280 C C . GLU A 1 82 ? -33.427 -12.542 -42.646 1.00 0.00 82 GLU A C 20
ATOM 32281 O O . GLU A 1 82 ? -34.003 -13.557 -43.058 1.00 0.00 82 GLU A O 20
ATOM 32293 N N . ARG A 1 83 ? -32.393 -12.590 -41.772 1.00 0.00 83 ARG A N 20
ATOM 32294 C CA . ARG A 1 83 ? -31.882 -13.858 -41.224 1.00 0.00 83 ARG A CA 20
ATOM 32295 C C . ARG A 1 83 ? -32.834 -14.374 -40.129 1.00 0.00 83 ARG A C 20
ATOM 32296 O O . ARG A 1 83 ? -33.800 -15.080 -40.429 1.00 0.00 83 ARG A O 20
ATOM 32317 N N . ASP A 1 84 ? -32.588 -13.981 -38.862 1.00 0.00 84 ASP A N 20
ATOM 32318 C CA . ASP A 1 84 ? -33.336 -14.504 -37.713 1.00 0.00 84 ASP A CA 20
ATOM 32319 C C . ASP A 1 84 ? -34.632 -13.680 -37.388 1.00 0.00 84 ASP A C 20
ATOM 32320 O O . ASP A 1 84 ? -35.675 -14.304 -37.160 1.00 0.00 84 ASP A O 20
ATOM 32329 N N . PRO A 1 85 ? -34.645 -12.281 -37.324 1.00 0.00 85 PRO A N 20
ATOM 32330 C CA . PRO A 1 85 ? -33.461 -11.350 -37.359 1.00 0.00 85 PRO A CA 20
ATOM 32331 C C . PRO A 1 85 ? -32.663 -11.237 -36.029 1.00 0.00 85 PRO A C 20
ATOM 32332 O O . PRO A 1 85 ? -31.532 -10.737 -36.032 1.00 0.00 85 PRO A O 20
ATOM 32343 N N . THR A 1 86 ? -33.289 -11.668 -34.920 1.00 0.00 86 THR A N 20
ATOM 32344 C CA . THR A 1 86 ? -32.704 -11.623 -33.556 1.00 0.00 86 THR A CA 20
ATOM 32345 C C . THR A 1 86 ? -31.306 -12.281 -33.508 1.00 0.00 86 THR A C 20
ATOM 32346 O O . THR A 1 86 ? -31.093 -13.341 -34.088 1.00 0.00 86 THR A O 20
ATOM 32357 N N . LEU A 1 87 ? -30.364 -11.643 -32.812 1.00 0.00 87 LEU A N 20
ATOM 32358 C CA . LEU A 1 87 ? -28.955 -12.050 -32.836 1.00 0.00 87 LEU A CA 20
ATOM 32359 C C . LEU A 1 87 ? -28.257 -11.683 -31.524 1.00 0.00 87 LEU A C 20
ATOM 32360 O O . LEU A 1 87 ? -28.788 -10.915 -30.710 1.00 0.00 87 LEU A O 20
ATOM 32376 N N . TRP A 1 88 ? -27.060 -12.243 -31.334 1.00 0.00 88 TRP A N 20
ATOM 32377 C CA . TRP A 1 88 ? -26.264 -12.052 -30.120 1.00 0.00 88 TRP A CA 20
ATOM 32378 C C . TRP A 1 88 ? -25.222 -10.950 -30.366 1.00 0.00 88 TRP A C 20
ATOM 32379 O O . TRP A 1 88 ? -24.269 -11.143 -31.131 1.00 0.00 88 TRP A O 20
ATOM 32400 N N . ALA A 1 89 ? -25.456 -9.786 -29.749 1.00 0.00 89 ALA A N 20
ATOM 32401 C CA . ALA A 1 89 ? -24.594 -8.605 -29.842 1.00 0.00 89 ALA A CA 20
ATOM 32402 C C . ALA A 1 89 ? -23.821 -8.406 -28.529 1.00 0.00 89 ALA A C 20
ATOM 32403 O O . ALA A 1 89 ? -24.429 -8.324 -27.459 1.00 0.00 89 ALA A O 20
ATOM 32410 N N . VAL A 1 90 ? -22.484 -8.369 -28.599 1.00 0.00 90 VAL A N 20
ATOM 32411 C CA . VAL A 1 90 ? -21.621 -8.004 -27.458 1.00 0.00 90 VAL A CA 20
ATOM 32412 C C . VAL A 1 90 ? -20.712 -6.845 -27.880 1.00 0.00 90 VAL A C 20
ATOM 32413 O O . VAL A 1 90 ? -19.924 -6.975 -28.830 1.00 0.00 90 VAL A O 20
ATOM 32426 N N . VAL A 1 91 ? -20.842 -5.707 -27.183 1.00 0.00 91 VAL A N 20
ATOM 32427 C CA . VAL A 1 91 ? -20.003 -4.530 -27.420 1.00 0.00 91 VAL A CA 20
ATOM 32428 C C . VAL A 1 91 ? -18.626 -4.732 -26.746 1.00 0.00 91 VAL A C 20
ATOM 32429 O O . VAL A 1 91 ? -18.533 -4.965 -25.538 1.00 0.00 91 VAL A O 20
ATOM 32442 N N . VAL A 1 92 ? -17.568 -4.720 -27.573 1.00 0.00 92 VAL A N 20
ATOM 32443 C CA . VAL A 1 92 ? -16.171 -4.914 -27.131 1.00 0.00 92 VAL A CA 20
ATOM 32444 C C . VAL A 1 92 ? -15.492 -3.527 -27.009 1.00 0.00 92 VAL A C 20
ATOM 32445 O O . VAL A 1 92 ? -15.961 -2.559 -27.618 1.00 0.00 92 VAL A O 20
ATOM 32458 N N . ALA A 1 93 ? -14.382 -3.458 -26.241 1.00 0.00 93 ALA A N 20
ATOM 32459 C CA . ALA A 1 93 ? -13.661 -2.202 -25.932 1.00 0.00 93 ALA A CA 20
ATOM 32460 C C . ALA A 1 93 ? -13.332 -1.318 -27.192 1.00 0.00 93 ALA A C 20
ATOM 32461 O O . ALA A 1 93 ? -13.557 -0.102 -27.129 1.00 0.00 93 ALA A O 20
ATOM 32468 N N . PRO A 1 94 ? -12.789 -1.879 -28.352 1.00 0.00 94 PRO A N 20
ATOM 32469 C CA . PRO A 1 94 ? -12.651 -1.096 -29.612 1.00 0.00 94 PRO A CA 20
ATOM 32470 C C . PRO A 1 94 ? -14.021 -0.821 -30.297 1.00 0.00 94 PRO A C 20
ATOM 32471 O O . PRO A 1 94 ? -14.380 0.342 -30.536 1.00 0.00 94 PRO A O 20
ATOM 32482 N N . TRP A 1 95 ? -14.783 -1.895 -30.600 1.00 0.00 95 TRP A N 20
ATOM 32483 C CA . TRP A 1 95 ? -16.074 -1.811 -31.331 1.00 0.00 95 TRP A CA 20
ATOM 32484 C C . TRP A 1 95 ? -17.022 -2.961 -30.942 1.00 0.00 95 TRP A C 20
ATOM 32485 O O . TRP A 1 95 ? -16.600 -3.919 -30.296 1.00 0.00 95 TRP A O 20
ATOM 32506 N N . VAL A 1 96 ? -18.292 -2.872 -31.379 1.00 0.00 96 VAL A N 20
ATOM 32507 C CA . VAL A 1 96 ? -19.317 -3.912 -31.129 1.00 0.00 96 VAL A CA 20
ATOM 32508 C C . VAL A 1 96 ? -19.220 -5.030 -32.194 1.00 0.00 96 VAL A C 20
ATOM 32509 O O . VAL A 1 96 ? -18.974 -4.753 -33.374 1.00 0.00 96 VAL A O 20
ATOM 32522 N N . VAL A 1 97 ? -19.377 -6.297 -31.749 1.00 0.00 97 VAL A N 20
ATOM 32523 C CA . VAL A 1 97 ? -19.343 -7.497 -32.616 1.00 0.00 97 VAL A CA 20
ATOM 32524 C C . VAL A 1 97 ? -20.644 -8.307 -32.422 1.00 0.00 97 VAL A C 20
ATOM 32525 O O . VAL A 1 97 ? -21.148 -8.416 -31.296 1.00 0.00 97 VAL A O 20
ATOM 32538 N N . ILE A 1 98 ? -21.175 -8.869 -33.528 1.00 0.00 98 ILE A N 20
ATOM 32539 C CA . ILE A 1 98 ? -22.456 -9.607 -33.551 1.00 0.00 98 ILE A CA 20
ATOM 32540 C C . ILE A 1 98 ? -22.313 -10.924 -34.332 1.00 0.00 98 ILE A C 20
ATOM 32541 O O . ILE A 1 98 ? -21.504 -11.014 -35.249 1.00 0.00 98 ILE A O 20
ATOM 32557 N N . GLN A 1 99 ? -23.101 -11.940 -33.944 1.00 0.00 99 GLN A N 20
ATOM 32558 C CA . GLN A 1 99 ? -23.247 -13.193 -34.716 1.00 0.00 99 GLN A CA 20
ATOM 32559 C C . GLN A 1 99 ? -24.735 -13.516 -34.840 1.00 0.00 99 GLN A C 20
ATOM 32560 O O . GLN A 1 99 ? -25.509 -13.291 -33.887 1.00 0.00 99 GLN A O 20
ATOM 32574 N N . GLU A 1 100 ? -25.135 -14.002 -36.028 1.00 0.00 100 GLU A N 20
ATOM 32575 C CA . GLU A 1 100 ? -26.522 -14.388 -36.307 1.00 0.00 100 GLU A CA 20
ATOM 32576 C C . GLU A 1 100 ? -26.901 -15.611 -35.460 1.00 0.00 100 GLU A C 20
ATOM 32577 O O . GLU A 1 100 ? -26.146 -16.590 -35.391 1.00 0.00 100 GLU A O 20
ATOM 32589 N N . ARG A 1 101 ? -28.057 -15.519 -34.786 1.00 0.00 101 ARG A N 20
ATOM 32590 C CA . ARG A 1 101 ? -28.582 -16.593 -33.940 1.00 0.00 101 ARG A CA 20
ATOM 32591 C C . ARG A 1 101 ? -28.968 -17.817 -34.809 1.00 0.00 101 ARG A C 20
ATOM 32592 O O . ARG A 1 101 ? -28.655 -18.956 -34.444 1.00 0.00 101 ARG A O 20
ATOM 32613 N N . ALA A 1 102 ? -29.651 -17.557 -35.956 1.00 0.00 102 ALA A N 20
ATOM 32614 C CA . ALA A 1 102 ? -30.001 -18.594 -36.971 1.00 0.00 102 ALA A CA 20
ATOM 32615 C C . ALA A 1 102 ? -30.870 -19.735 -36.381 1.00 0.00 102 ALA A C 20
ATOM 32616 O O . ALA A 1 102 ? -30.904 -20.861 -36.896 1.00 0.00 102 ALA A O 20
ATOM 32623 N N . GLU A 1 103 ? -31.637 -19.361 -35.352 1.00 0.00 103 GLU A N 20
ATOM 32624 C CA . GLU A 1 103 ? -32.543 -20.244 -34.586 1.00 0.00 103 GLU A CA 20
ATOM 32625 C C . GLU A 1 103 ? -33.735 -20.713 -35.456 1.00 0.00 103 GLU A C 20
ATOM 32626 O O . GLU A 1 103 ? -34.463 -21.642 -35.078 1.00 0.00 103 GLU A O 20
ATOM 32638 N N . LYS A 1 104 ? -33.925 -20.042 -36.615 1.00 0.00 104 LYS A N 20
ATOM 32639 C CA . LYS A 1 104 ? -34.873 -20.460 -37.665 1.00 0.00 104 LYS A CA 20
ATOM 32640 C C . LYS A 1 104 ? -34.662 -21.937 -38.031 1.00 0.00 104 LYS A C 20
ATOM 32641 O O . LYS A 1 104 ? -35.583 -22.761 -37.939 1.00 0.00 104 LYS A O 20
ATOM 32660 N N . ALA A 1 105 ? -33.421 -22.245 -38.449 1.00 0.00 105 ALA A N 20
ATOM 32661 C CA . ALA A 1 105 ? -33.038 -23.582 -38.884 1.00 0.00 105 ALA A CA 20
ATOM 32662 C C . ALA A 1 105 ? -32.784 -24.459 -37.646 1.00 0.00 105 ALA A C 20
ATOM 32663 O O . ALA A 1 105 ? -31.681 -24.477 -37.097 1.00 0.00 105 ALA A O 20
ATOM 32670 N N . THR A 1 106 ? -33.852 -25.139 -37.200 1.00 0.00 106 THR A N 20
ATOM 32671 C CA . THR A 1 106 ? -33.856 -25.998 -36.002 1.00 0.00 106 THR A CA 20
ATOM 32672 C C . THR A 1 106 ? -32.973 -27.249 -36.199 1.00 0.00 106 THR A C 20
ATOM 32673 O O . THR A 1 106 ? -32.503 -27.861 -35.236 1.00 0.00 106 THR A O 20
ATOM 32684 N N . LEU A 1 107 ? -32.768 -27.610 -37.479 1.00 0.00 107 LEU A N 20
ATOM 32685 C CA . LEU A 1 107 ? -31.941 -28.759 -37.886 1.00 0.00 107 LEU A CA 20
ATOM 32686 C C . LEU A 1 107 ? -30.443 -28.382 -38.030 1.00 0.00 107 LEU A C 20
ATOM 32687 O O . LEU A 1 107 ? -29.595 -29.275 -38.147 1.00 0.00 107 LEU A O 20
ATOM 32703 N N . HIS A 1 108 ? -30.130 -27.069 -38.020 1.00 0.00 108 HIS A N 20
ATOM 32704 C CA . HIS A 1 108 ? -28.746 -26.568 -38.207 1.00 0.00 108 HIS A CA 20
ATOM 32705 C C . HIS A 1 108 ? -28.029 -26.520 -36.834 1.00 0.00 108 HIS A C 20
ATOM 32706 O O . HIS A 1 108 ? -28.251 -25.562 -36.063 1.00 0.00 108 HIS A O 20
#

Solvent-accessible surface area: 7432 Å² total; per-residue (Å²): 122,117,177,172,101,150,166,96,80,74,44,137,68,107,5,98,53,141,64,51,94,68,42,6,53,102,6,98,74,75,51,82,194,40,25,0,18,31,0,54,41,93,35,64,1,63,54,0,0,76,0,20,54,52,124,59,201,130,75,21,46,62,43,93,109,64,44,9,1,36,152,4,37,138,118,17,8,108,54,6,100,151,110,48,49,66,0,48,6,4,68,2,78,77,91,1,0,0,7,28,129,50,73,211,70,98,165,249

Sequence (108 aa):
GSHMTEQTSTLYAKLLGETAVISWAELQPFFARGALLQVDAALDLVEVAEALAGDDREKVAAWLSGGGLSKVGEDAAKDFLERDPTLWAVVVAPWVVIQERAEKATLHGSHMTEQTSTLYAKLLGETAVISWAELQPFFARGALLQVDAALDLVEVAEALAGDDREKVAAWLSGGGLSKVGEDAAKDFLERDPTLWAVVVAPWVVIQERAEKATLHGSHMTEQTSTLYAKLLGETAVISWAELQPFFARGALLQVDAALDLVEVAEALAGDDREKVAAWLSGGGLSKVGEDAAKDFLERDPTLWAVVVAPWVVIQERAEKATLHGSHMTEQTSTLYAKLLGETAVISWAELQPFFARGALLQVDAALDLVEVAEALAGDDREKVAAWLSGGGLSKVGEDAAKDFLERDPTLWAVVVAPWVVIQERAEKATLHGSHMTEQTSTLYAKLLGETAVISWAELQPFFARGALLQVDAALDLVEVAEALAGDDREKVAAWLSGGGLSKVGEDAAKDFLERDPTLWAVVVAPWVVIQERAEKATLHGSHMTEQTSTLYAKLLGETAVISWAELQPFFARGALLQVDAALDLVEVAEALAGDDREKVAAWLSGGGLSKVGEDAAKDFLERDPTLWAVVVAPWVVIQERAEKATLHGSHMTEQTSTLYAKLLGETAVISWAELQPFFARGALLQVDAALDLVEVAEALAGDDREKVAAWLSGGGLSKVGEDAAKDFLERDPTLWAVVVAPWVVIQERAEKATLHGSHMTEQTSTLYAKLLGETAVISWAELQPFFARGALLQVDAALDLVEVAEALAGDDREKVAAWLSGGGLSKVGEDAAKDFLERDPTLWAVVVAPWVVIQERAEKATLHGSHMTEQTSTLYAKLLGETAVISWAELQPFFARGALLQVDAALDLVEVAEALAGDDREKVAAWLSGGGLSKVGEDAAKDFLERDPTLWAVVVAPWVVIQERAEKATLHGSHMTEQTSTLYAKLLGETAVISWAELQPFFARGALLQVDAALDLVEVAEALAGDDREKVAAWLSGGGLSKVGEDAAKDFLERDPTLWAVVVAPWVVIQERAEKATLHGSHMTEQTSTLYAKLLGETAVISWAELQPFFARGALLQVDAALDLVEVAEALAGDDREKVAAWLSGGGLSKVGEDAAKDFLERDPTLWAVVVAPWVVIQERAEKATLHGSHMTEQTSTLYAKLLGETAVISWAELQPFFARGALLQVDAALDLVEVAEALAGDDREKVAAWLSGGGLSKVGEDAAKDFLERDPTLWAVVVAPWVVIQERAEKATLHGSHMTEQTSTLYAKLLGETAVISWAELQPFFARGALLQVDAALDLVEVAEALAGDDREKVAAWLSGGGLSKVGEDAAKDFLERDPTLWAVVVAPWVVIQERAEKATLHGSHMTEQTSTLYAKLLGETAVISWAELQPFFARGALLQVDAALDLVEVAEALAGDDREKVAAWLSGGGLSKVGEDAAKDFLERDPTLWAVVVAPWVVIQERAEKATLHGSHMTEQTSTLYAKLLGETAVISWAELQPFFARGALLQVDAALDLVEVAEALAGDDREKVAAWLSGGGLSKVGEDAAKDFLERDPTLWAVVVAPWVVIQERAEKATLHGSHMTEQTSTLYAKLLGETAVISWAELQPFFARGALLQVDAALDLVEVAEALAGDDREKVAAWLSGGGLSKVGEDAAKDFLERDPTLWAVVVAPWVVIQERAEKATLHGSHMTEQTSTLYAKLLGETAVISWAELQPFFARGALLQVDAALDLVEVAEALAGDDREKVAAWLSGGGLSKVGEDAAKDFLERDPTLWAVVVAPWVVIQERAEKATLHGSHMTEQTSTLYAKLLGETAVISWAELQPFFARGALLQVDAALDLVEVAEALAGDDREKVAAWLSGGGLSKVGEDAAKDFLERDPTLWAVVVAPWVVIQERAEKATLHGSHMTEQTSTLYAKLLGETAVISWAELQPFFARGALLQVDAALDLVEVAEALAGDDREKVAAWLSGGGLSKVGEDAAKDFLERDPTLWAVVVAPWVVIQERAEKATLHGSHMTEQTSTLYAKLLGETAVISWAELQPFFARGALLQVDAALDLVEVAEALAGDDREKVAAWLSGGGLSKVGEDAAKDFLERDPTLWAVVVAPWVVIQERAEKATLH

Organism: Pseudomonas aeruginosa (strain ATCC 15692 / DSM 22644 / CIP 104116 / JCM 14847 / LMG 12228 / 1C / PRS 101 / PAO1) (NCBI:txid208964)

InterPro domains:
  IPR018741 Protein of unknown function DUF2288 [PF10052] (8-97)

Secondary structure (DSSP, 8-state):
-------S-HHHHHHTT---EE-GGGGHHHHHTT-EEEE-SSS-HHHHHHHHHTT-HHHHHHHHHHTSEEE--HHHHHHHHHH-S-EEEEE-SS-EEEE-S--S----

Radius of gyration: 14.15 Å; Cα contacts (8 Å, |Δi|>4): 156; chains: 1; bounding box: 31×47×33 Å